Protein 7KH2 (pdb70)

Solvent-accessible surface area: 62747 Å² total

Organism: Francisella novicida (NCBI:txid264)

CATH classification: 3.20.20.10

Secondary structure (DSSP, 8-state):
-BSTTS-STTTT--HHHHHHHHHHH-SSEEEEEHHHHHHHHHHHHHHHHHH-TTEEEEEEGGGS--HHHHHHHHHHTPEEEESSHHHHHHHHTT--SS---EE-SS---HHHHHHHHTTT--EESSHHHHHHHHHHHHHTT--EEEEEEEE-TTSGGG--SSSEE---HHHHHHHHHHSTTEEEEEEE----SSB--THHHH--HHHHHHHHHHHHHS----SEEE----B--SSPBTT-S--SPPPPP-HHHHHHHHHGGGHHHHHHTTT-SEEEE---HHHHGGGEEEEEEEEEEEEE-SSEEEEEES--TTTSGGGGTB---EEE----S--EEEEEE-S-----EEEEEEEE----TT-EEEEES--SSSGGG---SSSPPPEEEEE-TTS-EEEEEPPP--/-BGGGS--GGGG--HHHHHHHHHHH-SSEEEEEHHHHHHHHHHHHHHHHHH-TTEEEEEEGGGS--HHHHHHHHHTTPEEEESSHHHHHHHHHTT--SS--EE-SS---HHHHHHHHHTT--EESSHHHHHHHHHHHHHHT--EEEEEEEEETTSGGG--SSSEEE--HHHHHHHHHSTTEEEEEEE----SSB--THHHH--HHHHHHHHHHHHHH----SEEE----B--SSPBTT-S--SPPPPP-HHHHHHHHHGGGHHHHHHTTT-SEEEE---HHHHSTTEEEEEEEEEEEEE-SSEEEEEES--TTTSGGGGTB---EEE--S---EEEEEEE-S-----EEEEEEEEE---TT-EEEEES--SSSGGG---SSSPPPEEEEE-TTS-EEEEEPPP---/--BGGGS--GGGG--HHHHHHHHHHH-SSEEEEEHHHHHHHHHHHHHHHHHH-TTEEEEEEGGGS--HHHHHHHHHTTPEEEESSHHHHHHHHHTT-SS---EE-SS---HHHHHHHHHTT--EESSHHHHHHHHHHHHHTTS-EEEEEEEE-TTSGGG--SSSEE---HHHHHHHHSTTEEEEEEE----SSB--THHHH--HHHHHHHHHHHHHH----SEEE----B--SSPBTT-S--SPPPPP-HHHHHHHHHGGGHHHHHHTTT-SEEEE---HHHHSTTEEEEEEEEEEEEEETTEEEEEES--TTTSGGGGTB---EEE------EEEEEEE-S-----EEEEEEEEE---TT-EEEEES--SSSGGG---SSS-PPEEEEE-TTS-EEEEEPPP--/--BGGGS--GGGG--HHHHHHHHHHH-SSEEEEEHHHHHHHHHHHHHHHHHH-TTEEEEEEGGGS--HHHHHHHHHTTPEEEESSHHHHHHHHHT--SS---EE-SS---HHHHHHHHHTT--EESSHHHHHHHHHHHHHTT--EEEEEEEEETTSGGG--SSSEEE----HHHHHHHHHHT-TTEEEEEEE----SSB--THHHH--HHHHHHHHHHHHHH----SEEE----B--SSPBTT-S--SPPPPP-HHHHHHHHHGGGHHHHHHTTT-SEEEE---HHHHSTTEEEEEEEEEEEEE-SSEEEEEES--TTTSGGGGTB---EEE------EEEEEEE-S-----EEEEEEEEE---TT-EEEEE---SSSGGG---SSSPPPEEEEE-TTS-EEEEEPPP---

Radius of gyration: 42.02 Å; Cα contacts (8 Å, |Δi|>4): 3702; chains: 4; bounding box: 72×121×114 Å

B-factor: mean 39.19, std 19.82, range [8.41, 140.39]

Nearest PDB structures (foldseek):
  7kh2-assembly2_B  TM=1.002E+00  e=3.894E-89  Francisella tularensis subsp. novicida
  7kh2-assembly2_D  TM=9.989E-01  e=4.362E-83  Francisella tularensis subsp. novicida
  7kh2-assembly1_A  TM=9.958E-01  e=1.190E-82  Francisella tularensis subsp. novicida
  8d88-assembly1_B  TM=8.825E-01  e=9.006E-30  Salmonella enterica subsp. enterica serovar Typhimurium
  2nv9-assembly4_G  TM=8.267E-01  e=3.478E-21  Paramecium bursaria Chlorella virus 1

Structure (mmCIF, N/CA/C/O backbone):
data_7KH2
#
_entry.id   7KH2
#
_cell.length_a   70.839
_cell.length_b   279.061
_cell.length_c   108.625
_cell.angle_alpha   90.000
_cell.angle_beta   90.000
_cell.angle_gamma   90.000
#
_symmetry.space_group_name_H-M   'P 21 21 2'
#
loop_
_entity.id
_entity.type
_entity.pdbx_description
1 polymer 'N-citrylornithine decarboxylase'
2 non-polymer "PYRIDOXAL-5'-PHOSPHATE"
3 non-polymer 'SULFATE ION'
4 non-polymer GLYCEROL
5 water water
#
loop_
_atom_site.group_PDB
_atom_site.id
_atom_site.type_symbol
_atom_site.label_atom_id
_atom_site.label_alt_id
_atom_site.label_comp_id
_atom_site.label_asym_id
_atom_site.label_entity_id
_atom_site.label_seq_id
_atom_site.pdbx_PDB_ins_code
_atom_site.Cartn_x
_atom_site.Cartn_y
_atom_site.Cartn_z
_atom_site.occupancy
_atom_site.B_iso_or_equiv
_atom_site.auth_seq_id
_atom_site.auth_comp_id
_atom_site.auth_asym_id
_atom_site.auth_atom_id
_atom_site.pdbx_PDB_model_num
ATOM 1 N N . SER A 1 21 ? 58.55658 -1.92515 39.99831 1.000 57.47184 2 SER A N 1
ATOM 2 C CA . SER A 1 21 ? 58.81504 -1.27248 41.27725 1.000 59.58664 2 SER A CA 1
ATOM 3 C C . SER A 1 21 ? 59.93373 -0.24269 41.15179 1.000 61.53139 2 SER A C 1
ATOM 4 O O . SER A 1 21 ? 59.75014 0.91862 41.50576 1.000 61.96815 2 SER A O 1
ATOM 11 N N . LYS A 1 22 ? 61.09151 -0.67854 40.65867 1.000 61.03773 3 LYS A N 1
ATOM 12 C CA . LYS A 1 22 ? 62.20715 0.23085 40.44272 1.000 59.37934 3 LYS A CA 1
ATOM 13 C C . LYS A 1 22 ? 62.04327 0.97194 39.12074 1.000 56.07417 3 LYS A C 1
ATOM 14 O O . LYS A 1 22 ? 61.48716 0.44506 38.15275 1.000 53.95088 3 LYS A O 1
ATOM 33 N N . LEU A 1 23 ? 62.54820 2.20832 39.08922 1.000 52.60283 4 LEU A N 1
ATOM 34 C CA . LEU A 1 23 ? 62.29089 3.08755 37.95327 1.000 51.45129 4 LEU A CA 1
ATOM 35 C C . LEU A 1 23 ? 62.82822 2.50573 36.64987 1.000 52.24012 4 LEU A C 1
ATOM 36 O O . LEU A 1 23 ? 62.16512 2.58213 35.60791 1.000 55.67615 4 LEU A O 1
ATOM 52 N N . SER A 1 24 ? 64.02605 1.92029 36.68145 1.000 52.85726 5 SER A N 1
ATOM 53 C CA . SER A 1 24 ? 64.63825 1.45490 35.43964 1.000 58.13652 5 SER A CA 1
ATOM 54 C C . SER A 1 24 ? 63.80343 0.36563 34.78153 1.000 56.81086 5 SER A C 1
ATOM 55 O O . SER A 1 24 ? 63.71701 0.29747 33.54870 1.000 57.77442 5 SER A O 1
ATOM 63 N N . ASP A 1 25 ? 63.20793 -0.51012 35.58492 1.000 59.93727 6 ASP A N 1
ATOM 64 C CA . ASP A 1 25 ? 62.42684 -1.63034 35.08420 1.000 62.42965 6 ASP A CA 1
ATOM 65 C C . ASP A 1 25 ? 60.96647 -1.26775 34.84793 1.000 62.16464 6 ASP A C 1
ATOM 66 O O . ASP A 1 25 ? 60.17166 -2.14457 34.49622 1.000 62.65233 6 ASP A O 1
ATOM 75 N N . SER A 1 26 ? 60.61365 0.00657 34.98371 1.000 52.69358 7 SER A N 1
ATOM 76 C CA . SER A 1 26 ? 59.24264 0.45857 34.84974 1.000 50.81102 7 SER A CA 1
ATOM 77 C C . SER A 1 26 ? 58.88359 0.68963 33.38580 1.000 51.46126 7 SER A C 1
ATOM 78 O O . SER A 1 26 ? 59.74258 0.77662 32.50472 1.000 50.95668 7 SER A O 1
ATOM 86 N N . LYS A 1 27 ? 57.57802 0.80386 33.14351 1.000 60.34892 8 LYS A N 1
ATOM 87 C CA . LYS A 1 27 ? 57.03348 1.21888 31.85832 1.000 61.79183 8 LYS A CA 1
ATOM 88 C C . LYS A 1 27 ? 56.86150 2.73184 31.76998 1.000 57.67021 8 LYS A C 1
ATOM 89 O O . LYS A 1 27 ? 56.20683 3.22003 30.84292 1.000 57.70106 8 LYS A O 1
ATOM 108 N N . SER A 1 28 ? 57.47913 3.47827 32.68157 1.000 53.52577 9 SER A N 1
ATOM 109 C CA . SER A 1 28 ? 57.28573 4.91868 32.75368 1.000 51.96727 9 SER A CA 1
ATOM 110 C C . SER A 1 28 ? 58.17229 5.65019 31.75252 1.000 51.99072 9 SER A C 1
ATOM 111 O O . SER A 1 28 ? 59.30743 5.25166 31.47872 1.000 53.19221 9 SER A O 1
ATOM 119 N N . VAL A 1 29 ? 57.63817 6.74324 31.20421 1.000 48.09097 10 VAL A N 1
ATOM 120 C CA . VAL A 1 29 ? 58.40766 7.52283 30.24545 1.000 49.82488 10 VAL A CA 1
ATOM 121 C C . VAL A 1 29 ? 59.67079 8.08388 30.88138 1.000 51.47121 10 VAL A C 1
ATOM 122 O O . VAL A 1 29 ? 60.57885 8.52043 30.16854 1.000 55.27224 10 VAL A O 1
ATOM 135 N N . PHE A 1 30 ? 59.74532 8.09845 32.21087 1.000 42.70268 11 PHE A N 1
ATOM 136 C CA . PHE A 1 30 ? 60.95434 8.46134 32.93570 1.000 43.29284 11 PHE A CA 1
ATOM 137 C C . PHE A 1 30 ? 61.76208 7.23214 33.34293 1.000 47.41210 11 PHE A C 1
ATOM 138 O O . PHE A 1 30 ? 62.75365 7.35800 34.06900 1.000 47.71452 11 PHE A O 1
ATOM 155 N N . SER A 1 31 ? 61.35949 6.04532 32.88112 1.000 59.34012 12 SER A N 1
ATOM 156 C CA . SER A 1 31 ? 62.13559 4.83269 33.13245 1.000 64.13183 12 SER A CA 1
ATOM 157 C C . SER A 1 31 ? 63.61898 5.05473 32.87882 1.000 66.12955 12 SER A C 1
ATOM 158 O O . SER A 1 31 ? 64.46838 4.59963 33.65648 1.000 65.36343 12 SER A O 1
ATOM 166 N N . LYS A 1 32 ? 63.93538 5.74799 31.78704 1.000 71.12157 13 LYS A N 1
ATOM 167 C CA . LYS A 1 32 ? 65.21196 6.20455 31.25021 1.000 76.93412 13 LYS A CA 1
ATOM 168 C C . LYS A 1 32 ? 65.89509 7.17700 32.07633 1.000 80.62572 13 LYS A C 1
ATOM 169 O O . LYS A 1 32 ? 66.98719 7.60513 31.64001 1.000 83.57376 13 LYS A O 1
ATOM 188 N N . LEU A 1 33 ? 65.44078 7.50342 33.27522 1.000 68.62645 14 LEU A N 1
ATOM 189 C CA . LEU A 1 33 ? 66.01303 8.61479 34.01762 1.000 64.23729 14 LEU A CA 1
ATOM 190 C C . LEU A 1 33 ? 67.00665 8.10592 35.05544 1.000 68.86980 14 LEU A C 1
ATOM 191 O O . LEU A 1 33 ? 66.72046 7.16707 35.80649 1.000 70.77244 14 LEU A O 1
ATOM 207 N N . SER A 1 34 ? 68.17017 8.73814 35.09018 1.000 62.90166 15 SER A N 1
ATOM 208 C CA . SER A 1 34 ? 69.30760 8.28185 35.86833 1.000 64.76062 15 SER A CA 1
ATOM 209 C C . SER A 1 34 ? 69.29120 8.88908 37.27012 1.000 64.66437 15 SER A C 1
ATOM 210 O O . SER A 1 34 ? 68.69823 9.94246 37.52377 1.000 64.62205 15 SER A O 1
ATOM 218 N N . ASN A 1 35 ? 69.97481 8.20693 38.18974 1.000 78.73527 16 ASN A N 1
ATOM 219 C CA . ASN A 1 35 ? 70.15023 8.76089 39.52803 1.000 75.31578 16 ASN A CA 1
ATOM 220 C C . ASN A 1 35 ? 70.91107 10.07553 39.47578 1.000 71.04220 16 ASN A C 1
ATOM 221 O O . ASN A 1 35 ? 70.57766 11.02070 40.19848 1.000 68.43634 16 ASN A O 1
ATOM 232 N N . LYS A 1 36 ? 71.93941 10.15043 38.62843 1.000 67.10405 17 LYS A N 1
ATOM 233 C CA . LYS A 1 36 ? 72.70123 11.38726 38.49998 1.000 67.49737 17 LYS A CA 1
ATOM 234 C C . LYS A 1 36 ? 71.85648 12.49460 37.87127 1.000 65.90178 17 LYS A C 1
ATOM 235 O O . LYS A 1 36 ? 71.92287 13.65256 38.29336 1.000 66.10123 17 LYS A O 1
ATOM 254 N N . GLN A 1 37 ? 71.05470 12.16348 36.85739 1.000 63.37534 18 GLN A N 1
ATOM 255 C CA . GLN A 1 37 ? 70.12603 13.13847 36.29280 1.000 62.57081 18 GLN A CA 1
ATOM 256 C C . GLN A 1 37 ? 69.16192 13.63311 37.35969 1.000 61.10775 18 GLN A C 1
ATOM 257 O O . GLN A 1 37 ? 68.99906 14.84122 37.54746 1.000 58.02330 18 GLN A O 1
ATOM 271 N N . ILE A 1 38 ? 68.53006 12.70573 38.08610 1.000 65.47558 19 ILE A N 1
ATOM 272 C CA . ILE A 1 38 ? 67.56338 13.08772 39.11368 1.000 62.52067 19 ILE A CA 1
ATOM 273 C C . ILE A 1 38 ? 68.23217 13.94520 40.18017 1.000 67.13548 19 ILE A C 1
ATOM 274 O O . ILE A 1 38 ? 67.73874 15.02224 40.53861 1.000 62.66959 19 ILE A O 1
ATOM 290 N N . GLU A 1 39 ? 69.36288 13.47528 40.71133 1.000 60.93884 20 GLU A N 1
ATOM 291 C CA . GLU A 1 39 ? 70.07084 14.25429 41.72027 1.000 63.75659 20 GLU A CA 1
ATOM 292 C C . GLU A 1 39 ? 70.49986 15.61013 41.17110 1.000 62.42438 20 GLU A C 1
ATOM 293 O O . GLU A 1 39 ? 70.56944 16.58986 41.92110 1.000 62.77563 20 GLU A O 1
ATOM 305 N N . THR A 1 40 ? 70.78910 15.69075 39.86931 1.000 64.27723 21 THR A N 1
ATOM 306 C CA . THR A 1 40 ? 71.09844 16.98158 39.25992 1.000 62.35670 21 THR A CA 1
ATOM 307 C C . THR A 1 40 ? 69.86638 17.87869 39.22267 1.000 57.63439 21 THR A C 1
ATOM 308 O O . THR A 1 40 ? 69.94840 19.07165 39.53899 1.000 55.32106 21 THR A O 1
ATOM 319 N N . ILE A 1 41 ? 68.71808 17.32174 38.82661 1.000 50.88351 22 ILE A N 1
ATOM 320 C CA . ILE A 1 41 ? 67.47428 18.08889 38.80964 1.000 49.48520 22 ILE A CA 1
ATOM 321 C C . ILE A 1 41 ? 67.22720 18.71124 40.17597 1.000 47.23408 22 ILE A C 1
ATOM 322 O O . ILE A 1 41 ? 66.95620 19.91139 40.29741 1.000 47.87089 22 ILE A O 1
ATOM 338 N N . ILE A 1 42 ? 67.32436 17.89395 41.22657 1.000 45.02263 23 ILE A N 1
ATOM 339 C CA . ILE A 1 42 ? 66.98970 18.34483 42.57329 1.000 45.47668 23 ILE A CA 1
ATOM 340 C C . ILE A 1 42 ? 68.02043 19.34407 43.07621 1.000 48.69766 23 ILE A C 1
ATOM 341 O O . ILE A 1 42 ? 67.67267 20.36863 43.67277 1.000 46.08028 23 ILE A O 1
ATOM 357 N N . GLN A 1 43 ? 69.30388 19.06068 42.85508 1.000 52.56327 24 GLN A N 1
ATOM 358 C CA . GLN A 1 43 ? 70.34761 19.99873 43.25094 1.000 56.29475 24 GLN A CA 1
ATOM 359 C C . GLN A 1 43 ? 70.15774 21.35605 42.59193 1.000 55.61943 24 GLN A C 1
ATOM 360 O O . GLN A 1 43 ? 70.52763 22.38325 43.17396 1.000 58.38330 24 GLN A O 1
ATOM 374 N N . ARG A 1 44 ? 69.57370 21.38326 41.39423 1.000 61.25018 25 ARG A N 1
ATOM 375 C CA . ARG A 1 44 ? 69.42287 22.61692 40.63520 1.000 59.62530 25 ARG A CA 1
ATOM 376 C C . ARG A 1 44 ? 68.10220 23.32336 40.92066 1.000 57.61136 25 ARG A C 1
ATOM 377 O O . ARG A 1 44 ? 68.05558 24.55946 40.94634 1.000 50.35203 25 ARG A O 1
ATOM 398 N N . TYR A 1 45 ? 67.02401 22.56932 41.14998 1.000 51.53699 26 TYR A N 1
ATOM 399 C CA . TYR A 1 45 ? 65.69950 23.16194 41.28690 1.000 50.43682 26 TYR A CA 1
ATOM 400 C C . TYR A 1 45 ? 64.98389 22.73671 42.56409 1.000 47.30097 26 TYR A C 1
ATOM 401 O O . TYR A 1 45 ? 63.79574 23.04144 42.72397 1.000 49.56737 26 TYR A O 1
ATOM 419 N N . ALA A 1 46 ? 65.67315 22.04139 43.46934 1.000 40.59202 27 ALA A N 1
ATOM 420 C CA . ALA A 1 46 ? 65.14802 21.67419 44.77982 1.000 37.73512 27 ALA A CA 1
ATOM 421 C C . ALA A 1 46 ? 64.10730 20.56194 44.69439 1.000 39.94871 27 ALA A C 1
ATOM 422 O O . ALA A 1 46 ? 63.56789 20.27890 43.61806 1.000 36.56673 27 ALA A O 1
ATOM 429 N N . SER A 1 47 ? 63.83104 19.92271 45.83402 1.000 42.56569 28 SER A N 1
ATOM 430 C CA . SER A 1 47 ? 62.83008 18.88594 45.98602 1.000 43.15180 28 SER A CA 1
ATOM 431 C C . SER A 1 47 ? 61.72507 19.36989 46.91850 1.000 38.59412 28 SER A C 1
ATOM 432 O O . SER A 1 47 ? 62.00919 20.09157 47.88105 1.000 41.03955 28 SER A O 1
ATOM 440 N N . PRO A 1 48 ? 60.45305 19.01737 46.65468 1.000 35.88871 29 PRO A N 1
ATOM 441 C CA . PRO A 1 48 ? 59.97566 18.24100 45.49925 1.000 34.62285 29 PRO A CA 1
ATOM 442 C C . PRO A 1 48 ? 60.03776 19.04431 44.20040 1.000 36.24576 29 PRO A C 1
ATOM 443 O O . PRO A 1 48 ? 60.21894 20.26371 44.23891 1.000 36.44086 29 PRO A O 1
ATOM 454 N N . CYS A 1 49 ? 59.88899 18.36535 43.06560 1.000 30.26808 30 CYS A N 1
ATOM 455 C CA . CYS A 1 49 ? 60.07181 19.00181 41.76641 1.000 32.58066 30 CYS A CA 1
ATOM 456 C C . CYS A 1 49 ? 59.25130 18.26000 40.72455 1.000 33.14512 30 CYS A C 1
ATOM 457 O O . CYS A 1 49 ? 59.39811 17.04311 40.56681 1.000 34.55251 30 CYS A O 1
ATOM 465 N N . PHE A 1 50 ? 58.38491 18.99173 40.02761 1.000 34.22718 31 PHE A N 1
ATOM 466 C CA . PHE A 1 50 ? 57.66798 18.43949 38.88804 1.000 32.99172 31 PHE A CA 1
ATOM 467 C C . PHE A 1 50 ? 58.59169 18.38754 37.67949 1.000 36.54045 31 PHE A C 1
ATOM 468 O O . PHE A 1 50 ? 59.40195 19.29408 37.46424 1.000 36.31133 31 PHE A O 1
ATOM 485 N N . ILE A 1 51 ? 58.46142 17.32956 36.88151 1.000 33.16332 32 ILE A N 1
ATOM 486 C CA . ILE A 1 51 ? 59.19612 17.20230 35.62834 1.000 38.34522 32 ILE A CA 1
ATOM 487 C C . ILE A 1 51 ? 58.22327 16.79055 34.53213 1.000 37.54178 32 ILE A C 1
ATOM 488 O O . ILE A 1 51 ? 57.34944 15.94415 34.75062 1.000 38.48551 32 ILE A O 1
ATOM 504 N N . ILE A 1 52 ? 58.37704 17.39140 33.35463 1.000 35.11934 33 ILE A N 1
ATOM 505 C CA . ILE A 1 52 ? 57.51075 17.14913 32.20608 1.000 34.88291 33 ILE A CA 1
ATOM 506 C C . ILE A 1 52 ? 58.39178 16.69532 31.05020 1.000 38.20646 33 ILE A C 1
ATOM 507 O O . ILE A 1 52 ? 59.34593 17.39167 30.68365 1.000 40.54930 33 ILE A O 1
ATOM 523 N N . ASP A 1 53 ? 58.08065 15.53280 30.47926 1.000 37.67723 34 ASP A N 1
ATOM 524 C CA . ASP A 1 53 ? 58.80882 15.02413 29.31921 1.000 43.59269 34 ASP A CA 1
ATOM 525 C C . ASP A 1 53 ? 58.14215 15.55664 28.05649 1.000 43.74119 34 ASP A C 1
ATOM 526 O O . ASP A 1 53 ? 57.03165 15.14144 27.70913 1.000 41.54612 34 ASP A O 1
ATOM 535 N N . GLU A 1 54 ? 58.82717 16.46392 27.35980 1.000 43.21463 35 GLU A N 1
ATOM 536 C CA . GLU A 1 54 ? 58.24165 17.07357 26.17080 1.000 45.83343 35 GLU A CA 1
ATOM 537 C C . GLU A 1 54 ? 57.96304 16.02993 25.09437 1.000 47.41893 35 GLU A C 1
ATOM 538 O O . GLU A 1 54 ? 56.88198 16.01622 24.49229 1.000 47.44794 35 GLU A O 1
ATOM 550 N N . ASN A 1 55 ? 58.93058 15.14515 24.83748 1.000 48.52885 36 ASN A N 1
ATOM 551 C CA . ASN A 1 55 ? 58.78902 14.17918 23.75164 1.000 49.35005 36 ASN A CA 1
ATOM 552 C C . ASN A 1 55 ? 57.52440 13.34513 23.91869 1.000 48.13355 36 ASN A C 1
ATOM 553 O O . ASN A 1 55 ? 56.66412 13.30740 23.03135 1.000 50.63269 36 ASN A O 1
ATOM 564 N N . ALA A 1 56 ? 57.40355 12.65266 25.05376 1.000 46.54015 37 ALA A N 1
ATOM 565 C CA . ALA A 1 56 ? 56.22115 11.83369 25.29824 1.000 46.91118 37 ALA A CA 1
ATOM 566 C C . ALA A 1 56 ? 54.94790 12.65294 25.14674 1.000 45.15293 37 ALA A C 1
ATOM 567 O O . ALA A 1 56 ? 53.96234 12.18649 24.56187 1.000 43.82162 37 ALA A O 1
ATOM 574 N N . LEU A 1 57 ? 54.96260 13.89126 25.64389 1.000 42.67371 38 LEU A N 1
ATOM 575 C CA . LEU A 1 57 ? 53.75311 14.70632 25.65069 1.000 42.63719 38 LEU A CA 1
ATOM 576 C C . LEU A 1 57 ? 53.30473 15.04402 24.23419 1.000 45.70366 38 LEU A C 1
ATOM 577 O O . LEU A 1 57 ? 52.13672 14.85015 23.87869 1.000 43.76350 38 LEU A O 1
ATOM 593 N N . LEU A 1 58 ? 54.21643 15.55803 23.40754 1.000 41.40721 39 LEU A N 1
ATOM 594 C CA . LEU A 1 58 ? 53.82184 15.95069 22.05946 1.000 48.99394 39 LEU A CA 1
ATOM 595 C C . LEU A 1 58 ? 53.56578 14.74558 21.16193 1.000 49.34720 39 LEU A C 1
ATOM 596 O O . LEU A 1 58 ? 52.76095 14.83851 20.22813 1.000 52.10657 39 LEU A O 1
ATOM 612 N N . GLU A 1 59 ? 54.23963 13.61984 21.41130 1.000 50.06574 40 GLU A N 1
ATOM 613 C CA . GLU A 1 59 ? 53.94865 12.40197 20.65599 1.000 54.35530 40 GLU A CA 1
ATOM 614 C C . GLU A 1 59 ? 52.50884 11.95864 20.88278 1.000 51.18512 40 GLU A C 1
ATOM 615 O O . GLU A 1 59 ? 51.77674 11.66551 19.92863 1.000 51.52218 40 GLU A O 1
ATOM 627 N N . ARG A 1 60 ? 52.07910 11.93267 22.14651 1.000 53.10091 41 ARG A N 1
ATOM 628 C CA . ARG A 1 60 ? 50.68385 11.63917 22.45137 1.000 44.97536 41 ARG A CA 1
ATOM 629 C C . ARG A 1 60 ? 49.75168 12.61451 21.74469 1.000 45.83574 41 ARG A C 1
ATOM 630 O O . ARG A 1 60 ? 48.70190 12.21724 21.22361 1.000 45.16143 41 ARG A O 1
ATOM 651 N N . ALA A 1 61 ? 50.12355 13.89544 21.71106 1.000 40.06522 42 ALA A N 1
ATOM 652 C CA . ALA A 1 61 ? 49.27751 14.89956 21.07693 1.000 42.18815 42 ALA A CA 1
ATOM 653 C C . ALA A 1 61 ? 49.12326 14.62432 19.58710 1.000 42.75617 42 ALA A C 1
ATOM 654 O O . ALA A 1 61 ? 48.01144 14.65795 19.04737 1.000 45.63925 42 ALA A O 1
ATOM 661 N N . ARG A 1 62 ? 50.23323 14.34722 18.90261 1.000 48.44671 43 ARG A N 1
ATOM 662 C CA . ARG A 1 62 ? 50.16173 14.10975 17.46526 1.000 53.61788 43 ARG A CA 1
ATOM 663 C C . ARG A 1 62 ? 49.35770 12.85763 17.15079 1.000 50.83434 43 ARG A C 1
ATOM 664 O O . ARG A 1 62 ? 48.57780 12.83595 16.19129 1.000 51.30903 43 ARG A O 1
ATOM 685 N N . LEU A 1 63 ? 49.54028 11.80032 17.94125 1.000 51.94301 44 LEU A N 1
ATOM 686 C CA . LEU A 1 63 ? 48.81379 10.56365 17.68145 1.000 49.25742 44 LEU A CA 1
ATOM 687 C C . LEU A 1 63 ? 47.31051 10.77015 17.80995 1.000 44.72698 44 LEU A C 1
ATOM 688 O O . LEU A 1 63 ? 46.52901 10.18198 17.05405 1.000 44.77453 44 LEU A O 1
ATOM 704 N N . PHE A 1 64 ? 46.88140 11.60310 18.75976 1.000 45.69119 45 PHE A N 1
ATOM 705 C CA . PHE A 1 64 ? 45.45228 11.84974 18.90949 1.000 45.16410 45 PHE A CA 1
ATOM 706 C C . PHE A 1 64 ? 44.90075 12.58617 17.69705 1.000 46.68403 45 PHE A C 1
ATOM 707 O O . PHE A 1 64 ? 43.87036 12.19568 17.13866 1.000 45.29037 45 PHE A O 1
ATOM 724 N N . GLN A 1 65 ? 45.57203 13.66142 17.27845 1.000 47.06313 46 GLN A N 1
ATOM 725 C CA . GLN A 1 65 ? 45.14531 14.37132 16.07709 1.000 51.93502 46 GLN A CA 1
ATOM 726 C C . GLN A 1 65 ? 45.11088 13.43682 14.87640 1.000 49.81090 46 GLN A C 1
ATOM 727 O O . GLN A 1 65 ? 44.15425 13.44974 14.09265 1.000 52.89813 46 GLN A O 1
ATOM 741 N N . GLN A 1 66 ? 46.14616 12.61304 14.72167 1.000 50.37116 47 GLN A N 1
ATOM 742 C CA . GLN A 1 66 ? 46.17472 11.66022 13.61992 1.000 53.19770 47 GLN A CA 1
ATOM 743 C C . GLN A 1 66 ? 45.01867 10.67324 13.71649 1.000 50.15771 47 GLN A C 1
ATOM 744 O O . GLN A 1 66 ? 44.44107 10.27870 12.69678 1.000 51.68896 47 GLN A O 1
ATOM 758 N N . ALA A 1 67 ? 44.66686 10.26019 14.93502 1.000 47.74682 48 ALA A N 1
ATOM 759 C CA . ALA A 1 67 ? 43.58716 9.29422 15.10349 1.000 43.38536 48 ALA A CA 1
ATOM 760 C C . ALA A 1 67 ? 42.25471 9.88166 14.65885 1.000 42.92416 48 ALA A C 1
ATOM 761 O O . ALA A 1 67 ? 41.51216 9.25619 13.89397 1.000 44.65161 48 ALA A O 1
ATOM 768 N N . ILE A 1 68 ? 41.93808 11.09345 15.11751 1.000 40.66432 49 ILE A N 1
ATOM 769 C CA . ILE A 1 68 ? 40.62121 11.64860 14.83005 1.000 40.59519 49 ILE A CA 1
ATOM 770 C C . ILE A 1 68 ? 40.52968 12.12250 13.38524 1.000 44.55105 49 ILE A C 1
ATOM 771 O O . ILE A 1 68 ? 39.44058 12.13616 12.79923 1.000 44.45399 49 ILE A O 1
ATOM 787 N N . LEU A 1 69 ? 41.65211 12.51487 12.78229 1.000 47.94683 50 LEU A N 1
ATOM 788 C CA . LEU A 1 69 ? 41.60010 13.01276 11.41150 1.000 54.17142 50 LEU A CA 1
ATOM 789 C C . LEU A 1 69 ? 41.40902 11.87661 10.41448 1.000 55.96122 50 LEU A C 1
ATOM 790 O O . LEU A 1 69 ? 40.69965 12.03555 9.41484 1.000 57.12288 50 LEU A O 1
ATOM 806 N N . ASN A 1 70 ? 42.02841 10.72331 10.66496 1.000 64.25174 51 ASN A N 1
ATOM 807 C CA . ASN A 1 70 ? 41.84092 9.58729 9.77185 1.000 67.41248 51 ASN A CA 1
ATOM 808 C C . ASN A 1 70 ? 40.42312 9.03476 9.83516 1.000 63.79102 51 ASN A C 1
ATOM 809 O O . ASN A 1 70 ? 40.01409 8.30396 8.92504 1.000 64.27273 51 ASN A O 1
ATOM 820 N N . GLN A 1 71 ? 39.66812 9.36237 10.88364 1.000 46.57948 52 GLN A N 1
ATOM 821 C CA . GLN A 1 71 ? 38.26644 8.97277 10.95619 1.000 46.30092 52 GLN A CA 1
ATOM 822 C C . GLN A 1 71 ? 37.34037 10.00799 10.32904 1.000 46.85392 52 GLN A C 1
ATOM 823 O O . GLN A 1 71 ? 36.30662 9.63902 9.76028 1.000 44.64065 52 GLN A O 1
ATOM 837 N N . TYR A 1 72 ? 37.68641 11.29225 10.41898 1.000 45.15916 53 TYR A N 1
ATOM 838 C CA . TYR A 1 72 ? 36.84385 12.36245 9.89744 1.000 47.60993 53 TYR A CA 1
ATOM 839 C C . TYR A 1 72 ? 37.73047 13.56164 9.59666 1.000 52.11192 53 TYR A C 1
ATOM 840 O O . TYR A 1 72 ? 38.47447 14.01605 10.47167 1.000 47.61383 53 TYR A O 1
ATOM 858 N N . GLN A 1 73 ? 37.64295 14.07485 8.36605 1.000 50.89519 54 GLN A N 1
ATOM 859 C CA . GLN A 1 73 ? 38.59585 15.08660 7.91783 1.000 55.82372 54 GLN A CA 1
ATOM 860 C C . GLN A 1 73 ? 38.47255 16.37609 8.72061 1.000 52.45357 54 GLN A C 1
ATOM 861 O O . GLN A 1 73 ? 39.48528 17.00953 9.03845 1.000 56.77971 54 GLN A O 1
ATOM 875 N N . ASN A 1 74 ? 37.24935 16.78755 9.04954 1.000 56.46933 55 ASN A N 1
ATOM 876 C CA . ASN A 1 74 ? 37.02041 18.04691 9.76116 1.000 55.98728 55 ASN A CA 1
ATOM 877 C C . ASN A 1 74 ? 37.01777 17.87220 11.27140 1.000 52.44060 55 ASN A C 1
ATOM 878 O O . ASN A 1 74 ? 36.18710 18.46600 11.96437 1.000 47.66812 55 ASN A O 1
ATOM 889 N N . SER A 1 75 ? 37.93081 17.06589 11.80383 1.000 46.30016 56 SER A N 1
ATOM 890 C CA . SER A 1 75 ? 38.06253 16.88208 13.24120 1.000 46.71736 56 SER A CA 1
ATOM 891 C C . SER A 1 75 ? 39.10728 17.83657 13.79824 1.000 45.57995 56 SER A C 1
ATOM 892 O O . SER A 1 75 ? 40.16353 18.03708 13.19652 1.000 48.05753 56 SER A O 1
ATOM 900 N N . ILE A 1 76 ? 38.81021 18.41296 14.95957 1.000 43.08260 57 ILE A N 1
ATOM 901 C CA . ILE A 1 76 ? 39.65925 19.41923 15.58373 1.000 45.63246 57 ILE A CA 1
ATOM 902 C C . ILE A 1 76 ? 39.95941 18.97933 17.00831 1.000 41.62560 57 ILE A C 1
ATOM 903 O O . ILE A 1 76 ? 39.03748 18.71491 17.78879 1.000 38.20841 57 ILE A O 1
ATOM 919 N N . ALA A 1 77 ? 41.24434 18.89682 17.34399 1.000 41.62642 58 ALA A N 1
ATOM 920 C CA . ALA A 1 77 ? 41.67278 18.62250 18.70823 1.000 38.29062 58 ALA A CA 1
ATOM 921 C C . ALA A 1 77 ? 41.72812 19.93697 19.47634 1.000 38.87017 58 ALA A C 1
ATOM 922 O O . ALA A 1 77 ? 42.34477 20.90411 19.01573 1.000 35.05525 58 ALA A O 1
ATOM 929 N N . ALA A 1 78 ? 41.06763 19.97642 20.63073 1.000 35.80676 59 ALA A N 1
ATOM 930 C CA . ALA A 1 78 ? 41.03383 21.15681 21.48186 1.000 35.24457 59 ALA A CA 1
ATOM 931 C C . ALA A 1 78 ? 41.87730 20.90142 22.72067 1.000 34.09663 59 ALA A C 1
ATOM 932 O O . ALA A 1 78 ? 41.85815 19.80035 23.27983 1.000 37.35896 59 ALA A O 1
ATOM 939 N N . TYR A 1 79 ? 42.62127 21.91294 23.14826 1.000 32.74861 60 TYR A N 1
ATOM 940 C CA . TYR A 1 79 ? 43.47933 21.76948 24.31377 1.000 31.07886 60 TYR A CA 1
ATOM 941 C C . TYR A 1 79 ? 42.72219 22.17034 25.57253 1.000 29.58707 60 TYR A C 1
ATOM 942 O O . TYR A 1 79 ? 42.26914 23.31234 25.69018 1.000 29.83569 60 TYR A O 1
ATOM 960 N N . SER A 1 80 ? 42.60876 21.24081 26.51742 1.000 30.21828 61 SER A N 1
ATOM 961 C CA . SER A 1 80 ? 41.89483 21.48519 27.76774 1.000 28.00493 61 SER A CA 1
ATOM 962 C C . SER A 1 80 ? 42.79717 22.27181 28.70876 1.000 28.43271 61 SER A C 1
ATOM 963 O O . SER A 1 80 ? 43.62516 21.70203 29.41848 1.000 28.37876 61 SER A O 1
ATOM 971 N N . VAL A 1 81 ? 42.61847 23.59166 28.73115 1.000 26.64307 62 VAL A N 1
ATOM 972 C CA . VAL A 1 81 ? 43.51221 24.45911 29.49345 1.000 27.69530 62 VAL A CA 1
ATOM 973 C C . VAL A 1 81 ? 43.53592 24.04940 30.96023 1.000 25.46830 62 VAL A C 1
ATOM 974 O O . VAL A 1 81 ? 44.60158 23.95752 31.58000 1.000 25.60307 62 VAL A O 1
ATOM 987 N N . LYS A 1 82 ? 42.36118 23.80035 31.53986 1.000 24.43237 63 LYS A N 1
ATOM 988 C CA . LYS A 1 82 ? 42.29335 23.57020 32.97908 1.000 28.90616 63 LYS A CA 1
ATOM 989 C C . LYS A 1 82 ? 43.11833 22.35858 33.39922 1.000 24.61822 63 LYS A C 1
ATOM 990 O O . LYS A 1 82 ? 43.63005 22.31521 34.52332 1.000 23.07049 63 LYS A O 1
ATOM 1006 N N . THR A 1 83 ? 43.25993 21.36893 32.51668 1.000 24.70710 64 THR A N 1
ATOM 1007 C CA . THR A 1 83 ? 43.98364 20.15252 32.87303 1.000 27.60294 64 THR A CA 1
ATOM 1008 C C . THR A 1 83 ? 45.47068 20.41988 33.06747 1.000 30.22950 64 THR A C 1
ATOM 1009 O O . THR A 1 83 ? 46.11635 19.76815 33.89847 1.000 25.74459 64 THR A O 1
ATOM 1020 N N . GLN A 1 84 ? 46.02025 21.37685 32.31952 1.000 30.04483 65 GLN A N 1
ATOM 1021 C CA . GLN A 1 84 ? 47.45339 21.67538 32.35288 1.000 34.44118 65 GLN A CA 1
ATOM 1022 C C . GLN A 1 84 ? 47.58718 23.08120 31.76011 1.000 30.99184 65 GLN A C 1
ATOM 1023 O O . GLN A 1 84 ? 47.65390 23.23983 30.54141 1.000 32.96185 65 GLN A O 1
ATOM 1037 N N . SER A 1 85 ? 47.60449 24.08722 32.63353 1.000 30.05685 66 SER A N 1
ATOM 1038 C CA . SER A 1 85 ? 47.42492 25.47053 32.21874 1.000 28.44587 66 SER A CA 1
ATOM 1039 C C . SER A 1 85 ? 48.72867 26.24751 32.09226 1.000 32.50054 66 SER A C 1
ATOM 1040 O O . SER A 1 85 ? 48.69068 27.47371 31.94252 1.000 30.91169 66 SER A O 1
ATOM 1048 N N . LEU A 1 86 ? 49.87541 25.57868 32.15303 1.000 34.24782 67 LEU A N 1
ATOM 1049 C CA . LEU A 1 86 ? 51.14220 26.27384 31.96187 1.000 35.61865 67 LEU A CA 1
ATOM 1050 C C . LEU A 1 86 ? 51.21956 26.84748 30.55112 1.000 34.55649 67 LEU A C 1
ATOM 1051 O O . LEU A 1 86 ? 51.04377 26.12825 29.56124 1.000 36.16076 67 LEU A O 1
ATOM 1067 N N . ASN A 1 87 ? 51.48868 28.15404 30.46630 1.000 34.25021 68 ASN A N 1
ATOM 1068 C CA . ASN A 1 87 ? 51.42972 28.84321 29.18147 1.000 37.66795 68 ASN A CA 1
ATOM 1069 C C . ASN A 1 87 ? 52.29537 28.15392 28.13700 1.000 40.13399 68 ASN A C 1
ATOM 1070 O O . ASN A 1 87 ? 51.90775 28.04880 26.96685 1.000 44.75283 68 ASN A O 1
ATOM 1081 N N . THR A 1 88 ? 53.48283 27.69260 28.53502 1.000 35.40267 69 THR A N 1
ATOM 1082 C CA . THR A 1 88 ? 54.37266 27.06221 27.56792 1.000 40.68584 69 THR A CA 1
ATOM 1083 C C . THR A 1 88 ? 53.73882 25.80494 26.98907 1.000 39.39836 69 THR A C 1
ATOM 1084 O O . THR A 1 88 ? 53.81252 25.56752 25.78101 1.000 44.05442 69 THR A O 1
ATOM 1095 N N . ILE A 1 89 ? 53.10210 24.98856 27.83171 1.000 38.08901 70 ILE A N 1
ATOM 1096 C CA . ILE A 1 89 ? 52.46846 23.77105 27.32929 1.000 34.86304 70 ILE A CA 1
ATOM 1097 C C . ILE A 1 89 ? 51.32803 24.12058 26.38333 1.000 37.46207 70 ILE A C 1
ATOM 1098 O O . ILE A 1 89 ? 51.14513 23.47827 25.34222 1.000 38.34788 70 ILE A O 1
ATOM 1114 N N . ILE A 1 90 ? 50.54257 25.14191 26.72866 1.000 37.90862 71 ILE A N 1
ATOM 1115 C CA . ILE A 1 90 ? 49.47083 25.58617 25.84154 1.000 40.95314 71 ILE A CA 1
ATOM 1116 C C . ILE A 1 90 ? 50.03329 25.91564 24.46402 1.000 44.04009 71 ILE A C 1
ATOM 1117 O O . ILE A 1 90 ? 49.52220 25.45369 23.43683 1.000 40.91748 71 ILE A O 1
ATOM 1133 N N . GLN A 1 91 ? 51.10270 26.71606 24.42516 1.000 41.41836 72 GLN A N 1
ATOM 1134 C CA . GLN A 1 91 ? 51.67202 27.13533 23.14724 1.000 46.04772 72 GLN A CA 1
ATOM 1135 C C . GLN A 1 91 ? 52.13357 25.93541 22.32812 1.000 47.32627 72 GLN A C 1
ATOM 1136 O O . GLN A 1 91 ? 51.94982 25.90226 21.10685 1.000 49.86580 72 GLN A O 1
ATOM 1150 N N . LYS A 1 92 ? 52.73034 24.93632 22.98058 1.000 57.40044 73 LYS A N 1
ATOM 1151 C CA . LYS A 1 92 ? 53.15233 23.73325 22.27109 1.000 54.87824 73 LYS A CA 1
ATOM 1152 C C . LYS A 1 92 ? 51.98024 23.10475 21.52809 1.000 54.71121 73 LYS A C 1
ATOM 1153 O O . LYS A 1 92 ? 52.02983 22.89892 20.31103 1.000 53.36714 73 LYS A O 1
ATOM 1172 N N . PHE A 1 93 ? 50.91092 22.78516 22.25996 1.000 41.13370 74 PHE A N 1
ATOM 1173 C CA . PHE A 1 93 ? 49.76312 22.13187 21.64164 1.000 42.29301 74 PHE A CA 1
ATOM 1174 C C . PHE A 1 93 ? 49.15712 23.00256 20.55207 1.000 42.00968 74 PHE A C 1
ATOM 1175 O O . PHE A 1 93 ? 48.68829 22.49074 19.52902 1.000 44.46660 74 PHE A O 1
ATOM 1192 N N . TYR A 1 94 ? 49.16409 24.32215 20.74956 1.000 39.62844 75 TYR A N 1
ATOM 1193 C CA . TYR A 1 94 ? 48.69522 25.22468 19.70474 1.000 45.95300 75 TYR A CA 1
ATOM 1194 C C . TYR A 1 94 ? 49.51882 25.05927 18.43305 1.000 47.62372 75 TYR A C 1
ATOM 1195 O O . TYR A 1 94 ? 48.97848 25.10595 17.32236 1.000 47.87967 75 TYR A O 1
ATOM 1213 N N . GLU A 1 95 ? 50.82952 24.85132 18.57652 1.000 52.79627 76 GLU A N 1
ATOM 1214 C CA . GLU A 1 95 ? 51.68774 24.69678 17.40682 1.000 58.61265 76 GLU A CA 1
ATOM 1215 C C . GLU A 1 95 ? 51.46236 23.35524 16.72285 1.000 57.65761 76 GLU A C 1
ATOM 1216 O O . GLU A 1 95 ? 51.68248 23.23069 15.51418 1.000 59.86148 76 GLU A O 1
ATOM 1228 N N . VAL A 1 96 ? 51.02754 22.34296 17.47282 1.000 54.01994 77 VAL A N 1
ATOM 1229 C CA . VAL A 1 96 ? 50.68145 21.06334 16.86493 1.000 55.19811 77 VAL A CA 1
ATOM 1230 C C . VAL A 1 96 ? 49.34112 21.12650 16.14913 1.000 50.53919 77 VAL A C 1
ATOM 1231 O O . VAL A 1 96 ? 49.03359 20.23890 15.34432 1.000 50.66764 77 VAL A O 1
ATOM 1244 N N . GLY A 1 97 ? 48.53294 22.14489 16.42633 1.000 44.55852 78 GLY A N 1
ATOM 1245 C CA . GLY A 1 97 ? 47.23671 22.30074 15.78756 1.000 44.18885 78 GLY A CA 1
ATOM 1246 C C . GLY A 1 97 ? 46.05637 22.33916 16.73593 1.000 40.83440 78 GLY A C 1
ATOM 1247 O O . GLY A 1 97 ? 44.91528 22.44831 16.26552 1.000 41.91218 78 GLY A O 1
ATOM 1251 N N . PHE A 1 98 ? 46.26594 22.25111 18.04686 1.000 40.93519 79 PHE A N 1
ATOM 1252 C CA . PHE A 1 98 ? 45.16039 22.29088 18.99391 1.000 39.08503 79 PHE A CA 1
ATOM 1253 C C . PHE A 1 98 ? 44.60554 23.70709 19.10043 1.000 41.87612 79 PHE A C 1
ATOM 1254 O O . PHE A 1 98 ? 45.35099 24.68617 19.03430 1.000 43.03268 79 PHE A O 1
ATOM 1271 N N . ILE A 1 99 ? 43.28970 23.81162 19.26893 1.000 35.40420 80 ILE A N 1
ATOM 1272 C CA . ILE A 1 99 ? 42.62087 25.08492 19.54096 1.000 38.98945 80 ILE A CA 1
ATOM 1273 C C . ILE A 1 99 ? 42.41005 25.17754 21.04805 1.000 33.28184 80 ILE A C 1
ATOM 1274 O O . ILE A 1 99 ? 42.05015 24.16946 21.66854 1.000 32.41941 80 ILE A O 1
ATOM 1290 N N . PRO A 1 100 ? 42.60186 26.33817 21.67920 1.000 34.12691 81 PRO A N 1
ATOM 1291 C CA . PRO A 1 100 ? 42.40028 26.41111 23.13496 1.000 32.39406 81 PRO A CA 1
ATOM 1292 C C . PRO A 1 100 ? 40.93749 26.22636 23.51853 1.000 30.79479 81 PRO A C 1
ATOM 1293 O O . PRO A 1 100 ? 40.03099 26.71799 22.84400 1.000 30.53705 81 PRO A O 1
ATOM 1304 N N . GLU A 1 101 ? 40.71797 25.51159 24.62199 1.000 29.58149 82 GLU A N 1
ATOM 1305 C CA . GLU A 1 101 ? 39.39113 25.29346 25.18998 1.000 30.09612 82 GLU A CA 1
ATOM 1306 C C . GLU A 1 101 ? 39.43641 25.73840 26.64240 1.000 27.28652 82 GLU A C 1
ATOM 1307 O O . GLU A 1 101 ? 40.25059 25.23023 27.41995 1.000 27.01396 82 GLU A O 1
ATOM 1319 N N . VAL A 1 102 ? 38.56993 26.68069 27.00520 1.000 30.27132 83 VAL A N 1
ATOM 1320 C CA . VAL A 1 102 ? 38.58648 27.29973 28.32347 1.000 26.39472 83 VAL A CA 1
ATOM 1321 C C . VAL A 1 102 ? 37.22081 27.12755 28.97081 1.000 26.50801 83 VAL A C 1
ATOM 1322 O O . VAL A 1 102 ? 36.20131 26.97971 28.28719 1.000 25.81020 83 VAL A O 1
ATOM 1335 N N . VAL A 1 103 ? 37.20499 27.15112 30.30507 1.000 24.71098 84 VAL A N 1
ATOM 1336 C CA . VAL A 1 103 ? 35.96923 26.93217 31.04744 1.000 22.43684 84 VAL A CA 1
ATOM 1337 C C . VAL A 1 103 ? 35.73923 28.04426 32.06143 1.000 24.19797 84 VAL A C 1
ATOM 1338 O O . VAL A 1 103 ? 34.94641 27.88830 32.99837 1.000 21.27439 84 VAL A O 1
ATOM 1351 N N . SER A 1 104 ? 36.42268 29.17053 31.88680 1.000 22.03594 85 SER A N 1
ATOM 1352 C CA . SER A 1 104 ? 36.21527 30.30573 32.77294 1.000 21.65759 85 SER A CA 1
ATOM 1353 C C . SER A 1 104 ? 36.65476 31.57663 32.06349 1.000 23.91840 85 SER A C 1
ATOM 1354 O O . SER A 1 104 ? 37.40258 31.53685 31.08087 1.000 23.41913 85 SER A O 1
ATOM 1362 N N . SER A 1 105 ? 36.18405 32.71231 32.58795 1.000 22.44885 86 SER A N 1
ATOM 1363 C CA . SER A 1 105 ? 36.60207 34.00060 32.04658 1.000 23.58073 86 SER A CA 1
ATOM 1364 C C . SER A 1 105 ? 38.09393 34.22393 32.25598 1.000 24.50692 86 SER A C 1
ATOM 1365 O O . SER A 1 105 ? 38.76516 34.82122 31.40816 1.000 24.93378 86 SER A O 1
ATOM 1373 N N . ASP A 1 106 ? 38.63157 33.75711 33.38532 1.000 22.88879 87 ASP A N 1
ATOM 1374 C CA . ASP A 1 106 ? 40.06202 33.90982 33.63436 1.000 23.37561 87 ASP A CA 1
ATOM 1375 C C . ASP A 1 106 ? 40.88076 33.12059 32.61910 1.000 24.26567 87 ASP A C 1
ATOM 1376 O O . ASP A 1 106 ? 41.86776 33.63094 32.07843 1.000 25.29692 87 ASP A O 1
ATOM 1385 N N . GLU A 1 107 ? 40.49311 31.86935 32.35643 1.000 23.95282 88 GLU A N 1
ATOM 1386 C CA . GLU A 1 107 ? 41.17870 31.07610 31.33933 1.000 24.84714 88 GLU A CA 1
ATOM 1387 C C . GLU A 1 107 ? 41.07010 31.74001 29.97303 1.000 25.96713 88 GLU A C 1
ATOM 1388 O O . GLU A 1 107 ? 42.06100 31.84395 29.23930 1.000 27.07681 88 GLU A O 1
ATOM 1400 N N . PHE A 1 108 ? 39.86589 32.19509 29.61482 1.000 28.45548 89 PHE A N 1
ATOM 1401 C CA . PHE A 1 108 ? 39.69438 32.95874 28.38341 1.000 30.10675 89 PHE A CA 1
ATOM 1402 C C . PHE A 1 108 ? 40.72542 34.07397 28.29913 1.000 34.10437 89 PHE A C 1
ATOM 1403 O O . PHE A 1 108 ? 41.44427 34.20020 27.30230 1.000 32.71106 89 PHE A O 1
ATOM 1420 N N . GLU A 1 109 ? 40.82498 34.88364 29.35467 1.000 29.49287 90 GLU A N 1
ATOM 1421 C CA . GLU A 1 109 ? 41.77967 35.98545 29.34558 1.000 33.65711 90 GLU A CA 1
ATOM 1422 C C . GLU A 1 109 ? 43.21757 35.48723 29.30828 1.000 28.74077 90 GLU A C 1
ATOM 1423 O O . GLU A 1 109 ? 44.07643 36.13008 28.69574 1.000 29.97253 90 GLU A O 1
ATOM 1435 N N . GLN A 1 110 ? 43.50546 34.36006 29.95999 1.000 28.46254 91 GLN A N 1
ATOM 1436 C CA . GLN A 1 110 ? 44.84615 33.79555 29.86763 1.000 28.99520 91 GLN A CA 1
ATOM 1437 C C . GLN A 1 110 ? 45.22202 33.53364 28.41530 1.000 35.02450 91 GLN A C 1
ATOM 1438 O O . GLN A 1 110 ? 46.36098 33.78630 28.00339 1.000 31.46371 91 GLN A O 1
ATOM 1452 N N . ILE A 1 111 ? 44.27433 33.03202 27.62025 1.000 29.96239 92 ILE A N 1
ATOM 1453 C CA . ILE A 1 111 ? 44.57899 32.71833 26.22924 1.000 31.24285 92 ILE A CA 1
ATOM 1454 C C . ILE A 1 111 ? 44.80565 33.99298 25.42764 1.000 32.47883 92 ILE A C 1
ATOM 1455 O O . ILE A 1 111 ? 45.72349 34.06543 24.60396 1.000 33.83151 92 ILE A O 1
ATOM 1471 N N . GLN A 1 112 ? 43.97041 35.01126 25.63535 1.000 34.71728 93 GLN A N 1
ATOM 1472 C CA . GLN A 1 112 ? 44.14180 36.24578 24.87628 1.000 37.32018 93 GLN A CA 1
ATOM 1473 C C . GLN A 1 112 ? 45.51084 36.86639 25.13795 1.000 39.90073 93 GLN A C 1
ATOM 1474 O O . GLN A 1 112 ? 46.13498 37.42062 24.22577 1.000 44.16621 93 GLN A O 1
ATOM 1488 N N . LYS A 1 113 ? 45.99429 36.78913 26.37941 1.000 38.99662 94 LYS A N 1
ATOM 1489 C CA . LYS A 1 113 ? 47.30418 37.34434 26.70094 1.000 43.55432 94 LYS A CA 1
ATOM 1490 C C . LYS A 1 113 ? 48.42443 36.60440 25.98545 1.000 45.04478 94 LYS A C 1
ATOM 1491 O O . LYS A 1 113 ? 49.54407 37.11871 25.90768 1.000 43.63287 94 LYS A O 1
ATOM 1510 N N . LEU A 1 114 ? 48.15420 35.40370 25.47287 1.000 37.13969 95 LEU A N 1
ATOM 1511 C CA . LEU A 1 114 ? 49.14480 34.71480 24.65678 1.000 39.61006 95 LEU A CA 1
ATOM 1512 C C . LEU A 1 114 ? 49.27582 35.33533 23.27289 1.000 43.73600 95 LEU A C 1
ATOM 1513 O O . LEU A 1 114 ? 50.26382 35.06781 22.57836 1.000 46.34915 95 LEU A O 1
ATOM 1529 N N . GLN A 1 115 ? 48.29588 36.13479 22.85615 1.000 58.37396 96 GLN A N 1
ATOM 1530 C CA . GLN A 1 115 ? 48.28619 36.78561 21.54669 1.000 63.22168 96 GLN A CA 1
ATOM 1531 C C . GLN A 1 115 ? 48.62507 35.79184 20.43548 1.000 62.06056 96 GLN A C 1
ATOM 1532 O O . GLN A 1 115 ? 49.63699 35.90107 19.74024 1.000 62.51748 96 GLN A O 1
ATOM 1546 N N . LEU A 1 116 ? 47.74720 34.80474 20.28741 1.000 52.42539 97 LEU A N 1
ATOM 1547 C CA . LEU A 1 116 ? 47.89480 33.80747 19.24094 1.000 53.94160 97 LEU A CA 1
ATOM 1548 C C . LEU A 1 116 ? 47.45950 34.38593 17.90144 1.000 58.82722 97 LEU A C 1
ATOM 1549 O O . LEU A 1 116 ? 46.52459 35.18969 17.82950 1.000 57.57273 97 LEU A O 1
ATOM 1565 N N . CYS A 1 117 ? 48.15635 33.98281 16.83672 1.000 59.47047 98 CYS A N 1
ATOM 1566 C CA . CYS A 1 117 ? 47.78173 34.43327 15.50091 1.000 65.15505 98 CYS A CA 1
ATOM 1567 C C . CYS A 1 117 ? 46.35451 34.01496 15.17177 1.000 64.37880 98 CYS A C 1
ATOM 1568 O O . CYS A 1 117 ? 45.54509 34.83004 14.71333 1.000 65.49062 98 CYS A O 1
ATOM 1576 N N . ASP A 1 118 ? 46.02627 32.74678 15.41022 1.000 65.54475 99 ASP A N 1
ATOM 1577 C CA . ASP A 1 118 ? 44.66975 32.24587 15.23332 1.000 62.92500 99 ASP A CA 1
ATOM 1578 C C . ASP A 1 118 ? 43.91731 32.40397 16.54943 1.000 61.26964 99 ASP A C 1
ATOM 1579 O O . ASP A 1 118 ? 44.28155 31.78792 17.55789 1.000 59.40072 99 ASP A O 1
ATOM 1588 N N . LYS A 1 119 ? 42.87526 33.23614 16.53638 1.000 68.30994 100 LYS A N 1
ATOM 1589 C CA . LYS A 1 119 ? 42.09021 33.53590 17.72750 1.000 66.54491 100 LYS A CA 1
ATOM 1590 C C . LYS A 1 119 ? 40.99721 32.51212 17.98927 1.000 59.21183 100 LYS A C 1
ATOM 1591 O O . LYS A 1 119 ? 40.24214 32.67610 18.95413 1.000 59.27497 100 LYS A O 1
ATOM 1610 N N . SER A 1 120 ? 40.89730 31.46679 17.17026 1.000 46.01174 101 SER A N 1
ATOM 1611 C CA . SER A 1 120 ? 39.86972 30.45776 17.38173 1.000 42.33896 101 SER A CA 1
ATOM 1612 C C . SER A 1 120 ? 39.98264 29.88813 18.78905 1.000 39.44712 101 SER A C 1
ATOM 1613 O O . SER A 1 120 ? 41.07882 29.58137 19.27201 1.000 39.12162 101 SER A O 1
ATOM 1621 N N . ILE A 1 121 ? 38.83697 29.76737 19.45716 1.000 39.60383 102 ILE A N 1
ATOM 1622 C CA . ILE A 1 121 ? 38.80934 29.33381 20.84653 1.000 38.26748 102 ILE A CA 1
ATOM 1623 C C . ILE A 1 121 ? 37.45568 28.70722 21.13553 1.000 32.57097 102 ILE A C 1
ATOM 1624 O O . ILE A 1 121 ? 36.44861 29.03158 20.50102 1.000 34.06128 102 ILE A O 1
ATOM 1640 N N . ILE A 1 122 ? 37.44979 27.77949 22.08579 1.000 30.19185 103 ILE A N 1
ATOM 1641 C CA . ILE A 1 122 ? 36.23691 27.16190 22.60124 1.000 29.13967 103 ILE A CA 1
ATOM 1642 C C . ILE A 1 122 ? 36.02038 27.69812 24.00703 1.000 27.87170 103 ILE A C 1
ATOM 1643 O O . ILE A 1 122 ? 36.91861 27.61442 24.85588 1.000 27.48090 103 ILE A O 1
ATOM 1659 N N . PHE A 1 123 ? 34.83743 28.25931 24.24429 1.000 27.30231 104 PHE A N 1
ATOM 1660 C CA . PHE A 1 123 ? 34.49212 28.91687 25.50283 1.000 26.20524 104 PHE A CA 1
ATOM 1661 C C . PHE A 1 123 ? 33.35961 28.11909 26.14198 1.000 25.19303 104 PHE A C 1
ATOM 1662 O O . PHE A 1 123 ? 32.19161 28.27303 25.77152 1.000 25.16728 104 PHE A O 1
ATOM 1679 N N . ASN A 1 124 ? 33.71408 27.24915 27.08211 1.000 24.44942 105 ASN A N 1
ATOM 1680 C CA . ASN A 1 124 ? 32.75925 26.45513 27.83698 1.000 23.93349 105 ASN A CA 1
ATOM 1681 C C . ASN A 1 124 ? 32.61000 27.03000 29.24389 1.000 23.19110 105 ASN A C 1
ATOM 1682 O O . ASN A 1 124 ? 33.18615 28.06518 29.58371 1.000 22.46312 105 ASN A O 1
ATOM 1693 N N . GLY A 1 125 ? 31.82931 26.34495 30.07598 1.000 23.52257 106 GLY A N 1
ATOM 1694 C CA . GLY A 1 125 ? 31.77898 26.66284 31.48304 1.000 25.18855 106 GLY A CA 1
ATOM 1695 C C . GLY A 1 125 ? 30.48790 27.31951 31.93172 1.000 26.06246 106 GLY A C 1
ATOM 1696 O O . GLY A 1 125 ? 29.79025 27.97737 31.15238 1.000 27.51673 106 GLY A O 1
ATOM 1700 N N . PRO A 1 126 ? 30.15285 27.16417 33.21832 1.000 27.07955 107 PRO A N 1
ATOM 1701 C CA . PRO A 1 126 ? 28.86625 27.67720 33.71455 1.000 28.09657 107 PRO A CA 1
ATOM 1702 C C . PRO A 1 126 ? 28.86749 29.15563 34.06235 1.000 28.73079 107 PRO A C 1
ATOM 1703 O O . PRO A 1 126 ? 27.79929 29.69374 34.37844 1.000 29.97877 107 PRO A O 1
ATOM 1714 N N . TYR A 1 127 ? 30.01250 29.83351 34.02891 1.000 24.94385 108 TYR A N 1
ATOM 1715 C CA . TYR A 1 127 ? 30.06855 31.25231 34.37198 1.000 25.70180 108 TYR A CA 1
ATOM 1716 C C . TYR A 1 127 ? 30.98671 31.97010 33.39309 1.000 23.56240 108 TYR A C 1
ATOM 1717 O O . TYR A 1 127 ? 32.21100 31.84353 33.47887 1.000 21.16141 108 TYR A O 1
ATOM 1735 N N . LYS A 1 128 ? 30.39454 32.74559 32.48881 1.000 24.15098 109 LYS A N 1
ATOM 1736 C CA . LYS A 1 128 ? 31.11936 33.59842 31.55083 1.000 22.70384 109 LYS A CA 1
ATOM 1737 C C . LYS A 1 128 ? 30.69944 35.03453 31.83522 1.000 24.65838 109 LYS A C 1
ATOM 1738 O O . LYS A 1 128 ? 29.53434 35.39244 31.62941 1.000 22.33761 109 LYS A O 1
ATOM 1757 N N . ASN A 1 129 ? 31.63375 35.84757 32.32950 1.000 27.25922 110 ASN A N 1
ATOM 1758 C CA . ASN A 1 129 ? 31.30138 37.21661 32.69759 1.000 24.19025 110 ASN A CA 1
ATOM 1759 C C . ASN A 1 129 ? 31.14668 38.09318 31.45319 1.000 26.03061 110 ASN A C 1
ATOM 1760 O O . ASN A 1 129 ? 31.53597 37.72721 30.34218 1.000 26.00883 110 ASN A O 1
ATOM 1771 N N . ASP A 1 130 ? 30.55938 39.27567 31.65796 1.000 24.75356 111 ASP A N 1
ATOM 1772 C CA . ASP A 1 130 ? 30.20099 40.12996 30.53005 1.000 24.95232 111 ASP A CA 1
ATOM 1773 C C . ASP A 1 130 ? 31.42686 40.52700 29.72105 1.000 26.03305 111 ASP A C 1
ATOM 1774 O O . ASP A 1 130 ? 31.38665 40.54405 28.48618 1.000 30.17954 111 ASP A O 1
ATOM 1783 N N . ALA A 1 131 ? 32.52046 40.87390 30.40069 1.000 26.57530 112 ALA A N 1
ATOM 1784 C CA . ALA A 1 131 ? 33.71250 41.32349 29.69181 1.000 29.57407 112 ALA A CA 1
ATOM 1785 C C . ALA A 1 131 ? 34.22596 40.24846 28.74284 1.000 27.52855 112 ALA A C 1
ATOM 1786 O O . ALA A 1 131 ? 34.61006 40.54760 27.60621 1.000 28.05321 112 ALA A O 1
ATOM 1793 N N . SER A 1 132 ? 34.23732 38.98869 29.18639 1.000 25.96464 113 SER A N 1
ATOM 1794 C CA . SER A 1 132 ? 34.72341 37.91577 28.32379 1.000 26.39973 113 SER A CA 1
ATOM 1795 C C . SER A 1 132 ? 33.74449 37.63347 27.19071 1.000 26.85945 113 SER A C 1
ATOM 1796 O O . SER A 1 132 ? 34.15785 37.32092 26.06867 1.000 27.82899 113 SER A O 1
ATOM 1804 N N . LEU A 1 133 ? 32.44557 37.75884 27.45519 1.000 29.41693 114 LEU A N 1
ATOM 1805 C CA . LEU A 1 133 ? 31.46088 37.51788 26.40748 1.000 29.04888 114 LEU A CA 1
ATOM 1806 C C . LEU A 1 133 ? 31.52516 38.59848 25.33352 1.000 29.22344 114 LEU A C 1
ATOM 1807 O O . LEU A 1 133 ? 31.49722 38.29673 24.13471 1.000 30.02411 114 LEU A O 1
ATOM 1823 N N . ILE A 1 134 ? 31.58346 39.86924 25.74508 1.000 28.33816 115 ILE A N 1
ATOM 1824 C CA . ILE A 1 134 ? 31.73031 40.95606 24.77867 1.000 31.34192 115 ILE A CA 1
ATOM 1825 C C . ILE A 1 134 ? 32.91126 40.67673 23.85972 1.000 32.57422 115 ILE A C 1
ATOM 1826 O O . ILE A 1 134 ? 32.84657 40.90504 22.64467 1.000 32.01320 115 ILE A O 1
ATOM 1842 N N . LYS A 1 135 ? 34.01013 40.17202 24.43202 1.000 31.93177 116 LYS A N 1
ATOM 1843 C CA . LYS A 1 135 ? 35.20091 39.87221 23.64313 1.000 35.78813 116 LYS A CA 1
ATOM 1844 C C . LYS A 1 135 ? 35.00056 38.62223 22.79784 1.000 37.85089 116 LYS A C 1
ATOM 1845 O O . LYS A 1 135 ? 35.34930 38.60632 21.61146 1.000 34.39113 116 LYS A O 1
ATOM 1864 N N . ALA A 1 136 ? 34.43744 37.56505 23.38648 1.000 30.39460 117 ALA A N 1
ATOM 1865 C CA . ALA A 1 136 ? 34.29285 36.31205 22.65417 1.000 30.54340 117 ALA A CA 1
ATOM 1866 C C . ALA A 1 136 ? 33.29533 36.43382 21.51090 1.000 31.29587 117 ALA A C 1
ATOM 1867 O O . ALA A 1 136 ? 33.46976 35.79672 20.46783 1.000 32.13440 117 ALA A O 1
ATOM 1874 N N . LEU A 1 137 ? 32.24273 37.22972 21.68315 1.000 31.97306 118 LEU A N 1
ATOM 1875 C CA . LEU A 1 137 ? 31.26383 37.38729 20.61511 1.000 33.04613 118 LEU A CA 1
ATOM 1876 C C . LEU A 1 137 ? 31.84845 38.09080 19.40193 1.000 34.95034 118 LEU A C 1
ATOM 1877 O O . LEU A 1 137 ? 31.30414 37.95989 18.29964 1.000 36.03108 118 LEU A O 1
ATOM 1893 N N . GLN A 1 138 ? 32.93734 38.83527 19.57990 1.000 34.00891 119 GLN A N 1
ATOM 1894 C CA . GLN A 1 138 ? 33.55395 39.58673 18.49753 1.000 37.27188 119 GLN A CA 1
ATOM 1895 C C . GLN A 1 138 ? 34.84125 38.95035 17.99989 1.000 40.35188 119 GLN A C 1
ATOM 1896 O O . GLN A 1 138 ? 35.53653 39.55151 17.17536 1.000 41.54368 119 GLN A O 1
ATOM 1910 N N . LEU A 1 139 ? 35.16601 37.74210 18.45349 1.000 46.20452 120 LEU A N 1
ATOM 1911 C CA . LEU A 1 139 ? 36.31112 37.01419 17.92948 1.000 49.46935 120 LEU A CA 1
ATOM 1912 C C . LEU A 1 139 ? 35.92817 35.68190 17.30592 1.000 54.47931 120 LEU A C 1
ATOM 1913 O O . LEU A 1 139 ? 36.80294 34.83079 17.11769 1.000 55.99739 120 LEU A O 1
ATOM 1929 N N . ASN A 1 140 ? 34.64730 35.43205 17.04630 1.000 70.79356 121 ASN A N 1
ATOM 1930 C CA . ASN A 1 140 ? 34.25668 34.21295 16.33798 1.000 75.45502 121 ASN A CA 1
ATOM 1931 C C . ASN A 1 140 ? 34.57846 32.95745 17.14736 1.000 67.22261 121 ASN A C 1
ATOM 1932 O O . ASN A 1 140 ? 34.94207 31.92017 16.58263 1.000 68.44922 121 ASN A O 1
ATOM 1943 N N . ALA A 1 141 ? 34.45224 33.04643 18.47253 1.000 42.05248 122 ALA A N 1
ATOM 1944 C CA . ALA A 1 141 ? 34.67982 31.92087 19.36287 1.000 39.15184 122 ALA A CA 1
ATOM 1945 C C . ALA A 1 141 ? 33.44860 31.02533 19.38803 1.000 38.62509 122 ALA A C 1
ATOM 1946 O O . ALA A 1 141 ? 32.32074 31.47761 19.17370 1.000 39.79299 122 ALA A O 1
ATOM 1970 N N . ILE A 1 143 ? 31.02876 29.33950 21.55620 1.000 31.82153 124 ILE A N 1
ATOM 1971 C CA . ILE A 1 143 ? 30.55911 29.54675 22.91921 1.000 31.67918 124 ILE A CA 1
ATOM 1972 C C . ILE A 1 143 ? 29.46447 28.52901 23.18888 1.000 31.42143 124 ILE A C 1
ATOM 1973 O O . ILE A 1 143 ? 28.39173 28.58584 22.57599 1.000 29.97336 124 ILE A O 1
ATOM 1989 N N . ASN A 1 144 ? 29.72959 27.60078 24.10531 1.000 28.65661 125 ASN A N 1
ATOM 1990 C CA . ASN A 1 144 ? 28.77837 26.55905 24.46471 1.000 25.62780 125 ASN A CA 1
ATOM 1991 C C . ASN A 1 144 ? 28.13299 26.90792 25.79986 1.000 26.14567 125 ASN A C 1
ATOM 1992 O O . ASN A 1 144 ? 28.81401 26.96898 26.82834 1.000 29.50149 125 ASN A O 1
ATOM 2003 N N . CYS A 1 145 ? 26.82530 27.13550 25.77920 1.000 27.73193 126 CYS A N 1
ATOM 2004 C CA . CYS A 1 145 ? 26.06686 27.49571 26.96838 1.000 27.93166 126 CYS A CA 1
ATOM 2005 C C . CYS A 1 145 ? 25.44735 26.24987 27.58681 1.000 30.10051 126 CYS A C 1
ATOM 2006 O O . CYS A 1 145 ? 25.00915 25.34290 26.87151 1.000 31.87304 126 CYS A O 1
ATOM 2014 N N . ASP A 1 146 ? 25.41476 26.20781 28.92171 1.000 31.54621 127 ASP A N 1
ATOM 2015 C CA . ASP A 1 146 ? 24.83914 25.07651 29.63557 1.000 32.70413 127 ASP A CA 1
ATOM 2016 C C . ASP A 1 146 ? 23.61755 25.43536 30.47378 1.000 31.82351 127 ASP A C 1
ATOM 2017 O O . ASP A 1 146 ? 23.06532 24.54895 31.13489 1.000 29.83372 127 ASP A O 1
ATOM 2026 N N . HIS A 1 147 ? 23.17938 26.69411 30.47461 1.000 27.48370 128 HIS A N 1
ATOM 2027 C CA . HIS A 1 147 ? 21.95560 27.07215 31.16866 1.000 27.93248 128 HIS A CA 1
ATOM 2028 C C . HIS A 1 147 ? 21.34662 28.27054 30.45554 1.000 30.82536 128 HIS A C 1
ATOM 2029 O O . HIS A 1 147 ? 22.05298 29.07466 29.83893 1.000 29.82177 128 HIS A O 1
ATOM 2043 N N . PHE A 1 148 ? 20.01925 28.37649 30.54534 1.000 37.76657 129 PHE A N 1
ATOM 2044 C CA . PHE A 1 148 ? 19.29225 29.25219 29.63416 1.000 44.01376 129 PHE A CA 1
ATOM 2045 C C . PHE A 1 148 ? 19.59034 30.72394 29.89549 1.000 44.27826 129 PHE A C 1
ATOM 2046 O O . PHE A 1 148 ? 19.70196 31.51091 28.94473 1.000 39.25757 129 PHE A O 1
ATOM 2063 N N . ASP A 1 149 ? 19.71373 31.12921 31.16873 1.000 39.89070 130 ASP A N 1
ATOM 2064 C CA . ASP A 1 149 ? 19.85107 32.56069 31.42440 1.000 47.29190 130 ASP A CA 1
ATOM 2065 C C . ASP A 1 149 ? 21.16775 33.10799 30.86533 1.000 38.52119 130 ASP A C 1
ATOM 2066 O O . ASP A 1 149 ? 21.27131 34.30860 30.60538 1.000 36.13395 130 ASP A O 1
ATOM 2075 N N . GLU A 1 150 ? 22.18529 32.25924 30.66729 1.000 37.00296 131 GLU A N 1
ATOM 2076 C CA . GLU A 1 150 ? 23.38139 32.70965 29.95465 1.000 31.18438 131 GLU A CA 1
ATOM 2077 C C . GLU A 1 150 ? 23.03151 33.05677 28.51453 1.000 32.50547 131 GLU A C 1
ATOM 2078 O O . GLU A 1 150 ? 23.52722 34.04696 27.97047 1.000 30.70808 131 GLU A O 1
ATOM 2090 N N . ILE A 1 151 ? 22.17156 32.25120 27.88395 1.000 33.09540 132 ILE A N 1
ATOM 2091 C CA . ILE A 1 151 ? 21.73096 32.54811 26.52197 1.000 34.78295 132 ILE A CA 1
ATOM 2092 C C . ILE A 1 151 ? 21.14948 33.95267 26.45641 1.000 36.26955 132 ILE A C 1
ATOM 2093 O O . ILE A 1 151 ? 21.46125 34.73490 25.54948 1.000 35.62601 132 ILE A O 1
ATOM 2109 N N . LEU A 1 152 ? 20.29606 34.29428 27.42521 1.000 33.52684 133 LEU A N 1
ATOM 2110 C CA . LEU A 1 152 ? 19.63411 35.59359 27.39533 1.000 35.04847 133 LEU A CA 1
ATOM 2111 C C . LEU A 1 152 ? 20.62373 36.73038 27.61682 1.000 37.14520 133 LEU A C 1
ATOM 2112 O O . LEU A 1 152 ? 20.48370 37.80606 27.02086 1.000 34.60845 133 LEU A O 1
ATOM 2128 N N . ARG A 1 153 ? 21.62260 36.52141 28.47721 1.000 32.86136 134 ARG A N 1
ATOM 2129 C CA . ARG A 1 153 ? 22.64358 37.54693 28.66413 1.000 33.87153 134 ARG A CA 1
ATOM 2130 C C . ARG A 1 153 ? 23.43208 37.76647 27.37958 1.000 32.15739 134 ARG A C 1
ATOM 2131 O O . ARG A 1 153 ? 23.78626 38.90243 27.04161 1.000 34.47306 134 ARG A O 1
ATOM 2152 N N . ILE A 1 154 ? 23.70784 36.68753 26.64741 1.000 32.00092 135 ILE A N 1
ATOM 2153 C CA . ILE A 1 154 ? 24.37916 36.81126 25.35795 1.000 32.04674 135 ILE A CA 1
ATOM 2154 C C . ILE A 1 154 ? 23.48877 37.55960 24.37600 1.000 33.78471 135 ILE A C 1
ATOM 2155 O O . ILE A 1 154 ? 23.93828 38.46923 23.66747 1.000 32.66830 135 ILE A O 1
ATOM 2171 N N . ALA A 1 155 ? 22.20727 37.18926 24.32284 1.000 34.73418 136 ALA A N 1
ATOM 2172 C CA . ALA A 1 155 ? 21.29012 37.84104 23.39580 1.000 36.47939 136 ALA A CA 1
ATOM 2173 C C . ALA A 1 155 ? 21.24445 39.34438 23.63045 1.000 37.10079 136 ALA A C 1
ATOM 2174 O O . ALA A 1 155 ? 21.28430 40.13001 22.67452 1.000 35.59940 136 ALA A O 1
ATOM 2181 N N . LYS A 1 156 ? 21.16077 39.76582 24.89567 1.000 37.65478 137 LYS A N 1
ATOM 2182 C CA . LYS A 1 156 ? 21.08531 41.19477 25.17590 1.000 38.67100 137 LYS A CA 1
ATOM 2183 C C . LYS A 1 156 ? 22.39716 41.89259 24.83053 1.000 35.93542 137 LYS A C 1
ATOM 2184 O O . LYS A 1 156 ? 22.39474 43.03281 24.35706 1.000 36.76301 137 LYS A O 1
ATOM 2203 N N . ILE A 1 157 ? 23.53248 41.23921 25.07716 1.000 36.99940 138 ILE A N 1
ATOM 2204 C CA . ILE A 1 157 ? 24.80767 41.80614 24.65215 1.000 35.67560 138 ILE A CA 1
ATOM 2205 C C . ILE A 1 157 ? 24.85781 41.88175 23.13273 1.000 36.93251 138 ILE A C 1
ATOM 2206 O O . ILE A 1 157 ? 25.25255 42.90108 22.55697 1.000 35.96476 138 ILE A O 1
ATOM 2222 N N . ALA A 1 158 ? 24.45568 40.80017 22.46107 1.000 33.15541 139 ALA A N 1
ATOM 2223 C CA . ALA A 1 158 ? 24.50566 40.77252 21.00338 1.000 33.53695 139 ALA A CA 1
ATOM 2224 C C . ALA A 1 158 ? 23.66125 41.88559 20.39884 1.000 34.48931 139 ALA A C 1
ATOM 2225 O O . ALA A 1 158 ? 24.03396 42.47154 19.37405 1.000 35.11304 139 ALA A O 1
ATOM 2232 N N . LYS A 1 159 ? 22.51832 42.19387 21.01639 1.000 39.98649 140 LYS A N 1
ATOM 2233 C CA . LYS A 1 159 ? 21.68896 43.27436 20.49598 1.000 49.05293 140 LYS A CA 1
ATOM 2234 C C . LYS A 1 159 ? 22.40480 44.61654 20.62507 1.000 51.83854 140 LYS A C 1
ATOM 2235 O O . LYS A 1 159 ? 22.34782 45.44244 19.70906 1.000 53.44795 140 LYS A O 1
ATOM 2254 N N . LYS A 1 160 ? 23.08753 44.85809 21.75176 1.000 48.80762 141 LYS A N 1
ATOM 2255 C CA . LYS A 1 160 ? 23.83899 46.10412 21.89901 1.000 52.77048 141 LYS A CA 1
ATOM 2256 C C . LYS A 1 160 ? 24.86822 46.24993 20.78716 1.000 54.28319 141 LYS A C 1
ATOM 2257 O O . LYS A 1 160 ? 25.14778 47.36469 20.33292 1.000 55.81481 141 LYS A O 1
ATOM 2276 N N . LEU A 1 161 ? 25.44747 45.14074 20.34006 1.000 52.68033 142 LEU A N 1
ATOM 2277 C CA . LEU A 1 161 ? 26.43231 45.17629 19.26933 1.000 51.71918 142 LEU A CA 1
ATOM 2278 C C . LEU A 1 161 ? 25.81223 45.01168 17.88871 1.000 48.64951 142 LEU A C 1
ATOM 2279 O O . LEU A 1 161 ? 26.54618 45.00461 16.89330 1.000 52.26664 142 LEU A O 1
ATOM 2295 N N . ASN A 1 162 ? 24.49115 44.86454 17.80517 1.000 51.49271 143 ASN A N 1
ATOM 2296 C CA . ASN A 1 162 ? 23.79552 44.70987 16.52870 1.000 55.69332 143 ASN A CA 1
ATOM 2297 C C . ASN A 1 162 ? 24.35312 43.52656 15.74031 1.000 53.48143 143 ASN A C 1
ATOM 2298 O O . ASN A 1 162 ? 24.61643 43.60915 14.53812 1.000 57.20634 143 ASN A O 1
ATOM 2309 N N . ILE A 1 163 ? 24.53724 42.40644 16.43615 1.000 52.88475 144 ILE A N 1
ATOM 2310 C CA . ILE A 1 163 ? 24.98030 41.16803 15.81537 1.000 51.62649 144 ILE A CA 1
ATOM 2311 C C . ILE A 1 163 ? 24.07645 40.03607 16.28900 1.000 49.63802 144 ILE A C 1
ATOM 2312 O O . ILE A 1 163 ? 23.31738 40.17278 17.24994 1.000 46.98621 144 ILE A O 1
ATOM 2328 N N . THR A 1 164 ? 24.18348 38.90151 15.60304 1.000 50.05621 145 THR A N 1
ATOM 2329 C CA . THR A 1 164 ? 23.50206 37.67155 15.98354 1.000 48.61352 145 THR A CA 1
ATOM 2330 C C . THR A 1 164 ? 24.55469 36.68278 16.46280 1.000 46.47498 145 THR A C 1
ATOM 2331 O O . THR A 1 164 ? 25.43611 36.29213 15.69077 1.000 47.81134 145 THR A O 1
ATOM 2342 N N . ALA A 1 165 ? 24.47482 36.30211 17.73643 1.000 40.21014 146 ALA A N 1
ATOM 2343 C CA . ALA A 1 165 ? 25.47287 35.42779 18.33683 1.000 39.52997 146 ALA A CA 1
ATOM 2344 C C . ALA A 1 165 ? 25.19119 33.97662 17.97222 1.000 36.98053 146 ALA A C 1
ATOM 2345 O O . ALA A 1 165 ? 24.06225 33.49694 18.11230 1.000 39.90405 146 ALA A O 1
ATOM 2352 N N . LYS A 1 166 ? 26.21553 33.28805 17.48145 1.000 37.33246 147 LYS A N 1
ATOM 2353 C CA . LYS A 1 166 ? 26.15685 31.84796 17.28152 1.000 41.27737 147 LYS A CA 1
ATOM 2354 C C . LYS A 1 166 ? 26.57090 31.16500 18.57660 1.000 40.87497 147 LYS A C 1
ATOM 2355 O O . LYS A 1 166 ? 27.63474 31.46519 19.12872 1.000 41.80435 147 LYS A O 1
ATOM 2374 N N . ILE A 1 167 ? 25.73039 30.25954 19.06697 1.000 38.26323 148 ILE A N 1
ATOM 2375 C CA . ILE A 1 167 ? 25.99654 29.58324 20.32770 1.000 35.28312 148 ILE A CA 1
ATOM 2376 C C . ILE A 1 167 ? 25.86776 28.07946 20.14739 1.000 34.89101 148 ILE A C 1
ATOM 2377 O O . ILE A 1 167 ? 25.12506 27.59245 19.28949 1.000 34.94755 148 ILE A O 1
ATOM 2393 N N . GLY A 1 168 ? 26.59724 27.34541 20.97634 1.000 33.28249 149 GLY A N 1
ATOM 2394 C CA . GLY A 1 168 ? 26.39726 25.92160 21.13191 1.000 34.97411 149 GLY A CA 1
ATOM 2395 C C . GLY A 1 168 ? 25.62865 25.65270 22.41275 1.000 34.93373 149 GLY A C 1
ATOM 2396 O O . GLY A 1 168 ? 25.65297 26.44992 23.34925 1.000 32.17601 149 GLY A O 1
ATOM 2400 N N . LEU A 1 169 ? 24.92927 24.52530 22.44104 1.000 33.42402 150 LEU A N 1
ATOM 2401 C CA . LEU A 1 169 ? 24.19460 24.08698 23.61784 1.000 31.89049 150 LEU A CA 1
ATOM 2402 C C . LEU A 1 169 ? 24.90263 22.88185 24.21285 1.000 32.14308 150 LEU A C 1
ATOM 2403 O O . LEU A 1 169 ? 25.14272 21.89536 23.50881 1.000 31.07956 150 LEU A O 1
ATOM 2419 N N . ARG A 1 170 ? 25.24761 22.96212 25.49516 1.000 29.65487 151 ARG A N 1
ATOM 2420 C CA . ARG A 1 170 ? 25.77653 21.79563 26.18427 1.000 31.70624 151 ARG A CA 1
ATOM 2421 C C . ARG A 1 170 ? 24.62854 20.85198 26.51785 1.000 30.01951 151 ARG A C 1
ATOM 2422 O O . ARG A 1 170 ? 23.61825 21.27052 27.08787 1.000 30.27281 151 ARG A O 1
ATOM 2443 N N . ILE A 1 171 ? 24.78939 19.58023 26.16509 1.000 30.16835 152 ILE A N 1
ATOM 2444 C CA . ILE A 1 171 ? 23.74798 18.56875 26.30730 1.000 32.79705 152 ILE A CA 1
ATOM 2445 C C . ILE A 1 171 ? 24.15604 17.58967 27.39866 1.000 32.49260 152 ILE A C 1
ATOM 2446 O O . ILE A 1 171 ? 25.31786 17.17316 27.46763 1.000 34.03209 152 ILE A O 1
ATOM 2462 N N . ALA A 1 172 ? 23.20373 17.23093 28.25752 1.000 32.75012 153 ALA A N 1
ATOM 2463 C CA . ALA A 1 172 ? 23.38940 16.16645 29.23827 1.000 35.59070 153 ALA A CA 1
ATOM 2464 C C . ALA A 1 172 ? 22.83355 14.87219 28.65134 1.000 33.64513 153 ALA A C 1
ATOM 2465 O O . ALA A 1 172 ? 21.63764 14.78798 28.35420 1.000 34.74570 153 ALA A O 1
ATOM 2472 N N . ASP A 1 173 ? 23.69822 13.87015 28.47475 1.000 36.69473 154 ASP A N 1
ATOM 2473 C CA . ASP A 1 173 ? 23.30630 12.61092 27.83628 1.000 39.84537 154 ASP A CA 1
ATOM 2474 C C . ASP A 1 173 ? 22.59937 11.71741 28.85769 1.000 41.30691 154 ASP A C 1
ATOM 2475 O O . ASP A 1 173 ? 23.07481 10.64927 29.25212 1.000 43.07412 154 ASP A O 1
ATOM 2484 N N . ASN A 1 174 ? 21.41588 12.16600 29.26828 1.000 40.87934 155 ASN A N 1
ATOM 2485 C CA . ASN A 1 174 ? 20.70405 11.51705 30.36187 1.000 44.68228 155 ASN A CA 1
ATOM 2486 C C . ASN A 1 174 ? 19.98169 10.24495 29.94262 1.000 45.94580 155 ASN A C 1
ATOM 2487 O O . ASN A 1 174 ? 19.39184 9.58150 30.80107 1.000 46.76940 155 ASN A O 1
ATOM 2498 N N . LYS A 1 175 ? 20.01452 9.87764 28.66191 1.000 54.90630 156 LYS A N 1
ATOM 2499 C CA . LYS A 1 175 ? 19.50198 8.57016 28.26885 1.000 58.57005 156 LYS A CA 1
ATOM 2500 C C . LYS A 1 175 ? 20.47480 7.45061 28.63043 1.000 55.40515 156 LYS A C 1
ATOM 2501 O O . LYS A 1 175 ? 20.05428 6.29961 28.79779 1.000 57.98033 156 LYS A O 1
ATOM 2520 N N . THR A 1 176 ? 21.76861 7.76527 28.74412 1.000 42.26802 157 THR A N 1
ATOM 2521 C CA . THR A 1 176 ? 22.77493 6.78457 29.13469 1.000 38.85800 157 THR A CA 1
ATOM 2522 C C . THR A 1 176 ? 22.89802 6.77041 30.65241 1.000 36.92383 157 THR A C 1
ATOM 2523 O O . THR A 1 176 ? 23.17734 7.82166 31.24684 1.000 35.77579 157 THR A O 1
ATOM 2534 N N . PRO A 1 177 ? 22.70194 5.62692 31.31677 1.000 38.73160 158 PRO A N 1
ATOM 2535 C CA . PRO A 1 177 ? 22.70723 5.63794 32.79180 1.000 37.59241 158 PRO A CA 1
ATOM 2536 C C . PRO A 1 177 ? 23.93931 6.29232 33.39650 1.000 37.13923 158 PRO A C 1
ATOM 2537 O O . PRO A 1 177 ? 23.81713 7.10291 34.32304 1.000 35.69467 158 PRO A O 1
ATOM 2548 N N . GLN A 1 178 ? 25.13145 5.96826 3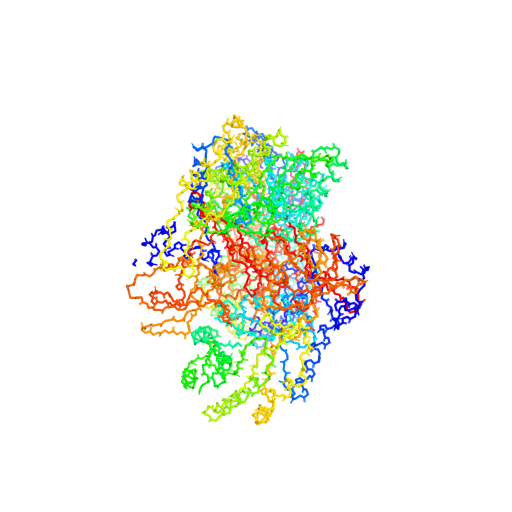2.89243 1.000 36.84183 159 GLN A N 1
ATOM 2549 C CA . GLN A 1 178 ? 26.35039 6.46111 33.52080 1.000 35.91845 159 GLN A CA 1
ATOM 2550 C C . GLN A 1 178 ? 26.61077 7.93141 33.22658 1.000 33.87075 159 GLN A C 1
ATOM 2551 O O . GLN A 1 178 ? 27.40954 8.55522 33.93097 1.000 32.86114 159 GLN A O 1
ATOM 2565 N N . ASN A 1 179 ? 25.96576 8.49852 32.21065 1.000 33.42027 160 ASN A N 1
ATOM 2566 C CA . ASN A 1 179 ? 26.25266 9.86068 31.78125 1.000 32.51266 160 ASN A CA 1
ATOM 2567 C C . ASN A 1 179 ? 25.27232 10.88926 32.33001 1.000 34.23588 160 ASN A C 1
ATOM 2568 O O . ASN A 1 179 ? 25.39615 12.07343 31.99811 1.000 32.70430 160 ASN A O 1
ATOM 2579 N N . TRP A 1 180 ? 24.30759 10.47588 33.15228 1.000 41.03703 161 TRP A N 1
ATOM 2580 C CA . TRP A 1 180 ? 23.33389 11.41476 33.69564 1.000 42.87909 161 TRP A CA 1
ATOM 2581 C C . TRP A 1 180 ? 24.04066 12.59036 34.35965 1.000 40.60249 161 TRP A C 1
ATOM 2582 O O . TRP A 1 180 ? 25.05488 12.41844 35.04111 1.000 38.54304 161 TRP A O 1
ATOM 2603 N N . SER A 1 181 ? 23.50136 13.79312 34.16090 1.000 38.32568 162 SER A N 1
ATOM 2604 C CA . SER A 1 181 ? 24.17847 14.97976 34.66529 1.000 39.73750 162 SER A CA 1
ATOM 2605 C C . SER A 1 181 ? 23.20881 16.14387 34.81325 1.000 40.33381 162 SER A C 1
ATOM 2606 O O . SER A 1 181 ? 22.22544 16.25983 34.07556 1.000 38.93383 162 SER A O 1
ATOM 2614 N N . ARG A 1 182 ? 23.51518 17.01244 35.78010 1.000 41.68444 163 ARG A N 1
ATOM 2615 C CA . ARG A 1 182 ? 22.79222 18.26576 35.94189 1.000 41.78517 163 ARG A CA 1
ATOM 2616 C C . ARG A 1 182 ? 23.30680 19.35850 35.01770 1.000 43.54094 163 ARG A C 1
ATOM 2617 O O . ARG A 1 182 ? 22.62656 20.37456 34.84083 1.000 42.49241 163 ARG A O 1
ATOM 2638 N N . PHE A 1 183 ? 24.49830 19.18500 34.45428 1.000 39.69094 164 PHE A N 1
ATOM 2639 C CA . PHE A 1 183 ? 25.17820 20.24064 33.71368 1.000 39.12024 164 PHE A CA 1
ATOM 2640 C C . PHE A 1 183 ? 24.81921 20.12072 32.23889 1.000 38.94487 164 PHE A C 1
ATOM 2641 O O . PHE A 1 183 ? 25.20350 19.15391 31.57201 1.000 40.97070 164 PHE A O 1
ATOM 2658 N N . GLY A 1 184 ? 24.08419 21.09950 31.73590 1.000 42.27587 165 GLY A N 1
ATOM 2659 C CA . GLY A 1 184 ? 23.61576 21.10298 30.36728 1.000 40.43573 165 GLY A CA 1
ATOM 2660 C C . GLY A 1 184 ? 22.12592 20.82066 30.27894 1.000 38.40446 165 GLY A C 1
ATOM 2661 O O . GLY A 1 184 ? 21.46155 20.46435 31.25262 1.000 39.83033 165 GLY A O 1
ATOM 2665 N N . PHE A 1 185 ? 21.60981 20.99370 29.06851 1.000 32.60973 166 PHE A N 1
ATOM 2666 C CA . PHE A 1 185 ? 20.20425 20.74041 28.80032 1.000 33.73435 166 PHE A CA 1
ATOM 2667 C C . PHE A 1 185 ? 19.97244 19.25057 28.59438 1.000 38.16045 166 PHE A C 1
ATOM 2668 O O . PHE A 1 185 ? 20.74407 18.57105 27.91153 1.000 37.70031 166 PHE A O 1
ATOM 2685 N N . ALA A 1 186 ? 18.90720 18.74407 29.20653 1.000 35.38683 167 ALA A N 1
ATOM 2686 C CA . ALA A 1 186 ? 18.69006 17.30842 29.29353 1.000 40.30750 167 ALA A CA 1
ATOM 2687 C C . ALA A 1 186 ? 18.20655 16.74774 27.96340 1.000 44.00752 167 ALA A C 1
ATOM 2688 O O . ALA A 1 186 ? 17.23646 17.24286 27.38284 1.000 44.47122 167 ALA A O 1
ATOM 2695 N N . LEU A 1 187 ? 18.89338 15.71461 27.48695 1.000 40.95599 168 LEU A N 1
ATOM 2696 C CA . LEU A 1 187 ? 18.48302 14.92948 26.32778 1.000 46.11848 168 LEU A CA 1
ATOM 2697 C C . LEU A 1 187 ? 17.94864 13.61193 26.87350 1.000 54.47384 168 LEU A C 1
ATOM 2698 O O . LEU A 1 187 ? 18.72282 12.73760 27.27456 1.000 52.73872 168 LEU A O 1
ATOM 2714 N N . THR A 1 188 ? 16.62674 13.48163 26.90647 1.000 59.99856 169 THR A N 1
ATOM 2715 C CA . THR A 1 188 ? 15.99445 12.30639 27.50242 1.000 65.57860 169 THR A CA 1
ATOM 2716 C C . THR A 1 188 ? 14.87570 11.72940 26.65573 1.000 66.25589 169 THR A C 1
ATOM 2717 O O . THR A 1 188 ? 14.55970 10.54468 26.77183 1.000 66.40137 169 THR A O 1
ATOM 2728 N N . ASP A 1 195 ? 11.79785 17.18373 25.77600 1.000 109.06820 176 ASP A N 1
ATOM 2729 C CA . ASP A 1 195 ? 11.41434 18.57645 25.89730 1.000 107.86383 176 ASP A CA 1
ATOM 2730 C C . ASP A 1 195 ? 12.61713 19.50868 25.78418 1.000 103.42040 176 ASP A C 1
ATOM 2731 O O . ASP A 1 195 ? 12.51053 20.73014 26.01495 1.000 105.62592 176 ASP A O 1
ATOM 2739 N N . ILE A 1 196 ? 13.80530 18.93883 25.53645 1.000 81.29655 177 ILE A N 1
ATOM 2740 C CA . ILE A 1 196 ? 14.94909 19.74546 25.10966 1.000 79.30507 177 ILE A CA 1
ATOM 2741 C C . ILE A 1 196 ? 14.48889 20.66278 23.99387 1.000 74.34067 177 ILE A C 1
ATOM 2742 O O . ILE A 1 196 ? 14.88561 21.82420 23.92190 1.000 72.15714 177 ILE A O 1
ATOM 2758 N N . PHE A 1 197 ? 13.63478 20.14916 23.10133 1.000 66.90927 178 PHE A N 1
ATOM 2759 C CA . PHE A 1 197 ? 13.16813 20.95226 21.97536 1.000 66.48141 178 PHE A CA 1
ATOM 2760 C C . PHE A 1 197 ? 12.31698 22.12673 22.43550 1.000 66.36548 178 PHE A C 1
ATOM 2761 O O . PHE A 1 197 ? 12.24619 23.14961 21.74566 1.000 67.89552 178 PHE A O 1
ATOM 2778 N N . THR A 1 198 ? 11.67440 22.01166 23.59784 1.000 73.00483 179 THR A N 1
ATOM 2779 C CA . THR A 1 198 ? 11.05640 23.18936 24.19394 1.000 72.25432 179 THR A CA 1
ATOM 2780 C C . THR A 1 198 ? 12.08884 24.28575 24.42486 1.000 71.03522 179 THR A C 1
ATOM 2781 O O . THR A 1 198 ? 11.75361 25.47474 24.36965 1.000 71.63850 179 THR A O 1
ATOM 2792 N N . THR A 1 199 ? 13.34727 23.90929 24.67802 1.000 63.01539 180 THR A N 1
ATOM 2793 C CA . THR A 1 199 ? 14.39490 24.90702 24.86456 1.000 60.90766 180 THR A CA 1
ATOM 2794 C C . THR A 1 199 ? 14.82644 25.52299 23.53998 1.000 60.92438 180 THR A C 1
ATOM 2795 O O . THR A 1 199 ? 15.01047 26.74195 23.45081 1.000 62.74626 180 THR A O 1
ATOM 2806 N N . ILE A 1 200 ? 15.00588 24.70634 22.50328 1.000 59.67520 181 ILE A N 1
ATOM 2807 C CA . ILE A 1 200 ? 15.41302 25.27851 21.22583 1.000 58.84387 181 ILE A CA 1
ATOM 2808 C C . ILE A 1 200 ? 14.24378 26.00031 20.56389 1.000 59.08076 181 ILE A C 1
ATOM 2809 O O . ILE A 1 200 ? 14.45054 26.96955 19.82707 1.000 58.62626 181 ILE A O 1
ATOM 2825 N N . ASP A 1 201 ? 13.00938 25.54037 20.78844 1.000 60.29821 182 ASP A N 1
ATOM 2826 C CA . ASP A 1 201 ? 11.84508 26.31129 20.35870 1.000 61.75605 182 ASP A CA 1
ATOM 2827 C C . ASP A 1 201 ? 11.89844 27.72733 20.91548 1.000 62.82119 182 ASP A C 1
ATOM 2828 O O . ASP A 1 201 ? 11.64281 28.70043 20.19669 1.000 62.00772 182 ASP A O 1
ATOM 2837 N N . LYS A 1 202 ? 12.23084 27.85984 22.20218 1.000 57.90350 183 LYS A N 1
ATOM 2838 C CA . LYS A 1 202 ? 12.36275 29.18350 22.79977 1.000 61.11709 183 LYS A CA 1
ATOM 2839 C C . LYS A 1 202 ? 13.54562 29.94060 22.21449 1.000 62.71994 183 LYS A C 1
ATOM 2840 O O . LYS A 1 202 ? 13.48109 31.16759 22.07492 1.000 63.32641 183 LYS A O 1
ATOM 2859 N N . ILE A 1 203 ? 14.62081 29.23283 21.85743 1.000 66.84109 184 ILE A N 1
ATOM 2860 C CA . ILE A 1 203 ? 15.78003 29.89598 21.26995 1.000 65.73169 184 ILE A CA 1
ATOM 2861 C C . ILE A 1 203 ? 15.45920 30.39242 19.86590 1.000 63.92849 184 ILE A C 1
ATOM 2862 O O . ILE A 1 203 ? 15.99159 31.41923 19.42379 1.000 63.52468 184 ILE A O 1
ATOM 2878 N N . GLN A 1 204 ? 14.58540 29.68708 19.14425 1.000 64.57745 185 GLN A N 1
ATOM 2879 C CA . GLN A 1 204 ? 14.21508 30.12759 17.80394 1.000 62.64680 185 GLN A CA 1
ATOM 2880 C C . GLN A 1 204 ? 13.55928 31.50135 17.83197 1.000 64.05506 185 GLN A C 1
ATOM 2881 O O . GLN A 1 204 ? 13.71667 32.28515 16.88948 1.000 67.57401 185 GLN A O 1
ATOM 2895 N N . GLN A 1 205 ? 12.82796 31.81280 18.90230 1.000 65.32790 186 GLN A N 1
ATOM 2896 C CA . GLN A 1 205 ? 12.12986 33.08728 18.99913 1.000 63.14317 186 GLN A CA 1
ATOM 2897 C C . GLN A 1 205 ? 13.03740 34.22458 19.44427 1.000 61.80857 186 GLN A C 1
ATOM 2898 O O . GLN A 1 205 ? 12.73155 35.38824 19.16553 1.000 62.60601 186 GLN A O 1
ATOM 2912 N N . ILE A 1 206 ? 14.14516 33.92096 20.11531 1.000 56.95147 187 ILE A N 1
ATOM 2913 C CA . ILE A 1 206 ? 14.98896 34.96812 20.67792 1.000 54.40879 187 ILE A CA 1
ATOM 2914 C C . ILE A 1 206 ? 15.76970 35.64064 19.55657 1.000 54.95875 187 ILE A C 1
ATOM 2915 O O . ILE A 1 206 ? 16.52935 34.98894 18.83025 1.000 50.85476 187 ILE A O 1
ATOM 2931 N N . ALA A 1 207 ? 15.59784 36.95287 19.42396 1.000 64.24481 188 ALA A N 1
ATOM 2932 C CA . ALA A 1 207 ? 16.37594 37.71636 18.46240 1.000 63.57289 188 ALA A CA 1
ATOM 2933 C C . ALA A 1 207 ? 17.84608 37.74599 18.86900 1.000 60.06161 188 ALA A C 1
ATOM 2934 O O . ALA A 1 207 ? 18.19097 37.69400 20.05358 1.000 58.46346 188 ALA A O 1
ATOM 2941 N N . ASN A 1 208 ? 18.71616 37.81507 17.86169 1.000 48.83372 189 ASN A N 1
ATOM 2942 C CA . ASN A 1 208 ? 20.16245 37.94705 18.01059 1.000 45.44949 189 ASN A CA 1
ATOM 2943 C C . ASN A 1 208 ? 20.83362 36.66036 18.46695 1.000 44.17676 189 ASN A C 1
ATOM 2944 O O . ASN A 1 208 ? 22.01292 36.68575 18.84911 1.000 41.01717 189 ASN A O 1
ATOM 2955 N N . ILE A 1 209 ? 20.12294 35.53613 18.43508 1.000 41.80652 190 ILE A N 1
ATOM 2956 C CA . ILE A 1 209 ? 20.67212 34.23637 18.79083 1.000 43.83865 190 ILE A CA 1
ATOM 2957 C C . ILE A 1 209 ? 20.41435 33.28699 17.63360 1.000 44.49217 190 ILE A C 1
ATOM 2958 O O . ILE A 1 209 ? 19.32866 33.30223 17.04345 1.000 49.84807 190 ILE A O 1
ATOM 2974 N N . GLN A 1 210 ? 21.40398 32.45383 17.31487 1.000 42.92338 191 GLN A N 1
ATOM 2975 C CA . GLN A 1 210 ? 21.20029 31.35355 16.38058 1.000 45.86929 191 GLN A CA 1
ATOM 2976 C C . GLN A 1 210 ? 21.92645 30.12057 16.89387 1.000 39.19391 191 GLN A C 1
ATOM 2977 O O . GLN A 1 210 ? 23.12801 30.17319 17.16966 1.000 39.67196 191 GLN A O 1
ATOM 2991 N N . LEU A 1 211 ? 21.19131 29.01823 17.01319 1.000 44.70089 192 LEU A N 1
ATOM 2992 C CA . LEU A 1 211 ? 21.79473 27.74369 17.37574 1.000 42.83746 192 LEU A CA 1
ATOM 2993 C C . LEU A 1 211 ? 22.78891 27.31735 16.30673 1.000 42.76193 192 LEU A C 1
ATOM 2994 O O . LEU A 1 211 ? 22.46301 27.29209 15.11622 1.000 43.48887 192 LEU A O 1
ATOM 3010 N N . ALA A 1 212 ? 24.00413 26.97699 16.73328 1.000 35.95977 193 ALA A N 1
ATOM 3011 C CA . ALA A 1 212 ? 25.06008 26.61513 15.79953 1.000 36.70190 193 ALA A CA 1
ATOM 3012 C C . ALA A 1 212 ? 25.82903 25.35634 16.17054 1.000 37.97036 193 ALA A C 1
ATOM 3013 O O . ALA A 1 212 ? 26.50945 24.80466 15.29639 1.000 37.12211 193 ALA A O 1
ATOM 3020 N N . GLY A 1 213 ? 25.75529 24.87918 17.41256 1.000 36.58548 194 GLY A N 1
ATOM 3021 C CA . GLY A 1 213 ? 26.55577 23.72728 17.78725 1.000 36.64418 194 GLY A CA 1
ATOM 3022 C C . GLY A 1 213 ? 25.98567 22.99285 18.98004 1.000 35.05457 194 GLY A C 1
ATOM 3023 O O . GLY A 1 213 ? 25.09228 23.47690 19.67960 1.000 35.15599 194 GLY A O 1
ATOM 3027 N N . LEU A 1 214 ? 26.52462 21.79468 19.19465 1.000 33.93644 195 LEU A N 1
ATOM 3028 C CA . LEU A 1 214 ? 26.21164 20.96949 20.35089 1.000 33.12584 195 LEU A CA 1
ATOM 3029 C C . LEU A 1 214 ? 27.50002 20.61575 21.08323 1.000 32.91036 195 LEU A C 1
ATOM 3030 O O . LEU A 1 214 ? 28.56633 20.48990 20.47240 1.000 33.13473 195 LEU A O 1
ATOM 3046 N N . HIS A 1 215 ? 27.39233 20.46140 22.40130 1.000 35.38579 196 HIS A N 1
ATOM 3047 C CA . HIS A 1 215 ? 28.54146 20.21765 23.26270 1.000 30.62889 196 HIS A CA 1
ATOM 3048 C C . HIS A 1 215 ? 28.15861 19.15489 24.27810 1.000 33.01696 196 HIS A C 1
ATOM 3049 O O . HIS A 1 215 ? 27.10236 19.25324 24.90949 1.000 29.94393 196 HIS A O 1
ATOM 3063 N N . CYS A 1 216 ? 29.00629 18.14065 24.43345 1.000 29.78966 197 CYS A N 1
ATOM 3064 C CA . CYS A 1 216 ? 28.72981 17.05809 25.37097 1.000 34.51164 197 CYS A CA 1
ATOM 3065 C C . CYS A 1 216 ? 30.01311 16.64243 26.07082 1.000 31.82519 197 CYS A C 1
ATOM 3066 O O . CYS A 1 216 ? 30.97810 16.23367 25.41696 1.000 32.75374 197 CYS A O 1
ATOM 3074 N N . HIS A 1 217 ? 30.00807 16.73076 27.40021 1.000 28.10642 198 HIS A N 1
ATOM 3075 C CA . HIS A 1 217 ? 31.12208 16.29918 28.23817 1.000 28.24130 198 HIS A CA 1
ATOM 3076 C C . HIS A 1 217 ? 30.54841 15.42157 29.34167 1.000 29.99631 198 HIS A C 1
ATOM 3077 O O . HIS A 1 217 ? 29.89766 15.92693 30.26109 1.000 26.56594 198 HIS A O 1
ATOM 3091 N N . ILE A 1 218 ? 30.79921 14.11190 29.26484 1.000 30.59402 199 ILE A N 1
ATOM 3092 C CA . ILE A 1 218 ? 29.98727 13.15334 30.00750 1.000 29.36042 199 ILE A CA 1
ATOM 3093 C C . ILE A 1 218 ? 30.59454 12.71772 31.33636 1.000 33.33669 199 ILE A C 1
ATOM 3094 O O . ILE A 1 218 ? 29.89889 12.05639 32.12468 1.000 28.35391 199 ILE A O 1
ATOM 3110 N N . GLY A 1 219 ? 31.85161 13.04080 31.61115 1.000 31.82435 200 GLY A N 1
ATOM 3111 C CA . GLY A 1 219 ? 32.43524 12.64972 32.88344 1.000 34.33638 200 GLY A CA 1
ATOM 3112 C C . GLY A 1 219 ? 33.95048 12.72248 32.82789 1.000 35.57893 200 GLY A C 1
ATOM 3113 O O . GLY A 1 219 ? 34.52007 13.36259 31.94798 1.000 30.79951 200 GLY A O 1
ATOM 3117 N N . THR A 1 220 ? 34.58147 12.05119 33.79302 1.000 28.77560 201 THR A N 1
ATOM 3118 C CA . THR A 1 220 ? 36.03335 12.03759 33.89361 1.000 33.44475 201 THR A CA 1
ATOM 3119 C C . THR A 1 220 ? 36.52288 10.63887 34.24112 1.000 30.69944 201 THR A C 1
ATOM 3120 O O . THR A 1 220 ? 35.80211 9.84073 34.84703 1.000 29.96175 201 THR A O 1
ATOM 3131 N N . ASN A 1 221 ? 37.76894 10.36177 33.85401 1.000 35.20182 202 ASN A N 1
ATOM 3132 C CA . ASN A 1 221 ? 38.40483 9.06109 34.05852 1.000 33.73413 202 ASN A CA 1
ATOM 3133 C C . ASN A 1 221 ? 37.48016 7.92647 33.62481 1.000 34.43171 202 ASN A C 1
ATOM 3134 O O . ASN A 1 221 ? 37.24060 6.96470 34.35822 1.000 29.79860 202 ASN A O 1
ATOM 3145 N N . ILE A 1 222 ? 36.96455 8.04647 32.40697 1.000 31.62308 203 ILE A N 1
ATOM 3146 C CA . ILE A 1 222 ? 36.05311 7.06158 31.84059 1.000 33.16152 203 ILE A CA 1
ATOM 3147 C C . ILE A 1 222 ? 36.88052 5.99336 31.14016 1.000 33.74788 203 ILE A C 1
ATOM 3148 O O . ILE A 1 222 ? 37.59644 6.28474 30.17538 1.000 33.38403 203 ILE A O 1
ATOM 3164 N N . ARG A 1 223 ? 36.78231 4.75524 31.62317 1.000 32.06773 204 ARG A N 1
ATOM 3165 C CA . ARG A 1 223 ? 37.46322 3.62758 31.00386 1.000 34.05579 204 ARG A CA 1
ATOM 3166 C C . ARG A 1 223 ? 36.53048 2.76486 30.16411 1.000 34.99506 204 ARG A C 1
ATOM 3167 O O . ARG A 1 223 ? 37.01260 1.90450 29.42043 1.000 36.87984 204 ARG A O 1
ATOM 3188 N N . ASP A 1 224 ? 35.21773 2.97660 30.26213 1.000 31.57282 205 ASP A N 1
ATOM 3189 C CA . ASP A 1 224 ? 34.22079 2.22018 29.50503 1.000 32.45941 205 ASP A CA 1
ATOM 3190 C C . ASP A 1 224 ? 33.79143 3.08440 28.32373 1.000 36.82739 205 ASP A C 1
ATOM 3191 O O . ASP A 1 224 ? 32.87559 3.90104 28.42620 1.000 32.27953 205 ASP A O 1
ATOM 3200 N N . ILE A 1 225 ? 34.46135 2.89966 27.18347 1.000 39.73857 206 ILE A N 1
ATOM 3201 C CA . ILE A 1 225 ? 34.15476 3.71758 26.01668 1.000 40.74307 206 ILE A CA 1
ATOM 3202 C C . ILE A 1 225 ? 32.76239 3.45239 25.46768 1.000 38.47528 206 ILE A C 1
ATOM 3203 O O . ILE A 1 225 ? 32.30031 4.19802 24.59630 1.000 38.20897 206 ILE A O 1
ATOM 3219 N N . SER A 1 226 ? 32.08742 2.40332 25.94417 1.000 34.68171 207 SER A N 1
ATOM 3220 C CA . SER A 1 226 ? 30.67625 2.22342 25.62938 1.000 35.17520 207 SER A CA 1
ATOM 3221 C C . SER A 1 226 ? 29.88048 3.46920 25.97987 1.000 34.41427 207 SER A C 1
ATOM 3222 O O . SER A 1 226 ? 28.87411 3.77407 25.32881 1.000 34.86310 207 SER A O 1
ATOM 3230 N N . ARG A 1 227 ? 30.33007 4.21257 26.99027 1.000 33.31488 208 ARG A N 1
ATOM 3231 C CA . ARG A 1 227 ? 29.63967 5.43863 27.36165 1.000 33.76507 208 ARG A CA 1
ATOM 3232 C C . ARG A 1 227 ? 29.80280 6.50686 26.28947 1.000 32.86208 208 ARG A C 1
ATOM 3233 O O . ARG A 1 227 ? 28.89479 7.31700 26.07536 1.000 32.62427 208 ARG A O 1
ATOM 3254 N N . PHE A 1 228 ? 30.96145 6.54256 25.62344 1.000 37.36678 209 PHE A N 1
ATOM 3255 C CA . PHE A 1 228 ? 31.15823 7.49716 24.53577 1.000 35.09692 209 PHE A CA 1
ATOM 3256 C C . PHE A 1 228 ? 30.32364 7.11398 23.31983 1.000 35.81530 209 PHE A C 1
ATOM 3257 O O . PHE A 1 228 ? 29.63926 7.95854 22.72967 1.000 34.99412 209 PHE A O 1
ATOM 3274 N N . THR A 1 229 ? 30.37762 5.83990 22.92081 1.000 35.25939 210 THR A N 1
ATOM 3275 C CA . THR A 1 229 ? 29.60289 5.40635 21.76254 1.000 36.45183 210 THR A CA 1
ATOM 3276 C C . THR A 1 229 ? 28.11540 5.64085 21.98534 1.000 36.44696 210 THR A C 1
ATOM 3277 O O . THR A 1 229 ? 27.39642 6.03746 21.06080 1.000 37.12266 210 THR A O 1
ATOM 3288 N N . ALA A 1 230 ? 27.63439 5.39929 23.20682 1.000 35.76440 211 ALA A N 1
ATOM 3289 C CA . ALA A 1 230 ? 26.23304 5.66641 23.51031 1.000 36.81481 211 ALA A CA 1
ATOM 3290 C C . ALA A 1 230 ? 25.90870 7.14608 23.34750 1.000 35.25162 211 ALA A C 1
ATOM 3291 O O . ALA A 1 230 ? 24.88671 7.50521 22.75041 1.000 35.80050 211 ALA A O 1
ATOM 3315 N N . ALA A 1 232 ? 27.58598 9.43223 21.58181 1.000 35.19882 213 ALA A N 1
ATOM 3316 C CA . ALA A 1 232 ? 27.72496 9.83136 20.18448 1.000 36.13562 213 ALA A CA 1
ATOM 3317 C C . ALA A 1 232 ? 26.49497 9.43786 19.37677 1.000 37.22679 213 ALA A C 1
ATOM 3318 O O . ALA A 1 232 ? 26.07523 10.16961 18.47198 1.000 37.81271 213 ALA A O 1
ATOM 3325 N N . LYS A 1 233 ? 25.90401 8.28211 19.68693 1.000 37.58248 214 LYS A N 1
ATOM 3326 C CA . LYS A 1 233 ? 24.68878 7.86956 18.99313 1.000 41.93546 214 LYS A CA 1
ATOM 3327 C C . LYS A 1 233 ? 23.51828 8.77941 19.34455 1.000 38.32101 214 LYS A C 1
ATOM 3328 O O . LYS A 1 233 ? 22.73565 9.16048 18.46652 1.000 41.46483 214 LYS A O 1
ATOM 3347 N N . ASN A 1 234 ? 23.37431 9.13165 20.62361 1.000 37.17603 215 ASN A N 1
ATOM 3348 C CA . ASN A 1 234 ? 22.28867 10.02246 21.01838 1.000 36.84880 215 ASN A CA 1
ATOM 3349 C C . ASN A 1 234 ? 22.48925 11.42252 20.45095 1.000 36.93597 215 ASN A C 1
ATOM 3350 O O . ASN A 1 234 ? 21.52505 12.06315 20.01886 1.000 37.47730 215 ASN A O 1
ATOM 3361 N N . ILE A 1 235 ? 23.72977 11.91573 20.44212 1.000 36.45219 216 ILE A N 1
ATOM 3362 C CA . ILE A 1 235 ? 23.99438 13.22230 19.84744 1.000 37.29509 216 ILE A CA 1
ATOM 3363 C C . ILE A 1 235 ? 23.70830 13.18482 18.35327 1.000 37.78951 216 ILE A C 1
ATOM 3364 O O . ILE A 1 235 ? 23.16800 14.14153 17.78432 1.000 38.14312 216 ILE A O 1
ATOM 3380 N N . ALA A 1 236 ? 24.07075 12.08274 17.69291 1.000 41.34968 217 ALA A N 1
ATOM 3381 C CA . ALA A 1 236 ? 23.77063 11.94113 16.27286 1.000 41.56519 217 ALA A CA 1
ATOM 3382 C C . ALA A 1 236 ? 22.27224 12.04723 16.02389 1.000 45.30191 217 ALA A C 1
ATOM 3383 O O . ALA A 1 236 ? 21.82908 12.75738 15.11332 1.000 46.13537 217 ALA A O 1
ATOM 3390 N N . GLU A 1 237 ? 21.47467 11.34254 16.82941 1.000 42.49358 218 GLU A N 1
ATOM 3391 C CA . GLU A 1 237 ? 20.02448 11.39393 16.67381 1.000 47.51612 218 GLU A CA 1
ATOM 3392 C C . GLU A 1 237 ? 19.50200 12.80825 16.89095 1.000 45.77005 218 GLU A C 1
ATOM 3393 O O . GLU A 1 237 ? 18.67104 13.30125 16.12008 1.000 46.72292 218 GLU A O 1
ATOM 3405 N N . LEU A 1 238 ? 19.97266 13.47644 17.94539 1.000 43.15569 219 LEU A N 1
ATOM 3406 C CA . LEU A 1 238 ? 19.55080 14.85218 18.18479 1.000 41.84394 219 LEU A CA 1
ATOM 3407 C C . LEU A 1 238 ? 19.89730 15.74455 17.00076 1.000 40.87549 219 LEU A C 1
ATOM 3408 O O . LEU A 1 238 ? 19.07611 16.56228 16.56824 1.000 42.71821 219 LEU A O 1
ATOM 3424 N N . ALA A 1 239 ? 21.11235 15.60308 16.46401 1.000 39.24202 220 ALA A N 1
ATOM 3425 C CA . ALA A 1 239 ? 21.50632 16.40503 15.31163 1.000 41.12452 220 ALA A CA 1
ATOM 3426 C C . ALA A 1 239 ? 20.62474 16.11595 14.10447 1.000 41.56241 220 ALA A C 1
ATOM 3427 O O . ALA A 1 239 ? 20.34980 17.01946 13.30602 1.000 42.23577 220 ALA A O 1
ATOM 3434 N N . GLU A 1 240 ? 20.17181 14.86992 13.95066 1.000 43.10570 221 GLU A N 1
ATOM 3435 C CA . GLU A 1 240 ? 19.29811 14.54113 12.82868 1.000 46.46498 221 GLU A CA 1
ATOM 3436 C C . GLU A 1 240 ? 17.92841 15.18674 12.99959 1.000 46.37682 221 GLU A C 1
ATOM 3437 O O . GLU A 1 240 ? 17.37716 15.75969 12.05105 1.000 46.45915 221 GLU A O 1
ATOM 3449 N N . THR A 1 241 ? 17.36129 15.10051 14.20750 1.000 48.76617 222 THR A N 1
ATOM 3450 C CA . THR A 1 241 ? 16.06184 15.71630 14.45653 1.000 48.80927 222 THR A CA 1
ATOM 3451 C C . THR A 1 241 ? 16.11947 17.22447 14.24503 1.000 49.28401 222 THR A C 1
ATOM 3452 O O . THR A 1 241 ? 15.21731 17.80912 13.63251 1.000 50.63239 222 THR A O 1
ATOM 3463 N N . ILE A 1 242 ? 17.16741 17.87508 14.75639 1.000 43.26471 223 ILE A N 1
ATOM 3464 C CA . ILE A 1 242 ? 17.32296 19.31035 14.53861 1.000 45.40338 223 ILE A CA 1
ATOM 3465 C C . ILE A 1 242 ? 17.31327 19.61355 13.04689 1.000 46.41192 223 ILE A C 1
ATOM 3466 O O . ILE A 1 242 ? 16.64372 20.54453 12.58632 1.000 49.40433 223 ILE A O 1
ATOM 3482 N N . LEU A 1 243 ? 18.05182 18.82264 12.26715 1.000 46.44580 224 LEU A N 1
ATOM 3483 C CA . LEU A 1 243 ? 18.11261 19.06004 10.83038 1.000 49.99994 224 LEU A CA 1
ATOM 3484 C C . LEU A 1 243 ? 16.74328 18.92340 10.18196 1.000 54.59604 224 LEU A C 1
ATOM 3485 O O . LEU A 1 243 ? 16.43337 19.65265 9.23519 1.000 52.77405 224 LEU A O 1
ATOM 3501 N N . THR A 1 244 ? 15.90689 18.01059 10.67247 1.000 60.41520 225 THR A N 1
ATOM 3502 C CA . THR A 1 244 ? 14.59929 17.83001 10.05462 1.000 65.30964 225 THR A CA 1
ATOM 3503 C C . THR A 1 244 ? 13.54505 18.78624 10.60590 1.000 71.47481 225 THR A C 1
ATOM 3504 O O . THR A 1 244 ? 12.67715 19.24009 9.85128 1.000 74.68477 225 THR A O 1
ATOM 3515 N N . LYS A 1 245 ? 13.58012 19.09281 11.90813 1.000 63.39406 226 LYS A N 1
ATOM 3516 C CA . LYS A 1 245 ? 12.55928 19.96805 12.47859 1.000 68.45745 226 LYS A CA 1
ATOM 3517 C C . LYS A 1 245 ? 12.80563 21.42879 12.12029 1.000 66.18560 226 LYS A C 1
ATOM 3518 O O . LYS A 1 245 ? 11.86357 22.15318 11.78320 1.000 69.77095 226 LYS A O 1
ATOM 3537 N N . TYR A 1 246 ? 14.05776 21.88021 12.18632 1.000 65.00025 227 TYR A N 1
ATOM 3538 C CA . TYR A 1 246 ? 14.39520 23.27769 11.94560 1.000 63.72024 227 TYR A CA 1
ATOM 3539 C C . TYR A 1 246 ? 15.19725 23.48157 10.66651 1.000 59.62992 227 TYR A C 1
ATOM 3540 O O . TYR A 1 246 ? 15.69286 24.58911 10.42948 1.000 58.29594 227 TYR A O 1
ATOM 3558 N N . LYS A 1 247 ? 15.33177 22.44778 9.83433 1.000 64.68657 228 LYS A N 1
ATOM 3559 C CA . LYS A 1 247 ? 16.12659 22.52979 8.60709 1.000 65.64777 228 LYS A CA 1
ATOM 3560 C C . LYS A 1 247 ? 17.51795 23.09051 8.88996 1.000 63.66343 228 LYS A C 1
ATOM 3561 O O . LYS A 1 247 ? 18.10672 23.77977 8.05030 1.000 63.72799 228 LYS A O 1
ATOM 3580 N N . LEU A 1 248 ? 18.05238 22.79821 10.07753 1.000 66.13695 229 LEU A N 1
ATOM 3581 C CA . LEU A 1 248 ? 19.28094 23.40814 10.57396 1.000 64.25550 229 LEU A CA 1
ATOM 3582 C C . LEU A 1 248 ? 20.40199 22.37998 10.57591 1.000 61.40101 229 LEU A C 1
ATOM 3583 O O . LEU A 1 248 ? 20.27821 21.32222 11.20464 1.000 59.84943 229 LEU A O 1
ATOM 3599 N N . THR A 1 249 ? 21.48312 22.69443 9.86744 1.000 49.71375 230 THR A N 1
ATOM 3600 C CA . THR A 1 249 ? 22.70076 21.90001 9.89705 1.000 48.25552 230 THR A CA 1
ATOM 3601 C C . THR A 1 249 ? 23.66701 22.54512 10.88092 1.000 48.04602 230 THR A C 1
ATOM 3602 O O . THR A 1 249 ? 23.97537 23.73384 10.76032 1.000 47.58913 230 THR A O 1
ATOM 3613 N N . LEU A 1 250 ? 24.13468 21.76829 11.85230 1.000 41.72858 231 LEU A N 1
ATOM 3614 C CA . LEU A 1 250 ? 24.99297 22.31386 12.89183 1.000 41.72594 231 LEU A CA 1
ATOM 3615 C C . LEU A 1 250 ? 26.37958 22.63451 12.34797 1.000 41.06176 231 LEU A C 1
ATOM 3616 O O . LEU A 1 250 ? 26.88300 21.97974 11.43192 1.000 43.07895 231 LEU A O 1
ATOM 3632 N N . GLU A 1 251 ? 26.99585 23.65970 12.93589 1.000 39.99844 232 GLU A N 1
ATOM 3633 C CA . GLU A 1 251 ? 28.33321 24.09375 12.55744 1.000 40.17237 232 GLU A CA 1
ATOM 3634 C C . GLU A 1 251 ? 29.42025 23.34921 13.31812 1.000 41.64172 232 GLU A C 1
ATOM 3635 O O . GLU A 1 251 ? 30.52672 23.18117 12.79225 1.000 42.11591 232 GLU A O 1
ATOM 3647 N N . TRP A 1 252 ? 29.13993 22.89191 14.53776 1.000 37.76699 233 TRP A N 1
ATOM 3648 C CA . TRP A 1 252 ? 30.09477 22.05152 15.24303 1.000 37.05472 233 TRP A CA 1
ATOM 3649 C C . TRP A 1 252 ? 29.37147 21.10550 16.18923 1.000 36.32509 233 TRP A C 1
ATOM 3650 O O . TRP A 1 252 ? 28.25475 21.37372 16.63918 1.000 35.97884 233 TRP A O 1
ATOM 3671 N N . ILE A 1 253 ? 30.02455 19.97674 16.45460 1.000 36.19716 234 ILE A N 1
ATOM 3672 C CA . ILE A 1 253 ? 29.63083 19.02573 17.48675 1.000 35.43525 234 ILE A CA 1
ATOM 3673 C C . ILE A 1 253 ? 30.86084 18.78833 18.35177 1.000 34.54540 234 ILE A C 1
ATOM 3674 O O . ILE A 1 253 ? 31.88439 18.30057 17.85680 1.000 35.03961 234 ILE A O 1
ATOM 3690 N N . ASP A 1 254 ? 30.77374 19.16371 19.62573 1.000 33.30555 235 ASP A N 1
ATOM 3691 C CA . ASP A 1 254 ? 31.87860 19.04748 20.56969 1.000 32.40582 235 ASP A CA 1
ATOM 3692 C C . ASP A 1 254 ? 31.60756 17.85464 21.47841 1.000 31.93059 235 ASP A C 1
ATOM 3693 O O . ASP A 1 254 ? 30.63683 17.86096 22.24276 1.000 31.38352 235 ASP A O 1
ATOM 3702 N N . LEU A 1 255 ? 32.45516 16.83335 21.38870 1.000 32.21183 236 LEU A N 1
ATOM 3703 C CA . LEU A 1 255 ? 32.26386 15.59945 22.13752 1.000 31.94920 236 LEU A CA 1
ATOM 3704 C C . LEU A 1 255 ? 32.99339 15.60218 23.47328 1.000 30.83684 236 LEU A C 1
ATOM 3705 O O . LEU A 1 255 ? 33.06461 14.55837 24.12879 1.000 30.65058 236 LEU A O 1
ATOM 3721 N N . GLY A 1 256 ? 33.53439 16.74340 23.88799 1.000 30.15893 237 GLY A N 1
ATOM 3722 C CA . GLY A 1 256 ? 34.13227 16.84585 25.20149 1.000 29.11127 237 GLY A CA 1
ATOM 3723 C C . GLY A 1 256 ? 35.35746 15.95863 25.36099 1.000 29.23552 237 GLY A C 1
ATOM 3724 O O . GLY A 1 256 ? 35.98174 15.51216 24.39724 1.000 30.09791 237 GLY A O 1
ATOM 3728 N N . GLY A 1 257 ? 35.70204 15.71597 26.62103 1.000 30.89698 238 GLY A N 1
ATOM 3729 C CA . GLY A 1 257 ? 36.80234 14.83285 26.94727 1.000 35.47753 238 GLY A CA 1
ATOM 3730 C C . GLY A 1 257 ? 36.35488 13.69137 27.83439 1.000 31.84540 238 GLY A C 1
ATOM 3731 O O . GLY A 1 257 ? 35.28420 13.11315 27.61380 1.000 29.89914 238 GLY A O 1
ATOM 3735 N N . GLY A 1 258 C 37.16707 13.35147 28.83496 1.000 27.73168 239 GLY A N 1
ATOM 3736 C CA . GLY A 1 258 C 36.76738 12.40925 29.85989 1.000 32.99668 239 GLY A CA 1
ATOM 3737 C C . GLY A 1 258 C 37.44940 11.05944 29.82037 1.000 29.32142 239 GLY A C 1
ATOM 3738 O O . GLY A 1 258 C 37.22928 10.25502 30.73442 1.000 27.78699 239 GLY A O 1
ATOM 3742 N N . LEU A 1 259 ? 38.26487 10.77640 28.80849 1.000 29.86248 240 LEU A N 1
ATOM 3743 C CA . LEU A 1 259 ? 38.89787 9.46852 28.71151 1.000 29.69280 240 LEU A CA 1
ATOM 3744 C C . LEU A 1 259 ? 39.85549 9.24836 29.87746 1.000 30.22474 240 LEU A C 1
ATOM 3745 O O . LEU A 1 259 ? 40.47159 10.18385 30.39489 1.000 28.22263 240 LEU A O 1
ATOM 3761 N N . ALA A 1 260 ? 39.98620 7.98833 30.28025 1.000 29.17956 241 ALA A N 1
ATOM 3762 C CA . ALA A 1 260 ? 40.71937 7.65758 31.48976 1.000 29.51754 241 ALA A CA 1
ATOM 3763 C C . ALA A 1 260 ? 42.22267 7.82357 31.29216 1.000 31.34848 241 ALA A C 1
ATOM 3764 O O . ALA A 1 260 ? 42.74686 7.77243 30.17644 1.000 33.13837 241 ALA A O 1
ATOM 3771 N N . GLY A 1 261 ? 42.91562 8.02008 32.40897 1.000 31.38997 242 GLY A N 1
ATOM 3772 C CA . GLY A 1 261 ? 44.35762 8.05566 32.44467 1.000 33.87878 242 GLY A CA 1
ATOM 3773 C C . GLY A 1 261 ? 44.94244 6.71528 32.84160 1.000 35.23846 242 GLY A C 1
ATOM 3774 O O . GLY A 1 261 ? 44.27696 5.67435 32.80395 1.000 34.50340 242 GLY A O 1
ATOM 3778 N N . ILE A 1 262 ? 46.21142 6.74210 33.24333 1.000 36.69054 243 ILE A N 1
ATOM 3779 C CA . ILE A 1 262 ? 46.91090 5.49780 33.53665 1.000 36.92495 243 ILE A CA 1
ATOM 3780 C C . ILE A 1 262 ? 46.79351 5.06739 34.99555 1.000 38.52975 243 ILE A C 1
ATOM 3781 O O . ILE A 1 262 ? 47.05510 3.89722 35.30732 1.000 35.89533 243 ILE A O 1
ATOM 3797 N N . SER A 1 263 ? 46.42786 5.96564 35.89047 1.000 28.37040 244 SER A N 1
ATOM 3798 C CA . SER A 1 263 ? 46.44338 5.62685 37.30921 1.000 30.53106 244 SER A CA 1
ATOM 3799 C C . SER A 1 263 ? 45.09419 5.05143 37.72402 1.000 30.40467 244 SER A C 1
ATOM 3800 O O . SER A 1 263 ? 44.05286 5.65607 37.43122 1.000 29.22317 244 SER A O 1
ATOM 3808 N N . PRO A 1 264 ? 45.06302 3.90134 38.39180 1.000 28.18649 245 PRO A N 1
ATOM 3809 C CA . PRO A 1 264 ? 43.79772 3.41647 38.95079 1.000 28.32169 245 PRO A CA 1
ATOM 3810 C C . PRO A 1 264 ? 43.33424 4.32033 40.08309 1.000 27.12250 245 PRO A C 1
ATOM 3811 O O . PRO A 1 264 ? 44.12248 5.02764 40.71546 1.000 29.32287 245 PRO A O 1
ATOM 3822 N N . THR A 1 265 ? 42.02499 4.31596 40.31617 1.000 29.02924 246 THR A N 1
ATOM 3823 C CA . THR A 1 265 ? 41.50199 4.95085 41.51668 1.000 31.63647 246 THR A CA 1
ATOM 3824 C C . THR A 1 265 ? 41.88485 4.11977 42.73838 1.000 31.71647 246 THR A C 1
ATOM 3825 O O . THR A 1 265 ? 42.26869 2.95136 42.63206 1.000 29.69470 246 THR A O 1
ATOM 3836 N N . LEU A 1 266 ? 41.79331 4.74025 43.91499 1.000 34.59283 247 LEU A N 1
ATOM 3837 C CA . LEU A 1 266 ? 42.06307 3.99761 45.13991 1.000 35.36519 247 LEU A CA 1
ATOM 3838 C C . LEU A 1 266 ? 40.94791 3.01030 45.46545 1.000 37.51181 247 LEU A C 1
ATOM 3839 O O . LEU A 1 266 ? 41.19384 2.03377 46.18079 1.000 39.07190 247 LEU A O 1
ATOM 3855 N N . SER A 1 267 ? 39.73418 3.23395 44.95366 1.000 42.22478 248 SER A N 1
ATOM 3856 C CA . SER A 1 267 ? 38.67939 2.23057 45.04621 1.000 43.89405 248 SER A CA 1
ATOM 3857 C C . SER A 1 267 ? 38.89915 1.07332 44.07899 1.000 42.65996 248 SER A C 1
ATOM 3858 O O . SER A 1 267 ? 38.25325 0.03069 44.22775 1.000 46.80732 248 SER A O 1
ATOM 3866 N N . ASP A 1 268 ? 39.79737 1.23236 43.10835 1.000 40.43028 249 ASP A N 1
ATOM 3867 C CA . ASP A 1 268 ? 40.10639 0.17288 42.15723 1.000 39.42541 249 ASP A CA 1
ATOM 3868 C C . ASP A 1 268 ? 40.86482 -0.95759 42.83819 1.000 42.41967 249 ASP A C 1
ATOM 3869 O O . ASP A 1 268 ? 41.77962 -0.72692 43.63408 1.000 43.32212 249 ASP A O 1
ATOM 3878 N N . LYS A 1 269 ? 40.47798 -2.19197 42.51498 1.000 51.31913 250 LYS A N 1
ATOM 3879 C CA . LYS A 1 269 ? 41.19342 -3.34933 43.03746 1.000 54.05894 250 LYS A CA 1
ATOM 3880 C C . LYS A 1 269 ? 42.59098 -3.45967 42.44219 1.000 50.60142 250 LYS A C 1
ATOM 3881 O O . LYS A 1 269 ? 43.51383 -3.93567 43.11594 1.000 45.76034 250 LYS A O 1
ATOM 3900 N N . ARG A 1 270 ? 42.76267 -3.03500 41.19102 1.000 42.47254 251 ARG A N 1
ATOM 3901 C CA . ARG A 1 270 ? 44.04491 -3.14631 40.51248 1.000 40.14613 251 ARG A CA 1
ATOM 3902 C C . ARG A 1 270 ? 45.01254 -2.10106 41.05067 1.000 42.46712 251 ARG A C 1
ATOM 3903 O O . ARG A 1 270 ? 44.63341 -0.95545 41.31714 1.000 40.00079 251 ARG A O 1
ATOM 3924 N N . LEU A 1 271 ? 46.26717 -2.50939 41.22577 1.000 41.96651 252 LEU A N 1
ATOM 3925 C CA . LEU A 1 271 ? 47.28940 -1.65248 41.80859 1.000 43.62897 252 LEU A CA 1
ATOM 3926 C C . LEU A 1 271 ? 48.28519 -1.11750 40.79414 1.000 44.40678 252 LEU A C 1
ATOM 3927 O O . LEU A 1 271 ? 48.84240 -0.03998 41.00791 1.000 46.69514 252 LEU A O 1
ATOM 3943 N N . GLN A 1 272 ? 48.51044 -1.83100 39.69915 1.000 45.97908 253 GLN A N 1
ATOM 3944 C CA . GLN A 1 272 ? 49.47623 -1.43008 38.69010 1.000 46.54875 253 GLN A CA 1
ATOM 3945 C C . GLN A 1 272 ? 48.84044 -0.47806 37.68415 1.000 43.90852 253 GLN A C 1
ATOM 3946 O O . GLN A 1 272 ? 47.63743 -0.56363 37.41022 1.000 43.62780 253 GLN A O 1
ATOM 3960 N N . PRO A 1 273 ? 49.62966 0.42598 37.10869 1.000 43.71581 254 PRO A N 1
ATOM 3961 C CA . PRO A 1 273 ? 49.06229 1.38486 36.15495 1.000 40.89470 254 PRO A CA 1
ATOM 3962 C C . PRO A 1 273 ? 48.52483 0.69929 34.90891 1.000 38.38795 254 PRO A C 1
ATOM 3963 O O . PRO A 1 273 ? 49.01999 -0.34406 34.47715 1.000 37.07606 254 PRO A O 1
ATOM 3974 N N . TYR A 1 274 ? 47.48348 1.29927 34.33753 1.000 36.60001 255 TYR A N 1
ATOM 3975 C CA . TYR A 1 274 ? 46.98638 0.87647 33.03793 1.000 37.24209 255 TYR A CA 1
ATOM 3976 C C . TYR A 1 274 ? 47.89247 1.41527 31.93252 1.000 36.03384 255 TYR A C 1
ATOM 3977 O O . TYR A 1 274 ? 48.60028 2.41017 32.10760 1.000 33.43644 255 TYR A O 1
ATOM 3995 N N . ASN A 1 275 ? 47.86848 0.74470 30.78242 1.000 39.44031 256 ASN A N 1
ATOM 3996 C CA . ASN A 1 275 ? 48.48527 1.31991 29.59700 1.000 40.64844 256 ASN A CA 1
ATOM 3997 C C . ASN A 1 275 ? 47.73608 2.59457 29.20888 1.000 40.51841 256 ASN A C 1
ATOM 3998 O O . ASN A 1 275 ? 46.51744 2.67698 29.38464 1.000 39.42023 256 ASN A O 1
ATOM 4009 N N . PRO A 1 276 ? 48.43099 3.60249 28.68069 1.000 40.22137 257 PRO A N 1
ATOM 4010 C CA . PRO A 1 276 ? 47.71731 4.75677 28.11381 1.000 39.08985 257 PRO A CA 1
ATOM 4011 C C . PRO A 1 276 ? 46.61950 4.28226 27.17423 1.000 39.78725 257 PRO A C 1
ATOM 4012 O O . PRO A 1 276 ? 46.84552 3.43052 26.30970 1.000 40.55440 257 PRO A O 1
ATOM 4023 N N . PHE A 1 277 ? 45.41401 4.81881 27.35238 1.000 35.86283 258 PHE A N 1
ATOM 4024 C CA . PHE A 1 277 ? 44.27643 4.27370 26.62143 1.000 37.62365 258 PHE A CA 1
ATOM 4025 C C . PHE A 1 277 ? 44.49715 4.38131 25.11597 1.000 37.46617 258 PHE A C 1
ATOM 4026 O O . PHE A 1 277 ? 45.10041 5.33825 24.62190 1.000 36.13783 258 PHE A O 1
ATOM 4043 N N . ASP A 1 278 ? 44.00263 3.37843 24.39380 1.000 36.73142 259 ASP A N 1
ATOM 4044 C CA . ASP A 1 278 ? 44.17905 3.26653 22.94981 1.000 37.25858 259 ASP A CA 1
ATOM 4045 C C . ASP A 1 278 ? 43.34916 4.33534 22.25009 1.000 39.12304 259 ASP A C 1
ATOM 4046 O O . ASP A 1 278 ? 42.11944 4.23592 22.18143 1.000 37.02750 259 ASP A O 1
ATOM 4055 N N . LEU A 1 279 ? 44.02112 5.35789 21.71669 1.000 37.90406 260 LEU A N 1
ATOM 4056 C CA . LEU A 1 279 ? 43.29669 6.47969 21.13116 1.000 42.43906 260 LEU A CA 1
ATOM 4057 C C . LEU A 1 279 ? 42.64160 6.11351 19.80629 1.000 45.09543 260 LEU A C 1
ATOM 4058 O O . LEU A 1 279 ? 41.55672 6.61977 19.49996 1.000 42.45824 260 LEU A O 1
ATOM 4074 N N . GLU A 1 280 ? 43.28319 5.26441 19.00125 1.000 42.24737 261 GLU A N 1
ATOM 4075 C CA . GLU A 1 280 ? 42.64458 4.78066 17.78106 1.000 51.35005 261 GLU A CA 1
ATOM 4076 C C . GLU A 1 280 ? 41.30041 4.13780 18.09485 1.000 51.72773 261 GLU A C 1
ATOM 4077 O O . GLU A 1 280 ? 40.29211 4.42158 17.43670 1.000 40.22955 261 GLU A O 1
ATOM 4089 N N . LEU A 1 281 ? 41.27007 3.26773 19.10695 1.000 39.41232 262 LEU A N 1
ATOM 4090 C CA . LEU A 1 281 ? 40.01380 2.65880 19.53011 1.000 39.19478 262 LEU A CA 1
ATOM 4091 C C . LEU A 1 281 ? 38.99922 3.72249 19.93150 1.000 38.27191 262 LEU A C 1
ATOM 4092 O O . LEU A 1 281 ? 37.84099 3.68710 19.50064 1.000 38.57375 262 LEU A O 1
ATOM 4108 N N . TYR A 1 282 ? 39.41611 4.67520 20.76888 1.000 37.18634 263 TYR A N 1
ATOM 4109 C CA . TYR A 1 282 ? 38.51509 5.74741 21.18021 1.000 36.30911 263 TYR A CA 1
ATOM 4110 C C . TYR A 1 282 ? 37.99279 6.51394 19.97088 1.000 36.93743 263 TYR A C 1
ATOM 4111 O O . TYR A 1 282 ? 36.77938 6.69096 19.80782 1.000 36.94814 263 TYR A O 1
ATOM 4129 N N . ALA A 1 283 ? 38.89891 6.96350 19.10045 1.000 37.55602 264 ALA A N 1
ATOM 4130 C CA . ALA A 1 283 ? 38.49052 7.77852 17.96128 1.000 38.20373 264 ALA A CA 1
ATOM 4131 C C . ALA A 1 283 ? 37.51706 7.02348 17.06367 1.000 39.24849 264 ALA A C 1
ATOM 4132 O O . ALA A 1 283 ? 36.44322 7.53364 16.72249 1.000 39.31823 264 ALA A O 1
ATOM 4139 N N . ALA A 1 284 ? 37.87535 5.79740 16.67357 1.000 40.12385 265 ALA A N 1
ATOM 4140 C CA . ALA A 1 284 ? 37.04986 5.05666 15.72657 1.000 41.27318 265 ALA A CA 1
ATOM 4141 C C . ALA A 1 284 ? 35.65608 4.80278 16.28436 1.000 40.83545 265 ALA A C 1
ATOM 4142 O O . ALA A 1 284 ? 34.66612 4.86010 15.54707 1.000 41.50526 265 ALA A O 1
ATOM 4149 N N . THR A 1 285 ? 35.55333 4.53360 17.58619 1.000 39.78110 266 THR A N 1
ATOM 4150 C CA . THR A 1 285 ? 34.27151 4.11753 18.14590 1.000 40.71102 266 THR A CA 1
ATOM 4151 C C . THR A 1 285 ? 33.35533 5.30521 18.42525 1.000 38.77900 266 THR A C 1
ATOM 4152 O O . THR A 1 285 ? 32.14133 5.21284 18.21267 1.000 39.09664 266 THR A O 1
ATOM 4163 N N . ILE A 1 286 ? 33.90166 6.42519 18.90243 1.000 37.85309 267 ILE A N 1
ATOM 4164 C CA . ILE A 1 286 ? 33.03638 7.56320 19.19726 1.000 37.17305 267 ILE A CA 1
ATOM 4165 C C . ILE A 1 286 ? 32.61020 8.27277 17.91413 1.000 38.03247 267 ILE A C 1
ATOM 4166 O O . ILE A 1 286 ? 31.53497 8.87916 17.86760 1.000 37.92860 267 ILE A O 1
ATOM 4182 N N . ILE A 1 287 ? 33.42076 8.20330 16.85716 1.000 38.96528 268 ILE A N 1
ATOM 4183 C CA . ILE A 1 287 ? 33.08036 8.89964 15.62051 1.000 39.87680 268 ILE A CA 1
ATOM 4184 C C . ILE A 1 287 ? 32.08405 8.09728 14.79294 1.000 41.03790 268 ILE A C 1
ATOM 4185 O O . ILE A 1 287 ? 31.22584 8.67578 14.11813 1.000 41.55690 268 ILE A O 1
ATOM 4201 N N . ALA A 1 288 ? 32.16427 6.77093 14.83997 1.000 41.50557 269 ALA A N 1
ATOM 4202 C CA . ALA A 1 288 ? 31.35848 5.94315 13.94868 1.000 42.78055 269 ALA A CA 1
ATOM 4203 C C . ALA A 1 288 ? 29.86880 6.24901 14.00555 1.000 42.77659 269 ALA A C 1
ATOM 4204 O O . ALA A 1 288 ? 29.23816 6.29819 12.93549 1.000 43.90567 269 ALA A O 1
ATOM 4211 N N . PRO A 1 289 ? 29.24514 6.44811 15.17110 1.000 41.66801 270 PRO A N 1
ATOM 4212 C CA . PRO A 1 289 ? 27.79756 6.72423 15.18218 1.000 41.79549 270 PRO A CA 1
ATOM 4213 C C . PRO A 1 289 ? 27.42413 8.04966 14.53997 1.000 41.94402 270 PRO A C 1
ATOM 4214 O O . PRO A 1 289 ? 26.23041 8.29621 14.32282 1.000 42.31134 270 PRO A O 1
ATOM 4225 N N . LEU A 1 290 ? 28.39536 8.90154 14.21768 1.000 41.75290 271 LEU A N 1
ATOM 4226 C CA . LEU A 1 290 ? 28.10874 10.24676 13.74123 1.000 44.46719 271 LEU A CA 1
ATOM 4227 C C . LEU A 1 290 ? 28.35816 10.43714 12.25250 1.000 45.72272 271 LEU A C 1
ATOM 4228 O O . LEU A 1 290 ? 28.00128 11.48632 11.71360 1.000 46.49981 271 LEU A O 1
ATOM 4244 N N . LYS A 1 291 ? 28.95788 9.46387 11.57398 1.000 46.30410 272 LYS A N 1
ATOM 4245 C CA . LYS A 1 291 ? 29.36561 9.69695 10.19354 1.000 54.14524 272 LYS A CA 1
ATOM 4246 C C . LYS A 1 291 ? 28.17075 9.76943 9.24567 1.000 51.44320 272 LYS A C 1
ATOM 4247 O O . LYS A 1 291 ? 28.24948 10.44028 8.21065 1.000 54.75299 272 LYS A O 1
ATOM 4266 N N . GLU A 1 292 ? 27.06762 9.08439 9.55957 1.000 56.72463 273 GLU A N 1
ATOM 4267 C CA . GLU A 1 292 ? 25.86560 9.21433 8.74001 1.000 58.35164 273 GLU A CA 1
ATOM 4268 C C . GLU A 1 292 ? 25.41089 10.66719 8.68642 1.000 56.76956 273 GLU A C 1
ATOM 4269 O O . GLU A 1 292 ? 25.11695 11.20074 7.61009 1.000 55.12910 273 GLU A O 1
ATOM 4281 N N . TYR A 1 293 ? 25.35536 11.32975 9.84560 1.000 46.08051 274 TYR A N 1
ATOM 4282 C CA . TYR A 1 293 ? 24.99928 12.74405 9.86334 1.000 45.71353 274 TYR A CA 1
ATOM 4283 C C . TYR A 1 293 ? 26.07626 13.58066 9.18631 1.000 45.99904 274 TYR A C 1
ATOM 4284 O O . TYR A 1 293 ? 25.77611 14.40644 8.32109 1.000 47.17514 274 TYR A O 1
ATOM 4302 N N . LEU A 1 294 ? 27.34191 13.36657 9.55404 1.000 45.40167 275 LEU A N 1
ATOM 4303 C CA . LEU A 1 294 ? 28.41024 14.23678 9.07226 1.000 45.55015 275 LEU A CA 1
ATOM 4304 C C . LEU A 1 294 ? 28.58512 14.15007 7.56054 1.000 48.54019 275 LEU A C 1
ATOM 4305 O O . LEU A 1 294 ? 28.92649 15.15095 6.91997 1.000 47.80002 275 LEU A O 1
ATOM 4321 N N . ASN A 1 295 ? 28.37086 12.97316 6.97148 1.000 54.55627 276 ASN A N 1
ATOM 4322 C CA . ASN A 1 295 ? 28.42601 12.86920 5.51680 1.000 57.54800 276 ASN A CA 1
ATOM 4323 C C . ASN A 1 295 ? 27.19738 13.50570 4.87948 1.000 63.87976 276 ASN A C 1
ATOM 4324 O O . ASN A 1 295 ? 27.30432 14.18159 3.84932 1.000 65.35668 276 ASN A O 1
ATOM 4335 N N . LYS A 1 296 ? 26.02076 13.29545 5.47810 1.000 68.94405 277 LYS A N 1
ATOM 4336 C CA . LYS A 1 296 ? 24.81577 13.98911 5.03457 1.000 72.27105 277 LYS A CA 1
ATOM 4337 C C . LYS A 1 296 ? 25.04102 15.49196 4.94071 1.000 74.39552 277 LYS A C 1
ATOM 4338 O O . LYS A 1 296 ? 24.40271 16.16868 4.12723 1.000 77.28589 277 LYS A O 1
ATOM 4357 N N . THR A 1 297 ? 25.94396 16.02907 5.75731 1.000 67.84744 278 THR A N 1
ATOM 4358 C CA . THR A 1 297 ? 26.28079 17.44535 5.74506 1.000 67.21583 278 THR A CA 1
ATOM 4359 C C . THR A 1 297 ? 27.47082 17.75853 4.84742 1.000 69.27494 278 THR A C 1
ATOM 4360 O O . THR A 1 297 ? 28.01070 18.86633 4.92604 1.000 71.85258 278 THR A O 1
ATOM 4371 N N . ASN A 1 298 ? 27.88455 16.81421 3.99832 1.000 72.20780 279 ASN A N 1
ATOM 4372 C CA . ASN A 1 298 ? 29.08055 16.96382 3.16388 1.000 68.75466 279 ASN A CA 1
ATOM 4373 C C . ASN A 1 298 ? 30.27352 17.38836 4.01087 1.000 62.36732 279 ASN A C 1
ATOM 4374 O O . ASN A 1 298 ? 31.09297 18.22497 3.62017 1.000 60.87399 279 ASN A O 1
ATOM 4385 N N . ASP A 1 299 ? 30.34786 16.81462 5.20542 1.000 64.46351 280 ASP A N 1
ATOM 4386 C CA . ASP A 1 299 ? 31.50246 16.96092 6.08786 1.000 60.60231 280 ASP A CA 1
ATOM 4387 C C . ASP A 1 299 ? 31.83563 18.40861 6.43177 1.000 61.35335 280 ASP A C 1
ATOM 4388 O O . ASP A 1 299 ? 33.00752 18.72435 6.64930 1.000 62.60813 280 ASP A O 1
ATOM 4397 N N . LYS A 1 300 ? 30.86748 19.31262 6.47346 1.000 53.19466 281 LYS A N 1
ATOM 4398 C CA . LYS A 1 300 ? 31.21934 20.66267 6.88226 1.000 52.14820 281 LYS A CA 1
ATOM 4399 C C . LYS A 1 300 ? 31.05831 20.88014 8.39536 1.000 50.02202 281 LYS A C 1
ATOM 4400 O O . LYS A 1 300 ? 31.68802 21.78077 8.95788 1.000 48.61677 281 LYS A O 1
ATOM 4419 N N . THR A 1 301 ? 30.23514 20.07514 9.08584 1.000 50.79984 282 THR A N 1
ATOM 4420 C CA . THR A 1 301 ? 30.17471 20.14127 10.54700 1.000 48.34054 282 THR A CA 1
ATOM 4421 C C . THR A 1 301 ? 31.55452 19.81328 11.09855 1.000 48.00835 282 THR A C 1
ATOM 4422 O O . THR A 1 301 ? 32.14644 18.78513 10.75072 1.000 48.78969 282 THR A O 1
ATOM 4433 N N . LYS A 1 302 ? 32.06614 20.68482 11.95973 1.000 42.53707 283 LYS A N 1
ATOM 4434 C CA . LYS A 1 302 ? 33.32737 20.42053 12.64383 1.000 43.57063 283 LYS A CA 1
ATOM 4435 C C . LYS A 1 302 ? 33.09138 19.52771 13.85307 1.000 41.49607 283 LYS A C 1
ATOM 4436 O O . LYS A 1 302 ? 32.08861 19.67036 14.55499 1.000 39.51645 283 LYS A O 1
ATOM 4455 N N . LEU A 1 303 ? 34.02066 18.60277 14.08998 1.000 43.34372 284 LEU A N 1
ATOM 4456 C CA . LEU A 1 303 ? 33.92255 17.64064 15.18370 1.000 41.86826 284 LEU A CA 1
ATOM 4457 C C . LEU A 1 303 ? 35.09004 17.88009 16.12846 1.000 43.00538 284 LEU A C 1
ATOM 4458 O O . LEU A 1 303 ? 36.24602 17.65304 15.75839 1.000 42.34529 284 LEU A O 1
ATOM 4474 N N . ILE A 1 304 ? 34.79063 18.32179 17.34779 1.000 35.44742 285 ILE A N 1
ATOM 4475 C CA . ILE A 1 304 ? 35.79703 18.82407 18.27373 1.000 34.87250 285 ILE A CA 1
ATOM 4476 C C . ILE A 1 304 ? 35.95259 17.84851 19.42801 1.000 35.87436 285 ILE A C 1
ATOM 4477 O O . ILE A 1 304 ? 34.96958 17.27740 19.91536 1.000 34.27869 285 ILE A O 1
ATOM 4493 N N . PHE A 1 305 ? 37.19443 17.67422 19.86993 1.000 37.33079 286 PHE A N 1
ATOM 4494 C CA . PHE A 1 305 ? 37.54236 16.76974 20.95248 1.000 33.44489 286 PHE A CA 1
ATOM 4495 C C . PHE A 1 305 ? 38.31628 17.55016 22.00311 1.000 34.53419 286 PHE A C 1
ATOM 4496 O O . PHE A 1 305 ? 39.16497 18.38583 21.66988 1.000 33.31967 286 PHE A O 1
ATOM 4513 N N . GLU A 1 306 ? 38.02016 17.27730 23.27084 1.000 30.97730 287 GLU A N 1
ATOM 4514 C CA . GLU A 1 306 ? 38.59623 18.01794 24.38785 1.000 29.95334 287 GLU A CA 1
ATOM 4515 C C . GLU A 1 306 ? 39.20450 17.06659 25.41114 1.000 32.93079 287 GLU A C 1
ATOM 4516 O O . GLU A 1 306 ? 39.00397 17.20994 26.62063 1.000 32.23267 287 GLU A O 1
ATOM 4528 N N . LEU A 1 307 ? 39.96478 16.07762 24.94299 1.000 29.80275 288 LEU A N 1
ATOM 4529 C CA . LEU A 1 307 ? 40.63807 15.17228 25.86424 1.000 29.46307 288 LEU A CA 1
ATOM 4530 C C . LEU A 1 307 ? 41.77019 15.88956 26.58664 1.000 30.51768 288 LEU A C 1
ATOM 4531 O O . LEU A 1 307 ? 42.54966 16.62308 25.97320 1.000 29.28091 288 LEU A O 1
ATOM 4547 N N . GLY A 1 308 ? 41.84667 15.68640 27.90177 1.000 31.67555 289 GLY A N 1
ATOM 4548 C CA . GLY A 1 308 ? 42.91527 16.27070 28.68723 1.000 32.65288 289 GLY A CA 1
ATOM 4549 C C . GLY A 1 308 ? 43.73624 15.23341 29.42601 1.000 31.95716 289 GLY A C 1
ATOM 4550 O O . GLY A 1 308 ? 44.87470 14.94805 29.04061 1.000 34.78737 289 GLY A O 1
ATOM 4554 N N . ARG A 1 309 ? 43.16061 14.65430 30.48460 1.000 28.35876 290 ARG A N 1
ATOM 4555 C CA . ARG A 1 309 ? 43.89566 13.70654 31.31912 1.000 26.88659 290 ARG A CA 1
ATOM 4556 C C . ARG A 1 309 ? 44.62600 12.66469 30.47913 1.000 30.34734 290 ARG A C 1
ATOM 4557 O O . ARG A 1 309 ? 45.83078 12.44440 30.64828 1.000 31.42841 290 ARG A O 1
ATOM 4578 N N . SER A 1 310 ? 43.90906 12.00686 29.56750 1.000 32.13048 291 SER A N 1
ATOM 4579 C CA . SER A 1 310 ? 44.50275 10.89680 28.83051 1.000 34.43209 291 SER A CA 1
ATOM 4580 C C . SER A 1 310 ? 45.65250 11.33779 27.93791 1.000 33.88510 291 SER A C 1
ATOM 4581 O O . SER A 1 310 ? 46.43121 10.49179 27.48382 1.000 32.75674 291 SER A O 1
ATOM 4589 N N . LEU A 1 311 ? 45.77806 12.63261 27.67044 1.000 33.24154 292 LEU A N 1
ATOM 4590 C CA . LEU A 1 311 ? 46.85907 13.10617 26.82090 1.000 33.60618 292 LEU A CA 1
ATOM 4591 C C . LEU A 1 311 ? 48.07783 13.56708 27.60694 1.000 35.76520 292 LEU A C 1
ATOM 4592 O O . LEU A 1 311 ? 49.19996 13.47622 27.09579 1.000 37.09316 292 LEU A O 1
ATOM 4608 N N . VAL A 1 312 ? 47.89245 14.05253 28.83249 1.000 30.10087 293 VAL A N 1
ATOM 4609 C CA . VAL A 1 312 ? 48.94544 14.77326 29.53916 1.000 30.22906 293 VAL A CA 1
ATOM 4610 C C . VAL A 1 312 ? 49.37646 14.10773 30.83663 1.000 31.74932 293 VAL A C 1
ATOM 4611 O O . VAL A 1 312 ? 50.40603 14.51192 31.39992 1.000 33.45996 293 VAL A O 1
ATOM 4624 N N . ASP A 1 313 ? 48.64965 13.10659 31.33980 1.000 28.65998 294 ASP A N 1
ATOM 4625 C CA . ASP A 1 313 ? 48.87024 12.68559 32.72100 1.000 30.00040 294 ASP A CA 1
ATOM 4626 C C . ASP A 1 313 ? 50.21601 11.98342 32.88787 1.000 32.21889 294 ASP A C 1
ATOM 4627 O O . ASP A 1 313 ? 50.97042 12.29176 33.81813 1.000 31.29766 294 ASP A O 1
ATOM 4636 N N . TYR A 1 314 ? 50.55266 11.05455 31.98830 1.000 35.97769 295 TYR A N 1
ATOM 4637 C CA . TYR A 1 314 ? 51.73007 10.21836 32.20472 1.000 34.91953 295 TYR A CA 1
ATOM 4638 C C . TYR A 1 314 ? 53.03118 10.87340 31.75397 1.000 36.51897 295 TYR A C 1
ATOM 4639 O O . TYR A 1 314 ? 54.10213 10.30720 32.00082 1.000 36.82865 295 TYR A O 1
ATOM 4657 N N . SER A 1 315 ? 52.97604 12.03979 31.11614 1.000 34.77080 296 SER A N 1
ATOM 4658 C CA . SER A 1 315 ? 54.17798 12.75851 30.71958 1.000 35.36748 296 SER A CA 1
ATOM 4659 C C . SER A 1 315 ? 54.70725 13.66293 31.82404 1.000 37.29172 296 SER A C 1
ATOM 4660 O O . SER A 1 315 ? 55.60447 14.47444 31.56761 1.000 34.16264 296 SER A O 1
ATOM 4668 N N . VAL A 1 316 ? 54.17300 13.54668 33.03849 1.000 34.19525 297 VAL A N 1
ATOM 4669 C CA . VAL A 1 316 ? 54.54544 14.41969 34.14549 1.000 34.37540 297 VAL A CA 1
ATOM 4670 C C . VAL A 1 316 ? 54.74550 13.56638 35.38848 1.000 34.77418 297 VAL A C 1
ATOM 4671 O O . VAL A 1 316 ? 53.91612 12.70340 35.69337 1.000 36.09993 297 VAL A O 1
ATOM 4684 N N . ALA A 1 317 ? 55.83097 13.81799 36.11598 1.000 30.72028 298 ALA A N 1
ATOM 4685 C CA . ALA A 1 317 ? 56.13224 13.10221 37.34732 1.000 32.69235 298 ALA A CA 1
ATOM 4686 C C . ALA A 1 317 ? 56.53366 14.09639 38.42759 1.000 32.11985 298 ALA A C 1
ATOM 4687 O O . ALA A 1 317 ? 56.82842 15.26299 38.15349 1.000 31.83062 298 ALA A O 1
ATOM 4694 N N . LEU A 1 318 ? 56.53397 13.62084 39.67126 1.000 33.77002 299 LEU A N 1
ATOM 4695 C CA . LEU A 1 318 ? 56.98101 14.40445 40.81502 1.000 37.30168 299 LEU A CA 1
ATOM 4696 C C . LEU A 1 318 ? 58.12447 13.66841 41.49754 1.000 37.52852 299 LEU A C 1
ATOM 4697 O O . LEU A 1 318 ? 57.97116 12.50857 41.89662 1.000 39.48925 299 LEU A O 1
ATOM 4713 N N . LEU A 1 319 ? 59.26586 14.34061 41.61957 1.000 37.96112 300 LEU A N 1
ATOM 4714 C CA . LEU A 1 319 ? 60.39478 13.83582 42.38577 1.000 37.90151 300 LEU A CA 1
ATOM 4715 C C . LEU A 1 319 ? 60.24828 14.29707 43.82875 1.000 38.21019 300 LEU A C 1
ATOM 4716 O O . LEU A 1 319 ? 60.04675 15.48837 44.08596 1.000 35.26022 300 LEU A O 1
ATOM 4732 N N . THR A 1 320 ? 60.32492 13.35048 44.76206 1.000 41.00420 301 THR A N 1
ATOM 4733 C CA . THR A 1 320 ? 60.18838 13.63956 46.18121 1.000 37.25485 301 THR A CA 1
ATOM 4734 C C . THR A 1 320 ? 61.28935 12.91823 46.94591 1.000 40.97031 301 THR A C 1
ATOM 4735 O O . THR A 1 320 ? 61.79139 11.87636 46.51184 1.000 39.71594 301 THR A O 1
ATOM 4746 N N . THR A 1 321 ? 61.66774 13.48956 48.08661 1.000 38.19492 302 THR A N 1
ATOM 4747 C CA . THR A 1 321 ? 62.78723 13.00241 48.87809 1.000 39.10328 302 THR A CA 1
ATOM 4748 C C . THR A 1 321 ? 62.29961 12.57548 50.25483 1.000 38.62523 302 THR A C 1
ATOM 4749 O O . THR A 1 321 ? 61.49370 13.26929 50.88286 1.000 36.94294 302 THR A O 1
ATOM 4760 N N . ILE A 1 322 ? 62.78770 11.42556 50.71765 1.000 39.19894 303 ILE A N 1
ATOM 4761 C CA . ILE A 1 322 ? 62.54378 11.01494 52.09447 1.000 42.12248 303 ILE A CA 1
ATOM 4762 C C . ILE A 1 322 ? 63.30079 11.95088 53.02613 1.000 45.45919 303 ILE A C 1
ATOM 4763 O O . ILE A 1 322 ? 64.50598 12.17891 52.85368 1.000 40.65055 303 ILE A O 1
ATOM 4779 N N . VAL A 1 323 ? 62.60118 12.49845 54.02077 1.000 39.05628 304 VAL A N 1
ATOM 4780 C CA . VAL A 1 323 ? 63.18828 13.47314 54.93165 1.000 39.27963 304 VAL A CA 1
ATOM 4781 C C . VAL A 1 323 ? 63.13747 13.03250 56.38509 1.000 40.80089 304 VAL A C 1
ATOM 4782 O O . VAL A 1 323 ? 63.57615 13.78555 57.26014 1.000 42.72037 304 VAL A O 1
ATOM 4795 N N . GLY A 1 324 ? 62.62031 11.84719 56.67481 1.000 43.29860 305 GLY A N 1
ATOM 4796 C CA . GLY A 1 324 ? 62.55119 11.39406 58.05137 1.000 43.54695 305 GLY A CA 1
ATOM 4797 C C . GLY A 1 324 ? 61.91865 10.02390 58.12876 1.000 45.17734 305 GLY A C 1
ATOM 4798 O O . GLY A 1 324 ? 61.31201 9.53439 57.16919 1.000 45.20423 305 GLY A O 1
ATOM 4802 N N . THR A 1 325 ? 62.06748 9.41128 59.30295 1.000 43.79041 306 THR A N 1
ATOM 4803 C CA . THR A 1 325 ? 61.53276 8.08636 59.57434 1.000 44.82097 306 THR A CA 1
ATOM 4804 C C . THR A 1 325 ? 60.78250 8.09360 60.89666 1.000 44.90028 306 THR A C 1
ATOM 4805 O O . THR A 1 325 ? 61.25267 8.66158 61.88505 1.000 45.92336 306 THR A O 1
ATOM 4816 N N . ARG A 1 326 ? 59.61506 7.45572 60.90789 1.000 48.01501 307 ARG A N 1
ATOM 4817 C CA . ARG A 1 326 ? 58.84038 7.25581 62.12659 1.000 49.84076 307 ARG A CA 1
ATOM 4818 C C . ARG A 1 326 ? 58.92694 5.82982 62.64872 1.000 52.56322 307 ARG A C 1
ATOM 4819 O O . ARG A 1 326 ? 59.07715 5.62510 63.85561 1.000 53.13143 307 ARG A O 1
ATOM 4840 N N . GLU A 1 327 ? 58.82632 4.84398 61.76440 1.000 51.86977 308 GLU A N 1
ATOM 4841 C CA . GLU A 1 327 ? 58.98289 3.44161 62.11546 1.000 55.30400 308 GLU A CA 1
ATOM 4842 C C . GLU A 1 327 ? 59.87882 2.77264 61.08394 1.000 57.65635 308 GLU A C 1
ATOM 4843 O O . GLU A 1 327 ? 59.90254 3.16494 59.91455 1.000 54.22831 308 GLU A O 1
ATOM 4855 N N . GLN A 1 328 ? 60.62802 1.76342 61.53036 1.000 61.16162 309 GLN A N 1
ATOM 4856 C CA . GLN A 1 328 ? 61.53236 1.04220 60.63297 1.000 61.60388 309 GLN A CA 1
ATOM 4857 C C . GLN A 1 328 ? 61.76709 -0.34632 61.24117 1.000 64.94693 309 GLN A C 1
ATOM 4858 O O . GLN A 1 328 ? 62.71572 -0.54744 61.99734 1.000 64.91464 309 GLN A O 1
ATOM 4872 N N . ASN A 1 329 ? 60.86658 -1.27182 60.92986 1.000 77.67719 310 ASN A N 1
ATOM 4873 C CA . ASN A 1 329 ? 61.04096 -2.69959 61.15180 1.000 78.05732 310 ASN A CA 1
ATOM 4874 C C . ASN A 1 329 ? 61.43774 -3.33371 59.82508 1.000 83.63546 310 ASN A C 1
ATOM 4875 O O . ASN A 1 329 ? 61.57861 -2.65255 58.81012 1.000 85.40774 310 ASN A O 1
ATOM 4886 N N . GLU A 1 330 ? 61.61575 -4.64155 59.82064 1.000 95.40535 311 GLU A N 1
ATOM 4887 C CA . GLU A 1 330 ? 61.80229 -5.31661 58.54924 1.000 94.90590 311 GLU A CA 1
ATOM 4888 C C . GLU A 1 330 ? 60.48738 -5.82125 57.95664 1.000 90.23696 311 GLU A C 1
ATOM 4889 O O . GLU A 1 330 ? 60.47849 -6.31338 56.81914 1.000 91.19140 311 GLU A O 1
ATOM 4901 N N . ASP A 1 331 ? 59.37544 -5.69165 58.68506 1.000 73.36836 312 ASP A N 1
ATOM 4902 C CA . ASP A 1 331 ? 58.05354 -5.96443 58.13868 1.000 69.83963 312 ASP A CA 1
ATOM 4903 C C . ASP A 1 331 ? 57.26307 -4.69926 57.82866 1.000 64.87323 312 ASP A C 1
ATOM 4904 O O . ASP A 1 331 ? 56.22384 -4.78891 57.16769 1.000 62.56339 312 ASP A O 1
ATOM 4913 N N . PHE A 1 332 ? 57.72484 -3.53226 58.27482 1.000 55.71630 313 PHE A N 1
ATOM 4914 C CA . PHE A 1 332 ? 56.96633 -2.30108 58.09715 1.000 51.75169 313 PHE A CA 1
ATOM 4915 C C . PHE A 1 332 ? 57.88827 -1.10614 58.30579 1.000 49.83009 313 PHE A C 1
ATOM 4916 O O . PHE A 1 332 ? 58.78963 -1.14917 59.14839 1.000 50.34958 313 PHE A O 1
ATOM 4933 N N . GLN A 1 333 ? 57.65957 -0.04602 57.52923 1.000 53.91897 314 GLN A N 1
ATOM 4934 C CA . GLN A 1 333 ? 58.38194 1.20995 57.68383 1.000 49.00142 314 GLN A CA 1
ATOM 4935 C C . GLN A 1 333 ? 57.42496 2.36566 57.43056 1.000 46.28042 314 GLN A C 1
ATOM 4936 O O . GLN A 1 333 ? 56.54692 2.27877 56.56723 1.000 45.60978 314 GLN A O 1
ATOM 4950 N N . SER A 1 334 ? 57.59490 3.43900 58.19990 1.000 44.28496 315 SER A N 1
ATOM 4951 C CA . SER A 1 334 ? 56.78300 4.64384 58.07981 1.000 43.97531 315 SER A CA 1
ATOM 4952 C C . SER A 1 334 ? 57.72404 5.82008 57.89488 1.000 42.39386 315 SER A C 1
ATOM 4953 O O . SER A 1 334 ? 58.53107 6.11331 58.78172 1.000 44.42660 315 SER A O 1
ATOM 4961 N N . LEU A 1 335 ? 57.62293 6.49067 56.75433 1.000 40.91394 316 LEU A N 1
ATOM 4962 C CA . LEU A 1 335 ? 58.56976 7.53135 56.39404 1.000 40.43573 316 LEU A CA 1
ATOM 4963 C C . LEU A 1 335 ? 57.85857 8.84667 56.11017 1.000 40.18048 316 LEU A C 1
ATOM 4964 O O . LEU A 1 335 ? 56.64857 8.89074 55.86293 1.000 38.14302 316 LEU A O 1
ATOM 4980 N N . ILE A 1 336 ? 58.64386 9.92167 56.14235 1.000 40.51645 317 ILE A N 1
ATOM 4981 C CA . ILE A 1 336 ? 58.16740 11.27425 55.88587 1.000 39.72307 317 ILE A CA 1
ATOM 4982 C C . ILE A 1 336 ? 58.76914 11.74103 54.56818 1.000 41.71523 317 ILE A C 1
ATOM 4983 O O . ILE A 1 336 ? 59.99450 11.71282 54.39122 1.000 38.45410 317 ILE A O 1
ATOM 4999 N N . THR A 1 337 ? 57.90873 12.14774 53.64133 1.000 39.71411 318 THR A N 1
ATOM 5000 C CA . THR A 1 337 ? 58.32272 12.69706 52.35925 1.000 40.23151 318 THR A CA 1
ATOM 5001 C C . THR A 1 337 ? 58.22870 14.21812 52.40087 1.000 40.32636 318 THR A C 1
ATOM 5002 O O . THR A 1 337 ? 57.56105 14.79420 53.26389 1.000 38.10945 318 THR A O 1
ATOM 5013 N N . ASP A 1 338 ? 58.90908 14.87056 51.45727 1.000 36.71047 319 ASP A N 1
ATOM 5014 C CA . ASP A 1 338 ? 58.82694 16.32057 51.33569 1.000 36.60341 319 ASP A CA 1
ATOM 5015 C C . ASP A 1 338 ? 57.73679 16.76621 50.36152 1.000 35.82920 319 ASP A C 1
ATOM 5016 O O . ASP A 1 338 ? 57.68767 17.94609 50.00199 1.000 37.22135 319 ASP A O 1
ATOM 5025 N N . ALA A 1 339 ? 56.85686 15.85542 49.94394 1.000 36.50580 320 ALA A N 1
ATOM 5026 C CA . ALA A 1 339 ? 55.69736 16.18874 49.12737 1.000 33.96473 320 ALA A CA 1
ATOM 5027 C C . ALA A 1 339 ? 54.50269 15.38619 49.62173 1.000 37.45265 320 ALA A C 1
ATOM 5028 O O . ALA A 1 339 ? 54.64666 14.22845 50.02752 1.000 38.17837 320 ALA A O 1
ATOM 5035 N N . GLY A 1 340 ? 53.32646 16.00682 49.59134 1.000 29.77330 321 GLY A N 1
ATOM 5036 C CA . GLY A 1 340 ? 52.12547 15.35739 50.07812 1.000 31.38188 321 GLY A CA 1
ATOM 5037 C C . GLY A 1 340 ? 50.88259 15.72672 49.29677 1.000 30.10727 321 GLY A C 1
ATOM 5038 O O . GLY A 1 340 ? 50.97319 16.15241 48.14237 1.000 28.92876 321 GLY A O 1
ATOM 5042 N N . ILE A 1 341 ? 49.70933 15.58158 49.91886 1.000 29.08444 322 ILE A N 1
ATOM 5043 C CA . ILE A 1 341 ? 48.46232 15.80075 49.19761 1.000 29.22864 322 ILE A CA 1
ATOM 5044 C C . ILE A 1 341 ? 48.30533 17.25167 48.76672 1.000 32.63151 322 ILE A C 1
ATOM 5045 O O . ILE A 1 341 ? 47.47928 17.55448 47.90255 1.000 31.52308 322 ILE A O 1
ATOM 5061 N N . HIS A 1 342 ? 49.05799 18.16801 49.36592 1.000 34.77461 323 HIS A N 1
ATOM 5062 C CA . HIS A 1 342 ? 48.99769 19.55636 48.93838 1.000 38.60249 323 HIS A CA 1
ATOM 5063 C C . HIS A 1 342 ? 49.88638 19.82641 47.73546 1.000 32.68416 323 HIS A C 1
ATOM 5064 O O . HIS A 1 342 ? 49.71127 20.85129 47.07102 1.000 37.56655 323 HIS A O 1
ATOM 5078 N N . THR A 1 343 ? 50.81337 18.92359 47.42756 1.000 30.75673 324 THR A N 1
ATOM 5079 C CA . THR A 1 343 ? 51.62167 19.03747 46.22089 1.000 31.50784 324 THR A CA 1
ATOM 5080 C C . THR A 1 343 ? 51.01495 18.26283 45.05804 1.000 31.72507 324 THR A C 1
ATOM 5081 O O . THR A 1 343 ? 51.06301 18.72710 43.91359 1.000 29.62961 324 THR A O 1
ATOM 5092 N N . ILE A 1 344 ? 50.45446 17.08759 45.32630 1.000 28.50063 325 ILE A N 1
ATOM 5093 C CA . ILE A 1 344 ? 49.73835 16.32505 44.30687 1.000 28.10064 325 ILE A CA 1
ATOM 5094 C C . ILE A 1 344 ? 48.38653 15.92407 44.88546 1.000 28.01760 325 ILE A C 1
ATOM 5095 O O . ILE A 1 344 ? 48.21405 14.78454 45.34643 1.000 28.83772 325 ILE A O 1
ATOM 5111 N N . PRO A 1 345 ? 47.40475 16.82722 44.88211 1.000 25.09372 326 PRO A N 1
ATOM 5112 C CA . PRO A 1 345 ? 46.12144 16.51990 45.53631 1.000 25.09563 326 PRO A CA 1
ATOM 5113 C C . PRO A 1 345 ? 45.36064 15.35300 44.92280 1.000 25.25786 326 PRO A C 1
ATOM 5114 O O . PRO A 1 345 ? 44.50407 14.77584 45.60428 1.000 25.66889 326 PRO A O 1
ATOM 5125 N N . THR A 1 346 ? 45.61825 14.98395 43.66685 1.000 25.07525 327 THR A N 1
ATOM 5126 C CA . THR A 1 346 ? 44.90363 13.83402 43.11825 1.000 26.35486 327 THR A CA 1
ATOM 5127 C C . THR A 1 346 ? 45.34732 12.52070 43.75173 1.000 28.28900 327 THR A C 1
ATOM 5128 O O . THR A 1 346 ? 44.70919 11.48971 43.51429 1.000 30.41046 327 THR A O 1
ATOM 5139 N N . ILE A 1 347 ? 46.41279 12.53697 44.55621 1.000 31.16516 328 ILE A N 1
ATOM 5140 C CA . ILE A 1 347 ? 46.85537 11.33641 45.25153 1.000 37.93449 328 ILE A CA 1
ATOM 5141 C C . ILE A 1 347 ? 45.80088 10.83473 46.22432 1.000 35.74238 328 ILE A C 1
ATOM 5142 O O . ILE A 1 347 ? 45.79678 9.64918 46.57510 1.000 42.12913 328 ILE A O 1
ATOM 5158 N N . SER A 1 348 ? 44.90134 11.70936 46.67837 1.000 39.41516 329 SER A N 1
ATOM 5159 C CA . SER A 1 348 ? 43.83422 11.26450 47.56203 1.000 42.94198 329 SER A CA 1
ATOM 5160 C C . SER A 1 348 ? 42.78149 10.45260 46.82174 1.000 42.25367 329 SER A C 1
ATOM 5161 O O . SER A 1 348 ? 42.00209 9.74244 47.46345 1.000 43.65031 329 SER A O 1
ATOM 5169 N N . THR A 1 349 ? 42.73937 10.54442 45.49386 1.000 39.06643 330 THR A N 1
ATOM 5170 C CA . THR A 1 349 ? 41.76939 9.81934 44.68497 1.000 39.34168 330 THR A CA 1
ATOM 5171 C C . THR A 1 349 ? 42.38651 8.71222 43.84634 1.000 35.00535 330 THR A C 1
ATOM 5172 O O . THR A 1 349 ? 41.71542 7.71569 43.57113 1.000 36.12588 330 THR A O 1
ATOM 5183 N N . TYR A 1 350 ? 43.64349 8.85694 43.44066 1.000 29.20993 331 TYR A N 1
ATOM 5184 C CA . TYR A 1 350 ? 44.26414 7.95157 42.48900 1.000 29.95465 331 TYR A CA 1
ATOM 5185 C C . TYR A 1 350 ? 45.47712 7.26680 43.09395 1.000 35.38241 331 TYR A C 1
ATOM 5186 O O . TYR A 1 350 ? 46.22356 7.86704 43.87425 1.000 35.15363 331 TYR A O 1
ATOM 5204 N N . ARG A 1 351 ? 45.65649 5.99918 42.72007 1.000 32.88861 332 ARG A N 1
ATOM 5205 C CA . ARG A 1 351 ? 46.84215 5.22422 43.07691 1.000 34.93481 332 ARG A CA 1
ATOM 5206 C C . ARG A 1 351 ? 47.91339 5.50586 42.02815 1.000 34.15444 332 ARG A C 1
ATOM 5207 O O . ARG A 1 351 ? 48.16549 4.71527 41.11698 1.000 37.03870 332 ARG A O 1
ATOM 5228 N N . HIS A 1 352 ? 48.53631 6.67379 42.15629 1.000 37.84092 333 HIS A N 1
ATOM 5229 C CA . HIS A 1 352 ? 49.60393 7.05149 41.24290 1.000 33.60860 333 HIS A CA 1
ATOM 5230 C C . HIS A 1 352 ? 50.79388 6.11132 41.41922 1.000 34.39035 333 HIS A C 1
ATOM 5231 O O . HIS A 1 352 ? 51.18190 5.81041 42.55178 1.000 34.86244 333 HIS A O 1
ATOM 5245 N N . PRO A 1 353 ? 51.39866 5.63705 40.32896 1.000 38.24839 334 PRO A N 1
ATOM 5246 C CA . PRO A 1 353 ? 52.57732 4.77134 40.47482 1.000 40.46049 334 PRO A CA 1
ATOM 5247 C C . PRO A 1 353 ? 53.69099 5.48365 41.23011 1.000 42.18019 334 PRO A C 1
ATOM 5248 O O . PRO A 1 353 ? 53.95696 6.66836 41.01314 1.000 37.47119 334 PRO A O 1
ATOM 5259 N N . ILE A 1 354 ? 54.34531 4.74469 42.12217 1.000 37.92188 335 ILE A N 1
ATOM 5260 C CA . ILE A 1 354 ? 55.45231 5.25428 42.92187 1.000 38.94326 335 ILE A CA 1
ATOM 5261 C C . ILE A 1 354 ? 56.64957 4.34773 42.67800 1.000 43.60415 335 ILE A C 1
ATOM 5262 O O . ILE A 1 354 ? 56.59101 3.14376 42.95843 1.000 45.53952 335 ILE A O 1
ATOM 5278 N N . TYR A 1 355 ? 57.72774 4.92207 42.15372 1.000 40.21330 336 TYR A N 1
ATOM 5279 C CA . TYR A 1 355 ? 58.93146 4.18119 41.81604 1.000 42.09742 336 TYR A CA 1
ATOM 5280 C C . TYR A 1 355 ? 60.10439 4.69740 42.63730 1.000 43.16336 336 TYR A C 1
ATOM 5281 O O . TYR A 1 355 ? 60.18468 5.88558 42.96240 1.000 41.20448 336 TYR A O 1
ATOM 5299 N N . HIS A 1 356 ? 61.01203 3.78842 42.96904 1.000 44.82892 337 HIS A N 1
ATOM 5300 C CA . HIS A 1 356 ? 62.23717 4.09851 43.68863 1.000 49.63453 337 HIS A CA 1
ATOM 5301 C C . HIS A 1 356 ? 63.42470 3.94241 42.74993 1.000 50.49424 337 HIS A C 1
ATOM 5302 O O . HIS A 1 356 ? 63.28789 3.47657 41.61599 1.000 48.86839 337 HIS A O 1
ATOM 5316 N N . LEU A 1 357 ? 64.60581 4.32465 43.23473 1.000 51.25398 338 LEU A N 1
ATOM 5317 C CA . LEU A 1 357 ? 65.81452 4.28478 42.42085 1.000 53.32140 338 LEU A CA 1
ATOM 5318 C C . LEU A 1 357 ? 66.85283 3.34422 43.00788 1.000 60.03626 338 LEU A C 1
ATOM 5319 O O . LEU A 1 357 ? 68.04068 3.43787 42.67255 1.000 58.35079 338 LEU A O 1
ATOM 5335 N N . LYS A 1 358 ? 66.42898 2.43438 43.87325 1.000 68.71732 339 LYS A N 1
ATOM 5336 C CA . LYS A 1 358 ? 67.37867 1.54449 44.50287 1.000 74.12378 339 LYS A CA 1
ATOM 5337 C C . LYS A 1 358 ? 67.46908 0.19922 43.78679 1.000 76.63267 339 LYS A C 1
ATOM 5338 O O . LYS A 1 358 ? 66.82553 -0.07715 42.78538 1.000 74.91199 339 LYS A O 1
ATOM 5357 N N . THR A 1 359 ? 68.25767 -0.64864 44.38167 1.000 83.68235 340 THR A N 1
ATOM 5358 C CA . THR A 1 359 ? 68.67203 -1.91066 43.83235 1.000 87.76985 340 THR A CA 1
ATOM 5359 C C . THR A 1 359 ? 68.32582 -2.99452 44.82966 1.000 88.34984 340 THR A C 1
ATOM 5360 O O . THR A 1 359 ? 69.27065 -3.62993 45.32034 1.000 89.90296 340 THR A O 1
ATOM 5371 N N . ASP A 1 360 ? 67.03731 -3.27225 45.07987 1.000 95.01640 341 ASP A N 1
ATOM 5372 C CA . ASP A 1 360 ? 66.81630 -4.34570 46.04053 1.000 95.40533 341 ASP A CA 1
ATOM 5373 C C . ASP A 1 360 ? 65.50355 -5.11855 46.03416 1.000 94.57505 341 ASP A C 1
ATOM 5374 O O . ASP A 1 360 ? 64.39296 -4.57939 45.89970 1.000 93.62686 341 ASP A O 1
ATOM 5383 N N . SER A 1 361 ? 65.70871 -6.42068 46.22471 1.000 89.85382 342 SER A N 1
ATOM 5384 C CA . SER A 1 361 ? 64.65849 -7.41011 46.04057 1.000 90.96238 342 SER A CA 1
ATOM 5385 C C . SER A 1 361 ? 63.63645 -7.37968 47.16906 1.000 92.01473 342 SER A C 1
ATOM 5386 O O . SER A 1 361 ? 62.44514 -7.66977 46.98148 1.000 91.00405 342 SER A O 1
ATOM 5394 N N . TYR A 1 362 ? 64.09206 -7.03933 48.33783 1.000 91.00007 343 TYR A N 1
ATOM 5395 C CA . TYR A 1 362 ? 63.31313 -7.17330 49.54634 1.000 92.04617 343 TYR A CA 1
ATOM 5396 C C . TYR A 1 362 ? 62.38993 -5.96474 49.68016 1.000 88.01915 343 TYR A C 1
ATOM 5397 O O . TYR A 1 362 ? 62.84458 -4.81946 49.73444 1.000 86.43290 343 TYR A O 1
ATOM 5415 N N . HIS A 1 363 ? 61.09747 -6.22205 49.80011 1.000 80.55049 344 HIS A N 1
ATOM 5416 C CA . HIS A 1 363 ? 60.08838 -5.19003 49.99787 1.000 73.45006 344 HIS A CA 1
ATOM 5417 C C . HIS A 1 363 ? 59.39984 -5.36998 51.34771 1.000 71.57005 344 HIS A C 1
ATOM 5418 O O . HIS A 1 363 ? 59.61089 -6.34766 52.07221 1.000 71.39784 344 HIS A O 1
ATOM 5432 N N . LYS A 1 364 ? 58.58611 -4.38029 51.69308 1.000 60.85726 345 LYS A N 1
ATOM 5433 C CA . LYS A 1 364 ? 57.90640 -4.35580 52.98178 1.000 60.84057 345 LYS A CA 1
ATOM 5434 C C . LYS A 1 364 ? 56.79081 -3.32313 52.92530 1.000 57.68336 345 LYS A C 1
ATOM 5435 O O . LYS A 1 364 ? 56.91547 -2.30734 52.23515 1.000 54.72052 345 LYS A O 1
ATOM 5454 N N . LYS A 1 365 ? 55.70461 -3.58851 53.65378 1.000 61.89847 346 LYS A N 1
ATOM 5455 C CA . LYS A 1 365 ? 54.61524 -2.62223 53.73648 1.000 62.70303 346 LYS A CA 1
ATOM 5456 C C . LYS A 1 365 ? 55.16921 -1.26503 54.14487 1.000 57.79514 346 LYS A C 1
ATOM 5457 O O . LYS A 1 365 ? 55.84121 -1.14172 55.17330 1.000 57.06237 346 LYS A O 1
ATOM 5476 N N . THR A 1 366 ? 54.89979 -0.24764 53.33267 1.000 51.49033 347 THR A N 1
ATOM 5477 C CA . THR A 1 366 ? 55.48587 1.07421 53.50847 1.000 47.88163 347 THR A CA 1
ATOM 5478 C C . THR A 1 366 ? 54.38348 2.11750 53.60564 1.000 45.53258 347 THR A C 1
ATOM 5479 O O . THR A 1 366 ? 53.45049 2.12002 52.79562 1.000 42.59544 347 THR A O 1
ATOM 5490 N N . LEU A 1 367 ? 54.49507 2.99572 54.59810 1.000 43.97211 348 LEU A N 1
ATOM 5491 C CA . LEU A 1 367 ? 53.61035 4.14205 54.75821 1.000 45.32573 348 LEU A CA 1
ATOM 5492 C C . LEU A 1 367 ? 54.40291 5.39589 54.41661 1.000 46.29823 348 LEU A C 1
ATOM 5493 O O . LEU A 1 367 ? 55.46031 5.64330 55.00692 1.000 44.70525 348 LEU A O 1
ATOM 5509 N N . LEU A 1 368 ? 53.90267 6.17456 53.46229 1.000 38.22519 349 LEU A N 1
ATOM 5510 C CA . LEU A 1 368 ? 54.55302 7.40515 53.02483 1.000 37.26486 349 LEU A CA 1
ATOM 5511 C C . LEU A 1 368 ? 53.74370 8.58293 53.55390 1.000 36.11532 349 LEU A C 1
ATOM 5512 O O . LEU A 1 368 ? 52.63353 8.84662 53.07985 1.000 35.26467 349 LEU A O 1
ATOM 5528 N N . LEU A 1 369 ? 54.29799 9.28264 54.53729 1.000 45.74455 350 LEU A N 1
ATOM 5529 C CA . LEU A 1 369 ? 53.62759 10.40068 55.18547 1.000 45.10989 350 LEU A CA 1
ATOM 5530 C C . LEU A 1 369 ? 54.09840 11.70611 54.55811 1.000 41.64221 350 LEU A C 1
ATOM 5531 O O . LEU A 1 369 ? 55.30434 11.91338 54.37307 1.000 40.98017 350 LEU A O 1
ATOM 5547 N N . GLY A 1 370 ? 53.15126 12.58762 54.24961 1.000 33.42163 351 GLY A N 1
ATOM 5548 C CA . GLY A 1 370 ? 53.46762 13.89505 53.72447 1.000 33.20389 351 GLY A CA 1
ATOM 5549 C C . GLY A 1 370 ? 54.04589 14.81556 54.78146 1.000 35.78285 351 GLY A C 1
ATOM 5550 O O . GLY A 1 370 ? 53.99037 14.52856 55.98198 1.000 38.45321 351 GLY A O 1
ATOM 5554 N N . PRO A 1 371 ? 54.59946 15.96221 54.35647 1.000 32.47271 352 PRO A N 1
ATOM 5555 C CA . PRO A 1 371 ? 55.26832 16.85801 55.31813 1.000 32.94733 352 PRO A CA 1
ATOM 5556 C C . PRO A 1 371 ? 54.31158 17.72705 56.11989 1.000 39.69795 352 PRO A C 1
ATOM 5557 O O . PRO A 1 371 ? 54.54417 18.90351 56.37890 1.000 36.61107 352 PRO A O 1
ATOM 5568 N N . SER A 1 372 ? 53.24621 17.09721 56.55460 1.000 47.84455 353 SER A N 1
ATOM 5569 C CA . SER A 1 372 ? 52.20124 17.69113 57.34794 1.000 56.28578 353 SER A CA 1
ATOM 5570 C C . SER A 1 372 ? 51.77662 16.60634 58.32347 1.000 64.96314 353 SER A C 1
ATOM 5571 O O . SER A 1 372 ? 51.75350 15.43078 57.99253 1.000 79.16366 353 SER A O 1
ATOM 5579 N N . CYS A 1 373 ? 51.39586 16.98953 59.52171 1.000 58.69336 354 CYS A N 1
ATOM 5580 C CA . CYS A 1 373 ? 50.89128 15.99800 60.47937 1.000 60.51434 354 CYS A CA 1
ATOM 5581 C C . CYS A 1 373 ? 49.36862 15.98808 60.50485 1.000 62.99182 354 CYS A C 1
ATOM 5582 O O . CYS A 1 373 ? 48.73593 15.93876 61.55341 1.000 66.16438 354 CYS A O 1
ATOM 5607 N N . GLN A 1 375 ? 46.00651 13.80707 59.40673 1.000 76.83388 356 GLN A N 1
ATOM 5608 C CA . GLN A 1 375 ? 45.70198 12.39028 59.24905 1.000 73.53420 356 GLN A CA 1
ATOM 5609 C C . GLN A 1 375 ? 45.63330 11.95726 57.79358 1.000 69.34404 356 GLN A C 1
ATOM 5610 O O . GLN A 1 375 ? 46.01615 10.82217 57.46893 1.000 68.51827 356 GLN A O 1
ATOM 5624 N N . HIS A 1 376 ? 45.13203 12.82015 56.90666 1.000 60.49065 357 HIS A N 1
ATOM 5625 C CA . HIS A 1 376 ? 44.85009 12.37312 55.55307 1.000 59.14124 357 HIS A CA 1
ATOM 5626 C C . HIS A 1 376 ? 46.01651 12.60798 54.59618 1.000 53.29903 357 HIS A C 1
ATOM 5627 O O . HIS A 1 376 ? 45.93191 12.22853 53.42407 1.000 53.34236 357 HIS A O 1
ATOM 5641 N N . ASP A 1 377 ? 47.09837 13.24014 55.05540 1.000 50.13873 358 ASP A N 1
ATOM 5642 C CA . ASP A 1 377 ? 48.24531 13.56955 54.19699 1.000 42.93836 358 ASP A CA 1
ATOM 5643 C C . ASP A 1 377 ? 49.20505 12.37845 54.15164 1.000 43.26390 358 ASP A C 1
ATOM 5644 O O . ASP A 1 377 ? 50.20390 12.30407 54.87179 1.000 45.62977 358 ASP A O 1
ATOM 5653 N N . PHE A 1 378 ? 48.91111 11.44812 53.24253 1.000 46.20543 359 PHE A N 1
ATOM 5654 C CA . PHE A 1 378 ? 49.79797 10.32633 52.96122 1.000 49.35197 359 PHE A CA 1
ATOM 5655 C C . PHE A 1 378 ? 49.72370 10.00013 51.47643 1.000 51.82549 359 PHE A C 1
ATOM 5656 O O . PHE A 1 378 ? 48.65058 10.06364 50.86946 1.000 46.19139 359 PHE A O 1
ATOM 5673 N N . LEU A 1 379 ? 50.87566 9.67017 50.89139 1.000 44.26854 360 LEU A N 1
ATOM 5674 C CA . LEU A 1 379 ? 50.92242 9.36147 49.46752 1.000 46.79608 360 LEU A CA 1
ATOM 5675 C C . LEU A 1 379 ? 50.44340 7.94832 49.16951 1.000 51.23987 360 LEU A C 1
ATOM 5676 O O . LEU A 1 379 ? 49.96931 7.67958 48.06054 1.000 52.14601 360 LEU A O 1
ATOM 5692 N N . HIS A 1 380 ? 50.56092 7.04542 50.13754 1.000 65.01698 361 HIS A N 1
ATOM 5693 C CA . HIS A 1 380 ? 50.20963 5.64335 49.96248 1.000 66.72827 361 HIS A CA 1
ATOM 5694 C C . HIS A 1 380 ? 50.39537 4.94611 51.30254 1.000 73.40553 361 HIS A C 1
ATOM 5695 O O . HIS A 1 380 ? 51.41900 5.14746 51.96590 1.000 70.04498 361 HIS A O 1
ATOM 5709 N N . ASP A 1 381 ? 49.41293 4.15051 51.72802 1.000 63.04943 362 ASP A N 1
ATOM 5710 C CA . ASP A 1 381 ? 49.44976 3.55498 53.05452 1.000 66.90811 362 ASP A CA 1
ATOM 5711 C C . ASP A 1 381 ? 49.59867 2.04199 53.05107 1.000 71.06320 362 ASP A C 1
ATOM 5712 O O . ASP A 1 381 ? 49.77240 1.46008 54.12414 1.000 72.41248 362 ASP A O 1
ATOM 5721 N N . ASP A 1 382 ? 49.54179 1.38277 51.89499 1.000 92.47297 363 ASP A N 1
ATOM 5722 C CA . ASP A 1 382 ? 49.86612 -0.05061 51.85991 1.000 92.91584 363 ASP A CA 1
ATOM 5723 C C . ASP A 1 382 ? 50.47582 -0.37494 50.49703 1.000 85.60528 363 ASP A C 1
ATOM 5724 O O . ASP A 1 382 ? 49.85686 -0.95921 49.61624 1.000 85.15940 363 ASP A O 1
ATOM 5733 N N . ILE A 1 383 ? 51.69943 0.10000 50.30861 1.000 56.64221 364 ILE A N 1
ATOM 5734 C CA . ILE A 1 383 ? 52.53173 -0.20301 49.15124 1.000 53.65077 364 ILE A CA 1
ATOM 5735 C C . ILE A 1 383 ? 53.77786 -0.90260 49.66790 1.000 55.00475 364 ILE A C 1
ATOM 5736 O O . ILE A 1 383 ? 54.25059 -0.58657 50.76291 1.000 53.72880 364 ILE A O 1
ATOM 5752 N N . PHE A 1 384 ? 54.31078 -1.84239 48.88914 1.000 58.24194 365 PHE A N 1
ATOM 5753 C CA . PHE A 1 384 ? 55.50545 -2.58794 49.26414 1.000 60.80984 365 PHE A CA 1
ATOM 5754 C C . PHE A 1 384 ? 56.70062 -1.98563 48.53807 1.000 54.92556 365 PHE A C 1
ATOM 5755 O O . PHE A 1 384 ? 56.73667 -1.95958 47.30372 1.000 54.60414 365 PHE A O 1
ATOM 5772 N N . LEU A 1 385 ? 57.66887 -1.50277 49.30061 1.000 52.91939 366 LEU A N 1
ATOM 5773 C CA . LEU A 1 385 ? 58.83407 -0.82408 48.76025 1.000 52.50640 366 LEU A CA 1
ATOM 5774 C C . LEU A 1 385 ? 60.08114 -1.31934 49.47993 1.000 54.61369 366 LEU A C 1
ATOM 5775 O O . LEU A 1 385 ? 60.00073 -1.78787 50.61831 1.000 56.25306 366 LEU A O 1
ATOM 5791 N N . PRO A 1 386 ? 61.24455 -1.23100 48.83572 1.000 54.04387 367 PRO A N 1
ATOM 5792 C CA . PRO A 1 386 ? 62.49290 -1.54175 49.54450 1.000 54.82894 367 PRO A CA 1
ATOM 5793 C C . PRO A 1 386 ? 62.70667 -0.56888 50.69455 1.000 57.10512 367 PRO A C 1
ATOM 5794 O O . PRO A 1 386 ? 62.13244 0.52188 50.73738 1.000 50.61823 367 PRO A O 1
ATOM 5805 N N . LYS A 1 387 ? 63.52458 -0.99224 51.65377 1.000 55.68301 368 LYS A N 1
ATOM 5806 C CA . LYS A 1 387 ? 63.85390 -0.13232 52.78191 1.000 54.66439 368 LYS A CA 1
ATOM 5807 C C . LYS A 1 387 ? 64.47159 1.16520 52.28200 1.000 54.26570 368 LYS A C 1
ATOM 5808 O O . LYS A 1 387 ? 65.43823 1.14872 51.51495 1.000 53.74916 368 LYS A O 1
ATOM 5827 N N . LEU A 1 388 ? 63.90614 2.29301 52.70558 1.000 56.03413 369 LEU A N 1
ATOM 5828 C CA . LEU A 1 388 ? 64.43069 3.59408 52.32515 1.000 54.88122 369 LEU A CA 1
ATOM 5829 C C . LEU A 1 388 ? 64.79440 4.41015 53.55612 1.000 52.04902 369 LEU A C 1
ATOM 5830 O O . LEU A 1 388 ? 64.32855 4.14785 54.66756 1.000 50.44821 369 LEU A O 1
ATOM 5846 N N . GLU A 1 389 ? 65.64180 5.41162 53.33144 1.000 54.45744 370 GLU A N 1
ATOM 5847 C CA . GLU A 1 389 ? 66.26089 6.17119 54.40365 1.000 54.36693 370 GLU A CA 1
ATOM 5848 C C . GLU A 1 389 ? 66.26361 7.64420 54.02427 1.000 50.13996 370 GLU A C 1
ATOM 5849 O O . GLU A 1 389 ? 65.95919 8.01784 52.88667 1.000 47.86066 370 GLU A O 1
ATOM 5861 N N . TYR A 1 390 ? 66.61307 8.48326 54.99827 1.000 50.39684 371 TYR A N 1
ATOM 5862 C CA . TYR A 1 390 ? 66.75439 9.91108 54.75306 1.000 47.86734 371 TYR A CA 1
ATOM 5863 C C . TYR A 1 390 ? 67.64482 10.14940 53.54395 1.000 48.81794 371 TYR A C 1
ATOM 5864 O O . TYR A 1 390 ? 68.71733 9.55398 53.41964 1.000 49.62062 371 TYR A O 1
ATOM 5882 N N . GLY A 1 391 ? 67.18945 11.02067 52.64844 1.000 43.83659 372 GLY A N 1
ATOM 5883 C CA . GLY A 1 391 ? 67.92209 11.34377 51.44996 1.000 44.26054 372 GLY A CA 1
ATOM 5884 C C . GLY A 1 391 ? 67.57545 10.49400 50.24725 1.000 44.37677 372 GLY A C 1
ATOM 5885 O O . GLY A 1 391 ? 67.94160 10.85727 49.12437 1.000 44.48490 372 GLY A O 1
ATOM 5889 N N . ASP A 1 392 ? 66.89424 9.36932 50.44580 1.000 44.49119 373 ASP A N 1
ATOM 5890 C CA . ASP A 1 392 ? 66.44246 8.57281 49.31772 1.000 44.60755 373 ASP A CA 1
ATOM 5891 C C . ASP A 1 392 ? 65.33891 9.30897 48.57085 1.000 45.18429 373 ASP A C 1
ATOM 5892 O O . ASP A 1 392 ? 64.66414 10.18879 49.11375 1.000 43.03349 373 ASP A O 1
ATOM 5901 N N . LYS A 1 393 ? 65.15296 8.93299 47.31022 1.000 47.02163 374 LYS A N 1
ATOM 5902 C CA . LYS A 1 393 ? 64.26488 9.65893 46.41928 1.000 48.75373 374 LYS A CA 1
ATOM 5903 C C . LYS A 1 393 ? 63.25588 8.71535 45.78715 1.000 47.34508 374 LYS A C 1
ATOM 5904 O O . LYS A 1 393 ? 63.54621 7.54145 45.53385 1.000 44.43009 374 LYS A O 1
ATOM 5923 N N . LEU A 1 394 ? 62.06808 9.25454 45.52222 1.000 40.51629 375 LEU A N 1
ATOM 5924 C CA . LEU A 1 394 ? 61.01820 8.54491 44.81414 1.000 37.63304 375 LEU A CA 1
ATOM 5925 C C . LEU A 1 394 ? 60.52540 9.40600 43.66194 1.000 36.84940 375 LEU A C 1
ATOM 5926 O O . LEU A 1 394 ? 60.68106 10.62929 43.65749 1.000 36.56491 375 LEU A O 1
ATOM 5942 N N . LEU A 1 395 ? 59.95014 8.74108 42.66797 1.000 37.26969 376 LEU A N 1
ATOM 5943 C CA . LEU A 1 395 ? 59.30496 9.39956 41.54203 1.000 38.89176 376 LEU A CA 1
ATOM 5944 C C . LEU A 1 395 ? 57.85786 8.93885 41.50882 1.000 40.61265 376 LEU A C 1
ATOM 5945 O O . LEU A 1 395 ? 57.60736 7.73210 41.39626 1.000 39.21955 376 LEU A O 1
ATOM 5961 N N . ILE A 1 396 ? 56.91621 9.88975 41.59552 1.000 35.26921 377 ILE A N 1
ATOM 5962 C CA . ILE A 1 396 ? 55.49281 9.58990 41.46967 1.000 35.69050 377 ILE A CA 1
ATOM 5963 C C . ILE A 1 396 ? 55.04783 9.99699 40.07307 1.000 34.60148 377 ILE A C 1
ATOM 5964 O O . ILE A 1 396 ? 55.16062 11.17006 39.69309 1.000 37.21599 377 ILE A O 1
ATOM 5980 N N . ASP A 1 397 ? 54.57636 9.01477 39.30702 1.000 42.31344 378 ASP A N 1
ATOM 5981 C CA . ASP A 1 397 ? 54.29105 9.17751 37.89220 1.000 41.22859 378 ASP A CA 1
ATOM 5982 C C . ASP A 1 397 ? 52.80821 9.42548 37.65564 1.000 37.68093 378 ASP A C 1
ATOM 5983 O O . ASP A 1 397 ? 51.96476 9.16424 38.51684 1.000 37.98426 378 ASP A O 1
ATOM 5992 N N . GLY A 1 398 ? 52.50259 9.93183 36.46007 1.000 31.56953 379 GLY A N 1
ATOM 5993 C CA . GLY A 1 398 ? 51.12500 10.13877 36.05649 1.000 33.25819 379 GLY A CA 1
ATOM 5994 C C . GLY A 1 398 ? 50.42783 11.28039 36.75493 1.000 29.31378 379 GLY A C 1
ATOM 5995 O O . GLY A 1 398 ? 49.21626 11.21496 36.96730 1.000 30.57173 379 GLY A O 1
ATOM 5999 N N . VAL A 1 399 ? 51.15584 12.34493 37.08789 1.000 31.19374 380 VAL A N 1
ATOM 6000 C CA . VAL A 1 399 ? 50.61417 13.43623 37.88696 1.000 29.28281 380 VAL A CA 1
ATOM 6001 C C . VAL A 1 399 ? 50.27544 14.65775 37.03928 1.000 33.12837 380 VAL A C 1
ATOM 6002 O O . VAL A 1 399 ? 49.94390 15.71426 37.59222 1.000 28.85527 380 VAL A O 1
ATOM 6015 N N . GLY A 1 400 ? 50.32956 14.53736 35.71093 1.000 28.97632 381 GLY A N 1
ATOM 6016 C CA . GLY A 1 400 ? 50.24884 15.70386 34.84975 1.000 29.44395 381 GLY A CA 1
ATOM 6017 C C . GLY A 1 400 ? 48.87742 16.32932 34.73687 1.000 28.34706 381 GLY A C 1
ATOM 6018 O O . GLY A 1 400 ? 48.75694 17.37842 34.09710 1.000 28.64833 381 GLY A O 1
ATOM 6022 N N . ALA A 1 401 ? 47.85167 15.73106 35.33294 1.000 28.42578 382 ALA A N 1
ATOM 6023 C CA . ALA A 1 401 ? 46.49008 16.23572 35.22459 1.000 29.81859 382 ALA A CA 1
ATOM 6024 C C . ALA A 1 401 ? 46.00553 16.68730 36.59365 1.000 25.95207 382 ALA A C 1
ATOM 6025 O O . ALA A 1 401 ? 45.97994 15.89621 37.54393 1.000 27.47472 382 ALA A O 1
ATOM 6032 N N . TYR A 1 402 ? 45.64420 17.96672 36.68995 1.000 26.12204 383 TYR A N 1
ATOM 6033 C CA . TYR A 1 402 ? 44.89904 18.50611 37.82528 1.000 25.56021 383 TYR A CA 1
ATOM 6034 C C . TYR A 1 402 ? 45.69767 18.49852 39.12238 1.000 26.28187 383 TYR A C 1
ATOM 6035 O O . TYR A 1 402 ? 45.13212 18.28762 40.19749 1.000 27.20423 383 TYR A O 1
ATOM 6053 N N . ASN A 1 403 ? 47.00480 18.74746 39.04202 1.000 24.13904 384 ASN A N 1
ATOM 6054 C CA . ASN A 1 403 ? 47.83370 18.89529 40.23161 1.000 26.69220 384 ASN A CA 1
ATOM 6055 C C . ASN A 1 403 ? 48.56292 20.23517 40.24308 1.000 25.35404 384 ASN A C 1
ATOM 6056 O O . ASN A 1 403 ? 48.40412 21.01220 41.19202 1.000 26.41263 384 ASN A O 1
ATOM 6067 N N . ILE A 1 404 ? 49.33308 20.53781 39.19604 1.000 25.49996 385 ILE A N 1
ATOM 6068 C CA . ILE A 1 404 ? 50.27445 21.65817 39.25006 1.000 26.27414 385 ILE A CA 1
ATOM 6069 C C . ILE A 1 404 ? 49.54780 22.96963 39.53012 1.000 27.74373 385 ILE A C 1
ATOM 6070 O O . ILE A 1 404 ? 49.96756 23.76627 40.38126 1.000 25.67546 385 ILE A O 1
ATOM 6086 N N . SER A 1 405 ? 48.44930 23.21916 38.81824 1.000 25.28363 386 SER A N 1
ATOM 6087 C CA . SER A 1 405 ? 47.74290 24.48025 38.99697 1.000 27.63475 386 SER A CA 1
ATOM 6088 C C . SER A 1 405 ? 46.97508 24.54400 40.31004 1.000 26.55063 386 SER A C 1
ATOM 6089 O O . SER A 1 405 ? 46.51820 25.62743 40.68437 1.000 24.30109 386 SER A O 1
ATOM 6097 N N . ARG A 1 406 ? 46.81869 23.42646 41.01189 1.000 23.32932 387 ARG A N 1
ATOM 6098 C CA . ARG A 1 406 ? 46.14294 23.41651 42.30028 1.000 25.82719 387 ARG A CA 1
ATOM 6099 C C . ARG A 1 406 ? 47.10810 23.54187 43.47086 1.000 32.47284 387 ARG A C 1
ATOM 6100 O O . ARG A 1 406 ? 46.65885 23.56231 44.62315 1.000 33.10467 387 ARG A O 1
ATOM 6121 N N . ASN A 1 407 ? 48.41315 23.62171 43.20734 1.000 27.18606 388 ASN A N 1
ATOM 6122 C CA . ASN A 1 407 ? 49.36567 23.93593 44.26304 1.000 28.63339 388 ASN A CA 1
ATOM 6123 C C . ASN A 1 407 ? 49.00735 25.27264 44.89788 1.000 27.00032 388 ASN A C 1
ATOM 6124 O O . ASN A 1 407 ? 48.47275 26.17054 44.24418 1.000 28.08289 388 ASN A O 1
ATOM 6135 N N . ASN A 1 408 ? 49.31120 25.40613 46.18501 1.000 25.44652 389 ASN A N 1
ATOM 6136 C CA . ASN A 1 408 ? 48.93791 26.59519 46.94079 1.000 28.51170 389 ASN A CA 1
ATOM 6137 C C . ASN A 1 408 ? 50.07790 26.94906 47.89127 1.000 32.29804 389 ASN A C 1
ATOM 6138 O O . ASN A 1 408 ? 51.15522 26.34536 47.85680 1.000 32.21023 389 ASN A O 1
ATOM 6149 N N . GLU A 1 409 ? 49.83038 27.93732 48.75299 1.000 30.72081 390 GLU A N 1
ATOM 6150 C CA . GLU A 1 409 ? 50.82838 28.44382 49.68621 1.000 37.71796 390 GLU A CA 1
ATOM 6151 C C . GLU A 1 409 ? 50.54881 28.00386 51.11996 1.000 36.23334 390 GLU A C 1
ATOM 6152 O O . GLU A 1 409 ? 51.03390 28.63171 52.06713 1.000 37.84128 390 GLU A O 1
ATOM 6164 N N . PHE A 1 410 ? 49.79470 26.91925 51.29125 1.000 30.00916 391 PHE A N 1
ATOM 6165 C CA . PHE A 1 410 ? 49.46378 26.38385 52.60826 1.000 27.80989 391 PHE A CA 1
ATOM 6166 C C . PHE A 1 410 ? 50.64929 25.57635 53.13023 1.000 27.43304 391 PHE A C 1
ATOM 6167 O O . PHE A 1 410 ? 50.97595 24.51153 52.59154 1.000 25.11416 391 PHE A O 1
ATOM 6184 N N . ILE A 1 411 ? 51.30017 26.10388 54.17010 1.000 24.92568 392 ILE A N 1
ATOM 6185 C CA . ILE A 1 411 ? 52.43099 25.47452 54.84663 1.000 27.13236 392 ILE A CA 1
ATOM 6186 C C . ILE A 1 411 ? 53.67509 25.52454 53.96852 1.000 27.80370 392 ILE A C 1
ATOM 6187 O O . ILE A 1 411 ? 54.67555 26.15525 54.33077 1.000 31.50634 392 ILE A O 1
ATOM 6203 N N . HIS A 1 412 ? 53.63617 24.84370 52.82583 1.000 27.37683 393 HIS A N 1
ATOM 6204 C CA . HIS A 1 412 ? 54.76797 24.78108 51.91036 1.000 32.72859 393 HIS A CA 1
ATOM 6205 C C . HIS A 1 412 ? 54.45952 25.56782 50.64386 1.000 33.34972 393 HIS A C 1
ATOM 6206 O O . HIS A 1 412 ? 53.35914 25.46690 50.09128 1.000 35.07871 393 HIS A O 1
ATOM 6220 N N . LEU A 1 413 ? 55.43214 26.35748 50.19280 1.000 29.75046 394 LEU A N 1
ATOM 6221 C CA . LEU A 1 413 ? 55.25980 27.10704 48.96008 1.000 33.46330 394 LEU A CA 1
ATOM 6222 C C . LEU A 1 413 ? 55.35968 26.16505 47.75978 1.000 35.52487 394 LEU A C 1
ATOM 6223 O O . LEU A 1 413 ? 55.68275 24.98276 47.88683 1.000 31.11132 394 LEU A O 1
ATOM 6239 N N . LYS A 1 414 ? 55.07448 26.70502 46.58083 1.000 36.32188 395 LYS A N 1
ATOM 6240 C CA . LYS A 1 414 ? 54.91853 25.87408 45.39511 1.000 35.50506 395 LYS A CA 1
ATOM 6241 C C . LYS A 1 414 ? 56.28276 25.46641 44.83350 1.000 34.46081 395 LYS A C 1
ATOM 6242 O O . LYS A 1 414 ? 57.21739 26.27402 44.81298 1.000 35.10024 395 LYS A O 1
ATOM 6261 N N . PRO A 1 415 ? 56.42564 24.22196 44.38026 1.000 33.24530 396 PRO A N 1
ATOM 6262 C CA . PRO A 1 415 ? 57.72446 23.74724 43.89110 1.000 34.57424 396 PRO A CA 1
ATOM 6263 C C . PRO A 1 415 ? 57.94025 24.10256 42.42531 1.000 32.96205 396 PRO A C 1
ATOM 6264 O O . PRO A 1 415 ? 57.03945 24.55768 41.71974 1.000 33.55214 396 PRO A O 1
ATOM 6275 N N . SER A 1 416 ? 59.17290 23.88654 41.97725 1.000 38.79588 397 SER A N 1
ATOM 6276 C CA . SER A 1 416 ? 59.51058 24.14803 40.58747 1.000 38.46890 397 SER A CA 1
ATOM 6277 C C . SER A 1 416 ? 58.81257 23.15879 39.66123 1.000 35.50071 397 SER A C 1
ATOM 6278 O O . SER A 1 416 ? 58.47419 22.03768 40.04898 1.000 35.10041 397 SER A O 1
ATOM 6286 N N . VAL A 1 417 ? 58.59684 23.59183 38.42181 1.000 36.77173 398 VAL A N 1
ATOM 6287 C CA . VAL A 1 417 ? 58.14281 22.72691 37.33679 1.000 35.35162 398 VAL A CA 1
ATOM 6288 C C . VAL A 1 417 ? 59.19115 22.80521 36.23478 1.000 38.62076 398 VAL A C 1
ATOM 6289 O O . VAL A 1 417 ? 59.48501 23.89694 35.73145 1.000 38.90883 398 VAL A O 1
ATOM 6302 N N . ILE A 1 418 ? 59.76222 21.65856 35.86985 1.000 38.00712 399 ILE A N 1
ATOM 6303 C CA . ILE A 1 418 ? 60.87293 21.59239 34.92594 1.000 41.29289 399 ILE A CA 1
ATOM 6304 C C . ILE A 1 418 ? 60.42230 20.84690 33.67781 1.000 40.82683 399 ILE A C 1
ATOM 6305 O O . ILE A 1 418 ? 59.84025 19.76035 33.77255 1.000 41.24018 399 ILE A O 1
ATOM 6321 N N . LEU A 1 419 ? 60.70366 21.42155 32.51290 1.000 48.68568 400 LEU A N 1
ATOM 6322 C CA . LEU A 1 419 ? 60.45442 20.76374 31.23794 1.000 49.40314 400 LEU A CA 1
ATOM 6323 C C . LEU A 1 419 ? 61.72840 20.07238 30.77166 1.000 52.56513 400 LEU A C 1
ATOM 6324 O O . LEU A 1 419 ? 62.79475 20.69457 30.71757 1.000 53.77158 400 LEU A O 1
ATOM 6340 N N . ILE A 1 420 ? 61.61640 18.78738 30.45138 1.000 47.87092 401 ILE A N 1
ATOM 6341 C CA . ILE A 1 420 ? 62.70069 18.04143 29.82375 1.000 50.23154 401 ILE A CA 1
ATOM 6342 C C . ILE A 1 420 ? 62.53200 18.19245 28.31789 1.000 56.07719 401 ILE A C 1
ATOM 6343 O O . ILE A 1 420 ? 61.61623 17.61973 27.72306 1.000 53.61182 401 ILE A O 1
ATOM 6359 N N . ASP A 1 421 ? 63.41791 18.96719 27.70401 1.000 61.59775 402 ASP A N 1
ATOM 6360 C CA . ASP A 1 421 ? 63.26159 19.32002 26.30580 1.000 68.48762 402 ASP A CA 1
ATOM 6361 C C . ASP A 1 421 ? 63.36555 18.09411 25.40721 1.000 68.53686 402 ASP A C 1
ATOM 6362 O O . ASP A 1 421 ? 63.84631 17.02759 25.80555 1.000 67.84770 402 ASP A O 1
ATOM 6371 N N . LYS A 1 422 ? 62.90978 18.28165 24.16336 1.000 85.35020 403 LYS A N 1
ATOM 6372 C CA . LYS A 1 422 ? 63.23445 17.43118 23.02014 1.000 86.70355 403 LYS A CA 1
ATOM 6373 C C . LYS A 1 422 ? 64.68853 16.97174 23.06208 1.000 87.83577 403 LYS A C 1
ATOM 6374 O O . LYS A 1 422 ? 64.99461 15.79687 22.82158 1.000 87.80129 403 LYS A O 1
ATOM 6393 N N . ASN A 1 423 ? 65.58147 17.89672 23.41361 1.000 72.08100 404 ASN A N 1
ATOM 6394 C CA . ASN A 1 423 ? 67.01625 17.66554 23.44796 1.000 73.12488 404 ASN A CA 1
ATOM 6395 C C . ASN A 1 423 ? 67.49365 17.12206 24.77777 1.000 70.11159 404 ASN A C 1
ATOM 6396 O O . ASN A 1 423 ? 68.70506 17.05913 24.99985 1.000 71.28335 404 ASN A O 1
ATOM 6407 N N . GLN A 1 424 ? 66.57698 16.74520 25.66470 1.000 76.93351 405 GLN A N 1
ATOM 6408 C CA . GLN A 1 424 ? 66.92325 16.25277 26.99016 1.000 73.94794 405 GLN A CA 1
ATOM 6409 C C . GLN A 1 424 ? 67.58811 17.32835 27.84107 1.000 74.96220 405 GLN A C 1
ATOM 6410 O O . GLN A 1 424 ? 68.41400 17.02189 28.70233 1.000 76.39791 405 GLN A O 1
ATOM 6424 N N . GLN A 1 425 ? 67.22721 18.58903 27.61989 1.000 64.65468 406 GLN A N 1
ATOM 6425 C CA . GLN A 1 425 ? 67.73683 19.70468 28.40290 1.000 66.44530 406 GLN A CA 1
ATOM 6426 C C . GLN A 1 425 ? 66.61026 20.32505 29.22203 1.000 60.24635 406 GLN A C 1
ATOM 6427 O O . GLN A 1 425 ? 65.43697 20.26855 28.84454 1.000 58.28275 406 GLN A O 1
ATOM 6441 N N . TYR A 1 426 ? 66.98067 20.91665 30.35364 1.000 63.12042 407 TYR A N 1
ATOM 6442 C CA . TYR A 1 426 ? 66.01637 21.36238 31.35038 1.000 58.52086 407 TYR A CA 1
ATOM 6443 C C . TYR A 1 426 ? 65.60059 22.80611 31.10157 1.000 57.19271 407 TYR A C 1
ATOM 6444 O O . TYR A 1 426 ? 66.44286 23.67476 30.85943 1.000 57.94868 407 TYR A O 1
ATOM 6462 N N . GLN A 1 427 ? 64.29818 23.05204 31.18981 1.000 63.13675 408 GLN A N 1
ATOM 6463 C CA . GLN A 1 427 ? 63.68766 24.35090 30.94697 1.000 63.97367 408 GLN A CA 1
ATOM 6464 C C . GLN A 1 427 ? 62.72405 24.62853 32.08988 1.000 60.27079 408 GLN A C 1
ATOM 6465 O O . GLN A 1 427 ? 61.92122 23.76288 32.45122 1.000 57.18431 408 GLN A O 1
ATOM 6479 N N . VAL A 1 428 ? 62.80618 25.82540 32.65873 1.000 46.18588 409 VAL A N 1
ATOM 6480 C CA . VAL A 1 428 ? 62.03978 26.18532 33.84591 1.000 44.63673 409 VAL A CA 1
ATOM 6481 C C . VAL A 1 428 ? 60.70646 26.76760 33.39060 1.000 42.82026 409 VAL A C 1
ATOM 6482 O O . VAL A 1 428 ? 60.65584 27.85453 32.80689 1.000 45.45152 409 VAL A O 1
ATOM 6495 N N . LEU A 1 429 ? 59.62128 26.05222 33.67489 1.000 43.00714 410 LEU A N 1
ATOM 6496 C CA . LEU A 1 429 ? 58.28805 26.55871 33.37825 1.000 43.06567 410 LEU A CA 1
ATOM 6497 C C . LEU A 1 429 ? 57.65040 27.26313 34.56675 1.000 42.12809 410 LEU A C 1
ATOM 6498 O O . LEU A 1 429 ? 56.80206 28.14270 34.37457 1.000 44.77148 410 LEU A O 1
ATOM 6514 N N . ARG A 1 430 ? 58.02929 26.89166 35.78693 1.000 40.06623 411 ARG A N 1
ATOM 6515 C CA . ARG A 1 430 ? 57.58642 27.59238 36.98615 1.000 37.56080 411 ARG A CA 1
ATOM 6516 C C . ARG A 1 430 ? 58.73307 27.59399 37.98257 1.000 41.78720 411 ARG A C 1
ATOM 6517 O O . ARG A 1 430 ? 59.20904 26.52709 38.38503 1.000 38.76476 411 ARG A O 1
ATOM 6538 N N . VAL A 1 431 ? 59.17695 28.78656 38.37937 1.000 41.51141 412 VAL A N 1
ATOM 6539 C CA . VAL A 1 431 ? 60.27742 28.87731 39.32652 1.000 43.92893 412 VAL A CA 1
ATOM 6540 C C . VAL A 1 431 ? 59.80090 28.47251 40.71567 1.000 45.53868 412 VAL A C 1
ATOM 6541 O O . VAL A 1 431 ? 58.64526 28.69951 41.09790 1.000 44.77301 412 VAL A O 1
ATOM 6554 N N . ARG A 1 432 ? 60.70837 27.86846 41.48102 1.000 46.90445 413 ARG A N 1
ATOM 6555 C CA . ARG A 1 432 ? 60.44347 27.59615 42.88409 1.000 50.52320 413 ARG A CA 1
ATOM 6556 C C . ARG A 1 432 ? 60.01886 28.87938 43.58597 1.000 51.41640 413 ARG A C 1
ATOM 6557 O O . ARG A 1 432 ? 60.60127 29.94739 43.37255 1.000 50.03958 413 ARG A O 1
ATOM 6578 N N . GLN A 1 433 ? 58.99563 28.77170 44.42549 1.000 46.36479 414 GLN A N 1
ATOM 6579 C CA . GLN A 1 433 ? 58.44487 29.92658 45.11598 1.000 45.52347 414 GLN A CA 1
ATOM 6580 C C . GLN A 1 433 ? 59.17127 30.14773 46.43403 1.000 50.71797 414 GLN A C 1
ATOM 6581 O O . GLN A 1 433 ? 59.54216 29.19244 47.12055 1.000 47.63854 414 GLN A O 1
ATOM 6595 N N . THR A 1 434 ? 59.37702 31.41637 46.77861 1.000 57.74079 415 THR A N 1
ATOM 6596 C CA . THR A 1 434 ? 59.99706 31.79273 48.04033 1.000 61.96271 415 THR A CA 1
ATOM 6597 C C . THR A 1 434 ? 59.30062 33.03304 48.58118 1.000 57.70661 415 THR A C 1
ATOM 6598 O O . THR A 1 434 ? 58.68654 33.80070 47.83649 1.000 56.91746 415 THR A O 1
ATOM 6609 N N . HIS A 1 435 ? 59.40088 33.21637 49.89262 1.000 55.33328 416 HIS A N 1
ATOM 6610 C CA . HIS A 1 435 ? 58.82120 34.37760 50.55019 1.000 51.72369 416 HIS A CA 1
ATOM 6611 C C . HIS A 1 435 ? 59.67473 35.60997 50.28826 1.000 52.17141 416 HIS A C 1
ATOM 6612 O O . HIS A 1 435 ? 60.89678 35.57301 50.42879 1.000 53.91405 416 HIS A O 1
ATOM 6626 N N . SER B 1 21 ? 33.64108 54.40410 13.54294 1.000 35.95870 2 SER B N 1
ATOM 6627 C CA . SER B 1 21 ? 34.60962 54.64820 14.60844 1.000 32.00888 2 SER B CA 1
ATOM 6628 C C . SER B 1 21 ? 35.89326 53.86161 14.39319 1.000 31.03336 2 SER B C 1
ATOM 6629 O O . SER B 1 21 ? 36.95322 54.28057 14.84272 1.000 26.38542 2 SER B O 1
ATOM 6636 N N . LYS B 1 22 ? 35.78903 52.72616 13.70399 1.000 22.88177 3 LYS B N 1
ATOM 6637 C CA . LYS B 1 22 ? 36.95049 51.90771 13.39029 1.000 24.35025 3 LYS B CA 1
ATOM 6638 C C . LYS B 1 22 ? 37.60192 52.41516 12.10978 1.000 22.84497 3 LYS B C 1
ATOM 6639 O O . LYS B 1 22 ? 36.93411 52.56049 11.08176 1.000 26.64935 3 LYS B O 1
ATOM 6658 N N . LEU B 1 23 ? 38.90958 52.67275 12.17423 1.000 21.43428 4 LEU B N 1
ATOM 6659 C CA . LEU B 1 23 ? 39.60031 53.32063 11.06222 1.000 24.60430 4 LEU B CA 1
ATOM 6660 C C . LEU B 1 23 ? 39.30826 52.62349 9.73862 1.000 24.87049 4 LEU B C 1
ATOM 6661 O O . LEU B 1 23 ? 39.00656 53.27445 8.73302 1.000 23.83857 4 LEU B O 1
ATOM 6677 N N . SER B 1 24 ? 39.39568 51.29157 9.72184 1.000 26.81498 5 SER B N 1
ATOM 6678 C CA . SER B 1 24 ? 39.26569 50.54627 8.47549 1.000 30.10764 5 SER B CA 1
ATOM 6679 C C . SER B 1 24 ? 37.84993 50.57690 7.91962 1.000 33.92334 5 SER B C 1
ATOM 6680 O O . SER B 1 24 ? 37.66470 50.34580 6.71938 1.000 35.53363 5 SER B O 1
ATOM 6688 N N . ASP B 1 25 ? 36.85042 50.83589 8.76082 1.000 32.64869 6 ASP B N 1
ATOM 6689 C CA . ASP B 1 25 ? 35.47341 50.94467 8.30524 1.000 31.76047 6 ASP B CA 1
ATOM 6690 C C . ASP B 1 25 ? 35.09470 52.36581 7.91405 1.000 31.12777 6 ASP B C 1
ATOM 6691 O O . ASP B 1 25 ? 33.98993 52.57637 7.40291 1.000 28.17224 6 ASP B O 1
ATOM 6700 N N . SER B 1 26 ? 35.97606 53.33961 8.13142 1.000 29.43206 7 SER B N 1
ATOM 6701 C CA . SER B 1 26 ? 35.62068 54.73789 7.96123 1.000 25.45813 7 SER B CA 1
ATOM 6702 C C . SER B 1 26 ? 35.86663 55.19741 6.52375 1.000 29.62296 7 SER B C 1
ATOM 6703 O O . SER B 1 26 ? 36.38854 54.46163 5.68079 1.000 28.99549 7 SER B O 1
ATOM 6711 N N . LYS B 1 27 ? 35.47828 56.44035 6.24289 1.000 23.40337 8 LYS B N 1
ATOM 6712 C CA . LYS B 1 27 ? 35.76830 57.08902 4.97278 1.000 29.29032 8 LYS B CA 1
ATOM 6713 C C . LYS B 1 27 ? 37.04931 57.91324 5.01611 1.000 27.80626 8 LYS B C 1
ATOM 6714 O O . LYS B 1 27 ? 37.28681 58.71615 4.10809 1.000 26.71686 8 LYS B O 1
ATOM 6733 N N . SER B 1 28 ? 37.86933 57.74481 6.05126 1.000 22.96729 9 SER B N 1
ATOM 6734 C CA . SER B 1 28 ? 39.13822 58.45405 6.11605 1.000 22.50821 9 SER B CA 1
ATOM 6735 C C . SER B 1 28 ? 40.02792 58.06474 4.94264 1.000 22.08174 9 SER B C 1
ATOM 6736 O O . SER B 1 28 ? 39.99384 56.93312 4.45304 1.000 20.38867 9 SER B O 1
ATOM 6744 N N . VAL B 1 29 ? 40.83604 59.02548 4.49191 1.000 18.95754 10 VAL B N 1
ATOM 6745 C CA . VAL B 1 29 ? 41.88278 58.72540 3.52039 1.000 25.71542 10 VAL B CA 1
ATOM 6746 C C . VAL B 1 29 ? 42.78198 57.61645 4.03574 1.000 23.97820 10 VAL B C 1
ATOM 6747 O O . VAL B 1 29 ? 43.40496 56.88961 3.25207 1.000 22.47100 10 VAL B O 1
ATOM 6760 N N . PHE B 1 30 ? 42.86996 57.46820 5.35252 1.000 18.55824 11 PHE B N 1
ATOM 6761 C CA . PHE B 1 30 ? 43.77832 56.52191 5.97570 1.000 21.49342 11 PHE B CA 1
ATOM 6762 C C . PHE B 1 30 ? 43.09375 55.22979 6.38447 1.000 19.59225 11 PHE B C 1
ATOM 6763 O O . PHE B 1 30 ? 43.70831 54.40349 7.06602 1.000 22.99749 11 PHE B O 1
ATOM 6780 N N . SER B 1 31 ? 41.84459 55.02506 5.96736 1.000 18.56807 12 SER B N 1
ATOM 6781 C CA . SER B 1 31 ? 41.19861 53.74325 6.20466 1.000 23.60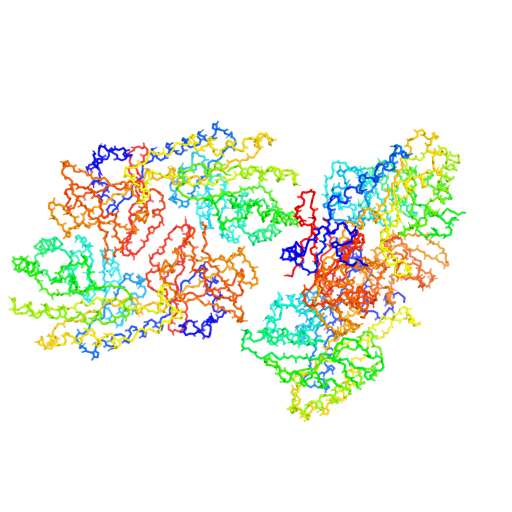454 12 SER B CA 1
ATOM 6782 C C . SER B 1 31 ? 42.00321 52.59687 5.60993 1.000 26.73476 12 SER B C 1
ATOM 6783 O O . SER B 1 31 ? 41.85874 51.45410 6.05545 1.000 26.81275 12 SER B O 1
ATOM 6791 N N . LYS B 1 32 ? 42.86538 52.88552 4.63169 1.000 31.52576 13 LYS B N 1
ATOM 6792 C CA . LYS B 1 32 ? 43.69953 51.86039 4.01706 1.000 40.43933 13 LYS B CA 1
ATOM 6793 C C . LYS B 1 32 ? 44.78366 51.34522 4.95196 1.000 37.31219 13 LYS B C 1
ATOM 6794 O O . LYS B 1 32 ? 45.32000 50.25878 4.71729 1.000 38.27967 13 LYS B O 1
ATOM 6813 N N . LEU B 1 33 ? 45.12484 52.09167 5.99321 1.000 30.28078 14 LEU B N 1
ATOM 6814 C CA . LEU B 1 33 ? 46.26258 51.72849 6.82597 1.000 30.74801 14 LEU B CA 1
ATOM 6815 C C . LEU B 1 33 ? 45.91957 50.53935 7.71275 1.000 30.90980 14 LEU B C 1
ATOM 6816 O O . LEU B 1 33 ? 44.95181 50.58300 8.47792 1.000 35.21547 14 LEU B O 1
ATOM 6832 N N . SER B 1 34 ? 46.71872 49.48322 7.61377 1.000 26.67172 15 SER B N 1
ATOM 6833 C CA . SER B 1 34 ? 46.57241 48.33764 8.49325 1.000 26.97317 15 SER B CA 1
ATOM 6834 C C . SER B 1 34 ? 47.21099 48.62688 9.84828 1.000 25.97677 15 SER B C 1
ATOM 6835 O O . SER B 1 34 ? 47.99367 49.56909 10.01061 1.000 22.71809 15 SER B O 1
ATOM 6843 N N . ASN B 1 35 ? 46.87439 47.78911 10.83122 1.000 29.51209 16 ASN B N 1
ATOM 6844 C CA . ASN B 1 35 ? 47.47046 47.94701 12.15261 1.000 31.78342 16 ASN B CA 1
ATOM 6845 C C . ASN B 1 35 ? 48.97745 47.73013 12.09875 1.000 27.10915 16 ASN B C 1
ATOM 6846 O O . ASN B 1 35 ? 49.73549 48.42154 12.78617 1.000 25.49671 16 ASN B O 1
ATOM 6857 N N . LYS B 1 36 ? 49.43709 46.79094 11.26991 1.000 26.73804 17 LYS B N 1
ATOM 6858 C CA . LYS B 1 36 ? 50.87227 46.53958 11.18812 1.000 30.43433 17 LYS B CA 1
ATOM 6859 C C . LYS B 1 36 ? 51.60691 47.73503 10.59538 1.000 30.10100 17 LYS B C 1
ATOM 6860 O O . LYS B 1 36 ? 52.72083 48.05761 11.02541 1.000 29.88618 17 LYS B O 1
ATOM 6879 N N . GLN B 1 37 ? 51.01208 48.39267 9.59467 1.000 26.55098 18 GLN B N 1
ATOM 6880 C CA . GLN B 1 37 ? 51.64152 49.58165 9.02812 1.000 26.19371 18 GLN B CA 1
ATOM 6881 C C . GLN B 1 37 ? 51.71142 50.70351 10.05793 1.000 21.20373 18 GLN B C 1
ATOM 6882 O O . GLN B 1 37 ? 52.70090 51.43974 10.12298 1.000 22.11760 18 GLN B O 1
ATOM 6896 N N . ILE B 1 38 ? 50.66587 50.85181 10.87252 1.000 21.69883 19 ILE B N 1
ATOM 6897 C CA . ILE B 1 38 ? 50.67322 51.87235 11.91465 1.000 24.51865 19 ILE B CA 1
ATOM 6898 C C . ILE B 1 38 ? 51.76619 51.57457 12.92999 1.000 22.29407 19 ILE B C 1
ATOM 6899 O O . ILE B 1 38 ? 52.51927 52.47083 13.32716 1.000 20.75103 19 ILE B O 1
ATOM 6915 N N . GLU B 1 39 ? 51.88627 50.31141 13.35291 1.000 21.85059 20 GLU B N 1
ATOM 6916 C CA . GLU B 1 39 ? 52.96256 49.94371 14.26753 1.000 21.25700 20 GLU B CA 1
ATOM 6917 C C . GLU B 1 39 ? 54.33049 50.21119 13.64383 1.000 25.89754 20 GLU B C 1
ATOM 6918 O O . GLU B 1 39 ? 55.25596 50.66692 14.32668 1.000 25.82652 20 GLU B O 1
ATOM 6930 N N . THR B 1 40 ? 54.47720 49.94133 12.34514 1.000 21.72678 21 THR B N 1
ATOM 6931 C CA . THR B 1 40 ? 55.73679 50.23916 11.67026 1.000 23.34868 21 THR B CA 1
ATOM 6932 C C . THR B 1 40 ? 56.02776 51.73459 11.69015 1.000 22.42248 21 THR B C 1
ATOM 6933 O O . THR B 1 40 ? 57.15854 52.15399 11.96748 1.000 25.24865 21 THR B O 1
ATOM 6944 N N . ILE B 1 41 ? 55.01598 52.55591 11.40279 1.000 22.36525 22 ILE B N 1
ATOM 6945 C CA . ILE B 1 41 ? 55.21151 54.00313 11.40759 1.000 20.32152 22 ILE B CA 1
ATOM 6946 C C . ILE B 1 41 ? 55.66570 54.46871 12.78432 1.000 22.46465 22 ILE B C 1
ATOM 6947 O O . ILE B 1 41 ? 56.65587 55.19843 12.91861 1.000 18.94319 22 ILE B O 1
ATOM 6963 N N . ILE B 1 42 ? 54.95498 54.04698 13.83231 1.000 20.64609 23 ILE B N 1
ATOM 6964 C CA . ILE B 1 42 ? 55.30651 54.49944 15.17494 1.000 21.52460 23 ILE B CA 1
ATOM 6965 C C . ILE B 1 42 ? 56.65701 53.93561 15.59386 1.000 21.24828 23 ILE B C 1
ATOM 6966 O O . ILE B 1 42 ? 57.44559 54.61181 16.26470 1.000 21.94453 23 ILE B O 1
ATOM 6982 N N . GLN B 1 43 ? 56.94473 52.69057 15.21515 1.000 22.92531 24 GLN B N 1
ATOM 6983 C CA . GLN B 1 43 ? 58.24438 52.11363 15.53416 1.000 26.85856 24 GLN B CA 1
ATOM 6984 C C . GLN B 1 43 ? 59.37042 52.96214 14.95786 1.000 26.03283 24 GLN B C 1
ATOM 6985 O O . GLN B 1 43 ? 60.37318 53.22415 15.63195 1.000 21.65936 24 GLN B O 1
ATOM 6999 N N . ARG B 1 44 ? 59.21396 53.41809 13.71609 1.000 23.71300 25 ARG B N 1
ATOM 7000 C CA . ARG B 1 44 ? 60.31520 54.08426 13.03146 1.000 21.51430 25 ARG B CA 1
ATOM 7001 C C . ARG B 1 44 ? 60.40694 55.56427 13.38043 1.000 21.06363 25 ARG B C 1
ATOM 7002 O O . ARG B 1 44 ? 61.51140 56.10414 13.51879 1.000 23.27237 25 ARG B O 1
ATOM 7023 N N . TYR B 1 45 ? 59.26311 56.23894 13.48533 1.000 20.97588 26 TYR B N 1
ATOM 7024 C CA . TYR B 1 45 ? 59.21654 57.69006 13.56584 1.000 20.71303 26 TYR B CA 1
ATOM 7025 C C . TYR B 1 45 ? 58.66694 58.18578 14.89628 1.000 18.85635 26 TYR B C 1
ATOM 7026 O O . TYR B 1 45 ? 58.55983 59.40299 15.09154 1.000 16.63441 26 TYR B O 1
ATOM 7044 N N . ALA B 1 46 ? 58.33660 57.27623 15.81832 1.000 15.59456 27 ALA B N 1
ATOM 7045 C CA . ALA B 1 46 ? 57.92620 57.60673 17.17874 1.000 14.41943 27 ALA B CA 1
ATOM 7046 C C . ALA B 1 46 ? 56.49115 58.11905 17.22277 1.000 17.50325 27 ALA B C 1
ATOM 7047 O O . ALA B 1 46 ? 55.90473 58.44405 16.18459 1.000 15.43016 27 ALA B O 1
ATOM 7054 N N . SER B 1 47 ? 55.92119 58.18476 18.42591 1.000 15.94073 28 SER B N 1
ATOM 7055 C CA . SER B 1 47 ? 54.56254 58.62267 18.68341 1.000 18.75441 28 SER B CA 1
ATOM 7056 C C . SER B 1 47 ? 54.57484 59.84726 19.59121 1.000 18.32530 28 SER B C 1
ATOM 7057 O O . SER B 1 47 ? 55.44093 59.95082 20.46788 1.000 20.30893 28 SER B O 1
ATOM 7065 N N . PRO B 1 48 ? 53.66869 60.81971 19.37940 1.000 13.25856 29 PRO B N 1
ATOM 7066 C CA . PRO B 1 48 ? 52.68502 60.90149 18.28845 1.000 16.29670 29 PRO B CA 1
ATOM 7067 C C . PRO B 1 48 ? 53.37597 61.16444 16.95353 1.000 17.62956 29 PRO B C 1
ATOM 7068 O O . PRO B 1 48 ? 54.56274 61.49786 16.94786 1.000 15.32977 29 PRO B O 1
ATOM 7079 N N . CYS B 1 49 ? 52.65493 61.00903 15.84504 1.000 11.90878 30 CYS B N 1
ATOM 7080 C CA . CYS B 1 49 ? 53.25383 61.16820 14.52645 1.000 12.26570 30 CYS B CA 1
ATOM 7081 C C . CYS B 1 49 ? 52.21379 61.67991 13.54303 1.000 14.47248 30 CYS B C 1
ATOM 7082 O O . CYS B 1 49 ? 51.13740 61.08850 13.41280 1.000 12.19031 30 CYS B O 1
ATOM 7090 N N . PHE B 1 50 ? 52.53950 62.77470 12.85614 1.000 11.96710 31 PHE B N 1
ATOM 7091 C CA . PHE B 1 50 ? 51.70148 63.26323 11.76958 1.000 11.86778 31 PHE B CA 1
ATOM 7092 C C . PHE B 1 50 ? 51.98412 62.45360 10.51014 1.000 12.33054 31 PHE B C 1
ATOM 7093 O O . PHE B 1 50 ? 53.13906 62.14239 10.20280 1.000 14.55322 31 PHE B O 1
ATOM 7110 N N . ILE B 1 51 ? 50.93087 62.12555 9.76986 1.000 12.30632 32 ILE B N 1
ATOM 7111 C CA . ILE B 1 51 ? 51.06239 61.43595 8.49273 1.000 14.97208 32 ILE B CA 1
ATOM 7112 C C . ILE B 1 51 ? 50.27682 62.20452 7.44042 1.000 14.08599 32 ILE B C 1
ATOM 7113 O O . ILE B 1 51 ? 49.14812 62.63980 7.69226 1.000 14.65706 32 ILE B O 1
ATOM 7129 N N . ILE B 1 52 ? 50.87423 62.36653 6.26127 1.000 16.92609 33 ILE B N 1
ATOM 7130 C CA . ILE B 1 52 ? 50.30009 63.13733 5.16368 1.000 13.47781 33 ILE B CA 1
ATOM 7131 C C . ILE B 1 52 ? 50.18348 62.22080 3.95557 1.000 15.98763 33 ILE B C 1
ATOM 7132 O O . ILE B 1 52 ? 51.16060 61.56811 3.57268 1.000 17.25395 33 ILE B O 1
ATOM 7148 N N . ASP B 1 53 ? 49.00241 62.17675 3.34712 1.000 19.22133 34 ASP B N 1
ATOM 7149 C CA . ASP B 1 53 ? 48.78749 61.32967 2.17869 1.000 20.18906 34 ASP B CA 1
ATOM 7150 C C . ASP B 1 53 ? 48.98097 62.15041 0.90972 1.000 19.77081 34 ASP B C 1
ATOM 7151 O O . ASP B 1 53 ? 48.18856 63.05112 0.61494 1.000 19.26609 34 ASP B O 1
ATOM 7160 N N . GLU B 1 54 ? 50.00433 61.80213 0.13021 1.000 17.72709 35 GLU B N 1
ATOM 7161 C CA . GLU B 1 54 ? 50.30926 62.57171 -1.07023 1.000 19.18523 35 GLU B CA 1
ATOM 7162 C C . GLU B 1 54 ? 49.19036 62.46652 -2.10012 1.000 18.06326 35 GLU B C 1
ATOM 7163 O O . GLU B 1 54 ? 48.79890 63.46639 -2.71083 1.000 21.76980 35 GLU B O 1
ATOM 7175 N N . ASN B 1 55 ? 48.67580 61.25660 -2.32398 1.000 19.96868 36 ASN B N 1
ATOM 7176 C CA . ASN B 1 55 ? 47.69884 61.06068 -3.39146 1.000 23.27748 36 ASN B CA 1
ATOM 7177 C C . ASN B 1 55 ? 46.44238 61.88734 -3.14500 1.000 20.51695 36 ASN B C 1
ATOM 7178 O O . ASN B 1 55 ? 45.97485 62.60786 -4.03503 1.000 19.39763 36 ASN B O 1
ATOM 7189 N N . ALA B 1 56 ? 45.87374 61.78810 -1.94034 1.000 20.20735 37 ALA B N 1
ATOM 7190 C CA . ALA B 1 56 ? 44.66995 62.55476 -1.62856 1.000 19.69202 37 ALA B CA 1
ATOM 7191 C C . ALA B 1 56 ? 44.93888 64.05169 -1.71563 1.000 19.49062 37 ALA B C 1
ATOM 7192 O O . ALA B 1 56 ? 44.11714 64.81126 -2.24409 1.000 16.93440 37 ALA B O 1
ATOM 7199 N N . LEU B 1 57 ? 46.09752 64.49113 -1.21993 1.000 17.16693 38 LEU B N 1
ATOM 7200 C CA . LEU B 1 57 ? 46.40756 65.91630 -1.20337 1.000 20.92828 38 LEU B CA 1
ATOM 7201 C C . LEU B 1 57 ? 46.47829 66.47644 -2.61841 1.000 22.56926 38 LEU B C 1
ATOM 7202 O O . LEU B 1 57 ? 45.88492 67.51707 -2.91797 1.000 20.72469 38 LEU B O 1
ATOM 7218 N N . LEU B 1 58 ? 47.19645 65.79621 -3.50991 1.000 16.54862 39 LEU B N 1
ATOM 7219 C CA . LEU B 1 58 ? 47.37359 66.33077 -4.85431 1.000 19.88239 39 LEU B CA 1
ATOM 7220 C C . LEU B 1 58 ? 46.12625 66.17299 -5.71566 1.000 21.52929 39 LEU B C 1
ATOM 7221 O O . LEU B 1 58 ? 45.88729 67.00404 -6.59789 1.000 20.30195 39 LEU B O 1
ATOM 7237 N N . GLU B 1 59 ? 45.32539 65.12791 -5.49683 1.000 22.50274 40 GLU B N 1
ATOM 7238 C CA . GLU B 1 59 ? 44.07121 65.02295 -6.23714 1.000 30.42368 40 GLU B CA 1
ATOM 7239 C C . GLU B 1 59 ? 43.14068 66.17506 -5.88033 1.000 25.95980 40 GLU B C 1
ATOM 7240 O O . GLU B 1 59 ? 42.49451 66.75780 -6.75841 1.000 20.68677 40 GLU B O 1
ATOM 7252 N N . ARG B 1 60 ? 43.05062 66.50775 -4.58962 1.000 23.79829 41 ARG B N 1
ATOM 7253 C CA . ARG B 1 60 ? 42.27035 67.66849 -4.17289 1.000 21.56666 41 ARG B CA 1
ATOM 7254 C C . ARG B 1 60 ? 42.78600 68.93766 -4.83996 1.000 24.87291 41 ARG B C 1
ATOM 7255 O O . ARG B 1 60 ? 41.99819 69.76721 -5.31308 1.000 16.91474 41 ARG B O 1
ATOM 7276 N N . ALA B 1 61 ? 44.11045 69.10945 -4.88447 1.000 20.23124 42 ALA B N 1
ATOM 7277 C CA . ALA B 1 61 ? 44.67310 70.29123 -5.52855 1.000 20.29217 42 ALA B CA 1
ATOM 7278 C C . ALA B 1 61 ? 44.28954 70.35373 -7.00182 1.000 23.82442 42 ALA B C 1
ATOM 7279 O O . ALA B 1 61 ? 43.92672 71.42020 -7.51120 1.000 21.11641 42 ALA B O 1
ATOM 7286 N N . ARG B 1 62 ? 44.38315 69.22517 -7.70906 1.000 22.18361 43 ARG B N 1
ATOM 7287 C CA . ARG B 1 62 ? 44.05381 69.21090 -9.13167 1.000 26.08229 43 ARG B CA 1
ATOM 7288 C C . ARG B 1 62 ? 42.58498 69.53925 -9.36577 1.000 25.12165 43 ARG B C 1
ATOM 7289 O O . ARG B 1 62 ? 42.25082 70.28294 -10.29178 1.000 25.82113 43 ARG B O 1
ATOM 7310 N N . LEU B 1 63 ? 41.69189 68.99295 -8.54510 1.000 25.99263 44 LEU B N 1
ATOM 7311 C CA . LEU B 1 63 ? 40.27204 69.25953 -8.73355 1.000 24.28348 44 LEU B CA 1
ATOM 7312 C C . LEU B 1 63 ? 39.95772 70.73311 -8.53395 1.000 19.98373 44 LEU B C 1
ATOM 7313 O O . LEU B 1 63 ? 39.10242 71.28758 -9.22915 1.000 19.91343 44 LEU B O 1
ATOM 7329 N N . PHE B 1 64 ? 40.63549 71.38717 -7.59134 1.000 20.40084 45 PHE B N 1
ATOM 7330 C CA . PHE B 1 64 ? 40.38568 72.80765 -7.37984 1.000 20.46784 45 PHE B CA 1
ATOM 7331 C C . PHE B 1 64 ? 40.79685 73.61923 -8.60066 1.000 22.70237 45 PHE B C 1
ATOM 7332 O O . PHE B 1 64 ? 40.02939 74.45897 -9.08568 1.000 20.82639 45 PHE B O 1
ATOM 7349 N N . GLN B 1 65 ? 42.01538 73.39497 -9.10166 1.000 19.27223 46 GLN B N 1
ATOM 7350 C CA . GLN B 1 65 ? 42.44467 74.06521 -10.32444 1.000 26.06926 46 GLN B CA 1
ATOM 7351 C C . GLN B 1 65 ? 41.43819 73.84965 -11.44909 1.000 27.19481 46 GLN B C 1
ATOM 7352 O O . GLN B 1 65 ? 41.08980 74.78660 -12.17555 1.000 25.23211 46 GLN B O 1
ATOM 7366 N N . GLN B 1 66 ? 40.97288 72.61058 -11.61504 1.000 21.75139 47 GLN B N 1
ATOM 7367 C CA . GLN B 1 66 ? 39.97040 72.31298 -12.63339 1.000 26.88772 47 GLN B CA 1
ATOM 7368 C C . GLN B 1 66 ? 38.69886 73.12202 -12.40618 1.000 24.57295 47 GLN B C 1
ATOM 7369 O O . GLN B 1 66 ? 38.12005 73.66614 -13.35379 1.000 25.14049 47 GLN B O 1
ATOM 7383 N N . ALA B 1 67 ? 38.25569 73.22324 -11.15194 1.000 22.01890 48 ALA B N 1
ATOM 7384 C CA . ALA B 1 67 ? 36.97789 73.86803 -10.87093 1.000 23.08180 48 ALA B CA 1
ATOM 7385 C C . ALA B 1 67 ? 37.01513 75.35647 -11.19487 1.000 21.58645 48 ALA B C 1
ATOM 7386 O O . ALA B 1 67 ? 36.04224 75.90166 -11.72839 1.000 21.55680 48 ALA B O 1
ATOM 7393 N N . ILE B 1 68 ? 38.11772 76.03661 -10.87875 1.000 20.34710 49 ILE B N 1
ATOM 7394 C CA . ILE B 1 68 ? 38.16004 77.47878 -11.10867 1.000 20.95039 49 ILE B CA 1
ATOM 7395 C C . ILE B 1 68 ? 38.39423 77.78201 -12.58360 1.000 21.48488 49 ILE B C 1
ATOM 7396 O O . ILE B 1 68 ? 37.82948 78.73547 -13.12947 1.000 22.56780 49 ILE B O 1
ATOM 7412 N N . LEU B 1 69 ? 39.21584 76.97723 -13.25821 1.000 26.41683 50 LEU B N 1
ATOM 7413 C CA . LEU B 1 69 ? 39.45671 77.20698 -14.67909 1.000 28.56559 50 LEU B CA 1
ATOM 7414 C C . LEU B 1 69 ? 38.19265 76.97255 -15.49343 1.000 31.33635 50 LEU B C 1
ATOM 7415 O O . LEU B 1 69 ? 37.91751 77.70510 -16.44887 1.000 31.61299 50 LEU B O 1
ATOM 7431 N N . ASN B 1 70 ? 37.40150 75.96620 -15.12065 1.000 25.74139 51 ASN B N 1
ATOM 7432 C CA . ASN B 1 70 ? 36.15078 75.71802 -15.82784 1.000 32.37081 51 ASN B CA 1
ATOM 7433 C C . ASN B 1 70 ? 35.22539 76.92494 -15.76983 1.000 32.50823 51 ASN B C 1
ATOM 7434 O O . ASN B 1 70 ? 34.41712 77.13039 -16.68099 1.000 31.85462 51 ASN B O 1
ATOM 7445 N N . GLN B 1 71 ? 35.31096 77.72039 -14.70654 1.000 31.27196 52 GLN B N 1
ATOM 7446 C CA . GLN B 1 71 ? 34.46474 78.89931 -14.57619 1.000 30.12497 52 GLN B CA 1
ATOM 7447 C C . GLN B 1 71 ? 35.07935 80.13797 -15.21367 1.000 30.20981 52 GLN B C 1
ATOM 7448 O O . GLN B 1 71 ? 34.34389 80.98240 -15.74189 1.000 26.72430 52 GLN B O 1
ATOM 7462 N N . TYR B 1 72 ? 36.40566 80.26816 -15.17543 1.000 28.12011 53 TYR B N 1
ATOM 7463 C CA . TYR B 1 72 ? 37.07670 81.45923 -15.68712 1.000 32.21875 53 TYR B CA 1
ATOM 7464 C C . TYR B 1 72 ? 38.49327 81.08816 -16.09401 1.000 35.10943 53 TYR B C 1
ATOM 7465 O O . TYR B 1 72 ? 39.27613 80.61630 -15.26380 1.000 32.76859 53 TYR B O 1
ATOM 7483 N N . GLN B 1 73 ? 38.82677 81.33437 -17.36160 1.000 30.91826 54 GLN B N 1
ATOM 7484 C CA . GLN B 1 73 ? 40.07432 80.82352 -17.91845 1.000 36.70113 54 GLN B CA 1
ATOM 7485 C C . GLN B 1 73 ? 41.29973 81.45524 -17.27119 1.000 34.10391 54 GLN B C 1
ATOM 7486 O O . GLN B 1 73 ? 42.35456 80.81529 -17.19643 1.000 36.57577 54 GLN B O 1
ATOM 7500 N N . ASN B 1 74 ? 41.19598 82.70248 -16.81873 1.000 36.59776 55 ASN B N 1
ATOM 7501 C CA . ASN B 1 74 ? 42.31877 83.40390 -16.19777 1.000 39.27569 55 ASN B CA 1
ATOM 7502 C C . ASN B 1 74 ? 42.28236 83.29018 -14.68043 1.000 37.22817 55 ASN B C 1
ATOM 7503 O O . ASN B 1 74 ? 42.57098 84.25641 -13.96755 1.000 33.92057 55 ASN B O 1
ATOM 7514 N N . SER B 1 75 ? 41.92980 82.11463 -14.16705 1.000 30.39569 56 SER B N 1
ATOM 7515 C CA . SER B 1 75 ? 41.92981 81.85908 -12.73518 1.000 29.39024 56 SER B CA 1
ATOM 7516 C C . SER B 1 75 ? 43.27144 81.28208 -12.31064 1.000 29.83324 56 SER B C 1
ATOM 7517 O O . SER B 1 75 ? 43.88797 80.50715 -13.04652 1.000 30.62105 56 SER B O 1
ATOM 7525 N N . ILE B 1 76 ? 43.71173 81.65218 -11.11104 1.000 27.96831 57 ILE B N 1
ATOM 7526 C CA . ILE B 1 76 ? 44.99079 81.21104 -10.56928 1.000 24.07464 57 ILE B CA 1
ATOM 7527 C C . ILE B 1 76 ? 44.77067 80.69924 -9.15380 1.000 23.48427 57 ILE B C 1
ATOM 7528 O O . ILE B 1 76 ? 44.21732 81.41348 -8.31017 1.000 21.88261 57 ILE B O 1
ATOM 7544 N N . ALA B 1 77 ? 45.21000 79.47016 -8.89291 1.000 22.96336 58 ALA B N 1
ATOM 7545 C CA . ALA B 1 77 ? 45.21581 78.91869 -7.54580 1.000 22.06572 58 ALA B CA 1
ATOM 7546 C C . ALA B 1 77 ? 46.51048 79.32378 -6.85190 1.000 21.14751 58 ALA B C 1
ATOM 7547 O O . ALA B 1 77 ? 47.60318 79.09116 -7.38169 1.000 18.19231 58 ALA B O 1
ATOM 7554 N N . ALA B 1 78 ? 46.38613 79.94290 -5.68034 1.000 16.77075 59 ALA B N 1
ATOM 7555 C CA . ALA B 1 78 ? 47.53249 80.32587 -4.86904 1.000 17.60050 59 ALA B CA 1
ATOM 7556 C C . ALA B 1 78 ? 47.61614 79.40839 -3.65964 1.000 17.71888 59 ALA B C 1
ATOM 7557 O O . ALA B 1 78 ? 46.59129 79.03937 -3.07769 1.000 15.28624 59 ALA B O 1
ATOM 7564 N N . TYR B 1 79 ? 48.83597 79.04851 -3.27655 1.000 16.23862 60 TYR B N 1
ATOM 7565 C CA . TYR B 1 79 ? 49.04385 78.16066 -2.14281 1.000 15.12178 60 TYR B CA 1
ATOM 7566 C C . TYR B 1 79 ? 49.18867 78.97890 -0.86654 1.000 14.73135 60 TYR B C 1
ATOM 7567 O O . TYR B 1 79 ? 50.11689 79.78223 -0.74087 1.000 15.09264 60 TYR B O 1
ATOM 7585 N N . SER B 1 80 ? 48.28614 78.75925 0.08338 1.000 14.11502 61 SER B N 1
ATOM 7586 C CA . SER B 1 80 ? 48.30220 79.47514 1.35839 1.000 13.81391 61 SER B CA 1
ATOM 7587 C C . SER B 1 80 ? 49.37754 78.86015 2.24612 1.000 14.14768 61 SER B C 1
ATOM 7588 O O . SER B 1 80 ? 49.14246 77.86059 2.93119 1.000 14.15913 61 SER B O 1
ATOM 7596 N N . VAL B 1 81 ? 50.56343 79.46969 2.24785 1.000 14.39345 62 VAL B N 1
ATOM 7597 C CA . VAL B 1 81 ? 51.69919 78.88016 2.95223 1.000 15.53763 62 VAL B CA 1
ATOM 7598 C C . VAL B 1 81 ? 51.38375 78.68601 4.43088 1.000 15.68744 62 VAL B C 1
ATOM 7599 O O . VAL B 1 81 ? 51.69362 77.63845 5.01257 1.000 14.05237 62 VAL B O 1
ATOM 7612 N N . LYS B 1 82 ? 50.75730 79.68009 5.06358 1.000 14.06190 63 LYS B N 1
ATOM 7613 C CA . LYS B 1 82 ? 50.58529 79.61707 6.51273 1.000 17.59284 63 LYS B CA 1
ATOM 7614 C C . LYS B 1 82 ? 49.75427 78.40848 6.93193 1.000 15.77567 63 LYS B C 1
ATOM 7615 O O . LYS B 1 82 ? 49.91161 77.90299 8.04930 1.000 15.81802 63 LYS B O 1
ATOM 7632 N N . THR B 1 83 ? 48.87142 77.92906 6.05155 1.000 13.97755 64 THR B N 1
ATOM 7633 C CA . THR B 1 83 ? 47.99786 76.81378 6.40407 1.000 12.53403 64 THR B CA 1
ATOM 7634 C C . THR B 1 83 ? 48.77600 75.51604 6.56809 1.000 18.02871 64 THR B C 1
ATOM 7635 O O . THR B 1 83 ? 48.43588 74.69312 7.42799 1.000 14.14555 64 THR B O 1
ATOM 7646 N N . GLN B 1 84 ? 49.81965 75.32507 5.75828 1.000 15.38630 65 GLN B N 1
ATOM 7647 C CA . GLN B 1 84 ? 50.59719 74.08708 5.74701 1.000 18.17546 65 GLN B CA 1
ATOM 7648 C C . GLN B 1 84 ? 51.94706 74.46731 5.13982 1.000 15.00008 65 GLN B C 1
ATOM 7649 O O . GLN B 1 84 ? 52.07888 74.50457 3.91396 1.000 19.62074 65 GLN B O 1
ATOM 7663 N N . SER B 1 85 ? 52.92475 74.77249 5.99516 1.000 15.09557 66 SER B N 1
ATOM 7664 C CA . SER B 1 85 ? 54.13871 75.45205 5.56275 1.000 16.08028 66 SER B CA 1
ATOM 7665 C C . SER B 1 85 ? 55.34891 74.52957 5.46443 1.000 15.43392 66 SER B C 1
ATOM 7666 O O . SER B 1 85 ? 56.48430 75.01380 5.46257 1.000 15.35260 66 SER B O 1
ATOM 7674 N N . LEU B 1 86 ? 55.14044 73.22167 5.37332 1.000 19.40193 67 LEU B N 1
ATOM 7675 C CA . LEU B 1 86 ? 56.25904 72.31185 5.16373 1.000 20.97549 67 LEU B CA 1
ATOM 7676 C C . LEU B 1 86 ? 56.81267 72.49993 3.75675 1.000 20.21517 67 LEU B C 1
ATOM 7677 O O . LEU B 1 86 ? 56.05643 72.52631 2.77691 1.000 17.21103 67 LEU B O 1
ATOM 7693 N N . ASN B 1 87 ? 58.13777 72.64701 3.66305 1.000 15.60489 68 ASN B N 1
ATOM 7694 C CA . ASN B 1 87 ? 58.76594 72.93870 2.37695 1.000 21.48716 68 ASN B CA 1
ATOM 7695 C C . ASN B 1 87 ? 58.38265 71.90891 1.32303 1.000 20.78154 68 ASN B C 1
ATOM 7696 O O . ASN B 1 87 ? 58.12016 72.25540 0.16432 1.000 18.74031 68 ASN B O 1
ATOM 7707 N N . THR B 1 88 ? 58.36421 70.63080 1.70294 1.000 17.72445 69 THR B N 1
ATOM 7708 C CA . THR B 1 88 ? 58.06411 69.57930 0.73715 1.000 20.35453 69 THR B CA 1
ATOM 7709 C C . THR B 1 88 ? 56.66191 69.74390 0.16685 1.000 20.40352 69 THR B C 1
ATOM 7710 O O . THR B 1 88 ? 56.44013 69.52876 -1.03029 1.000 20.04956 69 THR B O 1
ATOM 7721 N N . ILE B 1 89 ? 55.70000 70.13205 1.00467 1.000 19.88992 70 ILE B N 1
ATOM 7722 C CA . ILE B 1 89 ? 54.33309 70.28263 0.51564 1.000 17.07109 70 ILE B CA 1
ATOM 7723 C C . ILE B 1 89 ? 54.21655 71.51090 -0.37902 1.000 20.11127 70 ILE B C 1
ATOM 7724 O O . ILE B 1 89 ? 53.57944 71.46265 -1.44106 1.000 20.36077 70 ILE B O 1
ATOM 7740 N N . ILE B 1 90 ? 54.82565 72.62919 0.02796 1.000 16.90240 71 ILE B N 1
ATOM 7741 C CA . ILE B 1 90 ? 54.82454 73.82004 -0.82066 1.000 16.94389 71 ILE B CA 1
ATOM 7742 C C . ILE B 1 90 ? 55.34797 73.47094 -2.20998 1.000 17.10060 71 ILE B C 1
ATOM 7743 O O . ILE B 1 90 ? 54.78361 73.87796 -3.23244 1.000 19.12362 71 ILE B O 1
ATOM 7759 N N . GLN B 1 91 ? 56.44416 72.71038 -2.26236 1.000 17.44463 72 GLN B N 1
ATOM 7760 C CA . GLN B 1 91 ? 57.02830 72.32865 -3.54468 1.000 18.51424 72 GLN B CA 1
ATOM 7761 C C . GLN B 1 91 ? 56.06016 71.48521 -4.36378 1.000 19.19321 72 GLN B C 1
ATOM 7762 O O . GLN B 1 91 ? 55.95630 71.65751 -5.58169 1.000 22.41597 72 GLN B O 1
ATOM 7776 N N . LYS B 1 92 ? 55.34632 70.56255 -3.71619 1.000 20.84781 73 LYS B N 1
ATOM 7777 C CA . LYS B 1 92 ? 54.42435 69.70152 -4.44991 1.000 26.05443 73 LYS B CA 1
ATOM 7778 C C . LYS B 1 92 ? 53.31475 70.51587 -5.09926 1.000 23.72963 73 LYS B C 1
ATOM 7779 O O . LYS B 1 92 ? 52.94516 70.26869 -6.25214 1.000 23.51406 73 LYS B O 1
ATOM 7798 N N . PHE B 1 93 ? 52.75262 71.47783 -4.36331 1.000 18.95713 74 PHE B N 1
ATOM 7799 C CA . PHE B 1 93 ? 51.70843 72.32561 -4.92849 1.000 17.21897 74 PHE B CA 1
ATOM 7800 C C . PHE B 1 93 ? 52.27736 73.25174 -5.99560 1.000 18.50193 74 PHE B C 1
ATOM 7801 O O . PHE B 1 93 ? 51.63142 73.49934 -7.02023 1.000 21.37350 74 PHE B O 1
ATOM 7818 N N . TYR B 1 94 ? 53.48957 73.76549 -5.77632 1.000 19.24618 75 TYR B N 1
ATOM 7819 C CA . TYR B 1 94 ? 54.15907 74.55097 -6.80607 1.000 22.02295 75 TYR B CA 1
ATOM 7820 C C . TYR B 1 94 ? 54.31711 73.74261 -8.08598 1.000 26.75201 75 TYR B C 1
ATOM 7821 O O . TYR B 1 94 ? 54.10134 74.25729 -9.18850 1.000 21.98038 75 TYR B O 1
ATOM 7839 N N . GLU B 1 95 ? 54.67509 72.46478 -7.95755 1.000 25.14456 76 GLU B N 1
ATOM 7840 C CA . GLU B 1 95 ? 54.92902 71.65193 -9.14053 1.000 31.28713 76 GLU B CA 1
ATOM 7841 C C . GLU B 1 95 ? 53.70507 71.55885 -10.03954 1.000 26.94198 76 GLU B C 1
ATOM 7842 O O . GLU B 1 95 ? 53.84335 71.42862 -11.25937 1.000 27.64196 76 GLU B O 1
ATOM 7854 N N . VAL B 1 96 ? 52.50376 71.60474 -9.46593 1.000 26.47685 77 VAL B N 1
ATOM 7855 C CA . VAL B 1 96 ? 51.28333 71.44354 -10.24417 1.000 31.20333 77 VAL B CA 1
ATOM 7856 C C . VAL B 1 96 ? 50.63543 72.78383 -10.56790 1.000 29.52879 77 VAL B C 1
ATOM 7857 O O . VAL B 1 96 ? 49.49055 72.81671 -11.03192 1.000 30.62135 77 VAL B O 1
ATOM 7870 N N . GLY B 1 97 ? 51.33227 73.89240 -10.32845 1.000 32.81113 78 GLY B N 1
ATOM 7871 C CA . GLY B 1 97 ? 50.89997 75.17952 -10.83426 1.000 32.11532 78 GLY B CA 1
ATOM 7872 C C . GLY B 1 97 ? 50.39544 76.18250 -9.81785 1.000 28.31290 78 GLY B C 1
ATOM 7873 O O . GLY B 1 97 ? 49.93822 77.25610 -10.22252 1.000 25.81215 78 GLY B O 1
ATOM 7877 N N . PHE B 1 98 ? 50.46230 75.88219 -8.52228 1.000 22.40188 79 PHE B N 1
ATOM 7878 C CA . PHE B 1 98 ? 50.02477 76.82654 -7.50317 1.000 23.17942 79 PHE B CA 1
ATOM 7879 C C . PHE B 1 98 ? 51.05593 77.93693 -7.32765 1.000 26.10626 79 PHE B C 1
ATOM 7880 O O . PHE B 1 98 ? 52.26398 77.69752 -7.34501 1.000 24.32612 79 PHE B O 1
ATOM 7897 N N . ILE B 1 99 ? 50.56557 79.15675 -7.15671 1.000 23.40096 80 ILE B N 1
ATOM 7898 C CA . ILE B 1 99 ? 51.39636 80.33543 -6.92575 1.000 24.76646 80 ILE B CA 1
ATOM 7899 C C . ILE B 1 99 ? 51.56191 80.49462 -5.41947 1.000 18.82009 80 ILE B C 1
ATOM 7900 O O . ILE B 1 99 ? 50.55735 80.50213 -4.69217 1.000 21.10081 80 ILE B O 1
ATOM 7916 N N . PRO B 1 100 ? 52.78233 80.64731 -4.89313 1.000 22.22386 81 PRO B N 1
ATOM 7917 C CA . PRO B 1 100 ? 52.93547 80.82286 -3.44086 1.000 23.52382 81 PRO B CA 1
ATOM 7918 C C . PRO B 1 100 ? 52.28042 82.11483 -2.97057 1.000 18.78121 81 PRO B C 1
ATOM 7919 O O . PRO B 1 100 ? 52.39422 83.15967 -3.61298 1.000 20.65608 81 PRO B O 1
ATOM 7930 N N . GLU B 1 101 ? 51.58212 82.02854 -1.84190 1.000 17.84520 82 GLU B N 1
ATOM 7931 C CA . GLU B 1 101 ? 50.93625 83.17671 -1.21353 1.000 20.44201 82 GLU B CA 1
ATOM 7932 C C . GLU B 1 101 ? 51.38583 83.24586 0.23847 1.000 20.61233 82 GLU B C 1
ATOM 7933 O O . GLU B 1 101 ? 51.18161 82.29279 0.99745 1.000 17.32091 82 GLU B O 1
ATOM 7945 N N . VAL B 1 102 ? 51.98446 84.37129 0.62353 1.000 19.67893 83 VAL B N 1
ATOM 7946 C CA . VAL B 1 102 ? 52.58060 84.53974 1.94230 1.000 19.51553 83 VAL B CA 1
ATOM 7947 C C . VAL B 1 102 ? 51.91295 85.70939 2.65188 1.000 19.19949 83 VAL B C 1
ATOM 7948 O O . VAL B 1 102 ? 51.38465 86.62612 2.01502 1.000 21.55677 83 VAL B O 1
ATOM 7961 N N . VAL B 1 103 ? 51.94846 85.68040 3.98363 1.000 17.73956 84 VAL B N 1
ATOM 7962 C CA . VAL B 1 103 ? 51.34656 86.73185 4.79179 1.000 17.95020 84 VAL B CA 1
ATOM 7963 C C . VAL B 1 103 ? 52.35839 87.35693 5.75177 1.000 19.40699 84 VAL B C 1
ATOM 7964 O O . VAL B 1 103 ? 51.97036 88.01596 6.71483 1.000 17.80003 84 VAL B O 1
ATOM 7977 N N . SER B 1 104 ? 53.65203 87.15871 5.50688 1.000 22.09439 85 SER B N 1
ATOM 7978 C CA . SER B 1 104 ? 54.66649 87.73754 6.37526 1.000 18.99998 85 SER B CA 1
ATOM 7979 C C . SER B 1 104 ? 55.99358 87.79189 5.63837 1.000 19.79006 85 SER B C 1
ATOM 7980 O O . SER B 1 104 ? 56.19286 87.11652 4.62515 1.000 19.75244 85 SER B O 1
ATOM 7988 N N . SER B 1 105 ? 56.91159 88.59521 6.17884 1.000 20.60443 86 SER B N 1
ATOM 7989 C CA . SER B 1 105 ? 58.25316 88.65379 5.60956 1.000 21.50216 86 SER B CA 1
ATOM 7990 C C . SER B 1 105 ? 58.97902 87.32435 5.77267 1.000 21.80968 86 SER B C 1
ATOM 7991 O O . SER B 1 105 ? 59.73747 86.91139 4.88747 1.000 21.95988 86 SER B O 1
ATOM 7999 N N . ASP B 1 106 ? 58.75460 86.63190 6.89351 1.000 21.09406 87 ASP B N 1
ATOM 8000 C CA . ASP B 1 106 ? 59.40014 85.33634 7.08585 1.000 21.16714 87 ASP B CA 1
ATOM 8001 C C . ASP B 1 106 ? 58.91426 84.31856 6.06017 1.000 22.78016 87 ASP B C 1
ATOM 8002 O O . ASP B 1 106 ? 59.71890 83.56700 5.49353 1.000 21.77930 87 ASP B O 1
ATOM 8011 N N . GLU B 1 107 ? 57.60089 84.27567 5.80939 1.000 19.82143 88 GLU B N 1
ATOM 8012 C CA . GLU B 1 107 ? 57.08150 83.38324 4.77675 1.000 19.16595 88 GLU B CA 1
ATOM 8013 C C . GLU B 1 107 ? 57.61534 83.78234 3.40600 1.000 19.77382 88 GLU B C 1
ATOM 8014 O O . GLU B 1 107 ? 57.92873 82.92241 2.57511 1.000 20.71346 88 GLU B O 1
ATOM 8026 N N . PHE B 1 108 ? 57.72964 85.08881 3.15517 1.000 21.60357 89 PHE B N 1
ATOM 8027 C CA . PHE B 1 108 ? 58.38713 85.57419 1.94342 1.000 21.97693 89 PHE B CA 1
ATOM 8028 C C . PHE B 1 108 ? 59.77716 84.97260 1.80826 1.000 26.04494 89 PHE B C 1
ATOM 8029 O O . PHE B 1 108 ? 60.12214 84.40032 0.76957 1.000 25.34611 89 PHE B O 1
ATOM 8046 N N . GLU B 1 109 ? 60.57945 85.07243 2.86782 1.000 22.88073 90 GLU B N 1
ATOM 8047 C CA . GLU B 1 109 ? 61.94037 84.55020 2.82387 1.000 27.33512 90 GLU B CA 1
ATOM 8048 C C . GLU B 1 109 ? 61.95708 83.04076 2.61845 1.000 27.38008 90 GLU B C 1
ATOM 8049 O O . GLU B 1 109 ? 62.84297 82.50643 1.94114 1.000 24.30188 90 GLU B O 1
ATOM 8061 N N . GLN B 1 110 ? 61.00112 82.33190 3.21552 1.000 22.05993 91 GLN B N 1
ATOM 8062 C CA . GLN B 1 110 ? 60.94279 80.88710 3.03094 1.000 22.33160 91 GLN B CA 1
ATOM 8063 C C . GLN B 1 110 ? 60.80113 80.53452 1.55616 1.000 21.72988 91 GLN B C 1
ATOM 8064 O O . GLN B 1 110 ? 61.48670 79.63719 1.05268 1.000 22.26178 91 GLN B O 1
ATOM 8078 N N . ILE B 1 111 ? 59.92196 81.24164 0.84614 1.000 21.35216 92 ILE B N 1
ATOM 8079 C CA . ILE B 1 111 ? 59.66955 80.93277 -0.55731 1.000 23.18041 92 ILE B CA 1
ATOM 8080 C C . ILE B 1 111 ? 60.91513 81.19436 -1.39981 1.000 26.04097 92 ILE B C 1
ATOM 8081 O O . ILE B 1 111 ? 61.21374 80.44802 -2.33756 1.000 26.06843 92 ILE B O 1
ATOM 8097 N N . GLN B 1 112 ? 61.64958 82.26489 -1.09725 1.000 26.78341 93 GLN B N 1
ATOM 8098 C CA . GLN B 1 112 ? 62.87159 82.54676 -1.84058 1.000 34.98554 93 GLN B CA 1
ATOM 8099 C C . GLN B 1 112 ? 63.86024 81.45899 -1.58579 1.000 41.06698 93 GLN B C 1
ATOM 8100 O O . GLN B 1 112 ? 64.56825 80.99092 -2.50414 1.000 42.35635 93 GLN B O 1
ATOM 8114 N N . LYS B 1 113 ? 63.94427 81.06378 -0.30714 1.000 35.74898 94 LYS B N 1
ATOM 8115 C CA . LYS B 1 113 ? 64.90484 80.00509 -0.00293 1.000 40.13541 94 LYS B CA 1
ATOM 8116 C C . LYS B 1 113 ? 64.69618 78.83810 -0.99560 1.000 36.88693 94 LYS B C 1
ATOM 8117 O O . LYS B 1 113 ? 65.61571 78.47083 -1.77979 1.000 37.34248 94 LYS B O 1
ATOM 8136 N N . LEU B 1 114 ? 63.41399 78.35842 -1.09287 1.000 29.32304 95 LEU B N 1
ATOM 8137 C CA . LEU B 1 114 ? 63.01265 77.25032 -1.98661 1.000 30.40793 95 LEU B CA 1
ATOM 8138 C C . LEU B 1 114 ? 63.13065 77.57065 -3.48523 1.000 25.23594 95 LEU B C 1
ATOM 8139 O O . LEU B 1 114 ? 62.97069 76.67121 -4.32895 1.000 29.48526 95 LEU B O 1
ATOM 8155 N N . GLN B 1 115 ? 63.41699 78.81991 -3.82889 1.000 27.09171 96 GLN B N 1
ATOM 8156 C CA . GLN B 1 115 ? 63.58624 79.24595 -5.21413 1.000 32.95287 96 GLN B CA 1
ATOM 8157 C C . GLN B 1 115 ? 62.32459 78.97419 -6.02661 1.000 33.85651 96 GLN B C 1
ATOM 8158 O O . GLN B 1 115 ? 62.37953 78.48125 -7.15568 1.000 32.82848 96 GLN B O 1
ATOM 8172 N N . LEU B 1 116 ? 61.17398 79.30803 -5.44105 1.000 40.39284 97 LEU B N 1
ATOM 8173 C CA . LEU B 1 116 ? 59.87873 79.17004 -6.09218 1.000 43.13537 97 LEU B CA 1
ATOM 8174 C C . LEU B 1 116 ? 59.32305 80.51533 -6.54287 1.000 46.28887 97 LEU B C 1
ATOM 8175 O O . LEU B 1 116 ? 58.10171 80.70208 -6.58936 1.000 47.39615 97 LEU B O 1
ATOM 8191 N N . CYS B 1 117 ? 60.20192 81.45889 -6.87973 1.000 60.62692 98 CYS B N 1
ATOM 8192 C CA . CYS B 1 117 ? 59.79669 82.80776 -7.24823 1.000 63.98713 98 CYS B CA 1
ATOM 8193 C C . CYS B 1 117 ? 60.04737 83.10524 -8.72229 1.000 66.12750 98 CYS B C 1
ATOM 8194 O O . CYS B 1 117 ? 60.18636 84.27463 -9.09957 1.000 67.10637 98 CYS B O 1
ATOM 8202 N N . ASP B 1 118 ? 60.09335 82.07065 -9.56828 1.000 47.86968 99 ASP B N 1
ATOM 8203 C CA . ASP B 1 118 ? 60.25501 82.30999 -10.99824 1.000 45.21272 99 ASP B CA 1
ATOM 8204 C C . ASP B 1 118 ? 58.97329 82.85403 -11.61615 1.000 52.04011 99 ASP B C 1
ATOM 8205 O O . ASP B 1 118 ? 59.03537 83.64714 -12.56164 1.000 56.61681 99 ASP B O 1
ATOM 8214 N N . LYS B 1 119 ? 57.81261 82.44170 -11.11316 1.000 57.12417 100 LYS B N 1
ATOM 8215 C CA . LYS B 1 119 ? 56.57712 83.16322 -11.36125 1.000 62.79770 100 LYS B CA 1
ATOM 8216 C C . LYS B 1 119 ? 56.34398 84.13361 -10.20360 1.000 66.51987 100 LYS B C 1
ATOM 8217 O O . LYS B 1 119 ? 57.09961 84.17620 -9.22678 1.000 69.75627 100 LYS B O 1
ATOM 8236 N N . SER B 1 120 ? 55.28980 84.93657 -10.30524 1.000 66.80021 101 SER B N 1
ATOM 8237 C CA . SER B 1 120 ? 55.09088 86.02492 -9.34822 1.000 61.98261 101 SER B CA 1
ATOM 8238 C C . SER B 1 120 ? 54.30006 85.58146 -8.11985 1.000 57.59550 101 SER B C 1
ATOM 8239 O O . SER B 1 120 ? 53.23465 84.99045 -8.23178 1.000 66.19462 101 SER B O 1
ATOM 8247 N N . ILE B 1 121 ? 54.83827 85.87482 -6.96982 1.000 36.32640 102 ILE B N 1
ATOM 8248 C CA . ILE B 1 121 ? 54.30265 85.50083 -5.66946 1.000 35.44510 102 ILE B CA 1
ATOM 8249 C C . ILE B 1 121 ? 53.22558 86.49370 -5.26081 1.000 31.54900 102 ILE B C 1
ATOM 8250 O O . ILE B 1 121 ? 53.16249 87.62269 -5.75263 1.000 31.92272 102 ILE B O 1
ATOM 8266 N N . ILE B 1 122 ? 52.38214 86.07401 -4.32041 1.000 29.27380 103 ILE B N 1
ATOM 8267 C CA . ILE B 1 122 ? 51.38709 86.93559 -3.69601 1.000 23.21675 103 ILE B CA 1
ATOM 8268 C C . ILE B 1 122 ? 51.85128 87.25166 -2.28177 1.000 22.40840 103 ILE B C 1
ATOM 8269 O O . ILE B 1 122 ? 52.12946 86.33759 -1.49167 1.000 19.65118 103 ILE B O 1
ATOM 8285 N N . PHE B 1 123 ? 51.92832 88.54213 -1.96090 1.000 24.27263 104 PHE B N 1
ATOM 8286 C CA . PHE B 1 123 ? 52.45111 89.02813 -0.68381 1.000 22.85859 104 PHE B CA 1
ATOM 8287 C C . PHE B 1 123 ? 51.33532 89.78172 0.03456 1.000 21.88191 104 PHE B C 1
ATOM 8288 O O . PHE B 1 123 ? 51.04011 90.93356 -0.29681 1.000 25.21565 104 PHE B O 1
ATOM 8305 N N . ASN B 1 124 ? 50.72148 89.13174 1.01750 1.000 19.03922 105 ASN B N 1
ATOM 8306 C CA . ASN B 1 124 ? 49.66846 89.70431 1.84607 1.000 20.02154 105 ASN B CA 1
ATOM 8307 C C . ASN B 1 124 ? 50.21373 89.97997 3.24523 1.000 18.82345 105 ASN B C 1
ATOM 8308 O O . ASN B 1 124 ? 51.38980 89.75500 3.53551 1.000 23.34459 105 ASN B O 1
ATOM 8319 N N . GLY B 1 125 ? 49.33954 90.45985 4.12270 1.000 19.38000 106 GLY B N 1
ATOM 8320 C CA . GLY B 1 125 ? 49.65056 90.53792 5.52848 1.000 25.43302 106 GLY B CA 1
ATOM 8321 C C . GLY B 1 125 ? 49.77943 91.95298 6.05621 1.000 27.30937 106 GLY B C 1
ATOM 8322 O O . GLY B 1 125 ? 50.10736 92.89162 5.32132 1.000 26.64067 106 GLY B O 1
ATOM 8326 N N . PRO B 1 126 ? 49.53277 92.12748 7.36072 1.000 24.98116 107 PRO B N 1
ATOM 8327 C CA . PRO B 1 126 ? 49.53345 93.47810 7.94282 1.000 24.14430 107 PRO B CA 1
ATOM 8328 C C . PRO B 1 126 ? 50.91441 94.03496 8.24531 1.000 28.76064 107 PRO B C 1
ATOM 8329 O O . PRO B 1 126 ? 51.01265 95.21160 8.61995 1.000 27.75563 107 PRO B O 1
ATOM 8340 N N . TYR B 1 127 ? 51.97914 93.24689 8.10947 1.000 21.70243 108 TYR B N 1
ATOM 8341 C CA . TYR B 1 127 ? 53.32480 93.73322 8.40047 1.000 25.92450 108 TYR B CA 1
ATOM 8342 C C . TYR B 1 127 ? 54.29961 93.16757 7.38014 1.000 21.85321 108 TYR B C 1
ATOM 8343 O O . TYR B 1 127 ? 54.57882 91.96492 7.38374 1.000 22.35217 108 TYR B O 1
ATOM 8361 N N . LYS B 1 128 ? 54.82647 94.04289 6.52811 1.000 23.55688 109 LYS B N 1
ATOM 8362 C CA . LYS B 1 128 ? 55.86873 93.71133 5.56565 1.000 23.07612 109 LYS B CA 1
ATOM 8363 C C . LYS B 1 128 ? 57.05068 94.63151 5.84084 1.000 28.21039 109 LYS B C 1
ATOM 8364 O O . LYS B 1 128 ? 56.92317 95.85539 5.72383 1.000 26.67623 109 LYS B O 1
ATOM 8383 N N . ASN B 1 129 ? 58.18645 94.05563 6.23208 1.000 28.01685 110 ASN B N 1
ATOM 8384 C CA . ASN B 1 129 ? 59.34448 94.88485 6.53751 1.000 29.50729 110 ASN B CA 1
ATOM 8385 C C . ASN B 1 129 ? 59.98796 95.39784 5.24742 1.000 29.99701 110 ASN B C 1
ATOM 8386 O O . ASN B 1 129 ? 59.67020 94.95845 4.13845 1.000 26.41988 110 ASN B O 1
ATOM 8397 N N . ASP B 1 130 ? 60.90250 96.35718 5.40441 1.000 27.01360 111 ASP B N 1
ATOM 8398 C CA . ASP B 1 130 ? 61.46847 97.03196 4.24013 1.000 28.15837 111 ASP B CA 1
ATOM 8399 C C . ASP B 1 130 ? 62.24050 96.06331 3.35484 1.000 28.15658 111 ASP B C 1
ATOM 8400 O O . ASP B 1 130 ? 62.11654 96.10073 2.12527 1.000 28.98391 111 ASP B O 1
ATOM 8409 N N . ALA B 1 131 ? 63.06728 95.20863 3.96155 1.000 28.46867 112 ALA B N 1
ATOM 8410 C CA . ALA B 1 131 ? 63.86523 94.27117 3.17978 1.000 28.48911 112 ALA B CA 1
ATOM 8411 C C . ALA B 1 131 ? 62.98012 93.38832 2.30731 1.000 27.52931 112 ALA B C 1
ATOM 8412 O O . ALA B 1 131 ? 63.28724 93.15874 1.13171 1.000 28.01716 112 ALA B O 1
ATOM 8419 N N . SER B 1 132 ? 61.86830 92.89288 2.85636 1.000 26.29416 113 SER B N 1
ATOM 8420 C CA . SER B 1 132 ? 60.98997 92.03320 2.06790 1.000 26.38960 113 SER B CA 1
ATOM 8421 C C . SER B 1 132 ? 60.28754 92.82315 0.97322 1.000 25.62140 113 SER B C 1
ATOM 8422 O O . SER B 1 132 ? 60.06607 92.30996 -0.12871 1.000 25.58628 113 SER B O 1
ATOM 8430 N N . LEU B 1 133 ? 59.93244 94.07326 1.25437 1.000 29.64488 114 LEU B N 1
ATOM 8431 C CA . LEU B 1 133 ? 59.29901 94.89001 0.22782 1.000 27.54239 114 LEU B CA 1
ATOM 8432 C C . LEU B 1 133 ? 60.25949 95.17629 -0.91949 1.000 27.58768 114 LEU B C 1
ATOM 8433 O O . LEU B 1 133 ? 59.85302 95.17937 -2.08791 1.000 28.89983 114 LEU B O 1
ATOM 8449 N N . ILE B 1 134 ? 61.53418 95.42103 -0.60888 1.000 31.29937 115 ILE B N 1
ATOM 8450 C CA . ILE B 1 134 ? 62.51653 95.66774 -1.65976 1.000 32.27665 115 ILE B CA 1
ATOM 8451 C C . ILE B 1 134 ? 62.60898 94.46232 -2.58574 1.000 34.65761 115 ILE B C 1
ATOM 8452 O O . ILE B 1 134 ? 62.57344 94.59446 -3.81672 1.000 37.29984 115 ILE B O 1
ATOM 8468 N N . LYS B 1 135 ? 62.72537 93.26422 -2.00628 1.000 33.51143 116 LYS B N 1
ATOM 8469 C CA . LYS B 1 135 ? 62.84676 92.07311 -2.83632 1.000 37.35016 116 LYS B CA 1
ATOM 8470 C C . LYS B 1 135 ? 61.52375 91.73662 -3.51517 1.000 37.10081 116 LYS B C 1
ATOM 8471 O O . LYS B 1 135 ? 61.51925 91.21869 -4.63571 1.000 37.02912 116 LYS B O 1
ATOM 8490 N N . ALA B 1 136 ? 60.39284 92.01465 -2.85907 1.000 33.83389 117 ALA B N 1
ATOM 8491 C CA . ALA B 1 136 ? 59.09796 91.78618 -3.49507 1.000 28.51601 117 ALA B CA 1
ATOM 8492 C C . ALA B 1 136 ? 58.94510 92.65183 -4.73808 1.000 27.79250 117 ALA B C 1
ATOM 8493 O O . ALA B 1 136 ? 58.46367 92.18308 -5.77588 1.000 30.35746 117 ALA B O 1
ATOM 8500 N N . LEU B 1 137 ? 59.35110 93.92160 -4.65289 1.000 32.68697 118 LEU B N 1
ATOM 8501 C CA . LEU B 1 137 ? 59.28207 94.79359 -5.82064 1.000 34.46747 118 LEU B CA 1
ATOM 8502 C C . LEU B 1 137 ? 60.25730 94.33853 -6.89885 1.000 38.08477 118 LEU B C 1
ATOM 8503 O O . LEU B 1 137 ? 59.93516 94.37551 -8.09211 1.000 36.00554 118 LEU B O 1
ATOM 8519 N N . GLN B 1 138 ? 61.45258 93.89677 -6.49689 1.000 41.49445 119 GLN B N 1
ATOM 8520 C CA . GLN B 1 138 ? 62.43168 93.42318 -7.46976 1.000 40.67792 119 GLN B CA 1
ATOM 8521 C C . GLN B 1 138 ? 61.97019 92.14207 -8.15722 1.000 43.49181 119 GLN B C 1
ATOM 8522 O O . GLN B 1 138 ? 62.32535 91.90334 -9.31826 1.000 44.12129 119 GLN B O 1
ATOM 8536 N N . LEU B 1 139 ? 61.17572 91.31766 -7.47765 1.000 39.21840 120 LEU B N 1
ATOM 8537 C CA . LEU B 1 139 ? 60.68866 90.07457 -8.05970 1.000 41.27229 120 LEU B CA 1
ATOM 8538 C C . LEU B 1 139 ? 59.32113 90.21682 -8.71539 1.000 40.39577 120 LEU B C 1
ATOM 8539 O O . LEU B 1 139 ? 58.76104 89.21268 -9.16856 1.000 40.44292 120 LEU B O 1
ATOM 8555 N N . ASN B 1 140 ? 58.76160 91.42565 -8.75866 1.000 40.19820 121 ASN B N 1
ATOM 8556 C CA . ASN B 1 140 ? 57.46101 91.66402 -9.38437 1.000 42.49439 121 ASN B CA 1
ATOM 8557 C C . ASN B 1 140 ? 56.36411 90.85902 -8.69171 1.000 38.86385 121 ASN B C 1
ATOM 8558 O O . ASN B 1 140 ? 55.55355 90.18655 -9.32934 1.000 38.42552 121 ASN B O 1
ATOM 8569 N N . ALA B 1 141 ? 56.34925 90.92816 -7.36831 1.000 34.36229 122 ALA B N 1
ATOM 8570 C CA . ALA B 1 141 ? 55.31704 90.26691 -6.59212 1.000 29.59515 122 ALA B CA 1
ATOM 8571 C C . ALA B 1 141 ? 54.02799 91.08028 -6.61671 1.000 29.14888 122 ALA B C 1
ATOM 8572 O O . ALA B 1 141 ? 54.03767 92.29724 -6.82223 1.000 29.53551 122 ALA B O 1
ATOM 8596 N N . ILE B 1 143 ? 51.60276 92.65842 -4.38775 1.000 27.60800 124 ILE B N 1
ATOM 8597 C CA . ILE B 1 143 ? 51.62152 93.12947 -3.00757 1.000 26.83976 124 ILE B CA 1
ATOM 8598 C C . ILE B 1 143 ? 50.25656 93.72000 -2.68138 1.000 28.24272 124 ILE B C 1
ATOM 8599 O O . ILE B 1 143 ? 49.84435 94.72055 -3.28116 1.000 25.76592 124 ILE B O 1
ATOM 8615 N N . ASN B 1 144 ? 49.55875 93.11310 -1.72293 1.000 23.90814 125 ASN B N 1
ATOM 8616 C CA . ASN B 1 144 ? 48.24240 93.57337 -1.29128 1.000 23.58935 125 ASN B CA 1
ATOM 8617 C C . ASN B 1 144 ? 48.38646 94.24446 0.07002 1.000 25.29337 125 ASN B C 1
ATOM 8618 O O . ASN B 1 144 ? 48.71533 93.58594 1.06324 1.000 22.18410 125 ASN B O 1
ATOM 8629 N N . CYS B 1 145 ? 48.13083 95.54872 0.11539 1.000 29.50120 126 CYS B N 1
ATOM 8630 C CA . CYS B 1 145 ? 48.23858 96.32265 1.34528 1.000 28.07224 126 CYS B CA 1
ATOM 8631 C C . CYS B 1 145 ? 46.87505 96.44491 2.01337 1.000 25.37940 126 CYS B C 1
ATOM 8632 O O . CYS B 1 145 ? 45.85486 96.60067 1.33774 1.000 26.99384 126 CYS B O 1
ATOM 8640 N N . ASP B 1 146 ? 46.86081 96.39404 3.34794 1.000 26.77351 127 ASP B N 1
ATOM 8641 C CA . ASP B 1 146 ? 45.61369 96.51829 4.09648 1.000 28.91010 127 ASP B CA 1
ATOM 8642 C C . ASP B 1 146 ? 45.55090 97.77073 4.96675 1.000 28.63092 127 ASP B C 1
ATOM 8643 O O . ASP B 1 146 ? 44.57425 97.94419 5.70399 1.000 28.40691 127 ASP B O 1
ATOM 8652 N N . HIS B 1 147 ? 46.54565 98.65287 4.89609 1.000 27.55895 128 HIS B N 1
ATOM 8653 C CA . HIS B 1 147 ? 46.48220 99.92609 5.60136 1.000 30.70858 128 HIS B CA 1
ATOM 8654 C C . HIS B 1 147 ? 47.37309 100.92048 4.87329 1.000 31.95650 128 HIS B C 1
ATOM 8655 O O . HIS B 1 147 ? 48.31499 100.54282 4.17071 1.000 29.63063 128 HIS B O 1
ATOM 8669 N N . PHE B 1 148 ? 47.07270 102.20665 5.05773 1.000 33.77190 129 PHE B N 1
ATOM 8670 C CA . PHE B 1 148 ? 47.58794 103.20392 4.12595 1.000 35.76622 129 PHE B CA 1
ATOM 8671 C C . PHE B 1 148 ? 49.07651 103.46966 4.32114 1.000 36.78324 129 PHE B C 1
ATOM 8672 O O . PHE B 1 148 ? 49.81099 103.61476 3.33671 1.000 37.57295 129 PHE B O 1
ATOM 8689 N N . ASP B 1 149 ? 49.54725 103.56664 5.56771 1.000 34.85555 130 ASP B N 1
ATOM 8690 C CA . ASP B 1 149 ? 50.94889 103.93045 5.75348 1.000 38.25464 130 ASP B CA 1
ATOM 8691 C C . ASP B 1 149 ? 51.89621 102.87553 5.18395 1.000 38.50527 130 ASP B C 1
ATOM 8692 O O . ASP B 1 149 ? 53.05437 103.19975 4.89884 1.000 33.49688 130 ASP B O 1
ATOM 8701 N N . GLU B 1 150 ? 51.43074 101.63896 4.96427 1.000 29.76858 131 GLU B N 1
ATOM 8702 C CA . GLU B 1 150 ? 52.24266 100.69136 4.20350 1.000 28.26139 131 GLU B CA 1
ATOM 8703 C C . GLU B 1 150 ? 52.40817 101.16007 2.76138 1.000 28.49136 131 GLU B C 1
ATOM 8704 O O . GLU B 1 150 ? 53.48363 101.01055 2.16856 1.000 27.96338 131 GLU B O 1
ATOM 8716 N N . ILE B 1 151 ? 51.34863 101.72858 2.18012 1.000 28.36588 132 ILE B N 1
ATOM 8717 C CA . ILE B 1 151 ? 51.42503 102.22595 0.80915 1.000 30.59829 132 ILE B CA 1
ATOM 8718 C C . ILE B 1 151 ? 52.47611 103.32369 0.70428 1.000 32.71540 132 ILE B C 1
ATOM 8719 O O . ILE B 1 151 ? 53.28963 103.34187 -0.22810 1.000 32.97039 132 ILE B O 1
ATOM 8735 N N . LEU B 1 152 ? 52.48190 104.25268 1.66263 1.000 34.81870 133 LEU B N 1
ATOM 8736 C CA . LEU B 1 152 ? 53.47639 105.32075 1.64718 1.000 36.41872 133 LEU B CA 1
ATOM 8737 C C . LEU B 1 152 ? 54.88575 104.76412 1.79716 1.000 36.25912 133 LEU B C 1
ATOM 8738 O O . LEU B 1 152 ? 55.82534 105.24776 1.15635 1.000 34.42158 133 LEU B O 1
ATOM 8754 N N . ARG B 1 153 ? 55.05639 103.75497 2.65217 1.000 34.83950 134 ARG B N 1
ATOM 8755 C CA . ARG B 1 153 ? 56.37112 103.14296 2.80870 1.000 33.07756 134 ARG B CA 1
ATOM 8756 C C . ARG B 1 153 ? 56.83098 102.50037 1.50420 1.000 31.49984 134 ARG B C 1
ATOM 8757 O O . ARG B 1 153 ? 58.01636 102.56461 1.15394 1.000 30.91471 134 ARG B O 1
ATOM 8778 N N . ILE B 1 154 ? 55.90367 101.88971 0.76319 1.000 29.63139 135 ILE B N 1
ATOM 8779 C CA . ILE B 1 154 ? 56.26266 101.27880 -0.51226 1.000 30.77272 135 ILE B CA 1
ATOM 8780 C C . ILE B 1 154 ? 56.62323 102.35114 -1.53392 1.000 35.30581 135 ILE B C 1
ATOM 8781 O O . ILE B 1 154 ? 57.59127 102.20592 -2.29345 1.000 34.30790 135 ILE B O 1
ATOM 8797 N N . ALA B 1 155 ? 55.84944 103.43901 -1.57663 1.000 32.70335 136 ALA B N 1
ATOM 8798 C CA . ALA B 1 155 ? 56.14974 104.52250 -2.50547 1.000 34.99709 136 ALA B CA 1
ATOM 8799 C C . ALA B 1 155 ? 57.57295 105.03141 -2.30315 1.000 38.78110 136 ALA B C 1
ATOM 8800 O O . ALA B 1 155 ? 58.32530 105.21229 -3.26979 1.000 36.79547 136 ALA B O 1
ATOM 8807 N N . LYS B 1 156 ? 57.96570 105.25596 -1.04464 1.000 34.85491 137 LYS B N 1
ATOM 8808 C CA . LYS B 1 156 ? 59.31317 105.74930 -0.77947 1.000 38.02531 137 LYS B CA 1
ATOM 8809 C C . LYS B 1 156 ? 60.36028 104.72039 -1.18519 1.000 39.06811 137 LYS B C 1
ATOM 8810 O O . LYS B 1 156 ? 61.39990 105.06989 -1.75380 1.000 37.09531 137 LYS B O 1
ATOM 8829 N N . ILE B 1 157 ? 60.09992 103.44006 -0.91460 1.000 36.50146 138 ILE B N 1
ATOM 8830 C CA . ILE B 1 157 ? 61.04329 102.40062 -1.31119 1.000 34.40577 138 ILE B CA 1
ATOM 8831 C C . ILE B 1 157 ? 61.11880 102.31043 -2.82835 1.000 37.88030 138 ILE B C 1
ATOM 8832 O O . ILE B 1 157 ? 62.20926 102.21716 -3.40367 1.000 35.60107 138 ILE B O 1
ATOM 8848 N N . ALA B 1 158 ? 59.96427 102.33662 -3.50052 1.000 39.40327 139 ALA B N 1
ATOM 8849 C CA . ALA B 1 158 ? 59.95603 102.25500 -4.95738 1.000 41.05837 139 ALA B CA 1
ATOM 8850 C C . ALA B 1 158 ? 60.71111 103.42192 -5.57912 1.000 42.98447 139 ALA B C 1
ATOM 8851 O O . ALA B 1 158 ? 61.51106 103.23335 -6.50341 1.000 43.29342 139 ALA B O 1
ATOM 8858 N N . LYS B 1 159 ? 60.47584 104.63740 -5.08075 1.000 47.51003 140 LYS B N 1
ATOM 8859 C CA . LYS B 1 159 ? 61.12897 105.80415 -5.66477 1.000 52.53111 140 LYS B CA 1
ATOM 8860 C C . LYS B 1 159 ? 62.64808 105.69681 -5.56093 1.000 52.90374 140 LYS B C 1
ATOM 8861 O O . LYS B 1 159 ? 63.36513 106.03196 -6.51087 1.000 55.27525 140 LYS B O 1
ATOM 8880 N N . LYS B 1 160 ? 63.16247 105.24858 -4.40911 1.000 45.19710 141 LYS B N 1
ATOM 8881 C CA . LYS B 1 160 ? 64.60650 105.06830 -4.27535 1.000 49.08285 141 LYS B CA 1
ATOM 8882 C C . LYS B 1 160 ? 65.11150 104.00242 -5.24283 1.000 48.10374 141 LYS B C 1
ATOM 8883 O O . LYS B 1 160 ? 66.20592 104.12448 -5.80044 1.000 52.14818 141 LYS B O 1
ATOM 8902 N N . LEU B 1 161 ? 64.31635 102.96328 -5.48278 1.000 49.73101 142 LEU B N 1
ATOM 8903 C CA . LEU B 1 161 ? 64.68151 101.93570 -6.45220 1.000 49.73701 142 LEU B CA 1
ATOM 8904 C C . LEU B 1 161 ? 64.38611 102.34709 -7.88589 1.000 54.09585 142 LEU B C 1
ATOM 8905 O O . LEU B 1 161 ? 64.68679 101.57561 -8.80306 1.000 47.95377 142 LEU B O 1
ATOM 8921 N N . ASN B 1 162 ? 63.81018 103.52949 -8.10309 1.000 58.87160 143 ASN B N 1
ATOM 8922 C CA . ASN B 1 162 ? 63.53313 104.02694 -9.45060 1.000 65.94440 143 ASN B CA 1
ATOM 8923 C C . ASN B 1 162 ? 62.60538 103.07654 -10.20762 1.000 64.25982 143 ASN B C 1
ATOM 8924 O O . ASN B 1 162 ? 62.84591 102.72209 -11.36364 1.000 67.12411 143 ASN B O 1
ATOM 8935 N N . ILE B 1 163 ? 61.51986 102.67397 -9.54752 1.000 57.21535 144 ILE B N 1
ATOM 8936 C CA . ILE B 1 163 ? 60.50117 101.82330 -10.14562 1.000 58.32072 144 ILE B CA 1
ATOM 8937 C C . ILE B 1 163 ? 59.12729 102.26755 -9.65905 1.000 55.33352 144 ILE B C 1
ATOM 8938 O O . ILE B 1 163 ? 58.98428 103.01810 -8.69463 1.000 57.21750 144 ILE B O 1
ATOM 8954 N N . THR B 1 164 ? 58.11146 101.79947 -10.35854 1.000 55.44695 145 THR B N 1
ATOM 8955 C CA . THR B 1 164 ? 56.71890 102.08111 -10.04174 1.000 54.07131 145 THR B CA 1
ATOM 8956 C C . THR B 1 164 ? 56.09604 100.80815 -9.48956 1.000 48.87684 145 THR B C 1
ATOM 8957 O O . THR B 1 164 ? 56.04355 99.78917 -10.18207 1.000 47.98592 145 THR B O 1
ATOM 8968 N N . ALA B 1 165 ? 55.60049 100.87033 -8.26029 1.000 37.59496 146 ALA B N 1
ATOM 8969 C CA . ALA B 1 165 ? 55.10052 99.69020 -7.56564 1.000 37.56688 146 ALA B CA 1
ATOM 8970 C C . ALA B 1 165 ? 53.62809 99.47450 -7.88787 1.000 42.02679 146 ALA B C 1
ATOM 8971 O O . ALA B 1 165 ? 52.80543 100.38083 -7.69295 1.000 41.52940 146 ALA B O 1
ATOM 8978 N N . LYS B 1 166 ? 53.30226 98.27339 -8.37786 1.000 48.90243 147 LYS B N 1
ATOM 8979 C CA . LYS B 1 166 ? 51.90899 97.85858 -8.49782 1.000 54.17442 147 LYS B CA 1
ATOM 8980 C C . LYS B 1 166 ? 51.45672 97.23471 -7.18742 1.000 51.45937 147 LYS B C 1
ATOM 8981 O O . LYS B 1 166 ? 52.14248 96.36107 -6.64604 1.000 63.85159 147 LYS B O 1
ATOM 9000 N N . ILE B 1 167 ? 50.32856 97.70419 -6.66062 1.000 39.99778 148 ILE B N 1
ATOM 9001 C CA . ILE B 1 167 ? 49.83051 97.21207 -5.38646 1.000 38.50321 148 ILE B CA 1
ATOM 9002 C C . ILE B 1 167 ? 48.36084 96.86212 -5.52626 1.000 36.34161 148 ILE B C 1
ATOM 9003 O O . ILE B 1 167 ? 47.65461 97.40160 -6.38237 1.000 33.81119 148 ILE B O 1
ATOM 9019 N N . GLY B 1 168 ? 47.90108 95.95739 -4.66686 1.000 31.04048 149 GLY B N 1
ATOM 9020 C CA . GLY B 1 168 ? 46.48512 95.71989 -4.50303 1.000 31.23630 149 GLY B CA 1
ATOM 9021 C C . GLY B 1 168 ? 46.03117 96.26673 -3.16748 1.000 32.17993 149 GLY B C 1
ATOM 9022 O O . GLY B 1 168 ? 46.85319 96.51680 -2.27771 1.000 28.33437 149 GLY B O 1
ATOM 9026 N N . LEU B 1 169 ? 44.72972 96.47452 -3.01853 1.000 31.15876 150 LEU B N 1
ATOM 9027 C CA . LEU B 1 169 ? 44.14294 96.91446 -1.76332 1.000 26.25287 150 LEU B CA 1
ATOM 9028 C C . LEU B 1 169 ? 43.31114 95.78095 -1.18586 1.000 25.90014 150 LEU B C 1
ATOM 9029 O O . LEU B 1 169 ? 42.42825 95.24953 -1.86649 1.000 27.15301 150 LEU B O 1
ATOM 9045 N N . ARG B 1 170 ? 43.59789 95.40348 0.05625 1.000 27.00227 151 ARG B N 1
ATOM 9046 C CA . ARG B 1 170 ? 42.72367 94.48318 0.76706 1.000 27.12991 151 ARG B CA 1
ATOM 9047 C C . ARG B 1 170 ? 41.46185 95.22568 1.19031 1.000 25.17162 151 ARG B C 1
ATOM 9048 O O . ARG B 1 170 ? 41.53915 96.31216 1.77138 1.000 24.19092 151 ARG B O 1
ATOM 9069 N N . ILE B 1 171 ? 40.30368 94.63873 0.89663 1.000 26.70059 152 ILE B N 1
ATOM 9070 C CA . ILE B 1 171 ? 39.00518 95.25209 1.14873 1.000 27.15162 152 ILE B CA 1
ATOM 9071 C C . ILE B 1 171 ? 38.31675 94.49100 2.27201 1.000 29.18860 152 ILE B C 1
ATOM 9072 O O . ILE B 1 171 ? 38.35995 93.25578 2.31246 1.000 28.41535 152 ILE B O 1
ATOM 9088 N N . ALA B 1 172 ? 37.68449 95.22597 3.18445 1.000 26.34166 153 ALA B N 1
ATOM 9089 C CA . ALA B 1 172 ? 36.83480 94.64081 4.21585 1.000 27.13661 153 ALA B CA 1
ATOM 9090 C C . ALA B 1 172 ? 35.39013 94.69308 3.73090 1.000 27.82292 153 ALA B C 1
ATOM 9091 O O . ALA B 1 172 ? 34.85076 95.78010 3.49993 1.000 28.97926 153 ALA B O 1
ATOM 9098 N N . ASP B 1 173 ? 34.76767 93.52403 3.56816 1.000 26.17674 154 ASP B N 1
ATOM 9099 C CA . ASP B 1 173 ? 33.40558 93.44179 3.03302 1.000 31.25670 154 ASP B CA 1
ATOM 9100 C C . ASP B 1 173 ? 32.40332 93.79009 4.13559 1.000 29.55318 154 ASP B C 1
ATOM 9101 O O . ASP B 1 173 ? 31.61830 92.96463 4.60637 1.000 28.02264 154 ASP B O 1
ATOM 9110 N N . ASN B 1 174 ? 32.42553 95.06119 4.53064 1.000 32.14857 155 ASN B N 1
ATOM 9111 C CA . ASN B 1 174 ? 31.69198 95.50296 5.71037 1.000 36.16235 155 ASN B CA 1
ATOM 9112 C C . ASN B 1 174 ? 30.23770 95.85506 5.42878 1.000 36.08042 155 ASN B C 1
ATOM 9113 O O . ASN B 1 174 ? 29.52176 96.22466 6.36208 1.000 37.07215 155 ASN B O 1
ATOM 9124 N N . LYS B 1 175 ? 29.77758 95.75384 4.18561 1.000 37.33949 156 LYS B N 1
ATOM 9125 C CA . LYS B 1 175 ? 28.34582 95.81552 3.92150 1.000 39.75979 156 LYS B CA 1
ATOM 9126 C C . LYS B 1 175 ? 27.65309 94.48186 4.17151 1.000 37.16963 156 LYS B C 1
ATOM 9127 O O . LYS B 1 175 ? 26.41765 94.43150 4.16321 1.000 37.17245 156 LYS B O 1
ATOM 9146 N N . THR B 1 176 ? 28.41624 93.41243 4.38372 1.000 38.91537 157 THR B N 1
ATOM 9147 C CA . THR B 1 176 ? 27.87020 92.11182 4.75247 1.000 38.11843 157 THR B CA 1
ATOM 9148 C C . THR B 1 176 ? 28.15222 91.86280 6.22812 1.000 33.86722 157 THR B C 1
ATOM 9149 O O . THR B 1 176 ? 29.32197 91.68029 6.60272 1.000 32.46811 157 THR B O 1
ATOM 9160 N N . PRO B 1 177 ? 27.13877 91.83875 7.10136 1.000 40.01830 158 PRO B N 1
ATOM 9161 C CA . PRO B 1 177 ? 27.43024 91.69936 8.54105 1.000 41.45656 158 PRO B CA 1
ATOM 9162 C C . PRO B 1 177 ? 28.30930 90.50229 8.87477 1.000 42.34412 158 PRO B C 1
ATOM 9163 O O . PRO B 1 177 ? 29.23097 90.62461 9.69161 1.000 38.66894 158 PRO B O 1
ATOM 9174 N N . GLN B 1 178 ? 28.05742 89.34490 8.25795 1.000 33.77926 159 GLN B N 1
ATOM 9175 C CA . GLN B 1 178 ? 28.82710 88.14996 8.58504 1.000 33.03509 159 GLN B CA 1
ATOM 9176 C C . GLN B 1 178 ? 30.29260 88.27789 8.18969 1.000 30.30847 159 GLN B C 1
ATOM 9177 O O . GLN B 1 178 ? 31.13059 87.54126 8.71854 1.000 31.80595 159 GLN B O 1
ATOM 9191 N N . ASN B 1 179 ? 30.61917 89.17995 7.26552 1.000 30.32805 160 ASN B N 1
ATOM 9192 C CA . ASN B 1 179 ? 31.98579 89.35701 6.79420 1.000 28.02663 160 ASN B CA 1
ATOM 9193 C C . ASN B 1 179 ? 32.66347 90.58978 7.37889 1.000 30.51733 160 ASN B C 1
ATOM 9194 O O . ASN B 1 179 ? 33.82653 90.85039 7.04881 1.000 29.80999 160 ASN B O 1
ATOM 9205 N N . TRP B 1 180 ? 31.97070 91.35569 8.22500 1.000 27.14638 161 TRP B N 1
ATOM 9206 C CA . TRP B 1 180 ? 32.52950 92.59658 8.74815 1.000 27.24603 161 TRP B CA 1
ATOM 9207 C C . TRP B 1 180 ? 33.89607 92.35293 9.37756 1.000 29.37308 161 TRP B C 1
ATOM 9208 O O . TRP B 1 180 ? 34.10302 91.36898 10.09225 1.000 27.72185 161 TRP B O 1
ATOM 9229 N N . SER B 1 181 ? 34.83413 93.25901 9.10795 1.000 24.55377 162 SER B N 1
ATOM 9230 C CA . SER B 1 181 ? 36.19921 93.06822 9.57386 1.000 29.58651 162 SER B CA 1
ATOM 9231 C C . SER B 1 181 ? 36.91014 94.40620 9.70131 1.000 29.62612 162 SER B C 1
ATOM 9232 O O . SER B 1 181 ? 36.64601 95.34636 8.94681 1.000 32.29302 162 SER B O 1
ATOM 9240 N N . ARG B 1 182 ? 37.82273 94.47104 10.67093 1.000 25.25243 163 ARG B N 1
ATOM 9241 C CA . ARG B 1 182 ? 38.75198 95.58652 10.78740 1.000 31.48657 163 ARG B CA 1
ATOM 9242 C C . ARG B 1 182 ? 39.91381 95.48592 9.81111 1.000 29.35015 163 ARG B C 1
ATOM 9243 O O . ARG B 1 182 ? 40.67637 96.44839 9.67842 1.000 30.96770 163 ARG B O 1
ATOM 9264 N N . PHE B 1 183 ? 40.07859 94.34407 9.15238 1.000 26.54178 164 PHE B N 1
ATOM 9265 C CA . PHE B 1 183 ? 41.26359 94.06310 8.35284 1.000 30.73508 164 PHE B CA 1
ATOM 9266 C C . PHE B 1 183 ? 40.98533 94.44973 6.90639 1.000 30.49449 164 PHE B C 1
ATOM 9267 O O . PHE B 1 183 ? 40.20860 93.78362 6.21248 1.000 29.67908 164 PHE B O 1
ATOM 9284 N N . GLY B 1 184 ? 41.61493 95.52649 6.46038 1.000 30.31245 165 GLY B N 1
ATOM 9285 C CA . GLY B 1 184 ? 41.42670 96.05680 5.12843 1.000 32.27009 165 GLY B CA 1
ATOM 9286 C C . GLY B 1 184 ? 40.69909 97.39091 5.14675 1.000 33.62388 165 GLY B C 1
ATOM 9287 O O . GLY B 1 184 ? 40.19276 97.85345 6.17046 1.000 32.65508 165 GLY B O 1
ATOM 9291 N N . PHE B 1 185 ? 40.66633 98.01199 3.97205 1.000 32.30019 166 PHE B N 1
ATOM 9292 C CA . PHE B 1 185 ? 39.93594 99.25911 3.79623 1.000 33.49423 166 PHE B CA 1
ATOM 9293 C C . PHE B 1 185 ? 38.44499 98.96132 3.71009 1.000 34.34775 166 PHE B C 1
ATOM 9294 O O . PHE B 1 185 ? 38.02293 98.06603 2.97203 1.000 29.54224 166 PHE B O 1
ATOM 9311 N N . ALA B 1 186 ? 37.65182 99.70896 4.47166 1.000 32.92378 167 ALA B N 1
ATOM 9312 C CA . ALA B 1 186 ? 36.25433 99.36195 4.69287 1.000 36.84165 167 ALA B CA 1
ATOM 9313 C C . ALA B 1 186 ? 35.41726 99.68926 3.46189 1.000 40.46327 167 ALA B C 1
ATOM 9314 O O . ALA B 1 186 ? 35.38452 100.83714 3.00800 1.000 38.84297 167 ALA B O 1
ATOM 9321 N N . LEU B 1 187 ? 34.75494 98.67246 2.91548 1.000 38.67591 168 LEU B N 1
ATOM 9322 C CA . LEU B 1 187 ? 33.73290 98.85121 1.88853 1.000 43.33887 168 LEU B CA 1
ATOM 9323 C C . LEU B 1 187 ? 32.38836 98.92775 2.60219 1.000 51.32117 168 LEU B C 1
ATOM 9324 O O . LEU B 1 187 ? 31.93161 97.94146 3.18833 1.000 51.89375 168 LEU B O 1
ATOM 9340 N N . THR B 1 188 ? 31.76656 100.10039 2.56931 1.000 44.28299 169 THR B N 1
ATOM 9341 C CA . THR B 1 188 ? 30.56049 100.34914 3.34820 1.000 51.87195 169 THR B CA 1
ATOM 9342 C C . THR B 1 188 ? 29.44999 100.95938 2.50108 1.000 52.85251 169 THR B C 1
ATOM 9343 O O . THR B 1 188 ? 28.34497 101.19437 2.99171 1.000 53.00449 169 THR B O 1
ATOM 9354 N N . ILE B 1 196 ? 36.56540 104.31778 0.65437 1.000 61.75002 177 ILE B N 1
ATOM 9355 C CA . ILE B 1 196 ? 37.72261 103.69346 0.02244 1.000 61.03644 177 ILE B CA 1
ATOM 9356 C C . ILE B 1 196 ? 38.21860 104.56722 -1.11882 1.000 64.02569 177 ILE B C 1
ATOM 9357 O O . ILE B 1 196 ? 39.40524 104.57042 -1.44712 1.000 64.22261 177 ILE B O 1
ATOM 9372 N N . PHE B 1 197 ? 37.29048 105.30308 -1.73104 1.000 68.00940 178 PHE B N 1
ATOM 9373 C CA . PHE B 1 197 ? 37.64773 106.13685 -2.87035 1.000 68.04152 178 PHE B CA 1
ATOM 9374 C C . PHE B 1 197 ? 38.49434 107.32888 -2.45586 1.000 68.22206 178 PHE B C 1
ATOM 9375 O O . PHE B 1 197 ? 39.27328 107.84231 -3.27436 1.000 68.85368 178 PHE B O 1
ATOM 9392 N N . THR B 1 198 ? 38.37767 107.77502 -1.20150 1.000 71.84211 179 THR B N 1
ATOM 9393 C CA . THR B 1 198 ? 39.32961 108.76856 -0.71749 1.000 73.54295 179 THR B CA 1
ATOM 9394 C C . THR B 1 198 ? 40.73677 108.17980 -0.66028 1.000 71.32219 179 THR B C 1
ATOM 9395 O O . THR B 1 198 ? 41.71848 108.85791 -0.97975 1.000 74.40476 179 THR B O 1
ATOM 9406 N N . THR B 1 199 ? 40.85394 106.90387 -0.28279 1.000 59.53952 180 THR B N 1
ATOM 9407 C CA . THR B 1 199 ? 42.14498 106.22540 -0.31617 1.000 54.78221 180 THR B CA 1
ATOM 9408 C C . THR B 1 199 ? 42.66657 106.14297 -1.74064 1.000 55.68455 180 THR B C 1
ATOM 9409 O O . THR B 1 199 ? 43.82797 106.46354 -2.00211 1.000 56.80854 180 THR B O 1
ATOM 9420 N N . ILE B 1 200 ? 41.81385 105.72174 -2.68015 1.000 46.91248 181 ILE B N 1
ATOM 9421 C CA . ILE B 1 200 ? 42.24730 105.59472 -4.06933 1.000 46.74383 181 ILE B CA 1
ATOM 9422 C C . ILE B 1 200 ? 42.62644 106.95731 -4.63130 1.000 48.45013 181 ILE B C 1
ATOM 9423 O O . ILE B 1 200 ? 43.63398 107.09612 -5.33668 1.000 45.81376 181 ILE B O 1
ATOM 9439 N N . ASP B 1 201 ? 41.83147 107.98508 -4.32302 1.000 54.98037 182 ASP B N 1
ATOM 9440 C CA . ASP B 1 201 ? 42.15338 109.33574 -4.77388 1.000 61.84385 182 ASP B CA 1
ATOM 9441 C C . ASP B 1 201 ? 43.59298 109.69581 -4.43350 1.000 59.63423 182 ASP B C 1
ATOM 9442 O O . ASP B 1 201 ? 44.33401 110.22215 -5.27421 1.000 61.20641 182 ASP B O 1
ATOM 9451 N N . LYS B 1 202 ? 44.00635 109.41317 -3.19591 1.000 56.59382 183 LYS B N 1
ATOM 9452 C CA . LYS B 1 202 ? 45.37514 109.71511 -2.79860 1.000 57.17915 183 LYS B CA 1
ATOM 9453 C C . LYS B 1 202 ? 46.37116 108.86019 -3.57541 1.000 58.47403 183 LYS B C 1
ATOM 9454 O O . LYS B 1 202 ? 47.41248 109.35662 -4.01834 1.000 59.40115 183 LYS B O 1
ATOM 9473 N N . ILE B 1 203 ? 46.06072 107.57620 -3.76928 1.000 53.52243 184 ILE B N 1
ATOM 9474 C CA . ILE B 1 203 ? 46.97863 106.68493 -4.47477 1.000 51.50848 184 ILE B CA 1
ATOM 9475 C C . ILE B 1 203 ? 47.23848 107.19809 -5.88329 1.000 54.77384 184 ILE B C 1
ATOM 9476 O O . ILE B 1 203 ? 48.37451 107.16958 -6.37021 1.000 56.43748 184 ILE B O 1
ATOM 9492 N N . GLN B 1 204 ? 46.19183 107.66699 -6.56568 1.000 53.67175 185 GLN B N 1
ATOM 9493 C CA . GLN B 1 204 ? 46.37403 108.18763 -7.91473 1.000 55.99797 185 GLN B CA 1
ATOM 9494 C C . GLN B 1 204 ? 47.32506 109.37620 -7.93938 1.000 59.83300 185 GLN B C 1
ATOM 9495 O O . GLN B 1 204 ? 47.94922 109.63599 -8.97341 1.000 62.39309 185 GLN B O 1
ATOM 9509 N N . GLN B 1 205 ? 47.46387 110.09083 -6.82216 1.000 68.17369 186 GLN B N 1
ATOM 9510 C CA . GLN B 1 205 ? 48.35184 111.24425 -6.76920 1.000 70.34523 186 GLN B CA 1
ATOM 9511 C C . GLN B 1 205 ? 49.78823 110.85903 -6.44013 1.000 68.13975 186 GLN B C 1
ATOM 9512 O O . GLN B 1 205 ? 50.69755 111.66529 -6.66045 1.000 67.86443 186 GLN B O 1
ATOM 9526 N N . ILE B 1 206 ? 50.01574 109.65023 -5.93302 1.000 63.67692 187 ILE B N 1
ATOM 9527 C CA . ILE B 1 206 ? 51.34497 109.24358 -5.49315 1.000 62.81861 187 ILE B CA 1
ATOM 9528 C C . ILE B 1 206 ? 52.15794 108.77253 -6.68952 1.000 64.63148 187 ILE B C 1
ATOM 9529 O O . ILE B 1 206 ? 51.65788 108.04524 -7.55621 1.000 64.87604 187 ILE B O 1
ATOM 9545 N N . ALA B 1 207 ? 53.42151 109.18389 -6.73438 1.000 73.16805 188 ALA B N 1
ATOM 9546 C CA . ALA B 1 207 ? 54.36143 108.70876 -7.73732 1.000 78.23184 188 ALA B CA 1
ATOM 9547 C C . ALA B 1 207 ? 54.98248 107.39340 -7.28292 1.000 75.00415 188 ALA B C 1
ATOM 9548 O O . ALA B 1 207 ? 55.15867 107.14598 -6.08624 1.000 75.67236 188 ALA B O 1
ATOM 9555 N N . ASN B 1 208 ? 55.30720 106.54393 -8.25470 1.000 58.98662 189 ASN B N 1
ATOM 9556 C CA . ASN B 1 208 ? 55.87254 105.21823 -8.02824 1.000 57.67144 189 ASN B CA 1
ATOM 9557 C C . ASN B 1 208 ? 54.86784 104.24903 -7.42346 1.000 54.13792 189 ASN B C 1
ATOM 9558 O O . ASN B 1 208 ? 55.25223 103.15297 -6.99827 1.000 54.81742 189 ASN B O 1
ATOM 9569 N N . ILE B 1 209 ? 53.59612 104.62779 -7.35307 1.000 50.57665 190 ILE B N 1
ATOM 9570 C CA . ILE B 1 209 ? 52.52928 103.74361 -6.90774 1.000 45.51217 190 ILE B CA 1
ATOM 9571 C C . ILE B 1 209 ? 51.45450 103.71633 -7.98097 1.000 48.36147 190 ILE B C 1
ATOM 9572 O O . ILE B 1 209 ? 51.06776 104.76581 -8.50762 1.000 48.39760 190 ILE B O 1
ATOM 9588 N N . GLN B 1 210 ? 50.95723 102.51935 -8.29035 1.000 52.67758 191 GLN B N 1
ATOM 9589 C CA . GLN B 1 210 ? 49.84534 102.37095 -9.21911 1.000 51.54554 191 GLN B CA 1
ATOM 9590 C C . GLN B 1 210 ? 48.92750 101.26502 -8.72933 1.000 49.12114 191 GLN B C 1
ATOM 9591 O O . GLN B 1 210 ? 49.38491 100.15876 -8.42689 1.000 42.41602 191 GLN B O 1
ATOM 9605 N N . LEU B 1 211 ? 47.64064 101.58368 -8.63689 1.000 38.66666 192 LEU B N 1
ATOM 9606 C CA . LEU B 1 211 ? 46.64449 100.61126 -8.21742 1.000 40.15270 192 LEU B CA 1
ATOM 9607 C C . LEU B 1 211 ? 46.48270 99.54953 -9.29348 1.000 38.08150 192 LEU B C 1
ATOM 9608 O O . LEU B 1 211 ? 46.24776 99.86996 -10.46347 1.000 36.93293 192 LEU B O 1
ATOM 9624 N N . ALA B 1 212 ? 46.61147 98.28321 -8.90107 1.000 34.65182 193 ALA B N 1
ATOM 9625 C CA . ALA B 1 212 ? 46.53260 97.18401 -9.85252 1.000 32.85845 193 ALA B CA 1
ATOM 9626 C C . ALA B 1 212 ? 45.61811 96.04395 -9.43424 1.000 33.95725 193 ALA B C 1
ATOM 9627 O O . ALA B 1 212 ? 45.27366 95.22241 -10.29392 1.000 30.93809 193 ALA B O 1
ATOM 9634 N N . GLY B 1 213 ? 45.20812 95.95529 -8.17128 1.000 31.20041 194 GLY B N 1
ATOM 9635 C CA . GLY B 1 213 ? 44.39191 94.82197 -7.77694 1.000 29.55121 194 GLY B CA 1
ATOM 9636 C C . GLY B 1 213 ? 43.59929 95.06746 -6.51416 1.000 27.11093 194 GLY B C 1
ATOM 9637 O O . GLY B 1 213 ? 43.79062 96.05577 -5.80266 1.000 27.75825 194 GLY B O 1
ATOM 9641 N N . LEU B 1 214 ? 42.68610 94.13491 -6.25404 1.000 29.18124 195 LEU B N 1
ATOM 9642 C CA . LEU B 1 214 ? 41.91649 94.08606 -5.02160 1.000 25.38147 195 LEU B CA 1
ATOM 9643 C C . LEU B 1 214 ? 42.10925 92.73175 -4.35270 1.000 24.87348 195 LEU B C 1
ATOM 9644 O O . LEU B 1 214 ? 42.35968 91.72279 -5.01725 1.000 25.29367 195 LEU B O 1
ATOM 9660 N N . HIS B 1 215 ? 41.98740 92.71948 -3.02860 1.000 26.38272 196 HIS B N 1
ATOM 9661 C CA . HIS B 1 215 ? 42.13937 91.50900 -2.23122 1.000 24.45085 196 HIS B CA 1
ATOM 9662 C C . HIS B 1 215 ? 41.03666 91.49359 -1.18600 1.000 22.34184 196 HIS B C 1
ATOM 9663 O O . HIS B 1 215 ? 40.77233 92.51952 -0.55349 1.000 24.47513 196 HIS B O 1
ATOM 9677 N N . CYS B 1 216 ? 40.38087 90.34658 -1.02279 1.000 20.30472 197 CYS B N 1
ATOM 9678 C CA . CYS B 1 216 ? 39.33000 90.18864 -0.02453 1.000 22.48025 197 CYS B CA 1
ATOM 9679 C C . CYS B 1 216 ? 39.39231 88.77666 0.53861 1.000 18.85263 197 CYS B C 1
ATOM 9680 O O . CYS B 1 216 ? 39.38928 87.80094 -0.21783 1.000 24.23507 197 CYS B O 1
ATOM 9688 N N . HIS B 1 217 ? 39.46747 88.67835 1.86319 1.000 22.39865 198 HIS B N 1
ATOM 9689 C CA . HIS B 1 217 ? 39.50149 87.40060 2.56993 1.000 21.71822 198 HIS B CA 1
ATOM 9690 C C . HIS B 1 217 ? 38.61347 87.54699 3.79690 1.000 19.00338 198 HIS B C 1
ATOM 9691 O O . HIS B 1 217 ? 38.95058 88.29350 4.71846 1.000 23.32448 198 HIS B O 1
ATOM 9705 N N . ILE B 1 218 ? 37.48926 86.82933 3.82320 1.000 22.69823 199 ILE B N 1
ATOM 9706 C CA . ILE B 1 218 ? 36.37895 87.20638 4.69066 1.000 23.77879 199 ILE B CA 1
ATOM 9707 C C . ILE B 1 218 ? 36.25010 86.33765 5.93725 1.000 25.83202 199 ILE B C 1
ATOM 9708 O O . ILE B 1 218 ? 35.37958 86.61357 6.77061 1.000 28.52945 199 ILE B O 1
ATOM 9724 N N . GLY B 1 219 ? 37.06190 85.30227 6.09395 1.000 23.16165 200 GLY B N 1
ATOM 9725 C CA . GLY B 1 219 ? 36.98787 84.51048 7.30888 1.000 22.85542 200 GLY B CA 1
ATOM 9726 C C . GLY B 1 219 ? 37.53950 83.11399 7.08197 1.000 24.29754 200 GLY B C 1
ATOM 9727 O O . GLY B 1 219 ? 38.24149 82.85967 6.10685 1.000 21.43422 200 GLY B O 1
ATOM 9731 N N . THR B 1 220 ? 37.19582 82.22124 8.00916 1.000 18.21177 201 THR B N 1
ATOM 9732 C CA . THR B 1 220 ? 37.69323 80.85415 7.99126 1.000 21.52809 201 THR B CA 1
ATOM 9733 C C . THR B 1 220 ? 36.57344 79.88719 8.35190 1.000 20.42057 201 THR B C 1
ATOM 9734 O O . THR B 1 220 ? 35.63067 80.23715 9.06669 1.000 18.77293 201 THR B O 1
ATOM 9745 N N . ASN B 1 221 ? 36.68805 78.67089 7.81855 1.000 18.19665 202 ASN B N 1
ATOM 9746 C CA . ASN B 1 221 ? 35.69513 77.60957 7.97127 1.000 18.69332 202 ASN B CA 1
ATOM 9747 C C . ASN B 1 221 ? 34.28713 78.09754 7.64297 1.000 19.91806 202 ASN B C 1
ATOM 9748 O O . ASN B 1 221 ? 33.34533 77.93077 8.42251 1.000 18.94026 202 ASN B O 1
ATOM 9759 N N . ILE B 1 222 ? 34.14021 78.67585 6.45711 1.000 18.66935 203 ILE B N 1
ATOM 9760 C CA . ILE B 1 222 ? 32.85685 79.18270 5.99446 1.000 17.40731 203 ILE B CA 1
ATOM 9761 C C . ILE B 1 222 ? 32.15410 78.05315 5.25299 1.000 20.18262 203 ILE B C 1
ATOM 9762 O O . ILE B 1 222 ? 32.60404 77.62378 4.18624 1.000 16.95181 203 ILE B O 1
ATOM 9778 N N . ARG B 1 223 ? 31.05347 77.56187 5.82378 1.000 16.40265 204 ARG B N 1
ATOM 9779 C CA . ARG B 1 223 ? 30.21007 76.59068 5.14075 1.000 21.13894 204 ARG B CA 1
ATOM 9780 C C . ARG B 1 223 ? 29.01771 77.22743 4.43812 1.000 24.56897 204 ARG B C 1
ATOM 9781 O O . ARG B 1 223 ? 28.47867 76.62361 3.50646 1.000 24.08974 204 ARG B O 1
ATOM 9802 N N . ASP B 1 224 ? 28.59528 78.42223 4.85287 1.000 23.66618 205 ASP B N 1
ATOM 9803 C CA . ASP B 1 224 ? 27.50482 79.14039 4.18915 1.000 23.00845 205 ASP B CA 1
ATOM 9804 C C . ASP B 1 224 ? 28.11831 79.97648 3.07356 1.000 21.13780 205 ASP B C 1
ATOM 9805 O O . ASP B 1 224 ? 28.49197 81.13360 3.26775 1.000 21.10209 205 ASP B O 1
ATOM 9814 N N . ILE B 1 225 ? 28.22984 79.38364 1.88003 1.000 17.56480 206 ILE B N 1
ATOM 9815 C CA . ILE B 1 225 ? 28.92442 80.06112 0.78613 1.000 17.82465 206 ILE B CA 1
ATOM 9816 C C . ILE B 1 225 ? 28.10644 81.18485 0.17599 1.000 18.64365 206 ILE B C 1
ATOM 9817 O O . ILE B 1 225 ? 28.59725 81.87021 -0.73043 1.000 19.24222 206 ILE B O 1
ATOM 9833 N N . SER B 1 226 ? 26.87734 81.40522 0.64742 1.000 19.35754 207 SER B N 1
ATOM 9834 C CA . SER B 1 226 ? 26.18933 82.65076 0.33154 1.000 24.56260 207 SER B CA 1
ATOM 9835 C C . SER B 1 226 ? 27.03454 83.85003 0.72974 1.000 22.16579 207 SER B C 1
ATOM 9836 O O . SER B 1 226 ? 26.97326 84.90241 0.08156 1.000 20.98507 207 SER B O 1
ATOM 9844 N N . ARG B 1 227 ? 27.82817 83.71000 1.79538 1.000 19.68836 208 ARG B N 1
ATOM 9845 C CA . ARG B 1 227 ? 28.72251 84.78912 2.19671 1.000 19.63035 208 ARG B CA 1
ATOM 9846 C C . ARG B 1 227 ? 29.73077 85.10906 1.10351 1.000 20.60853 208 ARG B C 1
ATOM 9847 O O . ARG B 1 227 ? 30.14998 86.26359 0.96303 1.000 19.94158 208 ARG B O 1
ATOM 9868 N N . PHE B 1 228 ? 30.13609 84.10281 0.32508 1.000 20.48444 209 PHE B N 1
ATOM 9869 C CA . PHE B 1 228 ? 31.00677 84.36473 -0.81541 1.000 19.51602 209 PHE B CA 1
ATOM 9870 C C . PHE B 1 228 ? 30.24124 85.05534 -1.93669 1.000 19.86977 209 PHE B C 1
ATOM 9871 O O . PHE B 1 228 ? 30.79815 85.90528 -2.64145 1.000 20.31015 209 PHE B O 1
ATOM 9888 N N . THR B 1 229 ? 28.96003 84.71950 -2.11085 1.000 22.41424 210 THR B N 1
ATOM 9889 C CA . THR B 1 229 ? 28.13963 85.45757 -3.06656 1.000 21.49312 210 THR B CA 1
ATOM 9890 C C . THR B 1 229 ? 28.10595 86.93661 -2.70711 1.000 23.91254 210 THR B C 1
ATOM 9891 O O . THR B 1 229 ? 28.33205 87.80461 -3.55984 1.000 22.89375 210 THR B O 1
ATOM 9902 N N . ALA B 1 230 ? 27.83956 87.23750 -1.43369 1.000 22.62405 211 ALA B N 1
ATOM 9903 C CA . ALA B 1 230 ? 27.74134 88.62581 -0.99814 1.000 27.47384 211 ALA B CA 1
ATOM 9904 C C . ALA B 1 230 ? 29.03774 89.38043 -1.26925 1.000 25.08744 211 ALA B C 1
ATOM 9905 O O . ALA B 1 230 ? 29.03066 90.45702 -1.87682 1.000 28.15941 211 ALA B O 1
ATOM 9929 N N . ALA B 1 232 ? 31.57152 88.63890 -3.25316 1.000 21.85670 213 ALA B N 1
ATOM 9930 C CA . ALA B 1 232 ? 31.86995 88.74054 -4.67715 1.000 22.35661 213 ALA B CA 1
ATOM 9931 C C . ALA B 1 232 ? 31.03256 89.83134 -5.33105 1.000 24.88955 213 ALA B C 1
ATOM 9932 O O . ALA B 1 232 ? 31.52199 90.56551 -6.19721 1.000 24.54898 213 ALA B O 1
ATOM 9939 N N . LYS B 1 233 ? 29.76625 89.95506 -4.92898 1.000 26.09694 214 LYS B N 1
ATOM 9940 C CA . LYS B 1 233 ? 28.91887 91.00343 -5.48583 1.000 26.32948 214 LYS B CA 1
ATOM 9941 C C . LYS B 1 233 ? 29.46427 92.38292 -5.13847 1.000 29.55860 214 LYS B C 1
ATOM 9942 O O . LYS B 1 233 ? 29.52446 93.27454 -5.99226 1.000 29.85560 214 LYS B O 1
ATOM 9961 N N . ASN B 1 234 ? 29.85819 92.57940 -3.88067 1.000 27.89648 215 ASN B N 1
ATOM 9962 C CA . ASN B 1 234 ? 30.33902 93.88759 -3.45522 1.000 28.36326 215 ASN B CA 1
ATOM 9963 C C . ASN B 1 234 ? 31.68453 94.21293 -4.08718 1.000 30.10841 215 ASN B C 1
ATOM 9964 O O . ASN B 1 234 ? 31.95374 95.37300 -4.42066 1.000 30.19493 215 ASN B O 1
ATOM 9975 N N . ILE B 1 235 ? 32.53432 93.20329 -4.27839 1.000 26.95016 216 ILE B N 1
ATOM 9976 C CA . ILE B 1 235 ? 33.81676 93.44675 -4.92584 1.000 26.61755 216 ILE B CA 1
ATOM 9977 C C . ILE B 1 235 ? 33.61438 93.77191 -6.40117 1.000 29.29708 216 ILE B C 1
ATOM 9978 O O . ILE B 1 235 ? 34.31124 94.62652 -6.96192 1.000 28.68302 216 ILE B O 1
ATOM 9994 N N . ALA B 1 236 ? 32.67078 93.09294 -7.05826 1.000 26.32657 217 ALA B N 1
ATOM 9995 C CA . ALA B 1 236 ? 32.37711 93.40690 -8.45349 1.000 27.75150 217 ALA B CA 1
ATOM 9996 C C . ALA B 1 236 ? 31.88407 94.84277 -8.59513 1.000 31.67312 217 ALA B C 1
ATOM 9997 O O . ALA B 1 236 ? 32.33451 95.58452 -9.47704 1.000 33.53625 217 ALA B O 1
ATOM 10004 N N . GLU B 1 237 ? 30.94193 95.24439 -7.73793 1.000 34.07769 218 GLU B N 1
ATOM 10005 C CA . GLU B 1 237 ? 30.47007 96.62572 -7.72109 1.000 37.86347 218 GLU B CA 1
ATOM 10006 C C . GLU B 1 237 ? 31.63543 97.59681 -7.59685 1.000 40.23047 218 GLU B C 1
ATOM 10007 O O . GLU B 1 237 ? 31.70911 98.60291 -8.31405 1.000 35.94013 218 GLU B O 1
ATOM 10019 N N . LEU B 1 238 ? 32.56817 97.29785 -6.69050 1.000 34.72574 219 LEU B N 1
ATOM 10020 C CA . LEU B 1 238 ? 33.70974 98.18034 -6.48970 1.000 31.40065 219 LEU B CA 1
ATOM 10021 C C . LEU B 1 238 ? 34.60020 98.21676 -7.72311 1.000 31.97556 219 LEU B C 1
ATOM 10022 O O . LEU B 1 238 ? 35.05229 99.29014 -8.13716 1.000 33.10373 219 LEU B O 1
ATOM 10038 N N . ALA B 1 239 ? 34.88730 97.05100 -8.30738 1.000 29.92152 220 ALA B N 1
ATOM 10039 C CA . ALA B 1 239 ? 35.71804 97.01253 -9.50579 1.000 30.39632 220 ALA B CA 1
ATOM 10040 C C . ALA B 1 239 ? 35.06749 97.78564 -10.64477 1.000 32.60468 220 ALA B C 1
ATOM 10041 O O . ALA B 1 239 ? 35.75350 98.46754 -11.41700 1.000 32.94413 220 ALA B O 1
ATOM 10048 N N . GLU B 1 240 ? 33.74074 97.69707 -10.76080 1.000 34.58920 221 GLU B N 1
ATOM 10049 C CA . GLU B 1 240 ? 33.04730 98.44096 -11.80534 1.000 40.36984 221 GLU B CA 1
ATOM 10050 C C . GLU B 1 240 ? 33.19597 99.94304 -11.59569 1.000 40.81406 221 GLU B C 1
ATOM 10051 O O . GLU B 1 240 ? 33.43798 100.68797 -12.55169 1.000 39.63213 221 GLU B O 1
ATOM 10063 N N . THR B 1 241 ? 33.06427 100.40793 -10.34967 1.000 44.52761 222 THR B N 1
ATOM 10064 C CA . THR B 1 241 ? 33.18726 101.83941 -10.08550 1.000 45.03496 222 THR B CA 1
ATOM 10065 C C . THR B 1 241 ? 34.61443 102.32482 -10.31414 1.000 44.42946 222 THR B C 1
ATOM 10066 O O . THR B 1 241 ? 34.82512 103.43194 -10.82252 1.000 42.66883 222 THR B O 1
ATOM 10077 N N . ILE B 1 242 ? 35.60858 101.52072 -9.92982 1.000 37.24755 223 ILE B N 1
ATOM 10078 C CA . ILE B 1 242 ? 36.99497 101.87925 -10.21206 1.000 37.73424 223 ILE B CA 1
ATOM 10079 C C . ILE B 1 242 ? 37.19446 102.03725 -11.71149 1.000 41.75258 223 ILE B C 1
ATOM 10080 O O . ILE B 1 242 ? 37.92429 102.92463 -12.16752 1.000 43.41091 223 ILE B O 1
ATOM 10096 N N . LEU B 1 243 ? 36.53438 101.19002 -12.50274 1.000 39.55239 224 LEU B N 1
ATOM 10097 C CA . LEU B 1 243 ? 36.66062 101.28492 -13.95302 1.000 45.27693 224 LEU B CA 1
ATOM 10098 C C . LEU B 1 243 ? 36.05902 102.58099 -14.47412 1.000 46.47239 224 LEU B C 1
ATOM 10099 O O . LEU B 1 243 ? 36.62566 103.22538 -15.36415 1.000 45.06655 224 LEU B O 1
ATOM 10115 N N . THR B 1 244 ? 34.91151 102.98328 -13.93037 1.000 54.72727 225 THR B N 1
ATOM 10116 C CA . THR B 1 244 ? 34.27342 104.19759 -14.41958 1.000 58.16181 225 THR B CA 1
ATOM 10117 C C . THR B 1 244 ? 34.94326 105.45252 -13.86415 1.000 59.61812 225 THR B C 1
ATOM 10118 O O . THR B 1 244 ? 35.16766 106.41527 -14.60710 1.000 59.51965 225 THR B O 1
ATOM 10129 N N . LYS B 1 245 ? 35.26433 105.47030 -12.56275 1.000 53.56218 226 LYS B N 1
ATOM 10130 C CA . LYS B 1 245 ? 35.76311 106.69113 -11.93030 1.000 55.27626 226 LYS B CA 1
ATOM 10131 C C . LYS B 1 245 ? 37.21751 106.98472 -12.28370 1.000 58.10558 226 LYS B C 1
ATOM 10132 O O . LYS B 1 245 ? 37.61192 108.15575 -12.31956 1.000 61.78219 226 LYS B O 1
ATOM 10151 N N . TYR B 1 246 ? 38.02833 105.95229 -12.54693 1.000 51.94500 227 TYR B N 1
ATOM 10152 C CA . TYR B 1 246 ? 39.44313 106.14669 -12.84284 1.000 52.79636 227 TYR B CA 1
ATOM 10153 C C . TYR B 1 246 ? 39.88095 105.52235 -14.16393 1.000 54.52627 227 TYR B C 1
ATOM 10154 O O . TYR B 1 246 ? 41.06904 105.59045 -14.49533 1.000 52.91017 227 TYR B O 1
ATOM 10172 N N . LYS B 1 247 ? 38.96230 104.91758 -14.92221 1.000 51.08858 228 LYS B N 1
ATOM 10173 C CA . LYS B 1 247 ? 39.27201 104.27942 -16.20366 1.000 51.60858 228 LYS B CA 1
ATOM 10174 C C . LYS B 1 247 ? 40.33933 103.21215 -16.01127 1.000 50.25956 228 LYS B C 1
ATOM 10175 O O . LYS B 1 247 ? 41.17091 102.97154 -16.88946 1.000 49.17368 228 LYS B O 1
ATOM 10194 N N . LEU B 1 248 ? 40.32776 102.59209 -14.83458 1.000 49.78665 229 LEU B N 1
ATOM 10195 C CA . LEU B 1 248 ? 41.33834 101.62983 -14.42243 1.000 47.72404 229 LEU B CA 1
ATOM 10196 C C . LEU B 1 248 ? 40.74630 100.23063 -14.48027 1.000 42.22323 229 LEU B C 1
ATOM 10197 O O . LEU B 1 248 ? 39.75350 99.94558 -13.80246 1.000 40.83035 229 LEU B O 1
ATOM 10213 N N . THR B 1 249 ? 41.35031 99.37093 -15.29474 1.000 41.74734 230 THR B N 1
ATOM 10214 C CA . THR B 1 249 ? 41.02291 97.95378 -15.33788 1.000 38.25857 230 THR B CA 1
ATOM 10215 C C . THR B 1 249 ? 41.99692 97.20271 -14.44116 1.000 40.12888 230 THR B C 1
ATOM 10216 O O . THR B 1 249 ? 43.21645 97.34903 -14.58126 1.000 39.50435 230 THR B O 1
ATOM 10227 N N . LEU B 1 250 ? 41.46043 96.40479 -13.52441 1.000 38.16743 231 LEU B N 1
ATOM 10228 C CA . LEU B 1 250 ? 42.29796 95.75549 -12.52731 1.000 36.93299 231 LEU B CA 1
ATOM 10229 C C . LEU B 1 250 ? 43.10902 94.62213 -13.14264 1.000 38.77180 231 LEU B C 1
ATOM 10230 O O . LEU B 1 250 ? 42.62036 93.87442 -13.99599 1.000 37.52345 231 LEU B O 1
ATOM 10246 N N . GLU B 1 251 ? 44.35976 94.49343 -12.69435 1.000 36.99618 232 GLU B N 1
ATOM 10247 C CA A GLU B 1 251 ? 45.20540 93.39978 -13.15579 0.471 40.59026 232 GLU B CA 1
ATOM 10248 C CA B GLU B 1 251 ? 45.20367 93.39940 -13.15782 0.529 40.73700 232 GLU B CA 1
ATOM 10249 C C . GLU B 1 251 ? 44.90404 92.10204 -12.41854 1.000 39.37961 232 GLU B C 1
ATOM 10250 O O . GLU B 1 251 ? 45.05641 91.01913 -12.99389 1.000 33.54416 232 GLU B O 1
ATOM 10273 N N . TRP B 1 252 ? 44.47376 92.18258 -11.15937 1.000 30.50792 233 TRP B N 1
ATOM 10274 C CA . TRP B 1 252 ? 44.08777 90.98094 -10.43368 1.000 27.67042 233 TRP B CA 1
ATOM 10275 C C . TRP B 1 252 ? 42.99014 91.29559 -9.42754 1.000 27.13743 233 TRP B C 1
ATOM 10276 O O . TRP B 1 252 ? 42.90906 92.40503 -8.89355 1.000 28.06580 233 TRP B O 1
ATOM 10297 N N . ILE B 1 253 ? 42.13712 90.29923 -9.19399 1.000 24.36544 234 ILE B N 1
ATOM 10298 C CA . ILE B 1 253 ? 41.18041 90.29062 -8.09376 1.000 23.63186 234 ILE B CA 1
ATOM 10299 C C . ILE B 1 253 ? 41.41954 89.01114 -7.30276 1.000 25.60824 234 ILE B C 1
ATOM 10300 O O . ILE B 1 253 ? 41.24326 87.90610 -7.83366 1.000 21.83830 234 ILE B O 1
ATOM 10316 N N . ASP B 1 254 ? 41.82086 89.16376 -6.04004 1.000 24.48040 235 ASP B N 1
ATOM 10317 C CA . ASP B 1 254 ? 42.19903 88.05999 -5.16284 1.000 21.70361 235 ASP B CA 1
ATOM 10318 C C . ASP B 1 254 ? 41.06709 87.82904 -4.16745 1.000 21.04724 235 ASP B C 1
ATOM 10319 O O . ASP B 1 254 ? 40.79953 88.68142 -3.31366 1.000 24.36386 235 ASP B O 1
ATOM 10328 N N . LEU B 1 255 ? 40.40649 86.67840 -4.27515 1.000 19.65223 236 LEU B N 1
ATOM 10329 C CA . LEU B 1 255 ? 39.22774 86.37704 -3.47479 1.000 20.89830 236 LEU B CA 1
ATOM 10330 C C . LEU B 1 255 ? 39.55779 85.63374 -2.18875 1.000 18.52268 236 LEU B C 1
ATOM 10331 O O . LEU B 1 255 ? 38.64767 85.11046 -1.53912 1.000 17.72143 236 LEU B O 1
ATOM 10347 N N . GLY B 1 256 ? 40.82628 85.58024 -1.80451 1.000 18.61238 237 GLY B N 1
ATOM 10348 C CA . GLY B 1 256 ? 41.17363 84.97651 -0.53790 1.000 16.81033 237 GLY B CA 1
ATOM 10349 C C . GLY B 1 256 ? 40.80434 83.50156 -0.46755 1.000 17.88953 237 GLY B C 1
ATOM 10350 O O . GLY B 1 256 ? 40.68540 82.79852 -1.47493 1.000 19.27589 237 GLY B O 1
ATOM 10354 N N . GLY B 1 257 ? 40.63318 83.03392 0.76520 1.000 23.21603 238 GLY B N 1
ATOM 10355 C CA . GLY B 1 257 ? 40.26474 81.65578 1.03374 1.000 21.48268 238 GLY B CA 1
ATOM 10356 C C . GLY B 1 257 ? 39.02278 81.59413 1.90193 1.000 20.59722 238 GLY B C 1
ATOM 10357 O O . GLY B 1 257 ? 38.05205 82.31934 1.69216 1.000 20.59206 238 GLY B O 1
ATOM 10361 N N . GLY B 1 258 C 39.04954 80.68647 2.87853 1.000 16.75351 239 GLY B N 1
ATOM 10362 C CA . GLY B 1 258 C 38.04751 80.66189 3.92658 1.000 18.88892 239 GLY B CA 1
ATOM 10363 C C . GLY B 1 258 C 37.03346 79.53885 3.85720 1.000 15.49150 239 GLY B C 1
ATOM 10364 O O . GLY B 1 258 C 36.21610 79.42031 4.77824 1.000 18.59692 239 GLY B O 1
ATOM 10368 N N . LEU B 1 259 ? 37.05362 78.70922 2.81717 1.000 17.90372 240 LEU B N 1
ATOM 10369 C CA . LEU B 1 259 ? 36.05363 77.65818 2.68212 1.000 15.19339 240 LEU B CA 1
ATOM 10370 C C . LEU B 1 259 ? 36.22611 76.59668 3.76429 1.000 17.53176 240 LEU B C 1
ATOM 10371 O O . LEU B 1 259 ? 37.33146 76.33520 4.24799 1.000 15.82222 240 LEU B O 1
ATOM 10387 N N . ALA B 1 260 ? 35.11172 75.96515 4.12285 1.000 17.29854 241 ALA B N 1
ATOM 10388 C CA . ALA B 1 260 ? 35.08903 75.06380 5.26375 1.000 14.98757 241 ALA B CA 1
ATOM 10389 C C . ALA B 1 260 ? 35.83484 73.76544 4.98018 1.000 13.78399 241 ALA B C 1
ATOM 10390 O O . ALA B 1 260 ? 35.90032 73.29286 3.84232 1.000 13.11960 241 ALA B O 1
ATOM 10397 N N . GLY B 1 261 ? 36.37643 73.17627 6.04699 1.000 15.56100 242 GLY B N 1
ATOM 10398 C CA . GLY B 1 261 ? 36.97822 71.85994 5.99902 1.000 16.39480 242 GLY B CA 1
ATOM 10399 C C . GLY B 1 261 ? 35.96797 70.78275 6.34573 1.000 17.67352 242 GLY B C 1
ATOM 10400 O O . GLY B 1 261 ? 34.75417 71.00324 6.33336 1.000 18.03286 242 GLY B O 1
ATOM 10404 N N . ILE B 1 262 ? 36.47920 69.59498 6.67246 1.000 16.81245 243 ILE B N 1
ATOM 10405 C CA . ILE B 1 262 ? 35.58670 68.46410 6.89848 1.000 13.04984 243 ILE B CA 1
ATOM 10406 C C . ILE B 1 262 ? 35.11337 68.34601 8.34396 1.000 17.58686 243 ILE B C 1
ATOM 10407 O O . ILE B 1 262 ? 34.11717 67.65625 8.60325 1.000 16.18291 243 ILE B O 1
ATOM 10423 N N . SER B 1 263 ? 35.80147 68.97289 9.28712 1.000 14.57059 244 SER B N 1
ATOM 10424 C CA . SER B 1 263 ? 35.52658 68.72816 10.70137 1.000 14.38525 244 SER B CA 1
ATOM 10425 C C . SER B 1 263 ? 34.41406 69.64945 11.18877 1.000 16.95648 244 SER B C 1
ATOM 10426 O O . SER B 1 263 ? 34.50317 70.87093 11.00163 1.000 19.46430 244 SER B O 1
ATOM 10434 N N . PRO B 1 264 ? 33.36151 69.11906 11.80982 1.000 15.94754 245 PRO B N 1
ATOM 10435 C CA . PRO B 1 264 ? 32.36894 69.99674 12.43693 1.000 15.14143 245 PRO B CA 1
ATOM 10436 C C . PRO B 1 264 ? 32.98424 70.75913 13.59837 1.000 14.27240 245 PRO B C 1
ATOM 10437 O O . PRO B 1 264 ? 33.97187 70.33991 14.20562 1.000 15.08256 245 PRO B O 1
ATOM 10448 N N . THR B 1 265 ? 32.39590 71.91399 13.88827 1.000 15.93559 246 THR B N 1
ATOM 10449 C CA . THR B 1 265 ? 32.76239 72.62398 15.09997 1.000 18.44383 246 THR B CA 1
ATOM 10450 C C . THR B 1 265 ? 32.20088 71.88253 16.31375 1.000 26.17347 246 THR B C 1
ATOM 10451 O O . THR B 1 265 ? 31.32435 71.01782 16.19941 1.000 18.75703 246 THR B O 1
ATOM 10462 N N . LEU B 1 266 ? 32.70944 72.23172 17.49673 1.000 23.16513 247 LEU B N 1
ATOM 10463 C CA . LEU B 1 266 ? 32.18962 71.62879 18.71792 1.000 31.38120 247 LEU B CA 1
ATOM 10464 C C . LEU B 1 266 ? 30.74408 72.03088 18.98499 1.000 30.27163 247 LEU B C 1
ATOM 10465 O O . LEU B 1 266 ? 30.03402 71.30817 19.68972 1.000 35.43319 247 LEU B O 1
ATOM 10481 N N . SER B 1 267 ? 30.28749 73.15523 18.43014 1.000 29.47310 248 SER B N 1
ATOM 10482 C CA . SER B 1 267 ? 28.88996 73.55004 18.56413 1.000 32.37629 248 SER B CA 1
ATOM 10483 C C . SER B 1 267 ? 27.97563 72.79320 17.60804 1.000 33.49375 248 SER B C 1
ATOM 10484 O O . SER B 1 267 ? 26.76442 72.73521 17.84443 1.000 35.11913 248 SER B O 1
ATOM 10492 N N . ASP B 1 268 ? 28.52382 72.22997 16.53398 1.000 31.87920 249 ASP B N 1
ATOM 10493 C CA . ASP B 1 268 ? 27.71887 71.51676 15.55092 1.000 28.61221 249 ASP B CA 1
ATOM 10494 C C . ASP B 1 268 ? 27.11383 70.26507 16.17458 1.000 30.61658 249 ASP B C 1
ATOM 10495 O O . ASP B 1 268 ? 27.82132 69.45686 16.78349 1.000 27.09455 249 ASP B O 1
ATOM 10504 N N . LYS B 1 269 ? 25.79598 70.10735 16.03053 1.000 28.83692 250 LYS B N 1
ATOM 10505 C CA . LYS B 1 269 ? 25.15419 68.87433 16.46851 1.000 32.93179 250 LYS B CA 1
ATOM 10506 C C . LYS B 1 269 ? 25.63852 67.67475 15.66770 1.000 32.82532 250 LYS B C 1
ATOM 10507 O O . LYS B 1 269 ? 25.52365 66.53762 16.13956 1.000 31.78503 250 LYS B O 1
ATOM 10526 N N . ARG B 1 270 ? 26.16650 67.90443 14.46726 1.000 26.56085 251 ARG B N 1
ATOM 10527 C CA . ARG B 1 270 ? 26.66744 66.81491 13.64254 1.000 24.77961 251 ARG B CA 1
ATOM 10528 C C . ARG B 1 270 ? 27.95920 66.26436 14.23121 1.000 24.43552 251 ARG B C 1
ATOM 10529 O O . ARG B 1 270 ? 28.90500 67.01116 14.49781 1.000 25.88864 251 ARG B O 1
ATOM 10550 N N . LEU B 1 271 ? 28.00284 64.95059 14.42234 1.000 22.27708 252 LEU B N 1
ATOM 10551 C CA . LEU B 1 271 ? 29.17295 64.31642 15.01223 1.000 26.08577 252 LEU B CA 1
ATOM 10552 C C . LEU B 1 271 ? 30.16259 63.81652 13.96604 1.000 27.68534 252 LEU B C 1
ATOM 10553 O O . LEU B 1 271 ? 31.37572 63.92906 14.16651 1.000 25.35344 252 LEU B O 1
ATOM 10569 N N . GLN B 1 272 ? 29.67642 63.26491 12.85805 1.000 23.22772 253 GLN B N 1
ATOM 10570 C CA . GLN B 1 272 ? 30.55671 62.70999 11.84449 1.000 23.56037 253 GLN B CA 1
ATOM 10571 C C . GLN B 1 272 ? 31.06455 63.81540 10.92447 1.000 19.36866 253 GLN B C 1
ATOM 10572 O O . GLN B 1 272 ? 30.44105 64.87224 10.80274 1.000 21.08352 253 GLN B O 1
ATOM 10586 N N . PRO B 1 273 ? 32.20351 63.60141 10.27202 1.000 18.76638 254 PRO B N 1
ATOM 10587 C CA . PRO B 1 273 ? 32.75963 64.64561 9.40405 1.000 21.51475 254 PRO B CA 1
ATOM 10588 C C . PRO B 1 273 ? 31.86067 64.93450 8.21252 1.000 19.40141 254 PRO B C 1
ATOM 10589 O O . PRO B 1 273 ? 31.04134 64.11509 7.79275 1.000 17.52736 254 PRO B O 1
ATOM 10600 N N . TYR B 1 274 ? 32.01972 66.14232 7.68095 1.000 17.62109 255 TYR B N 1
ATOM 10601 C CA . TYR B 1 274 ? 31.41952 66.50084 6.40703 1.000 17.16507 255 TYR B CA 1
ATOM 10602 C C . TYR B 1 274 ? 32.27255 65.94808 5.27845 1.000 24.46045 255 TYR B C 1
ATOM 10603 O O . TYR B 1 274 ? 33.49200 65.79997 5.41094 1.000 23.14275 255 TYR B O 1
ATOM 10621 N N . ASN B 1 275 ? 31.64492 65.65841 4.15713 1.000 18.18322 256 ASN B N 1
ATOM 10622 C CA . ASN B 1 275 ? 32.46783 65.36712 3.00962 1.000 25.19841 256 ASN B CA 1
ATOM 10623 C C . ASN B 1 275 ? 33.17013 66.62909 2.54618 1.000 27.63540 256 ASN B C 1
ATOM 10624 O O . ASN B 1 275 ? 32.61941 67.71896 2.69056 1.000 23.15226 256 ASN B O 1
ATOM 10635 N N . PRO B 1 276 ? 34.35517 66.49682 1.97388 1.000 20.88857 257 PRO B N 1
ATOM 10636 C CA . PRO B 1 276 ? 35.06432 67.69957 1.51966 1.000 16.62100 257 PRO B CA 1
ATOM 10637 C C . PRO B 1 276 ? 34.16465 68.54977 0.63995 1.000 16.00659 257 PRO B C 1
ATOM 10638 O O . PRO B 1 276 ? 33.45080 68.04519 -0.22423 1.000 16.19609 257 PRO B O 1
ATOM 10649 N N . PHE B 1 277 ? 34.19559 69.85795 0.86969 1.000 20.13154 258 PHE B N 1
ATOM 10650 C CA . PHE B 1 277 ? 33.25027 70.74024 0.20200 1.000 16.90696 258 PHE B CA 1
ATOM 10651 C C . PHE B 1 277 ? 33.38648 70.63328 -1.31080 1.000 18.06322 258 PHE B C 1
ATOM 10652 O O . PHE B 1 277 ? 34.48649 70.46314 -1.84531 1.000 17.15409 258 PHE B O 1
ATOM 10669 N N . ASP B 1 278 ? 32.25006 70.73507 -1.99675 1.000 15.72705 259 ASP B N 1
ATOM 10670 C CA . ASP B 1 278 ? 32.20622 70.65952 -3.45323 1.000 16.34583 259 ASP B CA 1
ATOM 10671 C C . ASP B 1 278 ? 32.82454 71.92396 -4.03537 1.000 21.60184 259 ASP B C 1
ATOM 10672 O O . ASP B 1 278 ? 32.20388 72.99267 -4.01948 1.000 16.64461 259 ASP B O 1
ATOM 10681 N N . LEU B 1 279 ? 34.04189 71.80133 -4.56575 1.000 16.13543 260 LEU B N 1
ATOM 10682 C CA . LEU B 1 279 ? 34.76375 72.97395 -5.04497 1.000 18.53090 260 LEU B CA 1
ATOM 10683 C C . LEU B 1 279 ? 34.11310 73.58523 -6.27665 1.000 17.19836 260 LEU B C 1
ATOM 10684 O O . LEU B 1 279 ? 34.22602 74.79550 -6.49765 1.000 17.50402 260 LEU B O 1
ATOM 10700 N N . GLU B 1 280 ? 33.44500 72.77315 -7.09409 1.000 17.18107 261 GLU B N 1
ATOM 10701 C CA . GLU B 1 280 ? 32.72839 73.32011 -8.23965 1.000 21.57739 261 GLU B CA 1
ATOM 10702 C C . GLU B 1 280 ? 31.61274 74.25622 -7.79271 1.000 20.63344 261 GLU B C 1
ATOM 10703 O O . GLU B 1 280 ? 31.37865 75.29862 -8.41627 1.000 18.90475 261 GLU B O 1
ATOM 10715 N N . LEU B 1 281 ? 30.90486 73.89538 -6.71939 1.000 19.24679 262 LEU B N 1
ATOM 10716 C CA . LEU B 1 281 ? 29.84537 74.76130 -6.21328 1.000 18.37988 262 LEU B CA 1
ATOM 10717 C C . LEU B 1 281 ? 30.42468 76.03406 -5.61137 1.000 18.41466 262 LEU B C 1
ATOM 10718 O O . LEU B 1 281 ? 29.90443 77.12949 -5.84735 1.000 18.59853 262 LEU B O 1
ATOM 10734 N N . TYR B 1 282 ? 31.51164 75.91391 -4.84695 1.000 21.83655 263 TYR B N 1
ATOM 10735 C CA . TYR B 1 282 ? 32.20022 77.10289 -4.35625 1.000 16.96006 263 TYR B CA 1
ATOM 10736 C C . TYR B 1 282 ? 32.61512 78.00352 -5.51193 1.000 18.60439 263 TYR B C 1
ATOM 10737 O O . TYR B 1 282 ? 32.29198 79.19511 -5.53501 1.000 18.00223 263 TYR B O 1
ATOM 10755 N N . ALA B 1 283 ? 33.31459 77.44005 -6.49823 1.000 17.86853 264 ALA B N 1
ATOM 10756 C CA . ALA B 1 283 ? 33.87350 78.25554 -7.57236 1.000 18.22213 264 ALA B CA 1
ATOM 10757 C C . ALA B 1 283 ? 32.78180 78.94758 -8.38209 1.000 19.18591 264 ALA B C 1
ATOM 10758 O O . ALA B 1 283 ? 32.90066 80.13301 -8.70920 1.000 19.90322 264 ALA B O 1
ATOM 10765 N N . ALA B 1 284 ? 31.72078 78.22184 -8.73915 1.000 19.54750 265 ALA B N 1
ATOM 10766 C CA . ALA B 1 284 ? 30.63899 78.83924 -9.50358 1.000 20.54724 265 ALA B CA 1
ATOM 10767 C C . ALA B 1 284 ? 29.92345 79.90556 -8.68093 1.000 20.71139 265 ALA B C 1
ATOM 10768 O O . ALA B 1 284 ? 29.52139 80.94699 -9.21306 1.000 21.51381 265 ALA B O 1
ATOM 10775 N N . THR B 1 285 ? 29.77598 79.67392 -7.37668 1.000 20.04363 266 THR B N 1
ATOM 10776 C CA . THR B 1 285 ? 29.07845 80.63283 -6.52719 1.000 20.28039 266 THR B CA 1
ATOM 10777 C C . THR B 1 285 ? 29.85411 81.94164 -6.41589 1.000 20.35279 266 THR B C 1
ATOM 10778 O O . THR B 1 285 ? 29.28523 83.02830 -6.57139 1.000 21.13095 266 THR B O 1
ATOM 10789 N N . ILE B 1 286 ? 31.15732 81.86001 -6.14465 1.000 19.64645 267 ILE B N 1
ATOM 10790 C CA . ILE B 1 286 ? 31.91428 83.07649 -5.87439 1.000 19.74441 267 ILE B CA 1
ATOM 10791 C C . ILE B 1 286 ? 32.28441 83.79643 -7.16596 1.000 20.55376 267 ILE B C 1
ATOM 10792 O O . ILE B 1 286 ? 32.43822 85.02248 -7.17227 1.000 21.10748 267 ILE B O 1
ATOM 10808 N N . ILE B 1 287 ? 32.41186 83.07088 -8.27583 1.000 20.74934 268 ILE B N 1
ATOM 10809 C CA . ILE B 1 287 ? 32.82296 83.71134 -9.52003 1.000 21.59141 268 ILE B CA 1
ATOM 10810 C C . ILE B 1 287 ? 31.63658 84.34727 -10.23276 1.000 22.67185 268 ILE B C 1
ATOM 10811 O O . ILE B 1 287 ? 31.80759 85.30963 -10.98951 1.000 23.53712 268 ILE B O 1
ATOM 10827 N N . ALA B 1 288 ? 30.42763 83.84371 -10.00064 1.000 25.67616 269 ALA B N 1
ATOM 10828 C CA . ALA B 1 288 ? 29.28267 84.27786 -10.79779 1.000 25.70011 269 ALA B CA 1
ATOM 10829 C C . ALA B 1 288 ? 29.03993 85.78017 -10.73154 1.000 27.54114 269 ALA B C 1
ATOM 10830 O O . ALA B 1 288 ? 28.82169 86.39410 -11.78954 1.000 25.69374 269 ALA B O 1
ATOM 10837 N N . PRO B 1 289 ? 29.04141 86.42885 -9.56116 1.000 24.52137 270 PRO B N 1
ATOM 10838 C CA . PRO B 1 289 ? 28.79679 87.88398 -9.53967 1.000 26.87585 270 PRO B CA 1
ATOM 10839 C C . PRO B 1 289 ? 29.88567 88.69311 -10.22943 1.000 25.82339 270 PRO B C 1
ATOM 10840 O O . PRO B 1 289 ? 29.67230 89.88213 -10.49707 1.000 26.83213 270 PRO B O 1
ATOM 10851 N N . LEU B 1 290 ? 31.02845 88.08563 -10.55101 1.000 27.24680 271 LEU B N 1
ATOM 10852 C CA . LEU B 1 290 ? 32.16012 88.80458 -11.12039 1.000 27.46125 271 LEU B CA 1
ATOM 10853 C C . LEU B 1 290 ? 32.31493 88.60374 -12.62103 1.000 33.59295 271 LEU B C 1
ATOM 10854 O O . LEU B 1 290 ? 33.09923 89.32606 -13.24481 1.000 30.25175 271 LEU B O 1
ATOM 10870 N N . LYS B 1 291 ? 31.59621 87.65088 -13.21745 1.000 27.70631 272 LYS B N 1
ATOM 10871 C CA . LYS B 1 291 ? 31.81619 87.35441 -14.62903 1.000 33.10602 272 LYS B CA 1
ATOM 10872 C C . LYS B 1 291 ? 31.51608 88.56351 -15.50829 1.000 33.62753 272 LYS B C 1
ATOM 10873 O O . LYS B 1 291 ? 32.20642 88.80116 -16.50559 1.000 31.83877 272 LYS B O 1
ATOM 10892 N N . GLU B 1 292 ? 30.48505 89.33428 -15.16052 1.000 38.90078 273 GLU B N 1
ATOM 10893 C CA . GLU B 1 292 ? 30.13819 90.51475 -15.94486 1.000 41.23100 273 GLU B CA 1
ATOM 10894 C C . GLU B 1 292 ? 31.32425 91.46432 -16.04240 1.000 41.41482 273 GLU B C 1
ATOM 10895 O O . GLU B 1 292 ? 31.66124 91.94529 -17.12961 1.000 34.90377 273 GLU B O 1
ATOM 10907 N N . TYR B 1 293 ? 31.97785 91.74370 -14.91147 1.000 33.47297 274 TYR B N 1
ATOM 10908 C CA . TYR B 1 293 ? 33.15595 92.60256 -14.94837 1.000 32.67695 274 TYR B CA 1
ATOM 10909 C C . TYR B 1 293 ? 34.28233 91.94522 -15.73474 1.000 36.92031 274 TYR B C 1
ATOM 10910 O O . TYR B 1 293 ? 34.85982 92.55832 -16.63849 1.000 39.85799 274 TYR B O 1
ATOM 10928 N N . LEU B 1 294 ? 34.59738 90.68882 -15.41074 1.000 29.12058 275 LEU B N 1
ATOM 10929 C CA . LEU B 1 294 ? 35.76153 90.03118 -15.99802 1.000 33.94441 275 LEU B CA 1
ATOM 10930 C C . LEU B 1 294 ? 35.64556 89.93878 -17.51563 1.000 39.37760 275 LEU B C 1
ATOM 10931 O O . LEU B 1 294 ? 36.60581 90.22373 -18.24064 1.000 36.22954 275 LEU B O 1
ATOM 10947 N N . ASN B 1 295 ? 34.47799 89.53609 -18.01906 1.000 44.09085 276 ASN B N 1
ATOM 10948 C CA . ASN B 1 295 ? 34.30343 89.46496 -19.46616 1.000 48.97782 276 ASN B CA 1
ATOM 10949 C C . ASN B 1 295 ? 34.41312 90.84507 -20.10400 1.000 51.61612 276 ASN B C 1
ATOM 10950 O O . ASN B 1 295 ? 34.92138 90.97531 -21.22357 1.000 51.93987 276 ASN B O 1
ATOM 10961 N N . LYS B 1 296 ? 33.95756 91.88495 -19.40111 1.000 62.38344 277 LYS B N 1
ATOM 10962 C CA . LYS B 1 296 ? 34.11226 93.24926 -19.89294 1.000 60.83345 277 LYS B CA 1
ATOM 10963 C C . LYS B 1 296 ? 35.57958 93.61738 -20.05817 1.000 60.98374 277 LYS B C 1
ATOM 10964 O O . LYS B 1 296 ? 35.91913 94.44013 -20.91442 1.000 61.96933 277 LYS B O 1
ATOM 10983 N N . THR B 1 297 ? 36.46153 93.03181 -19.25063 1.000 44.84947 278 THR B N 1
ATOM 10984 C CA . THR B 1 297 ? 37.89211 93.27113 -19.38391 1.000 44.65012 278 THR B CA 1
ATOM 10985 C C . THR B 1 297 ? 38.54023 92.37792 -20.42780 1.000 48.81726 278 THR B C 1
ATOM 10986 O O . THR B 1 297 ? 39.76909 92.38440 -20.53877 1.000 51.64096 278 THR B O 1
ATOM 10997 N N . ASN B 1 298 ? 37.75669 91.60668 -21.18114 1.000 52.31744 279 ASN B N 1
ATOM 10998 C CA . ASN B 1 298 ? 38.29640 90.63107 -22.12844 1.000 54.83314 279 ASN B CA 1
ATOM 10999 C C . ASN B 1 298 ? 39.10374 89.54697 -21.41883 1.000 51.43519 279 ASN B C 1
ATOM 11000 O O . ASN B 1 298 ? 40.06678 89.00933 -21.97304 1.000 51.07634 279 ASN B O 1
ATOM 11011 N N . ASP B 1 299 ? 38.71577 89.22060 -20.18619 1.000 52.18076 280 ASP B N 1
ATOM 11012 C CA . ASP B 1 299 ? 39.36716 88.16744 -19.41485 1.000 47.00024 280 ASP B CA 1
ATOM 11013 C C . ASP B 1 299 ? 40.84450 88.47999 -19.20819 1.000 48.44678 280 ASP B C 1
ATOM 11014 O O . ASP B 1 299 ? 41.69342 87.58748 -19.17415 1.000 49.83200 280 ASP B O 1
ATOM 11023 N N . LYS B 1 300 ? 41.13989 89.77135 -19.04863 1.000 47.55625 281 LYS B N 1
ATOM 11024 C CA . LYS B 1 300 ? 42.48090 90.26631 -18.75583 1.000 49.44990 281 LYS B CA 1
ATOM 11025 C C . LYS B 1 300 ? 42.79619 90.21982 -17.27311 1.000 45.53881 281 LYS B C 1
ATOM 11026 O O . LYS B 1 300 ? 43.96533 90.05912 -16.89826 1.000 41.30749 281 LYS B O 1
ATOM 11045 N N . THR B 1 301 ? 41.77586 90.35127 -16.43487 1.000 36.50327 282 THR B N 1
ATOM 11046 C CA . THR B 1 301 ? 41.95925 90.38503 -14.99499 1.000 32.69888 282 THR B CA 1
ATOM 11047 C C . THR B 1 301 ? 42.16726 88.97157 -14.47655 1.000 31.95985 282 THR B C 1
ATOM 11048 O O . THR B 1 301 ? 41.32566 88.09561 -14.70290 1.000 31.01652 282 THR B O 1
ATOM 11059 N N . LYS B 1 302 ? 43.28877 88.74095 -13.79954 1.000 31.77918 283 LYS B N 1
ATOM 11060 C CA . LYS B 1 302 ? 43.49617 87.45153 -13.15916 1.000 32.14747 283 LYS B CA 1
ATOM 11061 C C . LYS B 1 302 ? 42.62773 87.33186 -11.91793 1.000 31.49475 283 LYS B C 1
ATOM 11062 O O . LYS B 1 302 ? 42.45757 88.29648 -11.17090 1.000 31.70218 283 LYS B O 1
ATOM 11081 N N . LEU B 1 303 ? 42.06488 86.14188 -11.71770 1.000 27.54024 284 LEU B N 1
ATOM 11082 C CA . LEU B 1 303 ? 41.22911 85.83085 -10.56740 1.000 25.44771 284 LEU B CA 1
ATOM 11083 C C . LEU B 1 303 ? 42.00136 84.84317 -9.70908 1.000 28.64814 284 LEU B C 1
ATOM 11084 O O . LEU B 1 303 ? 42.28766 83.72720 -10.15484 1.000 26.42591 284 LEU B O 1
ATOM 11100 N N . ILE B 1 304 ? 42.35405 85.25326 -8.49554 1.000 24.72848 285 ILE B N 1
ATOM 11101 C CA . ILE B 1 304 ? 43.25564 84.49052 -7.64292 1.000 23.06636 285 ILE B CA 1
ATOM 11102 C C . ILE B 1 304 ? 42.47934 83.95524 -6.45153 1.000 24.07672 285 ILE B C 1
ATOM 11103 O O . ILE B 1 304 ? 41.64375 84.65946 -5.86925 1.000 20.25937 285 ILE B O 1
ATOM 11119 N N . PHE B 1 305 ? 42.76718 82.70581 -6.09148 1.000 20.32230 286 PHE B N 1
ATOM 11120 C CA . PHE B 1 305 ? 42.13077 82.01796 -4.97972 1.000 17.41810 286 PHE B CA 1
ATOM 11121 C C . PHE B 1 305 ? 43.19727 81.53674 -4.00850 1.000 17.88298 286 PHE B C 1
ATOM 11122 O O . PHE B 1 305 ? 44.26608 81.07277 -4.42250 1.000 22.17180 286 PHE B O 1
ATOM 11139 N N . GLU B 1 306 ? 42.90101 81.64264 -2.71697 1.000 18.70990 287 GLU B N 1
ATOM 11140 C CA . GLU B 1 306 ? 43.85882 81.31976 -1.66633 1.000 19.08429 287 GLU B CA 1
ATOM 11141 C C . GLU B 1 306 ? 43.26741 80.32107 -0.67967 1.000 15.81399 287 GLU B C 1
ATOM 11142 O O . GLU B 1 306 ? 43.46282 80.43056 0.53322 1.000 16.65450 287 GLU B O 1
ATOM 11154 N N . LEU B 1 307 ? 42.54661 79.31885 -1.18043 1.000 17.50889 288 LEU B N 1
ATOM 11155 C CA . LEU B 1 307 ? 41.98395 78.30549 -0.29817 1.000 15.45527 288 LEU B CA 1
ATOM 11156 C C . LEU B 1 307 ? 43.09882 77.52135 0.38022 1.000 18.22823 288 LEU B C 1
ATOM 11157 O O . LEU B 1 307 ? 44.02434 77.03449 -0.27764 1.000 19.96552 288 LEU B O 1
ATOM 11173 N N . GLY B 1 308 ? 43.00415 77.39610 1.70052 1.000 17.65111 289 GLY B N 1
ATOM 11174 C CA . GLY B 1 308 ? 43.95162 76.59300 2.44764 1.000 14.32096 289 GLY B CA 1
ATOM 11175 C C . GLY B 1 308 ? 43.30633 75.37900 3.08482 1.000 12.63028 289 GLY B C 1
ATOM 11176 O O . GLY B 1 308 ? 43.45962 74.25382 2.59634 1.000 14.52905 289 GLY B O 1
ATOM 11180 N N . ARG B 1 309 ? 42.56998 75.60596 4.17617 1.000 11.80969 290 ARG B N 1
ATOM 11181 C CA . ARG B 1 309 ? 42.00711 74.50337 4.94981 1.000 11.42277 290 ARG B CA 1
ATOM 11182 C C . ARG B 1 309 ? 41.27147 73.50102 4.06911 1.000 16.51357 290 ARG B C 1
ATOM 11183 O O . ARG B 1 309 ? 41.47927 72.28753 4.18337 1.000 13.69237 290 ARG B O 1
ATOM 11204 N N . SER B 1 310 ? 40.38371 73.98531 3.19735 1.000 12.86063 291 SER B N 1
ATOM 11205 C CA A SER B 1 310 ? 39.54135 73.06890 2.43545 0.492 14.62105 291 SER B CA 1
ATOM 11206 C CA B SER B 1 310 ? 39.54058 73.07453 2.43167 0.508 14.58270 291 SER B CA 1
ATOM 11207 C C . SER B 1 310 ? 40.34463 72.19913 1.47970 1.000 16.67867 291 SER B C 1
ATOM 11208 O O . SER B 1 310 ? 39.82827 71.17980 1.00919 1.000 14.89841 291 SER B O 1
ATOM 11223 N N . LEU B 1 311 ? 41.58424 72.57124 1.17873 1.000 12.37198 292 LEU B N 1
ATOM 11224 C CA . LEU B 1 311 ? 42.40583 71.76777 0.28628 1.000 15.90797 292 LEU B CA 1
ATOM 11225 C C . LEU B 1 311 ? 43.28506 70.76583 1.02074 1.000 13.08737 292 LEU B C 1
ATOM 11226 O O . LEU B 1 311 ? 43.57854 69.69587 0.47127 1.000 15.48904 292 LEU B O 1
ATOM 11242 N N . VAL B 1 312 ? 43.71176 71.07274 2.24436 1.000 15.35164 293 VAL B N 1
ATOM 11243 C CA . VAL B 1 312 ? 44.78174 70.31795 2.88074 1.000 14.23267 293 VAL B CA 1
ATOM 11244 C C . VAL B 1 312 ? 44.37184 69.62389 4.17058 1.000 14.47143 293 VAL B C 1
ATOM 11245 O O . VAL B 1 312 ? 45.18779 68.87273 4.72416 1.000 15.33046 293 VAL B O 1
ATOM 11258 N N . ASP B 1 313 ? 43.15643 69.82805 4.68385 1.000 14.86442 294 ASP B N 1
ATOM 11259 C CA . ASP B 1 313 ? 42.88659 69.40129 6.05767 1.000 12.96502 294 ASP B CA 1
ATOM 11260 C C . ASP B 1 313 ? 42.78005 67.88018 6.17005 1.000 14.60000 294 ASP B C 1
ATOM 11261 O O . ASP B 1 313 ? 43.39466 67.27464 7.05946 1.000 11.97748 294 ASP B O 1
ATOM 11270 N N . TYR B 1 314 ? 42.03716 67.23544 5.26769 1.000 11.00637 295 TYR B N 1
ATOM 11271 C CA . TYR B 1 314 ? 41.72645 65.81769 5.43034 1.000 13.18510 295 TYR B CA 1
ATOM 11272 C C . TYR B 1 314 ? 42.81540 64.89234 4.89892 1.000 15.28754 295 TYR B C 1
ATOM 11273 O O . TYR B 1 314 ? 42.70586 63.67291 5.06551 1.000 12.57300 295 TYR B O 1
ATOM 11291 N N . SER B 1 315 ? 43.86445 65.43097 4.28569 1.000 12.48673 296 SER B N 1
ATOM 11292 C CA . SER B 1 315 ? 44.99674 64.61983 3.85979 1.000 17.81673 296 SER B CA 1
ATOM 11293 C C . SER B 1 315 ? 46.02470 64.41810 4.96544 1.000 16.77559 296 SER B C 1
ATOM 11294 O O . SER B 1 315 ? 47.07197 63.80967 4.71274 1.000 13.59344 296 SER B O 1
ATOM 11302 N N . VAL B 1 316 ? 45.76278 64.90899 6.17497 1.000 13.42091 297 VAL B N 1
ATOM 11303 C CA . VAL B 1 316 ? 46.73150 64.85793 7.26306 1.000 12.55249 297 VAL B CA 1
ATOM 11304 C C . VAL B 1 316 ? 46.04925 64.32160 8.51336 1.000 12.89708 297 VAL B C 1
ATOM 11305 O O . VAL B 1 316 ? 44.96716 64.78885 8.88332 1.000 13.06372 297 VAL B O 1
ATOM 11318 N N . ALA B 1 317 ? 46.69425 63.36526 9.17829 1.000 11.92911 298 ALA B N 1
ATOM 11319 C CA . ALA B 1 317 ? 46.18870 62.79441 10.41536 1.000 11.51702 298 ALA B CA 1
ATOM 11320 C C . ALA B 1 317 ? 47.31613 62.73386 11.43942 1.000 13.86026 298 ALA B C 1
ATOM 11321 O O . ALA B 1 317 ? 48.50541 62.82680 11.10705 1.000 14.40847 298 ALA B O 1
ATOM 11328 N N . LEU B 1 318 ? 46.92124 62.59222 12.70302 1.000 13.49688 299 LEU B N 1
ATOM 11329 C CA . LEU B 1 318 ? 47.85088 62.42546 13.81270 1.000 14.06251 299 LEU B CA 1
ATOM 11330 C C . LEU B 1 318 ? 47.64276 61.04602 14.41792 1.000 14.41070 299 LEU B C 1
ATOM 11331 O O . LEU B 1 318 ? 46.53035 60.70951 14.83779 1.000 12.05094 299 LEU B O 1
ATOM 11347 N N . LEU B 1 319 ? 48.70724 60.25466 14.45923 1.000 12.74584 300 LEU B N 1
ATOM 11348 C CA . LEU B 1 319 ? 48.71198 59.00198 15.19997 1.000 14.65630 300 LEU B CA 1
ATOM 11349 C C . LEU B 1 319 ? 49.17284 59.27909 16.62597 1.000 15.00109 300 LEU B C 1
ATOM 11350 O O . LEU B 1 319 ? 50.17816 59.96360 16.83618 1.000 15.36945 300 LEU B O 1
ATOM 11366 N N . THR B 1 320 ? 48.43133 58.76037 17.59925 1.000 13.38827 301 THR B N 1
ATOM 11367 C CA . THR B 1 320 ? 48.75038 58.95554 19.00365 1.000 11.55977 301 THR B CA 1
ATOM 11368 C C . THR B 1 320 ? 48.57016 57.63078 19.73109 1.000 17.73555 301 THR B C 1
ATOM 11369 O O . THR B 1 320 ? 47.79264 56.77113 19.30524 1.000 18.55954 301 THR B O 1
ATOM 11380 N N . THR B 1 321 ? 49.31283 57.46248 20.82174 1.000 13.13364 302 THR B N 1
ATOM 11381 C CA . THR B 1 321 ? 49.30169 56.23228 21.60062 1.000 13.80691 302 THR B CA 1
ATOM 11382 C C . THR B 1 321 ? 48.72614 56.49013 22.98713 1.000 17.89243 302 THR B C 1
ATOM 11383 O O . THR B 1 321 ? 49.00220 57.52683 23.60135 1.000 16.49547 302 THR B O 1
ATOM 11394 N N . ILE B 1 322 ? 47.92075 55.54203 23.46755 1.000 12.88966 303 ILE B N 1
ATOM 11395 C CA . ILE B 1 322 ? 47.49125 55.53939 24.86209 1.000 16.00028 303 ILE B CA 1
ATOM 11396 C C . ILE B 1 322 ? 48.68521 55.15106 25.72126 1.000 15.10481 303 ILE B C 1
ATOM 11397 O O . ILE B 1 322 ? 49.24128 54.05642 25.56818 1.000 16.18345 303 ILE B O 1
ATOM 11413 N N . VAL B 1 323 ? 49.08221 56.03686 26.63590 1.000 13.24319 304 VAL B N 1
ATOM 11414 C CA . VAL B 1 323 ? 50.25302 55.79447 27.46871 1.000 13.52525 304 VAL B CA 1
ATOM 11415 C C . VAL B 1 323 ? 49.91923 55.67336 28.94677 1.000 17.80591 304 VAL B C 1
ATOM 11416 O O . VAL B 1 323 ? 50.83656 55.53908 29.76345 1.000 15.66450 304 VAL B O 1
ATOM 11429 N N . GLY B 1 324 ? 48.64723 55.71498 29.32262 1.000 16.47827 305 GLY B N 1
ATOM 11430 C CA . GLY B 1 324 ? 48.28394 55.53710 30.71643 1.000 18.85702 305 GLY B CA 1
ATOM 11431 C C . GLY B 1 324 ? 46.78010 55.55056 30.87322 1.000 16.31469 305 GLY B C 1
ATOM 11432 O O . GLY B 1 324 ? 46.04436 55.99778 29.98828 1.000 16.29973 305 GLY B O 1
ATOM 11436 N N . THR B 1 325 ? 46.33986 55.04694 32.02278 1.000 15.83651 306 THR B N 1
ATOM 11437 C CA . THR B 1 325 ? 44.92789 54.96974 32.36696 1.000 18.00958 306 THR B CA 1
ATOM 11438 C C . THR B 1 325 ? 44.72917 55.59728 33.73757 1.000 21.50047 306 THR B C 1
ATOM 11439 O O . THR B 1 325 ? 45.44340 55.26040 34.68743 1.000 20.10995 306 THR B O 1
ATOM 11450 N N . ARG B 1 326 ? 43.76653 56.51221 33.83619 1.000 17.73122 307 ARG B N 1
ATOM 11451 C CA . ARG B 1 326 ? 43.35025 57.06355 35.12010 1.000 21.16282 307 ARG B CA 1
ATOM 11452 C C . ARG B 1 326 ? 42.09939 56.39239 35.66564 1.000 23.08103 307 ARG B C 1
ATOM 11453 O O . ARG B 1 326 ? 41.98966 56.19072 36.87869 1.000 21.65895 307 ARG B O 1
ATOM 11474 N N . GLU B 1 327 ? 41.15327 56.04479 34.79549 1.000 20.36166 308 GLU B N 1
ATOM 11475 C CA . GLU B 1 327 ? 39.93202 55.35735 35.19142 1.000 25.28125 308 GLU B CA 1
ATOM 11476 C C . GLU B 1 327 ? 39.54915 54.36338 34.10525 1.000 28.08287 308 GLU B C 1
ATOM 11477 O O . GLU B 1 327 ? 39.69871 54.65148 32.91439 1.000 19.73007 308 GLU B O 1
ATOM 11489 N N . GLN B 1 328 ? 39.04580 53.19838 34.51779 1.000 27.35678 309 GLN B N 1
ATOM 11490 C CA . GLN B 1 328 ? 38.61844 52.16953 33.56894 1.000 33.23754 309 GLN B CA 1
ATOM 11491 C C . GLN B 1 328 ? 37.45679 51.42189 34.21669 1.000 39.10801 309 GLN B C 1
ATOM 11492 O O . GLN B 1 328 ? 37.67414 50.56295 35.07399 1.000 34.76104 309 GLN B O 1
ATOM 11506 N N . ASN B 1 329 ? 36.23590 51.76348 33.81446 1.000 29.61761 310 ASN B N 1
ATOM 11507 C CA . ASN B 1 329 ? 35.02573 51.15630 34.34776 1.000 35.36117 310 ASN B CA 1
ATOM 11508 C C . ASN B 1 329 ? 34.18357 50.62156 33.19797 1.000 42.61428 310 ASN B C 1
ATOM 11509 O O . ASN B 1 329 ? 34.51177 50.80164 32.02104 1.000 38.41813 310 ASN B O 1
ATOM 11520 N N . GLU B 1 330 ? 33.06554 49.98344 33.55186 1.000 46.77299 311 GLU B N 1
ATOM 11521 C CA . GLU B 1 330 ? 32.16568 49.45010 32.53555 1.000 48.45015 311 GLU B CA 1
ATOM 11522 C C . GLU B 1 330 ? 31.60523 50.56522 31.65869 1.000 48.08317 311 GLU B C 1
ATOM 11523 O O . GLU B 1 330 ? 31.46504 50.40176 30.44085 1.000 48.54517 311 GLU B O 1
ATOM 11535 N N . ASP B 1 331 ? 31.29958 51.71497 32.25515 1.000 45.89725 312 ASP B N 1
ATOM 11536 C CA . ASP B 1 331 ? 30.58447 52.78006 31.57074 1.000 42.76714 312 ASP B CA 1
ATOM 11537 C C . ASP B 1 331 ? 31.44525 54.00297 31.28820 1.000 32.84308 312 ASP B C 1
ATOM 11538 O O . ASP B 1 331 ? 30.93948 54.97445 30.71928 1.000 29.45489 312 ASP B O 1
ATOM 11547 N N . PHE B 1 332 ? 32.72851 53.98358 31.64199 1.000 34.33868 313 PHE B N 1
ATOM 11548 C CA . PHE B 1 332 ? 33.56307 55.16707 31.48129 1.000 29.35088 313 PHE B CA 1
ATOM 11549 C C . PHE B 1 332 ? 35.02845 54.76921 31.56461 1.000 27.95210 313 PHE B C 1
ATOM 11550 O O . PHE B 1 332 ? 35.39759 53.90247 32.36445 1.000 21.37761 313 PHE B O 1
ATOM 11567 N N . GLN B 1 333 ? 35.85625 55.40889 30.73751 1.000 19.65655 314 GLN B N 1
ATOM 11568 C CA . GLN B 1 333 ? 37.30027 55.26543 30.83400 1.000 19.21416 314 GLN B CA 1
ATOM 11569 C C . GLN B 1 333 ? 37.93927 56.63163 30.63341 1.000 22.24724 314 GLN B C 1
ATOM 11570 O O . GLN B 1 333 ? 37.49699 57.42023 29.78965 1.000 18.14957 314 GLN B O 1
ATOM 11584 N N . SER B 1 334 ? 38.96918 56.90570 31.43133 1.000 17.35286 315 SER B N 1
ATOM 11585 C CA . SER B 1 334 ? 39.74779 58.13669 31.36075 1.000 18.98160 315 SER B CA 1
ATOM 11586 C C . SER B 1 334 ? 41.18458 57.75277 31.04415 1.000 15.93206 315 SER B C 1
ATOM 11587 O O . SER B 1 334 ? 41.83979 57.07258 31.84452 1.000 16.72681 315 SER B O 1
ATOM 11595 N N . LEU B 1 335 ? 41.66630 58.17990 29.88108 1.000 16.25055 316 LEU B N 1
ATOM 11596 C CA . LEU B 1 335 ? 42.92412 57.70233 29.33824 1.000 17.15776 316 LEU B CA 1
ATOM 11597 C C . LEU B 1 335 ? 43.89722 58.85031 29.11964 1.000 19.33485 316 LEU B C 1
ATOM 11598 O O . LEU B 1 335 ? 43.49864 59.99449 28.88957 1.000 18.92561 316 LEU B O 1
ATOM 11614 N N . ILE B 1 336 ? 45.18373 58.52323 29.17947 1.000 13.67062 317 ILE B N 1
ATOM 11615 C CA . ILE B 1 336 ? 46.25576 59.46418 28.87670 1.000 15.44459 317 ILE B CA 1
ATOM 11616 C C . ILE B 1 336 ? 46.81179 59.11440 27.50476 1.000 16.74707 317 ILE B C 1
ATOM 11617 O O . ILE B 1 336 ? 47.18034 57.95967 27.25229 1.000 15.18552 317 ILE B O 1
ATOM 11633 N N . THR B 1 337 ? 46.86994 60.10479 26.62080 1.000 13.70704 318 THR B N 1
ATOM 11634 C CA . THR B 1 337 ? 47.46096 59.96067 25.29883 1.000 16.21343 318 THR B CA 1
ATOM 11635 C C . THR B 1 337 ? 48.78494 60.71435 25.25707 1.000 16.43700 318 THR B C 1
ATOM 11636 O O . THR B 1 337 ? 49.02715 61.61918 26.05825 1.000 17.25373 318 THR B O 1
ATOM 11647 N N . ASP B 1 338 ? 49.64613 60.35633 24.30566 1.000 16.07441 319 ASP B N 1
ATOM 11648 C CA . ASP B 1 338 ? 50.90968 61.07118 24.14809 1.000 15.15832 319 ASP B CA 1
ATOM 11649 C C . ASP B 1 338 ? 50.78750 62.28975 23.23597 1.000 15.22197 319 ASP B C 1
ATOM 11650 O O . ASP B 1 338 ? 51.79935 62.92325 22.93062 1.000 18.02719 319 ASP B O 1
ATOM 11659 N N . ALA B 1 339 ? 49.57362 62.63542 22.81301 1.000 18.84515 320 ALA B N 1
ATOM 11660 C CA . ALA B 1 339 ? 49.29536 63.87121 22.09495 1.000 17.94463 320 ALA B CA 1
ATOM 11661 C C . ALA B 1 339 ? 48.26005 64.69176 22.85639 1.000 18.36073 320 ALA B C 1
ATOM 11662 O O . ALA B 1 339 ? 47.35757 64.14765 23.49821 1.000 20.33872 320 ALA B O 1
ATOM 11669 N N . GLY B 1 340 ? 48.39818 66.01210 22.77789 1.000 17.37908 321 GLY B N 1
ATOM 11670 C CA . GLY B 1 340 ? 47.47697 66.90184 23.45442 1.000 22.14293 321 GLY B CA 1
ATOM 11671 C C . GLY B 1 340 ? 47.20000 68.17253 22.68295 1.000 19.14278 321 GLY B C 1
ATOM 11672 O O . GLY B 1 340 ? 47.45031 68.24428 21.47944 1.000 18.19479 321 GLY B O 1
ATOM 11676 N N . ILE B 1 341 ? 46.69545 69.19837 23.37062 1.000 17.72649 322 ILE B N 1
ATOM 11677 C CA . ILE B 1 341 ? 46.29226 70.41686 22.68003 1.000 20.18427 322 ILE B CA 1
ATOM 11678 C C . ILE B 1 341 ? 47.48737 71.19995 22.15263 1.000 19.74759 322 ILE B C 1
ATOM 11679 O O . ILE B 1 341 ? 47.31341 72.10395 21.32924 1.000 21.96643 322 ILE B O 1
ATOM 11695 N N . HIS B 1 342 ? 48.69321 70.92165 22.64164 1.000 14.94264 323 HIS B N 1
ATOM 11696 C CA . HIS B 1 342 ? 49.87458 71.55540 22.07367 1.000 19.01281 323 HIS B CA 1
ATOM 11697 C C . HIS B 1 342 ? 50.35314 70.85625 20.80967 1.000 19.32594 323 HIS B C 1
ATOM 11698 O O . HIS B 1 342 ? 51.17217 71.42276 20.07681 1.000 18.66859 323 HIS B O 1
ATOM 11712 N N . THR B 1 343 ? 49.84779 69.65547 20.53200 1.000 13.90429 324 THR B N 1
ATOM 11713 C CA . THR B 1 343 ? 50.15330 68.94272 19.30061 1.000 12.75641 324 THR B CA 1
ATOM 11714 C C . THR B 1 343 ? 49.15423 69.25973 18.19466 1.000 12.89161 324 THR B C 1
ATOM 11715 O O . THR B 1 343 ? 49.55064 69.48198 17.04654 1.000 14.71176 324 THR B O 1
ATOM 11726 N N . ILE B 1 344 ? 47.86482 69.27928 18.51436 1.000 10.50750 325 ILE B N 1
ATOM 11727 C CA . ILE B 1 344 ? 46.83784 69.65438 17.54631 1.000 9.55869 325 ILE B CA 1
ATOM 11728 C C . ILE B 1 344 ? 45.94594 70.71196 18.18324 1.000 13.39160 325 ILE B C 1
ATOM 11729 O O . ILE B 1 344 ? 44.81906 70.40865 18.60689 1.000 13.48825 325 ILE B O 1
ATOM 11745 N N . PRO B 1 345 ? 46.40387 71.96047 18.27082 1.000 10.18466 326 PRO B N 1
ATOM 11746 C CA . PRO B 1 345 ? 45.63240 72.97576 19.01011 1.000 11.48073 326 PRO B CA 1
ATOM 11747 C C . PRO B 1 345 ? 44.21906 73.19973 18.49352 1.000 14.56396 326 PRO B C 1
ATOM 11748 O O . PRO B 1 345 ? 43.36681 73.66143 19.26379 1.000 17.79606 326 PRO B O 1
ATOM 11759 N N . THR B 1 346 ? 43.92886 72.90995 17.22620 1.000 11.19071 327 THR B N 1
ATOM 11760 C CA . THR B 1 346 ? 42.57544 73.15199 16.73563 1.000 11.58248 327 THR B CA 1
ATOM 11761 C C . THR B 1 346 ? 41.56989 72.13246 17.25691 1.000 12.76455 327 THR B C 1
ATOM 11762 O O . THR B 1 346 ? 40.37074 72.28303 16.99694 1.000 16.15698 327 THR B O 1
ATOM 11773 N N . ILE B 1 347 ? 42.02506 71.10827 17.98430 1.000 17.17027 328 ILE B N 1
ATOM 11774 C CA . ILE B 1 347 ? 41.11398 70.13861 18.57839 1.000 17.09184 328 ILE B CA 1
ATOM 11775 C C . ILE B 1 347 ? 40.22037 70.78283 19.62630 1.000 21.81092 328 ILE B C 1
ATOM 11776 O O . ILE B 1 347 ? 39.19509 70.20714 20.00773 1.000 24.16282 328 ILE B O 1
ATOM 11792 N N . SER B 1 348 ? 40.59206 71.96184 20.12083 1.000 21.46944 329 SER B N 1
ATOM 11793 C CA . SER B 1 348 ? 39.74224 72.68922 21.05156 1.000 22.37815 329 SER B CA 1
ATOM 11794 C C . SER B 1 348 ? 38.64351 73.46528 20.34313 1.000 23.74252 329 SER B C 1
ATOM 11795 O O . SER B 1 348 ? 37.76033 74.00633 21.01290 1.000 22.57658 329 SER B O 1
ATOM 11803 N N . THR B 1 349 ? 38.68263 73.53678 19.01359 1.000 21.78284 330 THR B N 1
ATOM 11804 C CA . THR B 1 349 ? 37.65191 74.20140 18.23120 1.000 17.35650 330 THR B CA 1
ATOM 11805 C C . THR B 1 349 ? 36.84556 73.24565 17.37131 1.000 20.99225 330 THR B C 1
ATOM 11806 O O . THR B 1 349 ? 35.66017 73.49194 17.14010 1.000 21.66776 330 THR B O 1
ATOM 11817 N N . TYR B 1 350 ? 37.45309 72.16081 16.89909 1.000 15.34206 331 TYR B N 1
ATOM 11818 C CA . TYR B 1 350 ? 36.82023 71.27361 15.93725 1.000 15.50776 331 TYR B CA 1
ATOM 11819 C C . TYR B 1 350 ? 36.73846 69.85154 16.46433 1.000 22.43911 331 TYR B C 1
ATOM 11820 O O . TYR B 1 350 ? 37.63085 69.38345 17.17846 1.000 20.42455 331 TYR B O 1
ATOM 11838 N N . ARG B 1 351 ? 35.65752 69.17121 16.08258 1.000 16.76830 332 ARG B N 1
ATOM 11839 C CA . ARG B 1 351 ? 35.48278 67.74045 16.31710 1.000 19.31623 332 ARG B CA 1
ATOM 11840 C C . ARG B 1 351 ? 36.21313 66.97877 15.21011 1.000 15.03755 332 ARG B C 1
ATOM 11841 O O . ARG B 1 351 ? 35.61627 66.39034 14.30687 1.000 17.65073 332 ARG B O 1
ATOM 11862 N N . HIS B 1 352 ? 37.54035 67.03614 15.27121 1.000 18.32065 333 HIS B N 1
ATOM 11863 C CA . HIS B 1 352 ? 38.35458 66.24543 14.35720 1.000 15.60178 333 HIS B CA 1
ATOM 11864 C C . HIS B 1 352 ? 38.04648 64.76528 14.58078 1.000 15.90746 333 HIS B C 1
ATOM 11865 O O . HIS B 1 352 ? 38.06811 64.30515 15.72917 1.000 18.08603 333 HIS B O 1
ATOM 11879 N N . PRO B 1 353 ? 37.75591 63.99135 13.53324 1.000 17.77238 334 PRO B N 1
ATOM 11880 C CA . PRO B 1 353 ? 37.36844 62.58886 13.75545 1.000 14.76454 334 PRO B CA 1
ATOM 11881 C C . PRO B 1 353 ? 38.47440 61.80463 14.45208 1.000 18.46773 334 PRO B C 1
ATOM 11882 O O . PRO B 1 353 ? 39.66177 61.96464 14.15603 1.000 18.36232 334 PRO B O 1
ATOM 11893 N N . ILE B 1 354 ? 38.07124 60.94722 15.38707 1.000 13.24099 335 ILE B N 1
ATOM 11894 C CA . ILE B 1 354 ? 38.99167 60.11150 16.15054 1.000 13.75402 335 ILE B CA 1
ATOM 11895 C C . ILE B 1 354 ? 38.63625 58.65633 15.88636 1.000 19.96780 335 ILE B C 1
ATOM 11896 O O . ILE B 1 354 ? 37.51502 58.22414 16.18362 1.000 17.75682 335 ILE B O 1
ATOM 11912 N N . TYR B 1 355 ? 39.59102 57.90015 15.34885 1.000 14.19221 336 TYR B N 1
ATOM 11913 C CA . TYR B 1 355 ? 39.37252 56.51536 14.95826 1.000 15.41762 336 TYR B CA 1
ATOM 11914 C C . TYR B 1 355 ? 40.27962 55.59839 15.76575 1.000 17.88917 336 TYR B C 1
ATOM 11915 O O . TYR B 1 355 ? 41.42731 55.94419 16.06177 1.000 20.57574 336 TYR B O 1
ATOM 11933 N N . HIS B 1 356 ? 39.76516 54.42351 16.10491 1.000 18.87963 337 HIS B N 1
ATOM 11934 C CA . HIS B 1 356 ? 40.52288 53.37722 16.77593 1.000 20.49684 337 HIS B CA 1
ATOM 11935 C C . HIS B 1 356 ? 40.77976 52.23041 15.80518 1.000 18.78722 337 HIS B C 1
ATOM 11936 O O . HIS B 1 356 ? 40.24880 52.18944 14.69140 1.000 23.16828 337 HIS B O 1
ATOM 11950 N N . LEU B 1 357 ? 41.60197 51.28436 16.25113 1.000 20.83349 338 LEU B N 1
ATOM 11951 C CA . LEU B 1 357 ? 41.98709 50.13790 15.44279 1.000 24.08093 338 LEU B CA 1
ATOM 11952 C C . LEU B 1 357 ? 41.43600 48.82750 15.98591 1.000 27.87902 338 LEU B C 1
ATOM 11953 O O . LEU B 1 357 ? 41.86660 47.75587 15.54954 1.000 27.81872 338 LEU B O 1
ATOM 11969 N N . LYS B 1 358 ? 40.48225 48.88647 16.90370 1.000 20.95974 339 LYS B N 1
ATOM 11970 C CA . LYS B 1 358 ? 40.00540 47.70948 17.60746 1.000 24.26529 339 LYS B CA 1
ATOM 11971 C C . LYS B 1 358 ? 38.85097 47.05768 16.86266 1.000 27.53367 339 LYS B C 1
ATOM 11972 O O . LYS B 1 358 ? 38.06124 47.72542 16.19213 1.000 22.93899 339 LYS B O 1
ATOM 11991 N N . THR B 1 359 ? 38.75956 45.73422 16.99249 1.000 30.36538 340 THR B N 1
ATOM 11992 C CA . THR B 1 359 ? 37.57639 44.99018 16.56365 1.000 33.66775 340 THR B CA 1
ATOM 11993 C C . THR B 1 359 ? 36.68459 44.83577 17.79191 1.000 30.86776 340 THR B C 1
ATOM 11994 O O . THR B 1 359 ? 36.58146 43.77077 18.40526 1.000 32.08064 340 THR B O 1
ATOM 12005 N N . ASP B 1 360 ? 36.05320 45.94637 18.17001 1.000 30.03239 341 ASP B N 1
ATOM 12006 C CA . ASP B 1 360 ? 35.24125 45.99188 19.38378 1.000 30.31654 341 ASP B CA 1
ATOM 12007 C C . ASP B 1 360 ? 34.19817 47.08801 19.21599 1.000 29.72316 341 ASP B C 1
ATOM 12008 O O . ASP B 1 360 ? 34.54302 48.27352 19.19723 1.000 29.52963 341 ASP B O 1
ATOM 12017 N N . SER B 1 361 ? 32.93359 46.69042 19.09966 1.000 28.81347 342 SER B N 1
ATOM 12018 C CA . SER B 1 361 ? 31.82848 47.61651 18.90515 1.000 30.30663 342 SER B CA 1
ATOM 12019 C C . SER B 1 361 ? 31.11418 47.96219 20.20557 1.000 30.78244 342 SER B C 1
ATOM 12020 O O . SER B 1 361 ? 30.06042 48.60622 20.16707 1.000 26.72244 342 SER B O 1
ATOM 12028 N N . TYR B 1 362 ? 31.65189 47.54342 21.34965 1.000 25.31098 343 TYR B N 1
ATOM 12029 C CA . TYR B 1 362 ? 31.09784 47.90631 22.65342 1.000 27.03995 343 TYR B CA 1
ATOM 12030 C C . TYR B 1 362 ? 31.79735 49.18158 23.10347 1.000 22.65242 343 TYR B C 1
ATOM 12031 O O . TYR B 1 362 ? 32.94581 49.15107 23.55336 1.000 24.23953 343 TYR B O 1
ATOM 12049 N N . HIS B 1 363 ? 31.10459 50.30731 22.97430 1.000 28.13100 344 HIS B N 1
ATOM 12050 C CA . HIS B 1 363 ? 31.68633 51.61854 23.21512 1.000 28.11073 344 HIS B CA 1
ATOM 12051 C C . HIS B 1 363 ? 31.23529 52.17746 24.55693 1.000 25.24514 344 HIS B C 1
ATOM 12052 O O . HIS B 1 363 ? 30.16386 51.84130 25.06319 1.000 23.94568 344 HIS B O 1
ATOM 12066 N N . LYS B 1 364 ? 32.06647 53.04700 25.12563 1.000 20.91400 345 LYS B N 1
ATOM 12067 C CA . LYS B 1 364 ? 31.76842 53.68329 26.39954 1.000 23.84563 345 LYS B CA 1
ATOM 12068 C C . LYS B 1 364 ? 32.24102 55.12948 26.35230 1.000 22.68850 345 LYS B C 1
ATOM 12069 O O . LYS B 1 364 ? 33.13809 55.48472 25.58006 1.000 19.01729 345 LYS B O 1
ATOM 12088 N N . LYS B 1 365 ? 31.63646 55.96169 27.20202 1.000 20.41062 346 LYS B N 1
ATOM 12089 C CA . LYS B 1 365 ? 32.08659 57.34112 27.33687 1.000 25.15945 346 LYS B CA 1
ATOM 12090 C C . LYS B 1 365 ? 33.56770 57.37015 27.69241 1.000 18.61256 346 LYS B C 1
ATOM 12091 O O . LYS B 1 365 ? 34.01744 56.65506 28.59102 1.000 22.40185 346 LYS B O 1
ATOM 12110 N N . THR B 1 366 ? 34.32736 58.20097 26.98600 1.000 17.76213 347 THR B N 1
ATOM 12111 C CA . THR B 1 366 ? 35.78069 58.18843 27.07367 1.000 18.08073 347 THR B CA 1
ATOM 12112 C C . THR B 1 366 ? 36.31343 59.60924 27.18478 1.000 19.83296 347 THR B C 1
ATOM 12113 O O . THR B 1 366 ? 35.93851 60.48620 26.39821 1.000 20.14305 347 THR B O 1
ATOM 12124 N N . LEU B 1 367 ? 37.18319 59.82491 28.16875 1.000 16.83999 348 LEU B N 1
ATOM 12125 C CA . 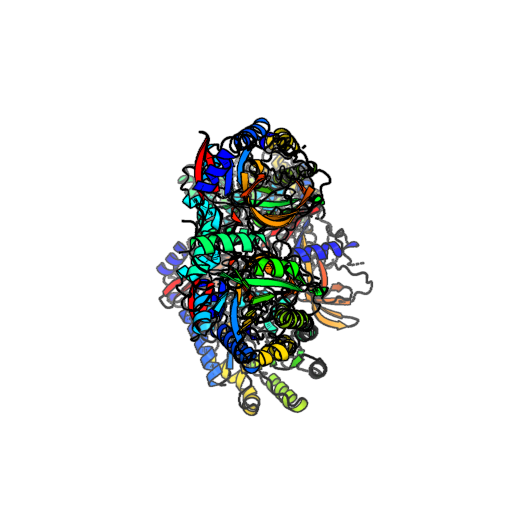LEU B 1 367 ? 37.92166 61.07009 28.33091 1.000 15.62548 348 LEU B CA 1
ATOM 12126 C C . LEU B 1 367 ? 39.35483 60.82394 27.8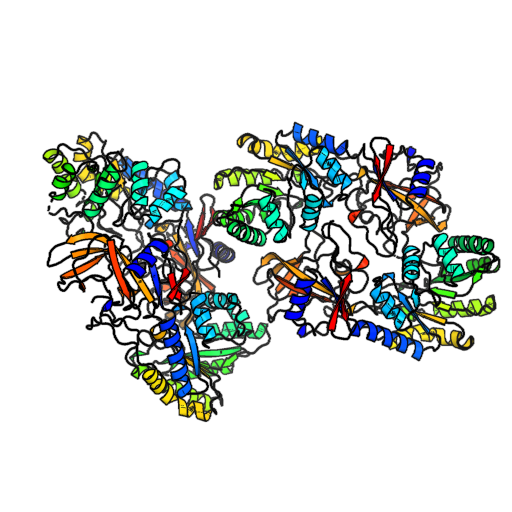8340 1.000 16.02870 348 LEU B C 1
ATOM 12127 O O . LEU B 1 367 ? 40.02267 59.92310 28.40134 1.000 15.31028 348 LEU B O 1
ATOM 12143 N N . LEU B 1 368 ? 39.81485 61.60542 26.91598 1.000 15.67349 349 LEU B N 1
ATOM 12144 C CA . LEU B 1 368 ? 41.16237 61.48058 26.37089 1.000 13.97447 349 LEU B CA 1
ATOM 12145 C C . LEU B 1 368 ? 41.97711 62.68744 26.82084 1.000 18.67989 349 LEU B C 1
ATOM 12146 O O . LEU B 1 368 ? 41.84795 63.77770 26.25225 1.000 15.93157 349 LEU B O 1
ATOM 12162 N N . LEU B 1 369 ? 42.83096 62.48691 27.82424 1.000 14.15459 350 LEU B N 1
ATOM 12163 C CA . LEU B 1 369 ? 43.64008 63.57045 28.36159 1.000 13.93414 350 LEU B CA 1
ATOM 12164 C C . LEU B 1 369 ? 45.01530 63.58825 27.70930 1.000 15.90416 350 LEU B C 1
ATOM 12165 O O . LEU B 1 369 ? 45.60826 62.53724 27.45372 1.000 21.71162 350 LEU B O 1
ATOM 12181 N N . GLY B 1 370 ? 45.50728 64.79127 27.42393 1.000 17.01284 351 GLY B N 1
ATOM 12182 C CA . GLY B 1 370 ? 46.83046 64.96253 26.87469 1.000 14.26041 351 GLY B CA 1
ATOM 12183 C C . GLY B 1 370 ? 47.90003 64.66714 27.90425 1.000 15.74157 351 GLY B C 1
ATOM 12184 O O . GLY B 1 370 ? 47.61435 64.49533 29.09548 1.000 16.42581 351 GLY B O 1
ATOM 12188 N N . PRO B 1 371 ? 49.17472 64.61613 27.47119 1.000 13.14243 352 PRO B N 1
ATOM 12189 C CA . PRO B 1 371 ? 50.28281 64.24510 28.35305 1.000 16.76414 352 PRO B CA 1
ATOM 12190 C C . PRO B 1 371 ? 50.79468 65.39403 29.23263 1.000 25.72655 352 PRO B C 1
ATOM 12191 O O . PRO B 1 371 ? 52.00215 65.61487 29.36693 1.000 16.15770 352 PRO B O 1
ATOM 12202 N N . SER B 1 372 ? 49.86549 66.13624 29.82759 1.000 35.60772 353 SER B N 1
ATOM 12203 C CA . SER B 1 372 ? 50.18501 67.10169 30.87057 1.000 40.97242 353 SER B CA 1
ATOM 12204 C C . SER B 1 372 ? 49.03041 67.09588 31.86088 1.000 43.15553 353 SER B C 1
ATOM 12205 O O . SER B 1 372 ? 47.94960 66.56804 31.58112 1.000 42.80971 353 SER B O 1
ATOM 12213 N N . CYS B 1 373 ? 49.26965 67.67027 33.03570 1.000 31.78325 354 CYS B N 1
ATOM 12214 C CA . CYS B 1 373 ? 48.24194 67.80370 34.06410 1.000 37.50742 354 CYS B CA 1
ATOM 12215 C C . CYS B 1 373 ? 47.63503 69.19975 34.06296 1.000 40.95467 354 CYS B C 1
ATOM 12216 O O . CYS B 1 373 ? 47.32235 69.76153 35.11455 1.000 46.65427 354 CYS B O 1
ATOM 12241 N N . GLN B 1 375 ? 44.44639 71.58041 33.01976 1.000 57.27865 356 GLN B N 1
ATOM 12242 C CA . GLN B 1 375 ? 43.02602 71.25381 32.99589 1.000 56.52380 356 GLN B CA 1
ATOM 12243 C C . GLN B 1 375 ? 42.44125 71.31381 31.58943 1.000 53.70358 356 GLN B C 1
ATOM 12244 O O . GLN B 1 375 ? 41.45236 70.63543 31.29913 1.000 53.35870 356 GLN B O 1
ATOM 12258 N N . HIS B 1 376 ? 43.02265 72.11959 30.70844 1.000 38.25527 357 HIS B N 1
ATOM 12259 C CA . HIS B 1 376 ? 42.50456 72.29920 29.35648 1.000 38.19457 357 HIS B CA 1
ATOM 12260 C C . HIS B 1 376 ? 43.11061 71.32646 28.35112 1.000 31.03201 357 HIS B C 1
ATOM 12261 O O . HIS B 1 376 ? 42.68474 71.31495 27.19422 1.000 28.54442 357 HIS B O 1
ATOM 12275 N N . ASP B 1 377 ? 44.06635 70.49248 28.76313 1.000 26.78589 358 ASP B N 1
ATOM 12276 C CA . ASP B 1 377 ? 44.79926 69.63575 27.83233 1.000 21.31626 358 ASP B CA 1
ATOM 12277 C C . ASP B 1 377 ? 44.08150 68.29587 27.69811 1.000 20.97991 358 ASP B C 1
ATOM 12278 O O . ASP B 1 377 ? 44.40474 67.30552 28.35859 1.000 17.67259 358 ASP B O 1
ATOM 12287 N N . PHE B 1 378 ? 43.08972 68.27069 26.80992 1.000 19.56594 359 PHE B N 1
ATOM 12288 C CA . PHE B 1 378 ? 42.40037 67.03590 26.47169 1.000 21.79434 359 PHE B CA 1
ATOM 12289 C C . PHE B 1 378 ? 41.99024 67.08703 25.00975 1.000 19.94394 359 PHE B C 1
ATOM 12290 O O . PHE B 1 378 ? 41.75354 68.15840 24.45205 1.000 21.56901 359 PHE B O 1
ATOM 12307 N N . LEU B 1 379 ? 41.92126 65.91243 24.39213 1.000 20.87853 360 LEU B N 1
ATOM 12308 C CA . LEU B 1 379 ? 41.49973 65.82233 23.00054 1.000 20.04556 360 LEU B CA 1
ATOM 12309 C C . LEU B 1 379 ? 39.98823 65.73075 22.86691 1.000 21.76766 360 LEU B C 1
ATOM 12310 O O . LEU B 1 379 ? 39.42804 66.16094 21.85238 1.000 27.27025 360 LEU B O 1
ATOM 12326 N N . HIS B 1 380 ? 39.32669 65.16707 23.86902 1.000 21.40858 361 HIS B N 1
ATOM 12327 C CA . HIS B 1 380 ? 37.89190 64.93994 23.84488 1.000 22.25176 361 HIS B CA 1
ATOM 12328 C C . HIS B 1 380 ? 37.48452 64.47902 25.23077 1.000 20.69907 361 HIS B C 1
ATOM 12329 O O . HIS B 1 380 ? 38.16473 63.64061 25.82780 1.000 20.97144 361 HIS B O 1
ATOM 12343 N N . ASP B 1 381 ? 36.38826 65.02933 25.74404 1.000 23.18263 362 ASP B N 1
ATOM 12344 C CA . ASP B 1 381 ? 35.90043 64.63731 27.05735 1.000 20.83446 362 ASP B CA 1
ATOM 12345 C C . ASP B 1 381 ? 34.56487 63.90972 27.00535 1.000 24.44819 362 ASP B C 1
ATOM 12346 O O . ASP B 1 381 ? 34.01894 63.57758 28.06138 1.000 25.47345 362 ASP B O 1
ATOM 12355 N N . ASP B 1 382 ? 34.03310 63.62790 25.82020 1.000 27.81486 363 ASP B N 1
ATOM 12356 C CA . ASP B 1 382 ? 32.74331 62.95377 25.71993 1.000 31.46794 363 ASP B CA 1
ATOM 12357 C C . ASP B 1 382 ? 32.62572 62.21387 24.38852 1.000 30.40075 363 ASP B C 1
ATOM 12358 O O . ASP B 1 382 ? 31.65817 62.36964 23.64401 1.000 29.13111 363 ASP B O 1
ATOM 12367 N N . ILE B 1 383 ? 33.60566 61.37372 24.08365 1.000 22.56404 364 ILE B N 1
ATOM 12368 C CA . ILE B 1 383 ? 33.57737 60.54246 22.88773 1.000 22.58196 364 ILE B CA 1
ATOM 12369 C C . ILE B 1 383 ? 33.34774 59.09747 23.30476 1.000 23.66079 364 ILE B C 1
ATOM 12370 O O . ILE B 1 383 ? 33.77498 58.66128 24.37974 1.000 23.25363 364 ILE B O 1
ATOM 12386 N N . PHE B 1 384 ? 32.66596 58.35066 22.44418 1.000 23.02984 365 PHE B N 1
ATOM 12387 C CA . PHE B 1 384 ? 32.37557 56.94718 22.69922 1.000 20.36172 365 PHE B CA 1
ATOM 12388 C C . PHE B 1 384 ? 33.34579 56.07925 21.91165 1.000 19.24431 365 PHE B C 1
ATOM 12389 O O . PHE B 1 384 ? 33.41058 56.15992 20.68159 1.000 20.86302 365 PHE B O 1
ATOM 12406 N N . LEU B 1 385 ? 34.10336 55.26542 22.62939 1.000 18.44635 366 LEU B N 1
ATOM 12407 C CA . LEU B 1 385 ? 35.14799 54.42903 22.06797 1.000 17.74169 366 LEU B CA 1
ATOM 12408 C C . LEU B 1 385 ? 35.13225 53.08764 22.78221 1.000 17.77873 366 LEU B C 1
ATOM 12409 O O . LEU B 1 385 ? 34.66558 52.99211 23.92185 1.000 18.46083 366 LEU B O 1
ATOM 12425 N N . PRO B 1 386 ? 35.63793 52.03696 22.14309 1.000 17.94070 367 PRO B N 1
ATOM 12426 C CA . PRO B 1 386 ? 35.80987 50.76081 22.84836 1.000 18.84568 367 PRO B CA 1
ATOM 12427 C C . PRO B 1 386 ? 36.86385 50.89529 23.93859 1.000 20.03202 367 PRO B C 1
ATOM 12428 O O . PRO B 1 386 ? 37.60768 51.87828 24.01641 1.000 17.49235 367 PRO B O 1
ATOM 12439 N N . LYS B 1 387 ? 36.91257 49.88625 24.80443 1.000 24.62612 368 LYS B N 1
ATOM 12440 C CA . LYS B 1 387 ? 37.92945 49.86143 25.84725 1.000 26.08339 368 LYS B CA 1
ATOM 12441 C C . LYS B 1 387 ? 39.31893 49.91542 25.22601 1.000 22.73680 368 LYS B C 1
ATOM 12442 O O . LYS B 1 387 ? 39.62252 49.17058 24.29285 1.000 23.48554 368 LYS B O 1
ATOM 12461 N N . LEU B 1 388 ? 40.16259 50.80148 25.74531 1.000 23.20445 369 LEU B N 1
ATOM 12462 C CA . LEU B 1 388 ? 41.52189 50.96810 25.25943 1.000 20.61085 369 LEU B CA 1
ATOM 12463 C C . LEU B 1 388 ? 42.49393 50.84565 26.42244 1.000 25.34878 369 LEU B C 1
ATOM 12464 O O . LEU B 1 388 ? 42.15007 51.11765 27.57561 1.000 25.00911 369 LEU B O 1
ATOM 12480 N N . GLU B 1 389 ? 43.71623 50.42991 26.10574 1.000 24.62397 370 GLU B N 1
ATOM 12481 C CA . GLU B 1 389 ? 44.73461 50.19036 27.11516 1.000 29.31601 370 GLU B CA 1
ATOM 12482 C C . GLU B 1 389 ? 46.06261 50.76365 26.64838 1.000 21.58319 370 GLU B C 1
ATOM 12483 O O . GLU B 1 389 ? 46.22431 51.15825 25.49127 1.000 23.26682 370 GLU B O 1
ATOM 12495 N N . TYR B 1 390 ? 47.01596 50.80535 27.57683 1.000 25.92323 371 TYR B N 1
ATOM 12496 C CA . TYR B 1 390 ? 48.39272 51.15972 27.26626 1.000 22.56063 371 TYR B CA 1
ATOM 12497 C C . TYR B 1 390 ? 48.83417 50.49165 25.97002 1.000 20.93605 371 TYR B C 1
ATOM 12498 O O . TYR B 1 390 ? 48.69714 49.27888 25.80404 1.000 21.80168 371 TYR B O 1
ATOM 12516 N N . GLY B 1 391 ? 49.34155 51.29619 25.04039 1.000 16.53323 372 GLY B N 1
ATOM 12517 C CA . GLY B 1 391 ? 49.84294 50.80212 23.78172 1.000 16.84001 372 GLY B CA 1
ATOM 12518 C C . GLY B 1 391 ? 48.84564 50.80998 22.64028 1.000 20.81864 372 GLY B C 1
ATOM 12519 O O . GLY B 1 391 ? 49.25591 50.68787 21.47876 1.000 21.49286 372 GLY B O 1
ATOM 12523 N N . ASP B 1 392 ? 47.55214 50.92678 22.92791 1.000 15.13369 373 ASP B N 1
ATOM 12524 C CA . ASP B 1 392 ? 46.57475 51.08455 21.86072 1.000 19.55223 373 ASP B CA 1
ATOM 12525 C C . ASP B 1 392 ? 46.81521 52.40115 21.13245 1.000 16.54486 373 ASP B C 1
ATOM 12526 O O . ASP B 1 392 ? 47.35462 53.35622 21.69252 1.000 16.57800 373 ASP B O 1
ATOM 12535 N N . LYS B 1 393 ? 46.40916 52.44823 19.87017 1.000 17.36955 374 LYS B N 1
ATOM 12536 C CA . LYS B 1 393 ? 46.64526 53.60565 19.02117 1.000 17.49264 374 LYS B CA 1
ATOM 12537 C C . LYS B 1 393 ? 45.32824 54.24401 18.60069 1.000 21.99830 374 LYS B C 1
ATOM 12538 O O . LYS B 1 393 ? 44.31057 53.56279 18.42746 1.000 20.03059 374 LYS B O 1
ATOM 12557 N N . LEU B 1 394 ? 45.35939 55.56258 18.42581 1.000 18.65469 375 LEU B N 1
ATOM 12558 C CA . LEU B 1 394 ? 44.24575 56.30068 17.85014 1.000 18.16912 375 LEU B CA 1
ATOM 12559 C C . LEU B 1 394 ? 44.74840 57.11260 16.66447 1.000 20.51279 375 LEU B C 1
ATOM 12560 O O . LEU B 1 394 ? 45.91969 57.50526 16.61756 1.000 13.67704 375 LEU B O 1
ATOM 12576 N N . LEU B 1 395 ? 43.86267 57.34880 15.69759 1.000 12.16548 376 LEU B N 1
ATOM 12577 C CA . LEU B 1 395 ? 44.15934 58.19991 14.55180 1.000 15.18191 376 LEU B CA 1
ATOM 12578 C C . LEU B 1 395 ? 43.18547 59.36861 14.57252 1.000 17.21775 376 LEU B C 1
ATOM 12579 O O . LEU B 1 395 ? 41.96748 59.16119 14.57625 1.000 18.31342 376 LEU B O 1
ATOM 12595 N N . ILE B 1 396 ? 43.71891 60.58712 14.59544 1.000 12.24460 377 ILE B N 1
ATOM 12596 C CA . ILE B 1 396 ? 42.92300 61.81034 14.61929 1.000 11.98646 377 ILE B CA 1
ATOM 12597 C C . ILE B 1 396 ? 43.04732 62.43818 13.24238 1.000 14.05464 377 ILE B C 1
ATOM 12598 O O . ILE B 1 396 ? 44.14017 62.85882 12.83929 1.000 13.17512 377 ILE B O 1
ATOM 12614 N N . ASP B 1 397 ? 41.93442 62.49210 12.52044 1.000 13.68656 378 ASP B N 1
ATOM 12615 C CA . ASP B 1 397 ? 41.91735 62.86436 11.11590 1.000 14.92020 378 ASP B CA 1
ATOM 12616 C C . ASP B 1 397 ? 41.56159 64.33659 10.94757 1.000 15.92587 378 ASP B C 1
ATOM 12617 O O . ASP B 1 397 ? 41.01942 64.98074 11.85023 1.000 15.27163 378 ASP B O 1
ATOM 12626 N N . GLY B 1 398 ? 41.89070 64.86151 9.76888 1.000 14.25307 379 GLY B N 1
ATOM 12627 C CA . GLY B 1 398 ? 41.48947 66.20085 9.38961 1.000 12.23859 379 GLY B CA 1
ATOM 12628 C C . GLY B 1 398 ? 42.24086 67.30932 10.08732 1.000 11.81977 379 GLY B C 1
ATOM 12629 O O . GLY B 1 398 ? 41.67297 68.38508 10.30583 1.000 13.44139 379 GLY B O 1
ATOM 12633 N N . VAL B 1 399 ? 43.50822 67.09117 10.42756 1.000 9.77077 380 VAL B N 1
ATOM 12634 C CA . VAL B 1 399 ? 44.27007 68.05687 11.20464 1.000 10.35982 380 VAL B CA 1
ATOM 12635 C C . VAL B 1 399 ? 45.32672 68.75908 10.35070 1.000 13.65260 380 VAL B C 1
ATOM 12636 O O . VAL B 1 399 ? 46.26104 69.34736 10.88830 1.000 15.58063 380 VAL B O 1
ATOM 12649 N N . GLY B 1 400 ? 45.17716 68.73094 9.02575 1.000 12.88176 381 GLY B N 1
ATOM 12650 C CA . GLY B 1 400 ? 46.20558 69.24829 8.13934 1.000 13.64994 381 GLY B CA 1
ATOM 12651 C C . GLY B 1 400 ? 46.33042 70.75436 8.11470 1.000 12.81452 381 GLY B C 1
ATOM 12652 O O . GLY B 1 400 ? 47.26037 71.26353 7.48316 1.000 13.90246 381 GLY B O 1
ATOM 12656 N N . ALA B 1 401 ? 45.43497 71.47873 8.77780 1.000 14.17712 382 ALA B N 1
ATOM 12657 C CA . ALA B 1 401 ? 45.41353 72.93536 8.71654 1.000 11.56872 382 ALA B CA 1
ATOM 12658 C C . ALA B 1 401 ? 45.61548 73.52062 10.10698 1.000 12.34490 382 ALA B C 1
ATOM 12659 O O . ALA B 1 401 ? 44.84918 73.22292 11.02979 1.000 14.75427 382 ALA B O 1
ATOM 12666 N N . TYR B 1 402 ? 46.65304 74.34924 10.24704 1.000 12.95225 383 TYR B N 1
ATOM 12667 C CA . TYR B 1 402 ? 46.86058 75.19576 11.41524 1.000 10.44537 383 TYR B CA 1
ATOM 12668 C C . TYR B 1 402 ? 47.20022 74.39861 12.66666 1.000 14.64246 383 TYR B C 1
ATOM 12669 O O . TYR B 1 402 ? 46.87114 74.80995 13.78425 1.000 14.96981 383 TYR B O 1
ATOM 12687 N N . ASN B 1 403 ? 47.89395 73.27736 12.50063 1.000 10.76655 384 ASN B N 1
ATOM 12688 C CA . ASN B 1 403 ? 48.36685 72.50864 13.64146 1.000 11.21382 384 ASN B CA 1
ATOM 12689 C C . ASN B 1 403 ? 49.87349 72.29941 13.62045 1.000 12.71482 384 ASN B C 1
ATOM 12690 O O . ASN B 1 403 ? 50.55069 72.64519 14.59263 1.000 10.79679 384 ASN B O 1
ATOM 12701 N N . ILE B 1 404 ? 50.42582 71.76698 12.52745 1.000 12.08944 385 ILE B N 1
ATOM 12702 C CA . ILE B 1 404 ? 51.81104 71.29472 12.54042 1.000 11.91992 385 ILE B CA 1
ATOM 12703 C C . ILE B 1 404 ? 52.77309 72.43939 12.84032 1.000 13.94226 385 ILE B C 1
ATOM 12704 O O . ILE B 1 404 ? 53.67832 72.30956 13.67655 1.000 12.27868 385 ILE B O 1
ATOM 12720 N N . SER B 1 405 ? 52.61540 73.57149 12.15183 1.000 13.47177 386 SER B N 1
ATOM 12721 C CA . SER B 1 405 ? 53.56424 74.66097 12.35686 1.000 11.05165 386 SER B CA 1
ATOM 12722 C C . SER B 1 405 ? 53.35392 75.38910 13.67944 1.000 13.58707 386 SER B C 1
ATOM 12723 O O . SER B 1 405 ? 54.20773 76.19480 14.06797 1.000 13.70788 386 SER B O 1
ATOM 12731 N N . ARG B 1 406 ? 52.26365 75.11798 14.38831 1.000 14.78079 387 ARG B N 1
ATOM 12732 C CA . ARG B 1 406 ? 52.05592 75.67336 15.71955 1.000 14.81258 387 ARG B CA 1
ATOM 12733 C C . ARG B 1 406 ? 52.58127 74.76497 16.82506 1.000 20.87303 387 ARG B C 1
ATOM 12734 O O . ARG B 1 406 ? 52.48582 75.13149 18.00306 1.000 19.21330 387 ARG B O 1
ATOM 12755 N N . ASN B 1 407 ? 53.13144 73.59916 16.47626 1.000 15.85255 388 ASN B N 1
ATOM 12756 C CA . ASN B 1 407 ? 53.87440 72.80971 17.44935 1.000 13.44745 388 ASN B CA 1
ATOM 12757 C C . ASN B 1 407 ? 55.00917 73.64867 18.02540 1.000 19.29207 388 ASN B C 1
ATOM 12758 O O . ASN B 1 407 ? 55.55398 74.53121 17.35841 1.000 19.29362 388 ASN B O 1
ATOM 12769 N N . ASN B 1 408 ? 55.36537 73.37171 19.27759 1.000 13.28436 389 ASN B N 1
ATOM 12770 C CA . ASN B 1 408 ? 56.34792 74.18043 19.98837 1.000 12.71888 389 ASN B CA 1
ATOM 12771 C C . ASN B 1 408 ? 57.22048 73.26298 20.83699 1.000 17.84495 389 ASN B C 1
ATOM 12772 O O . ASN B 1 408 ? 57.16551 72.03538 20.72377 1.000 20.58730 389 ASN B O 1
ATOM 12783 N N . GLU B 1 409 ? 58.02969 73.87226 21.70445 1.000 14.04369 390 GLU B N 1
ATOM 12784 C CA . GLU B 1 409 ? 58.98586 73.15286 22.53704 1.000 21.05693 390 GLU B CA 1
ATOM 12785 C C . GLU B 1 409 ? 58.58919 73.16212 24.01012 1.000 14.91032 390 GLU B C 1
ATOM 12786 O O . GLU B 1 409 ? 59.44613 73.01011 24.88419 1.000 21.80870 390 GLU B O 1
ATOM 12798 N N . PHE B 1 410 ? 57.29949 73.31134 24.29498 1.000 13.93085 391 PHE B N 1
ATOM 12799 C CA . PHE B 1 410 ? 56.76997 73.36805 25.65547 1.000 16.83017 391 PHE B CA 1
ATOM 12800 C C . PHE B 1 410 ? 56.52512 71.94406 26.14709 1.000 14.41088 391 PHE B C 1
ATOM 12801 O O . PHE B 1 410 ? 55.62183 71.25098 25.66008 1.000 12.38610 391 PHE B O 1
ATOM 12818 N N . ILE B 1 411 ? 57.36083 71.51049 27.09454 1.000 13.05113 392 ILE B N 1
ATOM 12819 C CA . ILE B 1 411 ? 57.27946 70.20692 27.74932 1.000 13.23265 392 ILE B CA 1
ATOM 12820 C C . ILE B 1 411 ? 57.71487 69.09164 26.80509 1.000 13.58650 392 ILE B C 1
ATOM 12821 O O . ILE B 1 411 ? 58.67516 68.36728 27.08960 1.000 14.02039 392 ILE B O 1
ATOM 12837 N N . HIS B 1 412 ? 56.98867 68.91023 25.70583 1.000 13.16647 393 HIS B N 1
ATOM 12838 C CA . HIS B 1 412 ? 57.29491 67.88004 24.72384 1.000 14.56766 393 HIS B CA 1
ATOM 12839 C C . HIS B 1 412 ? 57.76786 68.52356 23.42838 1.000 17.16090 393 HIS B C 1
ATOM 12840 O O . HIS B 1 412 ? 57.19105 69.51701 22.97076 1.000 18.14411 393 HIS B O 1
ATOM 12854 N N . LEU B 1 413 ? 58.79908 67.93953 22.82641 1.000 16.33425 394 LEU B N 1
ATOM 12855 C CA . LEU B 1 413 ? 59.32177 68.45897 21.57562 1.000 17.75446 394 LEU B CA 1
ATOM 12856 C C . LEU B 1 413 ? 58.44777 68.01037 20.40477 1.000 15.41341 394 LEU B C 1
ATOM 12857 O O . LEU B 1 413 ? 57.61461 67.10627 20.51876 1.000 13.94586 394 LEU B O 1
ATOM 12873 N N . LYS B 1 414 ? 58.65941 68.65789 19.26175 1.000 13.98672 395 LYS B N 1
ATOM 12874 C CA . LYS B 1 414 ? 57.76801 68.49074 18.12397 1.000 15.24637 395 LYS B CA 1
ATOM 12875 C C . LYS B 1 414 ? 57.87344 67.07326 17.56204 1.000 14.18511 395 LYS B C 1
ATOM 12876 O O . LYS B 1 414 ? 58.96942 66.50439 17.50542 1.000 15.04422 395 LYS B O 1
ATOM 12895 N N . PRO B 1 415 ? 56.76182 66.47947 17.13791 1.000 16.27382 396 PRO B N 1
ATOM 12896 C CA . PRO B 1 415 ? 56.80392 65.11427 16.60671 1.000 17.23410 396 PRO B CA 1
ATOM 12897 C C . PRO B 1 415 ? 57.17320 65.08453 15.12926 1.000 14.87477 396 PRO B C 1
ATOM 12898 O O . PRO B 1 415 ? 57.19141 66.10139 14.42910 1.000 15.14599 396 PRO B O 1
ATOM 12909 N N . SER B 1 416 ? 57.46272 63.87079 14.66612 1.000 14.19376 397 SER B N 1
ATOM 12910 C CA . SER B 1 416 ? 57.73067 63.64354 13.25700 1.000 14.02652 397 SER B CA 1
ATOM 12911 C C . SER B 1 416 ? 56.50672 63.98452 12.41448 1.000 15.32685 397 SER B C 1
ATOM 12912 O O . SER B 1 416 ? 55.36185 63.88414 12.86426 1.000 13.17308 397 SER B O 1
ATOM 12920 N N . VAL B 1 417 ? 56.76715 64.40781 11.18194 1.000 16.41293 398 VAL B N 1
ATOM 12921 C CA . VAL B 1 417 ? 55.77603 64.45068 10.11516 1.000 15.45938 398 VAL B CA 1
ATOM 12922 C C . VAL B 1 417 ? 56.30950 63.58036 8.98804 1.000 17.58818 398 VAL B C 1
ATOM 12923 O O . VAL B 1 417 ? 57.44288 63.77908 8.53520 1.000 20.52849 398 VAL B O 1
ATOM 12936 N N . ILE B 1 418 ? 55.51913 62.60662 8.54991 1.000 15.48014 399 ILE B N 1
ATOM 12937 C CA . ILE B 1 418 ? 55.97044 61.71247 7.49150 1.000 16.79316 399 ILE B CA 1
ATOM 12938 C C . ILE B 1 418 ? 54.98071 61.75942 6.33736 1.000 17.70001 399 ILE B C 1
ATOM 12939 O O . ILE B 1 418 ? 53.77758 61.95938 6.52777 1.000 18.49694 399 ILE B O 1
ATOM 12955 N N . LEU B 1 419 ? 55.49670 61.55695 5.13379 1.000 16.81852 400 LEU B N 1
ATOM 12956 C CA . LEU B 1 419 ? 54.69036 61.49557 3.92353 1.000 17.33627 400 LEU B CA 1
ATOM 12957 C C . LEU B 1 419 ? 54.43686 60.04045 3.55278 1.000 18.81029 400 LEU B C 1
ATOM 12958 O O . LEU B 1 419 ? 55.35712 59.21554 3.58003 1.000 19.38224 400 LEU B O 1
ATOM 12974 N N . ILE B 1 420 ? 53.18650 59.72883 3.23622 1.000 17.87058 401 ILE B N 1
ATOM 12975 C CA . ILE B 1 420 ? 52.81787 58.48997 2.56098 1.000 18.60849 401 ILE B CA 1
ATOM 12976 C C . ILE B 1 420 ? 52.72656 58.85916 1.08442 1.000 19.46746 401 ILE B C 1
ATOM 12977 O O . ILE B 1 420 ? 51.76050 59.49546 0.65307 1.000 19.58076 401 ILE B O 1
ATOM 12993 N N . ASP B 1 421 ? 53.75181 58.50712 0.30808 1.000 20.48592 402 ASP B N 1
ATOM 12994 C CA . ASP B 1 421 ? 53.84332 59.01604 -1.05164 1.000 24.48776 402 ASP B CA 1
ATOM 12995 C C . ASP B 1 421 ? 52.91800 58.23508 -1.98504 1.000 29.75547 402 ASP B C 1
ATOM 12996 O O . ASP B 1 421 ? 52.23422 57.28644 -1.58746 1.000 29.87646 402 ASP B O 1
ATOM 13005 N N . LYS B 1 422 ? 52.88750 58.66104 -3.25138 1.000 36.91715 403 LYS B N 1
ATOM 13006 C CA . LYS B 1 422 ? 51.94879 58.09624 -4.21455 1.000 41.53400 403 LYS B CA 1
ATOM 13007 C C . LYS B 1 422 ? 52.10508 56.59098 -4.36703 1.000 42.09438 403 LYS B C 1
ATOM 13008 O O . LYS B 1 422 ? 51.17072 55.92871 -4.82992 1.000 43.14731 403 LYS B O 1
ATOM 13027 N N . ASN B 1 423 ? 53.25427 56.03598 -3.98864 1.000 34.02617 404 ASN B N 1
ATOM 13028 C CA . ASN B 1 423 ? 53.48461 54.59958 -4.04040 1.000 31.63542 404 ASN B CA 1
ATOM 13029 C C . ASN B 1 423 ? 53.35873 53.93697 -2.67488 1.000 33.90182 404 ASN B C 1
ATOM 13030 O O . ASN B 1 423 ? 53.76270 52.78029 -2.51969 1.000 31.81137 404 ASN B O 1
ATOM 13041 N N . GLN B 1 424 ? 52.82619 54.64738 -1.68151 1.000 29.67526 405 GLN B N 1
ATOM 13042 C CA . GLN B 1 424 ? 52.58632 54.12469 -0.33916 1.000 30.51229 405 GLN B CA 1
ATOM 13043 C C . GLN B 1 424 ? 53.86796 53.87803 0.44874 1.000 30.51488 405 GLN B C 1
ATOM 13044 O O . GLN B 1 424 ? 53.85534 53.12246 1.42563 1.000 32.84789 405 GLN B O 1
ATOM 13058 N N . GLN B 1 425 ? 54.97480 54.50358 0.06118 1.000 26.27507 406 GLN B N 1
ATOM 13059 C CA . GLN B 1 425 ? 56.21404 54.43146 0.82340 1.000 30.54221 406 GLN B CA 1
ATOM 13060 C C . GLN B 1 425 ? 56.37460 55.68983 1.66625 1.000 24.55815 406 GLN B C 1
ATOM 13061 O O . GLN B 1 425 ? 55.85408 56.75270 1.32655 1.000 23.91124 406 GLN B O 1
ATOM 13075 N N . TYR B 1 426 ? 57.10903 55.56182 2.76574 1.000 30.15531 407 TYR B N 1
ATOM 13076 C CA . TYR B 1 426 ? 57.24123 56.62809 3.74536 1.000 23.27216 407 TYR B CA 1
ATOM 13077 C C . TYR B 1 426 ? 58.54182 57.39713 3.55545 1.000 22.51292 407 TYR B C 1
ATOM 13078 O O . TYR B 1 426 ? 59.56713 56.82866 3.16852 1.000 21.07136 407 TYR B O 1
ATOM 13096 N N . GLN B 1 427 ? 58.48836 58.69604 3.84252 1.000 19.42541 408 GLN B N 1
ATOM 13097 C CA . GLN B 1 427 ? 59.68004 59.51959 3.98572 1.000 20.78006 408 GLN B CA 1
ATOM 13098 C C . GLN B 1 427 ? 59.36730 60.61975 4.98864 1.000 18.72707 408 GLN B C 1
ATOM 13099 O O . GLN B 1 427 ? 58.20562 60.97737 5.20098 1.000 17.92960 408 GLN B O 1
ATOM 13113 N N . VAL B 1 428 ? 60.41405 61.15289 5.60573 1.000 18.91073 409 VAL B N 1
ATOM 13114 C CA . VAL B 1 428 ? 60.26200 62.12242 6.68333 1.000 18.08658 409 VAL B CA 1
ATOM 13115 C C . VAL B 1 428 ? 60.18139 63.52451 6.09694 1.000 18.17434 409 VAL B C 1
ATOM 13116 O O . VAL B 1 428 ? 61.02505 63.92028 5.28289 1.000 19.16927 409 VAL B O 1
ATOM 13129 N N . LEU B 1 429 ? 59.16630 64.27992 6.52068 1.000 17.30608 410 LEU B N 1
ATOM 13130 C CA . LEU B 1 429 ? 59.02245 65.67880 6.14106 1.000 17.46263 410 LEU B CA 1
ATOM 13131 C C . LEU B 1 429 ? 59.42294 66.63892 7.25285 1.000 17.12616 410 LEU B C 1
ATOM 13132 O O . LEU B 1 429 ? 59.73188 67.79823 6.96548 1.000 17.64114 410 LEU B O 1
ATOM 13148 N N . ARG B 1 430 ? 59.39403 66.19365 8.50753 1.000 16.41765 411 ARG B N 1
ATOM 13149 C CA . ARG B 1 430 ? 59.93376 66.95003 9.63042 1.000 16.25254 411 ARG B CA 1
ATOM 13150 C C . ARG B 1 430 ? 60.47915 65.95504 10.64116 1.000 18.50659 411 ARG B C 1
ATOM 13151 O O . ARG B 1 430 ? 59.76602 65.03334 11.04416 1.000 15.57765 411 ARG B O 1
ATOM 13172 N N . VAL B 1 431 ? 61.73514 66.13595 11.04788 1.000 18.06119 412 VAL B N 1
ATOM 13173 C CA . VAL B 1 431 ? 62.34631 65.18746 11.97143 1.000 25.14749 412 VAL B CA 1
ATOM 13174 C C . VAL B 1 431 ? 61.76644 65.38303 13.36723 1.000 24.93068 412 VAL B C 1
ATOM 13175 O O . VAL B 1 431 ? 61.39402 66.49673 13.76121 1.000 23.67271 412 VAL B O 1
ATOM 13188 N N . ARG B 1 432 ? 61.68575 64.29064 14.12806 1.000 19.43920 413 ARG B N 1
ATOM 13189 C CA . ARG B 1 432 ? 61.33920 64.40768 15.53832 1.000 28.65215 413 ARG B CA 1
ATOM 13190 C C . ARG B 1 432 ? 62.42214 65.21143 16.24432 1.000 26.59440 413 ARG B C 1
ATOM 13191 O O . ARG B 1 432 ? 63.59045 64.81693 16.24898 1.000 23.92305 413 ARG B O 1
ATOM 13212 N N . GLN B 1 433 ? 62.03964 66.34295 16.82480 1.000 29.01666 414 GLN B N 1
ATOM 13213 C CA . GLN B 1 433 ? 62.99551 67.19022 17.52263 1.000 29.23117 414 GLN B CA 1
ATOM 13214 C C . GLN B 1 433 ? 63.49547 66.49821 18.78200 1.000 29.51066 414 GLN B C 1
ATOM 13215 O O . GLN B 1 433 ? 62.72953 65.84831 19.49746 1.000 22.53095 414 GLN B O 1
ATOM 13229 N N . THR B 1 434 ? 64.79044 66.63395 19.05031 1.000 31.09669 415 THR B N 1
ATOM 13230 C CA . THR B 1 434 ? 65.38430 66.10311 20.26573 1.000 33.40289 415 THR B CA 1
ATOM 13231 C C . THR B 1 434 ? 66.26986 67.16887 20.89843 1.000 33.99154 415 THR B C 1
ATOM 13232 O O . THR B 1 434 ? 66.66862 68.14400 20.25588 1.000 29.50725 415 THR B O 1
ATOM 13243 N N . HIS B 1 435 ? 66.56009 66.97777 22.18110 1.000 27.56549 416 HIS B N 1
ATOM 13244 C CA . HIS B 1 435 ? 67.52744 67.81432 22.87964 1.000 30.03731 416 HIS B CA 1
ATOM 13245 C C . HIS B 1 435 ? 68.93780 67.32808 22.56873 1.000 34.33681 416 HIS B C 1
ATOM 13246 O O . HIS B 1 435 ? 69.25020 66.14839 22.75506 1.000 37.61829 416 HIS B O 1
ATOM 13260 N N . GLN B 1 436 ? 69.79199 68.23369 22.10607 1.000 36.61232 417 GLN B N 1
ATOM 13261 C CA . GLN B 1 436 ? 71.15391 67.85854 21.72984 1.000 47.33751 417 GLN B CA 1
ATOM 13262 C C . GLN B 1 436 ? 72.17583 68.58112 22.60622 1.000 47.49340 417 GLN B C 1
ATOM 13263 O O . GLN B 1 436 ? 71.81229 69.30735 23.53197 1.000 48.14069 417 GLN B O 1
ATOM 13277 N N . PRO C 1 19 ? 14.91192 31.80430 61.02806 1.000 74.61176 0 PRO C N 1
ATOM 13278 C CA . PRO C 1 19 ? 14.53379 33.21755 60.88678 1.000 73.49891 0 PRO C CA 1
ATOM 13279 C C . PRO C 1 19 ? 15.73591 34.16273 60.90552 1.000 70.71082 0 PRO C C 1
ATOM 13280 O O . PRO C 1 19 ? 15.55640 35.37732 60.79941 1.000 70.66143 0 PRO C O 1
ATOM 13308 N N . SER C 1 21 ? 18.25048 33.84865 58.77261 1.000 49.33217 2 SER C N 1
ATOM 13309 C CA . SER C 1 21 ? 18.76506 33.70866 57.40745 1.000 40.20625 2 SER C CA 1
ATOM 13310 C C . SER C 1 21 ? 19.31635 35.01041 56.85520 1.000 33.18505 2 SER C C 1
ATOM 13311 O O . SER C 1 21 ? 20.26949 34.97695 56.06335 1.000 28.56547 2 SER C O 1
ATOM 13319 N N . LYS C 1 22 ? 18.74268 36.13543 57.25287 1.000 26.20064 3 LYS C N 1
ATOM 13320 C CA . LYS C 1 22 ? 19.09216 37.43047 56.70201 1.000 24.26348 3 LYS C CA 1
ATOM 13321 C C . LYS C 1 22 ? 20.26239 38.00007 57.47619 1.000 21.30757 3 LYS C C 1
ATOM 13322 O O . LYS C 1 22 ? 20.25084 37.99727 58.70713 1.000 21.01006 3 LYS C O 1
ATOM 13341 N N . LEU C 1 23 ? 21.28227 38.46299 56.75433 1.000 19.75271 4 LEU C N 1
ATOM 13342 C CA . LEU C 1 23 ? 22.51393 38.89400 57.39836 1.000 18.66151 4 LEU C CA 1
ATOM 13343 C C . LEU C 1 23 ? 22.23105 39.88229 58.51707 1.000 20.25543 4 LEU C C 1
ATOM 13344 O O . LEU C 1 23 ? 22.76468 39.75112 59.62303 1.000 19.61522 4 LEU C O 1
ATOM 13360 N N . SER C 1 24 ? 21.39018 40.88263 58.24794 1.000 19.31977 5 SER C N 1
ATOM 13361 C CA . SER C 1 24 ? 21.14099 41.91780 59.24491 1.000 20.81006 5 SER C CA 1
ATOM 13362 C C . SER C 1 24 ? 20.48368 41.34900 60.49559 1.000 26.75043 5 SER C C 1
ATOM 13363 O O . SER C 1 24 ? 20.61217 41.92805 61.58294 1.000 24.42389 5 SER C O 1
ATOM 13371 N N . ASP C 1 25 ? 19.78356 40.22327 60.36750 1.000 23.77526 6 ASP C N 1
ATOM 13372 C CA . ASP C 1 25 ? 19.11953 39.59693 61.50103 1.000 26.75212 6 ASP C CA 1
ATOM 13373 C C . ASP C 1 25 ? 19.96634 38.51634 62.16371 1.000 28.84186 6 ASP C C 1
ATOM 13374 O O . ASP C 1 25 ? 19.46456 37.81283 63.04748 1.000 26.62829 6 ASP C O 1
ATOM 13383 N N . SER C 1 26 ? 21.21609 38.34758 61.74786 1.000 21.17970 7 SER C N 1
ATOM 13384 C CA . SER C 1 26 ? 22.04531 37.25277 62.22674 1.000 22.37742 7 SER C CA 1
ATOM 13385 C C . SER C 1 26 ? 22.92386 37.69663 63.39363 1.000 21.55699 7 SER C C 1
ATOM 13386 O O . SER C 1 26 ? 22.95434 38.86599 63.78303 1.000 20.92333 7 SER C O 1
ATOM 13394 N N . LYS C 1 27 ? 23.64074 36.72727 63.95960 1.000 21.79376 8 LYS C N 1
ATOM 13395 C CA . LYS C 1 27 ? 24.65153 36.98175 64.97664 1.000 23.32609 8 LYS C CA 1
ATOM 13396 C C . LYS C 1 27 ? 26.03974 37.15465 64.37495 1.000 20.45982 8 LYS C C 1
ATOM 13397 O O . LYS C 1 27 ? 27.01971 37.24913 65.11782 1.000 23.83983 8 LYS C O 1
ATOM 13416 N N . SER C 1 28 ? 26.13925 37.18797 63.04925 1.000 20.71875 9 SER C N 1
ATOM 13417 C CA . SER C 1 28 ? 27.42883 37.32548 62.39025 1.000 21.01417 9 SER C CA 1
ATOM 13418 C C . SER C 1 28 ? 28.10810 38.62861 62.78868 1.000 19.31893 9 SER C C 1
ATOM 13419 O O . SER C 1 28 ? 27.45707 39.65779 62.99302 1.000 18.24361 9 SER C O 1
ATOM 13427 N N . VAL C 1 29 ? 29.43811 38.57445 62.88832 1.000 17.84259 10 VAL C N 1
ATOM 13428 C CA . VAL C 1 29 ? 30.23925 39.78666 63.01120 1.000 17.54841 10 VAL C CA 1
ATOM 13429 C C . VAL C 1 29 ? 29.89065 40.76900 61.90380 1.000 19.61121 10 VAL C C 1
ATOM 13430 O O . VAL C 1 29 ? 30.03184 41.98464 62.07090 1.000 17.34292 10 VAL C O 1
ATOM 13443 N N . PHE C 1 30 ? 29.43738 40.26708 60.75656 1.000 15.18050 11 PHE C N 1
ATOM 13444 C CA . PHE C 1 30 ? 29.19360 41.09138 59.58486 1.000 14.48080 11 PHE C CA 1
ATOM 13445 C C . PHE C 1 30 ? 27.72262 41.45697 59.42108 1.000 19.24172 11 PHE C C 1
ATOM 13446 O O . PHE C 1 30 ? 27.32189 41.92260 58.34874 1.000 17.53078 11 PHE C O 1
ATOM 13463 N N . SER C 1 31 ? 26.91421 41.28115 60.47097 1.000 15.41681 12 SER C N 1
ATOM 13464 C CA . SER C 1 31 ? 25.51797 41.69789 60.40607 1.000 21.82201 12 SER C CA 1
ATOM 13465 C C . SER C 1 31 ? 25.38715 43.19416 60.15582 1.000 18.47920 12 SER C C 1
ATOM 13466 O O . SER C 1 31 ? 24.34439 43.64595 59.67580 1.000 20.88054 12 SER C O 1
ATOM 13474 N N . LYS C 1 32 ? 26.42892 43.96577 60.47203 1.000 21.19042 13 LYS C N 1
ATOM 13475 C CA . LYS C 1 32 ? 26.42666 45.40752 60.25608 1.000 25.49392 13 LYS C CA 1
ATOM 13476 C C . LYS C 1 32 ? 26.48327 45.77406 58.78157 1.000 25.46943 13 LYS C C 1
ATOM 13477 O O . LYS C 1 32 ? 26.18190 46.91728 58.42697 1.000 27.92972 13 LYS C O 1
ATOM 13496 N N . LEU C 1 33 ? 26.86895 44.84175 57.91925 1.000 23.67126 14 LEU C N 1
ATOM 13497 C CA . LEU C 1 33 ? 27.12534 45.15924 56.52098 1.000 28.23218 14 LEU C CA 1
ATOM 13498 C C . LEU C 1 33 ? 25.81586 45.29648 55.75446 1.000 28.01922 14 LEU C C 1
ATOM 13499 O O . LEU C 1 33 ? 25.02930 44.34668 55.67949 1.000 27.54487 14 LEU C O 1
ATOM 13515 N N . SER C 1 34 ? 25.59971 46.46940 55.16755 1.000 23.29172 15 SER C N 1
ATOM 13516 C CA . SER C 1 34 ? 24.42757 46.71351 54.34729 1.000 24.33134 15 SER C CA 1
ATOM 13517 C C . SER C 1 34 ? 24.65018 46.20360 52.92585 1.000 25.57829 15 SER C C 1
ATOM 13518 O O . SER C 1 34 ? 25.77621 45.93687 52.50061 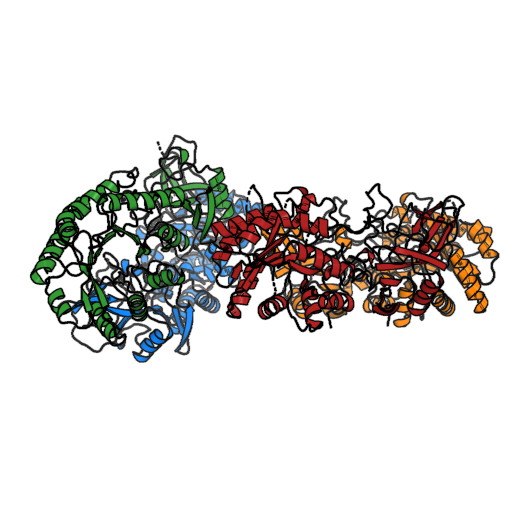1.000 25.84987 15 SER C O 1
ATOM 13526 N N . ASN C 1 35 ? 23.54819 46.07956 52.18234 1.000 24.84144 16 ASN C N 1
ATOM 13527 C CA . ASN C 1 35 ? 23.64804 45.74166 50.76534 1.000 30.02615 16 ASN C CA 1
ATOM 13528 C C . ASN C 1 35 ? 24.53471 46.73868 50.03136 1.000 31.53073 16 ASN C C 1
ATOM 13529 O O . ASN C 1 35 ? 25.33980 46.35557 49.17694 1.000 28.26070 16 ASN C O 1
ATOM 13540 N N . LYS C 1 36 ? 24.39583 48.02700 50.35561 1.000 32.00234 17 LYS C N 1
ATOM 13541 C CA . LYS C 1 36 ? 25.17954 49.06546 49.69117 1.000 34.85717 17 LYS C CA 1
ATOM 13542 C C . LYS C 1 36 ? 26.66847 48.88552 49.95223 1.000 30.49731 17 LYS C C 1
ATOM 13543 O O . LYS C 1 36 ? 27.48729 49.02290 49.03678 1.000 31.20233 17 LYS C O 1
ATOM 13562 N N . GLN C 1 37 ? 27.04130 48.58018 51.19567 1.000 29.22016 18 GLN C N 1
ATOM 13563 C CA . GLN C 1 37 ? 28.45114 48.36798 51.50597 1.000 27.40651 18 GLN C CA 1
ATOM 13564 C C . GLN C 1 37 ? 28.99407 47.14702 50.77226 1.000 26.60280 18 GLN C C 1
ATOM 13565 O O . GLN C 1 37 ? 30.11780 47.17097 50.25553 1.000 23.77296 18 GLN C O 1
ATOM 13579 N N . ILE C 1 38 ? 28.21046 46.06736 50.71731 1.000 21.55864 19 ILE C N 1
ATOM 13580 C CA . ILE C 1 38 ? 28.64762 44.87554 49.99604 1.000 26.05280 19 ILE C CA 1
ATOM 13581 C C . ILE C 1 38 ? 28.83921 45.19364 48.51776 1.000 27.26869 19 ILE C C 1
ATOM 13582 O O . ILE C 1 38 ? 29.83506 44.79096 47.90535 1.000 26.11813 19 ILE C O 1
ATOM 13598 N N . GLU C 1 39 ? 27.89695 45.92775 47.92099 1.000 27.02173 20 GLU C N 1
ATOM 13599 C CA . GLU C 1 39 ? 28.05715 46.32492 46.52515 1.000 29.07889 20 GLU C CA 1
ATOM 13600 C C . GLU C 1 39 ? 29.32984 47.13968 46.33215 1.000 33.71720 20 GLU C C 1
ATOM 13601 O O . GLU C 1 39 ? 30.00884 47.01191 45.30631 1.000 28.19636 20 GLU C O 1
ATOM 13613 N N . THR C 1 40 ? 29.66837 47.98632 47.30838 1.000 32.49518 21 THR C N 1
ATOM 13614 C CA . THR C 1 40 ? 30.87098 48.80295 47.19007 1.000 28.86463 21 THR C CA 1
ATOM 13615 C C . THR C 1 40 ? 32.12949 47.94569 47.26973 1.000 28.78008 21 THR C C 1
ATOM 13616 O O . THR C 1 40 ? 33.06509 48.13316 46.48334 1.000 27.71306 21 THR C O 1
ATOM 13627 N N . ILE C 1 41 ? 32.17638 47.00438 48.21560 1.000 24.42432 22 ILE C N 1
ATOM 13628 C CA . ILE C 1 41 ? 33.32833 46.11121 48.31311 1.000 23.33196 22 ILE C CA 1
ATOM 13629 C C . ILE C 1 41 ? 33.53845 45.37875 46.99366 1.000 22.54153 22 ILE C C 1
ATOM 13630 O O . ILE C 1 41 ? 34.66130 45.28939 46.48267 1.000 25.32414 22 ILE C O 1
ATOM 13646 N N . ILE C 1 42 ? 32.45710 44.84010 46.42474 1.000 22.99984 23 ILE C N 1
ATOM 13647 C CA . ILE C 1 42 ? 32.56980 44.06972 45.19076 1.000 26.32941 23 ILE C CA 1
ATOM 13648 C C . ILE C 1 42 ? 32.96398 44.97231 44.02930 1.000 28.31945 23 ILE C C 1
ATOM 13649 O O . ILE C 1 42 ? 33.76630 44.58803 43.17193 1.000 25.13363 23 ILE C O 1
ATOM 13665 N N . GLN C 1 43 ? 32.40283 46.18074 43.97544 1.000 25.88614 24 GLN C N 1
ATOM 13666 C CA . GLN C 1 43 ? 32.80501 47.13723 42.94980 1.000 33.72903 24 GLN C CA 1
ATOM 13667 C C . GLN C 1 43 ? 34.30288 47.39647 43.00509 1.000 32.76689 24 GLN C C 1
ATOM 13668 O O . GLN C 1 43 ? 34.97629 47.42862 41.96947 1.000 32.89382 24 GLN C O 1
ATOM 13682 N N . ARG C 1 44 ? 34.84222 47.58277 44.20710 1.000 33.61329 25 ARG C N 1
ATOM 13683 C CA . ARG C 1 44 ? 36.25415 47.91603 44.33598 1.000 31.76765 25 ARG C CA 1
ATOM 13684 C C . ARG C 1 44 ? 37.13877 46.69385 44.12269 1.000 30.57720 25 ARG C C 1
ATOM 13685 O O . ARG C 1 44 ? 38.17588 46.78056 43.45672 1.000 30.04365 25 ARG C O 1
ATOM 13706 N N . TYR C 1 45 ? 36.74955 45.54798 44.68378 1.000 27.34531 26 TYR C N 1
ATOM 13707 C CA . TYR C 1 45 ? 37.64135 44.40426 44.81394 1.000 24.00723 26 TYR C CA 1
ATOM 13708 C C . TYR C 1 45 ? 37.13215 43.14476 44.12697 1.000 22.97318 26 TYR C C 1
ATOM 13709 O O . TYR C 1 45 ? 37.81002 42.11384 44.18735 1.000 21.28638 26 TYR C O 1
ATOM 13727 N N . ALA C 1 46 ? 35.96180 43.19601 43.48964 1.000 21.97150 27 ALA C N 1
ATOM 13728 C CA . ALA C 1 46 ? 35.42131 42.09382 42.70160 1.000 23.23422 27 ALA C CA 1
ATOM 13729 C C . ALA C 1 46 ? 34.85677 40.98356 43.57996 1.000 20.12672 27 ALA C C 1
ATOM 13730 O O . ALA C 1 46 ? 35.12433 40.93012 44.78444 1.000 19.59956 27 ALA C O 1
ATOM 13737 N N . SER C 1 47 ? 34.06955 40.08632 42.96855 1.000 21.01230 28 SER C N 1
ATOM 13738 C CA . SER C 1 47 ? 33.41992 38.95043 43.59250 1.000 22.21316 28 SER C CA 1
ATOM 13739 C C . SER C 1 47 ? 33.99254 37.65264 43.04056 1.000 20.39140 28 SER C C 1
ATOM 13740 O O . SER C 1 47 ? 34.31909 37.58644 41.85048 1.000 22.00259 28 SER C O 1
ATOM 13748 N N . PRO C 1 48 ? 34.16762 36.61119 43.87854 1.000 21.56023 29 PRO C N 1
ATOM 13749 C CA . PRO C 1 48 ? 33.98053 36.56272 45.33967 1.000 17.30327 29 PRO C CA 1
ATOM 13750 C C . PRO C 1 48 ? 35.06807 37.35485 46.06080 1.000 20.09392 29 PRO C C 1
ATOM 13751 O O . PRO C 1 48 ? 36.10670 37.63839 45.46293 1.000 17.17979 29 PRO C O 1
ATOM 13762 N N . CYS C 1 49 ? 34.82530 37.70690 47.32339 1.000 13.14248 30 CYS C N 1
ATOM 13763 C CA . CYS C 1 49 ? 35.76331 38.50701 48.10024 1.000 17.78742 30 CYS C CA 1
ATOM 13764 C C . CYS C 1 49 ? 35.77121 38.03938 49.54688 1.000 14.65755 30 CYS C C 1
ATOM 13765 O O . CYS C 1 49 ? 34.71046 37.92647 50.17072 1.000 16.34895 30 CYS C O 1
ATOM 13773 N N . PHE C 1 50 ? 36.96567 37.75884 50.07096 1.000 11.54263 31 PHE C N 1
ATOM 13774 C CA . PHE C 1 50 ? 37.12473 37.50480 51.49755 1.000 13.21129 31 PHE C CA 1
ATOM 13775 C C . PHE C 1 50 ? 37.13883 38.82960 52.24662 1.000 18.03914 31 PHE C C 1
ATOM 13776 O O . PHE C 1 50 ? 37.75068 39.80262 51.79351 1.000 16.10389 31 PHE C O 1
ATOM 13793 N N . ILE C 1 51 ? 36.48437 38.86342 53.40573 1.000 13.64017 32 ILE C N 1
ATOM 13794 C CA . ILE C 1 51 ? 36.49540 40.04311 54.26254 1.000 13.39509 32 ILE C CA 1
ATOM 13795 C C . ILE C 1 51 ? 36.82447 39.62273 55.68780 1.000 12.66706 32 ILE C C 1
ATOM 13796 O O . ILE C 1 51 ? 36.29508 38.62557 56.18973 1.000 15.53799 32 ILE C O 1
ATOM 13812 N N . ILE C 1 52 ? 37.69829 40.39109 56.33580 1.000 14.91128 33 ILE C N 1
ATOM 13813 C CA . ILE C 1 52 ? 38.18842 40.11848 57.68275 1.000 12.46312 33 ILE C CA 1
ATOM 13814 C C . ILE C 1 52 ? 37.88727 41.33822 58.54451 1.000 13.24270 33 ILE C C 1
ATOM 13815 O O . ILE C 1 52 ? 38.21410 42.46566 58.16026 1.000 17.57171 33 ILE C O 1
ATOM 13831 N N . ASP C 1 53 ? 37.28518 41.12124 59.70938 1.000 14.07498 34 ASP C N 1
ATOM 13832 C CA . ASP C 1 53 ? 36.97077 42.21033 60.62982 1.000 13.04664 34 ASP C CA 1
ATOM 13833 C C . ASP C 1 53 ? 38.06093 42.30217 61.69246 1.000 15.11462 34 ASP C C 1
ATOM 13834 O O . ASP C 1 53 ? 38.19864 41.40570 62.53072 1.000 17.42254 34 ASP C O 1
ATOM 13843 N N . GLU C 1 54 ? 38.81605 43.40252 61.67631 1.000 13.39674 35 GLU C N 1
ATOM 13844 C CA . GLU C 1 54 ? 39.95369 43.52168 62.58506 1.000 14.59335 35 GLU C CA 1
ATOM 13845 C C . GLU C 1 54 ? 39.50095 43.57006 64.04129 1.000 11.39735 35 GLU C C 1
ATOM 13846 O O . GLU C 1 54 ? 40.10021 42.92846 64.91145 1.000 14.16438 35 GLU C O 1
ATOM 13858 N N . ASN C 1 55 ? 38.45483 44.34403 64.33177 1.000 14.09137 36 ASN C N 1
ATOM 13859 C CA . ASN C 1 55 ? 38.02710 44.50733 65.72045 1.000 15.01943 36 ASN C CA 1
ATOM 13860 C C . ASN C 1 55 ? 37.66265 43.16482 66.34409 1.000 14.17171 36 ASN C C 1
ATOM 13861 O O . ASN C 1 55 ? 38.16657 42.80422 67.41617 1.000 16.12725 36 ASN C O 1
ATOM 13872 N N . ALA C 1 56 ? 36.77754 42.41126 65.68647 1.000 14.54831 37 ALA C N 1
ATOM 13873 C CA . ALA C 1 56 ? 36.37447 41.11598 66.22493 1.000 13.04530 37 ALA C CA 1
ATOM 13874 C C . ALA C 1 56 ? 37.57170 40.18477 66.37142 1.000 13.68974 37 ALA C C 1
ATOM 13875 O O . ALA C 1 56 ? 37.69722 39.46953 67.37154 1.000 11.64480 37 ALA C O 1
ATOM 13882 N N . LEU C 1 57 ? 38.46915 40.19152 65.38782 1.000 12.35001 38 LEU C N 1
ATOM 13883 C CA . LEU C 1 57 ? 39.60403 39.27426 65.39570 1.000 12.29273 38 LEU C CA 1
ATOM 13884 C C . LEU C 1 57 ? 40.53784 39.56567 66.56286 1.000 17.32719 38 LEU C C 1
ATOM 13885 O O . LEU C 1 57 ? 40.97701 38.65053 67.26476 1.000 14.38563 38 LEU C O 1
ATOM 13901 N N . LEU C 1 58 ? 40.85661 40.83990 66.78637 1.000 13.16660 39 LEU C N 1
ATOM 13902 C CA . LEU C 1 58 ? 41.81974 41.17909 67.82672 1.000 15.57780 39 LEU C CA 1
ATOM 13903 C C . LEU C 1 58 ? 41.18628 41.19438 69.20793 1.000 19.37234 39 LEU C C 1
ATOM 13904 O O . LEU C 1 58 ? 41.88889 41.00708 70.20736 1.000 16.46397 39 LEU C O 1
ATOM 13920 N N . GLU C 1 59 ? 39.87667 41.41714 69.28975 1.000 15.34087 40 GLU C N 1
ATOM 13921 C CA . GLU C 1 59 ? 39.17930 41.19331 70.54940 1.000 17.85726 40 GLU C CA 1
ATOM 13922 C C . GLU C 1 59 ? 39.33670 39.74491 70.99413 1.000 17.04295 40 GLU C C 1
ATOM 13923 O O . GLU C 1 59 ? 39.69511 39.46671 72.14431 1.000 15.63068 40 GLU C O 1
ATOM 13935 N N . ARG C 1 60 ? 39.07256 38.80495 70.08366 1.000 14.92112 41 ARG C N 1
ATOM 13936 C CA . ARG C 1 60 ? 39.23487 37.39047 70.40033 1.000 16.05983 41 ARG C CA 1
ATOM 13937 C C . ARG C 1 60 ? 40.66757 37.08242 70.81973 1.000 20.54080 41 ARG C C 1
ATOM 13938 O O . ARG C 1 60 ? 40.89614 36.31853 71.76565 1.000 18.94453 41 ARG C O 1
ATOM 13959 N N . ALA C 1 61 ? 41.64798 37.65769 70.11895 1.000 14.79234 42 ALA C N 1
ATOM 13960 C CA . ALA C 1 61 ? 43.04640 37.41939 70.46313 1.000 16.35243 42 ALA C CA 1
ATOM 13961 C C . ALA C 1 61 ? 43.35148 37.88427 71.88315 1.000 20.36611 42 ALA C C 1
ATOM 13962 O O . ALA C 1 61 ? 43.97121 37.15756 72.66942 1.000 18.44342 42 ALA C O 1
ATOM 13969 N N . ARG C 1 62 ? 42.92871 39.10327 72.22960 1.000 20.88121 43 ARG C N 1
ATOM 13970 C CA . ARG C 1 62 ? 43.24263 39.64041 73.54886 1.000 21.09874 43 ARG C CA 1
ATOM 13971 C C . ARG C 1 62 ? 42.51226 38.87444 74.64679 1.000 21.21132 43 ARG C C 1
ATOM 13972 O O . ARG C 1 62 ? 43.07729 38.62176 75.71710 1.000 20.55969 43 ARG C O 1
ATOM 13993 N N . LEU C 1 63 ? 41.25575 38.49503 74.40477 1.000 18.90424 44 LEU C N 1
ATOM 13994 C CA . LEU C 1 63 ? 40.52235 37.74293 75.41650 1.000 21.02420 44 LEU C CA 1
ATOM 13995 C C . LEU C 1 63 ? 41.13803 36.36879 75.65430 1.000 20.69284 44 LEU C C 1
ATOM 13996 O O . LEU C 1 63 ? 41.08901 35.85907 76.77938 1.000 19.21191 44 LEU C O 1
ATOM 14012 N N . PHE C 1 64 ? 41.72241 35.75138 74.62506 1.000 17.49832 45 PHE C N 1
ATOM 14013 C CA . PHE C 1 64 ? 42.39339 34.47495 74.85039 1.000 19.21290 45 PHE C CA 1
ATOM 14014 C C . PHE C 1 64 ? 43.60124 34.64693 75.76157 1.000 22.25755 45 PHE C C 1
ATOM 14015 O O . PHE C 1 64 ? 43.83340 33.82454 76.65521 1.000 24.34265 45 PHE C O 1
ATOM 14032 N N . GLN C 1 65 ? 44.39347 35.69836 75.53826 1.000 25.27511 46 GLN C N 1
ATOM 14033 C CA . GLN C 1 65 ? 45.53817 35.95421 76.40545 1.000 28.08804 46 GLN C CA 1
ATOM 14034 C C . GLN C 1 65 ? 45.09242 36.16803 77.84668 1.000 25.78364 46 GLN C C 1
ATOM 14035 O O . GLN C 1 65 ? 45.71496 35.65437 78.78211 1.000 27.46315 46 GLN C O 1
ATOM 14049 N N . GLN C 1 66 ? 44.01241 36.92302 78.04697 1.000 24.46789 47 GLN C N 1
ATOM 14050 C CA . GLN C 1 66 ? 43.50057 37.12598 79.39857 1.000 26.96871 47 GLN C CA 1
ATOM 14051 C C . GLN C 1 66 ? 43.07964 35.80537 80.02744 1.000 28.24527 47 GLN C C 1
ATOM 14052 O O . GLN C 1 66 ? 43.33143 35.56530 81.21520 1.000 28.81820 47 GLN C O 1
ATOM 14066 N N . ALA C 1 67 ? 42.43808 34.93529 79.24496 1.000 26.35108 48 ALA C N 1
ATOM 14067 C CA . ALA C 1 67 ? 41.95277 33.67151 79.78673 1.000 30.14971 48 ALA C CA 1
ATOM 14068 C C . ALA C 1 67 ? 43.09981 32.83363 80.34128 1.000 28.33713 48 ALA C C 1
ATOM 14069 O O . ALA C 1 67 ? 43.04639 32.36285 81.48338 1.000 30.19637 48 ALA C O 1
ATOM 14076 N N . ILE C 1 68 ? 44.15854 32.64808 79.55378 1.000 24.46259 49 ILE C N 1
ATOM 14077 C CA . ILE C 1 68 ? 45.23510 31.76910 79.99709 1.000 27.88285 49 ILE C CA 1
ATOM 14078 C C . ILE C 1 68 ? 46.04748 32.42953 81.10338 1.000 30.47977 49 ILE C C 1
ATOM 14079 O O . ILE C 1 68 ? 46.42994 31.77712 82.08010 1.000 33.06943 49 ILE C O 1
ATOM 14095 N N . LEU C 1 69 ? 46.32406 33.72809 80.97818 1.000 32.85469 50 LEU C N 1
ATOM 14096 C CA . LEU C 1 69 ? 47.12712 34.39593 81.99733 1.000 37.81963 50 LEU C CA 1
ATOM 14097 C C . LEU C 1 69 ? 46.41228 34.42379 83.34200 1.000 43.87862 50 LEU C C 1
ATOM 14098 O O . LEU C 1 69 ? 47.06772 34.40223 84.38992 1.000 43.54422 50 LEU C O 1
ATOM 14114 N N . ASN C 1 70 ? 45.07737 34.46555 83.33425 1.000 38.84689 51 ASN C N 1
ATOM 14115 C CA . ASN C 1 70 ? 44.33009 34.42292 84.58569 1.000 45.86763 51 ASN C CA 1
ATOM 14116 C C . ASN C 1 70 ? 44.46129 33.06733 85.26916 1.000 44.05188 51 ASN C C 1
ATOM 14117 O O . ASN C 1 70 ? 44.33794 32.97837 86.49531 1.000 42.75034 51 ASN C O 1
ATOM 14128 N N . GLN C 1 71 ? 44.72233 32.01014 84.50257 1.000 44.56240 52 GLN C N 1
ATOM 14129 C CA . GLN C 1 71 ? 44.84806 30.66924 85.05937 1.000 44.37987 52 GLN C CA 1
ATOM 14130 C C . GLN C 1 71 ? 46.28304 30.31397 85.42299 1.000 45.28659 52 GLN C C 1
ATOM 14131 O O . GLN C 1 71 ? 46.50498 29.56873 86.38307 1.000 45.67485 52 GLN C O 1
ATOM 14145 N N . TYR C 1 72 ? 47.25950 30.83247 84.68398 1.000 38.21864 53 TYR C N 1
ATOM 14146 C CA . TYR C 1 72 ? 48.66902 30.54883 84.93882 1.000 39.29297 53 TYR C CA 1
ATOM 14147 C C . TYR C 1 72 ? 49.48338 31.71265 84.40034 1.000 43.32243 53 TYR C C 1
ATOM 14148 O O . TYR C 1 72 ? 49.43329 31.99750 83.20080 1.000 39.87596 53 TYR C O 1
ATOM 14166 N N . GLN C 1 73 ? 50.24701 32.36945 85.27530 1.000 41.74760 54 GLN C N 1
ATOM 14167 C CA . GLN C 1 73 ? 50.83923 33.64726 84.90160 1.000 44.45759 54 GLN C CA 1
ATOM 14168 C C . GLN C 1 73 ? 51.98725 33.51460 83.90513 1.000 44.47772 54 GLN C C 1
ATOM 14169 O O . GLN C 1 73 ? 52.30320 34.49790 83.22949 1.000 46.29497 54 GLN C O 1
ATOM 14183 N N . ASN C 1 74 ? 52.62310 32.35306 83.78841 1.000 44.66093 55 ASN C N 1
ATOM 14184 C CA . ASN C 1 74 ? 53.67225 32.17208 82.77990 1.000 45.60368 55 ASN C CA 1
ATOM 14185 C C . ASN C 1 74 ? 53.12687 31.49206 81.53202 1.000 42.08634 55 ASN C C 1
ATOM 14186 O O . ASN C 1 74 ? 53.73335 30.57126 80.98676 1.000 41.30036 55 ASN C O 1
ATOM 14197 N N . SER C 1 75 ? 51.96516 31.94781 81.07353 1.000 45.09464 56 SER C N 1
ATOM 14198 C CA . SER C 1 75 ? 51.35249 31.42680 79.86249 1.000 42.11902 56 SER C CA 1
ATOM 14199 C C . SER C 1 75 ? 51.73547 32.28242 78.66393 1.000 41.98631 56 SER C C 1
ATOM 14200 O O . SER C 1 75 ? 51.87801 33.50304 78.76387 1.000 42.73557 56 SER C O 1
ATOM 14208 N N . ILE C 1 76 ? 51.89309 31.62380 77.52054 1.000 37.59938 57 ILE C N 1
ATOM 14209 C CA . ILE C 1 76 ? 52.24590 32.28018 76.26987 1.000 39.22864 57 ILE C CA 1
ATOM 14210 C C . ILE C 1 76 ? 51.25722 31.83702 75.20217 1.000 33.81141 57 ILE C C 1
ATOM 14211 O O . ILE C 1 76 ? 51.06246 30.63467 74.99243 1.000 34.37900 57 ILE C O 1
ATOM 14227 N N . ALA C 1 77 ? 50.63552 32.80305 74.53262 1.000 33.91792 58 ALA C N 1
ATOM 14228 C CA . ALA C 1 77 ? 49.83235 32.53135 73.34889 1.000 33.11437 58 ALA C CA 1
ATOM 14229 C C . ALA C 1 77 ? 50.74026 32.57992 72.12689 1.000 27.21148 58 ALA C C 1
ATOM 14230 O O . ALA C 1 77 ? 51.47653 33.55256 71.93494 1.000 26.98561 58 ALA C O 1
ATOM 14237 N N . ALA C 1 78 ? 50.70969 31.52092 71.32455 1.000 26.32545 59 ALA C N 1
ATOM 14238 C CA . ALA C 1 78 ? 51.47423 31.44281 70.08898 1.000 27.66943 59 ALA C CA 1
ATOM 14239 C C . ALA C 1 78 ? 50.51973 31.55944 68.91232 1.000 24.84425 59 ALA C C 1
ATOM 14240 O O . ALA C 1 78 ? 49.38822 31.06655 68.97025 1.000 24.72313 59 ALA C O 1
ATOM 14247 N N . TYR C 1 79 ? 50.96980 32.21690 67.85030 1.000 24.72620 60 TYR C N 1
ATOM 14248 C CA . TYR C 1 79 ? 50.13885 32.39533 66.67058 1.000 23.49468 60 TYR C CA 1
ATOM 14249 C C . TYR C 1 79 ? 50.37207 31.24467 65.70106 1.000 25.60913 60 TYR C C 1
ATOM 14250 O O . TYR C 1 79 ? 51.50328 31.02439 65.25281 1.000 24.58908 60 TYR C O 1
ATOM 14268 N N . SER C 1 80 ? 49.30259 30.52566 65.36545 1.000 22.88157 61 SER C N 1
ATOM 14269 C CA . SER C 1 80 ? 49.38363 29.40452 64.42838 1.000 22.98114 61 SER C CA 1
ATOM 14270 C C . SER C 1 80 ? 49.36458 29.96091 63.01044 1.000 24.10448 61 SER C C 1
ATOM 14271 O O . SER C 1 80 ? 48.30228 30.25096 62.45355 1.000 20.23299 61 SER C O 1
ATOM 14279 N N . VAL C 1 81 ? 50.55092 30.09192 62.41682 1.000 23.33366 62 VAL C N 1
ATOM 14280 C CA . VAL C 1 81 ? 50.67352 30.74492 61.11694 1.000 22.91098 62 VAL C CA 1
ATOM 14281 C C . VAL C 1 81 ? 49.88134 29.99384 60.05430 1.000 23.35474 62 VAL C C 1
ATOM 14282 O O . VAL C 1 81 ? 49.23403 30.60434 59.19515 1.000 21.34649 62 VAL C O 1
ATOM 14295 N N . LYS C 1 82 ? 49.92136 28.66209 60.08706 1.000 21.81476 63 LYS C N 1
ATOM 14296 C CA . LYS C 1 82 ? 49.29837 27.89538 59.01502 1.000 22.38244 63 LYS C CA 1
ATOM 14297 C C . LYS C 1 82 ? 47.80175 28.16844 58.92018 1.000 19.44073 63 LYS C C 1
ATOM 14298 O O . LYS C 1 82 ? 47.22580 28.09988 57.82978 1.000 21.17777 63 LYS C O 1
ATOM 14316 N N . THR C 1 83 ? 47.15683 28.47526 60.04524 1.000 18.93520 64 THR C N 1
ATOM 14317 C CA . THR C 1 83 ? 45.71013 28.66394 60.04864 1.000 17.41832 64 THR C CA 1
ATOM 14318 C C . THR C 1 83 ? 45.31150 29.92188 59.28975 1.000 22.56416 64 THR C C 1
ATOM 14319 O O . THR C 1 83 ? 44.26512 29.95329 58.62811 1.000 16.45795 64 THR C O 1
ATOM 14330 N N . GLN C 1 84 ? 46.12953 30.97046 59.39219 1.000 22.65255 65 GLN C N 1
ATOM 14331 C CA . GLN C 1 84 ? 45.82252 32.26388 58.78974 1.000 17.40115 65 GLN C CA 1
ATOM 14332 C C . GLN C 1 84 ? 47.17514 32.95341 58.62057 1.000 21.30075 65 GLN C C 1
ATOM 14333 O O . GLN C 1 84 ? 47.68794 33.54128 59.57576 1.000 18.66449 65 GLN C O 1
ATOM 14347 N N . SER C 1 85 ? 47.74662 32.85601 57.41979 1.000 20.34582 66 SER C N 1
ATOM 14348 C CA . SER C 1 85 ? 49.15122 33.17350 57.20164 1.000 19.26510 66 SER C CA 1
ATOM 14349 C C . SER C 1 85 ? 49.37380 34.49900 56.48907 1.000 19.22429 66 SER C C 1
ATOM 14350 O O . SER C 1 85 ? 50.48775 34.75559 56.01921 1.000 20.44616 66 SER C O 1
ATOM 14358 N N . LEU C 1 86 ? 48.35218 35.34107 56.38956 1.000 22.14437 67 LEU C N 1
ATOM 14359 C CA . LEU C 1 86 ? 48.54051 36.66055 55.80513 1.000 22.34125 67 LEU C CA 1
ATOM 14360 C C . LEU C 1 86 ? 49.48009 37.48492 56.67744 1.000 24.33204 67 LEU C C 1
ATOM 14361 O O . LEU C 1 86 ? 49.30618 37.55981 57.89788 1.000 22.56802 67 LEU C O 1
ATOM 14377 N N . ASN C 1 87 ? 50.48028 38.10613 56.04529 1.000 23.37996 68 ASN C N 1
ATOM 14378 C CA . ASN C 1 87 ? 51.50378 38.82454 56.80186 1.000 24.10257 68 ASN C CA 1
ATOM 14379 C C . ASN C 1 87 ? 50.89413 39.87152 57.72688 1.000 21.04453 68 ASN C C 1
ATOM 14380 O O . ASN C 1 87 ? 51.32536 40.02426 58.87587 1.000 22.96446 68 ASN C O 1
ATOM 14391 N N . THR C 1 88 ? 49.90154 40.61717 57.23821 1.000 21.71046 69 THR C N 1
ATOM 14392 C CA . THR C 1 88 ? 49.33063 41.69203 58.04319 1.000 23.08284 69 THR C CA 1
ATOM 14393 C C . THR C 1 88 ? 48.67143 41.14412 59.30230 1.000 24.28189 69 THR C C 1
ATOM 14394 O O . THR C 1 88 ? 48.74817 41.76235 60.37249 1.000 20.72350 69 THR C O 1
ATOM 14405 N N . ILE C 1 89 ? 48.01304 39.98699 59.19369 1.000 19.85305 70 ILE C N 1
ATOM 14406 C CA . ILE C 1 89 ? 47.36849 39.39232 60.36056 1.000 22.67731 70 ILE C CA 1
ATOM 14407 C C . ILE C 1 89 ? 48.41326 38.90350 61.35546 1.000 18.74867 70 ILE C C 1
ATOM 14408 O O . ILE C 1 89 ? 48.27457 39.10005 62.56964 1.000 18.86527 70 ILE C O 1
ATOM 14424 N N . ILE C 1 90 ? 49.46567 38.24706 60.86295 1.000 20.70733 71 ILE C N 1
ATOM 14425 C CA . ILE C 1 90 ? 50.54230 37.80203 61.74525 1.000 22.90404 71 ILE C CA 1
ATOM 14426 C C . ILE C 1 90 ? 51.10098 38.98599 62.52144 1.000 22.11232 71 ILE C C 1
ATOM 14427 O O . ILE C 1 90 ? 51.30247 38.92082 63.74044 1.000 22.47518 71 ILE C O 1
ATOM 14443 N N . GLN C 1 91 ? 51.36720 40.08705 61.81614 1.000 25.20750 72 GLN C N 1
ATOM 14444 C CA . GLN C 1 91 ? 51.90641 41.27360 62.47060 1.000 31.71357 72 GLN C CA 1
ATOM 14445 C C . GLN C 1 91 ? 51.00053 41.73281 63.60580 1.000 25.64626 72 GLN C C 1
ATOM 14446 O O . GLN C 1 91 ? 51.47677 42.07488 64.69280 1.000 25.47663 72 GLN C O 1
ATOM 14460 N N . LYS C 1 92 ? 49.68886 41.73301 63.37718 1.000 25.75604 73 LYS C N 1
ATOM 14461 C CA . LYS C 1 92 ? 48.76744 42.29108 64.36252 1.000 27.36138 73 LYS C CA 1
ATOM 14462 C C . LYS C 1 92 ? 48.66430 41.41026 65.60115 1.000 23.63950 73 LYS C C 1
ATOM 14463 O O . LYS C 1 92 ? 48.54828 41.91951 66.72165 1.000 22.68941 73 LYS C O 1
ATOM 14482 N N . PHE C 1 93 ? 48.69966 40.09054 65.42699 1.000 19.88244 74 PHE C N 1
ATOM 14483 C CA . PHE C 1 93 ? 48.73821 39.20836 66.58902 1.000 22.64278 74 PHE C CA 1
ATOM 14484 C C . PHE C 1 93 ? 50.06117 39.34645 67.33319 1.000 28.39704 74 PHE C C 1
ATOM 14485 O O . PHE C 1 93 ? 50.08949 39.34306 68.57021 1.000 25.74841 74 PHE C O 1
ATOM 14502 N N . TYR C 1 94 ? 51.16721 39.46886 66.59540 1.000 25.42144 75 TYR C N 1
ATOM 14503 C CA . TYR C 1 94 ? 52.45640 39.72871 67.22727 1.000 29.94861 75 TYR C CA 1
ATOM 14504 C C . TYR C 1 94 ? 52.40942 41.01029 68.04783 1.000 28.92020 75 TYR C C 1
ATOM 14505 O O . TYR C 1 94 ? 53.00273 41.08815 69.12798 1.000 31.28441 75 TYR C O 1
ATOM 14523 N N . GLU C 1 95 ? 51.68985 42.02180 67.55758 1.000 32.72519 76 GLU C N 1
ATOM 14524 C CA . GLU C 1 95 ? 51.65173 43.30851 68.24416 1.000 34.26992 76 GLU C CA 1
ATOM 14525 C C . GLU C 1 95 ? 50.97679 43.20194 69.60375 1.000 33.26273 76 GLU C C 1
ATOM 14526 O O . GLU C 1 95 ? 51.28476 43.98189 70.50746 1.000 31.68375 76 GLU C O 1
ATOM 14538 N N . VAL C 1 96 ? 50.05795 42.24679 69.77963 1.000 31.93530 77 VAL C N 1
ATOM 14539 C CA . VAL C 1 96 ? 49.38993 42.09833 71.06692 1.000 28.62301 77 VAL C CA 1
ATOM 14540 C C . VAL C 1 96 ? 50.05665 41.05471 71.95024 1.000 26.83628 77 VAL C C 1
ATOM 14541 O O . VAL C 1 96 ? 49.55825 40.77893 73.05037 1.000 29.44052 77 VAL C O 1
ATOM 14554 N N . GLY C 1 97 ? 51.15972 40.46025 71.50556 1.000 31.15085 78 GLY C N 1
ATOM 14555 C CA . GLY C 1 97 ? 51.96562 39.60794 72.35118 1.000 30.45257 78 GLY C CA 1
ATOM 14556 C C . GLY C 1 97 ? 52.03918 38.14717 71.96113 1.000 32.52827 78 GLY C C 1
ATOM 14557 O O . GLY C 1 97 ? 52.60852 37.35690 72.72163 1.000 32.51609 78 GLY C O 1
ATOM 14561 N N . PHE C 1 98 ? 51.48184 37.75530 70.81853 1.000 25.58530 79 PHE C N 1
ATOM 14562 C CA . PHE C 1 98 ? 51.56743 36.37033 70.37075 1.000 27.30011 79 PHE C CA 1
ATOM 14563 C C . PHE C 1 98 ? 52.96069 36.09239 69.81250 1.000 27.87885 79 PHE C C 1
ATOM 14564 O O . PHE C 1 98 ? 53.55802 36.95921 69.16907 1.000 28.05265 79 PHE C O 1
ATOM 14581 N N . ILE C 1 99 ? 53.45264 34.87995 70.05412 1.000 29.60213 80 ILE C N 1
ATOM 14582 C CA . ILE C 1 99 ? 54.74080 34.42986 69.49169 1.000 32.63689 80 ILE C CA 1
ATOM 14583 C C . ILE C 1 99 ? 54.45794 33.56499 68.29637 1.000 28.79377 80 ILE C C 1
ATOM 14584 O O . ILE C 1 99 ? 53.68536 32.60371 68.36647 1.000 29.18306 80 ILE C O 1
ATOM 14600 N N . PRO C 1 100 ? 55.05337 33.87088 67.11618 1.000 29.43146 81 PRO C N 1
ATOM 14601 C CA . PRO C 1 100 ? 54.76265 33.06895 65.92186 1.000 28.69752 81 PRO C CA 1
ATOM 14602 C C . PRO C 1 100 ? 55.11842 31.59914 66.12059 1.000 32.96132 81 PRO C C 1
ATOM 14603 O O . PRO C 1 100 ? 56.14854 31.25920 66.70683 1.000 31.22253 81 PRO C O 1
ATOM 14614 N N . GLU C 1 101 ? 54.24781 30.72216 65.61870 1.000 28.07034 82 GLU C N 1
ATOM 14615 C CA . GLU C 1 101 ? 54.45153 29.27724 65.64915 1.000 30.77639 82 GLU C CA 1
ATOM 14616 C C . GLU C 1 101 ? 54.33260 28.76583 64.22218 1.000 30.30198 82 GLU C C 1
ATOM 14617 O O . GLU C 1 101 ? 53.31234 28.99781 63.56436 1.000 26.66137 82 GLU C O 1
ATOM 14629 N N . VAL C 1 102 ? 55.37171 28.07896 63.74495 1.000 29.54338 83 VAL C N 1
ATOM 14630 C CA . VAL C 1 102 ? 55.45524 27.64041 62.35718 1.000 29.30139 83 VAL C CA 1
ATOM 14631 C C . VAL C 1 102 ? 55.61787 26.12677 62.31898 1.000 32.06927 83 VAL C C 1
ATOM 14632 O O . VAL C 1 102 ? 56.16588 25.51693 63.24419 1.000 31.28041 83 VAL C O 1
ATOM 14645 N N . VAL C 1 103 ? 55.15708 25.52257 61.22306 1.000 30.80284 84 VAL C N 1
ATOM 14646 C CA . VAL C 1 103 ? 55.20838 24.07658 61.05171 1.000 32.42859 84 VAL C CA 1
ATOM 14647 C C . VAL C 1 103 ? 55.97533 23.68422 59.78823 1.000 32.81344 84 VAL C C 1
ATOM 14648 O O . VAL C 1 103 ? 55.84490 22.56071 59.30813 1.000 31.32957 84 VAL C O 1
ATOM 14661 N N . SER C 1 104 ? 56.78189 24.59232 59.24633 1.000 32.31626 85 SER C N 1
ATOM 14662 C CA . SER C 1 104 ? 57.55153 24.30142 58.04457 1.000 35.78484 85 SER C CA 1
ATOM 14663 C C . SER C 1 104 ? 58.71024 25.28321 57.95740 1.000 36.62544 85 SER C C 1
ATOM 14664 O O . SER C 1 104 ? 58.74576 26.29818 58.65596 1.000 34.15469 85 SER C O 1
ATOM 14672 N N . SER C 1 105 ? 59.65897 24.97054 57.07286 1.000 34.16525 86 SER C N 1
ATOM 14673 C CA . SER C 1 105 ? 60.78332 25.87286 56.84818 1.000 35.33337 86 SER C CA 1
ATOM 14674 C C . SER C 1 105 ? 60.33487 27.13455 56.12240 1.000 34.21116 86 SER C C 1
ATOM 14675 O O . SER C 1 105 ? 60.82441 28.23118 56.41329 1.000 34.64533 86 SER C O 1
ATOM 14683 N N . ASP C 1 106 ? 59.40785 26.99960 55.17009 1.000 32.84891 87 ASP C N 1
ATOM 14684 C CA . ASP C 1 106 ? 58.88041 28.17249 54.47993 1.000 34.55539 87 ASP C CA 1
ATOM 14685 C C . ASP C 1 106 ? 58.20377 29.11933 55.46199 1.000 30.75935 87 ASP C C 1
ATOM 14686 O O . ASP C 1 106 ? 58.44741 30.33014 55.44516 1.000 30.82154 87 ASP C O 1
ATOM 14695 N N . GLU C 1 107 ? 57.34158 28.58208 56.32633 1.000 33.19403 88 GLU C N 1
ATOM 14696 C CA . GLU C 1 107 ? 56.70731 29.41477 57.34255 1.000 30.24675 88 GLU C CA 1
ATOM 14697 C C . GLU C 1 107 ? 57.75346 30.04372 58.25259 1.000 30.67157 88 GLU C C 1
ATOM 14698 O O . GLU C 1 107 ? 57.66219 31.22808 58.59165 1.000 30.14619 88 GLU C O 1
ATOM 14710 N N . PHE C 1 108 ? 58.76872 29.27050 58.64182 1.000 34.71405 89 PHE C N 1
ATOM 14711 C CA . PHE C 1 108 ? 59.86922 29.82884 59.41850 1.000 41.80372 89 PHE C CA 1
ATOM 14712 C C . PHE C 1 108 ? 60.48870 31.02186 58.70532 1.000 43.32140 89 PHE C C 1
ATOM 14713 O O . PHE C 1 108 ? 60.70692 32.07913 59.31179 1.000 41.56374 89 PHE C O 1
ATOM 14730 N N . GLU C 1 109 ? 60.77997 30.86969 57.41008 1.000 40.16590 90 GLU C N 1
ATOM 14731 C CA . GLU C 1 109 ? 61.39296 31.97483 56.68581 1.000 45.10654 90 GLU C CA 1
ATOM 14732 C C . GLU C 1 109 ? 60.40335 33.11667 56.46232 1.000 43.60746 90 GLU C C 1
ATOM 14733 O O . GLU C 1 109 ? 60.81360 34.27855 56.38589 1.000 40.82730 90 GLU C O 1
ATOM 14745 N N . GLN C 1 110 ? 59.10565 32.82115 56.33332 1.000 37.25544 91 GLN C N 1
ATOM 14746 C CA . GLN C 1 110 ? 58.11824 33.89520 56.24681 1.000 34.24698 91 GLN C CA 1
ATOM 14747 C C . GLN C 1 110 ? 58.23891 34.82042 57.44793 1.000 31.35726 91 GLN C C 1
ATOM 14748 O O . GLN C 1 110 ? 58.25166 36.04790 57.30377 1.000 30.16967 91 GLN C O 1
ATOM 14762 N N . ILE C 1 111 ? 58.35187 34.24265 58.64559 1.000 30.76519 92 ILE C N 1
ATOM 14763 C CA . ILE C 1 111 ? 58.43573 35.05646 59.85313 1.000 30.90495 92 ILE C CA 1
ATOM 14764 C C . ILE C 1 111 ? 59.72937 35.86210 59.87220 1.000 36.05669 92 ILE C C 1
ATOM 14765 O O . ILE C 1 111 ? 59.74393 37.02425 60.29075 1.000 32.69254 92 ILE C O 1
ATOM 14781 N N . GLN C 1 112 ? 60.83688 35.26391 59.43293 1.000 36.10784 93 GLN C N 1
ATOM 14782 C CA . GLN C 1 112 ? 62.09485 36.00342 59.40114 1.000 41.90012 93 GLN C CA 1
ATOM 14783 C C . GLN C 1 112 ? 61.98515 37.23676 58.51573 1.000 41.48215 93 GLN C C 1
ATOM 14784 O O . GLN C 1 112 ? 62.45150 38.32003 58.88825 1.000 41.59338 93 GLN C O 1
ATOM 14798 N N . LYS C 1 113 ? 61.36883 37.09124 57.34016 1.000 41.85926 94 LYS C N 1
ATOM 14799 C CA . LYS C 1 113 ? 61.23260 38.22198 56.42978 1.000 44.62796 94 LYS C CA 1
ATOM 14800 C C . LYS C 1 113 ? 60.41718 39.34871 57.05120 1.000 45.84358 94 LYS C C 1
ATOM 14801 O O . LYS C 1 113 ? 60.58587 40.51588 56.67802 1.000 45.91235 94 LYS C O 1
ATOM 14820 N N . LEU C 1 114 ? 59.53667 39.02935 58.00097 1.000 39.89169 95 LEU C N 1
ATOM 14821 C CA . LEU C 1 114 ? 58.80160 40.07648 58.69779 1.000 42.88951 95 LEU C CA 1
ATOM 14822 C C . LEU C 1 114 ? 59.70580 40.94378 59.56499 1.000 45.64789 95 LEU C C 1
ATOM 14823 O O . LEU C 1 114 ? 59.24856 41.97848 60.06403 1.000 42.79237 95 LEU C O 1
ATOM 14839 N N . GLN C 1 115 ? 60.95962 40.53936 59.76595 1.000 48.60727 96 GLN C N 1
ATOM 14840 C CA . GLN C 1 115 ? 61.95220 41.33943 60.48215 1.000 54.71486 96 GLN C CA 1
ATOM 14841 C C . GLN C 1 115 ? 61.39702 41.84797 61.81006 1.000 54.47460 96 GLN C C 1
ATOM 14842 O O . GLN C 1 115 ? 61.50652 43.02743 62.15241 1.000 53.23130 96 GLN C O 1
ATOM 14856 N N . LEU C 1 116 ? 60.79797 40.93432 62.56666 1.000 53.75641 97 LEU C N 1
ATOM 14857 C CA . LEU C 1 116 ? 60.20584 41.29459 63.84546 1.000 52.66734 97 LEU C CA 1
ATOM 14858 C C . LEU C 1 116 ? 61.29339 41.57521 64.87451 1.000 57.99849 97 LEU C C 1
ATOM 14859 O O . LEU C 1 116 ? 62.32888 40.90418 64.90976 1.000 58.86992 97 LEU C O 1
ATOM 14875 N N . CYS C 1 117 ? 61.05167 42.58128 65.71735 1.000 60.58023 98 CYS C N 1
ATOM 14876 C CA . CYS C 1 117 ? 62.02743 42.94468 66.74120 1.000 66.10914 98 CYS C CA 1
ATOM 14877 C C . CYS C 1 117 ? 62.33065 41.76278 67.65263 1.000 65.97465 98 CYS C C 1
ATOM 14878 O O . CYS C 1 117 ? 63.49722 41.41165 67.86989 1.000 67.49336 98 CYS C O 1
ATOM 14886 N N . ASP C 1 118 ? 61.28799 41.14287 68.20021 1.000 62.11513 99 ASP C N 1
ATOM 14887 C CA . ASP C 1 118 ? 61.42325 39.96407 69.04911 1.000 60.34321 99 ASP C CA 1
ATOM 14888 C C . ASP C 1 118 ? 61.42214 38.73282 68.15036 1.000 61.49126 99 ASP C C 1
ATOM 14889 O O . ASP C 1 118 ? 60.38194 38.36211 67.59674 1.000 59.07831 99 ASP C O 1
ATOM 14898 N N . LYS C 1 119 ? 62.58735 38.10239 67.99875 1.000 60.75636 100 LYS C N 1
ATOM 14899 C CA . LYS C 1 119 ? 62.73406 36.94547 67.12604 1.000 59.94075 100 LYS C CA 1
ATOM 14900 C C . LYS C 1 119 ? 62.34776 35.63130 67.80855 1.000 56.73294 100 LYS C C 1
ATOM 14901 O O . LYS C 1 119 ? 62.68381 34.55685 67.29064 1.000 56.32666 100 LYS C O 1
ATOM 14920 N N . SER C 1 120 ? 61.65985 35.68760 68.94949 1.000 52.02948 101 SER C N 1
ATOM 14921 C CA . SER C 1 120 ? 61.12164 34.47555 69.55423 1.000 50.46029 101 SER C CA 1
ATOM 14922 C C . SER C 1 120 ? 60.20992 33.76300 68.56371 1.000 47.81064 101 SER C C 1
ATOM 14923 O O . SER C 1 120 ? 59.41527 34.39524 67.86345 1.000 43.25010 101 SER C O 1
ATOM 14931 N N . ILE C 1 121 ? 60.32126 32.43654 68.50402 1.000 44.18871 102 ILE C N 1
ATOM 14932 C CA . ILE C 1 121 ? 59.55659 31.66146 67.53523 1.000 40.91675 102 ILE C CA 1
ATOM 14933 C C . ILE C 1 121 ? 59.51394 30.21138 67.98888 1.000 40.15916 102 ILE C C 1
ATOM 14934 O O . ILE C 1 121 ? 60.47188 29.69887 68.57533 1.000 37.92897 102 ILE C O 1
ATOM 14950 N N . ILE C 1 122 ? 58.39087 29.55080 67.71287 1.000 34.68567 103 ILE C N 1
ATOM 14951 C CA . ILE C 1 122 ? 58.19846 28.12898 67.98135 1.000 37.14483 103 ILE C CA 1
ATOM 14952 C C . ILE C 1 122 ? 58.22243 27.39944 66.64457 1.000 36.20824 103 ILE C C 1
ATOM 14953 O O . ILE C 1 122 ? 57.44601 27.72871 65.73801 1.000 35.05962 103 ILE C O 1
ATOM 14969 N N . PHE C 1 123 ? 59.10676 26.40924 66.52400 1.000 36.14466 104 PHE C N 1
ATOM 14970 C CA . PHE C 1 123 ? 59.32140 25.66771 65.28371 1.000 36.15073 104 PHE C CA 1
ATOM 14971 C C . PHE C 1 123 ? 58.82546 24.24037 65.49369 1.000 36.55534 104 PHE C C 1
ATOM 14972 O O . PHE C 1 123 ? 59.48183 23.43594 66.16212 1.000 37.70915 104 PHE C O 1
ATOM 14989 N N . ASN C 1 124 ? 57.66058 23.93619 64.93167 1.000 34.53036 105 ASN C N 1
ATOM 14990 C CA . ASN C 1 124 ? 57.10465 22.59402 64.91132 1.000 35.53707 105 ASN C CA 1
ATOM 14991 C C . ASN C 1 124 ? 57.22246 22.02270 63.50010 1.000 34.25494 105 ASN C C 1
ATOM 14992 O O . ASN C 1 124 ? 57.81537 22.63721 62.60670 1.000 34.36107 105 ASN C O 1
ATOM 15003 N N . GLY C 1 125 ? 56.64729 20.83993 63.29701 1.000 36.17789 106 GLY C N 1
ATOM 15004 C CA . GLY C 1 125 ? 56.52796 20.27515 61.97387 1.000 39.72083 106 GLY C CA 1
ATOM 15005 C C . GLY C 1 125 ? 57.38290 19.04241 61.76638 1.000 39.79049 106 GLY C C 1
ATOM 15006 O O . GLY C 1 125 ? 58.43479 18.87427 62.39082 1.000 40.73003 106 GLY C O 1
ATOM 15010 N N . PRO C 1 126 ? 56.94851 18.15338 60.86608 1.000 39.75033 107 PRO C N 1
ATOM 15011 C CA . PRO C 1 126 ? 57.69201 16.90431 60.64836 1.000 43.29615 107 PRO C CA 1
ATOM 15012 C C . PRO C 1 126 ? 58.88081 17.04673 59.71156 1.000 45.92201 107 PRO C C 1
ATOM 15013 O O . PRO C 1 126 ? 59.64664 16.08419 59.56606 1.000 44.94474 107 PRO C O 1
ATOM 15024 N N . TYR C 1 127 ? 59.06455 18.20512 59.07942 1.000 46.96415 108 TYR C N 1
ATOM 15025 C CA . TYR C 1 127 ? 60.12208 18.39926 58.09017 1.000 51.10616 108 TYR C CA 1
ATOM 15026 C C . TYR C 1 127 ? 60.71683 19.78322 58.30234 1.000 47.15335 108 TYR C C 1
ATOM 15027 O O . TYR C 1 127 ? 60.08584 20.79269 57.97241 1.000 45.18044 108 TYR C O 1
ATOM 15045 N N . LYS C 1 128 ? 61.92024 19.82414 58.86634 1.000 39.83891 109 LYS C N 1
ATOM 15046 C CA . LYS C 1 128 ? 62.67572 21.05490 59.07287 1.000 40.36091 109 LYS C CA 1
ATOM 15047 C C . LYS C 1 128 ? 63.99630 20.89951 58.32704 1.000 43.45789 109 LYS C C 1
ATOM 15048 O O . LYS C 1 128 ? 64.84369 20.09325 58.72554 1.000 43.77018 109 LYS C O 1
ATOM 15067 N N . ASN C 1 129 ? 64.16556 21.63844 57.23162 1.000 50.45049 110 ASN C N 1
ATOM 15068 C CA . ASN C 1 129 ? 65.38335 21.49083 56.44740 1.000 50.53946 110 ASN C CA 1
ATOM 15069 C C . ASN C 1 129 ? 66.58006 22.05489 57.21228 1.000 51.19982 110 ASN C C 1
ATOM 15070 O O . ASN C 1 129 ? 66.43905 22.75841 58.21632 1.000 49.52677 110 ASN C O 1
ATOM 15081 N N . ASP C 1 130 ? 67.77603 21.76125 56.69631 1.000 47.02694 111 ASP C N 1
ATOM 15082 C CA . ASP C 1 130 ? 69.00468 22.12111 57.39962 1.000 49.97572 111 ASP C CA 1
ATOM 15083 C C . ASP C 1 130 ? 69.11554 23.62837 57.59322 1.000 48.48316 111 ASP C C 1
ATOM 15084 O O . ASP C 1 130 ? 69.37654 24.10478 58.70388 1.000 49.04210 111 ASP C O 1
ATOM 15093 N N . ALA C 1 131 ? 68.92892 24.39545 56.51666 1.000 49.90778 112 ALA C N 1
ATOM 15094 C CA . ALA C 1 131 ? 69.04745 25.84691 56.60666 1.000 50.45349 112 ALA C CA 1
ATOM 15095 C C . ALA C 1 131 ? 68.13840 26.39898 57.69722 1.000 49.53575 112 ALA C C 1
ATOM 15096 O O . ALA C 1 131 ? 68.55788 27.21777 58.52065 1.000 48.02978 112 ALA C O 1
ATOM 15103 N N . SER C 1 132 ? 66.88347 25.94934 57.72286 1.000 47.11126 113 SER C N 1
ATOM 15104 C CA . SER C 1 132 ? 65.95522 26.40799 58.74954 1.000 49.05755 113 SER C CA 1
ATOM 15105 C C . SER C 1 132 ? 66.47709 26.10741 60.14629 1.000 49.72292 113 SER C C 1
ATOM 15106 O O . SER C 1 132 ? 66.38605 26.95999 61.04311 1.000 49.04901 113 SER C O 1
ATOM 15114 N N . LEU C 1 133 ? 67.01251 24.89894 60.35538 1.000 46.45327 114 LEU C N 1
ATOM 15115 C CA . LEU C 1 133 ? 67.43680 24.53909 61.69973 1.000 48.46864 114 LEU C CA 1
ATOM 15116 C C . LEU C 1 133 ? 68.67875 25.32627 62.12802 1.000 53.19868 114 LEU C C 1
ATOM 15117 O O . LEU C 1 133 ? 68.84911 25.61350 63.31445 1.000 50.11217 114 LEU C O 1
ATOM 15133 N N . ILE C 1 134 ? 69.55368 25.69986 61.18786 1.000 55.70871 115 ILE C N 1
ATOM 15134 C CA . ILE C 1 134 ? 70.68845 26.55492 61.53688 1.000 57.62547 115 ILE C CA 1
ATOM 15135 C C . ILE C 1 134 ? 70.17640 27.86998 62.10099 1.000 55.46205 115 ILE C C 1
ATOM 15136 O O . ILE C 1 134 ? 70.46628 28.22175 63.24457 1.000 57.63958 115 ILE C O 1
ATOM 15152 N N . LYS C 1 135 ? 69.40135 28.61381 61.30285 1.000 54.52412 116 LYS C N 1
ATOM 15153 C CA . LYS C 1 135 ? 68.88888 29.90389 61.76132 1.000 56.89841 116 LYS C CA 1
ATOM 15154 C C . LYS C 1 135 ? 68.11558 29.76033 63.06540 1.000 53.28653 116 LYS C C 1
ATOM 15155 O O . LYS C 1 135 ? 68.25024 30.58933 63.97296 1.000 55.41217 116 LYS C O 1
ATOM 15174 N N . ALA C 1 136 ? 67.29957 28.71060 63.17663 1.000 54.27201 117 ALA C N 1
ATOM 15175 C CA . ALA C 1 136 ? 66.51240 28.50946 64.38876 1.000 51.26943 117 ALA C CA 1
ATOM 15176 C C . ALA C 1 136 ? 67.41604 28.39847 65.61005 1.000 52.75371 117 ALA C C 1
ATOM 15177 O O . ALA C 1 136 ? 67.16301 29.02461 66.64650 1.000 49.29102 117 ALA C O 1
ATOM 15184 N N . LEU C 1 137 ? 68.48554 27.60775 65.50260 1.000 53.59881 118 LEU C N 1
ATOM 15185 C CA . LEU C 1 137 ? 69.40824 27.46192 66.62329 1.000 56.35312 118 LEU C CA 1
ATOM 15186 C C . LEU C 1 137 ? 70.08253 28.78532 66.95578 1.000 59.39694 118 LEU C C 1
ATOM 15187 O O . LEU C 1 137 ? 70.28175 29.11367 68.13187 1.000 60.19340 118 LEU C O 1
ATOM 15203 N N . GLN C 1 138 ? 70.43374 29.56404 65.93137 1.000 56.35471 119 GLN C N 1
ATOM 15204 C CA . GLN C 1 138 ? 71.09676 30.83866 66.17713 1.000 59.52049 119 GLN C CA 1
ATOM 15205 C C . GLN C 1 138 ? 70.18774 31.80880 66.92457 1.000 58.00391 119 GLN C C 1
ATOM 15206 O O . GLN C 1 138 ? 70.67349 32.63267 67.70920 1.000 58.64272 119 GLN C O 1
ATOM 15220 N N . LEU C 1 139 ? 68.87625 31.73161 66.69708 1.000 61.89788 120 LEU C N 1
ATOM 15221 C CA . LEU C 1 139 ? 67.90900 32.59130 67.36893 1.000 58.36181 120 LEU C CA 1
ATOM 15222 C C . LEU C 1 139 ? 67.34515 31.95664 68.63970 1.000 58.26847 120 LEU C C 1
ATOM 15223 O O . LEU C 1 139 ? 66.45174 32.53369 69.25813 1.000 57.73258 120 LEU C O 1
ATOM 15239 N N . ASN C 1 140 ? 67.86198 30.79221 69.04562 1.000 57.67976 121 ASN C N 1
ATOM 15240 C CA . ASN C 1 140 ? 67.40440 30.06449 70.23272 1.000 58.73592 121 ASN C CA 1
ATOM 15241 C C . ASN C 1 140 ? 65.88863 29.88141 70.22159 1.000 56.16836 121 ASN C C 1
ATOM 15242 O O . ASN C 1 140 ? 65.20885 30.08305 71.23293 1.000 53.06359 121 ASN C O 1
ATOM 15253 N N . ALA C 1 141 ? 65.35467 29.53270 69.05001 1.000 51.07802 122 ALA C N 1
ATOM 15254 C CA . ALA C 1 141 ? 63.94879 29.17804 68.92874 1.000 48.70192 122 ALA C CA 1
ATOM 15255 C C . ALA C 1 141 ? 63.63682 27.96797 69.79596 1.000 47.44689 122 ALA C C 1
ATOM 15256 O O . ALA C 1 141 ? 64.54159 27.25894 70.25025 1.000 47.66784 122 ALA C O 1
ATOM 15280 N N . ILE C 1 143 ? 62.29257 24.42866 69.46959 1.000 47.31646 124 ILE C N 1
ATOM 15281 C CA . ILE C 1 143 ? 62.14421 23.43711 68.41989 1.000 46.80704 124 ILE C CA 1
ATOM 15282 C C . ILE C 1 143 ? 61.57462 22.17621 69.04643 1.000 45.37983 124 ILE C C 1
ATOM 15283 O O . ILE C 1 143 ? 62.18550 21.60759 69.95548 1.000 47.66119 124 ILE C O 1
ATOM 15299 N N . ASN C 1 144 ? 60.41272 21.73568 68.56170 1.000 41.03578 125 ASN C N 1
ATOM 15300 C CA . ASN C 1 144 ? 59.74875 20.52929 69.04201 1.000 42.35890 125 ASN C CA 1
ATOM 15301 C C . ASN C 1 144 ? 59.84615 19.46929 67.95278 1.000 42.77542 125 ASN C C 1
ATOM 15302 O O . ASN C 1 144 ? 59.36212 19.67755 66.83361 1.000 39.80399 125 ASN C O 1
ATOM 15313 N N . CYS C 1 145 ? 60.48227 18.34761 68.27853 1.000 42.86253 126 CYS C N 1
ATOM 15314 C CA . CYS C 1 145 ? 60.72162 17.26781 67.33262 1.000 43.31074 126 CYS C CA 1
ATOM 15315 C C . CYS C 1 145 ? 59.70793 16.14865 67.53645 1.000 42.81343 126 CYS C C 1
ATOM 15316 O O . CYS C 1 145 ? 59.37218 15.79813 68.67224 1.000 43.33269 126 CYS C O 1
ATOM 15324 N N . ASP C 1 146 ? 59.23580 15.57494 66.43024 1.000 41.97378 127 ASP C N 1
ATOM 15325 C CA . ASP C 1 146 ? 58.26343 14.49119 66.48315 1.000 46.46662 127 ASP C CA 1
ATOM 15326 C C . ASP C 1 146 ? 58.80255 13.16442 65.95730 1.000 47.10433 127 ASP C C 1
ATOM 15327 O O . ASP C 1 146 ? 58.07834 12.16437 65.99831 1.000 44.97151 127 ASP C O 1
ATOM 15336 N N . HIS C 1 147 ? 60.03780 13.12201 65.45671 1.000 46.67142 128 HIS C N 1
ATOM 15337 C CA . HIS C 1 147 ? 60.65739 11.86633 65.04456 1.000 49.83480 128 HIS C CA 1
ATOM 15338 C C . HIS C 1 147 ? 62.14585 11.93974 65.36827 1.000 56.51970 128 HIS C C 1
ATOM 15339 O O . HIS C 1 147 ? 62.69558 13.01257 65.62532 1.000 51.13470 128 HIS C O 1
ATOM 15353 N N . PHE C 1 148 ? 62.79456 10.77509 65.35710 1.000 54.88787 129 PHE C N 1
ATOM 15354 C CA . PHE C 1 148 ? 64.11405 10.63572 65.97100 1.000 62.03091 129 PHE C CA 1
ATOM 15355 C C . PHE C 1 148 ? 65.21618 11.18727 65.07067 1.000 61.03077 129 PHE C C 1
ATOM 15356 O O . PHE C 1 148 ? 66.07246 11.95140 65.50590 1.000 53.34313 129 PHE C O 1
ATOM 15373 N N . ASP C 1 149 ? 65.19718 10.80242 63.80090 1.000 68.33799 130 ASP C N 1
ATOM 15374 C CA . ASP C 1 149 ? 66.16538 11.26316 62.80419 1.000 69.80445 130 ASP C CA 1
ATOM 15375 C C . ASP C 1 149 ? 66.37760 12.76899 62.85189 1.000 64.97634 130 ASP C C 1
ATOM 15376 O O . ASP C 1 149 ? 67.45620 13.24429 62.47022 1.000 63.13828 130 ASP C O 1
ATOM 15385 N N . GLU C 1 150 ? 65.37117 13.53286 63.28229 1.000 53.65103 131 GLU C N 1
ATOM 15386 C CA . GLU C 1 150 ? 65.53155 14.98298 63.35543 1.000 49.39543 131 GLU C CA 1
ATOM 15387 C C . GLU C 1 150 ? 66.40460 15.39157 64.54009 1.000 50.97376 131 GLU C C 1
ATOM 15388 O O . GLU C 1 150 ? 67.22559 16.31800 64.44218 1.000 51.57517 131 GLU C O 1
ATOM 15400 N N . ILE C 1 151 ? 66.24447 14.70085 65.66443 1.000 51.77052 132 ILE C N 1
ATOM 15401 C CA . ILE C 1 151 ? 67.08261 14.95980 66.82529 1.000 53.48640 132 ILE C CA 1
ATOM 15402 C C . ILE C 1 151 ? 68.54360 14.77375 66.45796 1.000 55.60191 132 ILE C C 1
ATOM 15403 O O . ILE C 1 151 ? 69.40827 15.55605 66.86978 1.000 56.67460 132 ILE C O 1
ATOM 15419 N N . LEU C 1 152 ? 68.83819 13.74481 65.66288 1.000 56.28208 133 LEU C N 1
ATOM 15420 C CA . LEU C 1 152 ? 70.21873 13.49077 65.27262 1.000 58.58053 133 LEU C CA 1
ATOM 15421 C C . LEU C 1 152 ? 70.74760 14.58817 64.35615 1.000 59.76139 133 LEU C C 1
ATOM 15422 O O . LEU C 1 152 ? 71.88892 15.03961 64.51162 1.000 59.63312 133 LEU C O 1
ATOM 15438 N N . ARG C 1 153 ? 69.93905 15.02210 63.38623 1.000 59.45450 134 ARG C N 1
ATOM 15439 C CA . ARG C 1 153 ? 70.37263 16.09167 62.49466 1.000 61.33728 134 ARG C CA 1
ATOM 15440 C C . ARG C 1 153 ? 70.64151 17.38030 63.25822 1.000 63.89254 134 ARG C C 1
ATOM 15441 O O . ARG C 1 153 ? 71.54155 18.14399 62.89035 1.000 65.41799 134 ARG C O 1
ATOM 15462 N N . ILE C 1 154 ? 69.87684 17.64134 64.31884 1.000 60.08796 135 ILE C N 1
ATOM 15463 C CA . ILE C 1 154 ? 70.10303 18.84821 65.10457 1.000 59.42928 135 ILE C CA 1
ATOM 15464 C C . ILE C 1 154 ? 71.39927 18.72739 65.89236 1.000 60.40138 135 ILE C C 1
ATOM 15465 O O . ILE C 1 154 ? 72.13083 19.70882 66.06592 1.000 60.97959 135 ILE C O 1
ATOM 15481 N N . ALA C 1 155 ? 71.70725 17.52470 66.37961 1.000 58.90396 136 ALA C N 1
ATOM 15482 C CA . ALA C 1 155 ? 72.95160 17.32312 67.11429 1.000 61.87066 136 ALA C CA 1
ATOM 15483 C C . ALA C 1 155 ? 74.16384 17.60990 66.23636 1.000 62.85807 136 ALA C C 1
ATOM 15484 O O . ALA C 1 155 ? 75.07488 18.34560 66.64218 1.000 64.25798 136 ALA C O 1
ATOM 15491 N N . LYS C 1 156 ? 74.20396 17.01624 65.03461 1.000 65.51953 137 LYS C N 1
ATOM 15492 C CA . LYS C 1 156 ? 75.32222 17.28256 64.13358 1.000 70.16639 137 LYS C CA 1
ATOM 15493 C C . LYS C 1 156 ? 75.44464 18.77766 63.83492 1.000 72.49120 137 LYS C C 1
ATOM 15494 O O . LYS C 1 156 ? 76.54969 19.32085 63.77630 1.000 75.54723 137 LYS C O 1
ATOM 15513 N N . ILE C 1 157 ? 74.31865 19.47010 63.64479 1.000 65.09349 138 ILE C N 1
ATOM 15514 C CA . ILE C 1 157 ? 74.36009 20.92371 63.49549 1.000 64.60935 138 ILE C CA 1
ATOM 15515 C C . ILE C 1 157 ? 74.85494 21.54971 64.78897 1.000 66.59974 138 ILE C C 1
ATOM 15516 O O . ILE C 1 157 ? 75.61304 22.52002 64.77489 1.000 66.85719 138 ILE C O 1
ATOM 15532 N N . ALA C 1 158 ? 74.44471 20.99378 65.93493 1.000 70.21372 139 ALA C N 1
ATOM 15533 C CA . ALA C 1 158 ? 74.82926 21.55269 67.22895 1.000 69.98020 139 ALA C CA 1
ATOM 15534 C C . ALA C 1 158 ? 76.28637 21.27265 67.58356 1.000 72.73134 139 ALA C C 1
ATOM 15535 O O . ALA C 1 158 ? 76.73162 21.71188 68.65131 1.000 73.57243 139 ALA C O 1
ATOM 15542 N N . LYS C 1 159 ? 77.03597 20.55589 66.74156 1.000 76.84953 140 LYS C N 1
ATOM 15543 C CA . LYS C 1 159 ? 78.47856 20.44830 66.91961 1.000 83.08966 140 LYS C CA 1
ATOM 15544 C C . LYS C 1 159 ? 79.22201 21.34497 65.93396 1.000 86.85850 140 LYS C C 1
ATOM 15545 O O . LYS C 1 159 ? 80.05395 22.15891 66.35436 1.000 88.62638 140 LYS C O 1
ATOM 15564 N N . LYS C 1 160 ? 78.94652 21.21078 64.62703 1.000 90.08499 141 LYS C N 1
ATOM 15565 C CA . LYS C 1 160 ? 79.43161 22.17960 63.64536 1.000 92.17357 141 LYS C CA 1
ATOM 15566 C C . LYS C 1 160 ? 79.26018 23.59642 64.16866 1.000 92.23404 141 LYS C C 1
ATOM 15567 O O . LYS C 1 160 ? 80.20146 24.39584 64.18080 1.000 92.86087 141 LYS C O 1
ATOM 15586 N N . LEU C 1 161 ? 78.04773 23.91264 64.61181 1.000 117.00181 142 LEU C N 1
ATOM 15587 C CA . LEU C 1 161 ? 77.76546 25.15430 65.32710 1.000 113.26220 142 LEU C CA 1
ATOM 15588 C C . LEU C 1 161 ? 78.09584 24.90459 66.79491 1.000 111.91520 142 LEU C C 1
ATOM 15589 O O . LEU C 1 161 ? 77.29196 24.32877 67.53640 1.000 112.91094 142 LEU C O 1
ATOM 15605 N N . ASN C 1 162 ? 79.27960 25.33603 67.22651 1.000 85.18960 143 ASN C N 1
ATOM 15606 C CA . ASN C 1 162 ? 79.72952 24.94280 68.55444 1.000 86.16054 143 ASN C CA 1
ATOM 15607 C C . ASN C 1 162 ? 78.81995 25.52084 69.63545 1.000 87.18219 143 ASN C C 1
ATOM 15608 O O . ASN C 1 162 ? 79.08687 26.59156 70.19278 1.000 88.40850 143 ASN C O 1
ATOM 15619 N N . ILE C 1 163 ? 77.73536 24.81000 69.92009 1.000 99.88355 144 ILE C N 1
ATOM 15620 C CA . ILE C 1 163 ? 76.74940 25.23416 70.90929 1.000 95.81790 144 ILE C CA 1
ATOM 15621 C C . ILE C 1 163 ? 75.89227 24.01789 71.21285 1.000 92.42583 144 ILE C C 1
ATOM 15622 O O . ILE C 1 163 ? 75.78531 23.09949 70.39696 1.000 91.73930 144 ILE C O 1
ATOM 15638 N N . THR C 1 164 ? 75.29574 23.99697 72.40580 1.000 85.41107 145 THR C N 1
ATOM 15639 C CA . THR C 1 164 ? 74.31283 22.98411 72.75875 1.000 81.58659 145 THR C CA 1
ATOM 15640 C C . THR C 1 164 ? 72.92770 23.47051 72.34778 1.000 77.87987 145 THR C C 1
ATOM 15641 O O . THR C 1 164 ? 72.62410 24.66396 72.43301 1.000 76.92529 145 THR C O 1
ATOM 15652 N N . ALA C 1 165 ? 72.09149 22.54393 71.89005 1.000 79.14581 146 ALA C N 1
ATOM 15653 C CA . ALA C 1 165 ? 70.76880 22.87068 71.37108 1.000 74.95461 146 ALA C CA 1
ATOM 15654 C C . ALA C 1 165 ? 69.69597 22.31874 72.29899 1.000 75.37835 146 ALA C C 1
ATOM 15655 O O . ALA C 1 165 ? 69.65733 21.11314 72.56456 1.000 76.70052 146 ALA C O 1
ATOM 15662 N N . LYS C 1 166 ? 68.83226 23.20146 72.78879 1.000 77.43772 147 LYS C N 1
ATOM 15663 C CA . LYS C 1 166 ? 67.64162 22.77290 73.50402 1.000 75.25949 147 LYS C CA 1
ATOM 15664 C C . LYS C 1 166 ? 66.57481 22.33675 72.51212 1.000 70.55202 147 LYS C C 1
ATOM 15665 O O . LYS C 1 166 ? 66.44881 22.90730 71.42625 1.000 70.96121 147 LYS C O 1
ATOM 15684 N N . ILE C 1 167 ? 65.80109 21.31967 72.88816 1.000 59.90753 148 ILE C N 1
ATOM 15685 C CA . ILE C 1 167 ? 64.73147 20.81909 72.03884 1.000 56.21798 148 ILE C CA 1
ATOM 15686 C C . ILE C 1 167 ? 63.55280 20.40601 72.90654 1.000 53.27171 148 ILE C C 1
ATOM 15687 O O . ILE C 1 167 ? 63.68613 20.15691 74.10733 1.000 52.67333 148 ILE C O 1
ATOM 15703 N N . GLY C 1 168 ? 62.38869 20.33373 72.26970 1.000 46.82632 149 GLY C N 1
ATOM 15704 C CA . GLY C 1 168 ? 61.22137 19.73243 72.87415 1.000 45.96767 149 GLY C CA 1
ATOM 15705 C C . GLY C 1 168 ? 60.81797 18.49769 72.09811 1.000 45.63271 149 GLY C C 1
ATOM 15706 O O . GLY C 1 168 ? 61.22299 18.32700 70.94454 1.000 45.51694 149 GLY C O 1
ATOM 15710 N N . LEU C 1 169 ? 60.03280 17.62360 72.71349 1.000 49.11498 150 LEU C N 1
ATOM 15711 C CA . LEU C 1 169 ? 59.57019 16.40212 72.07324 1.000 47.49491 150 LEU C CA 1
ATOM 15712 C C . LEU C 1 169 ? 58.06093 16.46677 71.90515 1.000 47.74717 150 LEU C C 1
ATOM 15713 O O . LEU C 1 169 ? 57.33462 16.70777 72.87674 1.000 48.42148 150 LEU C O 1
ATOM 15729 N N . ARG C 1 170 ? 57.59151 16.26240 70.67751 1.000 42.15806 151 ARG C N 1
ATOM 15730 C CA . ARG C 1 170 ? 56.16248 16.11686 70.45565 1.000 41.43619 151 ARG C CA 1
ATOM 15731 C C . ARG C 1 170 ? 55.71708 14.74849 70.94949 1.000 41.40576 151 ARG C C 1
ATOM 15732 O O . ARG C 1 170 ? 56.28000 13.72513 70.55298 1.000 43.38252 151 ARG C O 1
ATOM 15753 N N . ILE C 1 171 ? 54.71095 14.73607 71.81939 1.000 40.95059 152 ILE C N 1
ATOM 15754 C CA . ILE C 1 171 ? 54.18966 13.51782 72.42734 1.000 41.92290 152 ILE C CA 1
ATOM 15755 C C . ILE C 1 171 ? 52.83546 13.20762 71.80707 1.000 43.02980 152 ILE C C 1
ATOM 15756 O O . ILE C 1 171 ? 52.04489 14.11874 71.53822 1.000 43.17082 152 ILE C O 1
ATOM 15772 N N . ALA C 1 172 ? 52.56907 11.92371 71.57998 1.000 41.65522 153 ALA C N 1
ATOM 15773 C CA . ALA C 1 172 ? 51.26390 11.45698 71.12882 1.000 39.89710 153 ALA C CA 1
ATOM 15774 C C . ALA C 1 172 ? 50.52257 10.87239 72.32626 1.000 45.37645 153 ALA C C 1
ATOM 15775 O O . ALA C 1 172 ? 51.02497 9.95258 72.98346 1.000 42.65000 153 ALA C O 1
ATOM 15782 N N . ASP C 1 173 ? 49.33340 11.40607 72.61036 1.000 39.39196 154 ASP C N 1
ATOM 15783 C CA . ASP C 1 173 ? 48.54566 10.98203 73.76933 1.000 41.74001 154 ASP C CA 1
ATOM 15784 C C . ASP C 1 173 ? 47.81745 9.66662 73.47857 1.000 43.60745 154 ASP C C 1
ATOM 15785 O O . ASP C 1 173 ? 46.59001 9.57658 73.48885 1.000 44.43654 154 ASP C O 1
ATOM 15794 N N . ASN C 1 174 ? 48.60946 8.62553 73.23072 1.000 45.76318 155 ASN C N 1
ATOM 15795 C CA . ASN C 1 174 ? 48.06389 7.34610 72.79713 1.000 47.72916 155 ASN C CA 1
ATOM 15796 C C . ASN C 1 174 ? 47.46262 6.53219 73.93541 1.000 50.52941 155 ASN C C 1
ATOM 15797 O O . ASN C 1 174 ? 46.91652 5.45470 73.67736 1.000 51.42386 155 ASN C O 1
ATOM 15808 N N . LYS C 1 175 ? 47.54255 7.00885 75.17838 1.000 56.20893 156 LYS C N 1
ATOM 15809 C CA . LYS C 1 175 ? 46.75139 6.41656 76.24858 1.000 56.14909 156 LYS C CA 1
ATOM 15810 C C . LYS C 1 175 ? 45.29078 6.84226 76.17817 1.000 55.44024 156 LYS C C 1
ATOM 15811 O O . LYS C 1 175 ? 44.43632 6.19521 76.79343 1.000 53.92154 156 LYS C O 1
ATOM 15830 N N . THR C 1 176 ? 44.99138 7.91551 75.44277 1.000 58.52286 157 THR C N 1
ATOM 15831 C CA . THR C 1 176 ? 43.62385 8.36513 75.23811 1.000 54.59521 157 THR C CA 1
ATOM 15832 C C . THR C 1 176 ? 43.15974 7.90649 73.86643 1.000 53.59067 157 THR C C 1
ATOM 15833 O O . THR C 1 176 ? 43.70678 8.37330 72.85438 1.000 53.83588 157 THR C O 1
ATOM 15844 N N . PRO C 1 177 ? 42.16460 7.01850 73.76910 1.000 47.71357 158 PRO C N 1
ATOM 15845 C CA . PRO C 1 177 ? 41.76339 6.53042 72.43629 1.000 47.05229 158 PRO C CA 1
ATOM 15846 C C . PRO C 1 177 ? 41.46666 7.63545 71.43448 1.000 44.79833 158 PRO C C 1
ATOM 15847 O O . PRO C 1 177 ? 41.95117 7.58467 70.29797 1.000 42.19610 158 PRO C O 1
ATOM 15858 N N . GLN C 1 178 ? 40.67805 8.63697 71.81898 1.000 50.60044 159 GLN C N 1
ATOM 15859 C CA . GLN C 1 178 ? 40.30516 9.67758 70.86915 1.000 48.34599 159 GLN C CA 1
ATOM 15860 C C . GLN C 1 178 ? 41.48105 10.54762 70.43622 1.000 46.34448 159 GLN C C 1
ATOM 15861 O O . GLN C 1 178 ? 41.34111 11.29838 69.46430 1.000 45.48408 159 GLN C O 1
ATOM 15875 N N . ASN C 1 179 ? 42.62107 10.47718 71.12429 1.000 42.58733 160 ASN C N 1
ATOM 15876 C CA . ASN C 1 179 ? 43.78962 11.27924 70.78376 1.000 40.94263 160 ASN C CA 1
ATOM 15877 C C . ASN C 1 179 ? 44.90726 10.46369 70.14985 1.000 42.52104 160 ASN C C 1
ATOM 15878 O O . ASN C 1 179 ? 45.97560 11.02074 69.86800 1.000 40.97885 160 ASN C O 1
ATOM 15889 N N . TRP C 1 180 ? 44.69939 9.16484 69.92675 1.000 45.15077 161 TRP C N 1
ATOM 15890 C CA . TRP C 1 180 ? 45.75741 8.32808 69.37444 1.000 42.39377 161 TRP C CA 1
ATOM 15891 C C . TRP C 1 180 ? 46.23825 8.89492 68.04361 1.000 44.21524 161 TRP C C 1
ATOM 15892 O O . TRP C 1 180 ? 45.43469 9.30779 67.20078 1.000 42.90295 161 TRP C O 1
ATOM 15913 N N . SER C 1 181 ? 47.55900 8.90418 67.84609 1.000 39.16317 162 SER C N 1
ATOM 15914 C CA . SER C 1 181 ? 48.12508 9.46497 66.62631 1.000 40.61100 162 SER C CA 1
ATOM 15915 C C . SER C 1 181 ? 49.50394 8.88326 66.36084 1.000 45.19394 162 SER C C 1
ATOM 15916 O O . SER C 1 181 ? 50.25027 8.58040 67.29626 1.000 48.99904 162 SER C O 1
ATOM 15924 N N . ARG C 1 182 ? 49.81727 8.70000 65.07790 1.000 49.58831 163 ARG C N 1
ATOM 15925 C CA . ARG C 1 182 ? 51.16088 8.31907 64.66815 1.000 53.62928 163 ARG C CA 1
ATOM 15926 C C . ARG C 1 182 ? 52.15320 9.47663 64.73246 1.000 54.46237 163 ARG C C 1
ATOM 15927 O O . ARG C 1 182 ? 53.35227 9.26110 64.51410 1.000 57.11031 163 ARG C O 1
ATOM 15948 N N . PHE C 1 183 ? 51.68812 10.69202 65.01631 1.000 53.88894 164 PHE C N 1
ATOM 15949 C CA . PHE C 1 183 ? 52.52569 11.88623 64.98559 1.000 50.09917 164 PHE C CA 1
ATOM 15950 C C . PHE C 1 183 ? 53.00005 12.19036 66.40096 1.000 49.15085 164 PHE C C 1
ATOM 15951 O O . PHE C 1 183 ? 52.20428 12.57681 67.26319 1.000 47.95661 164 PHE C O 1
ATOM 15968 N N . GLY C 1 184 ? 54.29142 12.02040 66.63153 1.000 49.14849 165 GLY C N 1
ATOM 15969 C CA . GLY C 1 184 ? 54.89061 12.23508 67.92948 1.000 49.49013 165 GLY C CA 1
ATOM 15970 C C . GLY C 1 184 ? 55.28568 10.92365 68.59254 1.000 48.44417 165 GLY C C 1
ATOM 15971 O O . GLY C 1 184 ? 54.78828 9.84166 68.26291 1.000 45.97434 165 GLY C O 1
ATOM 15975 N N . PHE C 1 185 ? 56.21119 11.03539 69.54236 1.000 44.19792 166 PHE C N 1
ATOM 15976 C CA . PHE C 1 185 ? 56.63904 9.87864 70.31603 1.000 46.32631 166 PHE C CA 1
ATOM 15977 C C . PHE C 1 185 ? 55.49878 9.40418 71.20801 1.000 46.37434 166 PHE C C 1
ATOM 15978 O O . PHE C 1 185 ? 54.92742 10.18347 71.97816 1.000 45.87125 166 PHE C O 1
ATOM 15995 N N . ALA C 1 186 ? 55.16206 8.12380 71.09337 1.000 48.74482 167 ALA C N 1
ATOM 15996 C CA . ALA C 1 186 ? 53.96536 7.60697 71.73938 1.000 51.49739 167 ALA C CA 1
ATOM 15997 C C . ALA C 1 186 ? 54.12738 7.57309 73.25459 1.000 57.13053 167 ALA C C 1
ATOM 15998 O O . ALA C 1 186 ? 55.17468 7.18349 73.77898 1.000 55.68318 167 ALA C O 1
ATOM 16005 N N . LEU C 1 187 ? 53.07745 7.99162 73.95625 1.000 60.43685 168 LEU C N 1
ATOM 16006 C CA . LEU C 1 187 ? 52.98403 7.88005 75.40834 1.000 65.75514 168 LEU C CA 1
ATOM 16007 C C . LEU C 1 187 ? 51.91901 6.82223 75.68361 1.000 70.65005 168 LEU C C 1
ATOM 16008 O O . LEU C 1 187 ? 50.73029 7.12895 75.76903 1.000 75.84453 168 LEU C O 1
ATOM 16024 N N . THR C 1 188 ? 52.35717 5.57218 75.80333 1.000 74.42813 169 THR C N 1
ATOM 16025 C CA . THR C 1 188 ? 51.45464 4.43252 75.94704 1.000 77.91309 169 THR C CA 1
ATOM 16026 C C . THR C 1 188 ? 51.69424 3.71475 77.27002 1.000 82.31687 169 THR C C 1
ATOM 16027 O O . THR C 1 188 ? 50.75852 3.21517 77.89539 1.000 83.65974 169 THR C O 1
ATOM 16038 N N . PHE C 1 197 ? 59.55814 6.71423 76.35726 1.000 79.36745 178 PHE C N 1
ATOM 16039 C CA . PHE C 1 197 ? 60.52954 6.81342 77.43875 1.000 82.73956 178 PHE C CA 1
ATOM 16040 C C . PHE C 1 197 ? 61.90580 6.35207 76.98562 1.000 85.72626 178 PHE C C 1
ATOM 16041 O O . PHE C 1 197 ? 62.91583 7.01136 77.25011 1.000 85.97650 178 PHE C O 1
ATOM 16057 N N . THR C 1 198 ? 61.94051 5.19748 76.31556 1.000 91.25981 179 THR C N 1
ATOM 16058 C CA . THR C 1 198 ? 63.18819 4.71074 75.74115 1.000 88.15275 179 THR C CA 1
ATOM 16059 C C . THR C 1 198 ? 63.83554 5.77307 74.86979 1.000 84.65889 179 THR C C 1
ATOM 16060 O O . THR C 1 198 ? 65.05741 5.76539 74.67478 1.000 86.63285 179 THR C O 1
ATOM 16071 N N . THR C 1 199 ? 63.02994 6.69461 74.34048 1.000 70.15728 180 THR C N 1
ATOM 16072 C CA . THR C 1 199 ? 63.56906 7.75528 73.50446 1.000 67.19769 180 THR C CA 1
ATOM 16073 C C . THR C 1 199 ? 64.34888 8.77219 74.32203 1.000 65.89718 180 THR C C 1
ATOM 16074 O O . THR C 1 199 ? 65.33694 9.32277 73.83045 1.000 64.62075 180 THR C O 1
ATOM 16085 N N . ILE C 1 200 ? 63.93357 9.03390 75.56154 1.000 65.58096 181 ILE C N 1
ATOM 16086 C CA . ILE C 1 200 ? 64.62042 10.05318 76.34725 1.000 64.57315 181 ILE C CA 1
ATOM 16087 C C . ILE C 1 200 ? 65.92083 9.51601 76.93252 1.000 65.90084 181 ILE C C 1
ATOM 16088 O O . ILE C 1 200 ? 66.87088 10.27993 77.14089 1.000 65.87120 181 ILE C O 1
ATOM 16104 N N . ASP C 1 201 ? 65.98945 8.21753 77.23124 1.000 74.75884 182 ASP C N 1
ATOM 16105 C CA . ASP C 1 201 ? 67.26483 7.63822 77.64022 1.000 77.35241 182 ASP C CA 1
ATOM 16106 C C . ASP C 1 201 ? 68.33895 7.89220 76.59038 1.000 76.81634 182 ASP C C 1
ATOM 16107 O O . ASP C 1 201 ? 69.46569 8.28081 76.92489 1.000 77.93304 182 ASP C O 1
ATOM 16116 N N . LYS C 1 202 ? 68.00418 7.69345 75.31234 1.000 68.22390 183 LYS C N 1
ATOM 16117 C CA . LYS C 1 202 ? 68.97951 7.93753 74.25623 1.000 69.14942 183 LYS C CA 1
ATOM 16118 C C . LYS C 1 202 ? 69.37375 9.40984 74.21144 1.000 71.16901 183 LYS C C 1
ATOM 16119 O O . LYS C 1 202 ? 70.55558 9.74044 74.09585 1.000 70.62127 183 LYS C O 1
ATOM 16138 N N . ILE C 1 203 ? 68.40185 10.31015 74.35272 1.000 76.55040 184 ILE C N 1
ATOM 16139 C CA . ILE C 1 203 ? 68.65751 11.73603 74.16871 1.000 75.15370 184 ILE C CA 1
ATOM 16140 C C . ILE C 1 203 ? 69.76709 12.21345 75.09349 1.000 77.51921 184 ILE C C 1
ATOM 16141 O O . ILE C 1 203 ? 70.62293 13.01837 74.69532 1.000 78.61065 184 ILE C O 1
ATOM 16157 N N . GLN C 1 204 ? 69.74885 11.75986 76.34642 1.000 88.54160 185 GLN C N 1
ATOM 16158 C CA . GLN C 1 204 ? 70.67467 12.34246 77.30882 1.000 92.07556 185 GLN C CA 1
ATOM 16159 C C . GLN C 1 204 ? 72.10529 11.83444 77.11722 1.000 93.77517 185 GLN C C 1
ATOM 16160 O O . GLN C 1 204 ? 73.06875 12.55008 77.43412 1.000 96.18438 185 GLN C O 1
ATOM 16174 N N . GLN C 1 205 ? 72.27871 10.61975 76.59967 1.000 87.79463 186 GLN C N 1
ATOM 16175 C CA . GLN C 1 205 ? 73.61288 10.21642 76.17441 1.000 90.94680 186 GLN C CA 1
ATOM 16176 C C . GLN C 1 205 ? 74.03752 10.94112 74.90419 1.000 88.10626 186 GLN C C 1
ATOM 16177 O O . GLN C 1 205 ? 75.23814 11.07783 74.65710 1.000 87.70583 186 GLN C O 1
ATOM 16191 N N . ILE C 1 206 ? 73.08349 11.41591 74.09877 1.000 76.73519 187 ILE C N 1
ATOM 16192 C CA . ILE C 1 206 ? 73.42658 12.24420 72.94996 1.000 75.41102 187 ILE C CA 1
ATOM 16193 C C . ILE C 1 206 ? 74.06462 13.53262 73.44562 1.000 78.81433 187 ILE C C 1
ATOM 16194 O O . ILE C 1 206 ? 73.52891 14.21074 74.33287 1.000 77.08553 187 ILE C O 1
ATOM 16210 N N . ALA C 1 207 ? 75.21107 13.87900 72.87102 1.000 100.68828 188 ALA C N 1
ATOM 16211 C CA . ALA C 1 207 ? 75.86810 15.13645 73.18484 1.000 104.47433 188 ALA C CA 1
ATOM 16212 C C . ALA C 1 207 ? 75.30648 16.26682 72.32001 1.000 106.28365 188 ALA C C 1
ATOM 16213 O O . ALA C 1 207 ? 74.74883 16.04767 71.24312 1.000 113.37675 188 ALA C O 1
ATOM 16220 N N . ASN C 1 208 ? 75.45401 17.49191 72.82485 1.000 79.02173 189 ASN C N 1
ATOM 16221 C CA . ASN C 1 208 ? 75.03074 18.73174 72.18157 1.000 78.05240 189 ASN C CA 1
ATOM 16222 C C . ASN C 1 208 ? 73.51634 18.87710 72.09337 1.000 75.48157 189 ASN C C 1
ATOM 16223 O O . ASN C 1 208 ? 73.03141 19.79482 71.42349 1.000 75.33292 189 ASN C O 1
ATOM 16234 N N . ILE C 1 209 ? 72.74988 17.98128 72.71263 1.000 78.29764 190 ILE C N 1
ATOM 16235 C CA . ILE C 1 209 ? 71.29228 18.05985 72.71219 1.000 75.87432 190 ILE C CA 1
ATOM 16236 C C . ILE C 1 209 ? 70.81340 17.96115 74.15395 1.000 76.37315 190 ILE C C 1
ATOM 16237 O O . ILE C 1 209 ? 71.23049 17.05216 74.87930 1.000 76.34797 190 ILE C O 1
ATOM 16253 N N . GLN C 1 210 ? 69.93029 18.88426 74.56095 1.000 81.80856 191 GLN C N 1
ATOM 16254 C CA . GLN C 1 210 ? 69.39800 18.91799 75.92030 1.000 79.96875 191 GLN C CA 1
ATOM 16255 C C . GLN C 1 210 ? 67.88362 19.05832 75.85802 1.000 75.95394 191 GLN C C 1
ATOM 16256 O O . GLN C 1 210 ? 67.37252 20.02534 75.28129 1.000 73.18805 191 GLN C O 1
ATOM 16270 N N . LEU C 1 211 ? 67.17785 18.07631 76.42090 1.000 65.46601 192 LEU C N 1
ATOM 16271 C CA . LEU C 1 211 ? 65.72518 18.13917 76.44079 1.000 62.68917 192 LEU C CA 1
ATOM 16272 C C . LEU C 1 211 ? 65.24724 19.31510 77.28327 1.000 59.72599 192 LEU C C 1
ATOM 16273 O O . LEU C 1 211 ? 65.67329 19.48486 78.42692 1.000 60.76784 192 LEU C O 1
ATOM 16289 N N . ALA C 1 212 ? 64.34594 20.11846 76.71734 1.000 54.38434 193 ALA C N 1
ATOM 16290 C CA . ALA C 1 212 ? 63.90169 21.34664 77.35197 1.000 52.24042 193 ALA C CA 1
ATOM 16291 C C . ALA C 1 212 ? 62.39307 21.50114 77.41197 1.000 50.02121 193 ALA C C 1
ATOM 16292 O O . ALA C 1 212 ? 61.91938 22.34919 78.17503 1.000 49.50116 193 ALA C O 1
ATOM 16299 N N . GLY C 1 213 ? 61.62048 20.72566 76.65562 1.000 54.01323 194 GLY C N 1
ATOM 16300 C CA . GLY C 1 213 ? 60.18411 20.91828 76.68052 1.000 52.19388 194 GLY C CA 1
ATOM 16301 C C . GLY C 1 213 ? 59.42618 19.74849 76.09305 1.000 49.26478 194 GLY C C 1
ATOM 16302 O O . GLY C 1 213 ? 60.00415 18.78149 75.59143 1.000 51.11115 194 GLY C O 1
ATOM 16306 N N . LEU C 1 214 ? 58.10324 19.85982 76.16892 1.000 44.27014 195 LEU C N 1
ATOM 16307 C CA . LEU C 1 214 ? 57.18335 18.89017 75.60023 1.000 43.40472 195 LEU C CA 1
ATOM 16308 C C . LEU C 1 214 ? 56.15723 19.62266 74.74766 1.000 40.96583 195 LEU C C 1
ATOM 16309 O O . LEU C 1 214 ? 55.82961 20.78588 74.99893 1.000 39.94573 195 LEU C O 1
ATOM 16325 N N . HIS C 1 215 ? 55.65359 18.92395 73.73677 1.000 40.11377 196 HIS C N 1
ATOM 16326 C CA . HIS C 1 215 ? 54.68192 19.46452 72.79992 1.000 37.97858 196 HIS C CA 1
ATOM 16327 C C . HIS C 1 215 ? 53.64299 18.38545 72.54641 1.000 42.57466 196 HIS C C 1
ATOM 16328 O O . HIS C 1 215 ? 53.99747 17.21202 72.39675 1.000 38.57273 196 HIS C O 1
ATOM 16342 N N . CYS C 1 216 ? 52.36386 18.76723 72.51677 1.000 38.07766 197 CYS C N 1
ATOM 16343 C CA . CYS C 1 216 ? 51.31967 17.79311 72.21250 1.000 38.94105 197 CYS C CA 1
ATOM 16344 C C . CYS C 1 216 ? 50.11986 18.48756 71.59244 1.000 36.42027 197 CYS C C 1
ATOM 16345 O O . CYS C 1 216 ? 49.56806 19.42608 72.17408 1.000 33.65216 197 CYS C O 1
ATOM 16353 N N . HIS C 1 217 ? 49.74204 18.01750 70.40885 1.000 36.37243 198 HIS C N 1
ATOM 16354 C CA . HIS C 1 217 ? 48.65567 18.58668 69.62320 1.000 36.81710 198 HIS C CA 1
ATOM 16355 C C . HIS C 1 217 ? 47.77086 17.42368 69.21135 1.000 36.09524 198 HIS C C 1
ATOM 16356 O O . HIS C 1 217 ? 48.20471 16.57054 68.43228 1.000 33.34377 198 HIS C O 1
ATOM 16370 N N . ILE C 1 218 ? 46.53968 17.37838 69.73055 1.000 30.21922 199 ILE C N 1
ATOM 16371 C CA . ILE C 1 218 ? 45.77128 16.13673 69.72028 1.000 33.08159 199 ILE C CA 1
ATOM 16372 C C . ILE C 1 218 ? 44.70360 16.07161 68.63549 1.000 31.41665 199 ILE C C 1
ATOM 16373 O O . ILE C 1 218 ? 44.05399 15.02311 68.49479 1.000 34.64975 199 ILE C O 1
ATOM 16389 N N . GLY C 1 219 ? 44.49163 17.13568 67.87383 1.000 31.45757 200 GLY C N 1
ATOM 16390 C CA . GLY C 1 219 ? 43.51954 17.07804 66.79604 1.000 27.55177 200 GLY C CA 1
ATOM 16391 C C . GLY C 1 219 ? 43.05759 18.47126 66.40961 1.000 24.91509 200 GLY C C 1
ATOM 16392 O O . GLY C 1 219 ? 43.72809 19.46157 66.69044 1.000 27.10673 200 GLY C O 1
ATOM 16396 N N . THR C 1 220 ? 41.89524 18.51477 65.76182 1.000 27.78294 201 THR C N 1
ATOM 16397 C CA . THR C 1 220 ? 41.32412 19.76837 65.30000 1.000 31.09733 201 THR C CA 1
ATOM 16398 C C . THR C 1 220 ? 39.80956 19.72482 65.44451 1.000 27.45613 201 THR C C 1
ATOM 16399 O O . THR C 1 220 ? 39.19389 18.65525 65.41946 1.000 29.46868 201 THR C O 1
ATOM 16410 N N . ASN C 1 221 ? 39.22949 20.91261 65.62610 1.000 21.64881 202 ASN C N 1
ATOM 16411 C CA . ASN C 1 221 ? 37.79740 21.10323 65.85447 1.000 24.89013 202 ASN C CA 1
ATOM 16412 C C . ASN C 1 221 ? 37.28843 20.22557 66.99597 1.000 25.99829 202 ASN C C 1
ATOM 16413 O O . ASN C 1 221 ? 36.28680 19.51678 66.87401 1.000 27.82115 202 ASN C O 1
ATOM 16424 N N . ILE C 1 222 ? 37.96927 20.30714 68.13255 1.000 23.42893 203 ILE C N 1
ATOM 16425 C CA . ILE C 1 222 ? 37.63191 19.50178 69.29874 1.000 24.39867 203 ILE C CA 1
ATOM 16426 C C . ILE C 1 222 ? 36.64003 20.28519 70.15009 1.000 25.32729 203 ILE C C 1
ATOM 16427 O O . ILE C 1 222 ? 36.97704 21.33378 70.70695 1.000 25.74428 203 ILE C O 1
ATOM 16443 N N . ARG C 1 223 ? 35.41252 19.76994 70.25577 1.000 25.02048 204 ARG C N 1
ATOM 16444 C CA . ARG C 1 223 ? 34.40479 20.34350 71.14014 1.000 23.50558 204 ARG C CA 1
ATOM 16445 C C . ARG C 1 223 ? 34.26091 19.57617 72.44781 1.000 28.62025 204 ARG C C 1
ATOM 16446 O O . ARG C 1 223 ? 33.80082 20.15142 73.43987 1.000 29.56741 204 ARG C O 1
ATOM 16467 N N . ASP C 1 224 ? 34.63610 18.29843 72.46802 1.000 30.23880 205 ASP C N 1
ATOM 16468 C CA . ASP C 1 224 ? 34.62406 17.48536 73.68225 1.000 30.89907 205 ASP C CA 1
ATOM 16469 C C . ASP C 1 224 ? 35.93374 17.75993 74.40870 1.000 29.78197 205 ASP C C 1
ATOM 16470 O O . ASP C 1 224 ? 36.92378 17.05238 74.24255 1.000 29.28701 205 ASP C O 1
ATOM 16479 N N . ILE C 1 225 ? 35.94746 18.81690 75.22461 1.000 28.04908 206 ILE C N 1
ATOM 16480 C CA . ILE C 1 225 ? 37.17170 19.20376 75.92347 1.000 31.83695 206 ILE C CA 1
ATOM 16481 C C . ILE C 1 225 ? 37.56597 18.22242 77.01827 1.000 35.33200 206 ILE C C 1
ATOM 16482 O O . ILE C 1 225 ? 38.60036 18.42169 77.67053 1.000 35.81055 206 ILE C O 1
ATOM 16498 N N . SER C 1 226 ? 36.77840 17.16236 77.24033 1.000 41.98256 207 SER C N 1
ATOM 16499 C CA . SER C 1 226 ? 37.26081 16.01521 78.00708 1.000 50.21601 207 SER C CA 1
ATOM 16500 C C . SER C 1 226 ? 38.58478 15.51620 77.45216 1.000 45.12780 207 SER C C 1
ATOM 16501 O O . SER C 1 226 ? 39.46349 15.07902 78.20653 1.000 45.27152 207 SER C O 1
ATOM 16509 N N . ARG C 1 227 ? 38.74784 15.58772 76.13044 1.000 36.69320 208 ARG C N 1
ATOM 16510 C CA . ARG C 1 227 ? 39.98352 15.11552 75.52432 1.000 36.28767 208 ARG C CA 1
ATOM 16511 C C . ARG C 1 227 ? 41.16974 15.97801 75.93124 1.000 34.99643 208 ARG C C 1
ATOM 16512 O O . ARG C 1 227 ? 42.29333 15.47169 76.04989 1.000 34.18559 208 ARG C O 1
ATOM 16533 N N . PHE C 1 228 ? 40.94811 17.27904 76.13484 1.000 34.03726 209 PHE C N 1
ATOM 16534 C CA . PHE C 1 228 ? 42.02400 18.13830 76.61613 1.000 33.19997 209 PHE C CA 1
ATOM 16535 C C . PHE C 1 228 ? 42.37198 17.80863 78.06281 1.000 36.99929 209 PHE C C 1
ATOM 16536 O O . PHE C 1 228 ? 43.55325 17.77219 78.43140 1.000 38.38047 209 PHE C O 1
ATOM 16553 N N . THR C 1 229 ? 41.35774 17.55364 78.89600 1.000 36.86902 210 THR C N 1
ATOM 16554 C CA . THR C 1 229 ? 41.62176 17.10878 80.26097 1.000 38.64671 210 THR C CA 1
ATOM 16555 C C . THR C 1 229 ? 42.48002 15.85200 80.25861 1.000 41.54010 210 THR C C 1
ATOM 16556 O O . THR C 1 229 ? 43.49685 15.77339 80.95768 1.000 42.84809 210 THR C O 1
ATOM 16567 N N . ALA C 1 230 ? 42.07528 14.85150 79.47334 1.000 40.52280 211 ALA C N 1
ATOM 16568 C CA . ALA C 1 230 ? 42.81508 13.59528 79.42850 1.000 40.73485 211 ALA C CA 1
ATOM 16569 C C . ALA C 1 230 ? 44.26786 13.82971 79.03337 1.000 43.27528 211 ALA C C 1
ATOM 16570 O O . ALA C 1 230 ? 45.19056 13.32482 79.68359 1.000 43.67402 211 ALA C O 1
ATOM 16594 N N . ALA C 1 232 ? 46.08082 16.59669 79.15224 1.000 37.47410 213 ALA C N 1
ATOM 16595 C CA . ALA C 1 232 ? 46.81378 17.36785 80.15087 1.000 37.97095 213 ALA C CA 1
ATOM 16596 C C . ALA C 1 232 ? 47.20239 16.49807 81.33943 1.000 41.12781 213 ALA C C 1
ATOM 16597 O O . ALA C 1 232 ? 48.28386 16.66536 81.91446 1.000 43.21155 213 ALA C O 1
ATOM 16604 N N . LYS C 1 233 ? 46.33312 15.56163 81.72200 1.000 44.88715 214 LYS C N 1
ATOM 16605 C CA . LYS C 1 233 ? 46.65043 14.67686 82.83720 1.000 47.83533 214 LYS C CA 1
ATOM 16606 C C . LYS C 1 233 ? 47.83599 13.77837 82.50573 1.000 50.35675 214 LYS C C 1
ATOM 16607 O O . LYS C 1 233 ? 48.72948 13.58575 83.33857 1.000 50.80031 214 LYS C O 1
ATOM 16626 N N . ASN C 1 234 ? 47.85773 13.21463 81.29588 1.000 54.13370 215 ASN C N 1
ATOM 16627 C CA . ASN C 1 234 ? 48.95265 12.33090 80.91137 1.000 52.17812 215 ASN C CA 1
ATOM 16628 C C . ASN C 1 234 ? 50.24072 13.11304 80.69452 1.000 48.40719 215 ASN C C 1
ATOM 16629 O O . ASN C 1 234 ? 51.33080 12.62448 81.01200 1.000 47.38781 215 ASN C O 1
ATOM 16640 N N . ILE C 1 235 ? 50.13992 14.33065 80.16075 1.000 42.43982 216 ILE C N 1
ATOM 16641 C CA . ILE C 1 235 ? 51.33310 15.15410 80.00097 1.000 42.25729 216 ILE C CA 1
ATOM 16642 C C . ILE C 1 235 ? 51.88749 15.54802 81.36318 1.000 43.49897 216 ILE C C 1
ATOM 16643 O O . ILE C 1 235 ? 53.10684 15.63593 81.54996 1.000 44.53121 216 ILE C O 1
ATOM 16659 N N . ALA C 1 236 ? 51.00418 15.79213 82.33543 1.000 43.54323 217 ALA C N 1
ATOM 16660 C CA . ALA C 1 236 ? 51.46000 16.11873 83.68242 1.000 47.89851 217 ALA C CA 1
ATOM 16661 C C . ALA C 1 236 ? 52.13058 14.91874 84.33900 1.000 50.13602 217 ALA C C 1
ATOM 16662 O O . ALA C 1 236 ? 53.18749 15.05693 84.96413 1.000 52.15846 217 ALA C O 1
ATOM 16669 N N . GLU C 1 237 ? 51.53054 13.73296 84.21129 1.000 58.77246 218 GLU C N 1
ATOM 16670 C CA . GLU C 1 237 ? 52.16862 12.52575 84.72651 1.000 62.37721 218 GLU C CA 1
ATOM 16671 C C . GLU C 1 237 ? 53.53813 12.32237 84.09366 1.000 61.06584 218 GLU C C 1
ATOM 16672 O O . GLU C 1 237 ? 54.48406 11.89306 84.76373 1.000 63.44905 218 GLU C O 1
ATOM 16684 N N . LEU C 1 238 ? 53.66347 12.62576 82.80043 1.000 49.30354 219 LEU C N 1
ATOM 16685 C CA . LEU C 1 238 ? 54.95045 12.47810 82.12982 1.000 49.88413 219 LEU C CA 1
ATOM 16686 C C . LEU C 1 238 ? 55.96931 13.47487 82.66565 1.000 50.40669 219 LEU C C 1
ATOM 16687 O O . LEU C 1 238 ? 57.12765 13.11645 82.90794 1.000 51.91167 219 LEU C O 1
ATOM 16703 N N . ALA C 1 239 ? 55.56173 14.73285 82.84842 1.000 48.75611 220 ALA C N 1
ATOM 16704 C CA . ALA C 1 239 ? 56.47869 15.72880 83.39038 1.000 49.18709 220 ALA C CA 1
ATOM 16705 C C . ALA C 1 239 ? 56.88809 15.38942 84.81720 1.000 51.37014 220 ALA C C 1
ATOM 16706 O O . ALA C 1 239 ? 57.99099 15.74745 85.24557 1.000 52.58893 220 ALA C O 1
ATOM 16713 N N . GLU C 1 240 ? 56.02047 14.70408 85.56518 1.000 62.23717 221 GLU C N 1
ATOM 16714 C CA . GLU C 1 240 ? 56.38226 14.28294 86.91415 1.000 65.36339 221 GLU C CA 1
ATOM 16715 C C . GLU C 1 240 ? 57.38054 13.13331 86.87148 1.000 66.62572 221 GLU C C 1
ATOM 16716 O O . GLU C 1 240 ? 58.37230 13.13044 87.60864 1.000 67.87059 221 GLU C O 1
ATOM 16728 N N . THR C 1 241 ? 57.13534 12.14275 86.01220 1.000 56.15354 222 THR C N 1
ATOM 16729 C CA . THR C 1 241 ? 58.07922 11.03777 85.89121 1.000 58.13176 222 THR C CA 1
ATOM 16730 C C . THR C 1 241 ? 59.41952 11.52215 85.35192 1.000 58.36910 222 THR C C 1
ATOM 16731 O O . THR C 1 241 ? 60.47852 11.10462 85.83403 1.000 60.45606 222 THR C O 1
ATOM 16742 N N . ILE C 1 242 ? 59.39685 12.40042 84.34631 1.000 59.43370 223 ILE C N 1
ATOM 16743 C CA . ILE C 1 242 ? 60.64100 13.00006 83.87486 1.000 60.60260 223 ILE C CA 1
ATOM 16744 C C . ILE C 1 242 ? 61.33295 13.73817 85.01144 1.000 64.82526 223 ILE C C 1
ATOM 16745 O O . ILE C 1 242 ? 62.56821 13.80463 85.06165 1.000 64.20464 223 ILE C O 1
ATOM 16761 N N . LEU C 1 243 ? 60.55393 14.30216 85.93975 1.000 64.04166 224 LEU C N 1
ATOM 16762 C CA . LEU C 1 243 ? 61.13526 15.02071 87.07000 1.000 68.52330 224 LEU C CA 1
ATOM 16763 C C . LEU C 1 243 ? 61.99229 14.10375 87.92845 1.000 70.98765 224 LEU C C 1
ATOM 16764 O O . LEU C 1 243 ? 63.09848 14.47873 88.34190 1.000 72.92349 224 LEU C O 1
ATOM 16780 N N . THR C 1 244 ? 61.50240 12.89670 88.20477 1.000 77.66726 225 THR C N 1
ATOM 16781 C CA . THR C 1 244 ? 62.23129 12.00806 89.09630 1.000 82.97391 225 THR C CA 1
ATOM 16782 C C . THR C 1 244 ? 63.24529 11.14813 88.34583 1.000 88.30436 225 THR C C 1
ATOM 16783 O O . THR C 1 244 ? 64.43413 11.15863 88.68130 1.000 89.22990 225 THR C O 1
ATOM 16794 N N . LYS C 1 245 ? 62.80974 10.40761 87.32304 1.000 89.19024 226 LYS C N 1
ATOM 16795 C CA . LYS C 1 245 ? 63.73673 9.52370 86.62316 1.000 94.82179 226 LYS C CA 1
ATOM 16796 C C . LYS C 1 245 ? 64.87313 10.27937 85.95008 1.000 94.55441 226 LYS C C 1
ATOM 16797 O O . LYS C 1 245 ? 65.81859 9.63912 85.48108 1.000 99.50493 226 LYS C O 1
ATOM 16816 N N . TYR C 1 246 ? 64.80971 11.61651 85.87519 1.000 81.26680 227 TYR C N 1
ATOM 16817 C CA . TYR C 1 246 ? 65.88747 12.36216 85.23965 1.000 79.90696 227 TYR C CA 1
ATOM 16818 C C . TYR C 1 246 ? 66.30294 13.64433 85.93816 1.000 79.42798 227 TYR C C 1
ATOM 16819 O O . TYR C 1 246 ? 67.19845 14.32304 85.42709 1.000 65.24714 227 TYR C O 1
ATOM 16837 N N . LYS C 1 247 ? 65.67607 14.03082 87.04504 1.000 78.47829 228 LYS C N 1
ATOM 16838 C CA . LYS C 1 247 ? 66.13420 15.19720 87.78479 1.000 76.56216 228 LYS C CA 1
ATOM 16839 C C . LYS C 1 247 ? 65.99609 16.47292 86.96380 1.000 72.32968 228 LYS C C 1
ATOM 16840 O O . LYS C 1 247 ? 66.76549 17.41850 87.14821 1.000 71.94488 228 LYS C O 1
ATOM 16859 N N . LEU C 1 248 ? 65.01786 16.51771 86.06061 1.000 78.34973 229 LEU C N 1
ATOM 16860 C CA . LEU C 1 248 ? 64.90538 17.57437 85.06604 1.000 76.17289 229 LEU C CA 1
ATOM 16861 C C . LEU C 1 248 ? 63.55967 18.27063 85.18786 1.000 71.94287 229 LEU C C 1
ATOM 16862 O O . LEU C 1 248 ? 62.51643 17.61395 85.28850 1.000 68.87434 229 LEU C O 1
ATOM 16878 N N . THR C 1 249 ? 63.59690 19.59831 85.18160 1.000 63.19229 230 THR C N 1
ATOM 16879 C CA . THR C 1 249 ? 62.40505 20.42976 85.15702 1.000 61.74232 230 THR C CA 1
ATOM 16880 C C . THR C 1 249 ? 62.25030 21.01995 83.76343 1.000 57.36710 230 THR C C 1
ATOM 16881 O O . THR C 1 249 ? 63.17039 21.66876 83.25490 1.000 56.03406 230 THR C O 1
ATOM 16892 N N . LEU C 1 250 ? 61.08170 20.81743 83.16277 1.000 50.84205 231 LEU C N 1
ATOM 16893 C CA . LEU C 1 250 ? 60.86826 21.24567 81.78850 1.000 47.99634 231 LEU C CA 1
ATOM 16894 C C . LEU C 1 250 ? 60.85628 22.76531 81.68239 1.000 49.49473 231 LEU C C 1
ATOM 16895 O O . LEU C 1 250 ? 60.33061 23.46702 82.55310 1.000 51.29250 231 LEU C O 1
ATOM 16911 N N . GLU C 1 251 ? 61.43894 23.26973 80.59254 1.000 53.21708 232 GLU C N 1
ATOM 16912 C CA . GLU C 1 251 ? 61.44091 24.70435 80.33633 1.000 54.86728 232 GLU C CA 1
ATOM 16913 C C . GLU C 1 251 ? 60.12108 25.16836 79.73210 1.000 50.97457 232 GLU C C 1
ATOM 16914 O O . GLU C 1 251 ? 59.68791 26.29728 79.99382 1.000 42.13980 232 GLU C O 1
ATOM 16926 N N . TRP C 1 252 ? 59.46320 24.32286 78.93919 1.000 46.17339 233 TRP C N 1
ATOM 16927 C CA . TRP C 1 252 ? 58.15888 24.67104 78.39762 1.000 45.38588 233 TRP C CA 1
ATOM 16928 C C . TRP C 1 252 ? 57.31570 23.41857 78.21543 1.000 43.18863 233 TRP C C 1
ATOM 16929 O O . TRP C 1 252 ? 57.83950 22.32273 78.00098 1.000 41.84273 233 TRP C O 1
ATOM 16950 N N . ILE C 1 253 ? 56.00022 23.59870 78.31941 1.000 38.23604 234 ILE C N 1
ATOM 16951 C CA . ILE C 1 253 ? 55.01371 22.58689 77.95710 1.000 37.33880 234 ILE C CA 1
ATOM 16952 C C . ILE C 1 253 ? 54.04035 23.24350 76.98808 1.000 35.28465 234 ILE C C 1
ATOM 16953 O O . ILE C 1 253 ? 53.34425 24.19716 77.35652 1.000 34.25444 234 ILE C O 1
ATOM 16969 N N . ASP C 1 254 ? 54.01681 22.75463 75.74967 1.000 38.52972 235 ASP C N 1
ATOM 16970 C CA . ASP C 1 254 ? 53.19900 23.30053 74.67293 1.000 35.88866 235 ASP C CA 1
ATOM 16971 C C . ASP C 1 254 ? 52.02389 22.35951 74.45430 1.000 34.94564 235 ASP C C 1
ATOM 16972 O O . ASP C 1 254 ? 52.22136 21.20059 74.08082 1.000 33.40963 235 ASP C O 1
ATOM 16981 N N . LEU C 1 255 ? 50.80973 22.84546 74.69429 1.000 32.66917 236 LEU C N 1
ATOM 16982 C CA . LEU C 1 255 ? 49.61621 22.01532 74.59075 1.000 33.85412 236 LEU C CA 1
ATOM 16983 C C . LEU C 1 255 ? 48.90339 22.17690 73.25614 1.000 30.01054 236 LEU C C 1
ATOM 16984 O O . LEU C 1 255 ? 47.75015 21.74653 73.11813 1.000 29.26815 236 LEU C O 1
ATOM 17000 N N . GLY C 1 256 ? 49.56032 22.79526 72.27918 1.000 29.63550 237 GLY C N 1
ATOM 17001 C CA . GLY C 1 256 ? 49.04508 22.82822 70.92680 1.000 29.89468 237 GLY C CA 1
ATOM 17002 C C . GLY C 1 256 ? 47.73849 23.58920 70.82396 1.000 27.75842 237 GLY C C 1
ATOM 17003 O O . GLY C 1 256 ? 47.43070 24.48340 71.61762 1.000 25.40921 237 GLY C O 1
ATOM 17007 N N . GLY C 1 257 ? 46.95804 23.23466 69.80890 1.000 26.36826 238 GLY C N 1
ATOM 17008 C CA . GLY C 1 257 ? 45.66867 23.86152 69.59469 1.000 28.25796 238 GLY C CA 1
ATOM 17009 C C . GLY C 1 257 ? 44.54295 22.85254 69.54938 1.000 27.43518 238 GLY C C 1
ATOM 17010 O O . GLY C 1 257 ? 44.49914 21.93190 70.37162 1.000 28.16871 238 GLY C O 1
ATOM 17014 N N . GLY C 1 258 C 43.61540 23.02221 68.61141 1.000 22.73236 239 GLY C N 1
ATOM 17015 C CA . GLY C 1 258 C 42.60758 22.01807 68.33599 1.000 24.59827 239 GLY C CA 1
ATOM 17016 C C . GLY C 1 258 C 41.19844 22.36609 68.76899 1.000 23.30984 239 GLY C C 1
ATOM 17017 O O . GLY C 1 258 C 40.27017 21.61605 68.43602 1.000 23.65808 239 GLY C O 1
ATOM 17021 N N . LEU C 1 259 ? 40.99590 23.46680 69.48590 1.000 23.76675 240 LEU C N 1
ATOM 17022 C CA . LEU C 1 259 ? 39.66959 23.78321 69.99201 1.000 21.78430 240 LEU C CA 1
ATOM 17023 C C . LEU C 1 259 ? 38.71264 24.09221 68.84506 1.000 29.00533 240 LEU C C 1
ATOM 17024 O O . LEU C 1 259 ? 39.09289 24.65816 67.81511 1.000 24.96728 240 LEU C O 1
ATOM 17040 N N . ALA C 1 260 ? 37.45229 23.72189 69.04366 1.000 26.14011 241 ALA C N 1
ATOM 17041 C CA . ALA C 1 260 ? 36.46163 23.79763 67.98137 1.000 25.64937 241 ALA C CA 1
ATOM 17042 C C . ALA C 1 260 ? 36.15182 25.23809 67.59398 1.000 19.23762 241 ALA C C 1
ATOM 17043 O O . ALA C 1 260 ? 36.24163 26.15972 68.40854 1.000 20.09669 241 ALA C O 1
ATOM 17050 N N . GLY C 1 261 ? 35.77326 25.41855 66.32837 1.000 22.23111 242 GLY C N 1
ATOM 17051 C CA . GLY C 1 261 ? 35.29504 26.69033 65.82963 1.000 21.43646 242 GLY C CA 1
ATOM 17052 C C . GLY C 1 261 ? 33.78452 26.78583 65.92694 1.000 23.63909 242 GLY C C 1
ATOM 17053 O O . GLY C 1 261 ? 33.12901 26.02849 66.64939 1.000 23.06213 242 GLY C O 1
ATOM 17057 N N . ILE C 1 262 ? 33.21941 27.73509 65.17644 1.000 18.43048 243 ILE C N 1
ATOM 17058 C CA . ILE C 1 262 ? 31.78222 27.96546 65.28586 1.000 20.68075 243 ILE C CA 1
ATOM 17059 C C . ILE C 1 262 ? 30.95238 27.13356 64.31146 1.000 20.09653 243 ILE C C 1
ATOM 17060 O O . ILE C 1 262 ? 29.73287 27.01520 64.49998 1.000 19.04733 243 ILE C O 1
ATOM 17076 N N . SER C 1 263 ? 31.55988 26.58498 63.27188 1.000 18.22883 244 SER C N 1
ATOM 17077 C CA . SER C 1 263 ? 30.79043 25.91688 62.22636 1.000 18.15696 244 SER C CA 1
ATOM 17078 C C . SER C 1 263 ? 30.54560 24.46130 62.60002 1.000 20.79741 244 SER C C 1
ATOM 17079 O O . SER C 1 263 ? 31.50563 23.73230 62.88591 1.000 20.09540 244 SER C O 1
ATOM 17087 N N . PRO C 1 264 ? 29.29567 24.00040 62.61023 1.000 22.29945 245 PRO C N 1
ATOM 17088 C CA . PRO C 1 264 ? 29.05404 22.56424 62.78263 1.000 21.52236 245 PRO C CA 1
ATOM 17089 C C . PRO C 1 264 ? 29.58380 21.78746 61.58781 1.000 21.77034 245 PRO C C 1
ATOM 17090 O O . PRO C 1 264 ? 29.64948 22.29823 60.46746 1.000 21.90203 245 PRO C O 1
ATOM 17101 N N . THR C 1 265 ? 29.98752 20.54484 61.83904 1.000 24.57744 246 THR C N 1
ATOM 17102 C CA . THR C 1 265 ? 30.31117 19.65256 60.73718 1.000 23.28114 246 THR C CA 1
ATOM 17103 C C . THR C 1 265 ? 29.03808 19.28320 59.98052 1.000 28.57792 246 THR C C 1
ATOM 17104 O O . THR C 1 265 ? 27.91995 19.42881 60.48178 1.000 28.91026 246 THR C O 1
ATOM 17115 N N . LEU C 1 266 ? 29.21706 18.78156 58.75859 1.000 29.12812 247 LEU C N 1
ATOM 17116 C CA . LEU C 1 266 ? 28.05525 18.45096 57.93948 1.000 36.92672 247 LEU C CA 1
ATOM 17117 C C . LEU C 1 266 ? 27.25015 17.29851 58.53010 1.000 37.69301 247 LEU C C 1
ATOM 17118 O O . LEU C 1 266 ? 26.03939 17.20957 58.29458 1.000 39.60756 247 LEU C O 1
ATOM 17134 N N . SER C 1 267 ? 27.88711 16.41648 59.30161 1.000 37.02209 248 SER C N 1
ATOM 17135 C CA . SER C 1 267 ? 27.14432 15.34866 59.96062 1.000 43.74343 248 SER C CA 1
ATOM 17136 C C . SER C 1 267 ? 26.38261 15.84392 61.18459 1.000 44.22469 248 SER C C 1
ATOM 17137 O O . SER C 1 267 ? 25.42199 15.19090 61.60591 1.000 42.53726 248 SER C O 1
ATOM 17145 N N . ASP C 1 268 ? 26.78017 16.98349 61.74956 1.000 39.93070 249 ASP C N 1
ATOM 17146 C CA . ASP C 1 268 ? 26.13072 17.50422 62.94383 1.000 38.42390 249 ASP C CA 1
ATOM 17147 C C . ASP C 1 268 ? 24.65302 17.76360 62.68038 1.000 45.09785 249 ASP C C 1
ATOM 17148 O O . ASP C 1 268 ? 24.26784 18.26289 61.62210 1.000 45.23671 249 ASP C O 1
ATOM 17157 N N . LYS C 1 269 ? 23.82082 17.41236 63.65849 1.000 65.44510 250 LYS C N 1
ATOM 17158 C CA . LYS C 1 269 ? 22.39160 17.68610 63.56374 1.000 67.03633 250 LYS C CA 1
ATOM 17159 C C . LYS C 1 269 ? 22.09896 19.17194 63.72495 1.000 64.30490 250 LYS C C 1
ATOM 17160 O O . LYS C 1 269 ? 21.08621 19.66518 63.21599 1.000 60.42715 250 LYS C O 1
ATOM 17179 N N . ARG C 1 270 ? 22.96231 19.88924 64.43719 1.000 46.10118 251 ARG C N 1
ATOM 17180 C CA . ARG C 1 270 ? 22.77732 21.31715 64.64420 1.000 48.25687 251 ARG C CA 1
ATOM 17181 C C . ARG C 1 270 ? 22.99888 22.06966 63.34073 1.000 45.82243 251 ARG C C 1
ATOM 17182 O O . ARG C 1 270 ? 24.01370 21.87994 62.66207 1.000 47.69286 251 ARG C O 1
ATOM 17203 N N . LEU C 1 271 ? 22.03717 22.91905 62.98808 1.000 42.77588 252 LEU C N 1
ATOM 17204 C CA . LEU C 1 271 ? 22.13642 23.72542 61.77924 1.000 42.97533 252 LEU C CA 1
ATOM 17205 C C . LEU C 1 271 ? 22.77268 25.08278 62.04518 1.000 43.86888 252 LEU C C 1
ATOM 17206 O O . LEU C 1 271 ? 23.60632 25.54147 61.25800 1.000 40.19445 252 LEU C O 1
ATOM 17222 N N . GLN C 1 272 ? 22.38747 25.72890 63.13532 1.000 41.51166 253 GLN C N 1
ATOM 17223 C CA . GLN C 1 272 ? 22.88093 27.04332 63.50216 1.000 38.78070 253 GLN C CA 1
ATOM 17224 C C . GLN C 1 272 ? 24.32519 26.95956 63.99937 1.000 34.06903 253 GLN C C 1
ATOM 17225 O O . GLN C 1 272 ? 24.73878 25.94098 64.56037 1.000 36.43593 253 GLN C O 1
ATOM 17239 N N . PRO C 1 273 ? 25.11953 28.01089 63.79175 1.000 27.46753 254 PRO C N 1
ATOM 17240 C CA . PRO C 1 273 ? 26.49694 27.98993 64.29890 1.000 23.74655 254 PRO C CA 1
ATOM 17241 C C . PRO C 1 273 ? 26.52178 27.93795 65.81983 1.000 22.87302 254 PRO C C 1
ATOM 17242 O O . PRO C 1 273 ? 25.60379 28.40387 66.49828 1.000 24.08875 254 PRO C O 1
ATOM 17253 N N . TYR C 1 274 ? 27.57587 27.33106 66.35500 1.000 19.31483 255 TYR C N 1
ATOM 17254 C CA . TYR C 1 274 ? 27.83367 27.42212 67.78363 1.000 19.65166 255 TYR C CA 1
ATOM 17255 C C . TYR C 1 274 ? 28.32534 28.82479 68.14133 1.000 20.99311 255 TYR C C 1
ATOM 17256 O O . TYR C 1 274 ? 28.87558 29.54994 67.30745 1.000 20.69049 255 TYR C O 1
ATOM 17274 N N . ASN C 1 275 ? 28.11370 29.21047 69.39839 1.000 24.48009 256 ASN C N 1
ATOM 17275 C CA . ASN C 1 275 ? 28.78240 30.39303 69.91905 1.000 22.96356 256 ASN C CA 1
ATOM 17276 C C . ASN C 1 275 ? 30.29139 30.14486 69.94717 1.000 20.82704 256 ASN C C 1
ATOM 17277 O O . ASN C 1 275 ? 30.73206 29.00598 70.13993 1.000 18.56202 256 ASN C O 1
ATOM 17288 N N . PRO C 1 276 ? 31.10707 31.17682 69.72350 1.000 17.41339 257 PRO C N 1
ATOM 17289 C CA . PRO C 1 276 ? 32.55852 30.99778 69.86813 1.000 19.86312 257 PRO C CA 1
ATOM 17290 C C . PRO C 1 276 ? 32.87386 30.35638 71.21088 1.000 21.27450 257 PRO C C 1
ATOM 17291 O O . PRO C 1 276 ? 32.34363 30.75723 72.24727 1.000 21.11550 257 PRO C O 1
ATOM 17302 N N . PHE C 1 277 ? 33.72762 29.33666 71.19114 1.000 20.60837 258 PHE C N 1
ATOM 17303 C CA . PHE C 1 277 ? 33.93914 28.54925 72.39753 1.000 22.61300 258 PHE C CA 1
ATOM 17304 C C . PHE C 1 277 ? 34.43962 29.42777 73.53737 1.000 25.85931 258 PHE C C 1
ATOM 17305 O O . PHE C 1 277 ? 35.26506 30.32590 73.34131 1.000 21.63187 258 PHE C O 1
ATOM 17322 N N . ASP C 1 278 ? 33.91165 29.16776 74.73510 1.000 25.88962 259 ASP C N 1
ATOM 17323 C CA . ASP C 1 278 ? 34.32096 29.86752 75.94620 1.000 20.33464 259 ASP C CA 1
ATOM 17324 C C . ASP C 1 278 ? 35.78777 29.59037 76.24326 1.000 23.15705 259 ASP C C 1
ATOM 17325 O O . ASP C 1 278 ? 36.14052 28.49269 76.68590 1.000 22.00178 259 ASP C O 1
ATOM 17334 N N . LEU C 1 279 ? 36.65036 30.58204 76.01277 1.000 20.39058 260 LEU C N 1
ATOM 17335 C CA . LEU C 1 279 ? 38.08107 30.37004 76.19585 1.000 22.39625 260 LEU C CA 1
ATOM 17336 C C . LEU C 1 279 ? 38.47460 30.26766 77.66437 1.000 27.15529 260 LEU C C 1
ATOM 17337 O O . LEU C 1 279 ? 39.49665 29.64782 77.97073 1.000 28.91158 260 LEU C O 1
ATOM 17353 N N . GLU C 1 280 ? 37.70311 30.86325 78.57963 1.000 24.71541 261 GLU C N 1
ATOM 17354 C CA . GLU C 1 280 ? 37.98399 30.66997 80.00089 1.000 31.74867 261 GLU C CA 1
ATOM 17355 C C . GLU C 1 280 ? 37.72332 29.23081 80.41071 1.000 30.96364 261 GLU C C 1
ATOM 17356 O O . GLU C 1 280 ? 38.47723 28.65854 81.20432 1.000 33.15139 261 GLU C O 1
ATOM 17368 N N . LEU C 1 281 ? 36.64915 28.63548 79.88723 1.000 27.87093 262 LEU C N 1
ATOM 17369 C CA . LEU C 1 281 ? 36.36851 27.23344 80.16914 1.000 28.30307 262 LEU C CA 1
ATOM 17370 C C . LEU C 1 281 ? 37.46503 26.33931 79.60989 1.000 31.19756 262 LEU C C 1
ATOM 17371 O O . LEU C 1 281 ? 37.90717 25.39663 80.27403 1.000 30.49086 262 LEU C O 1
ATOM 17387 N N . TYR C 1 282 ? 37.91025 26.61164 78.38231 1.000 27.40201 263 TYR C N 1
ATOM 17388 C CA . TYR C 1 282 ? 39.00537 25.83576 77.81067 1.000 30.67463 263 TYR C CA 1
ATOM 17389 C C . TYR C 1 282 ? 40.25676 25.95886 78.66843 1.000 28.40225 263 TYR C C 1
ATOM 17390 O O . TYR C 1 282 ? 40.87936 24.95397 79.02895 1.000 31.17977 263 TYR C O 1
ATOM 17408 N N . ALA C 1 283 ? 40.63806 27.19154 79.01235 1.000 28.22343 264 ALA C N 1
ATOM 17409 C CA . ALA C 1 283 ? 41.87639 27.39441 79.75723 1.000 28.15898 264 ALA C CA 1
ATOM 17410 C C . ALA C 1 283 ? 41.82114 26.71525 81.12051 1.000 33.32973 264 ALA C C 1
ATOM 17411 O O . ALA C 1 283 ? 42.79887 26.09191 81.55175 1.000 33.31522 264 ALA C O 1
ATOM 17418 N N . ALA C 1 284 ? 40.68851 26.82630 81.81910 1.000 34.79449 265 ALA C N 1
ATOM 17419 C CA . ALA C 1 284 ? 40.58101 26.20434 83.13531 1.000 38.45377 265 ALA C CA 1
ATOM 17420 C C . ALA C 1 284 ? 40.60842 24.68475 83.03082 1.000 40.55369 265 ALA C C 1
ATOM 17421 O O . ALA C 1 284 ? 41.22053 24.00888 83.86652 1.000 43.02142 265 ALA C O 1
ATOM 17428 N N . THR C 1 285 ? 39.95729 24.12980 82.00658 1.000 41.89598 266 THR C N 1
ATOM 17429 C CA . THR C 1 285 ? 39.87310 22.67894 81.88339 1.000 41.12585 266 THR C CA 1
ATOM 17430 C C . THR C 1 285 ? 41.23665 22.07102 81.57432 1.000 41.32111 266 THR C C 1
ATOM 17431 O O . THR C 1 285 ? 41.65066 21.09352 82.20734 1.000 42.56322 266 THR C O 1
ATOM 17442 N N . ILE C 1 286 ? 41.94960 22.63325 80.59996 1.000 32.34398 267 ILE C N 1
ATOM 17443 C CA . ILE C 1 286 ? 43.19716 22.01731 80.16483 1.000 34.41111 267 ILE C CA 1
ATOM 17444 C C . ILE C 1 286 ? 44.32993 22.30027 81.14341 1.000 36.57944 267 ILE C C 1
ATOM 17445 O O . ILE C 1 286 ? 45.26598 21.50108 81.25935 1.000 37.13888 267 ILE C O 1
ATOM 17461 N N . ILE C 1 287 ? 44.27026 23.41848 81.86432 1.000 35.53151 268 ILE C N 1
ATOM 17462 C CA . ILE C 1 287 ? 45.37290 23.77270 82.74928 1.000 37.83005 268 ILE C CA 1
ATOM 17463 C C . ILE C 1 287 ? 45.25060 23.05898 84.09089 1.000 41.73803 268 ILE C C 1
ATOM 17464 O O . ILE C 1 287 ? 46.26392 22.76505 84.73483 1.000 43.85611 268 ILE C O 1
ATOM 17480 N N . ALA C 1 288 ? 44.03016 22.75820 84.52939 1.000 37.82976 269 ALA C N 1
ATOM 17481 C CA . ALA C 1 288 ? 43.82593 22.21226 85.86948 1.000 37.63951 269 ALA C CA 1
ATOM 17482 C C . ALA C 1 288 ? 44.68932 20.99483 86.16963 1.000 40.21751 269 ALA C C 1
ATOM 17483 O O . ALA C 1 288 ? 45.28629 20.94531 87.25678 1.000 41.00730 269 ALA C O 1
ATOM 17490 N N . PRO C 1 289 ? 44.79631 19.99134 85.29168 1.000 47.95347 270 PRO C N 1
ATOM 17491 C CA . PRO C 1 289 ? 45.62145 18.81530 85.62540 1.000 47.56013 270 PRO C CA 1
ATOM 17492 C C . PRO C 1 289 ? 47.10867 19.11965 85.70653 1.000 47.83612 270 PRO C C 1
ATOM 17493 O O . PRO C 1 289 ? 47.87183 18.26811 86.17942 1.000 51.75338 270 PRO C O 1
ATOM 17504 N N . LEU C 1 290 ? 47.54395 20.30198 85.27438 1.000 47.62538 271 LEU C N 1
ATOM 17505 C CA . LEU C 1 290 ? 48.95925 20.63861 85.22645 1.000 48.04980 271 LEU C CA 1
ATOM 17506 C C . LEU C 1 290 ? 49.39338 21.58475 86.33659 1.000 50.19742 271 LEU C C 1
ATOM 17507 O O . LEU C 1 290 ? 50.59598 21.82803 86.48305 1.000 49.11497 271 LEU C O 1
ATOM 17523 N N . LYS C 1 291 ? 48.45454 22.12087 87.11812 1.000 49.33664 272 LYS C N 1
ATOM 17524 C CA . LYS C 1 291 ? 48.81704 23.11523 88.12208 1.000 54.10571 272 LYS C CA 1
ATOM 17525 C C . LYS C 1 291 ? 49.73017 22.51995 89.18776 1.000 56.69078 272 LYS C C 1
ATOM 17526 O O . LYS C 1 291 ? 50.63779 23.19600 89.68645 1.000 53.12912 272 LYS C O 1
ATOM 17545 N N . GLU C 1 292 ? 49.50797 21.25583 89.54926 1.000 55.16271 273 GLU C N 1
ATOM 17546 C CA . GLU C 1 292 ? 50.35438 20.61423 90.54949 1.000 58.07451 273 GLU C CA 1
ATOM 17547 C C . GLU C 1 292 ? 51.81866 20.65641 90.13171 1.000 54.51051 273 GLU C C 1
ATOM 17548 O O . GLU C 1 292 ? 52.67899 21.12858 90.88474 1.000 54.27783 273 GLU C O 1
ATOM 17560 N N . TYR C 1 293 ? 52.12334 20.16138 88.92955 1.000 52.56427 274 TYR C N 1
ATOM 17561 C CA . TYR C 1 293 ? 53.50595 20.17334 88.46364 1.000 50.52895 274 TYR C CA 1
ATOM 17562 C C . TYR C 1 293 ? 54.03162 21.59846 88.36288 1.000 50.43766 274 TYR C C 1
ATOM 17563 O O . TYR C 1 293 ? 55.12055 21.90841 88.85989 1.000 51.23825 274 TYR C O 1
ATOM 17581 N N . LEU C 1 294 ? 53.26240 22.48368 87.72314 1.000 51.07595 275 LEU C N 1
ATOM 17582 C CA . LEU C 1 294 ? 53.73680 23.84137 87.48418 1.000 50.91466 275 LEU C CA 1
ATOM 17583 C C . LEU C 1 294 ? 54.03561 24.57077 88.78796 1.000 57.75987 275 LEU C C 1
ATOM 17584 O O . LEU C 1 294 ? 54.92443 25.43088 88.82701 1.000 58.24979 275 LEU C O 1
ATOM 17600 N N . ASN C 1 295 ? 53.31943 24.24223 89.86718 1.000 72.94435 276 ASN C N 1
ATOM 17601 C CA . ASN C 1 295 ? 53.57716 24.91764 91.13468 1.000 79.02025 276 ASN C CA 1
ATOM 17602 C C . ASN C 1 295 ? 54.88792 24.45155 91.76218 1.000 81.26505 276 ASN C C 1
ATOM 17603 O O . ASN C 1 295 ? 55.60563 25.25880 92.37129 1.000 82.76257 276 ASN C O 1
ATOM 17614 N N . LYS C 1 296 ? 55.21131 23.15665 91.64268 1.000 71.61203 277 LYS C N 1
ATOM 17615 C CA . LYS C 1 296 ? 56.49814 22.68897 92.14478 1.000 71.73244 277 LYS C CA 1
ATOM 17616 C C . LYS C 1 296 ? 57.63697 23.42343 91.43957 1.000 71.96682 277 LYS C C 1
ATOM 17617 O O . LYS C 1 296 ? 58.61411 23.83023 92.06700 1.000 73.42982 277 LYS C O 1
ATOM 17636 N N . THR C 1 297 ? 57.50435 23.64662 90.11976 1.000 64.53424 278 THR C N 1
ATOM 17637 C CA . THR C 1 297 ? 58.52379 24.34773 89.35701 1.000 65.85289 278 THR C CA 1
ATOM 17638 C C . THR C 1 297 ? 58.58634 25.85735 89.69492 1.000 69.06964 278 THR C C 1
ATOM 17639 O O . THR C 1 297 ? 59.31945 26.60752 89.00918 1.000 71.91003 278 THR C O 1
ATOM 17650 N N . ASN C 1 298 ? 57.86514 26.29452 90.72736 1.000 74.07179 279 ASN C N 1
ATOM 17651 C CA . ASN C 1 298 ? 57.73222 27.71153 91.06449 1.000 74.27947 279 ASN C CA 1
ATOM 17652 C C . ASN C 1 298 ? 57.34627 28.53865 89.84744 1.000 67.85352 279 ASN C C 1
ATOM 17653 O O . ASN C 1 298 ? 57.85329 29.64688 89.63600 1.000 67.61541 279 ASN C O 1
ATOM 17664 N N . ASP C 1 299 ? 56.44898 27.99396 89.03022 1.000 70.02687 280 ASP C N 1
ATOM 17665 C CA . ASP C 1 299 ? 55.86622 28.74954 87.92364 1.000 63.52796 280 ASP C CA 1
ATOM 17666 C C . ASP C 1 299 ? 56.91994 29.21084 86.91942 1.000 61.53041 280 ASP C C 1
ATOM 17667 O O . ASP C 1 299 ? 56.76313 30.24974 86.27363 1.000 61.89980 280 ASP C O 1
ATOM 17676 N N . LYS C 1 300 ? 57.98395 28.43281 86.74871 1.000 57.91183 281 LYS C N 1
ATOM 17677 C CA . LYS C 1 300 ? 59.00206 28.77049 85.76621 1.000 60.91453 281 LYS C CA 1
ATOM 17678 C C . LYS C 1 300 ? 58.82973 28.02809 84.45161 1.000 58.77412 281 LYS C C 1
ATOM 17679 O O . LYS C 1 300 ? 59.36280 28.48212 83.43251 1.000 59.27529 281 LYS C O 1
ATOM 17698 N N . THR C 1 301 ? 58.10845 26.90968 84.45146 1.000 54.12213 282 THR C N 1
ATOM 17699 C CA . THR C 1 301 ? 57.77046 26.23142 83.21030 1.000 51.92533 282 THR C CA 1
ATOM 17700 C C . THR C 1 301 ? 56.78235 27.08617 82.42682 1.000 50.70843 282 THR C C 1
ATOM 17701 O O . THR C 1 301 ? 55.70460 27.42003 82.93042 1.000 45.92993 282 THR C O 1
ATOM 17712 N N . LYS C 1 302 ? 57.14642 27.44308 81.20055 1.000 44.98026 283 LYS C N 1
ATOM 17713 C CA . LYS C 1 302 ? 56.23160 28.17756 80.33967 1.000 46.56714 283 LYS C CA 1
ATOM 17714 C C . LYS C 1 302 ? 55.12563 27.25541 79.84109 1.000 45.52496 283 LYS C C 1
ATOM 17715 O O . LYS C 1 302 ? 55.37587 26.10262 79.47916 1.000 43.01660 283 LYS C O 1
ATOM 17734 N N . LEU C 1 303 ? 53.89502 27.76430 79.83711 1.000 41.84200 284 LEU C N 1
ATOM 17735 C CA . LEU C 1 303 ? 52.73966 27.05226 79.30418 1.000 41.12275 284 LEU C CA 1
ATOM 17736 C C . LEU C 1 303 ? 52.34789 27.71629 77.99006 1.000 39.07481 284 LEU C C 1
ATOM 17737 O O . LEU C 1 303 ? 51.97331 28.89309 77.97590 1.000 38.60312 284 LEU C O 1
ATOM 17753 N N . ILE C 1 304 ? 52.45197 26.97307 76.89049 1.000 40.36963 285 ILE C N 1
ATOM 17754 C CA . ILE C 1 304 ? 52.27867 27.51383 75.54595 1.000 38.60176 285 ILE C CA 1
ATOM 17755 C C . ILE C 1 304 ? 50.99694 26.96442 74.93601 1.000 35.11002 285 ILE C C 1
ATOM 17756 O O . ILE C 1 304 ? 50.68494 25.77538 75.07433 1.000 34.42498 285 ILE C O 1
ATOM 17772 N N . PHE C 1 305 ? 50.25804 27.83641 74.25406 1.000 31.15324 286 PHE C N 1
ATOM 17773 C CA . PHE C 1 305 ? 49.01397 27.47128 73.59468 1.000 32.11974 286 PHE C CA 1
ATOM 17774 C C . PHE C 1 305 ? 49.07524 27.90019 72.13829 1.000 26.89736 286 PHE C C 1
ATOM 17775 O O . PHE C 1 305 ? 49.57877 28.98198 71.82075 1.000 30.39365 286 PHE C O 1
ATOM 17792 N N . GLU C 1 306 ? 48.55962 27.04707 71.25823 1.000 24.38051 287 GLU C N 1
ATOM 17793 C CA . GLU C 1 306 ? 48.64429 27.24615 69.81668 1.000 23.52506 287 GLU C CA 1
ATOM 17794 C C . GLU C 1 306 ? 47.26479 27.19037 69.17909 1.000 22.24054 287 GLU C C 1
ATOM 17795 O O . GLU C 1 306 ? 47.07010 26.58212 68.12409 1.000 23.56573 287 GLU C O 1
ATOM 17807 N N . LEU C 1 307 ? 46.28473 27.83333 69.80290 1.000 26.67699 288 LEU C N 1
ATOM 17808 C CA . LEU C 1 307 ? 44.94233 27.86478 69.24111 1.000 24.90499 288 LEU C CA 1
ATOM 17809 C C . LEU C 1 307 ? 44.93008 28.66777 67.94845 1.000 23.54531 288 LEU C C 1
ATOM 17810 O O . LEU C 1 307 ? 45.41275 29.80413 67.90385 1.000 23.35953 288 LEU C O 1
ATOM 17826 N N . GLY C 1 308 ? 44.37121 28.07622 66.89829 1.000 19.71086 289 GLY C N 1
ATOM 17827 C CA . GLY C 1 308 ? 44.20055 28.78025 65.64535 1.000 19.79093 289 GLY C CA 1
ATOM 17828 C C . GLY C 1 308 ? 42.74419 28.96286 65.27763 1.000 16.82621 289 GLY C C 1
ATOM 17829 O O . GLY C 1 308 ? 42.19244 30.05514 65.43029 1.000 16.01492 289 GLY C O 1
ATOM 17833 N N . ARG C 1 309 ? 42.11128 27.88610 64.80686 1.000 16.98890 290 ARG C N 1
ATOM 17834 C CA . ARG C 1 309 ? 40.75060 27.97414 64.28547 1.000 17.76781 290 ARG C CA 1
ATOM 17835 C C . ARG C 1 309 ? 39.83151 28.73716 65.22808 1.000 15.65905 290 ARG C C 1
ATOM 17836 O O . ARG C 1 309 ? 39.09386 29.63467 64.80657 1.000 16.52287 290 ARG C O 1
ATOM 17857 N N . SER C 1 310 ? 39.85197 28.38343 66.51063 1.000 17.25728 291 SER C N 1
ATOM 17858 C CA A SER C 1 310 ? 38.90223 28.96683 67.44944 0.387 16.12832 291 SER C CA 1
ATOM 17859 C CA B SER C 1 310 ? 38.90573 28.96483 67.45396 0.613 16.13276 291 SER C CA 1
ATOM 17860 C C . SER C 1 310 ? 39.13489 30.45208 67.66220 1.000 16.68030 291 SER C C 1
ATOM 17861 O O . SER C 1 310 ? 38.26448 31.12999 68.21858 1.000 17.29129 291 SER C O 1
ATOM 17876 N N . LEU C 1 311 ? 40.27203 30.97316 67.23021 1.000 16.64828 292 LEU C N 1
ATOM 17877 C CA . LEU C 1 311 ? 40.52921 32.39354 67.38288 1.000 19.90182 292 LEU C CA 1
ATOM 17878 C C . LEU C 1 311 ? 40.20385 33.18428 66.12853 1.000 16.50810 292 LEU C C 1
ATOM 17879 O O . LEU C 1 311 ? 39.83849 34.35903 66.22858 1.000 16.27093 292 LEU C O 1
ATOM 17895 N N . VAL C 1 312 ? 40.30556 32.57173 64.95330 1.000 17.05244 293 VAL C N 1
ATOM 17896 C CA . VAL C 1 312 ? 40.31268 33.32284 63.70417 1.000 15.53527 293 VAL C CA 1
ATOM 17897 C C . VAL C 1 312 ? 39.15973 32.98177 62.77273 1.000 19.23244 293 VAL C C 1
ATOM 17898 O O . VAL C 1 312 ? 39.02606 33.64307 61.72984 1.000 16.48660 293 VAL C O 1
ATOM 17911 N N . ASP C 1 313 ? 38.31473 31.99160 63.08180 1.000 12.94862 294 ASP C N 1
ATOM 17912 C CA . ASP C 1 313 ? 37.40558 31.50337 62.04615 1.000 13.99227 294 ASP C CA 1
ATOM 17913 C C . ASP C 1 313 ? 36.25086 32.47441 61.80725 1.000 18.18890 294 ASP C C 1
ATOM 17914 O O . ASP C 1 313 ? 35.95185 32.81936 60.65483 1.000 12.73561 294 ASP C O 1
ATOM 17923 N N . TYR C 1 314 ? 35.61350 32.96026 62.87562 1.000 12.59149 295 TYR C N 1
ATOM 17924 C CA . TYR C 1 314 ? 34.37415 33.71076 62.70632 1.000 12.48802 295 TYR C CA 1
ATOM 17925 C C . TYR C 1 314 ? 34.58581 35.18388 62.37590 1.000 11.69444 295 TYR C C 1
ATOM 17926 O O . TYR C 1 314 ? 33.59836 35.89694 62.15377 1.000 12.04995 295 TYR C O 1
ATOM 17944 N N . SER C 1 315 ? 35.82323 35.65652 62.32401 1.000 11.82190 296 SER C N 1
ATOM 17945 C CA . SER C 1 315 ? 36.10351 37.02409 61.91690 1.000 14.27976 296 SER C CA 1
ATOM 17946 C C . SER C 1 315 ? 36.28797 37.16647 60.41170 1.000 12.32273 296 SER C C 1
ATOM 17947 O O . SER C 1 315 ? 36.59079 38.26785 59.94153 1.000 14.57875 296 SER C O 1
ATOM 17955 N N . VAL C 1 316 ? 36.11278 36.08983 59.64913 1.000 15.03811 297 VAL C N 1
ATOM 17956 C CA . VAL C 1 316 ? 36.34204 36.09338 58.20945 1.000 13.67204 297 VAL C CA 1
ATOM 17957 C C . VAL C 1 316 ? 35.11161 35.53647 57.50735 1.000 14.43316 297 VAL C C 1
ATOM 17958 O O . VAL C 1 316 ? 34.56383 34.50724 57.92122 1.000 15.64460 297 VAL C O 1
ATOM 17971 N N . ALA C 1 317 ? 34.68000 36.21810 56.44748 1.000 10.45066 298 ALA C N 1
ATOM 17972 C CA . ALA C 1 317 ? 33.55082 35.78953 55.63598 1.000 14.51185 298 ALA C CA 1
ATOM 17973 C C . ALA C 1 317 ? 33.93361 35.87029 54.16467 1.000 13.65911 298 ALA C C 1
ATOM 17974 O O . ALA C 1 317 ? 34.88826 36.55164 53.78308 1.000 15.49776 298 ALA C O 1
ATOM 17981 N N . LEU C 1 318 ? 33.17920 35.15521 53.33773 1.000 13.34389 299 LEU C N 1
ATOM 17982 C CA . LEU C 1 318 ? 33.33300 35.20291 51.89022 1.000 13.96338 299 LEU C CA 1
ATOM 17983 C C . LEU C 1 318 ? 32.06277 35.77727 51.28151 1.000 18.32304 299 LEU C C 1
ATOM 17984 O O . LEU C 1 318 ? 30.96642 35.24926 51.50414 1.000 15.97059 299 LEU C O 1
ATOM 18000 N N . LEU C 1 319 ? 32.21304 36.85097 50.51399 1.000 16.58467 300 LEU C N 1
ATOM 18001 C CA . LEU C 1 319 ? 31.12179 37.39253 49.71900 1.000 15.50462 300 LEU C CA 1
ATOM 18002 C C . LEU C 1 319 ? 31.11338 36.70796 48.35723 1.000 17.23950 300 LEU C C 1
ATOM 18003 O O . LEU C 1 319 ? 32.15839 36.60156 47.70803 1.000 14.63352 300 LEU C O 1
ATOM 18019 N N . THR C 1 320 ? 29.94057 36.23994 47.93182 1.000 16.88138 301 THR C N 1
ATOM 18020 C CA . THR C 1 320 ? 29.80277 35.54971 46.65937 1.000 19.82394 301 THR C CA 1
ATOM 18021 C C . THR C 1 320 ? 28.54384 36.05100 45.96606 1.000 21.31459 301 THR C C 1
ATOM 18022 O O . THR C 1 320 ? 27.59359 36.50017 46.61474 1.000 19.38676 301 THR C O 1
ATOM 18033 N N . THR C 1 321 ? 28.55595 35.99324 44.63685 1.000 18.14017 302 THR C N 1
ATOM 18034 C CA . THR C 1 321 ? 27.45215 36.47301 43.81811 1.000 18.44602 302 THR C CA 1
ATOM 18035 C C . THR C 1 321 ? 26.81671 35.30706 43.07392 1.000 22.01788 302 THR C C 1
ATOM 18036 O O . THR C 1 321 ? 27.51670 34.40350 42.59956 1.000 20.99346 302 THR C O 1
ATOM 18047 N N . ILE C 1 322 ? 25.48598 35.32375 42.99630 1.000 21.94985 303 ILE C N 1
ATOM 18048 C CA . ILE C 1 322 ? 24.76628 34.41536 42.11215 1.000 18.84656 303 ILE C CA 1
ATOM 18049 C C . ILE C 1 322 ? 25.00676 34.86227 40.67505 1.000 23.48099 303 ILE C C 1
ATOM 18050 O O . ILE C 1 322 ? 24.71087 36.00713 40.31143 1.000 22.53725 303 ILE C O 1
ATOM 18066 N N . VAL C 1 323 ? 25.53770 33.96373 39.84497 1.000 19.99261 304 VAL C N 1
ATOM 18067 C CA . VAL C 1 323 ? 25.90122 34.31509 38.47890 1.000 20.71597 304 VAL C CA 1
ATOM 18068 C C . VAL C 1 323 ? 25.16928 33.46830 37.44559 1.000 23.43163 304 VAL C C 1
ATOM 18069 O O . VAL C 1 323 ? 25.48083 33.54702 36.25213 1.000 22.53686 304 VAL C O 1
ATOM 18082 N N . GLY C 1 324 ? 24.19512 32.67420 37.86749 1.000 24.09868 305 GLY C N 1
ATOM 18083 C CA . GLY C 1 324 ? 23.45228 31.85726 36.92662 1.000 23.99034 305 GLY C CA 1
ATOM 18084 C C . GLY C 1 324 ? 22.42343 31.01764 37.65034 1.000 25.81097 305 GLY C C 1
ATOM 18085 O O . GLY C 1 324 ? 22.50306 30.80377 38.86397 1.000 23.29140 305 GLY C O 1
ATOM 18089 N N . THR C 1 325 ? 21.45534 30.53890 36.87374 1.000 27.89767 306 THR C N 1
ATOM 18090 C CA . THR C 1 325 ? 20.35049 29.74308 37.38864 1.000 30.38060 306 THR C CA 1
ATOM 18091 C C . THR C 1 325 ? 20.18332 28.50032 36.52955 1.000 30.59738 306 THR C C 1
ATOM 18092 O O . THR C 1 325 ? 20.15026 28.59281 35.29924 1.000 31.20163 306 THR C O 1
ATOM 18103 N N . ARG C 1 326 ? 20.07594 27.34215 37.17801 1.000 27.73724 307 ARG C N 1
ATOM 18104 C CA . ARG C 1 326 ? 19.75803 26.10011 36.48486 1.000 33.82429 307 ARG C CA 1
ATOM 18105 C C . ARG C 1 326 ? 18.30507 25.68389 36.64488 1.000 36.72593 307 ARG C C 1
ATOM 18106 O O . ARG C 1 326 ? 17.72927 25.11773 35.71077 1.000 40.69785 307 ARG C O 1
ATOM 18127 N N . GLU C 1 327 ? 17.70622 25.94408 37.80387 1.000 37.81189 308 GLU C N 1
ATOM 18128 C CA . GLU C 1 327 ? 16.30996 25.61935 38.05084 1.000 45.37913 308 GLU C CA 1
ATOM 18129 C C . GLU C 1 327 ? 15.71768 26.69687 38.94654 1.000 43.83805 308 GLU C C 1
ATOM 18130 O O . GLU C 1 327 ? 16.39785 27.23723 39.82245 1.000 42.28194 308 GLU C O 1
ATOM 18142 N N . GLN C 1 328 ? 14.44155 27.01148 38.71563 1.000 40.59815 309 GLN C N 1
ATOM 18143 C CA . GLN C 1 328 ? 13.76852 28.04451 39.50224 1.000 41.49559 309 GLN C CA 1
ATOM 18144 C C . GLN C 1 328 ? 12.26530 27.76922 39.46691 1.000 44.95983 309 GLN C C 1
ATOM 18145 O O . GLN C 1 328 ? 11.59277 28.14067 38.50324 1.000 47.02874 309 GLN C O 1
ATOM 18159 N N . ASN C 1 329 ? 11.75402 27.13267 40.51626 1.000 53.06446 310 ASN C N 1
ATOM 18160 C CA . ASN C 1 329 ? 10.32318 26.91876 40.66505 1.000 56.59782 310 ASN C CA 1
ATOM 18161 C C . ASN C 1 329 ? 9.92396 27.20266 42.10737 1.000 59.39869 310 ASN C C 1
ATOM 18162 O O . ASN C 1 329 ? 10.76343 27.46049 42.97387 1.000 52.13451 310 ASN C O 1
ATOM 18173 N N . GLU C 1 330 ? 8.61411 27.12841 42.35426 1.000 54.66849 311 GLU C N 1
ATOM 18174 C CA . GLU C 1 330 ? 8.05275 27.51867 43.64429 1.000 59.49467 311 GLU C CA 1
ATOM 18175 C C . GLU C 1 330 ? 8.77053 26.85397 44.80704 1.000 60.26802 311 GLU C C 1
ATOM 18176 O O . GLU C 1 330 ? 8.98078 27.47546 45.85566 1.000 62.38883 311 GLU C O 1
ATOM 18188 N N . ASP C 1 331 ? 9.15036 25.59199 44.64373 1.000 60.04774 312 ASP C N 1
ATOM 18189 C CA . ASP C 1 331 ? 9.61809 24.78640 45.75774 1.000 57.70333 312 ASP C CA 1
ATOM 18190 C C . ASP C 1 331 ? 11.09442 24.42336 45.67823 1.000 53.88797 312 ASP C C 1
ATOM 18191 O O . ASP C 1 331 ? 11.57024 23.65614 46.52270 1.000 55.63802 312 ASP C O 1
ATOM 18200 N N . PHE C 1 332 ? 11.83615 24.94810 44.70742 1.000 51.89492 313 PHE C N 1
ATOM 18201 C CA . PHE C 1 332 ? 13.23365 24.56549 44.56761 1.000 47.08958 313 PHE C CA 1
ATOM 18202 C C . PHE C 1 332 ? 13.91696 25.51302 43.59685 1.000 43.39634 313 PHE C C 1
ATOM 18203 O O . PHE C 1 332 ? 13.30294 25.99324 42.63992 1.000 44.33647 313 PHE C O 1
ATOM 18220 N N . GLN C 1 333 ? 15.19253 25.78124 43.86551 1.000 38.69489 314 GLN C N 1
ATOM 18221 C CA . GLN C 1 333 ? 16.03258 26.55447 42.96551 1.000 35.03319 314 GLN C CA 1
ATOM 18222 C C . GLN C 1 333 ? 17.44338 25.98775 42.99470 1.000 33.61710 314 GLN C C 1
ATOM 18223 O O . GLN C 1 333 ? 17.95953 25.63323 44.05874 1.000 31.77431 314 GLN C O 1
ATOM 18237 N N . SER C 1 334 ? 18.04762 25.89124 41.81297 1.000 33.83901 315 SER C N 1
ATOM 18238 C CA . SER C 1 334 ? 19.42927 25.46216 41.63846 1.000 32.57378 315 SER C CA 1
ATOM 18239 C C . SER C 1 334 ? 20.19637 26.63240 41.04186 1.000 31.55633 315 SER C C 1
ATOM 18240 O O . SER C 1 334 ? 19.90323 27.06040 39.91897 1.000 26.81472 315 SER C O 1
ATOM 18248 N N . LEU C 1 335 ? 21.16002 27.15740 41.79310 1.000 24.15041 316 LEU C N 1
ATOM 18249 C CA . LEU C 1 335 ? 21.84567 28.38322 41.42235 1.000 23.63141 316 LEU C CA 1
ATOM 18250 C C . LEU C 1 335 ? 23.33791 28.14184 41.24785 1.000 24.55210 316 LEU C C 1
ATOM 18251 O O . LEU C 1 335 ? 23.91379 27.22778 41.84555 1.000 25.98082 316 LEU C O 1
ATOM 18267 N N . ILE C 1 336 ? 23.95597 28.98540 40.42418 1.000 23.67558 317 ILE C N 1
ATOM 18268 C CA . ILE C 1 336 ? 25.39785 28.99669 40.21398 1.000 18.14192 317 ILE C CA 1
ATOM 18269 C C . ILE C 1 336 ? 25.96550 30.21034 40.93676 1.000 20.30583 317 ILE C C 1
ATOM 18270 O O . ILE C 1 336 ? 25.51648 31.34097 40.71295 1.000 20.82906 317 ILE C O 1
ATOM 18286 N N . THR C 1 337 ? 26.93912 29.97801 41.80656 1.000 18.80521 318 THR C N 1
ATOM 18287 C CA . THR C 1 337 ? 27.66300 31.04767 42.47781 1.000 22.14091 318 THR C CA 1
ATOM 18288 C C . THR C 1 337 ? 29.03774 31.22259 41.83734 1.000 20.32686 318 THR C C 1
ATOM 18289 O O . THR C 1 337 ? 29.52784 30.34871 41.11765 1.000 22.57328 318 THR C O 1
ATOM 18300 N N . ASP C 1 338 ? 29.66162 32.37133 42.09860 1.000 21.31638 319 ASP C N 1
ATOM 18301 C CA . ASP C 1 338 ? 31.01166 32.61195 41.60085 1.000 19.29623 319 ASP C CA 1
ATOM 18302 C C . ASP C 1 338 ? 32.08745 32.14698 42.58060 1.000 22.56647 319 ASP C C 1
ATOM 18303 O O . ASP C 1 338 ? 33.27160 32.41435 42.35428 1.000 21.38621 319 ASP C O 1
ATOM 18312 N N . ALA C 1 339 ? 31.70165 31.44491 43.64730 1.000 24.57507 320 ALA C N 1
ATOM 18313 C CA . ALA C 1 339 ? 32.63252 30.82546 44.58002 1.000 27.00047 320 ALA C CA 1
ATOM 18314 C C . ALA C 1 339 ? 32.24441 29.37232 44.80119 1.000 26.12302 320 ALA C C 1
ATOM 18315 O O . ALA C 1 339 ? 31.05658 29.04510 44.88274 1.000 31.80375 320 ALA C O 1
ATOM 18322 N N . GLY C 1 340 ? 33.25029 28.50389 44.88851 1.000 21.96900 321 GLY C N 1
ATOM 18323 C CA . GLY C 1 340 ? 33.00650 27.09252 45.12022 1.000 24.98915 321 GLY C CA 1
ATOM 18324 C C . GLY C 1 340 ? 34.01657 26.45748 46.05327 1.000 24.33873 321 GLY C C 1
ATOM 18325 O O . GLY C 1 340 ? 34.63811 27.14159 46.87181 1.000 21.02237 321 GLY C O 1
ATOM 18329 N N . ILE C 1 341 ? 34.19839 25.14060 45.92941 1.000 24.93253 322 ILE C N 1
ATOM 18330 C CA . ILE C 1 341 ? 35.03970 24.41514 46.87216 1.000 25.29691 322 ILE C CA 1
ATOM 18331 C C . ILE C 1 341 ? 36.51467 24.73197 46.68531 1.000 26.13243 322 ILE C C 1
ATOM 18332 O O . ILE C 1 341 ? 37.33107 24.39291 47.54679 1.000 28.49616 322 ILE C O 1
ATOM 18348 N N . HIS C 1 342 ? 36.88965 25.33573 45.56638 1.000 22.43407 323 HIS C N 1
ATOM 18349 C CA . HIS C 1 342 ? 38.26635 25.76968 45.38720 1.000 29.81934 323 HIS C CA 1
ATOM 18350 C C . HIS C 1 342 ? 38.52725 27.13269 46.01239 1.000 26.89545 323 HIS C C 1
ATOM 18351 O O . HIS C 1 342 ? 39.69284 27.50690 46.18361 1.000 33.29633 323 HIS C O 1
ATOM 18365 N N . THR C 1 343 ? 37.47832 27.85834 46.39841 1.000 24.19143 324 THR C N 1
ATOM 18366 C CA . THR C 1 343 ? 37.64101 29.10579 47.13512 1.000 25.38041 324 THR C CA 1
ATOM 18367 C C . THR C 1 343 ? 37.53051 28.90367 48.64314 1.000 20.93342 324 THR C C 1
ATOM 18368 O O . THR C 1 343 ? 38.30446 29.49016 49.40465 1.000 20.13845 324 THR C O 1
ATOM 18379 N N . ILE C 1 344 ? 36.57121 28.10396 49.09509 1.000 17.70519 325 ILE C N 1
ATOM 18380 C CA . ILE C 1 344 ? 36.46485 27.75565 50.51089 1.000 17.22218 325 ILE C CA 1
ATOM 18381 C C . ILE C 1 344 ? 36.43131 26.23575 50.61298 1.000 19.41787 325 ILE C C 1
ATOM 18382 O O . ILE C 1 344 ? 35.35617 25.64601 50.79653 1.000 17.62415 325 ILE C O 1
ATOM 18398 N N . PRO C 1 345 ? 37.57823 25.56495 50.48865 1.000 16.77322 326 PRO C N 1
ATOM 18399 C CA . PRO C 1 345 ? 37.57417 24.09058 50.50085 1.000 16.82989 326 PRO C CA 1
ATOM 18400 C C . PRO C 1 345 ? 36.97398 23.46978 51.75169 1.000 17.08480 326 PRO C C 1
ATOM 18401 O O . PRO C 1 345 ? 36.51515 22.32271 51.68541 1.000 18.25765 326 PRO C O 1
ATOM 18412 N N . THR C 1 346 ? 36.96777 24.16078 52.89201 1.000 17.80402 327 THR C N 1
ATOM 18413 C CA . THR C 1 346 ? 36.41870 23.54510 54.09686 1.000 17.29184 327 THR C CA 1
ATOM 18414 C C . THR C 1 346 ? 34.89643 23.45906 54.07652 1.000 19.96805 327 THR C C 1
ATOM 18415 O O . THR C 1 346 ? 34.31707 22.82673 54.96607 1.000 21.12825 327 THR C O 1
ATOM 18426 N N . ILE C 1 347 ? 34.23841 24.07160 53.08880 1.000 20.51218 328 ILE C N 1
ATOM 18427 C CA . ILE C 1 347 ? 32.79428 23.92997 52.94415 1.000 23.51167 328 ILE C CA 1
ATOM 18428 C C . ILE C 1 347 ? 32.40279 22.47987 52.69613 1.000 27.22527 328 ILE C C 1
ATOM 18429 O O . ILE C 1 347 ? 31.25102 22.09916 52.93427 1.000 26.59457 328 ILE C O 1
ATOM 18445 N N . SER C 1 348 ? 33.33655 21.65343 52.22274 1.000 26.68801 329 SER C N 1
ATOM 18446 C CA A SER C 1 348 ? 33.06175 20.23406 52.05753 0.383 27.07827 329 SER C CA 1
ATOM 18447 C CA B SER C 1 348 ? 33.07114 20.23028 52.05713 0.617 27.00151 329 SER C CA 1
ATOM 18448 C C . SER C 1 348 ? 33.03934 19.48597 53.38287 1.000 27.83869 329 SER C C 1
ATOM 18449 O O . SER C 1 348 ? 32.60853 18.33072 53.41315 1.000 27.16567 329 SER C O 1
ATOM 18464 N N . THR C 1 349 ? 33.48358 20.11464 54.46852 1.000 25.72482 330 THR C N 1
ATOM 18465 C CA . THR C 1 349 ? 33.51376 19.49229 55.78376 1.000 27.23707 330 THR C CA 1
ATOM 18466 C C . THR C 1 349 ? 32.58293 20.15610 56.78456 1.000 26.98619 330 THR C C 1
ATOM 18467 O O . THR C 1 349 ? 32.01466 19.46416 57.63062 1.000 24.18118 330 THR C O 1
ATOM 18478 N N . TYR C 1 350 ? 32.39927 21.47127 56.69862 1.000 20.29130 331 TYR C N 1
ATOM 18479 C CA . TYR C 1 350 ? 31.65644 22.22265 57.69580 1.000 23.73547 331 TYR C CA 1
ATOM 18480 C C . TYR C 1 350 ? 30.44592 22.89926 57.07223 1.000 26.51932 331 TYR C C 1
ATOM 18481 O O . TYR C 1 350 ? 30.45681 23.27932 55.89645 1.000 21.34602 331 TYR C O 1
ATOM 18499 N N . ARG C 1 351 ? 29.39566 23.03493 57.88041 1.000 19.09478 332 ARG C N 1
ATOM 18500 C CA . ARG C 1 351 ? 28.22146 23.82062 57.50866 1.000 20.00112 332 ARG C CA 1
ATOM 18501 C C . ARG C 1 351 ? 28.46657 25.27914 57.89614 1.000 23.02143 332 ARG C C 1
ATOM 18502 O O . ARG C 1 351 ? 27.94144 25.79595 58.88401 1.000 22.53919 332 ARG C O 1
ATOM 18523 N N . HIS C 1 352 ? 29.31302 25.93512 57.10631 1.000 23.47428 333 HIS C N 1
ATOM 18524 C CA . HIS C 1 352 ? 29.56022 27.35270 57.31997 1.000 23.58820 333 HIS C CA 1
ATOM 18525 C C . HIS C 1 352 ? 28.25231 28.11669 57.12976 1.000 21.64733 333 HIS C C 1
ATOM 18526 O O . HIS C 1 352 ? 27.53472 27.86553 56.15419 1.000 22.01395 333 HIS C O 1
ATOM 18540 N N . PRO C 1 353 ? 27.89558 29.02409 58.03978 1.000 16.43060 334 PRO C N 1
ATOM 18541 C CA . PRO C 1 353 ? 26.62977 29.75596 57.87877 1.000 20.68349 334 PRO C CA 1
ATOM 18542 C C . PRO C 1 353 ? 26.60202 30.52192 56.56404 1.000 18.56169 334 PRO C C 1
ATOM 18543 O O . PRO C 1 353 ? 27.59346 31.12765 56.15582 1.000 18.09163 334 PRO C O 1
ATOM 18554 N N . ILE C 1 354 ? 25.45551 30.47401 55.89030 1.000 20.16897 335 ILE C N 1
ATOM 18555 C CA . ILE C 1 354 ? 25.23700 31.19375 54.64000 1.000 18.33653 335 ILE C CA 1
ATOM 18556 C C . ILE C 1 354 ? 24.09356 32.17061 54.86312 1.000 20.44285 335 ILE C C 1
ATOM 18557 O O . ILE C 1 354 ? 22.99056 31.76613 55.25058 1.000 20.61498 335 ILE C O 1
ATOM 18573 N N . TYR C 1 355 ? 24.35660 33.45152 54.62324 1.000 15.24491 336 TYR C N 1
ATOM 18574 C CA . TYR C 1 355 ? 23.37914 34.50789 54.83565 1.000 16.77965 336 TYR C CA 1
ATOM 18575 C C . TYR C 1 355 ? 23.06690 35.21229 53.52215 1.000 18.96388 336 TYR C C 1
ATOM 18576 O O . TYR C 1 355 ? 23.92878 35.34980 52.64933 1.000 18.26487 336 TYR C O 1
ATOM 18594 N N . HIS C 1 356 ? 21.82135 35.65630 53.39517 1.000 22.22364 337 HIS C N 1
ATOM 18595 C CA . HIS C 1 356 ? 21.34392 36.39580 52.23792 1.000 22.90567 337 HIS C CA 1
ATOM 18596 C C . HIS C 1 356 ? 21.00584 37.82239 52.64652 1.000 23.28508 337 HIS C C 1
ATOM 18597 O O . HIS C 1 356 ? 21.03779 38.18113 53.82701 1.000 22.69447 337 HIS C O 1
ATOM 18611 N N . LEU C 1 357 ? 20.65371 38.63664 51.65241 1.000 25.93305 338 LEU C N 1
ATOM 18612 C CA . LEU C 1 357 ? 20.37631 40.04958 51.87816 1.000 27.50665 338 LEU C CA 1
ATOM 18613 C C . LEU C 1 357 ? 18.95303 40.42735 51.48753 1.000 33.87810 338 LEU C C 1
ATOM 18614 O O . LEU C 1 357 ? 18.65545 41.61564 51.32297 1.000 31.03606 338 LEU C O 1
ATOM 18630 N N . LYS C 1 358 ? 18.06198 39.45254 51.35172 1.000 32.44720 339 LYS C N 1
ATOM 18631 C CA . LYS C 1 358 ? 16.74326 39.72281 50.80272 1.000 36.05216 339 LYS C CA 1
ATOM 18632 C C . LYS C 1 358 ? 15.72559 39.98136 51.90756 1.000 40.20176 339 LYS C C 1
ATOM 18633 O O . LYS C 1 358 ? 15.81798 39.44315 53.01455 1.000 37.68581 339 LYS C O 1
ATOM 18652 N N . THR C 1 359 ? 14.75895 40.84082 51.59150 1.000 48.88134 340 THR C N 1
ATOM 18653 C CA . THR C 1 359 ? 13.57433 41.06530 52.41859 1.000 50.06466 340 THR C CA 1
ATOM 18654 C C . THR C 1 359 ? 12.49183 40.13399 51.88653 1.000 53.37847 340 THR C C 1
ATOM 18655 O O . THR C 1 359 ? 11.69355 40.50768 51.02180 1.000 56.75645 340 THR C O 1
ATOM 18666 N N . ASP C 1 360 ? 12.46550 38.89842 52.38910 1.000 53.69461 341 ASP C N 1
ATOM 18667 C CA . ASP C 1 360 ? 11.58698 37.88414 51.81476 1.000 54.28034 341 ASP C CA 1
ATOM 18668 C C . ASP C 1 360 ? 11.41706 36.74141 52.80314 1.000 54.71395 341 ASP C C 1
ATOM 18669 O O . ASP C 1 360 ? 12.40301 36.15401 53.25678 1.000 57.81515 341 ASP C O 1
ATOM 18678 N N . SER C 1 361 ? 10.16327 36.41939 53.11250 1.000 52.55875 342 SER C N 1
ATOM 18679 C CA . SER C 1 361 ? 9.84709 35.43169 54.13359 1.000 54.87745 342 SER C CA 1
ATOM 18680 C C . SER C 1 361 ? 9.81559 34.00985 53.60072 1.000 57.27552 342 SER C C 1
ATOM 18681 O O . SER C 1 361 ? 10.07926 33.07043 54.36262 1.000 57.78617 342 SER C O 1
ATOM 18689 N N . TYR C 1 362 ? 9.49948 33.82052 52.32124 1.000 56.93805 343 TYR C N 1
ATOM 18690 C CA . TYR C 1 362 ? 9.30261 32.48323 51.78133 1.000 56.56402 343 TYR C CA 1
ATOM 18691 C C . TYR C 1 362 ? 10.63400 31.90616 51.31642 1.000 51.12105 343 TYR C C 1
ATOM 18692 O O . TYR C 1 362 ? 11.24300 32.41443 50.36949 1.000 48.97158 343 TYR C O 1
ATOM 18710 N N . HIS C 1 363 ? 11.06871 30.83780 51.97774 1.000 56.26918 344 HIS C N 1
ATOM 18711 C CA . HIS C 1 363 ? 12.30266 30.13782 51.66274 1.000 52.72284 344 HIS C CA 1
ATOM 18712 C C . HIS C 1 363 ? 11.98242 28.83091 50.95004 1.000 53.41278 344 HIS C C 1
ATOM 18713 O O . HIS C 1 363 ? 10.92914 28.22860 51.17281 1.000 57.00456 344 HIS C O 1
ATOM 18727 N N . LYS C 1 364 ? 12.89839 28.39639 50.08695 1.000 42.86456 345 LYS C N 1
ATOM 18728 C CA . LYS C 1 364 ? 12.73999 27.14215 49.36732 1.000 43.98141 345 LYS C CA 1
ATOM 18729 C C . LYS C 1 364 ? 14.05631 26.38218 49.38678 1.000 44.89149 345 LYS C C 1
ATOM 18730 O O . LYS C 1 364 ? 15.13150 26.97598 49.50712 1.000 42.74340 345 LYS C O 1
ATOM 18749 N N . LYS C 1 365 ? 13.95919 25.05737 49.28664 1.000 43.23995 346 LYS C N 1
ATOM 18750 C CA . LYS C 1 365 ? 15.15152 24.23270 49.15627 1.000 44.67674 346 LYS C CA 1
ATOM 18751 C C . LYS C 1 365 ? 16.02532 24.78145 48.03673 1.000 38.04222 346 LYS C C 1
ATOM 18752 O O . LYS C 1 365 ? 15.54463 25.05569 46.93491 1.000 35.33451 346 LYS C O 1
ATOM 18771 N N . THR C 1 366 ? 17.31036 24.95321 48.32704 1.000 36.32435 347 THR C N 1
ATOM 18772 C CA . THR C 1 366 ? 18.23194 25.62716 47.42313 1.000 34.70426 347 THR C CA 1
ATOM 18773 C C . THR C 1 366 ? 19.50511 24.81110 47.26390 1.000 30.37961 347 THR C C 1
ATOM 18774 O O . THR C 1 366 ? 20.09706 24.37158 48.25501 1.000 30.39314 347 THR C O 1
ATOM 18785 N N . LEU C 1 367 ? 19.92368 24.62555 46.01585 1.000 28.80758 348 LEU C N 1
ATOM 18786 C CA . LEU C 1 367 ? 21.18582 23.98340 45.67390 1.000 26.59110 348 LEU C CA 1
ATOM 18787 C C . LEU C 1 367 ? 22.13396 25.06238 45.17458 1.000 24.88386 348 LEU C C 1
ATOM 18788 O O . LEU C 1 367 ? 21.84256 25.73586 44.17992 1.000 24.56340 348 LEU C O 1
ATOM 18804 N N . LEU C 1 368 ? 23.25184 25.23484 45.86827 1.000 24.77965 349 LEU C N 1
ATOM 18805 C CA . LEU C 1 368 ? 24.24543 26.24212 45.51991 1.000 22.76106 349 LEU C CA 1
ATOM 18806 C C . LEU C 1 368 ? 25.43415 25.55189 44.86575 1.000 26.34869 349 LEU C C 1
ATOM 18807 O O . LEU C 1 368 ? 26.22352 24.88337 45.53849 1.000 29.57194 349 LEU C O 1
ATOM 18823 N N . LEU C 1 369 ? 25.56286 25.72707 43.55785 1.000 23.26594 350 LEU C N 1
ATOM 18824 C CA . LEU C 1 369 ? 26.63217 25.12104 42.78264 1.000 25.10552 350 LEU C CA 1
ATOM 18825 C C . LEU C 1 369 ? 27.75956 26.12304 42.56588 1.000 27.69877 350 LEU C C 1
ATOM 18826 O O . LEU C 1 369 ? 27.51819 27.32121 42.39111 1.000 28.55299 350 LEU C O 1
ATOM 18842 N N . GLY C 1 370 ? 28.99044 25.62397 42.57911 1.000 27.38911 351 GLY C N 1
ATOM 18843 C CA . GLY C 1 370 ? 30.14332 26.44334 42.28703 1.000 23.14232 351 GLY C CA 1
ATOM 18844 C C . GLY C 1 370 ? 30.31129 26.67041 40.80134 1.000 24.10566 351 GLY C C 1
ATOM 18845 O O . GLY C 1 370 ? 29.63731 26.05842 39.95413 1.000 22.95188 351 GLY C O 1
ATOM 18849 N N . PRO C 1 371 ? 31.25339 27.56605 40.45169 1.000 22.01036 352 PRO C N 1
ATOM 18850 C CA . PRO C 1 371 ? 31.44624 27.92086 39.03556 1.000 22.85638 352 PRO C CA 1
ATOM 18851 C C . PRO C 1 371 ? 32.28637 26.90506 38.27801 1.000 30.42773 352 PRO C C 1
ATOM 18852 O O . PRO C 1 371 ? 33.17982 27.25316 37.49975 1.000 27.70063 352 PRO C O 1
ATOM 18863 N N . SER C 1 372 ? 32.00445 25.63419 38.51650 1.000 54.06969 353 SER C N 1
ATOM 18864 C CA . SER C 1 372 ? 32.66331 24.52506 37.84802 1.000 56.48343 353 SER C CA 1
ATOM 18865 C C . SER C 1 372 ? 31.58411 23.48684 37.60611 1.000 61.02172 353 SER C C 1
ATOM 18866 O O . SER C 1 372 ? 30.71459 23.30458 38.46450 1.000 62.09815 353 SER C O 1
ATOM 18874 N N . CYS C 1 373 ? 31.61464 22.81289 36.45615 1.000 51.03166 354 CYS C N 1
ATOM 18875 C CA . CYS C 1 373 ? 30.68829 21.69451 36.24475 1.000 57.44687 354 CYS C CA 1
ATOM 18876 C C . CYS C 1 373 ? 31.28094 20.38667 36.76987 1.000 67.06514 354 CYS C C 1
ATOM 18877 O O . CYS C 1 373 ? 31.21285 19.34361 36.12201 1.000 73.64935 354 CYS C O 1
ATOM 18902 N N . GLN C 1 375 ? 31.22235 17.56014 39.74656 1.000 68.56090 356 GLN C N 1
ATOM 18903 C CA . GLN C 1 375 ? 30.05284 17.10072 40.47966 1.000 65.30297 356 GLN C CA 1
ATOM 18904 C C . GLN C 1 375 ? 30.16988 17.35249 41.98713 1.000 61.47738 356 GLN C C 1
ATOM 18905 O O . GLN C 1 375 ? 29.15878 17.37506 42.69454 1.000 61.09811 356 GLN C O 1
ATOM 18919 N N . HIS C 1 376 ? 31.38275 17.54293 42.50449 1.000 53.86468 357 HIS C N 1
ATOM 18920 C CA . HIS C 1 376 ? 31.58251 17.78739 43.93256 1.000 52.27978 357 HIS C CA 1
ATOM 18921 C C . HIS C 1 376 ? 31.68245 19.27029 44.27214 1.000 44.94464 357 HIS C C 1
ATOM 18922 O O . HIS C 1 376 ? 31.81665 19.60605 45.44837 1.000 41.62915 357 HIS C O 1
ATOM 18936 N N . ASP C 1 377 ? 31.57567 20.16834 43.28814 1.000 39.51450 358 ASP C N 1
ATOM 18937 C CA . ASP C 1 377 ? 31.73431 21.60564 43.53584 1.000 32.95423 358 ASP C CA 1
ATOM 18938 C C . ASP C 1 377 ? 30.37108 22.22381 43.83568 1.000 30.85617 358 ASP C C 1
ATOM 18939 O O . ASP C 1 377 ? 29.70213 22.79077 42.96990 1.000 32.39695 358 ASP C O 1
ATOM 18948 N N . PHE C 1 378 ? 29.96058 22.11670 45.09867 1.000 33.64630 359 PHE C N 1
ATOM 18949 C CA . PHE C 1 378 ? 28.75404 22.77562 45.57720 1.000 34.48831 359 PHE C CA 1
ATOM 18950 C C . PHE C 1 378 ? 29.00094 23.30180 46.98294 1.000 35.76746 359 PHE C C 1
ATOM 18951 O O . PHE C 1 378 ? 29.73978 22.70507 47.77015 1.000 34.90824 359 PHE C O 1
ATOM 18968 N N . LEU C 1 379 ? 28.39157 24.45018 47.27642 1.000 37.16773 360 LEU C N 1
ATOM 18969 C CA . LEU C 1 379 ? 28.50937 25.04089 48.60206 1.000 36.08032 360 LEU C CA 1
ATOM 18970 C C . LEU C 1 379 ? 27.54006 24.41092 49.59069 1.000 42.78114 360 LEU C C 1
ATOM 18971 O O . LEU C 1 379 ? 27.83125 24.35993 50.78984 1.000 39.94992 360 LEU C O 1
ATOM 18987 N N . HIS C 1 380 ? 26.39321 23.93799 49.11416 1.000 37.92883 361 HIS C N 1
ATOM 18988 C CA . HIS C 1 380 ? 25.39781 23.30276 49.96314 1.000 44.57608 361 HIS C CA 1
ATOM 18989 C C . HIS C 1 380 ? 24.28797 22.77068 49.07006 1.000 48.04705 361 HIS C C 1
ATOM 18990 O O . HIS C 1 380 ? 23.89615 23.42980 48.10484 1.000 44.48183 361 HIS C O 1
ATOM 19004 N N . ASP C 1 381 ? 23.79408 21.57682 49.39477 1.000 59.92798 362 ASP C N 1
ATOM 19005 C CA . ASP C 1 381 ? 22.75213 20.92958 48.61459 1.000 59.71269 362 ASP C CA 1
ATOM 19006 C C . ASP C 1 381 ? 21.39985 20.89270 49.31293 1.000 58.51943 362 ASP C C 1
ATOM 19007 O O . ASP C 1 381 ? 20.42342 20.46683 48.69221 1.000 58.13959 362 ASP C O 1
ATOM 19016 N N . ASP C 1 382 ? 21.30607 21.33666 50.57576 1.000 64.19446 363 ASP C N 1
ATOM 19017 C CA . ASP C 1 382 ? 20.03880 21.29786 51.30787 1.000 67.66768 363 ASP C CA 1
ATOM 19018 C C . ASP C 1 382 ? 20.01609 22.46917 52.29417 1.000 61.73171 363 ASP C C 1
ATOM 19019 O O . ASP C 1 382 ? 20.18192 22.31129 53.50406 1.000 61.88649 363 ASP C O 1
ATOM 19028 N N . ILE C 1 383 ? 19.80277 23.66490 51.75424 1.000 45.43552 364 ILE C N 1
ATOM 19029 C CA . ILE C 1 383 ? 19.65445 24.87925 52.54354 1.000 40.53094 364 ILE C CA 1
ATOM 19030 C C . ILE C 1 383 ? 18.40499 25.60096 52.06173 1.000 40.63895 364 ILE C C 1
ATOM 19031 O O . ILE C 1 383 ? 18.05222 25.54644 50.87968 1.000 41.34177 364 ILE C O 1
ATOM 19047 N N . PHE C 1 384 ? 17.73090 26.27925 52.98304 1.000 38.56347 365 PHE C N 1
ATOM 19048 C CA . PHE C 1 384 ? 16.49747 26.98812 52.67157 1.000 42.03722 365 PHE C CA 1
ATOM 19049 C C . PHE C 1 384 ? 16.77773 28.48222 52.60144 1.000 39.33327 365 PHE C C 1
ATOM 19050 O O . PHE C 1 384 ? 17.16082 29.09914 53.60185 1.000 39.51737 365 PHE C O 1
ATOM 19067 N N . LEU C 1 385 ? 16.58788 29.05040 51.41968 1.000 32.41495 366 LEU C N 1
ATOM 19068 C CA . LEU C 1 385 ? 16.85323 30.45070 51.14280 1.000 33.70003 366 LEU C CA 1
ATOM 19069 C C . LEU C 1 385 ? 15.69160 31.01527 50.34242 1.000 35.44009 366 LEU C C 1
ATOM 19070 O O . LEU C 1 385 ? 14.95544 30.26535 49.69097 1.000 32.92274 366 LEU C O 1
ATOM 19086 N N . PRO C 1 386 ? 15.49433 32.33021 50.37917 1.000 34.15851 367 PRO C N 1
ATOM 19087 C CA . PRO C 1 386 ? 14.49590 32.95217 49.50124 1.000 34.16018 367 PRO C CA 1
ATOM 19088 C C . PRO C 1 386 ? 14.94510 32.87658 48.05019 1.000 35.06684 367 PRO C C 1
ATOM 19089 O O . PRO C 1 386 ? 16.09529 32.55958 47.73834 1.000 30.22557 367 PRO C O 1
ATOM 19100 N N . LYS C 1 387 ? 14.00929 33.16647 47.14936 1.000 35.37563 368 LYS C N 1
ATOM 19101 C CA . LYS C 1 387 ? 14.32830 33.13686 45.72801 1.000 37.35506 368 LYS C CA 1
ATOM 19102 C C . LYS C 1 387 ? 15.44264 34.12714 45.41687 1.000 35.94225 368 LYS C C 1
ATOM 19103 O O . LYS C 1 387 ? 15.36511 35.30407 45.77920 1.000 36.05733 368 LYS C O 1
ATOM 19122 N N . LEU C 1 388 ? 16.48130 33.64166 44.74338 1.000 31.93674 369 LEU C N 1
ATOM 19123 C CA . LEU C 1 388 ? 17.63267 34.44696 44.37401 1.000 30.36237 369 LEU C CA 1
ATOM 19124 C C . LEU C 1 388 ? 17.75988 34.47686 42.85840 1.000 30.52058 369 LEU C C 1
ATOM 19125 O O . LEU C 1 388 ? 17.31461 33.56030 42.16242 1.000 35.54236 369 LEU C O 1
ATOM 19141 N N . GLU C 1 389 ? 18.36723 35.54421 42.35139 1.000 33.09286 370 GLU C N 1
ATOM 19142 C CA . GLU C 1 389 ? 18.54120 35.72674 40.92023 1.000 37.63450 370 GLU C CA 1
ATOM 19143 C C . GLU C 1 389 ? 19.95918 36.20438 40.64746 1.000 33.83066 370 GLU C C 1
ATOM 19144 O O . GLU C 1 389 ? 20.70286 36.56950 41.56199 1.000 32.85691 370 GLU C O 1
ATOM 19156 N N . TYR C 1 390 ? 20.32819 36.19622 39.36873 1.000 30.64677 371 TYR C N 1
ATOM 19157 C CA . TYR C 1 390 ? 21.58601 36.77514 38.91801 1.000 31.03710 371 TYR C CA 1
ATOM 19158 C C . TYR C 1 390 ? 21.81682 38.12432 39.57715 1.000 25.47578 371 TYR C C 1
ATOM 19159 O O . TYR C 1 390 ? 20.97313 39.01769 39.49615 1.000 27.84484 371 TYR C O 1
ATOM 19177 N N . GLY C 1 391 ? 22.95207 38.26504 40.24848 1.000 27.57846 372 GLY C N 1
ATOM 19178 C CA . GLY C 1 391 ? 23.33815 39.50213 40.87880 1.000 25.67231 372 GLY C CA 1
ATOM 19179 C C . GLY C 1 391 ? 23.10019 39.55457 42.37506 1.000 26.83108 372 GLY C C 1
ATOM 19180 O O . GLY C 1 391 ? 23.67801 40.42026 43.04486 1.000 24.98338 372 GLY C O 1
ATOM 19184 N N . ASP C 1 392 ? 22.25932 38.67398 42.91613 1.000 25.55906 373 ASP C N 1
ATOM 19185 C CA . ASP C 1 392 ? 22.09311 38.60799 44.35963 1.000 26.05476 373 ASP C CA 1
ATOM 19186 C C . ASP C 1 392 ? 23.39335 38.14705 45.00437 1.000 24.54332 373 ASP C C 1
ATOM 19187 O O . ASP C 1 392 ? 24.20026 37.43874 44.39475 1.000 21.04652 373 ASP C O 1
ATOM 19196 N N . LYS C 1 393 ? 23.60257 38.57063 46.24256 1.000 23.96549 374 LYS C N 1
ATOM 19197 C CA . LYS C 1 393 ? 24.81699 38.25518 46.97331 1.000 23.64914 374 LYS C CA 1
ATOM 19198 C C . LYS C 1 393 ? 24.50457 37.37331 48.17268 1.000 23.67345 374 LYS C C 1
ATOM 19199 O O . LYS C 1 393 ? 23.41706 37.43999 48.75258 1.000 24.46899 374 LYS C O 1
ATOM 19218 N N . LEU C 1 394 ? 25.47837 36.54552 48.53434 1.000 15.63575 375 LEU C N 1
ATOM 19219 C CA . LEU C 1 394 ? 25.44481 35.76524 49.75845 1.000 19.00932 375 LEU C CA 1
ATOM 19220 C C . LEU C 1 394 ? 26.70990 36.04727 50.55215 1.000 20.61233 375 LEU C C 1
ATOM 19221 O O . LEU C 1 394 ? 27.74794 36.39955 49.98464 1.000 17.99465 375 LEU C O 1
ATOM 19237 N N . LEU C 1 395 ? 26.60660 35.91299 51.87174 1.000 14.92363 376 LEU C N 1
ATOM 19238 C CA . LEU C 1 395 ? 27.75297 35.98212 52.76535 1.000 16.89409 376 LEU C CA 1
ATOM 19239 C C . LEU C 1 395 ? 27.92693 34.61971 53.41754 1.000 19.75924 376 LEU C C 1
ATOM 19240 O O . LEU C 1 395 ? 26.98568 34.09588 54.02114 1.000 19.88126 376 LEU C O 1
ATOM 19256 N N . ILE C 1 396 ? 29.11507 34.04292 53.27184 1.000 19.65900 377 ILE C N 1
ATOM 19257 C CA . ILE C 1 396 ? 29.46286 32.75486 53.86133 1.000 17.43822 377 ILE C CA 1
ATOM 19258 C C . ILE C 1 396 ? 30.40408 33.03861 55.02384 1.000 15.02066 377 ILE C C 1
ATOM 19259 O O . ILE C 1 396 ? 31.53105 33.50800 54.82363 1.000 17.26269 377 ILE C O 1
ATOM 19275 N N . ASP C 1 397 ? 29.94446 32.75421 56.23776 1.000 11.58132 378 ASP C N 1
ATOM 19276 C CA . ASP C 1 397 ? 30.62413 33.16457 57.45673 1.000 12.39978 378 ASP C CA 1
ATOM 19277 C C . ASP C 1 397 ? 31.46839 32.03009 58.03013 1.000 15.20489 378 ASP C C 1
ATOM 19278 O O . ASP C 1 397 ? 31.27405 30.85197 57.72179 1.000 17.79491 378 ASP C O 1
ATOM 19287 N N . GLY C 1 398 ? 32.43182 32.41386 58.86376 1.000 16.92401 379 GLY C N 1
ATOM 19288 C CA . GLY C 1 398 ? 33.22440 31.45342 59.60650 1.000 15.85359 379 GLY C CA 1
ATOM 19289 C C . GLY C 1 398 ? 34.25409 30.71150 58.78928 1.000 14.14833 379 GLY C C 1
ATOM 19290 O O . GLY C 1 398 ? 34.57527 29.56269 59.10915 1.000 15.92389 379 GLY C O 1
ATOM 19294 N N . VAL C 1 399 ? 34.79065 31.33850 57.74895 1.000 13.09268 380 VAL C N 1
ATOM 19295 C CA . VAL C 1 399 ? 35.70401 30.67903 56.83173 1.000 12.50289 380 VAL C CA 1
ATOM 19296 C C . VAL C 1 399 ? 37.14398 31.13409 57.05887 1.000 14.94490 380 VAL C C 1
ATOM 19297 O O . VAL C 1 399 ? 37.98601 30.98935 56.17432 1.000 17.49222 380 VAL C O 1
ATOM 19310 N N . GLY C 1 400 ? 37.44502 31.67026 58.23939 1.000 13.51702 381 GLY C N 1
ATOM 19311 C CA . GLY C 1 400 ? 38.75275 32.24908 58.49258 1.000 18.64194 381 GLY C CA 1
ATOM 19312 C C . GLY C 1 400 ? 39.88094 31.26552 58.68132 1.000 15.97681 381 GLY C C 1
ATOM 19313 O O . GLY C 1 400 ? 41.03625 31.69024 58.72982 1.000 18.94104 381 GLY C O 1
ATOM 19317 N N . ALA C 1 401 ? 39.58874 29.97252 58.78138 1.000 16.33037 382 ALA C N 1
ATOM 19318 C CA . ALA C 1 401 ? 40.60098 28.96527 59.06314 1.000 20.19251 382 ALA C CA 1
ATOM 19319 C C . ALA C 1 401 ? 40.71227 27.99646 57.89472 1.000 20.16322 382 ALA C C 1
ATOM 19320 O O . ALA C 1 401 ? 39.72874 27.34677 57.51904 1.000 23.17640 382 ALA C O 1
ATOM 19327 N N . TYR C 1 402 ? 41.91210 27.92059 57.31687 1.000 21.02418 383 TYR C N 1
ATOM 19328 C CA . TYR C 1 402 ? 42.29880 26.85984 56.39292 1.000 16.33736 383 TYR C CA 1
ATOM 19329 C C . TYR C 1 402 ? 41.60158 26.96362 55.04436 1.000 15.61154 383 TYR C C 1
ATOM 19330 O O . TYR C 1 402 ? 41.34984 25.95217 54.39014 1.000 21.29927 383 TYR C O 1
ATOM 19348 N N . ASN C 1 403 ? 41.30545 28.17943 54.60081 1.000 13.47734 384 ASN C N 1
ATOM 19349 C CA . ASN C 1 403 ? 40.76917 28.39616 53.26271 1.000 13.27284 384 ASN C CA 1
ATOM 19350 C C . ASN C 1 403 ? 41.64981 29.32879 52.44498 1.000 13.28761 384 ASN C C 1
ATOM 19351 O O . ASN C 1 403 ? 42.13131 28.93686 51.37734 1.000 16.01409 384 ASN C O 1
ATOM 19362 N N . ILE C 1 404 ? 41.89355 30.54715 52.93412 1.000 14.57321 385 ILE C N 1
ATOM 19363 C CA . ILE C 1 404 ? 42.48800 31.59781 52.10881 1.000 15.82139 385 ILE C CA 1
ATOM 19364 C C . ILE C 1 404 ? 43.80595 31.13238 51.49999 1.000 17.20161 385 ILE C C 1
ATOM 19365 O O . ILE C 1 404 ? 44.05037 31.29989 50.29961 1.000 15.41862 385 ILE C O 1
ATOM 19381 N N . SER C 1 405 ? 44.68377 30.55834 52.31732 1.000 14.94974 386 SER C N 1
ATOM 19382 C CA . SER C 1 405 ? 46.00731 30.19462 51.82516 1.000 17.00494 386 SER C CA 1
ATOM 19383 C C . SER C 1 405 ? 45.99700 28.92130 50.98870 1.000 22.40701 386 SER C C 1
ATOM 19384 O O . SER C 1 405 ? 47.02512 28.58119 50.39411 1.000 18.65344 386 SER C O 1
ATOM 19392 N N . ARG C 1 406 ? 44.87029 28.21687 50.92893 1.000 22.93246 387 ARG C N 1
ATOM 19393 C CA . ARG C 1 406 ? 44.71789 27.05769 50.06300 1.000 23.33133 387 ARG C CA 1
ATOM 19394 C C . ARG C 1 406 ? 44.11263 27.41210 48.71158 1.000 24.23344 387 ARG C C 1
ATOM 19395 O O . ARG C 1 406 ? 44.01102 26.53398 47.84622 1.000 24.52950 387 ARG C O 1
ATOM 19416 N N . ASN C 1 407 ? 43.70683 28.66820 48.51820 1.000 19.63447 388 ASN C N 1
ATOM 19417 C CA . ASN C 1 407 ? 43.31427 29.13813 47.19772 1.000 21.03860 388 ASN C CA 1
ATOM 19418 C C . ASN C 1 407 ? 44.41496 28.82986 46.19432 1.000 25.92344 388 ASN C C 1
ATOM 19419 O O . ASN C 1 407 ? 45.59808 28.77368 46.54109 1.000 24.43241 388 ASN C O 1
ATOM 19430 N N . ASN C 1 408 ? 44.02479 28.64162 44.93767 1.000 25.35006 389 ASN C N 1
ATOM 19431 C CA . ASN C 1 408 ? 44.97471 28.29581 43.88845 1.000 28.66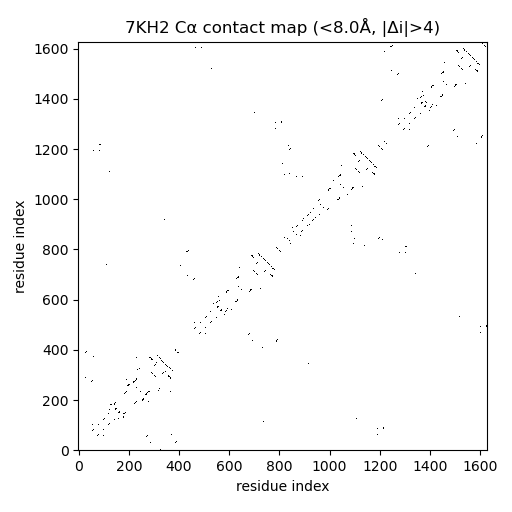880 389 ASN C CA 1
ATOM 19432 C C . ASN C 1 408 ? 44.52831 28.96114 42.59082 1.000 28.47546 389 ASN C C 1
ATOM 19433 O O . ASN C 1 408 ? 43.58209 29.75322 42.57254 1.000 27.54973 389 ASN C O 1
ATOM 19444 N N . GLU C 1 409 ? 45.20732 28.62039 41.49369 1.000 24.03676 390 GLU C N 1
ATOM 19445 C CA . GLU C 1 409 ? 44.95592 29.21550 40.18577 1.000 29.17799 390 GLU C CA 1
ATOM 19446 C C . GLU C 1 409 ? 44.24950 28.24727 39.24256 1.000 26.59191 390 GLU C C 1
ATOM 19447 O O . GLU C 1 409 ? 44.32004 28.40641 38.02024 1.000 26.65249 390 GLU C O 1
ATOM 19459 N N . PHE C 1 410 ? 43.54597 27.26156 39.79437 1.000 23.14297 391 PHE C N 1
ATOM 19460 C CA . PHE C 1 410 ? 42.85885 26.24406 39.00673 1.000 24.74904 391 PHE C CA 1
ATOM 19461 C C . PHE C 1 410 ? 41.52447 26.80529 38.52743 1.000 21.83414 391 PHE C C 1
ATOM 19462 O O . PHE C 1 410 ? 40.60320 27.00821 39.32655 1.000 21.05344 391 PHE C O 1
ATOM 19479 N N . ILE C 1 411 ? 41.43611 27.06432 37.21973 1.000 21.53283 392 ILE C N 1
ATOM 19480 C CA . ILE C 1 411 ? 40.24268 27.57133 36.54712 1.000 21.63971 392 ILE C CA 1
ATOM 19481 C C . ILE C 1 411 ? 40.05380 29.05239 36.84628 1.000 21.37204 392 ILE C C 1
ATOM 19482 O O . ILE C 1 411 ? 40.03454 29.88068 35.93171 1.000 21.99137 392 ILE C O 1
ATOM 19498 N N . HIS C 1 412 ? 39.88603 29.39467 38.11768 1.000 20.85710 393 HIS C N 1
ATOM 19499 C CA . HIS C 1 412 ? 39.69991 30.77465 38.54357 1.000 24.87171 393 HIS C CA 1
ATOM 19500 C C . HIS C 1 412 ? 40.89287 31.22366 39.37556 1.000 24.21796 393 HIS C C 1
ATOM 19501 O O . HIS C 1 412 ? 41.40431 30.46103 40.20257 1.000 24.39791 393 HIS C O 1
ATOM 19515 N N . LEU C 1 413 ? 41.34426 32.45593 39.14600 1.000 24.49934 394 LEU C N 1
ATOM 19516 C CA . LEU C 1 413 ? 42.45165 32.99239 39.92116 1.000 22.17206 394 LEU C CA 1
ATOM 19517 C C . LEU C 1 413 ? 41.97258 33.37872 41.32067 1.000 27.38472 394 LEU C C 1
ATOM 19518 O O . LEU C 1 413 ? 40.77988 33.33075 41.63533 1.000 20.80393 394 LEU C O 1
ATOM 19534 N N . LYS C 1 414 ? 42.92116 33.77096 42.16408 1.000 23.06219 395 LYS C N 1
ATOM 19535 C CA . LYS C 1 414 ? 42.65110 33.92176 43.58878 1.000 23.42699 395 LYS C CA 1
ATOM 19536 C C . LYS C 1 414 ? 41.92731 35.24185 43.85700 1.000 23.22088 395 LYS C C 1
ATOM 19537 O O . LYS C 1 414 ? 42.31415 36.27533 43.30513 1.000 19.76965 395 LYS C O 1
ATOM 19556 N N . PRO C 1 415 ? 40.87982 35.24100 44.68078 1.000 20.26163 396 PRO C N 1
ATOM 19557 C CA . PRO C 1 415 ? 40.11261 36.47210 44.91350 1.000 22.35857 396 PRO C CA 1
ATOM 19558 C C . PRO C 1 415 ? 40.78406 37.38364 45.93226 1.000 18.63273 396 PRO C C 1
ATOM 19559 O O . PRO C 1 415 ? 41.72115 37.00907 46.63932 1.000 19.24396 396 PRO C O 1
ATOM 19570 N N . SER C 1 416 ? 40.26313 38.60588 46.00158 1.000 20.90330 397 SER C N 1
ATOM 19571 C CA . SER C 1 416 ? 40.77489 39.58898 46.94303 1.000 19.35133 397 SER C CA 1
ATOM 19572 C C . SER C 1 416 ? 40.52299 39.13527 48.37753 1.000 21.12260 397 SER C C 1
ATOM 19573 O O . SER C 1 416 ? 39.61287 38.34804 48.65892 1.000 17.85967 397 SER C O 1
ATOM 19581 N N . VAL C 1 417 ? 41.35074 39.64031 49.28810 1.000 17.49335 398 VAL C N 1
ATOM 19582 C CA . VAL C 1 417 ? 41.12676 39.54042 50.72462 1.000 18.67678 398 VAL C CA 1
ATOM 19583 C C . VAL C 1 417 ? 41.19427 40.95530 51.27685 1.000 19.64561 398 VAL C C 1
ATOM 19584 O O . VAL C 1 417 ? 42.19329 41.65643 51.07889 1.000 17.71011 398 VAL C O 1
ATOM 19597 N N . ILE C 1 418 ? 40.12935 41.37996 51.94697 1.000 16.80774 399 ILE C N 1
ATOM 19598 C CA . ILE C 1 418 ? 39.98030 42.75301 52.41505 1.000 19.91978 399 ILE C CA 1
ATOM 19599 C C . ILE C 1 418 ? 39.87689 42.73519 53.93067 1.000 19.78255 399 ILE C C 1
ATOM 19600 O O . ILE C 1 418 ? 39.13462 41.92390 54.49633 1.000 18.23912 399 ILE C O 1
ATOM 19616 N N . LEU C 1 419 ? 40.61059 43.62904 54.58410 1.000 16.23179 400 LEU C N 1
ATOM 19617 C CA . LEU C 1 419 ? 40.46420 43.85724 56.01367 1.000 17.82546 400 LEU C CA 1
ATOM 19618 C C . LEU C 1 419 ? 39.55216 45.05681 56.22732 1.000 18.50815 400 LEU C C 1
ATOM 19619 O O . LEU C 1 419 ? 39.76732 46.11720 55.63226 1.000 17.31294 400 LEU C O 1
ATOM 19635 N N . ILE C 1 420 ? 38.51656 44.87484 57.04179 1.000 15.42617 401 ILE C N 1
ATOM 19636 C CA . ILE C 1 420 ? 37.76850 45.99036 57.61000 1.000 16.63317 401 ILE C CA 1
ATOM 19637 C C . ILE C 1 420 ? 38.54182 46.39630 58.86105 1.000 15.66253 401 ILE C C 1
ATOM 19638 O O . ILE C 1 420 ? 38.42243 45.75835 59.90645 1.000 15.26844 401 ILE C O 1
ATOM 19654 N N . ASP C 1 421 ? 39.35948 47.44279 58.75339 1.000 16.72245 402 ASP C N 1
ATOM 19655 C CA . ASP C 1 421 ? 40.30107 47.74285 59.82363 1.000 19.62566 402 ASP C CA 1
ATOM 19656 C C . ASP C 1 421 ? 39.57743 48.36573 61.02071 1.000 21.69155 402 ASP C C 1
ATOM 19657 O O . ASP C 1 421 ? 38.36385 48.60500 61.00427 1.000 21.64133 402 ASP C O 1
ATOM 19666 N N . LYS C 1 422 ? 40.33464 48.59954 62.09650 1.000 19.17275 403 LYS C N 1
ATOM 19667 C CA . LYS C 1 422 ? 39.74105 49.04994 63.34993 1.000 24.69706 403 LYS C CA 1
ATOM 19668 C C . LYS C 1 422 ? 39.10382 50.42672 63.24277 1.000 24.39729 403 LYS C C 1
ATOM 19669 O O . LYS C 1 422 ? 38.40016 50.83527 64.17124 1.000 26.05601 403 LYS C O 1
ATOM 19688 N N . ASN C 1 423 ? 39.33298 51.14432 62.14730 1.000 22.51984 404 ASN C N 1
ATOM 19689 C CA . ASN C 1 423 ? 38.67031 52.41042 61.87778 1.000 22.88842 404 ASN C CA 1
ATOM 19690 C C . ASN C 1 423 ? 37.56002 52.26278 60.84543 1.000 22.09282 404 ASN C C 1
ATOM 19691 O O . ASN C 1 423 ? 37.07471 53.26775 60.31828 1.000 21.67188 404 ASN C O 1
ATOM 19702 N N . GLN C 1 424 ? 37.15028 51.02696 60.55385 1.000 19.63766 405 GLN C N 1
ATOM 19703 C CA . GLN C 1 424 ? 36.08851 50.72647 59.59297 1.000 22.96859 405 GLN C CA 1
ATOM 19704 C C . GLN C 1 424 ? 36.45441 51.17381 58.18235 1.000 28.46986 405 GLN C C 1
ATOM 19705 O O . GLN C 1 424 ? 35.57837 51.49391 57.37513 1.000 28.55084 405 GLN C O 1
ATOM 19719 N N . GLN C 1 425 ? 37.74738 51.19171 57.87576 1.000 25.62040 406 GLN C N 1
ATOM 19720 C CA . GLN C 1 425 ? 38.23836 51.46692 56.53411 1.000 28.25984 406 GLN C CA 1
ATOM 19721 C C . GLN C 1 425 ? 38.74187 50.17290 55.90910 1.000 28.05561 406 GLN C C 1
ATOM 19722 O O . GLN C 1 425 ? 39.32164 49.32744 56.59431 1.000 25.27218 406 GLN C O 1
ATOM 19736 N N . TYR C 1 426 ? 38.50455 50.01371 54.61234 1.000 24.25288 407 TYR C N 1
ATOM 19737 C CA . TYR C 1 426 ? 38.94077 48.81871 53.90346 1.000 24.13799 407 TYR C CA 1
ATOM 19738 C C . TYR C 1 426 ? 40.43593 48.88682 53.62212 1.000 28.33629 407 TYR C C 1
ATOM 19739 O O . TYR C 1 426 ? 40.96232 49.92934 53.21831 1.000 23.75942 407 TYR C O 1
ATOM 19757 N N . GLN C 1 427 ? 41.11779 47.76488 53.83665 1.000 18.43892 408 GLN C N 1
ATOM 19758 C CA . GLN C 1 427 ? 42.54542 47.63804 53.56911 1.000 19.08508 408 GLN C CA 1
ATOM 19759 C C . GLN C 1 427 ? 42.76208 46.31892 52.84618 1.000 20.61437 408 GLN C C 1
ATOM 19760 O O . GLN C 1 427 ? 42.40095 45.25836 53.36654 1.000 17.88990 408 GLN C O 1
ATOM 19774 N N . VAL C 1 428 ? 43.33333 46.38235 51.64868 1.000 23.19139 409 VAL C N 1
ATOM 19775 C CA . VAL C 1 428 ? 43.53353 45.18705 50.83733 1.000 27.47111 409 VAL C CA 1
ATOM 19776 C C . VAL C 1 428 ? 44.74571 44.43432 51.36975 1.000 25.69263 409 VAL C C 1
ATOM 19777 O O . VAL C 1 428 ? 45.84512 44.99157 51.46272 1.000 22.26547 409 VAL C O 1
ATOM 19790 N N . LEU C 1 429 ? 44.54831 43.16293 51.71519 1.000 18.97154 410 LEU C N 1
ATOM 19791 C CA . LEU C 1 429 ? 45.64282 42.30961 52.15778 1.000 21.18620 410 LEU C CA 1
ATOM 19792 C C . LEU C 1 429 ? 46.16000 41.38462 51.06462 1.000 23.26117 410 LEU C C 1
ATOM 19793 O O . LEU C 1 429 ? 47.35968 41.08506 51.04064 1.000 26.22639 410 LEU C O 1
ATOM 19809 N N . ARG C 1 430 ? 45.28799 40.92110 50.16999 1.000 22.09727 411 ARG C N 1
ATOM 19810 C CA . ARG C 1 430 ? 45.69061 40.19180 48.97397 1.000 22.68719 411 ARG C CA 1
ATOM 19811 C C . ARG C 1 430 ? 44.90741 40.76165 47.80246 1.000 20.03373 411 ARG C C 1
ATOM 19812 O O . ARG C 1 430 ? 43.67562 40.70627 47.78854 1.000 20.82798 411 ARG C O 1
ATOM 19833 N N . VAL C 1 431 ? 45.62004 41.33035 46.83566 1.000 22.56294 412 VAL C N 1
ATOM 19834 C CA . VAL C 1 431 ? 44.97949 41.91616 45.66440 1.000 26.26890 412 VAL C CA 1
ATOM 19835 C C . VAL C 1 431 ? 44.46829 40.80475 44.76024 1.000 31.86686 412 VAL C C 1
ATOM 19836 O O . VAL C 1 431 ? 45.11533 39.75373 44.62116 1.000 31.48345 412 VAL C O 1
ATOM 19849 N N . ARG C 1 432 ? 43.31525 41.03490 44.11925 1.000 28.46947 413 ARG C N 1
ATOM 19850 C CA . ARG C 1 432 ? 42.78077 40.00782 43.23445 1.000 30.38945 413 ARG C CA 1
ATOM 19851 C C . ARG C 1 432 ? 43.74426 39.75831 42.08191 1.000 33.64038 413 ARG C C 1
ATOM 19852 O O . ARG C 1 432 ? 44.29225 40.69554 41.49543 1.000 30.50647 413 ARG C O 1
ATOM 19873 N N . GLN C 1 433 ? 43.96187 38.47850 41.78813 1.000 34.25720 414 GLN C N 1
ATOM 19874 C CA . GLN C 1 433 ? 44.90734 38.06387 40.76568 1.000 38.88737 414 GLN C CA 1
ATOM 19875 C C . GLN C 1 433 ? 44.32327 38.22363 39.36737 1.000 37.05139 414 GLN C C 1
ATOM 19876 O O . GLN C 1 433 ? 43.13118 37.99767 39.14887 1.000 33.61147 414 GLN C O 1
ATOM 19890 N N . THR C 1 434 ? 45.17550 38.60635 38.41584 1.000 37.60648 415 THR C N 1
ATOM 19891 C CA . THR C 1 434 ? 44.78565 38.71896 37.02050 1.000 38.17774 415 THR C CA 1
ATOM 19892 C C . THR C 1 434 ? 45.93186 38.22388 36.15213 1.000 40.92913 415 THR C C 1
ATOM 19893 O O . THR C 1 434 ? 47.09916 38.23778 36.55290 1.000 41.27993 415 THR C O 1
ATOM 19904 N N . HIS C 1 435 ? 45.57957 37.78213 34.95202 1.000 41.91291 416 HIS C N 1
ATOM 19905 C CA . HIS C 1 435 ? 46.56389 37.28305 33.99905 1.000 47.11687 416 HIS C CA 1
ATOM 19906 C C . HIS C 1 435 ? 47.27342 38.43556 33.29617 1.000 41.92855 416 HIS C C 1
ATOM 19907 O O . HIS C 1 435 ? 46.64101 39.40620 32.88284 1.000 46.64484 416 HIS C O 1
ATOM 19921 N N . PRO D 1 19 ? 49.17558 106.67544 35.01594 1.000 81.63740 0 PRO D N 1
ATOM 19922 C CA . PRO D 1 19 ? 50.13542 107.63227 35.58618 1.000 79.65037 0 PRO D CA 1
ATOM 19923 C C . PRO D 1 19 ? 51.57043 107.10902 35.58190 1.000 79.52556 0 PRO D C 1
ATOM 19924 O O . PRO D 1 19 ? 52.51247 107.89844 35.67193 1.000 74.01660 0 PRO D O 1
ATOM 19952 N N . SER D 1 21 ? 52.50847 104.90138 33.06497 1.000 40.15848 2 SER D N 1
ATOM 19953 C CA . SER D 1 21 ? 52.54832 104.27913 31.74545 1.000 30.45841 2 SER D CA 1
ATOM 19954 C C . SER D 1 21 ? 53.94241 104.34215 31.14976 1.000 24.64290 2 SER D C 1
ATOM 19955 O O . SER D 1 21 ? 54.34957 103.44073 30.40911 1.000 21.34799 2 SER D O 1
ATOM 19963 N N . LYS D 1 22 ? 54.67817 105.40451 31.45246 1.000 26.57364 3 LYS D N 1
ATOM 19964 C CA . LYS D 1 22 ? 56.00454 105.60772 30.89342 1.000 29.08765 3 LYS D CA 1
ATOM 19965 C C . LYS D 1 22 ? 56.99925 104.68233 31.57692 1.000 24.01865 3 LYS D C 1
ATOM 19966 O O . LYS D 1 22 ? 57.04841 104.61384 32.80931 1.000 21.35190 3 LYS D O 1
ATOM 19985 N N . LEU D 1 23 ? 57.81043 103.99006 30.77190 1.000 20.82600 4 LEU D N 1
ATOM 19986 C CA . LEU D 1 23 ? 58.69570 102.96161 31.30990 1.000 24.11733 4 LEU D CA 1
ATOM 19987 C C . LEU D 1 23 ? 59.56544 103.51226 32.43188 1.000 22.34085 4 LEU D C 1
ATOM 19988 O O . LEU D 1 23 ? 59.72469 102.87795 33.48085 1.000 17.53242 4 LEU D O 1
ATOM 20004 N N . SER D 1 24 ? 60.14010 104.69853 32.22591 1.000 18.83480 5 SER D N 1
ATOM 20005 C CA . SER D 1 24 ? 61.06717 105.25349 33.20463 1.000 22.41245 5 SER D CA 1
ATOM 20006 C C . SER D 1 24 ? 60.38433 105.62769 34.51207 1.000 23.10960 5 SER D C 1
ATOM 20007 O O . SER D 1 24 ? 61.06285 105.74358 35.53706 1.000 23.31376 5 SER D O 1
ATOM 20015 N N . ASP D 1 25 ? 59.07111 105.83049 34.50070 1.000 23.45271 6 ASP D N 1
ATOM 20016 C CA . ASP D 1 25 ? 58.32857 106.18586 35.70151 1.000 24.39297 6 ASP D CA 1
ATOM 20017 C C . ASP D 1 25 ? 57.72486 104.97466 36.39475 1.000 24.34081 6 ASP D C 1
ATOM 20018 O O . ASP D 1 25 ? 57.07317 105.13068 37.43129 1.000 28.00456 6 ASP D O 1
ATOM 20027 N N . SER D 1 26 ? 57.93260 103.77880 35.85693 1.000 18.17576 7 SER D N 1
ATOM 20028 C CA . SER D 1 26 ? 57.24120 102.59232 36.32731 1.000 21.96140 7 SER D CA 1
ATOM 20029 C C . SER D 1 26 ? 58.04060 101.88140 37.41860 1.000 22.83183 7 SER D C 1
ATOM 20030 O O . SER D 1 26 ? 59.16775 102.25626 37.75573 1.000 17.63082 7 SER D O 1
ATOM 20038 N N . LYS D 1 27 ? 57.43480 100.83518 37.98148 1.000 21.73023 8 LYS D N 1
ATOM 20039 C CA . LYS D 1 27 ? 58.09337 99.95135 38.93298 1.000 28.46391 8 LYS D CA 1
ATOM 20040 C C . LYS D 1 27 ? 58.79033 98.78299 38.24939 1.000 23.15858 8 LYS D C 1
ATOM 20041 O O . LYS D 1 27 ? 59.27564 97.87973 38.93547 1.000 23.53348 8 LYS D O 1
ATOM 20060 N N . SER D 1 28 ? 58.84425 98.78124 36.91904 1.000 23.39684 9 SER D N 1
ATOM 20061 C CA . SER D 1 28 ? 59.38166 97.64236 36.19080 1.000 17.51320 9 SER D CA 1
ATOM 20062 C C . SER D 1 28 ? 60.86478 97.46163 36.49184 1.000 21.11812 9 SER D C 1
ATOM 20063 O O . SER D 1 28 ? 61.60647 98.43084 36.68878 1.000 17.22367 9 SER D O 1
ATOM 20071 N N . VAL D 1 29 ? 61.29204 96.19778 36.53182 1.000 15.19862 10 VAL D N 1
ATOM 20072 C CA . VAL D 1 29 ? 62.71517 95.87054 36.54633 1.000 17.47069 10 VAL D CA 1
ATOM 20073 C C . VAL D 1 29 ? 63.44129 96.61832 35.44025 1.000 20.24132 10 VAL D C 1
ATOM 20074 O O . VAL D 1 29 ? 64.61294 96.99107 35.58801 1.000 17.73796 10 VAL D O 1
ATOM 20087 N N . PHE D 1 30 ? 62.75763 96.86823 34.32624 1.000 14.15834 11 PHE D N 1
ATOM 20088 C CA . PHE D 1 30 ? 63.36403 97.46924 33.15064 1.000 17.67933 11 PHE D CA 1
ATOM 20089 C C . PHE D 1 30 ? 63.13825 98.97183 33.06405 1.000 17.20204 11 PHE D C 1
ATOM 20090 O O . PHE D 1 30 ? 63.37098 99.56180 32.00467 1.000 16.43894 11 PHE D O 1
ATOM 20107 N N . SER D 1 31 ? 62.71578 99.61153 34.15567 1.000 17.32934 12 SER D N 1
ATOM 20108 C CA . SER D 1 31 ? 62.56957 101.06233 34.14169 1.000 24.30484 12 SER D CA 1
ATOM 20109 C C . SER D 1 31 ? 63.89314 101.75913 33.85368 1.000 20.68672 12 SER D C 1
ATOM 20110 O O . SER D 1 31 ? 63.89450 102.91433 33.41938 1.000 27.51043 12 SER D O 1
ATOM 20118 N N . LYS D 1 32 ? 65.01542 101.06986 34.07041 1.000 20.15705 13 LYS D N 1
ATOM 20119 C CA . LYS D 1 32 ? 66.33466 101.63054 33.80363 1.000 30.91602 13 LYS D CA 1
ATOM 20120 C C . LYS D 1 32 ? 66.61301 101.77178 32.31594 1.000 30.74131 13 LYS D C 1
ATOM 20121 O O . LYS D 1 32 ? 67.55734 102.47336 31.93867 1.000 26.38873 13 LYS D O 1
ATOM 20140 N N . LEU D 1 33 ? 65.81508 101.12825 31.47065 1.000 23.63060 14 LEU D N 1
ATOM 20141 C CA . LEU D 1 33 ? 66.14238 100.99130 30.05854 1.000 23.88106 14 LEU D CA 1
ATOM 20142 C C . LEU D 1 33 ? 65.73101 102.24257 29.29559 1.000 29.81032 14 LEU D C 1
ATOM 20143 O O . LEU D 1 33 ? 64.54805 102.60081 29.26251 1.000 29.95689 14 LEU D O 1
ATOM 20159 N N . SER D 1 34 ? 66.70380 102.88665 28.65986 1.000 29.05663 15 SER D N 1
ATOM 20160 C CA . SER D 1 34 ? 66.44303 104.08786 27.88756 1.000 31.34288 15 SER D CA 1
ATOM 20161 C C . SER D 1 34 ? 65.97593 103.73784 26.48029 1.000 30.94427 15 SER D C 1
ATOM 20162 O O . SER D 1 34 ? 66.12911 102.60916 26.00522 1.000 27.60829 15 SER D O 1
ATOM 20170 N N . ASN D 1 35 ? 65.39979 104.73793 25.80881 1.000 33.27169 16 ASN D N 1
ATOM 20171 C CA . ASN D 1 35 ? 65.06244 104.57567 24.39991 1.000 34.98076 16 ASN D CA 1
ATOM 20172 C C . ASN D 1 35 ? 66.29117 104.17889 23.59611 1.000 30.71252 16 ASN D C 1
ATOM 20173 O O . ASN D 1 35 ? 66.21931 103.31153 22.72062 1.000 31.14178 16 ASN D O 1
ATOM 20184 N N . LYS D 1 36 ? 67.43464 104.79812 23.89084 1.000 32.43839 17 LYS D N 1
ATOM 20185 C CA . LYS D 1 36 ? 68.65486 104.49428 23.15189 1.000 32.24545 17 LYS D CA 1
ATOM 20186 C C . LYS D 1 36 ? 69.05888 103.03618 23.32656 1.000 28.48079 17 LYS D C 1
ATOM 20187 O O . LYS D 1 36 ? 69.45230 102.37407 22.36105 1.000 29.90509 17 LYS D O 1
ATOM 20206 N N . GLN D 1 37 ? 68.97498 102.51768 24.55091 1.000 25.23280 18 GLN D N 1
ATOM 20207 C CA . GLN D 1 37 ? 69.35725 101.13003 24.78611 1.000 24.71507 18 GLN D CA 1
ATOM 20208 C C . GLN D 1 37 ? 68.41682 100.17448 24.06682 1.000 23.00080 18 GLN D C 1
ATOM 20209 O O . GLN D 1 37 ? 68.85940 99.17189 23.49467 1.000 20.62591 18 GLN D O 1
ATOM 20223 N N . ILE D 1 38 ? 67.11794 100.47581 24.07562 1.000 24.26833 19 ILE D N 1
ATOM 20224 C CA . ILE D 1 38 ? 66.15243 99.62726 23.38554 1.000 25.55503 19 ILE D CA 1
ATOM 20225 C C . ILE D 1 38 ? 66.43195 99.61644 21.88778 1.000 25.52273 19 ILE D C 1
ATOM 20226 O O . ILE D 1 38 ? 66.37308 98.56550 21.23765 1.000 21.44400 19 ILE D O 1
ATOM 20242 N N . GLU D 1 39 ? 66.76023 100.77727 21.31786 1.000 27.54629 20 GLU D N 1
ATOM 20243 C CA . GLU D 1 39 ? 67.10190 100.81954 19.90028 1.000 29.50605 20 GLU D CA 1
ATOM 20244 C C . GLU D 1 39 ? 68.33810 99.97666 19.60904 1.000 29.58062 20 GLU D C 1
ATOM 20245 O O . GLU D 1 39 ? 68.41421 99.31023 18.57095 1.000 24.89536 20 GLU D O 1
ATOM 20257 N N . THR D 1 40 ? 69.32426 99.99778 20.50863 1.000 28.00418 21 THR D N 1
ATOM 20258 C CA . THR D 1 40 ? 70.52094 99.19114 20.29329 1.000 23.24936 21 THR D CA 1
ATOM 20259 C C . THR D 1 40 ? 70.20083 97.70335 20.36243 1.000 20.66206 21 THR D C 1
ATOM 20260 O O . THR D 1 40 ? 70.70290 96.91665 19.55072 1.000 25.20305 21 THR D O 1
ATOM 20271 N N . ILE D 1 41 ? 69.38208 97.29639 21.33434 1.000 18.07446 22 ILE D N 1
ATOM 20272 C CA . ILE D 1 41 ? 68.99637 95.89142 21.43638 1.000 18.71366 22 ILE D CA 1
ATOM 20273 C C . ILE D 1 41 ? 68.32486 95.43833 20.14624 1.000 22.39642 22 ILE D C 1
ATOM 20274 O O . ILE D 1 41 ? 68.62585 94.36530 19.60756 1.000 23.89970 22 ILE D O 1
ATOM 20290 N N . ILE D 1 42 ? 67.40584 96.25815 19.62920 1.000 19.96739 23 ILE D N 1
ATOM 20291 C CA . ILE D 1 42 ? 66.65408 95.87832 18.43778 1.000 26.56788 23 ILE D CA 1
ATOM 20292 C C . ILE D 1 42 ? 67.55645 95.89788 17.21166 1.000 29.71335 23 ILE D C 1
ATOM 20293 O O . ILE D 1 42 ? 67.43904 95.04586 16.32225 1.000 25.37632 23 ILE D O 1
ATOM 20309 N N . GLN D 1 43 ? 68.48281 96.85543 17.14758 1.000 23.40804 24 GLN D N 1
ATOM 20310 C CA . GLN D 1 43 ? 69.40042 96.89980 16.01514 1.000 24.37519 24 GLN D CA 1
ATOM 20311 C C . GLN D 1 43 ? 70.21938 95.61715 15.93371 1.000 23.86247 24 GLN D C 1
ATOM 20312 O O . GLN D 1 43 ? 70.45392 95.08914 14.84278 1.000 24.23490 24 GLN D O 1
ATOM 20326 N N . ARG D 1 44 ? 70.64713 95.08876 17.07998 1.000 25.35961 25 ARG D N 1
ATOM 20327 C CA . ARG D 1 44 ? 71.50532 93.90894 17.08026 1.000 25.19993 25 ARG D CA 1
ATOM 20328 C C . ARG D 1 44 ? 70.70517 92.61676 16.99926 1.000 22.57177 25 ARG D C 1
ATOM 20329 O O . ARG D 1 44 ? 71.14528 91.65355 16.36411 1.000 24.40371 25 ARG D O 1
ATOM 20350 N N . TYR D 1 45 ? 69.54261 92.56801 17.64247 1.000 24.26194 26 TYR D N 1
ATOM 20351 C CA . TYR D 1 45 ? 68.82219 91.31714 17.81443 1.000 19.23586 26 TYR D CA 1
ATOM 20352 C C . TYR D 1 45 ? 67.41791 91.33247 17.23519 1.000 18.44351 26 TYR D C 1
ATOM 20353 O O . TYR D 1 45 ? 66.70108 90.33492 17.37394 1.000 19.42474 26 TYR D O 1
ATOM 20371 N N . ALA D 1 46 ? 67.00931 92.42792 16.59535 1.000 17.64064 27 ALA D N 1
ATOM 20372 C CA . ALA D 1 46 ? 65.72494 92.52988 15.91276 1.000 20.58555 27 ALA D CA 1
ATOM 20373 C C . ALA D 1 46 ? 64.56406 92.66953 16.89112 1.000 23.34068 27 ALA D C 1
ATOM 20374 O O . ALA D 1 46 ? 64.71372 92.40679 18.08903 1.000 20.64386 27 ALA D O 1
ATOM 20381 N N . SER D 1 47 ? 63.40800 93.09094 16.37202 1.000 19.53137 28 SER D N 1
ATOM 20382 C CA . SER D 1 47 ? 62.15365 93.24712 17.06517 1.000 21.38221 28 SER D CA 1
ATOM 20383 C C . SER D 1 47 ? 61.12825 92.27303 16.50010 1.000 16.41177 28 SER D C 1
ATOM 20384 O O . SER D 1 47 ? 61.15956 91.98515 15.30184 1.000 17.48992 28 SER D O 1
ATOM 20392 N N . PRO D 1 48 ? 60.24731 91.70036 17.33843 1.000 17.69387 29 PRO D N 1
ATOM 20393 C CA . PRO D 1 48 ? 60.22395 91.82435 18.80459 1.000 16.18565 29 PRO D CA 1
ATOM 20394 C C . PRO D 1 48 ? 61.39227 91.07146 19.43756 1.000 16.58134 29 PRO D C 1
ATOM 20395 O O . PRO D 1 48 ? 62.05451 90.29132 18.75010 1.000 16.17856 29 PRO D O 1
ATOM 20406 N N . CYS D 1 49 ? 61.64003 91.30528 20.72313 1.000 14.27479 30 CYS D N 1
ATOM 20407 C CA . CYS D 1 49 ? 62.79999 90.73726 21.39525 1.000 18.17521 30 CYS D CA 1
ATOM 20408 C C . CYS D 1 49 ? 62.47240 90.52265 22.86498 1.000 14.52636 30 CYS D C 1
ATOM 20409 O O . CYS D 1 49 ? 62.02941 91.45462 23.54367 1.000 14.08101 30 CYS D O 1
ATOM 20417 N N . PHE D 1 50 ? 62.67033 89.29307 23.34162 1.000 12.11486 31 PHE D N 1
ATOM 20418 C CA . PHE D 1 50 ? 62.58755 89.00946 24.76596 1.000 11.42149 31 PHE D CA 1
ATOM 20419 C C . PHE D 1 50 ? 63.87449 89.45929 25.44553 1.000 11.63636 31 PHE D C 1
ATOM 20420 O O . PHE D 1 50 ? 64.97138 89.27471 24.91272 1.000 12.67174 31 PHE D O 1
ATOM 20437 N N . ILE D 1 51 ? 63.74239 90.05088 26.62736 1.000 15.22034 32 ILE D N 1
ATOM 20438 C CA . ILE D 1 51 ? 64.89750 90.44783 27.42509 1.000 12.70942 32 ILE D CA 1
ATOM 20439 C C . ILE D 1 51 ? 64.72382 89.93023 28.84673 1.000 11.62805 32 ILE D C 1
ATOM 20440 O O . ILE D 1 51 ? 63.62796 89.99624 29.41285 1.000 12.76607 32 ILE D O 1
ATOM 20456 N N . ILE D 1 52 ? 65.81049 89.41910 29.42223 1.000 14.95199 33 ILE D N 1
ATOM 20457 C CA . ILE D 1 52 ? 65.81152 88.82259 30.75289 1.000 12.03121 33 ILE D CA 1
ATOM 20458 C C . ILE D 1 52 ? 66.87530 89.52434 31.58549 1.000 14.99754 33 ILE D C 1
ATOM 20459 O O . ILE D 1 52 ? 68.03459 89.62344 31.16416 1.000 12.12861 33 ILE D O 1
ATOM 20475 N N . ASP D 1 53 ? 66.48812 90.00193 32.76588 1.000 15.46788 34 ASP D N 1
ATOM 20476 C CA . ASP D 1 53 ? 67.42305 90.67509 33.65949 1.000 14.37079 34 ASP D CA 1
ATOM 20477 C C . ASP D 1 53 ? 67.99095 89.65567 34.63718 1.000 11.49866 34 ASP D C 1
ATOM 20478 O O . ASP D 1 53 ? 67.27481 89.15737 35.51317 1.000 11.03670 34 ASP D O 1
ATOM 20487 N N . GLU D 1 54 ? 69.28649 89.36939 34.51367 1.000 12.44462 35 GLU D N 1
ATOM 20488 C CA . GLU D 1 54 ? 69.88003 88.33650 35.35520 1.000 12.32172 35 GLU D CA 1
ATOM 20489 C C . GLU D 1 54 ? 69.82319 88.71499 36.83072 1.000 12.00639 35 GLU D C 1
ATOM 20490 O O . GLU D 1 54 ? 69.52979 87.87125 37.68316 1.000 11.69431 35 GLU D O 1
ATOM 20502 N N . ASN D 1 55 ? 70.11214 89.97576 37.15330 1.000 12.79112 36 ASN D N 1
ATOM 20503 C CA . ASN D 1 55 ? 70.19146 90.38288 38.55331 1.000 13.09214 36 ASN D CA 1
ATOM 20504 C C . ASN D 1 55 ? 68.85317 90.19739 39.25668 1.000 17.49198 36 ASN D C 1
ATOM 20505 O O . ASN D 1 55 ? 68.78212 89.60055 40.33932 1.000 13.33747 36 ASN D O 1
ATOM 20516 N N . ALA D 1 56 ? 67.77782 90.71907 38.66267 1.000 12.08378 37 ALA D N 1
ATOM 20517 C CA . ALA D 1 56 ? 66.46375 90.57434 39.27914 1.000 14.47885 37 ALA D CA 1
ATOM 20518 C C . ALA D 1 56 ? 66.07281 89.10501 39.39643 1.000 15.41549 37 ALA D C 1
ATOM 20519 O O . ALA D 1 56 ? 65.53103 88.67240 40.42318 1.000 12.46360 37 ALA D O 1
ATOM 20526 N N . LEU D 1 57 ? 66.35467 88.31837 38.35582 1.000 13.54130 38 LEU D N 1
ATOM 20527 C CA . LEU D 1 57 ? 65.94325 86.91893 38.34854 1.000 11.01190 38 LEU D CA 1
ATOM 20528 C C . LEU D 1 57 ? 66.61051 86.13545 39.47332 1.000 17.98753 38 LEU D C 1
ATOM 20529 O O . LEU D 1 57 ? 65.95025 85.39118 40.20702 1.000 15.96001 38 LEU D O 1
ATOM 20545 N N . LEU D 1 58 ? 67.92531 86.28345 39.62309 1.000 11.75830 39 LEU D N 1
ATOM 20546 C CA A LEU D 1 58 ? 68.64764 85.50663 40.62263 0.467 15.61179 39 LEU D CA 1
ATOM 20547 C CA B LEU D 1 58 ? 68.65500 85.51228 40.62088 0.533 15.68382 39 LEU D CA 1
ATOM 20548 C C . LEU D 1 58 ? 68.49270 86.06352 42.03083 1.000 15.31550 39 LEU D C 1
ATOM 20549 O O . LEU D 1 58 ? 68.64282 85.30823 42.99467 1.000 17.56298 39 LEU D O 1
ATOM 20580 N N . GLU D 1 59 ? 68.19974 87.35598 42.17933 1.000 17.59657 40 GLU D N 1
ATOM 20581 C CA . GLU D 1 59 ? 67.81203 87.85847 43.49386 1.000 16.40071 40 GLU D CA 1
ATOM 20582 C C . GLU D 1 59 ? 66.58005 87.11709 43.99084 1.000 11.40120 40 GLU D C 1
ATOM 20583 O O . GLU D 1 59 ? 66.54446 86.62041 45.12157 1.000 11.63217 40 GLU D O 1
ATOM 20595 N N . ARG D 1 60 ? 65.55819 87.03437 43.13888 1.000 13.23645 41 ARG D N 1
ATOM 20596 C CA . ARG D 1 60 ? 64.32857 86.33690 43.48946 1.000 13.30810 41 ARG D CA 1
ATOM 20597 C C . ARG D 1 60 ? 64.59910 84.87744 43.82505 1.000 14.24902 41 ARG D C 1
ATOM 20598 O O . ARG D 1 60 ? 64.01256 84.32869 44.76532 1.000 12.49967 41 ARG D O 1
ATOM 20619 N N . ALA D 1 61 ? 65.47338 84.22736 43.05541 1.000 11.19364 42 ALA D N 1
ATOM 20620 C CA . ALA D 1 61 ? 65.77663 82.82222 43.30161 1.000 12.38986 42 ALA D CA 1
ATOM 20621 C C . ALA D 1 61 ? 66.40529 82.62651 44.67672 1.000 12.12785 42 ALA D C 1
ATOM 20622 O O . ALA D 1 61 ? 66.02278 81.72248 45.42653 1.000 13.58658 42 ALA D O 1
ATOM 20629 N N . ARG D 1 62 ? 67.38682 83.45924 45.01861 1.000 12.39213 43 ARG D N 1
ATOM 20630 C CA . ARG D 1 62 ? 68.08689 83.30265 46.28967 1.000 14.99224 43 ARG D CA 1
ATOM 20631 C C . ARG D 1 62 ? 67.18583 83.64922 47.46671 1.000 17.00616 43 ARG D C 1
ATOM 20632 O O . ARG D 1 62 ? 67.24571 82.99703 48.51563 1.000 15.80082 43 ARG D O 1
ATOM 20653 N N . LEU D 1 63 ? 66.34594 84.67339 47.31341 1.000 13.42460 44 LEU D N 1
ATOM 20654 C CA . LEU D 1 63 ? 65.44831 85.04563 48.39743 1.000 13.92676 44 LEU D CA 1
ATOM 20655 C C . LEU D 1 63 ? 64.40348 83.96850 48.65117 1.000 14.70345 44 LEU D C 1
ATOM 20656 O O . LEU D 1 63 ? 63.95115 83.80257 49.79058 1.000 14.45543 44 LEU D O 1
ATOM 20672 N N . PHE D 1 64 ? 64.00175 83.22920 47.61548 1.000 15.35803 45 PHE D N 1
ATOM 20673 C CA . PHE D 1 64 ? 63.08848 82.11786 47.85032 1.000 13.84862 45 PHE D CA 1
ATOM 20674 C C . PHE D 1 64 ? 63.75378 81.04052 48.69498 1.000 15.60834 45 PHE D C 1
ATOM 20675 O O . PHE D 1 64 ? 63.14429 80.50710 49.62734 1.000 14.71321 45 PHE D O 1
ATOM 20692 N N . GLN D 1 65 ? 65.00852 80.71542 48.38850 1.000 17.22479 46 GLN D N 1
ATOM 20693 C CA . GLN D 1 65 ? 65.72868 79.72176 49.17602 1.000 20.66208 46 GLN D CA 1
ATOM 20694 C C . GLN D 1 65 ? 65.83549 80.14677 50.63192 1.000 19.88611 46 GLN D C 1
ATOM 20695 O O . GLN D 1 65 ? 65.67073 79.32531 51.54091 1.000 18.15317 46 GLN D O 1
ATOM 20709 N N . GLN D 1 66 ? 66.11306 81.42831 50.87274 1.000 20.06563 47 GLN D N 1
ATOM 20710 C CA . GLN D 1 66 ? 66.20835 81.91251 52.24398 1.000 22.23181 47 GLN D CA 1
ATOM 20711 C C . GLN D 1 66 ? 64.86984 81.78824 52.95907 1.000 23.27802 47 GLN D C 1
ATOM 20712 O O . GLN D 1 66 ? 64.81964 81.44205 54.14633 1.000 21.75356 47 GLN D O 1
ATOM 20726 N N . ALA D 1 67 ? 63.77156 82.06642 52.25044 1.000 17.39238 48 ALA D N 1
ATOM 20727 C CA . ALA D 1 67 ? 62.45920 82.03212 52.88491 1.000 23.55002 48 ALA D CA 1
ATOM 20728 C C . ALA D 1 67 ? 62.09840 80.62311 53.33771 1.000 20.31031 48 ALA D C 1
ATOM 20729 O O . ALA D 1 67 ? 61.57492 80.43438 54.44203 1.000 20.37521 48 ALA D O 1
ATOM 20736 N N . ILE D 1 68 ? 62.36030 79.61745 52.50158 1.000 17.23846 49 ILE D N 1
ATOM 20737 C CA . ILE D 1 68 ? 62.00777 78.25948 52.90200 1.000 18.30736 49 ILE D CA 1
ATOM 20738 C C . ILE D 1 68 ? 63.00232 77.72447 53.92498 1.000 20.88974 49 ILE D C 1
ATOM 20739 O O . ILE D 1 68 ? 62.61523 77.05227 54.88561 1.000 19.90509 49 ILE D O 1
ATOM 20755 N N . LEU D 1 69 ? 64.29225 78.01410 53.75190 1.000 20.79235 50 LEU D N 1
ATOM 20756 C CA . LEU D 1 69 ? 65.27827 77.50408 54.69787 1.000 23.21095 50 LEU D CA 1
ATOM 20757 C C . LEU D 1 69 ? 65.06601 78.07147 56.09413 1.000 24.08416 50 LEU D C 1
ATOM 20758 O O . LEU D 1 69 ? 65.28710 77.36874 57.08536 1.000 21.82240 50 LEU D O 1
ATOM 20774 N N . ASN D 1 70 ? 64.64167 79.33263 56.19835 1.000 25.72286 51 ASN D N 1
ATOM 20775 C CA . ASN D 1 70 ? 64.39842 79.92513 57.50962 1.000 28.33613 51 ASN D CA 1
ATOM 20776 C C . ASN D 1 70 ? 63.18943 79.31522 58.20476 1.000 28.17437 51 ASN D C 1
ATOM 20777 O O . ASN D 1 70 ? 63.07954 79.41099 59.43087 1.000 28.43908 51 ASN D O 1
ATOM 20788 N N . GLN D 1 71 ? 62.27837 78.70178 57.45463 1.000 23.20166 52 GLN D N 1
ATOM 20789 C CA . GLN D 1 71 ? 61.13517 78.02311 58.05148 1.000 24.29585 52 GLN D CA 1
ATOM 20790 C C . GLN D 1 71 ? 61.43811 76.56682 58.37326 1.000 26.12291 52 GLN D C 1
ATOM 20791 O O . GLN D 1 71 ? 61.02269 76.06559 59.42274 1.000 24.10524 52 GLN D O 1
ATOM 20805 N N . TYR D 1 72 ? 62.15786 75.87918 57.49074 1.000 22.63903 53 TYR D N 1
ATOM 20806 C CA . TYR D 1 72 ? 62.45544 74.46430 57.68218 1.000 21.74258 53 TYR D CA 1
ATOM 20807 C C . TYR D 1 72 ? 63.80769 74.15730 57.05974 1.000 26.67185 53 TYR D C 1
ATOM 20808 O O . TYR D 1 72 ? 63.99354 74.33156 55.85237 1.000 26.31590 53 TYR D O 1
ATOM 20826 N N . GLN D 1 73 ? 64.73500 73.66683 57.88380 1.000 22.93963 54 GLN D N 1
ATOM 20827 C CA . GLN D 1 73 ? 66.12509 73.52524 57.46107 1.000 25.94733 54 GLN D CA 1
ATOM 20828 C C . GLN D 1 73 ? 66.29372 72.50028 56.34865 1.000 24.69842 54 GLN D C 1
ATOM 20829 O O . GLN D 1 73 ? 67.21571 72.62267 55.53553 1.000 24.99461 54 GLN D O 1
ATOM 20843 N N . ASN D 1 74 ? 65.44245 71.48040 56.30298 1.000 30.94364 55 ASN D N 1
ATOM 20844 C CA . ASN D 1 74 ? 65.52216 70.46180 55.25793 1.000 30.80182 55 ASN D CA 1
ATOM 20845 C C . ASN D 1 74 ? 64.61718 70.78444 54.08045 1.000 27.61260 55 ASN D C 1
ATOM 20846 O O . ASN D 1 74 ? 63.93393 69.90318 53.54731 1.000 25.95352 55 ASN D O 1
ATOM 20857 N N . SER D 1 75 ? 64.59468 72.04669 53.66199 1.000 25.20508 56 SER D N 1
ATOM 20858 C CA . SER D 1 75 ? 63.81957 72.48924 52.51493 1.000 23.49582 56 SER D CA 1
ATOM 20859 C C . SER D 1 75 ? 64.69219 72.50688 51.26753 1.000 24.84925 56 SER D C 1
ATOM 20860 O O . SER D 1 75 ? 65.89202 72.78566 51.32714 1.000 24.78581 56 SER D O 1
ATOM 20868 N N . ILE D 1 76 ? 64.06871 72.21476 50.13089 1.000 24.41644 57 ILE D N 1
ATOM 20869 C CA . ILE D 1 76 ? 64.75049 72.13458 48.84644 1.000 23.21216 57 ILE D CA 1
ATOM 20870 C C . ILE D 1 76 ? 63.93714 72.91700 47.82812 1.000 20.82128 57 ILE D C 1
ATOM 20871 O O . ILE D 1 76 ? 62.73222 72.68076 47.67686 1.000 15.75245 57 ILE D O 1
ATOM 20887 N N . ALA D 1 77 ? 64.58893 73.85453 47.14491 1.000 15.19495 58 ALA D N 1
ATOM 20888 C CA . ALA D 1 77 ? 63.97595 74.56248 46.03196 1.000 15.43517 58 ALA D CA 1
ATOM 20889 C C . ALA D 1 77 ? 64.22749 73.77405 44.75359 1.000 18.89957 58 ALA D C 1
ATOM 20890 O O . ALA D 1 77 ? 65.37061 73.40735 44.46206 1.000 15.55579 58 ALA D O 1
ATOM 20897 N N . ALA D 1 78 ? 63.16039 73.49336 44.00928 1.000 12.58992 59 ALA D N 1
ATOM 20898 C CA . ALA D 1 78 ? 63.25777 72.80504 42.73103 1.000 15.75364 59 ALA D CA 1
ATOM 20899 C C . ALA D 1 78 ? 62.98042 73.78334 41.60183 1.000 11.99898 59 ALA D C 1
ATOM 20900 O O . ALA D 1 78 ? 62.10600 74.64450 41.71680 1.000 14.19250 59 ALA D O 1
ATOM 20907 N N . TYR D 1 79 ? 63.72866 73.65329 40.51341 1.000 11.96994 60 TYR D N 1
ATOM 20908 C CA . TYR D 1 79 ? 63.54318 74.52707 39.36655 1.000 11.28375 60 TYR D CA 1
ATOM 20909 C C . TYR D 1 79 ? 62.51923 73.91944 38.41702 1.000 10.06555 60 TYR D C 1
ATOM 20910 O O . TYR D 1 79 ? 62.73392 72.82435 37.88409 1.000 13.59644 60 TYR D O 1
ATOM 20928 N N . SER D 1 80 ? 61.41476 74.63324 38.20168 1.000 10.50303 61 SER D N 1
ATOM 20929 C CA . SER D 1 80 ? 60.33793 74.17130 37.32353 1.000 8.48150 61 SER D CA 1
ATOM 20930 C C . SER D 1 80 ? 60.73842 74.43065 35.87317 1.000 14.10849 61 SER D C 1
ATOM 20931 O O . SER D 1 80 ? 60.53608 75.52029 35.32604 1.000 10.87297 61 SER D O 1
ATOM 20939 N N . VAL D 1 81 ? 61.28763 73.39357 35.23669 1.000 10.38321 62 VAL D N 1
ATOM 20940 C CA . VAL D 1 81 ? 61.85537 73.55038 33.90265 1.000 9.38592 62 VAL D CA 1
ATOM 20941 C C . VAL D 1 81 ? 60.80787 74.05453 32.92056 1.000 10.67397 62 VAL D C 1
ATOM 20942 O O . VAL D 1 81 ? 61.08149 74.93898 32.09905 1.000 10.04680 62 VAL D O 1
ATOM 20955 N N . LYS D 1 82 ? 59.59657 73.50049 32.97745 1.000 11.29257 63 LYS D N 1
ATOM 20956 C CA . LYS D 1 82 ? 58.60843 73.83049 31.95811 1.000 17.39028 63 LYS D CA 1
ATOM 20957 C C . LYS D 1 82 ? 58.27762 75.32114 31.95522 1.000 15.03559 63 LYS D C 1
ATOM 20958 O O . LYS D 1 82 ? 57.92596 75.87736 30.90627 1.000 13.15448 63 LYS D O 1
ATOM 20976 N N . THR D 1 83 ? 58.40962 75.98897 33.10521 1.000 10.79731 64 THR D N 1
ATOM 20977 C CA . THR D 1 83 ? 58.03510 77.39815 33.19720 1.000 9.94586 64 THR D CA 1
ATOM 20978 C C . THR D 1 83 ? 58.97417 78.28397 32.39177 1.000 13.07906 64 THR D C 1
ATOM 20979 O O . THR D 1 83 ? 58.55081 79.30077 31.82793 1.000 11.11456 64 THR D O 1
ATOM 20990 N N . GLN D 1 84 ? 60.25430 77.92049 32.34765 1.000 13.22479 65 GLN D N 1
ATOM 20991 C CA . GLN D 1 84 ? 61.27241 78.72681 31.68170 1.000 12.36569 65 GLN D CA 1
ATOM 20992 C C . GLN D 1 84 ? 62.42536 77.76283 31.41045 1.000 15.70649 65 GLN D C 1
ATOM 20993 O O . GLN D 1 84 ? 63.23298 77.50630 32.30678 1.000 14.71959 65 GLN D O 1
ATOM 21007 N N . SER D 1 85 ? 62.47864 77.21986 30.19297 1.000 13.47347 66 SER D N 1
ATOM 21008 C CA . SER D 1 85 ? 63.29964 76.05076 29.91096 1.000 13.53555 66 SER D CA 1
ATOM 21009 C C . SER D 1 85 ? 64.56998 76.37646 29.12946 1.000 14.11734 66 SER D C 1
ATOM 21010 O O . SER D 1 85 ? 65.19913 75.46352 28.58233 1.000 13.75426 66 SER D O 1
ATOM 21018 N N . LEU D 1 86 ? 64.97311 77.64334 29.07157 1.000 10.77776 67 LEU D N 1
ATOM 21019 C CA . LEU D 1 86 ? 66.23480 77.97158 28.42187 1.000 13.32206 67 LEU D CA 1
ATOM 21020 C C . LEU D 1 86 ? 67.39039 77.37102 29.21335 1.000 15.11028 67 LEU D C 1
ATOM 21021 O O . LEU D 1 86 ? 67.45084 77.50327 30.44179 1.000 14.63805 67 LEU D O 1
ATOM 21037 N N . ASN D 1 87 ? 68.30638 76.70057 28.50417 1.000 15.03787 68 ASN D N 1
ATOM 21038 C CA . ASN D 1 87 ? 69.38341 75.97263 29.17556 1.000 17.12927 68 ASN D CA 1
ATOM 21039 C C . ASN D 1 87 ? 70.16960 76.87426 30.12053 1.000 17.69874 68 ASN D C 1
ATOM 21040 O O . ASN D 1 87 ? 70.51374 76.47269 31.24078 1.000 18.12540 68 ASN D O 1
ATOM 21051 N N . THR D 1 88 ? 70.47528 78.09647 29.67983 1.000 15.64535 69 THR D N 1
ATOM 21052 C CA . THR D 1 88 ? 71.29406 78.98764 30.49464 1.000 18.60375 69 THR D CA 1
ATOM 21053 C C . THR D 1 88 ? 70.58099 79.35149 31.79175 1.000 14.28166 69 THR D C 1
ATOM 21054 O O . THR D 1 88 ? 71.21139 79.45783 32.84931 1.000 17.30278 69 THR D O 1
ATOM 21065 N N . ILE D 1 89 ? 69.26309 79.54054 31.73646 1.000 14.79812 70 ILE D N 1
ATOM 21066 C CA . ILE D 1 89 ? 68.53024 79.88236 32.95229 1.000 15.86062 70 ILE D CA 1
ATOM 21067 C C . ILE D 1 89 ? 68.48022 78.68396 33.89499 1.000 11.59631 70 ILE D C 1
ATOM 21068 O O . ILE D 1 89 ? 68.68896 78.82156 35.10664 1.000 13.94219 70 ILE D O 1
ATOM 21084 N N . ILE D 1 90 ? 68.20681 77.49115 33.35999 1.000 11.54074 71 ILE D N 1
ATOM 21085 C CA . ILE D 1 90 ? 68.25364 76.28438 34.18365 1.000 14.78172 71 ILE D CA 1
ATOM 21086 C C . ILE D 1 90 ? 69.59149 76.20473 34.90235 1.000 15.43426 71 ILE D C 1
ATOM 21087 O O . ILE D 1 90 ? 69.66335 75.93558 36.10772 1.000 13.99955 71 ILE D O 1
ATOM 21103 N N . GLN D 1 91 ? 70.67586 76.43319 34.16028 1.000 13.64016 72 GLN D N 1
ATOM 21104 C CA . GLN D 1 91 ? 72.00721 76.31059 34.74190 1.000 19.37714 72 GLN D CA 1
ATOM 21105 C C . GLN D 1 91 ? 72.21011 77.31157 35.87360 1.000 16.79984 72 GLN D C 1
ATOM 21106 O O . GLN D 1 91 ? 72.78173 76.97364 36.91470 1.000 17.41583 72 GLN D O 1
ATOM 21120 N N . LYS D 1 92 ? 71.75655 78.55287 35.69046 1.000 16.40993 73 LYS D N 1
ATOM 21121 C CA . LYS D 1 92 ? 71.98789 79.57214 36.70980 1.000 15.78140 73 LYS D CA 1
ATOM 21122 C C . LYS D 1 92 ? 71.21638 79.26924 37.98743 1.000 17.23936 73 LYS D C 1
ATOM 21123 O O . LYS D 1 92 ? 71.71753 79.51350 39.09088 1.000 18.56276 73 LYS D O 1
ATOM 21142 N N . PHE D 1 93 ? 70.00040 78.73437 37.86600 1.000 12.65262 74 PHE D N 1
ATOM 21143 C CA . PHE D 1 93 ? 69.27577 78.32062 39.06355 1.000 16.45007 74 PHE D CA 1
ATOM 21144 C C . PHE D 1 93 ? 69.94643 77.11162 39.71042 1.000 16.79755 74 PHE D C 1
ATOM 21145 O O . PHE D 1 93 ? 70.04168 77.03016 40.94192 1.000 16.95849 74 PHE D O 1
ATOM 21162 N N . TYR D 1 94 ? 70.42545 76.16739 38.89457 1.000 14.95352 75 TYR D N 1
ATOM 21163 C CA . TYR D 1 94 ? 71.19710 75.04534 39.42253 1.000 16.87465 75 TYR D CA 1
ATOM 21164 C C . TYR D 1 94 ? 72.39872 75.53559 40.22057 1.000 17.13004 75 TYR D C 1
ATOM 21165 O O . TYR D 1 94 ? 72.70263 75.00392 41.29592 1.000 17.52571 75 TYR D O 1
ATOM 21183 N N . GLU D 1 95 ? 73.08549 76.56485 39.71595 1.000 20.03905 76 GLU D N 1
ATOM 21184 C CA . GLU D 1 95 ? 74.29595 77.04796 40.36773 1.000 23.46673 76 GLU D CA 1
ATOM 21185 C C . GLU D 1 95 ? 74.02614 77.63741 41.74428 1.000 22.24023 76 GLU D C 1
ATOM 21186 O O . GLU D 1 95 ? 74.94148 77.69237 42.56541 1.000 21.12566 76 GLU D O 1
ATOM 21198 N N . VAL D 1 96 ? 72.80722 78.10911 42.01522 1.000 23.80095 77 VAL D N 1
ATOM 21199 C CA . VAL D 1 96 ? 72.48042 78.64051 43.33299 1.000 26.40769 77 VAL D CA 1
ATOM 21200 C C . VAL D 1 96 ? 71.82064 77.60206 44.22243 1.000 24.93627 77 VAL D C 1
ATOM 21201 O O . VAL D 1 96 ? 71.43569 77.92271 45.35183 1.000 27.91615 77 VAL D O 1
ATOM 21214 N N . GLY D 1 97 ? 71.66684 76.36735 43.74423 1.000 19.83464 78 GLY D N 1
ATOM 21215 C CA . GLY D 1 97 ? 71.23812 75.25827 44.57687 1.000 18.62110 78 GLY D CA 1
ATOM 21216 C C . GLY D 1 97 ? 69.88263 74.67188 44.24542 1.000 16.58881 78 GLY D C 1
ATOM 21217 O O . GLY D 1 97 ? 69.41600 73.79834 44.98580 1.000 19.75297 78 GLY D O 1
ATOM 21221 N N . PHE D 1 98 ? 69.23073 75.11120 43.17069 1.000 12.20847 79 PHE D N 1
ATOM 21222 C CA . PHE D 1 98 ? 67.95480 74.53057 42.77761 1.000 11.97879 79 PHE D CA 1
ATOM 21223 C C . PHE D 1 98 ? 68.17584 73.15830 42.15381 1.000 17.95160 79 PHE D C 1
ATOM 21224 O O . PHE D 1 98 ? 69.13431 72.94743 41.40635 1.000 16.83966 79 PHE D O 1
ATOM 21241 N N . ILE D 1 99 ? 67.27635 72.22815 42.45369 1.000 15.37219 80 ILE D N 1
ATOM 21242 C CA . ILE D 1 99 ? 67.30141 70.90219 41.83845 1.000 15.99234 80 ILE D CA 1
ATOM 21243 C C . ILE D 1 99 ? 66.36269 70.90553 40.63622 1.000 13.70113 80 ILE D C 1
ATOM 21244 O O . ILE D 1 99 ? 65.19981 71.31326 40.77093 1.000 11.10241 80 ILE D O 1
ATOM 21260 N N . PRO D 1 100 ? 66.79818 70.45603 39.45815 1.000 12.77033 81 PRO D N 1
ATOM 21261 C CA . PRO D 1 100 ? 65.89164 70.45527 38.30049 1.000 11.93502 81 PRO D CA 1
ATOM 21262 C C . PRO D 1 100 ? 64.67186 69.56806 38.53701 1.000 10.68331 81 PRO D C 1
ATOM 21263 O O . PRO D 1 100 ? 64.77413 68.45960 39.06994 1.000 15.35091 81 PRO D O 1
ATOM 21274 N N . GLU D 1 101 ? 63.50658 70.07628 38.13149 1.000 11.59870 82 GLU D N 1
ATOM 21275 C CA . GLU D 1 101 ? 62.23960 69.35936 38.22047 1.000 12.96188 82 GLU D CA 1
ATOM 21276 C C . GLU D 1 101 ? 61.60826 69.32447 36.83798 1.000 12.71156 82 GLU D C 1
ATOM 21277 O O . GLU D 1 101 ? 61.41164 70.37508 36.21924 1.000 11.43723 82 GLU D O 1
ATOM 21289 N N . VAL D 1 102 ? 61.29105 68.12231 36.35854 1.000 11.12634 83 VAL D N 1
ATOM 21290 C CA . VAL D 1 102 ? 60.83180 67.92464 34.99013 1.000 9.75764 83 VAL D CA 1
ATOM 21291 C C . VAL D 1 102 ? 59.50286 67.18142 34.99980 1.000 15.15629 83 VAL D C 1
ATOM 21292 O O . VAL D 1 102 ? 59.21188 66.39663 35.91088 1.000 14.83337 83 VAL D O 1
ATOM 21305 N N . VAL D 1 103 ? 58.69839 67.42090 33.96197 1.000 10.82724 84 VAL D N 1
ATOM 21306 C CA . VAL D 1 103 ? 57.37638 66.82069 33.84680 1.000 10.44868 84 VAL D CA 1
ATOM 21307 C C . VAL D 1 103 ? 57.24087 66.00256 32.56324 1.000 15.50392 84 VAL D C 1
ATOM 21308 O O . VAL D 1 103 ? 56.12966 65.71949 32.12455 1.000 11.99152 84 VAL D O 1
ATOM 21321 N N . SER D 1 104 ? 58.35765 65.61703 31.95066 1.000 14.70366 85 SER D N 1
ATOM 21322 C CA . SER D 1 104 ? 58.30267 64.81895 30.73456 1.000 16.23737 85 SER D CA 1
ATOM 21323 C C . SER D 1 104 ? 59.65720 64.17025 30.50564 1.000 14.96297 85 SER D C 1
ATOM 21324 O O . SER D 1 104 ? 60.67118 64.58080 31.07788 1.000 12.29451 85 SER D O 1
ATOM 21332 N N . SER D 1 105 ? 59.65736 63.15518 29.63930 1.000 13.07201 86 SER D N 1
ATOM 21333 C CA . SER D 1 105 ? 60.90347 62.49354 29.27193 1.000 16.97621 86 SER D CA 1
ATOM 21334 C C . SER D 1 105 ? 61.79366 63.41302 28.44461 1.000 20.40052 86 SER D C 1
ATOM 21335 O O . SER D 1 105 ? 63.02320 63.34721 28.55644 1.000 15.15056 86 SER D O 1
ATOM 21343 N N . ASP D 1 106 ? 61.19883 64.27552 27.61173 1.000 11.90038 87 ASP D N 1
ATOM 21344 C CA . ASP D 1 106 ? 61.99212 65.25883 26.88004 1.000 14.63474 87 ASP D CA 1
ATOM 21345 C C . ASP D 1 106 ? 62.71488 66.19607 27.84242 1.000 17.83901 87 ASP D C 1
ATOM 21346 O O . ASP D 1 106 ? 63.91973 66.44046 27.70150 1.000 11.48369 87 ASP D O 1
ATOM 21355 N N . GLU D 1 107 ? 61.99121 66.73103 28.83492 1.000 11.72836 88 GLU D N 1
ATOM 21356 C CA . GLU D 1 107 ? 62.63253 67.59641 29.82142 1.000 12.30490 88 GLU D CA 1
ATOM 21357 C C . GLU D 1 107 ? 63.68289 66.83072 30.61436 1.000 13.10004 88 GLU D C 1
ATOM 21358 O O . GLU D 1 107 ? 64.76081 67.36254 30.90970 1.000 12.94120 88 GLU D O 1
ATOM 21370 N N . PHE D 1 108 ? 63.38646 65.57876 30.96914 1.000 10.85621 89 PHE D N 1
ATOM 21371 C CA . PHE D 1 108 ? 64.38472 64.74226 31.62718 1.000 12.55738 89 PHE D CA 1
ATOM 21372 C C . PHE D 1 108 ? 65.65157 64.65384 30.78626 1.000 19.31871 89 PHE D C 1
ATOM 21373 O O . PHE D 1 108 ? 66.76349 64.82020 31.29759 1.000 12.58095 89 PHE D O 1
ATOM 21390 N N . GLU D 1 109 ? 65.49905 64.39958 29.48395 1.000 16.60489 90 GLU D N 1
ATOM 21391 C CA . GLU D 1 109 ? 66.66314 64.31461 28.60725 1.000 19.00465 90 GLU D CA 1
ATOM 21392 C C . GLU D 1 109 ? 67.38856 65.65267 28.52140 1.000 19.79069 90 GLU D C 1
ATOM 21393 O O . GLU D 1 109 ? 68.62525 65.69506 28.49918 1.000 17.01115 90 GLU D O 1
ATOM 21405 N N . GLN D 1 110 ? 66.64023 66.75881 28.46088 1.000 14.80435 91 GLN D N 1
ATOM 21406 C CA . GLN D 1 110 ? 67.28401 68.06753 28.40431 1.000 18.56509 91 GLN D CA 1
ATOM 21407 C C . GLN D 1 110 ? 68.24054 68.25749 29.57287 1.000 14.15951 91 GLN D C 1
ATOM 21408 O O . GLN D 1 110 ? 69.36396 68.74697 29.39888 1.000 15.81903 91 GLN D O 1
ATOM 21422 N N . ILE D 1 111 ? 67.81072 67.87699 30.77465 1.000 11.81751 92 ILE D N 1
ATOM 21423 C CA . ILE D 1 111 ? 68.66271 68.04109 31.94577 1.000 16.06411 92 ILE D CA 1
ATOM 21424 C C . ILE D 1 111 ? 69.89108 67.14526 31.84354 1.000 17.16735 92 ILE D C 1
ATOM 21425 O O . ILE D 1 111 ? 71.00920 67.56502 32.16604 1.000 17.81571 92 ILE D O 1
ATOM 21441 N N . GLN D 1 112 ? 69.71079 65.89681 31.40679 1.000 15.81896 93 GLN D N 1
ATOM 21442 C CA . GLN D 1 112 ? 70.86199 65.01052 31.26776 1.000 20.02683 93 GLN D CA 1
ATOM 21443 C C . GLN D 1 112 ? 71.89208 65.59963 30.31334 1.000 21.92969 93 GLN D C 1
ATOM 21444 O O . GLN D 1 112 ? 73.10093 65.46924 30.53633 1.000 22.83842 93 GLN D O 1
ATOM 21458 N N . LYS D 1 113 ? 71.43308 66.26544 29.25108 1.000 23.64293 94 LYS D N 1
ATOM 21459 C CA . LYS D 1 113 ? 72.35365 66.85077 28.28277 1.000 23.61660 94 LYS D CA 1
ATOM 21460 C C . LYS D 1 113 ? 73.15796 68.00201 28.86993 1.000 24.88846 94 LYS D C 1
ATOM 21461 O O . LYS D 1 113 ? 74.20340 68.35319 28.31705 1.000 20.70114 94 LYS D O 1
ATOM 21480 N N . LEU D 1 114 ? 72.68984 68.61280 29.95833 1.000 22.81590 95 LEU D N 1
ATOM 21481 C CA . LEU D 1 114 ? 73.48407 69.64207 30.61400 1.000 22.59341 95 LEU D CA 1
ATOM 21482 C C . LEU D 1 114 ? 74.70724 69.06845 31.31737 1.000 30.47140 95 LEU D C 1
ATOM 21483 O O . LEU D 1 114 ? 75.61273 69.83477 31.67474 1.000 29.10380 95 LEU D O 1
ATOM 21499 N N . GLN D 1 115 ? 74.75412 67.75401 31.51738 1.000 25.09029 96 GLN D N 1
ATOM 21500 C CA . GLN D 1 115 ? 75.85114 67.08346 32.21389 1.000 32.10164 96 GLN D CA 1
ATOM 21501 C C . GLN D 1 115 ? 76.23520 67.84008 33.48063 1.000 32.21912 96 GLN D C 1
ATOM 21502 O O . GLN D 1 115 ? 77.36543 68.29306 33.66222 1.000 29.20698 96 GLN D O 1
ATOM 21516 N N . LEU D 1 116 ? 75.24961 67.97374 34.35792 1.000 28.01645 97 LEU D N 1
ATOM 21517 C CA . LEU D 1 116 ? 75.46609 68.59770 35.64882 1.000 28.47302 97 LEU D CA 1
ATOM 21518 C C . LEU D 1 116 ? 76.20476 67.64125 36.57602 1.000 34.03712 97 LEU D C 1
ATOM 21519 O O . LEU D 1 116 ? 75.96437 66.43071 36.56914 1.000 34.47658 97 LEU D O 1
ATOM 21535 N N . CYS D 1 117 ? 77.11440 68.19451 37.37997 1.000 32.52157 98 CYS D N 1
ATOM 21536 C CA . CYS D 1 117 ? 77.88162 67.35793 38.29483 1.000 34.99476 98 CYS D CA 1
ATOM 21537 C C . CYS D 1 117 ? 76.96779 66.64593 39.28331 1.000 37.41736 98 CYS D C 1
ATOM 21538 O O . CYS D 1 117 ? 77.15005 65.45368 39.55365 1.000 35.08445 98 CYS D O 1
ATOM 21546 N N . ASP D 1 118 ? 75.99377 67.36195 39.84557 1.000 34.30395 99 ASP D N 1
ATOM 21547 C CA . ASP D 1 118 ? 74.98557 66.76612 40.71882 1.000 35.32581 99 ASP D CA 1
ATOM 21548 C C . ASP D 1 118 ? 73.81873 66.31134 39.85178 1.000 30.93364 99 ASP D C 1
ATOM 21549 O O . ASP D 1 118 ? 73.14338 67.13516 39.23105 1.000 27.92341 99 ASP D O 1
ATOM 21558 N N . LYS D 1 119 ? 73.58253 65.00408 39.80688 1.000 29.77581 100 LYS D N 1
ATOM 21559 C CA . LYS D 1 119 ? 72.54517 64.42909 38.96338 1.000 30.86274 100 LYS D CA 1
ATOM 21560 C C . LYS D 1 119 ? 71.19258 64.34723 39.66277 1.000 28.74022 100 LYS D C 1
ATOM 21561 O O . LYS D 1 119 ? 70.28661 63.68131 39.15187 1.000 25.91628 100 LYS D O 1
ATOM 21580 N N . SER D 1 120 ? 71.03422 65.00094 40.81275 1.000 30.61860 101 SER D N 1
ATOM 21581 C CA . SER D 1 120 ? 69.73938 65.02237 41.48010 1.000 27.22285 101 SER D CA 1
ATOM 21582 C C . SER D 1 120 ? 68.67995 65.58907 40.54574 1.000 23.11326 101 SER D C 1
ATOM 21583 O O . SER D 1 120 ? 68.90607 66.58957 39.86056 1.000 19.61104 101 SER D O 1
ATOM 21591 N N . ILE D 1 121 ? 67.51068 64.95017 40.52060 1.000 21.20821 102 ILE D N 1
ATOM 21592 C CA . ILE D 1 121 ? 66.43633 65.38902 39.64009 1.000 15.39500 102 ILE D CA 1
ATOM 21593 C C . ILE D 1 121 ? 65.10576 64.91226 40.20349 1.000 18.36683 102 ILE D C 1
ATOM 21594 O O . ILE D 1 121 ? 65.01943 63.85023 40.82727 1.000 20.28066 102 ILE D O 1
ATOM 21610 N N . ILE D 1 122 ? 64.06791 65.71928 39.99588 1.000 14.72037 103 ILE D N 1
ATOM 21611 C CA . ILE D 1 122 ? 62.69268 65.38840 40.34812 1.000 12.95160 103 ILE D CA 1
ATOM 21612 C C . ILE D 1 122 ? 61.95132 65.11667 39.04722 1.000 15.89446 103 ILE D C 1
ATOM 21613 O O . ILE D 1 122 ? 61.96559 65.95348 38.13251 1.000 15.50250 103 ILE D O 1
ATOM 21629 N N . PHE D 1 123 ? 61.32052 63.94523 38.95750 1.000 14.97251 104 PHE D N 1
ATOM 21630 C CA . PHE D 1 123 ? 60.68178 63.46563 37.73215 1.000 16.34038 104 PHE D CA 1
ATOM 21631 C C . PHE D 1 123 ? 59.18545 63.34104 38.00229 1.000 17.19870 104 PHE D C 1
ATOM 21632 O O . PHE D 1 123 ? 58.73528 62.36498 38.61301 1.000 18.55487 104 PHE D O 1
ATOM 21649 N N . ASN D 1 124 ? 58.42346 64.33810 37.55641 1.000 12.26126 105 ASN D N 1
ATOM 21650 C CA . ASN D 1 124 ? 56.97237 64.35105 37.66589 1.000 12.88277 105 ASN D CA 1
ATOM 21651 C C . ASN D 1 124 ? 56.35505 64.10727 36.29085 1.000 14.37908 105 ASN D C 1
ATOM 21652 O O . ASN D 1 124 ? 57.05009 63.86177 35.30389 1.000 15.22386 105 ASN D O 1
ATOM 21663 N N . GLY D 1 125 ? 55.03090 64.20074 36.22783 1.000 17.00684 106 GLY D N 1
ATOM 21664 C CA . GLY D 1 125 ? 54.33408 64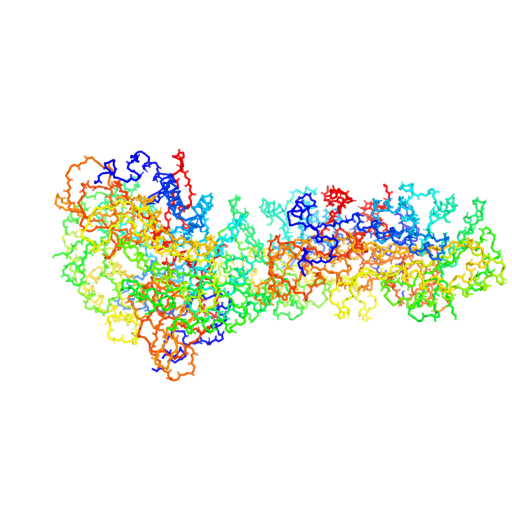.22155 34.96407 1.000 21.77958 106 GLY D CA 1
ATOM 21665 C C . GLY D 1 125 ? 53.59294 62.93497 34.66086 1.000 20.19480 106 GLY D C 1
ATOM 21666 O O . GLY D 1 125 ? 53.92034 61.86227 35.17940 1.000 21.80723 106 GLY D O 1
ATOM 21670 N N . PRO D 1 126 ? 52.57828 63.01894 33.79572 1.000 18.32763 107 PRO D N 1
ATOM 21671 C CA . PRO D 1 126 ? 51.69481 61.86682 33.56695 1.000 19.50902 107 PRO D CA 1
ATOM 21672 C C . PRO D 1 126 ? 52.21593 60.85283 32.55825 1.000 19.60927 107 PRO D C 1
ATOM 21673 O O . PRO D 1 126 ? 51.57837 59.80718 32.37999 1.000 19.32301 107 PRO D O 1
ATOM 21684 N N . TYR D 1 127 ? 53.34475 61.10668 31.89482 1.000 13.36630 108 TYR D N 1
ATOM 21685 C CA . TYR D 1 127 ? 53.88140 60.16803 30.91151 1.000 16.42252 108 TYR D CA 1
ATOM 21686 C C . TYR D 1 127 ? 55.39889 60.14768 31.01545 1.000 19.35651 108 TYR D C 1
ATOM 21687 O O . TYR D 1 127 ? 56.06168 61.13148 30.67411 1.000 17.39881 108 TYR D O 1
ATOM 21705 N N . LYS D 1 128 ? 55.94430 59.01787 31.45103 1.000 19.13319 109 LYS D N 1
ATOM 21706 C CA . LYS D 1 128 ? 57.38483 58.79259 31.53649 1.000 19.87301 109 LYS D CA 1
ATOM 21707 C C . LYS D 1 128 ? 57.70783 57.54442 30.72326 1.000 19.81647 109 LYS D C 1
ATOM 21708 O O . LYS D 1 128 ? 57.25558 56.44718 31.06903 1.000 19.55837 109 LYS D O 1
ATOM 21727 N N . ASN D 1 129 ? 58.46605 57.70477 29.63745 1.000 20.10251 110 ASN D N 1
ATOM 21728 C CA . ASN D 1 129 ? 58.75789 56.55282 28.79569 1.000 19.79814 110 ASN D CA 1
ATOM 21729 C C . ASN D 1 129 ? 59.79065 55.64897 29.46892 1.000 24.20258 110 ASN D C 1
ATOM 21730 O O . ASN D 1 129 ? 60.42805 56.01168 30.46383 1.000 19.93495 110 ASN D O 1
ATOM 21741 N N . ASP D 1 130 ? 59.93704 54.44192 28.91532 1.000 24.15379 111 ASP D N 1
ATOM 21742 C CA . ASP D 1 130 ? 60.73601 53.41175 29.57500 1.000 28.42130 111 ASP D CA 1
ATOM 21743 C C . ASP D 1 130 ? 62.19275 53.83365 29.70582 1.000 22.29554 111 ASP D C 1
ATOM 21744 O O . ASP D 1 130 ? 62.81753 53.63732 30.75352 1.000 24.66860 111 ASP D O 1
ATOM 21753 N N . ALA D 1 131 ? 62.75830 54.39628 28.64030 1.000 23.13056 112 ALA D N 1
ATOM 21754 C CA . ALA D 1 131 ? 64.16468 54.77930 28.67425 1.000 29.15443 112 ALA D CA 1
ATOM 21755 C C . ALA D 1 131 ? 64.43498 55.77689 29.79188 1.000 24.02938 112 ALA D C 1
ATOM 21756 O O . ALA D 1 131 ? 65.41706 55.64381 30.52871 1.000 25.31931 112 ALA D O 1
ATOM 21763 N N . SER D 1 132 ? 63.56842 56.77893 29.94425 1.000 25.87492 113 SER D N 1
ATOM 21764 C CA . SER D 1 132 ? 63.78283 57.77010 30.99261 1.000 25.11848 113 SER D CA 1
ATOM 21765 C C . SER D 1 132 ? 63.59839 57.16491 32.37998 1.000 22.15371 113 SER D C 1
ATOM 21766 O O . SER D 1 132 ? 64.28574 57.56722 33.32474 1.000 21.38613 113 SER D O 1
ATOM 21774 N N . LEU D 1 133 ? 62.68353 56.20284 32.52923 1.000 20.74952 114 LEU D N 1
ATOM 21775 C CA . LEU D 1 133 ? 62.49105 55.57210 33.83281 1.000 20.21776 114 LEU D CA 1
ATOM 21776 C C . LEU D 1 133 ? 63.70991 54.74659 34.22337 1.000 22.34956 114 LEU D C 1
ATOM 21777 O O . LEU D 1 133 ? 64.17784 54.81027 35.36684 1.000 20.58792 114 LEU D O 1
ATOM 21793 N N . ILE D 1 134 ? 64.24206 53.96827 33.27995 1.000 25.02436 115 ILE D N 1
ATOM 21794 C CA . ILE D 1 134 ? 65.45278 53.19619 33.54816 1.000 28.09667 115 ILE D CA 1
ATOM 21795 C C . ILE D 1 134 ? 66.56689 54.12068 34.01997 1.000 30.89006 115 ILE D C 1
ATOM 21796 O O . ILE D 1 134 ? 67.20691 53.88330 35.05312 1.000 26.47947 115 ILE D O 1
ATOM 21812 N N . LYS D 1 135 ? 66.81706 55.19147 33.26266 1.000 24.68314 116 LYS D N 1
ATOM 21813 C CA . LYS D 1 135 ? 67.87498 56.12358 33.63416 1.000 26.76104 116 LYS D CA 1
ATOM 21814 C C . LYS D 1 135 ? 67.56533 56.80637 34.96191 1.000 27.05901 116 LYS D C 1
ATOM 21815 O O . LYS D 1 135 ? 68.45592 56.98106 35.80221 1.000 21.90845 116 LYS D O 1
ATOM 21834 N N . ALA D 1 136 ? 66.30629 57.19767 35.17299 1.000 25.37715 117 ALA D N 1
ATOM 21835 C CA . ALA D 1 136 ? 65.94786 57.86947 36.41828 1.000 25.12245 117 ALA D CA 1
ATOM 21836 C C . ALA D 1 136 ? 66.20240 56.96885 37.62091 1.000 24.83239 117 ALA D C 1
ATOM 21837 O O . ALA D 1 136 ? 66.69919 57.42597 38.65674 1.000 22.72897 117 ALA D O 1
ATOM 21844 N N . LEU D 1 137 ? 65.87031 55.68244 37.50479 1.000 24.25853 118 LEU D N 1
ATOM 21845 C CA . LEU D 1 137 ? 66.15300 54.75657 38.59527 1.000 27.69921 118 LEU D CA 1
ATOM 21846 C C . LEU D 1 137 ? 67.65318 54.61266 38.81417 1.000 30.09548 118 LEU D C 1
ATOM 21847 O O . LEU D 1 137 ? 68.11233 54.50161 39.95685 1.000 29.04012 118 LEU D O 1
ATOM 21863 N N . GLN D 1 138 ? 68.43238 54.60998 37.72953 1.000 30.05457 119 GLN D N 1
ATOM 21864 C CA . GLN D 1 138 ? 69.87978 54.48028 37.85907 1.000 34.75507 119 GLN D CA 1
ATOM 21865 C C . GLN D 1 138 ? 70.48837 55.67823 38.57577 1.000 36.47313 119 GLN D C 1
ATOM 21866 O O . GLN D 1 138 ? 71.49770 55.53789 39.27485 1.000 34.04428 119 GLN D O 1
ATOM 21880 N N . LEU D 1 139 ? 69.88951 56.85548 38.42751 1.000 30.66971 120 LEU D N 1
ATOM 21881 C CA . LEU D 1 139 ? 70.40216 58.07368 39.03768 1.000 33.00751 120 LEU D CA 1
ATOM 21882 C C . LEU D 1 139 ? 69.77185 58.37220 40.39399 1.000 32.18433 120 LEU D C 1
ATOM 21883 O O . LEU D 1 139 ? 70.04421 59.43201 40.96750 1.000 26.10580 120 LEU D O 1
ATOM 21899 N N . ASN D 1 140 ? 68.93994 57.47028 40.91614 1.000 28.75582 121 ASN D N 1
ATOM 21900 C CA . ASN D 1 140 ? 68.27017 57.67615 42.20016 1.000 32.45058 121 ASN D CA 1
ATOM 21901 C C . ASN D 1 140 ? 67.44634 58.96195 42.18703 1.000 30.62676 121 ASN D C 1
ATOM 21902 O O . ASN D 1 140 ? 67.40072 59.70537 43.16820 1.000 27.17087 121 ASN D O 1
ATOM 21913 N N . ALA D 1 141 ? 66.79745 59.22750 41.05752 1.000 22.39809 122 ALA D N 1
ATOM 21914 C CA . ALA D 1 141 ? 65.90925 60.37185 40.94567 1.000 20.53531 122 ALA D CA 1
ATOM 21915 C C . ALA D 1 141 ? 64.71953 60.21474 41.88928 1.000 23.66471 122 ALA D C 1
ATOM 21916 O O . ALA D 1 141 ? 64.36749 59.11270 42.31261 1.000 18.15444 122 ALA D O 1
ATOM 21940 N N . ILE D 1 143 ? 60.97114 60.17631 41.77147 1.000 16.75159 124 ILE D N 1
ATOM 21941 C CA . ILE D 1 143 ? 59.95746 59.93461 40.74941 1.000 17.90312 124 ILE D CA 1
ATOM 21942 C C . ILE D 1 143 ? 58.59498 59.98282 41.42302 1.000 19.54938 124 ILE D C 1
ATOM 21943 O O . ILE D 1 143 ? 58.31022 59.17517 42.31696 1.000 19.04511 124 ILE D O 1
ATOM 21959 N N . ASN D 1 144 ? 57.75246 60.91869 40.99407 1.000 15.25744 125 ASN D N 1
ATOM 21960 C CA . ASN D 1 144 ? 56.40547 61.06734 41.52962 1.000 18.82336 125 ASN D CA 1
ATOM 21961 C C . ASN D 1 144 ? 55.40419 60.57940 40.48995 1.000 18.52667 125 ASN D C 1
ATOM 21962 O O . ASN D 1 144 ? 55.32164 61.14178 39.39195 1.000 15.41419 125 ASN D O 1
ATOM 21973 N N . CYS D 1 145 ? 54.64758 59.53986 40.83902 1.000 16.46367 126 CYS D N 1
ATOM 21974 C CA . CYS D 1 145 ? 53.68619 58.92119 39.93553 1.000 17.06972 126 CYS D CA 1
ATOM 21975 C C . CYS D 1 145 ? 52.27791 59.41370 40.24823 1.000 14.79411 126 CYS D C 1
ATOM 21976 O O . CYS D 1 145 ? 51.91926 59.58860 41.41655 1.000 14.89630 126 CYS D O 1
ATOM 21984 N N . ASP D 1 146 ? 51.47001 59.61749 39.20339 1.000 14.53434 127 ASP D N 1
ATOM 21985 C CA . ASP D 1 146 ? 50.10051 60.09152 39.37924 1.000 16.51321 127 ASP D CA 1
ATOM 21986 C C . ASP D 1 146 ? 49.04967 59.10304 38.87839 1.000 18.76589 127 ASP D C 1
ATOM 21987 O O . ASP D 1 146 ? 47.85813 59.43826 38.86821 1.000 20.34583 127 ASP D O 1
ATOM 21996 N N . HIS D 1 147 ? 49.44244 57.89560 38.48005 1.000 15.47491 128 HIS D N 1
ATOM 21997 C CA . HIS D 1 147 ? 48.46007 56.88363 38.11386 1.000 16.76690 128 HIS D CA 1
ATOM 21998 C C . HIS D 1 147 ? 49.10719 55.51135 38.23876 1.000 20.30333 128 HIS D C 1
ATOM 21999 O O . HIS D 1 147 ? 50.32199 55.36282 38.08662 1.000 16.83269 128 HIS D O 1
ATOM 22013 N N . PHE D 1 148 ? 48.27763 54.50772 38.51977 1.000 22.73514 129 PHE D N 1
ATOM 22014 C CA . PHE D 1 148 ? 48.80685 53.23168 38.99023 1.000 27.72781 129 PHE D CA 1
ATOM 22015 C C . PHE D 1 148 ? 49.52579 52.47271 37.88577 1.000 29.10777 129 PHE D C 1
ATOM 22016 O O . PHE D 1 148 ? 50.51282 51.77782 38.14652 1.000 27.01126 129 PHE D O 1
ATOM 22033 N N . ASP D 1 149 ? 49.01960 52.56643 36.65930 1.000 25.20502 130 ASP D N 1
ATOM 22034 C CA . ASP D 1 149 ? 49.69788 52.03014 35.48503 1.000 29.67974 130 ASP D CA 1
ATOM 22035 C C . ASP D 1 149 ? 51.20729 52.25272 35.52558 1.000 27.79139 130 ASP D C 1
ATOM 22036 O O . ASP D 1 149 ? 51.99553 51.33214 35.29088 1.000 20.33175 130 ASP D O 1
ATOM 22045 N N . GLU D 1 150 ? 51.62678 53.48066 35.81921 1.000 23.46591 131 GLU D N 1
ATOM 22046 C CA . GLU D 1 150 ? 53.04952 53.80277 35.81884 1.000 24.32032 131 GLU D CA 1
ATOM 22047 C C . GLU D 1 150 ? 53.78360 53.05221 36.92310 1.000 19.26003 131 GLU D C 1
ATOM 22048 O O . GLU D 1 150 ? 54.92841 52.62659 36.74105 1.000 19.47502 131 GLU D O 1
ATOM 22060 N N . ILE D 1 151 ? 53.14026 52.88031 38.07762 1.000 16.88317 132 ILE D N 1
ATOM 22061 C CA . ILE D 1 151 ? 53.77556 52.17646 39.18710 1.000 18.70422 132 ILE D CA 1
ATOM 22062 C C . ILE D 1 151 ? 54.07506 50.73908 38.78963 1.000 21.40277 132 ILE D C 1
ATOM 22063 O O . ILE D 1 151 ? 55.15227 50.21306 39.07420 1.000 21.98934 132 ILE D O 1
ATOM 22079 N N . LEU D 1 152 ? 53.14126 50.08982 38.10072 1.000 24.26018 133 LEU D N 1
ATOM 22080 C CA . LEU D 1 152 ? 53.37995 48.72288 37.65117 1.000 27.64304 133 LEU D CA 1
ATOM 22081 C C . LEU D 1 152 ? 54.51292 48.66912 36.63344 1.000 25.63090 133 LEU D C 1
ATOM 22082 O O . LEU D 1 152 ? 55.33851 47.75173 36.66367 1.000 24.90259 133 LEU D O 1
ATOM 22098 N N . ARG D 1 153 ? 54.55762 49.63380 35.71049 1.000 23.04769 134 ARG D N 1
ATOM 22099 C CA . ARG D 1 153 ? 55.64059 49.66892 34.73340 1.000 25.65763 134 ARG D CA 1
ATOM 22100 C C . ARG D 1 153 ? 56.98583 49.85082 35.42774 1.000 27.27853 134 ARG D C 1
ATOM 22101 O O . ARG D 1 153 ? 57.97216 49.20028 35.06597 1.000 25.17817 134 ARG D O 1
ATOM 22122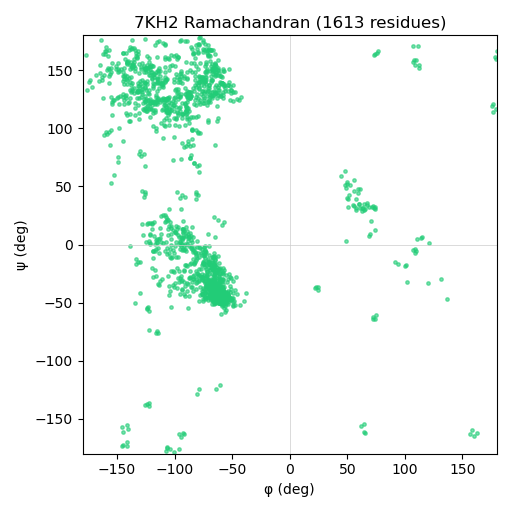 N N . ILE D 1 154 ? 57.04017 50.71393 36.44610 1.000 25.48556 135 ILE D N 1
ATOM 22123 C CA . ILE D 1 154 ? 58.28874 50.93389 37.17168 1.000 23.79465 135 ILE D CA 1
ATOM 22124 C C . ILE D 1 154 ? 58.71122 49.66382 37.89961 1.000 25.49126 135 ILE D C 1
ATOM 22125 O O . ILE D 1 154 ? 59.89618 49.31773 37.94196 1.000 26.92500 135 ILE D O 1
ATOM 22141 N N . ALA D 1 155 ? 57.75307 48.95981 38.50054 1.000 27.01634 136 ALA D N 1
ATOM 22142 C CA . ALA D 1 155 ? 58.07940 47.72938 39.21204 1.000 27.97890 136 ALA D CA 1
ATOM 22143 C C . ALA D 1 155 ? 58.70373 46.70797 38.27210 1.000 33.89019 136 ALA D C 1
ATOM 22144 O O . ALA D 1 155 ? 59.69660 46.05788 38.62132 1.000 31.26911 136 ALA D O 1
ATOM 22151 N N . LYS D 1 156 ? 58.13764 46.55495 37.07048 1.000 30.08759 137 LYS D N 1
ATOM 22152 C CA . LYS D 1 156 ? 58.69800 45.61483 36.10421 1.000 35.60300 137 LYS D CA 1
ATOM 22153 C C . LYS D 1 156 ? 60.11110 46.01858 35.70790 1.000 35.41383 137 LYS D C 1
ATOM 22154 O O . LYS D 1 156 ? 61.00118 45.16823 35.59517 1.000 36.60080 137 LYS D O 1
ATOM 22173 N N . ILE D 1 157 ? 60.33824 47.31567 35.49689 1.000 33.52587 138 ILE D N 1
ATOM 22174 C CA . ILE D 1 157 ? 61.67961 47.78530 35.16960 1.000 30.91572 138 ILE D CA 1
ATOM 22175 C C . ILE D 1 157 ? 62.62137 47.56080 36.34530 1.000 35.59281 138 ILE D C 1
ATOM 22176 O O . ILE D 1 157 ? 63.75369 47.09640 36.17052 1.000 35.06182 138 ILE D O 1
ATOM 22192 N N . ALA D 1 158 ? 62.16861 47.87334 37.56143 1.000 32.45466 139 ALA D N 1
ATOM 22193 C CA . ALA D 1 158 ? 63.02010 47.70077 38.73450 1.000 35.29724 139 ALA D CA 1
ATOM 22194 C C . ALA D 1 158 ? 63.36719 46.23397 38.96185 1.000 38.43329 139 ALA D C 1
ATOM 22195 O O . ALA D 1 158 ? 64.48317 45.91277 39.39048 1.000 42.34387 139 ALA D O 1
ATOM 22202 N N . LYS D 1 159 ? 62.42464 45.32773 38.68484 1.000 41.99639 140 LYS D N 1
ATOM 22203 C CA . LYS D 1 159 ? 62.70641 43.90444 38.85029 1.000 48.84163 140 LYS D CA 1
ATOM 22204 C C . LYS D 1 159 ? 63.77264 43.44209 37.86261 1.000 51.04168 140 LYS D C 1
ATOM 22205 O O . LYS D 1 159 ? 64.68125 42.68820 38.23061 1.000 52.59490 140 LYS D O 1
ATOM 22224 N N . LYS D 1 160 ? 63.69466 43.90217 36.60855 1.000 52.89344 141 LYS D N 1
ATOM 22225 C CA . LYS D 1 160 ? 64.70105 43.52446 35.61996 1.000 54.36076 141 LYS D CA 1
ATOM 22226 C C . LYS D 1 160 ? 66.08277 44.03623 36.00544 1.000 50.89592 141 LYS D C 1
ATOM 22227 O O . LYS D 1 160 ? 67.08864 43.38090 35.71270 1.000 53.55884 141 LYS D O 1
ATOM 22246 N N . LEU D 1 161 ? 66.16023 45.19663 36.65195 1.000 44.16212 142 LEU D N 1
ATOM 22247 C CA . LEU D 1 161 ? 67.43133 45.73066 37.12042 1.000 39.76951 142 LEU D CA 1
ATOM 22248 C C . LEU D 1 161 ? 67.80427 45.22286 38.50664 1.000 42.82782 142 LEU D C 1
ATOM 22249 O O . LEU D 1 161 ? 68.86092 45.59644 39.02752 1.000 47.44124 142 LEU D O 1
ATOM 22265 N N . ASN D 1 162 ? 66.95102 44.40866 39.12207 1.000 47.20495 143 ASN D N 1
ATOM 22266 C CA . ASN D 1 162 ? 67.19510 43.83933 40.44554 1.000 50.22137 143 ASN D CA 1
ATOM 22267 C C . ASN D 1 162 ? 67.45812 44.93554 41.47743 1.000 48.13642 143 ASN D C 1
ATOM 22268 O O . ASN D 1 162 ? 68.47294 44.94664 42.17582 1.000 45.14892 143 ASN D O 1
ATOM 22279 N N . ILE D 1 163 ? 66.50974 45.86600 41.56732 1.000 35.94568 144 ILE D N 1
ATOM 22280 C CA . ILE D 1 163 ? 66.56510 46.95699 42.52905 1.000 38.57910 144 ILE D CA 1
ATOM 22281 C C . ILE D 1 163 ? 65.16368 47.17938 43.08340 1.000 36.98778 144 ILE D C 1
ATOM 22282 O O . ILE D 1 163 ? 64.17455 46.65683 42.56670 1.000 36.76999 144 ILE D O 1
ATOM 22298 N N . THR D 1 164 ? 65.09011 47.96536 44.15294 1.000 37.04484 145 THR D N 1
ATOM 22299 C CA . THR D 1 164 ? 63.82433 48.41245 44.72065 1.000 37.56906 145 THR D CA 1
ATOM 22300 C C . THR D 1 164 ? 63.65732 49.89138 44.40239 1.000 35.33965 145 THR D C 1
ATOM 22301 O O . THR D 1 164 ? 64.44687 50.71984 44.86541 1.000 35.08827 145 THR D O 1
ATOM 22312 N N . ALA D 1 165 ? 62.64043 50.21674 43.60997 1.000 30.33544 146 ALA D N 1
ATOM 22313 C CA . ALA D 1 165 ? 62.39372 51.59693 43.22151 1.000 25.73117 146 ALA D CA 1
ATOM 22314 C C . ALA D 1 165 ? 61.67806 52.33891 44.34262 1.000 28.78166 146 ALA D C 1
ATOM 22315 O O . ALA D 1 165 ? 60.64617 51.89125 44.84903 1.000 26.78719 146 ALA D O 1
ATOM 22322 N N . LYS D 1 166 ? 62.24921 53.45881 44.74546 1.000 32.71028 147 LYS D N 1
ATOM 22323 C CA . LYS D 1 166 ? 61.58401 54.39508 45.63144 1.000 34.96068 147 LYS D CA 1
ATOM 22324 C C . LYS D 1 166 ? 60.73660 55.32307 44.77338 1.000 34.07187 147 LYS D C 1
ATOM 22325 O O . LYS D 1 166 ? 61.21893 55.87655 43.78171 1.000 38.01075 147 LYS D O 1
ATOM 22344 N N . ILE D 1 167 ? 59.47893 55.50208 45.14802 1.000 21.15258 148 ILE D N 1
ATOM 22345 C CA . ILE D 1 167 ? 58.57884 56.33869 44.37066 1.000 24.09681 148 ILE D CA 1
ATOM 22346 C C . ILE D 1 167 ? 57.78032 57.25378 45.28624 1.000 24.28392 148 ILE D C 1
ATOM 22347 O O . ILE D 1 167 ? 57.54179 56.95650 46.46375 1.000 22.08632 148 ILE D O 1
ATOM 22363 N N . GLY D 1 168 ? 57.36499 58.37840 44.72044 1.000 16.05073 149 GLY D N 1
ATOM 22364 C CA . GLY D 1 168 ? 56.40622 59.24105 45.36732 1.000 17.10175 149 GLY D CA 1
ATOM 22365 C C . GLY D 1 168 ? 55.05697 59.11170 44.69581 1.000 15.28500 149 GLY D C 1
ATOM 22366 O O . GLY D 1 168 ? 54.96435 58.63650 43.55950 1.000 17.25356 149 GLY D O 1
ATOM 22370 N N . LEU D 1 169 ? 54.00224 59.52061 45.38815 1.000 17.42557 150 LEU D N 1
ATOM 22371 C CA . LEU D 1 169 ? 52.65095 59.49908 44.85216 1.000 15.31664 150 LEU D CA 1
ATOM 22372 C C . LEU D 1 169 ? 52.13891 60.92485 44.75533 1.000 14.84138 150 LEU D C 1
ATOM 22373 O O . LEU D 1 169 ? 52.20438 61.67693 45.73260 1.000 16.76336 150 LEU D O 1
ATOM 22389 N N . ARG D 1 170 ? 51.64240 61.30120 43.58344 1.000 13.90657 151 ARG D N 1
ATOM 22390 C CA . ARG D 1 170 ? 50.98838 62.59208 43.45310 1.000 16.02798 151 ARG D CA 1
ATOM 22391 C C . ARG D 1 170 ? 49.57362 62.50365 44.01042 1.000 16.39454 151 ARG D C 1
ATOM 22392 O O . ARG D 1 170 ? 48.83222 61.56638 43.70219 1.000 20.36474 151 ARG D O 1
ATOM 22413 N N . ILE D 1 171 ? 49.20138 63.48934 44.82140 1.000 17.13694 152 ILE D N 1
ATOM 22414 C CA . ILE D 1 171 ? 47.94735 63.49189 45.56649 1.000 18.43677 152 ILE D CA 1
ATOM 22415 C C . ILE D 1 171 ? 47.06085 64.60583 45.02714 1.000 16.93243 152 ILE D C 1
ATOM 22416 O O . ILE D 1 171 ? 47.52884 65.73113 44.82056 1.000 16.27661 152 ILE D O 1
ATOM 22432 N N . ALA D 1 172 ? 45.78630 64.29558 44.80059 1.000 18.30405 153 ALA D N 1
ATOM 22433 C CA . ALA D 1 172 ? 44.78058 65.30567 44.49004 1.000 18.74057 153 ALA D CA 1
ATOM 22434 C C . ALA D 1 172 ? 44.10555 65.72753 45.79215 1.000 19.70698 153 ALA D C 1
ATOM 22435 O O . ALA D 1 172 ? 43.53596 64.88688 46.50103 1.000 18.92599 153 ALA D O 1
ATOM 22442 N N . ASP D 1 173 ? 44.17544 67.02344 46.11030 1.000 17.35446 154 ASP D N 1
ATOM 22443 C CA . ASP D 1 173 ? 43.65307 67.54928 47.37469 1.000 18.91371 154 ASP D CA 1
ATOM 22444 C C . ASP D 1 173 ? 42.15007 67.79624 47.23880 1.000 23.10253 154 ASP D C 1
ATOM 22445 O O . ASP D 1 173 ? 41.66142 68.92803 47.21822 1.000 22.09722 154 ASP D O 1
ATOM 22454 N N . ASN D 1 174 ? 41.40553 66.69825 47.15706 1.000 19.67111 155 ASN D N 1
ATOM 22455 C CA . ASN D 1 174 ? 40.00325 66.75835 46.77128 1.000 23.49869 155 ASN D CA 1
ATOM 22456 C C . ASN D 1 174 ? 39.05573 66.93962 47.94960 1.000 26.41010 155 ASN D C 1
ATOM 22457 O O . ASN D 1 174 ? 37.84122 67.00813 47.74059 1.000 29.52749 155 ASN D O 1
ATOM 22468 N N . LYS D 1 175 ? 39.57034 67.03407 49.17591 1.000 26.45450 156 LYS D N 1
ATOM 22469 C CA . LYS D 1 175 ? 38.75024 67.54162 50.26858 1.000 30.76438 156 LYS D CA 1
ATOM 22470 C C . LYS D 1 175 ? 38.55126 69.04846 50.17184 1.000 28.10509 156 LYS D C 1
ATOM 22471 O O . LYS D 1 175 ? 37.63482 69.58367 50.80239 1.000 30.76798 156 LYS D O 1
ATOM 22490 N N . THR D 1 176 ? 39.40196 69.73907 49.41514 1.000 29.79420 157 THR D N 1
ATOM 22491 C CA . THR D 1 176 ? 39.33443 71.18508 49.26819 1.000 28.20474 157 THR D CA 1
ATOM 22492 C C . THR D 1 176 ? 38.66636 71.51145 47.94215 1.000 28.00362 157 THR D C 1
ATOM 22493 O O . THR D 1 176 ? 39.28181 71.29559 46.88550 1.000 25.46348 157 THR D O 1
ATOM 22504 N N . PRO D 1 177 ? 37.43004 72.02534 47.93188 1.000 24.43121 158 PRO D N 1
ATOM 22505 C CA . PRO D 1 177 ? 36.75865 72.27660 46.64351 1.000 24.46892 158 PRO D CA 1
ATOM 22506 C C . PRO D 1 177 ? 37.61528 73.04887 45.65439 1.000 24.03661 158 PRO D C 1
ATOM 22507 O O . PRO D 1 177 ? 37.64177 72.71112 44.46415 1.000 24.49190 158 PRO D O 1
ATOM 22518 N N . GLN D 1 178 ? 38.33931 74.06768 46.12198 1.000 25.79747 159 GLN D N 1
ATOM 22519 C CA . GLN D 1 178 ? 39.13276 74.89238 45.22060 1.000 30.18503 159 GLN D CA 1
ATOM 22520 C C . GLN D 1 178 ? 40.31162 74.13795 44.62059 1.000 24.52077 159 GLN D C 1
ATOM 22521 O O . GLN D 1 178 ? 40.85150 74.57252 43.59912 1.000 23.64068 159 GLN D O 1
ATOM 22535 N N . ASN D 1 179 ? 40.73343 73.03254 45.23136 1.000 21.63553 160 ASN D N 1
ATOM 22536 C CA . ASN D 1 179 ? 41.87825 72.27034 44.75171 1.000 22.99299 160 ASN D CA 1
ATOM 22537 C C . ASN D 1 179 ? 41.48249 70.95962 44.08190 1.000 23.39722 160 ASN D C 1
ATOM 22538 O O . ASN D 1 179 ? 42.36148 70.25321 43.57725 1.000 18.12528 160 ASN D O 1
ATOM 22549 N N . TRP D 1 180 ? 40.19026 70.62090 44.05122 1.000 20.58548 161 TRP D N 1
ATOM 22550 C CA . TRP D 1 180 ? 39.75464 69.36042 43.45949 1.000 22.75808 161 TRP D CA 1
ATOM 22551 C C . TRP D 1 180 ? 40.36293 69.17024 42.07424 1.000 21.41845 161 TRP D C 1
ATOM 22552 O O . TRP D 1 180 ? 40.40626 70.09909 41.26205 1.000 20.43560 161 TRP D O 1
ATOM 22573 N N . SER D 1 181 ? 40.81556 67.94870 41.79765 1.000 20.56302 162 SER D N 1
ATOM 22574 C CA . SER D 1 181 ? 41.51148 67.68323 40.54693 1.000 24.06715 162 SER D CA 1
ATOM 22575 C C . SER D 1 181 ? 41.43503 66.20758 40.18760 1.000 23.70232 162 SER D C 1
ATOM 22576 O O . SER D 1 181 ? 41.35855 65.33699 41.05929 1.000 21.87621 162 SER D O 1
ATOM 22584 N N . ARG D 1 182 ? 41.46461 65.94644 38.87923 1.000 20.96638 163 ARG D N 1
ATOM 22585 C CA . ARG D 1 182 ? 41.58422 64.59272 38.35959 1.000 27.24914 163 ARG D CA 1
ATOM 22586 C C . ARG D 1 182 ? 43.01943 64.08580 38.36482 1.000 23.01707 163 ARG D C 1
ATOM 22587 O O . ARG D 1 182 ? 43.23797 62.89565 38.12190 1.000 20.49544 163 ARG D O 1
ATOM 22608 N N . PHE D 1 183 ? 43.99612 64.95739 38.59673 1.000 22.77373 164 PHE D N 1
ATOM 22609 C CA . PHE D 1 183 ? 45.40847 64.61802 38.45858 1.000 23.88916 164 PHE D CA 1
ATOM 22610 C C . PHE D 1 183 ? 45.97925 64.29253 39.83281 1.000 22.70664 164 PHE D C 1
ATOM 22611 O O . PHE D 1 183 ? 46.09064 65.17197 40.69295 1.000 22.03482 164 PHE D O 1
ATOM 22628 N N . GLY D 1 184 ? 46.36214 63.03992 40.02081 1.000 24.32931 165 GLY D N 1
ATOM 22629 C CA . GLY D 1 184 ? 46.81119 62.53781 41.29747 1.000 24.45777 165 GLY D CA 1
ATOM 22630 C C . GLY D 1 184 ? 45.80136 61.57582 41.90622 1.000 23.21270 165 GLY D C 1
ATOM 22631 O O . GLY D 1 184 ? 44.61706 61.55964 41.55804 1.000 28.06920 165 GLY D O 1
ATOM 22635 N N . PHE D 1 185 ? 46.29307 60.75147 42.82015 1.000 17.07978 166 PHE D N 1
ATOM 22636 C CA . PHE D 1 185 ? 45.41794 59.85373 43.56049 1.000 20.95558 166 PHE D CA 1
ATOM 22637 C C . PHE D 1 185 ? 44.59477 60.66190 44.55545 1.000 23.48703 166 PHE D C 1
ATOM 22638 O O . PHE D 1 185 ? 45.13041 61.49777 45.28992 1.000 19.13580 166 PHE D O 1
ATOM 22655 N N . ALA D 1 186 ? 43.28882 60.42281 44.56599 1.000 19.31805 167 ALA D N 1
ATOM 22656 C CA . ALA D 1 186 ? 42.36938 61.29571 45.28201 1.000 25.06253 167 ALA D CA 1
ATOM 22657 C C . ALA D 1 186 ? 42.54924 61.14666 46.78893 1.000 26.97731 167 ALA D C 1
ATOM 22658 O O . ALA D 1 186 ? 42.46779 60.03666 47.32564 1.000 25.41498 167 ALA D O 1
ATOM 22665 N N . LEU D 1 187 ? 42.81786 62.26384 47.46498 1.000 23.13079 168 LEU D N 1
ATOM 22666 C CA . LEU D 1 187 ? 42.72561 62.35776 48.91824 1.000 28.13549 168 LEU D CA 1
ATOM 22667 C C . LEU D 1 187 ? 41.37714 62.99877 49.22841 1.000 38.07354 168 LEU D C 1
ATOM 22668 O O . LEU D 1 187 ? 41.17969 64.18864 48.97108 1.000 34.43693 168 LEU D O 1
ATOM 22684 N N . THR D 1 188 ? 40.44865 62.20846 49.76557 1.000 28.58375 169 THR D N 1
ATOM 22685 C CA . THR D 1 188 ? 39.04923 62.59735 49.87154 1.000 38.05295 169 THR D CA 1
ATOM 22686 C C . THR D 1 188 ? 38.47707 62.05527 51.17130 1.000 45.83449 169 THR D C 1
ATOM 22687 O O . THR D 1 188 ? 38.85539 60.96750 51.61481 1.000 46.84795 169 THR D O 1
ATOM 22698 N N . ASP D 1 189 ? 37.57720 62.82042 51.78809 1.000 70.81261 170 ASP D N 1
ATOM 22699 C CA . ASP D 1 189 ? 36.88935 62.34947 52.98385 1.000 70.78289 170 ASP D CA 1
ATOM 22700 C C . ASP D 1 189 ? 35.72085 61.42789 52.65708 1.000 70.37552 170 ASP D C 1
ATOM 22701 O O . ASP D 1 189 ? 35.02362 60.99006 53.57749 1.000 74.09423 170 ASP D O 1
ATOM 22710 N N . GLN D 1 190 ? 35.50046 61.11342 51.38339 1.000 69.76708 171 GLN D N 1
ATOM 22711 C CA . GLN D 1 190 ? 34.41731 60.22070 50.98559 1.000 69.82081 171 GLN D CA 1
ATOM 22712 C C . GLN D 1 190 ? 34.95532 58.82964 50.65829 1.000 67.89038 171 GLN D C 1
ATOM 22713 O O . GLN D 1 190 ? 35.51262 58.60103 49.58393 1.000 63.02447 171 GLN D O 1
ATOM 22727 N N . SER D 1 194 ? 39.32890 56.49595 50.83613 1.000 57.86214 175 SER D N 1
ATOM 22728 C CA . SER D 1 194 ? 40.16150 57.34224 49.98525 1.000 55.34910 175 SER D CA 1
ATOM 22729 C C . SER D 1 194 ? 41.03670 56.49738 49.05855 1.000 52.80385 175 SER D C 1
ATOM 22730 O O . SER D 1 194 ? 41.69964 55.55686 49.49441 1.000 52.01071 175 SER D O 1
ATOM 22737 N N . ASP D 1 195 ? 41.03580 56.86501 47.77372 1.000 60.57981 176 ASP D N 1
ATOM 22738 C CA . ASP D 1 195 ? 41.70194 56.07799 46.74090 1.000 56.45319 176 ASP D CA 1
ATOM 22739 C C . ASP D 1 195 ? 43.21754 56.07481 46.89097 1.000 50.23272 176 ASP D C 1
ATOM 22740 O O . ASP D 1 195 ? 43.88327 55.22229 46.29555 1.000 47.81518 176 ASP D O 1
ATOM 22749 N N . ILE D 1 196 ? 43.78229 56.98290 47.68542 1.000 30.15176 177 ILE D N 1
ATOM 22750 C CA . ILE D 1 196 ? 45.22145 56.93955 47.91713 1.000 27.92778 177 ILE D CA 1
ATOM 22751 C C . ILE D 1 196 ? 45.58558 55.71082 48.74290 1.000 27.96762 177 ILE D C 1
ATOM 22752 O O . ILE D 1 196 ? 46.61108 55.06630 48.50589 1.000 24.36469 177 ILE D O 1
ATOM 22768 N N . PHE D 1 197 ? 44.75245 55.35682 49.71701 1.000 33.68788 178 PHE D N 1
ATOM 22769 C CA . PHE D 1 197 ? 45.09562 54.24562 50.59805 1.000 35.96990 178 PHE D CA 1
ATOM 22770 C C . PHE D 1 197 ? 44.97499 52.91015 49.88579 1.000 32.74058 178 PHE D C 1
ATOM 22771 O O . PHE D 1 197 ? 45.77285 51.99915 50.13166 1.000 32.21216 178 PHE D O 1
ATOM 22788 N N . THR D 1 198 ? 43.99117 52.77185 49.00003 1.000 27.16198 179 THR D N 1
ATOM 22789 C CA . THR D 1 198 ? 43.95394 51.59125 48.15001 1.000 30.80128 179 THR D CA 1
ATOM 22790 C C . THR D 1 198 ? 45.23951 51.47993 47.33870 1.000 29.96412 179 THR D C 1
ATOM 22791 O O . THR D 1 198 ? 45.80415 50.39260 47.20551 1.000 27.01114 179 THR D O 1
ATOM 22802 N N . THR D 1 199 ? 45.72940 52.60127 46.80704 1.000 24.51041 180 THR D N 1
ATOM 22803 C CA . THR D 1 199 ? 46.96368 52.58335 46.02736 1.000 27.39567 180 THR D CA 1
ATOM 22804 C C . THR D 1 199 ? 48.14812 52.16186 46.88838 1.000 22.99597 180 THR D C 1
ATOM 22805 O O . THR D 1 199 ? 48.96907 51.33720 46.47448 1.000 23.29782 180 THR D O 1
ATOM 22816 N N . ILE D 1 200 ? 48.25325 52.72198 48.09473 1.000 22.81739 181 ILE D N 1
ATOM 22817 C CA . ILE D 1 200 ? 49.35839 52.37111 48.98052 1.000 22.82159 181 ILE D CA 1
ATOM 22818 C C . ILE D 1 200 ? 49.26845 50.90431 49.37921 1.000 24.23960 181 ILE D C 1
ATOM 22819 O O . ILE D 1 200 ? 50.27596 50.18917 49.39860 1.000 24.65705 181 ILE D O 1
ATOM 22835 N N . ASP D 1 201 ? 48.06316 50.43306 49.71453 1.000 26.08267 182 ASP D N 1
ATOM 22836 C CA . ASP D 1 201 ? 47.90977 49.03355 50.10791 1.000 26.78495 182 ASP D CA 1
ATOM 22837 C C . ASP D 1 201 ? 48.38413 48.09916 49.00238 1.000 30.95853 182 ASP D C 1
ATOM 22838 O O . ASP D 1 201 ? 49.04861 47.09078 49.27338 1.000 28.69142 182 ASP D O 1
ATOM 22847 N N . LYS D 1 202 ? 48.06190 48.42132 47.74686 1.000 26.00338 183 LYS D N 1
ATOM 22848 C CA . LYS D 1 202 ? 48.54414 47.60412 46.63937 1.000 28.88051 183 LYS D CA 1
ATOM 22849 C C . LYS D 1 202 ? 50.05471 47.72405 46.47673 1.000 25.73550 183 LYS D C 1
ATOM 22850 O O . LYS D 1 202 ? 50.71703 46.74957 46.10187 1.000 26.46198 183 LYS D O 1
ATOM 22869 N N . ILE D 1 203 ? 50.61417 48.90470 46.74830 1.000 29.93785 184 ILE D N 1
ATOM 22870 C CA . ILE D 1 203 ? 52.06090 49.08012 46.66454 1.000 26.02409 184 ILE D CA 1
ATOM 22871 C C . ILE D 1 203 ? 52.75971 48.18137 47.67295 1.000 30.22196 184 ILE D C 1
ATOM 22872 O O . ILE D 1 203 ? 53.81007 47.59326 47.38495 1.000 29.55961 184 ILE D O 1
ATOM 22888 N N . GLN D 1 204 ? 52.19477 48.06604 48.87427 1.000 31.09704 185 GLN D N 1
ATOM 22889 C CA . GLN D 1 204 ? 52.83658 47.26617 49.90908 1.000 35.77215 185 GLN D CA 1
ATOM 22890 C C . GLN D 1 204 ? 52.93952 45.79706 49.52575 1.000 36.42530 185 GLN D C 1
ATOM 22891 O O . GLN D 1 204 ? 53.74892 45.07190 50.11503 1.000 41.09092 185 GLN D O 1
ATOM 22905 N N . GLN D 1 205 ? 52.14529 45.34098 48.56159 1.000 37.05397 186 GLN D N 1
ATOM 22906 C CA . GLN D 1 205 ? 52.21812 43.96285 48.09638 1.000 42.44417 186 GLN D CA 1
ATOM 22907 C C . GLN D 1 205 ? 53.10597 43.79083 46.86767 1.000 41.42579 186 GLN D C 1
ATOM 22908 O O . GLN D 1 205 ? 53.30410 42.65501 46.42491 1.000 39.79868 186 GLN D O 1
ATOM 22922 N N . ILE D 1 206 ? 53.63966 44.87497 46.30708 1.000 39.82561 187 ILE D N 1
ATOM 22923 C CA . ILE D 1 206 ? 54.49974 44.81856 45.12841 1.000 41.21382 187 ILE D CA 1
ATOM 22924 C C . ILE D 1 206 ? 55.94923 44.85110 45.59430 1.000 43.65659 187 ILE D C 1
ATOM 22925 O O . ILE D 1 206 ? 56.33602 45.71384 46.39466 1.000 35.85564 187 ILE D O 1
ATOM 22941 N N . ALA D 1 207 ? 56.75902 43.93058 45.06652 1.000 42.27637 188 ALA D N 1
ATOM 22942 C CA . ALA D 1 207 ? 58.03589 43.60196 45.69112 1.000 44.35123 188 ALA D CA 1
ATOM 22943 C C . ALA D 1 207 ? 59.09598 44.67091 45.45412 1.000 43.29090 188 ALA D C 1
ATOM 22944 O O . ALA D 1 207 ? 59.78065 45.09242 46.39423 1.000 46.21728 188 ALA D O 1
ATOM 22951 N N . ASN D 1 208 ? 59.26803 45.10379 44.20495 1.000 33.76632 189 ASN D N 1
ATOM 22952 C CA . ASN D 1 208 ? 60.36829 45.98904 43.84621 1.000 38.02954 189 ASN D CA 1
ATOM 22953 C C . ASN D 1 208 ? 59.97847 47.45736 43.87908 1.000 38.17846 189 ASN D C 1
ATOM 22954 O O . ASN D 1 208 ? 60.54008 48.26253 43.12235 1.000 35.59513 189 ASN D O 1
ATOM 22965 N N . ILE D 1 209 ? 59.04612 47.83037 44.74939 1.000 33.97465 190 ILE D N 1
ATOM 22966 C CA . ILE D 1 209 ? 58.58606 49.20620 44.86948 1.000 35.74193 190 ILE D CA 1
ATOM 22967 C C . ILE D 1 209 ? 58.44790 49.53839 46.34744 1.000 39.78406 190 ILE D C 1
ATOM 22968 O O . ILE D 1 209 ? 58.04485 48.69174 47.15203 1.000 37.19816 190 ILE D O 1
ATOM 22984 N N . GLN D 1 210 ? 58.76542 50.78261 46.69855 1.000 37.36096 191 GLN D N 1
ATOM 22985 C CA . GLN D 1 210 ? 58.68762 51.25796 48.07341 1.000 36.02763 191 GLN D CA 1
ATOM 22986 C C . GLN D 1 210 ? 58.19043 52.69454 48.07081 1.000 26.98446 191 GLN D C 1
ATOM 22987 O O . GLN D 1 210 ? 58.76371 53.55137 47.39147 1.000 23.70449 191 GLN D O 1
ATOM 23001 N N . LEU D 1 211 ? 57.12373 52.95027 48.82217 1.000 24.64561 192 LEU D N 1
ATOM 23002 C CA . LEU D 1 211 ? 56.61980 54.30754 48.96767 1.000 22.97876 192 LEU D CA 1
ATOM 23003 C C . LEU D 1 211 ? 57.62338 55.14888 49.74520 1.000 20.72585 192 LEU D C 1
ATOM 23004 O O . LEU D 1 211 ? 58.05315 54.76879 50.83778 1.000 21.68363 192 LEU D O 1
ATOM 23020 N N . ALA D 1 212 ? 57.99706 56.29827 49.18610 1.000 20.84536 193 ALA D N 1
ATOM 23021 C CA . ALA D 1 212 ? 58.97369 57.16494 49.82770 1.000 20.71122 193 ALA D CA 1
ATOM 23022 C C . ALA D 1 212 ? 58.58798 58.63610 49.86478 1.000 22.21027 193 ALA D C 1
ATOM 23023 O O . ALA D 1 212 ? 59.23129 59.39341 50.60081 1.000 18.86760 193 ALA D O 1
ATOM 23030 N N . GLY D 1 213 ? 57.56962 59.06858 49.12122 1.000 20.60866 194 GLY D N 1
ATOM 23031 C CA . GLY D 1 213 ? 57.25311 60.48441 49.12069 1.000 21.44175 194 GLY D CA 1
ATOM 23032 C C . GLY D 1 213 ? 55.85079 60.77644 48.64303 1.000 19.27398 194 GLY D C 1
ATOM 23033 O O . GLY D 1 213 ? 55.16186 59.92436 48.07731 1.000 19.25914 194 GLY D O 1
ATOM 23037 N N . LEU D 1 214 ? 55.43835 62.01642 48.88974 1.000 18.47151 195 LEU D N 1
ATOM 23038 C CA . LEU D 1 214 ? 54.19202 62.55968 48.37865 1.000 18.58462 195 LEU D CA 1
ATOM 23039 C C . LEU D 1 214 ? 54.47529 63.79685 47.53740 1.000 18.93797 195 LEU D C 1
ATOM 23040 O O . LEU D 1 214 ? 55.47535 64.49216 47.74170 1.000 14.21742 195 LEU D O 1
ATOM 23056 N N . HIS D 1 215 ? 53.57428 64.06108 46.59282 1.000 17.11375 196 HIS D N 1
ATOM 23057 C CA . HIS D 1 215 ? 53.66461 65.19873 45.68687 1.000 18.78500 196 HIS D CA 1
ATOM 23058 C C . HIS D 1 215 ? 52.26846 65.77631 45.55247 1.000 14.69452 196 HIS D C 1
ATOM 23059 O O . HIS D 1 215 ? 51.30974 65.02390 45.36538 1.000 16.86194 196 HIS D O 1
ATOM 23073 N N . CYS D 1 216 ? 52.14526 67.09323 45.67374 1.000 12.95989 197 CYS D N 1
ATOM 23074 C CA . CYS D 1 216 ? 50.85488 67.74714 45.52323 1.000 15.51111 197 CYS D CA 1
ATOM 23075 C C . CYS D 1 216 ? 51.07138 69.08384 44.83769 1.000 16.32884 197 CYS D C 1
ATOM 23076 O O . CYS D 1 216 ? 51.86925 69.90138 45.30848 1.000 12.21482 197 CYS D O 1
ATOM 23084 N N . HIS D 1 217 ? 50.37535 69.29263 43.72198 1.000 15.96871 198 HIS D N 1
ATOM 23085 C CA . HIS D 1 217 ? 50.45707 70.54245 42.97143 1.000 15.32600 198 HIS D CA 1
ATOM 23086 C C . HIS D 1 217 ? 49.03681 70.96066 42.62778 1.000 11.93405 198 HIS D C 1
ATOM 23087 O O . HIS D 1 217 ? 48.38765 70.31070 41.80220 1.000 15.47001 198 HIS D O 1
ATOM 23101 N N . ILE D 1 218 ? 48.56020 72.05203 43.23569 1.000 13.78145 199 ILE D N 1
ATOM 23102 C CA . ILE D 1 218 ? 47.12198 72.29153 43.31950 1.000 15.46837 199 ILE D CA 1
ATOM 23103 C C . ILE D 1 218 ? 46.59148 73.29114 42.29922 1.000 17.29280 199 ILE D C 1
ATOM 23104 O O . ILE D 1 218 ? 45.36566 73.45514 42.20177 1.000 21.02849 199 ILE D O 1
ATOM 23120 N N . GLY D 1 219 ? 47.44863 73.96355 41.54713 1.000 14.91872 200 GLY D N 1
ATOM 23121 C CA . GLY D 1 219 ? 46.95218 74.87564 40.53542 1.000 15.27564 200 GLY D CA 1
ATOM 23122 C C . GLY D 1 219 ? 48.02210 75.87332 40.14200 1.000 15.11776 200 GLY D C 1
ATOM 23123 O O . GLY D 1 219 ? 49.19941 75.69017 40.43746 1.000 18.31695 200 GLY D O 1
ATOM 23127 N N . THR D 1 220 ? 47.57917 76.93118 39.47004 1.000 17.13911 201 THR D N 1
ATOM 23128 C CA . THR D 1 220 ? 48.49013 77.96841 39.01321 1.000 17.05935 201 THR D CA 1
ATOM 23129 C C . THR D 1 220 ? 47.88894 79.34437 39.26156 1.000 17.78144 201 THR D C 1
ATOM 23130 O O . THR D 1 220 ? 46.66774 79.50413 39.34938 1.000 15.93902 201 THR D O 1
ATOM 23141 N N . ASN D 1 221 ? 48.78012 80.32880 39.38999 1.000 12.84857 202 ASN D N 1
ATOM 23142 C CA . ASN D 1 221 ? 48.43716 81.71438 39.69672 1.000 17.51614 202 ASN D CA 1
ATOM 23143 C C . ASN D 1 221 ? 47.50123 81.81466 40.89548 1.000 14.05796 202 ASN D C 1
ATOM 23144 O O . ASN D 1 221 ? 46.45776 82.46714 40.85122 1.000 17.33294 202 ASN D O 1
ATOM 23155 N N . ILE D 1 222 ? 47.90062 81.17998 41.98902 1.000 15.34352 203 ILE D N 1
ATOM 23156 C CA . ILE D 1 222 ? 47.09753 81.14317 43.20395 1.000 18.61661 203 ILE D CA 1
ATOM 23157 C C . ILE D 1 222 ? 47.49701 82.33648 44.06335 1.000 14.55295 203 ILE D C 1
ATOM 23158 O O . ILE D 1 222 ? 48.63398 82.41844 44.53380 1.000 12.93066 203 ILE D O 1
ATOM 23174 N N . ARG D 1 223 ? 46.56292 83.27065 44.25862 1.000 14.70635 204 ARG D N 1
ATOM 23175 C CA . ARG D 1 223 ? 46.77371 84.38779 45.16715 1.000 19.13444 204 ARG D CA 1
ATOM 23176 C C . ARG D 1 223 ? 46.08681 84.19438 46.51308 1.000 23.90883 204 ARG D C 1
ATOM 23177 O O . ARG D 1 223 ? 46.50344 84.81748 47.49609 1.000 22.88588 204 ARG D O 1
ATOM 23198 N N . ASP D 1 224 ? 45.05362 83.35174 46.58012 1.000 20.73117 205 ASP D N 1
ATOM 23199 C CA . ASP D 1 224 ? 44.37533 83.01718 47.83349 1.000 23.03684 205 ASP D CA 1
ATOM 23200 C C . ASP D 1 224 ? 45.16002 81.89016 48.48907 1.000 18.89991 205 ASP D C 1
ATOM 23201 O O . ASP D 1 224 ? 44.90688 80.70739 48.25772 1.000 20.26150 205 ASP D O 1
ATOM 23210 N N . ILE D 1 225 ? 46.12707 82.25446 49.32436 1.000 16.84298 206 ILE D N 1
ATOM 23211 C CA . ILE D 1 225 ? 47.06104 81.26654 49.84858 1.000 20.85519 206 ILE D CA 1
ATOM 23212 C C . ILE D 1 225 ? 46.41037 80.43345 50.94517 1.000 22.14825 206 ILE D C 1
ATOM 23213 O O . ILE D 1 225 ? 47.02190 79.49332 51.46420 1.000 20.82162 206 ILE D O 1
ATOM 23229 N N . SER D 1 226 ? 45.16947 80.75781 51.30908 1.000 21.18524 207 SER D N 1
ATOM 23230 C CA . SER D 1 226 ? 44.42824 79.84990 52.17417 1.000 19.19548 207 SER D CA 1
ATOM 23231 C C . SER D 1 226 ? 44.23713 78.49429 51.50535 1.000 22.02943 207 SER D C 1
ATOM 23232 O O . SER D 1 226 ? 44.01147 77.49545 52.19780 1.000 21.06121 207 SER D O 1
ATOM 23240 N N . ARG D 1 227 ? 44.34069 78.43838 50.17279 1.000 20.26445 208 ARG D N 1
ATOM 23241 C CA . ARG D 1 227 ? 44.29623 77.15871 49.47750 1.000 22.17996 208 ARG D CA 1
ATOM 23242 C C . ARG D 1 227 ? 45.54103 76.32682 49.75412 1.000 19.64663 208 ARG D C 1
ATOM 23243 O O . ARG D 1 227 ? 45.47127 75.09244 49.74717 1.000 18.14718 208 ARG D O 1
ATOM 23264 N N . PHE D 1 228 ? 46.68966 76.97838 49.96308 1.000 16.87593 209 PHE D N 1
ATOM 23265 C CA . PHE D 1 228 ? 47.89829 76.24536 50.32528 1.000 17.93992 209 PHE D CA 1
ATOM 23266 C C . PHE D 1 228 ? 47.80788 75.72609 51.75548 1.000 20.48032 209 PHE D C 1
ATOM 23267 O O . PHE D 1 228 ? 48.22969 74.59990 52.04262 1.000 20.65975 209 PHE D O 1
ATOM 23284 N N . THR D 1 229 ? 47.26038 76.53469 52.66750 1.000 23.54471 210 THR D N 1
ATOM 23285 C CA . THR D 1 229 ? 47.06770 76.08055 54.04066 1.000 21.63014 210 THR D CA 1
ATOM 23286 C C . THR D 1 229 ? 46.21745 74.81821 54.07225 1.000 21.95623 210 THR D C 1
ATOM 23287 O O . THR D 1 229 ? 46.52879 73.85786 54.78734 1.000 22.11697 210 THR D O 1
ATOM 23298 N N . ALA D 1 230 ? 45.12874 74.80833 53.29608 1.000 18.59275 211 ALA D N 1
ATOM 23299 C CA . ALA D 1 230 ? 44.21794 73.66869 53.30868 1.000 22.96606 211 ALA D CA 1
ATOM 23300 C C . ALA D 1 230 ? 44.89481 72.42037 52.75813 1.000 20.15228 211 ALA D C 1
ATOM 23301 O O . ALA D 1 230 ? 44.73638 71.32686 53.31092 1.000 18.94364 211 ALA D O 1
ATOM 23325 N N . ALA D 1 232 ? 48.18507 71.82053 52.67095 1.000 17.46905 213 ALA D N 1
ATOM 23326 C CA . ALA D 1 232 ? 49.23898 71.40338 53.59049 1.000 17.69534 213 ALA D CA 1
ATOM 23327 C C . ALA D 1 232 ? 48.65647 70.68033 54.80005 1.000 20.01108 213 ALA D C 1
ATOM 23328 O O . ALA D 1 232 ? 49.24314 69.71131 55.29660 1.000 18.44930 213 ALA D O 1
ATOM 23335 N N . LYS D 1 233 ? 47.49527 71.12877 55.28640 1.000 22.03667 214 LYS D N 1
ATOM 23336 C CA . LYS D 1 233 ? 46.87669 70.45449 56.42468 1.000 21.75792 214 LYS D CA 1
ATOM 23337 C C . LYS D 1 233 ? 46.40705 69.05679 56.04323 1.000 21.09718 214 LYS D C 1
ATOM 23338 O O . LYS D 1 233 ? 46.58083 68.10558 56.81186 1.000 23.07563 214 LYS D O 1
ATOM 23357 N N . ASN D 1 234 ? 45.80714 68.91174 54.86216 1.000 21.03299 215 ASN D N 1
ATOM 23358 C CA . ASN D 1 234 ? 45.36449 67.59407 54.41908 1.000 23.04667 215 ASN D CA 1
ATOM 23359 C C . ASN D 1 234 ? 46.55007 66.68268 54.13104 1.000 22.39567 215 ASN D C 1
ATOM 23360 O O . ASN D 1 234 ? 46.51211 65.48720 54.44550 1.000 22.15352 215 ASN D O 1
ATOM 23371 N N . ILE D 1 235 ? 47.61577 67.22563 53.54092 1.000 18.82522 216 ILE D N 1
ATOM 23372 C CA . ILE D 1 235 ? 48.79574 66.40670 53.28074 1.000 20.13097 216 ILE D CA 1
ATOM 23373 C C . ILE D 1 235 ? 49.44680 65.98198 54.59061 1.000 23.53745 216 ILE D C 1
ATOM 23374 O O . ILE D 1 235 ? 49.90174 64.83943 54.73114 1.000 20.93786 216 ILE D O 1
ATOM 23390 N N . ALA D 1 236 ? 49.50689 66.89055 55.56809 1.000 19.49976 217 ALA D N 1
ATOM 23391 C CA . ALA D 1 236 ? 50.05717 66.53033 56.87095 1.000 22.38101 217 ALA D CA 1
ATOM 23392 C C . ALA D 1 236 ? 49.23353 65.42767 57.52534 1.000 27.68599 217 ALA D C 1
ATOM 23393 O O . ALA D 1 236 ? 49.78799 64.48005 58.09445 1.000 25.64171 217 ALA D O 1
ATOM 23400 N N . GLU D 1 237 ? 47.90388 65.53519 57.45616 1.000 24.02553 218 GLU D N 1
ATOM 23401 C CA . GLU D 1 237 ? 47.04857 64.49123 58.01214 1.000 30.89115 218 GLU D CA 1
ATOM 23402 C C . GLU D 1 237 ? 47.28427 63.16116 57.30768 1.000 26.84714 218 GLU D C 1
ATOM 23403 O O . GLU D 1 237 ? 47.27837 62.10144 57.94433 1.000 25.62056 218 GLU D O 1
ATOM 23415 N N . LEU D 1 238 ? 47.49548 63.19522 55.99195 1.000 26.10881 219 LEU D N 1
ATOM 23416 C CA . LEU D 1 238 ? 47.81170 61.96799 55.26876 1.000 24.82200 219 LEU D CA 1
ATOM 23417 C C . LEU D 1 238 ? 49.16123 61.40633 55.70068 1.000 23.68854 219 LEU D C 1
ATOM 23418 O O . LEU D 1 238 ? 49.29553 60.19620 55.91561 1.000 23.29220 219 LEU D O 1
ATOM 23434 N N . ALA D 1 239 ? 50.17542 62.26612 55.82235 1.000 21.91244 220 ALA D N 1
ATOM 23435 C CA . ALA D 1 239 ? 51.48437 61.80409 56.27225 1.000 24.52303 220 ALA D CA 1
ATOM 23436 C C . ALA D 1 239 ? 51.39943 61.17581 57.65765 1.000 26.19688 220 ALA D C 1
ATOM 23437 O O . ALA D 1 239 ? 52.04419 60.15358 57.92590 1.000 27.88345 220 ALA D O 1
ATOM 23444 N N . GLU D 1 240 ? 50.60840 61.77442 58.55252 1.000 26.55779 221 GLU D N 1
ATOM 23445 C CA . GLU D 1 240 ? 50.43775 61.20915 59.88708 1.000 30.13946 221 GLU D CA 1
ATOM 23446 C C . GLU D 1 240 ? 49.81709 59.81896 59.81142 1.000 30.57663 221 GLU D C 1
ATOM 23447 O O . GLU D 1 240 ? 50.26821 58.88481 60.48401 1.000 32.94248 221 GLU D O 1
ATOM 23459 N N . THR D 1 241 ? 48.77702 59.66249 58.98908 1.000 25.36320 222 THR D N 1
ATOM 23460 C CA . THR D 1 241 ? 48.12103 58.36436 58.86711 1.000 29.43237 222 THR D CA 1
ATOM 23461 C C . THR D 1 241 ? 49.06856 57.32373 58.28320 1.000 25.93998 222 THR D C 1
ATOM 23462 O O . THR D 1 241 ? 49.08941 56.16981 58.72730 1.000 27.07315 222 THR D O 1
ATOM 23473 N N . ILE D 1 242 ? 49.86170 57.71394 57.28556 1.000 26.25042 223 ILE D N 1
ATOM 23474 C CA . ILE D 1 242 ? 50.83793 56.79197 56.71330 1.000 28.85052 223 ILE D CA 1
ATOM 23475 C C . ILE D 1 242 ? 51.82130 56.33632 57.78264 1.000 27.74307 223 ILE D C 1
ATOM 23476 O O . ILE D 1 242 ? 52.22790 55.16861 57.81800 1.000 29.53150 223 ILE D O 1
ATOM 23492 N N . LEU D 1 243 ? 52.21377 57.24637 58.67408 1.000 27.29547 224 LEU D N 1
ATOM 23493 C CA . LEU D 1 243 ? 53.11116 56.87156 59.76145 1.000 31.16999 224 LEU D CA 1
ATOM 23494 C C . LEU D 1 243 ? 52.42388 55.93137 60.74240 1.000 31.06016 224 LEU D C 1
ATOM 23495 O O . LEU D 1 243 ? 53.01895 54.94352 61.18733 1.000 30.51140 224 LEU D O 1
ATOM 23511 N N . THR D 1 244 ? 51.17091 56.22388 61.09099 1.000 33.54723 225 THR D N 1
ATOM 23512 C CA . THR D 1 244 ? 50.44271 55.37294 62.02393 1.000 34.36193 225 THR D CA 1
ATOM 23513 C C . THR D 1 244 ? 50.14552 54.01232 61.40591 1.000 39.16791 225 THR D C 1
ATOM 23514 O O . THR D 1 244 ? 50.44544 52.96909 61.99710 1.000 36.05456 225 THR D O 1
ATOM 23525 N N . LYS D 1 245 ? 49.56562 54.00443 60.20622 1.000 39.28326 226 LYS D N 1
ATOM 23526 C CA . LYS D 1 245 ? 49.04753 52.76211 59.64212 1.000 43.84352 226 LYS D CA 1
ATOM 23527 C C . LYS D 1 245 ? 50.16410 51.86855 59.12236 1.000 40.88679 226 LYS D C 1
ATOM 23528 O O . LYS D 1 245 ? 50.10991 50.64432 59.28969 1.000 39.10115 226 LYS D O 1
ATOM 23547 N N . TYR D 1 246 ? 51.17568 52.45409 58.48344 1.000 37.53703 227 TYR D N 1
ATOM 23548 C CA . TYR D 1 246 ? 52.20916 51.68403 57.80649 1.000 38.73897 227 TYR D CA 1
ATOM 23549 C C . TYR D 1 246 ? 53.57800 51.78999 58.46275 1.000 38.74363 227 TYR D C 1
ATOM 23550 O O . TYR D 1 246 ? 54.54137 51.21424 57.94490 1.000 34.76881 227 TYR D O 1
ATOM 23568 N N . LYS D 1 247 ? 53.69538 52.50391 59.58080 1.000 38.95932 228 LYS D N 1
ATOM 23569 C CA . LYS D 1 247 ? 54.97319 52.67210 60.27026 1.000 41.67611 228 LYS D CA 1
ATOM 23570 C C . LYS D 1 247 ? 56.03977 53.23998 59.33831 1.000 41.41450 228 LYS D C 1
ATOM 23571 O O . LYS D 1 247 ? 57.22175 52.90742 59.45679 1.000 39.95774 228 LYS D O 1
ATOM 23590 N N . LEU D 1 248 ? 55.63708 54.10775 58.41240 1.000 36.90670 229 LEU D N 1
ATOM 23591 C CA . LEU D 1 248 ? 56.51886 54.61191 57.36988 1.000 36.37033 229 LEU D CA 1
ATOM 23592 C C . LEU D 1 248 ? 56.70085 56.11259 57.52673 1.000 34.23093 229 LEU D C 1
ATOM 23593 O O . LEU D 1 248 ? 55.71964 56.85997 57.60414 1.000 31.10914 229 LEU D O 1
ATOM 23609 N N . THR D 1 249 ? 57.95796 56.53871 57.58506 1.000 36.45044 230 THR D N 1
ATOM 23610 C CA . THR D 1 249 ? 58.32632 57.94629 57.57471 1.000 34.94012 230 THR D CA 1
ATOM 23611 C C . THR D 1 249 ? 58.71082 58.33647 56.15550 1.000 28.32421 230 THR D C 1
ATOM 23612 O O . THR D 1 249 ? 59.51623 57.65231 55.51741 1.000 31.46216 230 THR D O 1
ATOM 23623 N N . LEU D 1 250 ? 58.14116 59.43267 55.66797 1.000 25.59898 231 LEU D N 1
ATOM 23624 C CA . LEU D 1 250 ? 58.34325 59.81451 54.27830 1.000 26.62091 231 LEU D CA 1
ATOM 23625 C C . LEU D 1 250 ? 59.71759 60.43760 54.08275 1.000 23.98849 231 LEU D C 1
ATOM 23626 O O . LEU D 1 250 ? 60.19168 61.21499 54.91583 1.000 24.82178 231 LEU D O 1
ATOM 23642 N N . GLU D 1 251 ? 60.35421 60.09867 52.96145 1.000 26.34399 232 GLU D N 1
ATOM 23643 C CA . GLU D 1 251 ? 61.61973 60.72881 52.60827 1.000 27.42739 232 GLU D CA 1
ATOM 23644 C C . GLU D 1 251 ? 61.40717 62.11397 52.01618 1.000 24.07657 232 GLU D C 1
ATOM 23645 O O . GLU D 1 251 ? 62.24927 62.99966 52.20894 1.000 19.69364 232 GLU D O 1
ATOM 23657 N N . TRP D 1 252 ? 60.29314 62.33971 51.31909 1.000 18.14190 233 TRP D N 1
ATOM 23658 C CA . TRP D 1 252 ? 60.02984 63.68433 50.82815 1.000 17.08509 233 TRP D CA 1
ATOM 23659 C C . TRP D 1 252 ? 58.54004 63.98507 50.77354 1.000 18.97627 233 TRP D C 1
ATOM 23660 O O . TRP D 1 252 ? 57.70549 63.09377 50.57952 1.000 19.06699 233 TRP D O 1
ATOM 23681 N N . ILE D 1 253 ? 58.23272 65.26765 50.96718 1.000 15.46277 234 ILE D N 1
ATOM 23682 C CA . ILE D 1 253 ? 56.92257 65.85103 50.71230 1.000 14.94125 234 ILE D CA 1
ATOM 23683 C C . ILE D 1 253 ? 57.15098 67.01829 49.75942 1.000 20.96264 234 ILE D C 1
ATOM 23684 O O . ILE D 1 253 ? 57.82861 67.99168 50.11658 1.000 19.19864 234 ILE D O 1
ATOM 23700 N N . ASP D 1 254 ? 56.61547 66.90629 48.54487 1.000 18.69412 235 ASP D N 1
ATOM 23701 C CA . ASP D 1 254 ? 56.81570 67.88157 47.47978 1.000 12.87877 235 ASP D CA 1
ATOM 23702 C C . ASP D 1 254 ? 55.52647 68.67865 47.33238 1.000 13.19669 235 ASP D C 1
ATOM 23703 O O . ASP D 1 254 ? 54.48838 68.12419 46.95034 1.000 13.90373 235 ASP D O 1
ATOM 23712 N N . LEU D 1 255 ? 55.59217 69.97099 47.64044 1.000 18.20148 236 LEU D N 1
ATOM 23713 C CA . LEU D 1 255 ? 54.40866 70.81504 47.72340 1.000 13.23171 236 LEU D CA 1
ATOM 23714 C C . LEU D 1 255 ? 54.09588 71.53016 46.41705 1.000 17.61597 236 LEU D C 1
ATOM 23715 O O . LEU D 1 255 ? 53.24512 72.42893 46.40492 1.000 15.39385 236 LEU D O 1
ATOM 23731 N N . GLY D 1 256 ? 54.75572 71.15499 45.32466 1.000 13.05611 237 GLY D N 1
ATOM 23732 C CA . GLY D 1 256 ? 54.41121 71.73187 44.04381 1.000 12.90295 237 GLY D CA 1
ATOM 23733 C C . GLY D 1 256 ? 54.70948 73.22122 43.99335 1.000 12.23103 237 GLY D C 1
ATOM 23734 O O . GLY D 1 256 ? 55.47114 73.77291 44.78887 1.000 13.73788 237 GLY D O 1
ATOM 23738 N N . GLY D 1 257 ? 54.08416 73.87341 43.02276 1.000 15.60791 238 GLY D N 1
ATOM 23739 C CA . GLY D 1 257 ? 54.21408 75.30936 42.87980 1.000 14.49645 238 GLY D CA 1
ATOM 23740 C C . GLY D 1 257 ? 52.86377 75.99113 42.93530 1.000 17.42471 238 GLY D C 1
ATOM 23741 O O . GLY D 1 257 ? 52.03546 75.65615 43.79183 1.000 14.27423 238 GLY D O 1
ATOM 23745 N N . GLY D 1 258 C 52.63346 76.95892 42.04516 1.000 11.38086 239 GLY D N 1
ATOM 23746 C CA . GLY D 1 258 C 51.30988 77.51830 41.84936 1.000 15.31700 239 GLY D CA 1
ATOM 23747 C C . GLY D 1 258 C 51.10192 78.92857 42.35644 1.000 12.24561 239 GLY D C 1
ATOM 23748 O O . GLY D 1 258 C 50.01854 79.48327 42.14507 1.000 12.52573 239 GLY D O 1
ATOM 23752 N N . LEU D 1 259 ? 52.08799 79.53092 43.00961 1.000 11.44503 240 LEU D N 1
ATOM 23753 C CA . LEU D 1 259 ? 51.90091 80.85510 43.58483 1.000 13.48119 240 LEU D CA 1
ATOM 23754 C C . LEU D 1 259 ? 51.76179 81.90772 42.49145 1.000 16.23781 240 LEU D C 1
ATOM 23755 O O . LEU D 1 259 ? 52.40774 81.83194 41.43973 1.000 12.93480 240 LEU D O 1
ATOM 23771 N N . ALA D 1 260 ? 50.92734 82.90985 42.76828 1.000 18.11570 241 ALA D N 1
ATOM 23772 C CA . ALA D 1 260 ? 50.58087 83.92003 41.78127 1.000 19.86839 241 ALA D CA 1
ATOM 23773 C C . ALA D 1 260 ? 51.80316 84.71563 41.33547 1.000 16.15338 241 ALA D C 1
ATOM 23774 O O . ALA D 1 260 ? 52.77330 84.89497 42.08121 1.000 12.19540 241 ALA D O 1
ATOM 23781 N N . GLY D 1 261 ? 51.73339 85.20816 40.09914 1.000 14.88873 242 GLY D N 1
ATOM 23782 C CA . GLY D 1 261 ? 52.69445 86.16046 39.58761 1.000 18.67165 242 GLY D CA 1
ATOM 23783 C C . GLY D 1 261 ? 52.20756 87.58609 39.75775 1.000 14.61117 242 GLY D C 1
ATOM 23784 O O . GLY D 1 261 ? 51.26231 87.87333 40.49445 1.000 15.71914 242 GLY D O 1
ATOM 23788 N N . ILE D 1 262 ? 52.87158 88.49988 39.04914 1.000 11.01471 243 ILE D N 1
ATOM 23789 C CA . ILE D 1 262 ? 52.55601 89.90627 39.24640 1.000 14.55196 243 ILE D CA 1
ATOM 23790 C C . ILE D 1 262 ? 51.39750 90.38362 38.38073 1.000 16.78871 243 ILE D C 1
ATOM 23791 O O . ILE D 1 262 ? 50.84058 91.45863 38.64855 1.000 13.64068 243 ILE D O 1
ATOM 23807 N N . SER D 1 263 ? 51.04373 89.65033 37.35010 1.000 10.98614 244 SER D N 1
ATOM 23808 C CA . SER D 1 263 ? 50.08774 90.17454 36.37559 1.000 15.66140 244 SER D CA 1
ATOM 23809 C C . SER D 1 263 ? 48.66197 89.83621 36.79612 1.000 16.07243 244 SER D C 1
ATOM 23810 O O . SER D 1 263 ? 48.35833 88.66057 37.04966 1.000 15.64675 244 SER D O 1
ATOM 23818 N N . PRO D 1 264 ? 47.77026 90.82282 36.87975 1.000 15.86662 245 PRO D N 1
ATOM 23819 C CA . PRO D 1 264 ? 46.35682 90.51052 37.11379 1.000 17.48565 245 PRO D CA 1
ATOM 23820 C C . PRO D 1 264 ? 45.77355 89.75165 35.93164 1.000 16.09792 245 PRO D C 1
ATOM 23821 O O . PRO D 1 264 ? 46.23029 89.88521 34.79275 1.000 16.30364 245 PRO D O 1
ATOM 23832 N N . THR D 1 265 ? 44.76806 88.92664 36.21339 1.000 18.29821 246 THR D N 1
ATOM 23833 C CA . THR D 1 265 ? 43.99132 88.34491 35.12921 1.000 22.16663 246 THR D CA 1
ATOM 23834 C C . THR D 1 265 ? 43.14894 89.43072 34.46601 1.000 19.74350 246 THR D C 1
ATOM 23835 O O . THR D 1 265 ? 42.92767 90.50643 35.02504 1.000 18.93217 246 THR D O 1
ATOM 23846 N N . LEU D 1 266 ? 42.66768 89.13897 33.25727 1.000 21.12667 247 LEU D N 1
ATOM 23847 C CA . LEU D 1 266 ? 41.82314 90.10939 32.56761 1.000 30.28513 247 LEU D CA 1
ATOM 23848 C C . LEU D 1 266 ? 40.50745 90.32506 33.30688 1.000 31.27526 247 LEU D C 1
ATOM 23849 O O . LEU D 1 266 ? 39.89623 91.39192 33.18408 1.000 33.15551 247 LEU D O 1
ATOM 23865 N N . SER D 1 267 ? 40.06895 89.33821 34.09388 1.000 28.70206 248 SER D N 1
ATOM 23866 C CA . SER D 1 267 ? 38.85889 89.49789 34.89468 1.000 35.44533 248 SER D CA 1
ATOM 23867 C C . SER D 1 267 ? 39.08324 90.39635 36.10485 1.000 36.92040 248 SER D C 1
ATOM 23868 O O . SER D 1 267 ? 38.10993 90.86655 36.69937 1.000 39.43667 248 SER D O 1
ATOM 23876 N N . ASP D 1 268 ? 40.33661 90.64179 36.47701 1.000 32.10990 249 ASP D N 1
ATOM 23877 C CA . ASP D 1 268 ? 40.64312 91.40867 37.67691 1.000 32.14834 249 ASP D CA 1
ATOM 23878 C C . ASP D 1 268 ? 40.28770 92.87657 37.47799 1.000 34.11918 249 ASP D C 1
ATOM 23879 O O . ASP D 1 268 ? 40.63874 93.48033 36.45988 1.000 34.17443 249 ASP D O 1
ATOM 23888 N N . LYS D 1 269 ? 39.58160 93.45119 38.45515 1.000 47.92288 250 LYS D N 1
ATOM 23889 C CA . LYS D 1 269 ? 39.29545 94.88094 38.41145 1.000 51.34423 250 LYS D CA 1
ATOM 23890 C C . LYS D 1 269 ? 40.57446 95.69611 38.52944 1.000 50.15169 250 LYS D C 1
ATOM 23891 O O . LYS D 1 269 ? 40.65076 96.81726 38.01463 1.000 46.52727 250 LYS D O 1
ATOM 23910 N N . ARG D 1 270 ? 41.58758 95.14659 39.19131 1.000 39.27129 251 ARG D N 1
ATOM 23911 C CA . ARG D 1 270 ? 42.85630 95.84257 39.34273 1.000 38.67507 251 ARG D CA 1
ATOM 23912 C C . ARG D 1 270 ? 43.58995 95.90775 38.00903 1.000 41.39421 251 ARG D C 1
ATOM 23913 O O . ARG D 1 270 ? 43.67970 94.91058 37.28562 1.000 41.26012 251 ARG D O 1
ATOM 23934 N N . LEU D 1 271 ? 44.12522 97.08422 37.68768 1.000 30.54960 252 LEU D N 1
ATOM 23935 C CA . LEU D 1 271 ? 44.82063 97.29245 36.42415 1.000 33.74530 252 LEU D CA 1
ATOM 23936 C C . LEU D 1 271 ? 46.33592 97.24404 36.56191 1.000 38.68705 252 LEU D C 1
ATOM 23937 O O . LEU D 1 271 ? 47.01150 96.72293 35.66959 1.000 38.52294 252 LEU D O 1
ATOM 23953 N N . GLN D 1 272 ? 46.89046 97.76387 37.66920 1.000 33.29602 253 GLN D N 1
ATOM 23954 C CA . GLN D 1 272 ? 48.33386 97.78599 37.85160 1.000 33.60920 253 GLN D CA 1
ATOM 23955 C C . GLN D 1 272 ? 48.83253 96.42955 38.34611 1.000 25.69323 253 GLN D C 1
ATOM 23956 O O . GLN D 1 272 ? 48.09360 95.68735 38.99945 1.000 25.09422 253 GLN D O 1
ATOM 23970 N N . PRO D 1 273 ? 50.08770 96.08888 38.05798 1.000 25.20081 254 PRO D N 1
ATOM 23971 C CA . PRO D 1 273 ? 50.62055 94.80598 38.53014 1.000 21.66680 254 PRO D CA 1
ATOM 23972 C C . PRO D 1 273 ? 50.62902 94.73219 40.04964 1.000 18.76838 254 PRO D C 1
ATOM 23973 O O . PRO D 1 273 ? 50.74952 95.74070 40.74522 1.000 19.14945 254 PRO D O 1
ATOM 23984 N N . TYR D 1 274 ? 50.47791 93.51635 40.56125 1.000 15.54813 255 TYR D N 1
ATOM 23985 C CA . TYR D 1 274 ? 50.70450 93.25837 41.97517 1.000 17.38012 255 TYR D CA 1
ATOM 23986 C C . TYR D 1 274 ? 52.19895 93.28488 42.27161 1.000 13.02303 255 TYR D C 1
ATOM 23987 O O . TYR D 1 274 ? 53.02684 93.03114 41.39659 1.000 15.07161 255 TYR D O 1
ATOM 24005 N N . ASN D 1 275 ? 52.54850 93.59928 43.51611 1.000 16.19368 256 ASN D N 1
ATOM 24006 C CA . ASN D 1 275 ? 53.92624 93.40017 43.94328 1.000 17.39319 256 ASN D CA 1
ATOM 24007 C C . ASN D 1 275 ? 54.26289 91.91028 43.86602 1.000 20.94117 256 ASN D C 1
ATOM 24008 O O . ASN D 1 275 ? 53.39069 91.06391 44.08881 1.000 14.25885 256 ASN D O 1
ATOM 24019 N N . PRO D 1 276 ? 55.50392 91.55841 43.52701 1.000 12.76122 257 PRO D N 1
ATOM 24020 C CA . PRO D 1 276 ? 55.91446 90.14987 43.61408 1.000 15.27957 257 PRO D CA 1
ATOM 24021 C C . PRO D 1 276 ? 55.50522 89.56361 44.95700 1.000 18.53795 257 PRO D C 1
ATOM 24022 O O . PRO D 1 276 ? 55.73061 90.16535 46.01151 1.000 16.87921 257 PRO D O 1
ATOM 24033 N N . PHE D 1 277 ? 54.87331 88.39262 44.92121 1.000 14.26648 258 PHE D N 1
ATOM 24034 C CA . PHE D 1 277 ? 54.30935 87.84835 46.14649 1.000 15.79795 258 PHE D CA 1
ATOM 24035 C C . PHE D 1 277 ? 55.38485 87.64985 47.20717 1.000 17.11788 258 PHE D C 1
ATOM 24036 O O . PHE D 1 277 ? 56.49666 87.20015 46.91460 1.000 12.50747 258 PHE D O 1
ATOM 24053 N N . ASP D 1 278 ? 55.03886 87.99749 48.44860 1.000 14.93178 259 ASP D N 1
ATOM 24054 C CA . ASP D 1 278 ? 55.91880 87.82011 49.59810 1.000 14.76169 259 ASP D CA 1
ATOM 24055 C C . ASP D 1 278 ? 56.22530 86.34299 49.81179 1.000 18.01676 259 ASP D C 1
ATOM 24056 O O . ASP D 1 278 ? 55.35413 85.57719 50.23804 1.000 18.24587 259 ASP D O 1
ATOM 24065 N N . LEU D 1 279 ? 57.46767 85.93698 49.53318 1.000 15.11674 260 LEU D N 1
ATOM 24066 C CA . LEU D 1 279 ? 57.81571 84.52172 49.61005 1.000 14.83271 260 LEU D CA 1
ATOM 24067 C C . LEU D 1 279 ? 57.93203 84.05134 51.05246 1.000 14.39130 260 LEU D C 1
ATOM 24068 O O . LEU D 1 279 ? 57.73031 82.86462 51.33461 1.000 18.79309 260 LEU D O 1
ATOM 24084 N N . GLU D 1 280 ? 58.24549 84.95873 51.97829 1.000 17.92064 261 GLU D N 1
ATOM 24085 C CA . GLU D 1 280 ? 58.24364 84.58993 53.38997 1.000 19.65641 261 GLU D CA 1
ATOM 24086 C C . GLU D 1 280 ? 56.83546 84.26620 53.86234 1.000 21.23344 261 GLU D C 1
ATOM 24087 O O . GLU D 1 280 ? 56.62592 83.30922 54.61978 1.000 18.75746 261 GLU D O 1
ATOM 24099 N N . LEU D 1 281 ? 55.85512 85.06369 53.43270 1.000 15.43541 262 LEU D N 1
ATOM 24100 C CA . LEU D 1 281 ? 54.47352 84.78418 53.79693 1.000 17.75153 262 LEU D CA 1
ATOM 24101 C C . LEU D 1 281 ? 54.02419 83.44565 53.22529 1.000 19.16633 262 LEU D C 1
ATOM 24102 O O . LEU D 1 281 ? 53.38728 82.64679 53.91967 1.000 20.52247 262 LEU D O 1
ATOM 24118 N N . TYR D 1 282 ? 54.34536 83.18224 51.95712 1.000 17.87903 263 TYR D N 1
ATOM 24119 C CA . TYR D 1 282 ? 53.97628 81.90469 51.35542 1.000 18.29293 263 TYR D CA 1
ATOM 24120 C C . TYR D 1 282 ? 54.60038 80.74301 52.12113 1.000 15.47058 263 TYR D C 1
ATOM 24121 O O . TYR D 1 282 ? 53.91518 79.77621 52.47169 1.000 18.85842 263 TYR D O 1
ATOM 24139 N N . ALA D 1 283 ? 55.90389 80.82791 52.40392 1.000 17.16486 264 ALA D N 1
ATOM 24140 C CA . ALA D 1 283 ? 56.59225 79.72467 53.06846 1.000 15.75509 264 ALA D CA 1
ATOM 24141 C C . ALA D 1 283 ? 56.02077 79.47606 54.46023 1.000 15.47398 264 ALA D C 1
ATOM 24142 O O . ALA D 1 283 ? 55.77364 78.32831 54.84613 1.000 17.20107 264 ALA D O 1
ATOM 24149 N N . ALA D 1 284 ? 55.80488 80.54315 55.23227 1.000 17.67718 265 ALA D N 1
ATOM 24150 C CA . ALA D 1 284 ? 55.26514 80.37465 56.57780 1.000 19.76107 265 ALA D CA 1
ATOM 24151 C C . ALA D 1 284 ? 53.85678 79.79657 56.53243 1.000 23.16564 265 ALA D C 1
ATOM 24152 O O . ALA D 1 284 ? 53.49746 78.94940 57.35893 1.000 21.45383 265 ALA D O 1
ATOM 24159 N N . THR D 1 285 ? 53.04851 80.23523 55.56475 1.000 19.98042 266 THR D N 1
ATOM 24160 C CA . THR D 1 285 ? 51.67522 79.75224 55.46903 1.000 25.52351 266 THR D CA 1
ATOM 24161 C C . THR D 1 285 ? 51.64146 78.26012 55.14982 1.000 24.39306 266 THR D C 1
ATOM 24162 O O . THR D 1 285 ? 50.96394 77.47990 55.83112 1.000 26.29247 266 THR D O 1
ATOM 24173 N N . ILE D 1 286 ? 52.38528 77.83983 54.12662 1.000 16.84667 267 ILE D N 1
ATOM 24174 C CA . ILE D 1 286 ? 52.25087 76.46979 53.64737 1.000 16.88223 267 ILE D CA 1
ATOM 24175 C C . ILE D 1 286 ? 53.00920 75.48705 54.53291 1.000 19.88571 267 ILE D C 1
ATOM 24176 O O . ILE D 1 286 ? 52.65461 74.30219 54.59355 1.000 20.23378 267 ILE D O 1
ATOM 24192 N N . ILE D 1 287 ? 54.04021 75.94169 55.23862 1.000 17.45265 268 ILE D N 1
ATOM 24193 C CA . ILE D 1 287 ? 54.81812 75.02053 56.05572 1.000 20.01133 268 ILE D CA 1
ATOM 24194 C C . ILE D 1 287 ? 54.19526 74.81674 57.43469 1.000 23.03009 268 ILE D C 1
ATOM 24195 O O . ILE D 1 287 ? 54.30472 73.72671 58.00637 1.000 22.31517 268 ILE D O 1
ATOM 24211 N N . ALA D 1 288 ? 53.53406 75.83437 57.98011 1.000 22.38332 269 ALA D N 1
ATOM 24212 C CA . ALA D 1 288 ? 53.01926 75.74225 59.34513 1.000 20.78036 269 ALA D CA 1
ATOM 24213 C C . ALA D 1 288 ? 52.22779 74.46970 59.61438 1.000 24.12993 269 ALA D C 1
ATOM 24214 O O . ALA D 1 288 ? 52.45707 73.83866 60.66013 1.000 23.63035 269 ALA D O 1
ATOM 24221 N N . PRO D 1 289 ? 51.29688 74.04151 58.75544 1.000 21.75040 270 PRO D N 1
ATOM 24222 C CA . PRO D 1 289 ? 50.51963 72.82766 59.06904 1.000 24.41191 270 PRO D CA 1
ATOM 24223 C C . PRO D 1 289 ? 51.35135 71.55482 59.08613 1.000 26.35206 270 PRO D C 1
ATOM 24224 O O . PRO D 1 289 ? 50.88695 70.54013 59.62188 1.000 26.22393 270 PRO D O 1
ATOM 24235 N N . LEU D 1 290 ? 52.56189 71.57427 58.53178 1.000 23.66159 271 LEU D N 1
ATOM 24236 C CA . LEU D 1 290 ? 53.39470 70.38371 58.44570 1.000 23.16727 271 LEU D CA 1
ATOM 24237 C C . LEU D 1 290 ? 54.45343 70.30776 59.53567 1.000 24.44506 271 LEU D C 1
ATOM 24238 O O . LEU D 1 290 ? 55.07851 69.25419 59.69446 1.000 21.83878 271 LEU D O 1
ATOM 24254 N N . LYS D 1 291 ? 54.66069 71.38485 60.29369 1.000 24.08371 272 LYS D N 1
ATOM 24255 C CA . LYS D 1 291 ? 55.75246 71.40594 61.26144 1.000 30.39372 272 LYS D CA 1
ATOM 24256 C C . LYS D 1 291 ? 55.59993 70.30109 62.29879 1.000 30.69007 272 LYS D C 1
ATOM 24257 O O . LYS D 1 291 ? 56.59026 69.68338 62.70635 1.000 29.14586 272 LYS D O 1
ATOM 24276 N N . GLU D 1 292 ? 54.36909 70.04133 62.74318 1.000 32.23278 273 GLU D N 1
ATOM 24277 C CA . GLU D 1 292 ? 54.14611 68.99926 63.74158 1.000 33.48330 273 GLU D CA 1
ATOM 24278 C C . GLU D 1 292 ? 54.65616 67.65017 63.24726 1.000 31.12416 273 GLU D C 1
ATOM 24279 O O . GLU D 1 292 ? 55.37346 66.94427 63.96390 1.000 30.09045 273 GLU D O 1
ATOM 24291 N N . TYR D 1 293 ? 54.29467 67.27117 62.01999 1.000 27.66757 274 TYR D N 1
ATOM 24292 C CA . TYR D 1 293 ? 54.76346 65.99587 61.48544 1.000 28.33548 274 TYR D CA 1
ATOM 24293 C C . TYR D 1 293 ? 56.27075 66.01265 61.26357 1.000 26.41408 274 TYR D C 1
ATOM 24294 O O . TYR D 1 293 ? 56.96815 65.05916 61.62691 1.000 28.10771 274 TYR D O 1
ATOM 24312 N N . LEU D 1 294 ? 56.78940 67.08242 60.65930 1.000 27.07171 275 LEU D N 1
ATOM 24313 C CA . LEU D 1 294 ? 58.22180 67.15858 60.39207 1.000 30.31790 275 LEU D CA 1
ATOM 24314 C C . LEU D 1 294 ? 59.02631 67.10141 61.68634 1.000 32.80857 275 LEU D C 1
ATOM 24315 O O . LEU D 1 294 ? 60.04443 66.40837 61.76022 1.000 37.52568 275 LEU D O 1
ATOM 24331 N N . ASN D 1 295 ? 58.58919 67.82725 62.71801 1.000 35.28633 276 ASN D N 1
ATOM 24332 C CA . ASN D 1 295 ? 59.23050 67.72595 64.02834 1.000 41.07980 276 ASN D CA 1
ATOM 24333 C C . ASN D 1 295 ? 59.16547 66.29998 64.55181 1.000 43.69384 276 ASN D C 1
ATOM 24334 O O . ASN D 1 295 ? 60.16934 65.74580 65.01548 1.000 42.17899 276 ASN D O 1
ATOM 24345 N N . LYS D 1 296 ? 57.97729 65.69640 64.48397 1.000 47.11574 277 LYS D N 1
ATOM 24346 C CA . LYS D 1 296 ? 57.77863 64.34498 64.99736 1.000 49.70665 277 LYS D CA 1
ATOM 24347 C C . LYS D 1 296 ? 58.73633 63.35419 64.34662 1.000 47.84070 277 LYS D C 1
ATOM 24348 O O . LYS D 1 296 ? 59.22390 62.42760 65.00371 1.000 49.40907 277 LYS D O 1
ATOM 24367 N N . THR D 1 297 ? 59.02009 63.52945 63.05822 1.000 41.60609 278 THR D N 1
ATOM 24368 C CA . THR D 1 297 ? 59.93110 62.65200 62.33816 1.000 42.05425 278 THR D CA 1
ATOM 24369 C C . THR D 1 297 ? 61.36626 63.16603 62.34432 1.000 40.98299 278 THR D C 1
ATOM 24370 O O . THR D 1 297 ? 62.16133 62.77021 61.48472 1.000 40.71123 278 THR D O 1
ATOM 24381 N N . ASN D 1 298 ? 61.70762 64.04580 63.28487 1.000 45.46334 279 ASN D N 1
ATOM 24382 C CA . ASN D 1 298 ? 63.08784 64.47486 63.50674 1.000 48.03951 279 ASN D CA 1
ATOM 24383 C C . ASN D 1 298 ? 63.66156 65.22289 62.30775 1.000 45.29884 279 ASN D C 1
ATOM 24384 O O . ASN D 1 298 ? 64.86509 65.15967 62.03637 1.000 42.75490 279 ASN D O 1
ATOM 24395 N N . ASP D 1 299 ? 62.80568 65.93791 61.58457 1.000 42.89018 280 ASP D N 1
ATOM 24396 C CA . ASP D 1 299 ? 63.24184 66.78605 60.47906 1.000 42.16193 280 ASP D CA 1
ATOM 24397 C C . ASP D 1 299 ? 64.04225 65.99679 59.44613 1.000 41.73131 280 ASP D C 1
ATOM 24398 O O . ASP D 1 299 ? 64.96437 66.52454 58.81955 1.000 40.52962 280 ASP D O 1
ATOM 24407 N N . LYS D 1 300 ? 63.69462 64.72379 59.26004 1.000 35.51859 281 LYS D N 1
ATOM 24408 C CA . LYS D 1 300 ? 64.35056 63.89542 58.25860 1.000 34.44324 281 LYS D CA 1
ATOM 24409 C C . LYS D 1 300 ? 63.63996 63.93625 56.91383 1.000 32.65876 281 LYS D C 1
ATOM 24410 O O . LYS D 1 300 ? 64.26484 63.63874 55.88957 1.000 30.09681 281 LYS D O 1
ATOM 24429 N N . THR D 1 301 ? 62.35742 64.29586 56.89496 1.000 26.00149 282 THR D N 1
ATOM 24430 C CA . THR D 1 301 ? 61.62621 64.41579 55.64148 1.000 20.78051 282 THR D CA 1
ATOM 24431 C C . THR D 1 301 ? 62.07036 65.66964 54.90170 1.000 26.51605 282 THR D C 1
ATOM 24432 O O . THR D 1 301 ? 62.14403 66.75224 55.49487 1.000 23.88587 282 THR D O 1
ATOM 24443 N N . LYS D 1 302 ? 62.37017 65.53053 53.60590 1.000 20.96214 283 LYS D N 1
ATOM 24444 C CA . LYS D 1 302 ? 62.70633 66.69317 52.79059 1.000 23.75598 283 LYS D CA 1
ATOM 24445 C C . LYS D 1 302 ? 61.43992 67.37339 52.28916 1.000 22.47657 283 LYS D C 1
ATOM 24446 O O . LYS D 1 302 ? 60.52047 66.70388 51.80467 1.000 18.85304 283 LYS D O 1
ATOM 24465 N N . LEU D 1 303 ? 61.38285 68.69623 52.44483 1.000 20.21358 284 LEU D N 1
ATOM 24466 C CA . LEU D 1 303 ? 60.27953 69.50086 51.94478 1.000 19.88468 284 LEU D CA 1
ATOM 24467 C C . LEU D 1 303 ? 60.71515 70.14771 50.63816 1.000 23.79057 284 LEU D C 1
ATOM 24468 O O . LEU D 1 303 ? 61.71656 70.86615 50.61520 1.000 21.47779 284 LEU D O 1
ATOM 24484 N N . ILE D 1 304 ? 59.97586 69.89955 49.55604 1.000 18.81202 285 ILE D N 1
ATOM 24485 C CA . ILE D 1 304 ? 60.37707 70.34927 48.23034 1.000 14.36759 285 ILE D CA 1
ATOM 24486 C C . ILE D 1 304 ? 59.32684 71.30479 47.69248 1.000 15.87927 285 ILE D C 1
ATOM 24487 O O . ILE D 1 304 ? 58.12117 71.09511 47.87138 1.000 12.53239 285 ILE D O 1
ATOM 24503 N N . PHE D 1 305 ? 59.80363 72.36519 47.05012 1.000 13.45534 286 PHE D N 1
ATOM 24504 C CA . PHE D 1 305 ? 58.97977 73.42652 46.49769 1.000 15.59099 286 PHE D CA 1
ATOM 24505 C C . PHE D 1 305 ? 59.29689 73.57424 45.01746 1.000 15.69103 286 PHE D C 1
ATOM 24506 O O . PHE D 1 305 ? 60.46726 73.52089 44.61376 1.000 14.41131 286 PHE D O 1
ATOM 24523 N N . GLU D 1 306 ? 58.25370 73.75881 44.21190 1.000 11.04165 287 GLU D N 1
ATOM 24524 C CA . GLU D 1 306 ? 58.39192 73.82196 42.76276 1.000 9.77040 287 GLU D CA 1
ATOM 24525 C C . GLU D 1 306 ? 57.76842 75.09425 42.20959 1.000 13.83461 287 GLU D C 1
ATOM 24526 O O . GLU D 1 306 ? 57.05971 75.07515 41.19846 1.000 14.12378 287 GLU D O 1
ATOM 24538 N N . LEU D 1 307 ? 58.03440 76.22830 42.84414 1.000 16.26741 288 LEU D N 1
ATOM 24539 C CA . LEU D 1 307 ? 57.51265 77.48726 42.33465 1.000 13.55850 288 LEU D CA 1
ATOM 24540 C C . LEU D 1 307 ? 58.17221 77.84445 41.01156 1.000 12.58156 288 LEU D C 1
ATOM 24541 O O . LEU D 1 307 ? 59.40015 77.82276 40.89134 1.000 11.83009 288 LEU D O 1
ATOM 24557 N N . GLY D 1 308 ? 57.35112 78.19113 40.02460 1.000 14.48329 289 GLY D N 1
ATOM 24558 C CA . GLY D 1 308 ? 57.85823 78.65306 38.74962 1.000 13.68547 289 GLY D CA 1
ATOM 24559 C C . GLY D 1 308 ? 57.49037 80.09321 38.46145 1.000 14.62097 289 GLY D C 1
ATOM 24560 O O . GLY D 1 308 ? 58.33469 80.99103 38.55686 1.000 11.75358 289 GLY D O 1
ATOM 24564 N N . ARG D 1 309 ? 56.21755 80.32037 38.12471 1.000 9.11091 290 ARG D N 1
ATOM 24565 C CA . ARG D 1 309 ? 55.77895 81.64098 37.68321 1.000 8.41084 290 ARG D CA 1
ATOM 24566 C C . ARG D 1 309 ? 56.21325 82.73563 38.64945 1.000 10.73526 290 ARG D C 1
ATOM 24567 O O . ARG D 1 309 ? 56.74592 83.77312 38.23595 1.000 10.82745 290 ARG D O 1
ATOM 24588 N N . SER D 1 310 ? 55.98188 82.52852 39.94662 1.000 10.05741 291 SER D N 1
ATOM 24589 C CA A SER D 1 310 ? 56.24981 83.57639 40.92343 0.631 11.28432 291 SER D CA 1
ATOM 24590 C CA B SER D 1 310 ? 56.24880 83.58685 40.91276 0.369 11.25851 291 SER D CA 1
ATOM 24591 C C . SER D 1 310 ? 57.73105 83.90782 41.03610 1.000 10.67670 291 SER D C 1
ATOM 24592 O O . SER D 1 310 ? 58.07784 84.95427 41.59463 1.000 13.15882 291 SER D O 1
ATOM 24607 N N . LEU D 1 311 ? 58.60793 83.04942 40.53049 1.000 8.96878 292 LEU D N 1
ATOM 24608 C CA . LEU D 1 311 ? 60.03575 83.32317 40.59292 1.000 12.41218 292 LEU D CA 1
ATOM 24609 C C . LEU D 1 311 ? 60.56890 83.99208 39.33432 1.000 13.44034 292 LEU D C 1
ATOM 24610 O O . LEU D 1 311 ? 61.50528 84.79436 39.42375 1.000 12.58164 292 LEU D O 1
ATOM 24626 N N . VAL D 1 312 ? 59.98818 83.70392 38.17191 1.000 9.57004 293 VAL D N 1
ATOM 24627 C CA . VAL D 1 312 ? 60.61612 84.04139 36.89964 1.000 10.82908 293 VAL D CA 1
ATOM 24628 C C . VAL D 1 312 ? 59.81529 85.02636 36.06139 1.000 13.29104 293 VAL D C 1
ATOM 24629 O O . VAL D 1 312 ? 60.32063 85.46175 35.01349 1.000 13.71682 293 VAL D O 1
ATOM 24642 N N . ASP D 1 313 ? 58.59607 85.40402 36.45991 1.000 12.56533 294 ASP D N 1
ATOM 24643 C CA . ASP D 1 313 ? 57.73023 86.10777 35.51682 1.000 9.40672 294 ASP D CA 1
ATOM 24644 C C . ASP D 1 313 ? 58.18993 87.54691 35.28759 1.000 12.82429 294 ASP D C 1
ATOM 24645 O O . ASP D 1 313 ? 58.29258 87.99307 34.13808 1.000 10.71261 294 ASP D O 1
ATOM 24654 N N . TYR D 1 314 ? 58.49703 88.28316 36.35459 1.000 10.12792 295 TYR D N 1
ATOM 24655 C CA . TYR D 1 314 ? 58.71726 89.72131 36.23414 1.000 11.37926 295 TYR D CA 1
ATOM 24656 C C . TYR D 1 314 ? 60.14618 90.09274 35.84530 1.000 13.42410 295 TYR D C 1
ATOM 24657 O O . TYR D 1 314 ? 60.42583 91.27887 35.64131 1.000 11.93754 295 TYR D O 1
ATOM 24675 N N . SER D 1 315 ? 61.05113 89.12800 35.71514 1.000 12.97448 296 SER D N 1
ATOM 24676 C CA . SER D 1 315 ? 62.40094 89.39879 35.24137 1.000 11.45332 296 SER D CA 1
ATOM 24677 C C . SER D 1 315 ? 62.50712 89.32614 33.72225 1.000 12.78987 296 SER D C 1
ATOM 24678 O O . SER D 1 315 ? 63.61520 89.42693 33.18339 1.000 11.61570 296 SER D O 1
ATOM 24686 N N . VAL D 1 316 ? 61.38541 89.15684 33.02266 1.000 12.02844 297 VAL D N 1
ATOM 24687 C CA . VAL D 1 316 ? 61.38408 88.96509 31.57901 1.000 11.13592 297 VAL D CA 1
ATOM 24688 C C . VAL D 1 316 ? 60.37205 89.91582 30.95995 1.000 15.12600 297 VAL D C 1
ATOM 24689 O O . VAL D 1 316 ? 59.23188 90.01110 31.42831 1.000 14.45981 297 VAL D O 1
ATOM 24702 N N . ALA D 1 317 ? 60.78853 90.61339 29.90770 1.000 12.83091 298 ALA D N 1
ATOM 24703 C CA . ALA D 1 317 ? 59.91684 91.51134 29.17270 1.000 12.20913 298 ALA D CA 1
ATOM 24704 C C . ALA D 1 317 ? 60.04832 91.23110 27.68304 1.000 14.88565 298 ALA D C 1
ATOM 24705 O O . ALA D 1 317 ? 60.99256 90.57759 27.22953 1.000 11.95723 298 ALA D O 1
ATOM 24712 N N . LEU D 1 318 ? 59.07563 91.73081 26.92571 1.000 11.69528 299 LEU D N 1
ATOM 24713 C CA . LEU D 1 318 ? 59.09318 91.67281 25.47027 1.000 15.30058 299 LEU D CA 1
ATOM 24714 C C . LEU D 1 318 ? 59.10444 93.09129 24.92349 1.000 13.21309 299 LEU D C 1
ATOM 24715 O O . LEU D 1 318 ? 58.20567 93.88331 25.22623 1.000 15.45011 299 LEU D O 1
ATOM 24731 N N . LEU D 1 319 ? 60.12060 93.40529 24.12676 1.000 15.07849 300 LEU D N 1
ATOM 24732 C CA . LEU D 1 319 ? 60.15494 94.63840 23.35428 1.000 17.16918 300 LEU D CA 1
ATOM 24733 C C . LEU D 1 319 ? 59.43563 94.40757 22.03124 1.000 19.40617 300 LEU D C 1
ATOM 24734 O O . LEU D 1 319 ? 59.70349 93.41909 21.34062 1.000 17.95304 300 LEU D O 1
ATOM 24750 N N . THR D 1 320 ? 58.52241 95.31175 21.68538 1.000 17.89136 301 THR D N 1
ATOM 24751 C CA . THR D 1 320 ? 57.78494 95.22467 20.43513 1.000 15.66329 301 THR D CA 1
ATOM 24752 C C . THR D 1 320 ? 57.72319 96.61131 19.81042 1.000 16.80217 301 THR D C 1
ATOM 24753 O O . THR D 1 320 ? 57.82363 97.62890 20.50091 1.000 16.89456 301 THR D O 1
ATOM 24764 N N . THR D 1 321 ? 57.58594 96.64027 18.48971 1.000 15.38226 302 THR D N 1
ATOM 24765 C CA . THR D 1 321 ? 57.58612 97.87565 17.71714 1.000 15.93351 302 THR D CA 1
ATOM 24766 C C . THR D 1 321 ? 56.23361 98.08195 17.05314 1.000 17.63133 302 THR D C 1
ATOM 24767 O O . THR D 1 321 ? 55.63209 97.13188 16.54618 1.000 20.45768 302 THR D O 1
ATOM 24778 N N . ILE D 1 322 ? 55.75588 99.32494 17.06738 1.000 19.44216 303 ILE D N 1
ATOM 24779 C CA . ILE D 1 322 ? 54.59811 99.69317 16.26122 1.000 19.56961 303 ILE D CA 1
ATOM 24780 C C . ILE D 1 322 ? 55.02855 99.69924 14.80014 1.000 24.17944 303 ILE D C 1
ATOM 24781 O O . ILE D 1 322 ? 55.96679 100.41233 14.42150 1.000 20.79386 303 ILE D O 1
ATOM 24797 N N . VAL D 1 323 ? 54.34431 98.91232 13.96722 1.000 17.42970 304 VAL D N 1
ATOM 24798 C CA . VAL D 1 323 ? 54.73279 98.77676 12.56980 1.000 18.19950 304 VAL D CA 1
ATOM 24799 C C . VAL D 1 323 ? 53.61824 99.17923 11.61339 1.000 19.27905 304 VAL D C 1
ATOM 24800 O O . VAL D 1 323 ? 53.74637 98.98149 10.40414 1.000 20.07424 304 VAL D O 1
ATOM 24813 N N . GLY D 1 324 ? 52.53554 99.74808 12.11832 1.000 20.10106 305 GLY D N 1
ATOM 24814 C CA . GLY D 1 324 ? 51.47288 100.19494 11.24204 1.000 22.49259 305 GLY D CA 1
ATOM 24815 C C . GLY D 1 324 ? 50.33363 100.78698 12.04002 1.000 22.65476 305 GLY D C 1
ATOM 24816 O O . GLY D 1 324 ? 50.18142 100.53202 13.23981 1.000 22.29473 305 GLY D O 1
ATOM 24820 N N . THR D 1 325 ? 49.53035 101.58271 11.34266 1.000 22.97127 306 THR D N 1
ATOM 24821 C CA . THR D 1 325 ? 48.35403 102.22122 11.91323 1.000 26.59428 306 THR D CA 1
ATOM 24822 C C . THR D 1 325 ? 47.14119 101.88415 11.05994 1.000 26.27724 306 THR D C 1
ATOM 24823 O O . THR D 1 325 ? 47.21017 101.93240 9.82815 1.000 25.53814 306 THR D O 1
ATOM 24834 N N . ARG D 1 326 ? 46.04167 101.52609 11.71714 1.000 26.15036 307 ARG D N 1
ATOM 24835 C CA . ARG D 1 326 ? 44.75577 101.33259 11.06027 1.000 28.64048 307 ARG D CA 1
ATOM 24836 C C . ARG D 1 326 ? 43.80251 102.49112 11.30632 1.000 32.62107 307 ARG D C 1
ATOM 24837 O O . ARG D 1 326 ? 43.07888 102.89902 10.39416 1.000 31.30123 307 ARG D O 1
ATOM 24858 N N . GLU D 1 327 ? 43.78991 103.02614 12.52354 1.000 33.43448 308 GLU D N 1
ATOM 24859 C CA . GLU D 1 327 ? 42.96387 104.17012 12.87715 1.000 37.15704 308 GLU D CA 1
ATOM 24860 C C . GLU D 1 327 ? 43.75511 105.07518 13.80770 1.000 35.94002 308 GLU D C 1
ATOM 24861 O O . GLU D 1 327 ? 44.43677 104.59318 14.71600 1.000 30.89510 308 GLU D O 1
ATOM 24873 N N . GLN D 1 328 ? 43.66080 106.38734 13.57901 1.000 35.43993 309 GLN D N 1
ATOM 24874 C CA . GLN D 1 328 ? 44.38876 107.36315 14.39278 1.000 37.72569 309 GLN D CA 1
ATOM 24875 C C . GLN D 1 328 ? 43.49211 108.59711 14.51719 1.000 43.01851 309 GLN D C 1
ATOM 24876 O O . GLN D 1 328 ? 43.54556 109.50779 13.68979 1.000 39.80658 309 GLN D O 1
ATOM 24890 N N . ASN D 1 329 ? 42.65120 108.59068 15.54479 1.000 46.66520 310 ASN D N 1
ATOM 24891 C CA . ASN D 1 329 ? 41.77545 109.69755 15.90062 1.000 53.02222 310 ASN D CA 1
ATOM 24892 C C . ASN D 1 329 ? 42.28719 110.35835 17.17617 1.000 55.32450 310 ASN D C 1
ATOM 24893 O O . ASN D 1 329 ? 43.19533 109.85496 17.84271 1.000 51.85376 310 ASN D O 1
ATOM 24904 N N . GLU D 1 330 ? 41.68535 111.49181 17.53932 1.000 54.98503 311 GLU D N 1
ATOM 24905 C CA . GLU D 1 330 ? 42.10475 112.12587 18.78225 1.000 60.01485 311 GLU D CA 1
ATOM 24906 C C . GLU D 1 330 ? 41.57893 111.40135 20.01668 1.000 59.85890 311 GLU D C 1
ATOM 24907 O O . GLU D 1 330 ? 42.08236 111.65156 21.11734 1.000 62.25465 311 GLU D O 1
ATOM 24919 N N . ASP D 1 331 ? 40.59081 110.51476 19.86794 1.000 54.56601 312 ASP D N 1
ATOM 24920 C CA . ASP D 1 331 ? 40.04500 109.75960 20.98779 1.000 51.49351 312 ASP D CA 1
ATOM 24921 C C . ASP D 1 331 ? 40.28823 108.26013 20.88276 1.000 44.71038 312 ASP D C 1
ATOM 24922 O O . ASP D 1 331 ? 39.84398 107.51614 21.76279 1.000 43.22536 312 ASP D O 1
ATOM 24931 N N . PHE D 1 332 ? 40.96491 107.79035 19.83675 1.000 46.21781 313 PHE D N 1
ATOM 24932 C CA . PHE D 1 332 ? 41.12479 106.35558 19.64425 1.000 40.71349 313 PHE D CA 1
ATOM 24933 C C . PHE D 1 332 ? 42.20585 106.10620 18.60262 1.000 36.79570 313 PHE D C 1
ATOM 24934 O O . PHE D 1 332 ? 42.28902 106.82663 17.60400 1.000 34.41444 313 PHE D O 1
ATOM 24951 N N . GLN D 1 333 ? 43.02722 105.08484 18.83924 1.000 27.77493 314 GLN D N 1
ATOM 24952 C CA . GLN D 1 333 ? 44.03341 104.66982 17.87296 1.000 28.57232 314 GLN D CA 1
ATOM 24953 C C . GLN D 1 333 ? 44.05576 103.15102 17.78948 1.000 26.63515 314 GLN D C 1
ATOM 24954 O O . GLN D 1 333 ? 43.94739 102.46059 18.80709 1.000 24.12393 314 GLN D O 1
ATOM 24968 N N . SER D 1 334 ? 44.18313 102.64180 16.56680 1.000 25.72595 315 SER D N 1
ATOM 24969 C CA . SER D 1 334 ? 44.28770 101.21344 16.29688 1.000 26.45830 315 SER D CA 1
ATOM 24970 C C . SER D 1 334 ? 45.61134 100.95623 15.59298 1.000 26.54370 315 SER D C 1
ATOM 24971 O O . SER D 1 334 ? 45.82593 101.43218 14.47226 1.000 28.37433 315 SER D O 1
ATOM 24979 N N . LEU D 1 335 ? 46.48689 100.19952 16.24292 1.000 21.75776 316 LEU D N 1
ATOM 24980 C CA . LEU D 1 335 ? 47.86375 100.04776 15.80738 1.000 24.10909 316 LEU D CA 1
ATOM 24981 C C . LEU D 1 335 ? 48.18719 98.58083 15.56120 1.000 25.36209 316 LEU D C 1
ATOM 24982 O O . LEU D 1 335 ? 47.54134 97.67561 16.09918 1.000 21.75326 316 LEU D O 1
ATOM 24998 N N . ILE D 1 336 ? 49.20520 98.36250 14.73296 1.000 19.97356 317 ILE D N 1
ATOM 24999 C CA . ILE D 1 336 ? 49.72442 97.03674 14.42692 1.000 19.84514 317 ILE D CA 1
ATOM 25000 C C . ILE D 1 336 ? 51.09330 96.91996 15.07933 1.000 20.96140 317 ILE D C 1
ATOM 25001 O O . ILE D 1 336 ? 51.96027 97.77769 14.86962 1.000 20.47775 317 ILE D O 1
ATOM 25017 N N . THR D 1 337 ? 51.28466 95.87730 15.87783 1.000 16.70824 318 THR D N 1
ATOM 25018 C CA . THR D 1 337 ? 52.57468 95.59310 16.48989 1.000 21.55625 318 THR D CA 1
ATOM 25019 C C . THR D 1 337 ? 53.22949 94.41804 15.77404 1.000 20.64363 318 THR D C 1
ATOM 25020 O O . THR D 1 337 ? 52.56252 93.62558 15.10438 1.000 26.26926 318 THR D O 1
ATOM 25031 N N . ASP D 1 338 ? 54.54902 94.30153 15.92755 1.000 19.66524 319 ASP D N 1
ATOM 25032 C CA . ASP D 1 338 ? 55.26137 93.14960 15.38660 1.000 20.39375 319 ASP D CA 1
ATOM 25033 C C . ASP D 1 338 ? 55.25704 91.96058 16.34719 1.000 18.78371 319 ASP D C 1
ATOM 25034 O O . ASP D 1 338 ? 55.91649 90.95474 16.07301 1.000 24.01459 319 ASP D O 1
ATOM 25043 N N . ALA D 1 339 ? 54.50817 92.04473 17.44813 1.000 17.45709 320 ALA D N 1
ATOM 25044 C CA . ALA D 1 339 ? 54.30627 90.92846 18.36330 1.000 19.63967 320 ALA D CA 1
ATOM 25045 C C . ALA D 1 339 ? 52.81892 90.71842 18.60469 1.000 17.19382 320 ALA D C 1
ATOM 25046 O O . ALA D 1 339 ? 52.05568 91.68242 18.71383 1.000 23.37552 320 ALA D O 1
ATOM 25053 N N . GLY D 1 340 ? 52.41341 89.45345 18.69141 1.000 18.82840 321 GLY D N 1
ATOM 25054 C CA . GLY D 1 340 ? 51.02104 89.11942 18.92781 1.000 20.09276 321 GLY D CA 1
ATOM 25055 C C . GLY D 1 340 ? 50.84355 87.94630 19.87161 1.000 21.41109 321 GLY D C 1
ATOM 25056 O O . GLY D 1 340 ? 51.75762 87.61109 20.63422 1.000 19.38063 321 GLY D O 1
ATOM 25060 N N . ILE D 1 341 ? 49.67765 87.29472 19.81815 1.000 15.88248 322 ILE D N 1
ATOM 25061 C CA . ILE D 1 341 ? 49.39712 86.23316 20.77705 1.000 19.19406 322 ILE D CA 1
ATOM 25062 C C . ILE D 1 341 ? 50.26676 85.00438 20.54637 1.000 19.29299 322 ILE D C 1
ATOM 25063 O O . ILE D 1 341 ? 50.35855 84.14329 21.42539 1.000 21.83108 322 ILE D O 1
ATOM 25079 N N . HIS D 1 342 ? 50.89020 84.87482 19.38134 1.000 17.61362 323 HIS D N 1
ATOM 25080 C CA . HIS D 1 342 ? 51.81002 83.76543 19.17305 1.000 20.82127 323 HIS D CA 1
ATOM 25081 C C . HIS D 1 342 ? 53.18724 84.04471 19.74764 1.000 17.50612 323 HIS D C 1
ATOM 25082 O O . HIS D 1 342 ? 53.96870 83.10719 19.92903 1.000 20.23860 323 HIS D O 1
ATOM 25096 N N . THR D 1 343 ? 53.48808 85.29935 20.06736 1.000 15.90735 324 THR D N 1
ATOM 25097 C CA . THR D 1 343 ? 54.73552 85.63342 20.73863 1.000 19.03099 324 THR D CA 1
ATOM 25098 C C . THR D 1 343 ? 54.60571 85.53587 22.25428 1.000 17.48557 324 THR D C 1
ATOM 25099 O O . THR D 1 343 ? 55.49900 84.99705 22.91934 1.000 15.56169 324 THR D O 1
ATOM 25110 N N . ILE D 1 344 ? 53.51520 86.05111 22.81330 1.000 12.37401 325 ILE D N 1
ATOM 25111 C CA . ILE D 1 344 ? 53.26871 85.96884 24.24997 1.000 11.69331 325 ILE D CA 1
ATOM 25112 C C . ILE D 1 344 ? 51.84941 85.45369 24.44647 1.000 15.72494 325 ILE D C 1
ATOM 25113 O O . ILE D 1 344 ? 50.93411 86.23813 24.73888 1.000 16.65579 325 ILE D O 1
ATOM 25129 N N . PRO D 1 345 ? 51.62252 84.14973 24.28314 1.000 12.02285 326 PRO D N 1
ATOM 25130 C CA . PRO D 1 345 ? 50.24841 83.62416 24.35686 1.000 14.21105 326 PRO D CA 1
ATOM 25131 C C . PRO D 1 345 ? 49.52848 83.90021 25.67004 1.000 13.30148 326 PRO D C 1
ATOM 25132 O O . PRO D 1 345 ? 48.29107 83.89659 25.68385 1.000 15.27816 326 PRO D O 1
ATOM 25143 N N . THR D 1 346 ? 50.23733 84.12557 26.77820 1.000 12.49868 327 THR D N 1
ATOM 25144 C CA . THR D 1 346 ? 49.52463 84.36111 28.03078 1.000 12.71858 327 THR D CA 1
ATOM 25145 C C . THR D 1 346 ? 48.86813 85.73377 28.08402 1.000 15.26991 327 THR D C 1
ATOM 25146 O O . THR D 1 346 ? 48.14194 86.01433 29.04413 1.000 15.43356 327 THR D O 1
ATOM 25157 N N . ILE D 1 347 ? 49.11533 86.59286 27.09169 1.000 16.20716 328 ILE D N 1
ATOM 25158 C CA . ILE D 1 347 ? 48.47452 87.90058 27.06239 1.000 16.63383 328 ILE D CA 1
ATOM 25159 C C . ILE D 1 347 ? 46.97005 87.78072 26.86111 1.000 23.79225 328 ILE D C 1
ATOM 25160 O O . ILE D 1 347 ? 46.22959 88.73006 27.14887 1.000 20.78595 328 ILE D O 1
ATOM 25176 N N . SER D 1 348 ? 46.49123 86.64166 26.36286 1.000 19.93582 329 SER D N 1
ATOM 25177 C CA A SER D 1 348 ? 45.05898 86.39440 26.27932 0.353 22.72705 329 SER D CA 1
ATOM 25178 C CA B SER D 1 348 ? 45.05673 86.41053 26.28142 0.647 23.11780 329 SER D CA 1
ATOM 25179 C C . SER D 1 348 ? 44.44236 86.08014 27.63410 1.000 24.74366 329 SER D C 1
ATOM 25180 O O . SER D 1 348 ? 43.21606 86.04431 27.74353 1.000 26.40128 329 SER D O 1
ATOM 25195 N N . THR D 1 349 ? 45.25927 85.84616 28.65644 1.000 19.52486 330 THR D N 1
ATOM 25196 C CA . THR D 1 349 ? 44.79281 85.51836 29.99681 1.000 24.75494 330 THR D CA 1
ATOM 25197 C C . THR D 1 349 ? 45.10928 86.59688 31.01801 1.000 21.05488 330 THR D C 1
ATOM 25198 O O . THR D 1 349 ? 44.31413 86.82722 31.93248 1.000 20.54967 330 THR D O 1
ATOM 25209 N N . TYR D 1 350 ? 46.24623 87.27200 30.88120 1.000 15.96104 331 TYR D N 1
ATOM 25210 C CA . TYR D 1 350 ? 46.72845 88.19399 31.89523 1.000 17.20591 331 TYR D CA 1
ATOM 25211 C C . TYR D 1 350 ? 46.88264 89.59655 31.33139 1.000 21.00300 331 TYR D C 1
ATOM 25212 O O . TYR D 1 350 ? 47.18474 89.78293 30.14815 1.000 18.38896 331 TYR D O 1
ATOM 25230 N N . ARG D 1 351 ? 46.67533 90.58102 32.20479 1.000 16.77873 332 ARG D N 1
ATOM 25231 C CA . ARG D 1 351 ? 46.95903 91.97848 31.88800 1.000 20.10511 332 ARG D CA 1
ATOM 25232 C C . ARG D 1 351 ? 48.42731 92.26532 32.20397 1.000 19.58816 332 ARG D C 1
ATOM 25233 O O . ARG D 1 351 ? 48.78192 92.89655 33.20158 1.000 19.37240 332 ARG D O 1
ATOM 25254 N N . HIS D 1 352 ? 49.29207 91.75949 31.33356 1.000 21.28642 333 HIS D N 1
ATOM 25255 C CA . HIS D 1 352 ? 50.71124 92.04860 31.45529 1.000 17.23026 333 HIS D CA 1
ATOM 25256 C C . HIS D 1 352 ? 50.92328 93.55145 31.29134 1.000 18.27066 333 HIS D C 1
ATOM 25257 O O . HIS D 1 352 ? 50.37139 94.14802 30.35526 1.000 14.86156 333 HIS D O 1
ATOM 25271 N N . PRO D 1 353 ? 51.69597 94.19892 32.16552 1.000 16.94702 334 PRO D N 1
ATOM 25272 C CA . PRO D 1 353 ? 51.88340 95.65070 32.03086 1.000 19.73965 334 PRO D CA 1
ATOM 25273 C C . PRO D 1 353 ? 52.50053 96.00380 30.68417 1.000 17.49155 334 PRO D C 1
ATOM 25274 O O . PRO D 1 353 ? 53.39132 95.31592 30.18629 1.000 17.45217 334 PRO D O 1
ATOM 25285 N N . ILE D 1 354 ? 51.99982 97.08034 30.08767 1.000 17.51909 335 ILE D N 1
ATOM 25286 C CA . ILE D 1 354 ? 52.47619 97.57902 28.80342 1.000 18.30497 335 ILE D CA 1
ATOM 25287 C C . ILE D 1 354 ? 52.95255 99.00964 29.00861 1.000 19.80239 335 ILE D C 1
ATOM 25288 O O . ILE D 1 354 ? 52.15904 99.88969 29.36877 1.000 18.32532 335 ILE D O 1
ATOM 25304 N N . TYR D 1 355 ? 54.24083 99.24126 28.77378 1.000 15.52767 336 TYR D N 1
ATOM 25305 C CA . TYR D 1 355 ? 54.84492 100.55112 28.95179 1.000 15.40152 336 TYR D CA 1
ATOM 25306 C C . TYR D 1 355 ? 55.31354 101.11230 27.61553 1.000 15.53838 336 TYR D C 1
ATOM 25307 O O . TYR D 1 355 ? 55.69611 100.37260 26.70630 1.000 17.02638 336 TYR D O 1
ATOM 25325 N N . HIS D 1 356 ? 55.27706 102.43393 27.51477 1.000 19.49905 337 HIS D N 1
ATOM 25326 C CA . HIS D 1 356 ? 55.73688 103.17814 26.35694 1.000 18.62959 337 HIS D CA 1
ATOM 25327 C C . HIS D 1 356 ? 56.92405 104.03708 26.76256 1.000 23.72210 337 HIS D C 1
ATOM 25328 O O . HIS D 1 356 ? 57.27606 104.12731 27.94039 1.000 21.42202 337 HIS D O 1
ATOM 25342 N N . LEU D 1 357 ? 57.52854 104.69618 25.77362 1.000 22.07073 338 LEU D N 1
ATOM 25343 C CA . LEU D 1 357 ? 58.73846 105.47851 25.99700 1.000 29.87231 338 LEU D CA 1
ATOM 25344 C C . LEU D 1 357 ? 58.54776 106.95122 25.65501 1.000 34.64727 338 LEU D C 1
ATOM 25345 O O . LEU D 1 357 ? 59.53007 107.67460 25.47383 1.000 33.13362 338 LEU D O 1
ATOM 25361 N N . LYS D 1 358 ? 57.30784 107.41538 25.58478 1.000 27.82109 339 LYS D N 1
ATOM 25362 C CA . LYS D 1 358 ? 57.01201 108.75954 25.11683 1.000 32.26628 339 LYS D CA 1
ATOM 25363 C C . LYS D 1 358 ? 56.89884 109.72577 26.28766 1.000 36.65595 339 LYS D C 1
ATOM 25364 O O . LYS D 1 358 ? 56.51039 109.35106 27.39675 1.000 36.90846 339 LYS D O 1
ATOM 25383 N N . THR D 1 359 ? 57.25421 110.98093 26.02740 1.000 45.94901 340 THR D N 1
ATOM 25384 C CA . THR D 1 359 ? 57.07377 112.06148 26.99526 1.000 48.44911 340 THR D CA 1
ATOM 25385 C C . THR D 1 359 ? 55.83014 112.86299 26.61144 1.000 53.04149 340 THR D C 1
ATOM 25386 O O . THR D 1 359 ? 55.89680 113.98702 26.11338 1.000 66.23353 340 THR D O 1
ATOM 25397 N N . ASP D 1 360 ? 54.67436 112.24514 26.84764 1.000 56.91815 341 ASP D N 1
ATOM 25398 C CA . ASP D 1 360 ? 53.40089 112.78878 26.39351 1.000 54.66187 341 ASP D CA 1
ATOM 25399 C C . ASP D 1 360 ? 52.33656 112.46913 27.42950 1.000 55.09871 341 ASP D C 1
ATOM 25400 O O . ASP D 1 360 ? 52.19116 111.31252 27.83880 1.000 55.83576 341 ASP D O 1
ATOM 25409 N N . SER D 1 361 ? 51.59280 113.49742 27.83868 1.000 53.97329 342 SER D N 1
ATOM 25410 C CA . SER D 1 361 ? 50.61833 113.36288 28.91131 1.000 53.60180 342 SER D CA 1
ATOM 25411 C C . SER D 1 361 ? 49.25473 112.89182 28.43265 1.000 53.16154 342 SER D C 1
ATOM 25412 O O . SER D 1 361 ? 48.49527 112.33285 29.23056 1.000 54.01089 342 SER D O 1
ATOM 25420 N N . TYR D 1 362 ? 48.92854 113.08833 27.15995 1.000 53.81367 343 TYR D N 1
ATOM 25421 C CA . TYR D 1 362 ? 47.58371 112.82716 26.66490 1.000 54.45600 343 TYR D CA 1
ATOM 25422 C C . TYR D 1 362 ? 47.46240 111.38307 26.19321 1.000 51.07809 343 TYR D C 1
ATOM 25423 O O . TYR D 1 362 ? 48.12914 110.97739 25.23410 1.000 50.10310 343 TYR D O 1
ATOM 25441 N N . HIS D 1 363 ? 46.58349 110.62555 26.84405 1.000 45.84157 344 HIS D N 1
ATOM 25442 C CA . HIS D 1 363 ? 46.35333 109.22445 26.53041 1.000 41.88353 344 HIS D CA 1
ATOM 25443 C C . HIS D 1 363 ? 44.99571 109.04225 25.86256 1.000 42.44336 344 HIS D C 1
ATOM 25444 O O . HIS D 1 363 ? 44.06279 109.81706 26.09035 1.000 43.20861 344 HIS D O 1
ATOM 25458 N N . LYS D 1 364 ? 44.88787 107.99643 25.04504 1.000 38.63788 345 LYS D N 1
ATOM 25459 C CA . LYS D 1 364 ? 43.64775 107.67889 24.35381 1.000 36.87850 345 LYS D CA 1
ATOM 25460 C C . LYS D 1 364 ? 43.44541 106.17008 24.33986 1.000 36.43490 345 LYS D C 1
ATOM 25461 O O . LYS D 1 364 ? 44.39096 105.39139 24.47619 1.000 34.35829 345 LYS D O 1
ATOM 25480 N N . LYS D 1 365 ? 42.18940 105.76575 24.17650 1.000 35.90394 346 LYS D N 1
ATOM 25481 C CA . LYS D 1 365 ? 41.87311 104.35480 24.00082 1.000 34.99886 346 LYS D CA 1
ATOM 25482 C C . LYS D 1 365 ? 42.69697 103.78998 22.85250 1.000 32.67822 346 LYS D C 1
ATOM 25483 O O . LYS D 1 365 ? 42.76227 104.37903 21.77055 1.000 33.48698 346 LYS D O 1
ATOM 25502 N N . THR D 1 366 ? 43.32378 102.64224 23.07930 1.000 33.70124 347 THR D N 1
ATOM 25503 C CA . THR D 1 366 ? 44.22820 102.06344 22.09672 1.000 32.01151 347 THR D CA 1
ATOM 25504 C C . THR D 1 366 ? 43.93092 100.58505 21.89284 1.000 31.87684 347 THR D C 1
ATOM 25505 O O . THR D 1 366 ? 43.82010 99.82177 22.85985 1.000 27.37492 347 THR D O 1
ATOM 25516 N N . LEU D 1 367 ? 43.81572 100.19496 20.62690 1.000 28.97096 348 LEU D N 1
ATOM 25517 C CA . LEU D 1 367 ? 43.74081 98.80055 20.21703 1.000 25.48550 348 LEU D CA 1
ATOM 25518 C C . LEU D 1 367 ? 45.10361 98.40969 19.66530 1.000 24.61700 348 LEU D C 1
ATOM 25519 O O . LEU D 1 367 ? 45.59954 99.04198 18.72447 1.000 20.85865 348 LEU D O 1
ATOM 25535 N N . LEU D 1 368 ? 45.71082 97.39041 20.25555 1.000 23.81281 349 LEU D N 1
ATOM 25536 C CA . LEU D 1 368 ? 47.01098 96.88934 19.82157 1.000 21.36838 349 LEU D CA 1
ATOM 25537 C C . LEU D 1 368 ? 46.80045 95.53922 19.14742 1.000 23.04341 349 LEU D C 1
ATOM 25538 O O . LEU D 1 368 ? 46.64026 94.51597 19.81931 1.000 26.22789 349 LEU D O 1
ATOM 25554 N N . LEU D 1 369 ? 46.81810 95.54227 17.81998 1.000 19.35302 350 LEU D N 1
ATOM 25555 C CA . LEU D 1 369 ? 46.63621 94.33105 17.03798 1.000 20.09390 350 LEU D CA 1
ATOM 25556 C C . LEU D 1 369 ? 47.98564 93.69614 16.73037 1.000 24.01075 350 LEU D C 1
ATOM 25557 O O . LEU D 1 369 ? 48.97608 94.39302 16.49098 1.000 27.37504 350 LEU D O 1
ATOM 25573 N N . GLY D 1 370 ? 48.01546 92.36948 16.73612 1.000 24.27890 351 GLY D N 1
ATOM 25574 C CA . GLY D 1 370 ? 49.21247 91.63401 16.39675 1.000 20.68385 351 GLY D CA 1
ATOM 25575 C C . GLY D 1 370 ? 49.42545 91.56322 14.89981 1.000 24.51884 351 GLY D C 1
ATOM 25576 O O . GLY D 1 370 ? 48.57013 91.95721 14.08559 1.000 21.88903 351 GLY D O 1
ATOM 25580 N N . PRO D 1 371 ? 50.59345 91.02679 14.50287 1.000 18.46595 352 PRO D N 1
ATOM 25581 C CA . PRO D 1 371 ? 50.96593 91.03598 13.07724 1.000 20.40413 352 PRO D CA 1
ATOM 25582 C C . PRO D 1 371 ? 50.32364 89.92035 12.26917 1.000 25.49941 352 PRO D C 1
ATOM 25583 O O . PRO D 1 371 ? 50.95156 89.31924 11.39260 1.000 23.75795 352 PRO D O 1
ATOM 25594 N N . SER D 1 372 ? 49.06474 89.63558 12.56744 1.000 36.09438 353 SER D N 1
ATOM 25595 C CA . SER D 1 372 ? 48.23448 88.77511 11.74338 1.000 45.91811 353 SER D CA 1
ATOM 25596 C C . SER D 1 372 ? 46.86181 89.42218 11.67574 1.000 44.39607 353 SER D C 1
ATOM 25597 O O . SER D 1 372 ? 46.56400 90.36144 12.41609 1.000 47.00267 353 SER D O 1
ATOM 25605 N N . CYS D 1 373 ? 46.02507 88.92878 10.77287 1.000 45.99823 354 CYS D N 1
ATOM 25606 C CA . CYS D 1 373 ? 44.64283 89.37894 10.65771 1.000 51.15538 354 CYS D CA 1
ATOM 25607 C C . CYS D 1 373 ? 43.68076 88.29218 11.13230 1.000 58.35156 354 CYS D C 1
ATOM 25608 O O . CYS D 1 373 ? 42.62521 88.05855 10.53779 1.000 64.81220 354 CYS D O 1
ATOM 25633 N N . GLN D 1 375 ? 41.19387 87.31805 14.21833 1.000 58.70657 356 GLN D N 1
ATOM 25634 C CA . GLN D 1 375 ? 40.36992 88.20907 15.02075 1.000 57.75665 356 GLN D CA 1
ATOM 25635 C C . GLN D 1 375 ? 40.77061 88.22366 16.49429 1.000 52.87605 356 GLN D C 1
ATOM 25636 O O . GLN D 1 375 ? 40.47835 89.20269 17.18904 1.000 51.74991 356 GLN D O 1
ATOM 25650 N N . HIS D 1 376 ? 41.44844 87.18556 16.98566 1.000 45.38377 357 HIS D N 1
ATOM 25651 C CA . HIS D 1 376 ? 41.81693 87.09352 18.39417 1.000 44.68566 357 HIS D CA 1
ATOM 25652 C C . HIS D 1 376 ? 43.26008 87.50396 18.66408 1.000 39.19520 357 HIS D C 1
ATOM 25653 O O . HIS D 1 376 ? 43.68288 87.50138 19.82397 1.000 35.90271 357 HIS D O 1
ATOM 25667 N N . ASP D 1 377 ? 44.02261 87.87173 17.63584 1.000 34.05758 358 ASP D N 1
ATOM 25668 C CA . ASP D 1 377 ? 45.42884 88.22902 17.82060 1.000 27.91082 358 ASP D CA 1
ATOM 25669 C C . ASP D 1 377 ? 45.51707 89.71444 18.14487 1.000 28.03229 358 ASP D C 1
ATOM 25670 O O . ASP D 1 377 ? 45.69811 90.55620 17.26646 1.000 24.99313 358 ASP D O 1
ATOM 25679 N N . PHE D 1 378 ? 45.38878 90.04182 19.42766 1.000 33.08436 359 PHE D N 1
ATOM 25680 C CA . PHE D 1 378 ? 45.62968 91.39693 19.89908 1.000 30.32923 359 PHE D CA 1
ATOM 25681 C C . PHE D 1 378 ? 46.24821 91.32406 21.28771 1.000 31.06390 359 PHE D C 1
ATOM 25682 O O . PHE D 1 378 ? 46.00247 90.38447 22.04785 1.000 29.09716 359 PHE D O 1
ATOM 25699 N N . LEU D 1 379 ? 47.08791 92.31146 21.59210 1.000 25.97195 360 LEU D N 1
ATOM 25700 C CA . LEU D 1 379 ? 47.71699 92.38257 22.90376 1.000 25.74084 360 LEU D CA 1
ATOM 25701 C C . LEU D 1 379 ? 46.81481 93.05141 23.93007 1.000 28.61131 360 LEU D C 1
ATOM 25702 O O . LEU D 1 379 ? 46.93808 92.78285 25.12938 1.000 27.93225 360 LEU D O 1
ATOM 25718 N N . HIS D 1 380 ? 45.91889 93.92417 23.48028 1.000 26.52605 361 HIS D N 1
ATOM 25719 C CA . HIS D 1 380 ? 45.03285 94.67808 24.35279 1.000 27.81820 361 HIS D CA 1
ATOM 25720 C C . HIS D 1 380 ? 44.06038 95.44057 23.47043 1.000 33.03627 361 HIS D C 1
ATOM 25721 O O . HIS D 1 380 ? 44.44254 95.92761 22.40319 1.000 29.20512 361 HIS D O 1
ATOM 25735 N N . ASP D 1 381 ? 42.80680 95.52824 23.90578 1.000 36.60841 362 ASP D N 1
ATOM 25736 C CA . ASP D 1 381 ? 41.79108 96.21927 23.12907 1.000 39.64775 362 ASP D CA 1
ATOM 25737 C C . ASP D 1 381 ? 41.21881 97.44791 23.82193 1.000 42.25284 362 ASP D C 1
ATOM 25738 O O . ASP D 1 381 ? 40.40322 98.14902 23.21240 1.000 41.47594 362 ASP D O 1
ATOM 25747 N N . ASP D 1 382 ? 41.60838 97.74374 25.05923 1.000 46.45826 363 ASP D N 1
ATOM 25748 C CA . ASP D 1 382 ? 41.08698 98.93149 25.73963 1.000 48.55708 363 ASP D CA 1
ATOM 25749 C C . ASP D 1 382 ? 42.10455 99.43047 26.76485 1.000 45.73540 363 ASP D C 1
ATOM 25750 O O . ASP D 1 382 ? 41.86315 99.46908 27.96356 1.000 45.12100 363 ASP D O 1
ATOM 25759 N N . ILE D 1 383 ? 43.29950 99.77515 26.29422 1.000 34.98606 364 ILE D N 1
ATOM 25760 C CA . ILE D 1 383 ? 44.36171 100.32995 27.12554 1.000 34.32578 364 ILE D CA 1
ATOM 25761 C C . ILE D 1 383 ? 44.58325 101.77253 26.69521 1.000 35.93909 364 ILE D C 1
ATOM 25762 O O . ILE D 1 383 ? 44.45660 102.09470 25.51040 1.000 36.04575 364 ILE D O 1
ATOM 25778 N N . PHE D 1 384 ? 44.90772 102.63765 27.65219 1.000 35.72623 365 PHE D N 1
ATOM 25779 C CA . PHE D 1 384 ? 45.10270 104.05816 27.39398 1.000 38.84413 365 PHE D CA 1
ATOM 25780 C C . PHE D 1 384 ? 46.59035 104.34932 27.27181 1.000 34.05384 365 PHE D C 1
ATOM 25781 O O . PHE D 1 384 ? 47.35171 104.14061 28.22131 1.000 37.70245 365 PHE D O 1
ATOM 25798 N N . LEU D 1 385 ? 46.99507 104.82234 26.10281 1.000 33.46069 366 LEU D N 1
ATOM 25799 C CA . LEU D 1 385 ? 48.38126 105.11660 25.79231 1.000 30.64801 366 LEU D CA 1
ATOM 25800 C C . LEU D 1 385 ? 48.44465 106.42948 25.02938 1.000 27.80523 366 LEU D C 1
ATOM 25801 O O . LEU D 1 385 ? 47.45282 106.84794 24.41914 1.000 30.18873 366 LEU D O 1
ATOM 25817 N N . PRO D 1 386 ? 49.59126 107.10363 25.04876 1.000 27.44377 367 PRO D N 1
ATOM 25818 C CA . PRO D 1 386 ? 49.76576 108.29160 24.20185 1.000 29.47426 367 PRO D CA 1
ATOM 25819 C C . PRO D 1 386 ? 49.80425 107.90418 22.73013 1.000 31.06682 367 PRO D C 1
ATOM 25820 O O . PRO D 1 386 ? 49.92031 106.73329 22.36337 1.000 28.79869 367 PRO D O 1
ATOM 25831 N N . LYS D 1 387 ? 49.69190 108.91871 21.87636 1.000 31.27612 368 LYS D N 1
ATOM 25832 C CA . LYS D 1 387 ? 49.72847 108.68830 20.43943 1.000 31.91189 368 LYS D CA 1
ATOM 25833 C C . LYS D 1 387 ? 51.02545 107.99348 20.05087 1.000 29.49744 368 LYS D C 1
ATOM 25834 O O . LYS D 1 387 ? 52.11602 108.43468 20.42137 1.000 28.22088 368 LYS D O 1
ATOM 25853 N N . LEU D 1 388 ? 50.90281 106.90009 19.30542 1.000 26.36968 369 LEU D N 1
ATOM 25854 C CA . LEU D 1 388 ? 52.04672 106.12509 18.85260 1.000 28.81466 369 LEU D CA 1
ATOM 25855 C C . LEU D 1 388 ? 52.06294 106.04941 17.33188 1.000 28.67119 369 LEU D C 1
ATOM 25856 O O . LEU D 1 388 ? 51.01707 106.09269 16.67720 1.000 26.65426 369 LEU D O 1
ATOM 25872 N N . GLU D 1 389 ? 53.26755 105.92771 16.77817 1.000 28.92798 370 GLU D N 1
ATOM 25873 C CA . GLU D 1 389 ? 53.46785 105.93136 15.33814 1.000 35.80532 370 GLU D CA 1
ATOM 25874 C C . GLU D 1 389 ? 54.41524 104.80504 14.94913 1.000 28.94568 370 GLU D C 1
ATOM 25875 O O . GLU D 1 389 ? 55.08593 104.20580 15.79243 1.000 30.39092 370 GLU D O 1
ATOM 25887 N N . TYR D 1 390 ? 54.47124 104.53361 13.64567 1.000 31.32552 371 TYR D N 1
ATOM 25888 C CA . TYR D 1 390 ? 55.44393 103.59484 13.10115 1.000 26.28974 371 TYR D CA 1
ATOM 25889 C C . TYR D 1 390 ? 56.82328 103.87278 13.68475 1.000 24.92427 371 TYR D C 1
ATOM 25890 O O . TYR D 1 390 ? 57.32601 104.99657 13.61849 1.000 23.33704 371 TYR D O 1
ATOM 25908 N N . GLY D 1 391 ? 57.42380 102.84592 14.27669 1.000 23.26272 372 GLY D N 1
ATOM 25909 C CA . GLY D 1 391 ? 58.74123 102.93943 14.85762 1.000 22.01529 372 GLY D CA 1
ATOM 25910 C C . GLY D 1 391 ? 58.75717 103.10828 16.36583 1.000 25.84813 372 GLY D C 1
ATOM 25911 O O . GLY D 1 391 ? 59.80219 102.87727 16.98916 1.000 20.63682 372 GLY D O 1
ATOM 25915 N N . ASP D 1 392 ? 57.64317 103.51962 16.96762 1.000 21.94420 373 ASP D N 1
ATOM 25916 C CA . ASP D 1 392 ? 57.57747 103.61050 18.41885 1.000 24.06034 373 ASP D CA 1
ATOM 25917 C C . ASP D 1 392 ? 57.65800 102.21817 19.03382 1.000 25.29325 373 ASP D C 1
ATOM 25918 O O . ASP D 1 392 ? 57.22472 101.22676 18.44076 1.000 19.39693 373 ASP D O 1
ATOM 25927 N N . LYS D 1 393 ? 58.21348 102.14941 20.23888 1.000 24.81626 374 LYS D N 1
ATOM 25928 C CA . LYS D 1 393 ? 58.42472 100.88480 20.92563 1.000 22.74876 374 LYS D CA 1
ATOM 25929 C C . LYS D 1 393 ? 57.54414 100.78154 22.16363 1.000 22.30265 374 LYS D C 1
ATOM 25930 O O . LYS D 1 393 ? 57.21151 101.78657 22.79868 1.000 23.78454 374 LYS D O 1
ATOM 25949 N N . LEU D 1 394 ? 57.16509 99.54846 22.49314 1.000 17.50610 375 LEU D N 1
ATOM 25950 C CA . LEU D 1 394 ? 56.48644 99.23727 23.74039 1.000 18.50934 375 LEU D CA 1
ATOM 25951 C C . LEU D 1 394 ? 57.25499 98.13472 24.45136 1.000 19.39840 375 LEU D C 1
ATOM 25952 O O . LEU D 1 394 ? 57.91937 97.31251 23.81297 1.000 18.10895 375 LEU D O 1
ATOM 25968 N N . LEU D 1 395 ? 57.17572 98.13661 25.77946 1.000 18.18875 376 LEU D N 1
ATOM 25969 C CA . LEU D 1 395 ? 57.73531 97.07611 26.60726 1.000 15.45794 376 LEU D CA 1
ATOM 25970 C C . LEU D 1 395 ? 56.59090 96.40946 27.35454 1.000 18.38852 376 LEU D C 1
ATOM 25971 O O . LEU D 1 395 ? 55.85136 97.07773 28.08709 1.000 19.34108 376 LEU D O 1
ATOM 25987 N N . ILE D 1 396 ? 56.44371 95.10226 27.16226 1.000 12.24604 377 ILE D N 1
ATOM 25988 C CA . ILE D 1 396 ? 55.40629 94.30931 27.81058 1.000 16.17501 377 ILE D CA 1
ATOM 25989 C C . ILE D 1 396 ? 56.10104 93.48353 28.87914 1.000 15.81462 377 ILE D C 1
ATOM 25990 O O . ILE D 1 396 ? 56.92607 92.61498 28.56918 1.000 15.89546 377 ILE D O 1
ATOM 26006 N N . ASP D 1 397 ? 55.77339 93.75928 30.13326 1.000 14.19741 378 ASP D N 1
ATOM 26007 C CA . ASP D 1 397 ? 56.49312 93.22138 31.27376 1.000 11.29588 378 ASP D CA 1
ATOM 26008 C C . ASP D 1 397 ? 55.79008 91.98781 31.82602 1.000 13.84455 378 ASP D C 1
ATOM 26009 O O . ASP D 1 397 ? 54.61094 91.73342 31.56161 1.000 16.38014 378 ASP D O 1
ATOM 26018 N N . GLY D 1 398 ? 56.54915 91.20889 32.59228 1.000 12.54836 379 GLY D N 1
ATOM 26019 C CA . GLY D 1 398 ? 55.99428 90.08266 33.32129 1.000 14.31553 379 GLY D CA 1
ATOM 26020 C C . GLY D 1 398 ? 55.63915 88.87291 32.49205 1.000 15.24376 379 GLY D C 1
ATOM 26021 O O . GLY D 1 398 ? 54.70540 88.14508 32.85220 1.000 13.63117 379 GLY D O 1
ATOM 26025 N N . VAL D 1 399 ? 56.37449 88.61121 31.41322 1.000 10.08885 380 VAL D N 1
ATOM 26026 C CA . VAL D 1 399 ? 56.03837 87.53075 30.49912 1.000 13.28264 380 VAL D CA 1
ATOM 26027 C C . VAL D 1 399 ? 57.00861 86.35822 30.63343 1.000 16.06774 380 VAL D C 1
ATOM 26028 O O . VAL D 1 399 ? 57.10914 85.53512 29.72505 1.000 14.25620 380 VAL D O 1
ATOM 26041 N N . GLY D 1 400 ? 57.71832 86.26217 31.75760 1.000 10.82341 381 GLY D N 1
ATOM 26042 C CA . GLY D 1 400 ? 58.76260 85.26122 31.90880 1.000 14.16650 381 GLY D CA 1
ATOM 26043 C C . GLY D 1 400 ? 58.27597 83.83465 32.03301 1.000 14.24329 381 GLY D C 1
ATOM 26044 O O . GLY D 1 400 ? 59.10023 82.91685 31.94582 1.000 16.06564 381 GLY D O 1
ATOM 26048 N N . ALA D 1 401 ? 56.97937 83.62249 32.24003 1.000 13.20036 382 ALA D N 1
ATOM 26049 C CA . ALA D 1 401 ? 56.43659 82.29181 32.46479 1.000 10.61172 382 ALA D CA 1
ATOM 26050 C C . ALA D 1 401 ? 55.50939 81.90107 31.32463 1.000 11.76876 382 ALA D C 1
ATOM 26051 O O . ALA D 1 401 ? 54.57096 82.63600 30.99551 1.000 17.04422 382 ALA D O 1
ATOM 26058 N N . TYR D 1 402 ? 55.79932 80.74932 30.71554 1.000 14.95241 383 TYR D N 1
ATOM 26059 C CA . TYR D 1 402 ? 54.89264 80.06499 29.79742 1.000 12.40414 383 TYR D CA 1
ATOM 26060 C C . TYR D 1 402 ? 54.66431 80.83143 28.50136 1.000 11.22493 383 TYR D C 1
ATOM 26061 O O . TYR D 1 402 ? 53.58756 80.75337 27.90968 1.000 14.14740 383 TYR D O 1
ATOM 26079 N N . ASN D 1 403 ? 55.67704 81.54423 28.01942 1.000 12.71408 384 ASN D N 1
ATOM 26080 C CA . ASN D 1 403 ? 55.59070 82.20239 26.72025 1.000 16.12048 384 ASN D CA 1
ATOM 26081 C C . ASN D 1 403 ? 56.71580 81.77307 25.78724 1.000 16.86824 384 ASN D C 1
ATOM 26082 O O . ASN D 1 403 ? 56.44037 81.28869 24.68397 1.000 12.94908 384 ASN D O 1
ATOM 26093 N N . ILE D 1 404 ? 57.97513 81.89916 26.21326 1.000 12.57236 385 ILE D N 1
ATOM 26094 C CA . ILE D 1 404 ? 59.10001 81.78108 25.28724 1.000 10.48837 385 ILE D CA 1
ATOM 26095 C C . ILE D 1 404 ? 59.11124 80.41014 24.61686 1.000 15.45373 385 ILE D C 1
ATOM 26096 O O . ILE D 1 404 ? 59.27402 80.29743 23.39538 1.000 13.69483 385 ILE D O 1
ATOM 26112 N N . SER D 1 405 ? 58.96823 79.34580 25.40400 1.000 11.44727 386 SER D N 1
ATOM 26113 C CA . SER D 1 405 ? 59.03823 78.00430 24.83890 1.000 14.82858 386 SER D CA 1
ATOM 26114 C C . SER D 1 405 ? 57.77024 77.61624 24.08971 1.000 15.68454 386 SER D C 1
ATOM 26115 O O . SER D 1 405 ? 57.76241 76.58215 23.41079 1.000 13.27028 386 SER D O 1
ATOM 26123 N N . ARG D 1 406 ? 56.71160 78.41634 24.17955 1.000 12.56268 387 ARG D N 1
ATOM 26124 C CA . ARG D 1 406 ? 55.51302 78.19706 23.38373 1.000 15.35552 387 ARG D CA 1
ATOM 26125 C C . ARG D 1 406 ? 55.52804 78.98614 22.08045 1.000 14.56852 387 ARG D C 1
ATOM 26126 O O . ARG D 1 406 ? 54.56487 78.90223 21.30941 1.000 16.33015 387 ARG D O 1
ATOM 26147 N N . ASN D 1 407 ? 56.58878 79.75164 21.82082 1.000 13.62990 388 ASN D N 1
ATOM 26148 C CA . ASN D 1 407 ? 56.79576 80.30361 20.48788 1.000 13.62118 388 ASN D CA 1
ATOM 26149 C C . ASN D 1 407 ? 56.85816 79.17099 19.47292 1.000 13.28167 388 ASN D C 1
ATOM 26150 O O . ASN D 1 407 ? 57.26922 78.05537 19.78848 1.000 20.19444 388 ASN D O 1
ATOM 26161 N N . ASN D 1 408 ? 56.45829 79.46513 18.24179 1.000 12.25533 389 ASN D N 1
ATOM 26162 C CA . ASN D 1 408 ? 56.36755 78.45306 17.20440 1.000 13.21388 389 ASN D CA 1
ATOM 26163 C C . ASN D 1 408 ? 56.73545 79.09508 15.87135 1.000 13.45892 389 ASN D C 1
ATOM 26164 O O . ASN D 1 408 ? 57.15013 80.25616 15.81180 1.000 16.90043 389 ASN D O 1
ATOM 26175 N N . GLU D 1 409 ? 56.56929 78.33404 14.78994 1.000 14.43316 390 GLU D N 1
ATOM 26176 C CA . GLU D 1 409 ? 56.98523 78.74722 13.45381 1.000 21.62256 390 GLU D CA 1
ATOM 26177 C C . GLU D 1 409 ? 55.79477 79.08118 12.55663 1.000 22.73891 390 GLU D C 1
ATOM 26178 O O . GLU D 1 409 ? 55.90704 79.02591 11.32676 1.000 21.98208 390 GLU D O 1
ATOM 26190 N N . PHE D 1 410 ? 54.66697 79.46061 13.15865 1.000 17.20554 391 PHE D N 1
ATOM 26191 C CA . PHE D 1 410 ? 53.44396 79.81677 12.44317 1.000 16.30248 391 PHE D CA 1
ATOM 26192 C C . PHE D 1 410 ? 53.53515 81.28023 12.02096 1.000 16.29515 391 PHE D C 1
ATOM 26193 O O . PHE D 1 410 ? 53.50950 82.18556 12.86350 1.000 13.80250 391 PHE D O 1
ATOM 26210 N N . ILE D 1 411 ? 53.67741 81.49668 10.71179 1.000 14.42221 392 ILE D N 1
ATOM 26211 C CA . ILE D 1 411 ? 53.71074 82.81868 10.09191 1.000 16.48233 392 ILE D CA 1
ATOM 26212 C C . ILE D 1 411 ? 55.04272 83.51562 10.35863 1.000 17.43856 392 ILE D C 1
ATOM 26213 O O . ILE D 1 411 ? 55.78731 83.82197 9.41977 1.000 16.44187 392 ILE D O 1
ATOM 26229 N N . HIS D 1 412 ? 55.33299 83.81210 11.62546 1.000 17.64107 393 HIS D N 1
ATOM 26230 C CA . HIS D 1 412 ? 56.56640 84.48144 12.02348 1.000 18.23675 393 HIS D CA 1
ATOM 26231 C C . HIS D 1 412 ? 57.45068 83.50918 12.79341 1.000 15.82460 393 HIS D C 1
ATOM 26232 O O . HIS D 1 412 ? 56.95652 82.73775 13.61883 1.000 17.10468 393 HIS D O 1
ATOM 26246 N N . LEU D 1 413 ? 58.75547 83.54439 12.52606 1.000 18.66711 394 LEU D N 1
ATOM 26247 C CA . LEU D 1 413 ? 59.67564 82.66968 13.23507 1.000 20.70547 394 LEU D CA 1
ATOM 26248 C C . LEU D 1 413 ? 59.98939 83.24488 14.61549 1.000 17.87044 394 LEU D C 1
ATOM 26249 O O . LEU D 1 413 ? 59.60196 84.36526 14.95678 1.000 17.58654 394 LEU D O 1
ATOM 26265 N N . LYS D 1 414 ? 60.69303 82.45281 15.41990 1.000 19.51427 395 LYS D N 1
ATOM 26266 C CA . LYS D 1 414 ? 60.82785 82.77045 16.83615 1.000 17.30128 395 LYS D CA 1
ATOM 26267 C C . LYS D 1 414 ? 61.80339 83.93189 17.04036 1.000 17.31957 395 LYS D C 1
ATOM 26268 O O . LYS D 1 414 ? 62.87067 83.96496 16.42021 1.000 14.83862 395 LYS D O 1
ATOM 26287 N N . PRO D 1 415 ? 61.47550 84.88785 17.90891 1.000 15.18212 396 PRO D N 1
ATOM 26288 C CA . PRO D 1 415 ? 62.34793 86.05306 18.09698 1.000 16.44177 396 PRO D CA 1
ATOM 26289 C C . PRO D 1 415 ? 63.51554 85.74846 19.02722 1.000 17.24358 396 PRO D C 1
ATOM 26290 O O . PRO D 1 415 ? 63.59338 84.70120 19.67544 1.000 15.79898 396 PRO D O 1
ATOM 26301 N N . SER D 1 416 ? 64.43138 86.71087 19.08664 1.000 16.18888 397 SER D N 1
ATOM 26302 C CA . SER D 1 416 ? 65.59143 86.58668 19.95340 1.000 14.05757 397 SER D CA 1
ATOM 26303 C C . SER D 1 416 ? 65.17218 86.60947 21.41922 1.000 13.28291 397 SER D C 1
ATOM 26304 O O . SER D 1 416 ? 64.15124 87.19458 21.79364 1.000 12.89104 397 SER D O 1
ATOM 26312 N N . VAL D 1 417 ? 65.97864 85.95710 22.24994 1.000 16.42210 398 VAL D N 1
ATOM 26313 C CA . VAL D 1 417 ? 65.91043 86.08073 23.70132 1.000 13.04331 398 VAL D CA 1
ATOM 26314 C C . VAL D 1 417 ? 67.28457 86.53233 24.17317 1.000 14.49222 398 VAL D C 1
ATOM 26315 O O . VAL D 1 417 ? 68.28320 85.84033 23.93910 1.000 14.53765 398 VAL D O 1
ATOM 26328 N N . ILE D 1 418 ? 67.33810 87.68723 24.82988 1.000 13.28718 399 ILE D N 1
ATOM 26329 C CA . ILE D 1 418 ? 68.59287 88.30600 25.23994 1.000 15.75585 399 ILE D CA 1
ATOM 26330 C C . ILE D 1 418 ? 68.63703 88.39754 26.75742 1.000 13.51073 399 ILE D C 1
ATOM 26331 O O . ILE D 1 418 ? 67.64017 88.74690 27.39770 1.000 13.24507 399 ILE D O 1
ATOM 26347 N N . LEU D 1 419 ? 69.79530 88.09295 27.33100 1.000 13.90576 400 LEU D N 1
ATOM 26348 C CA . LEU D 1 419 ? 70.02618 88.26153 28.75940 1.000 14.75532 400 LEU D CA 1
ATOM 26349 C C . LEU D 1 419 ? 70.78924 89.55937 28.98651 1.000 16.77658 400 LEU D C 1
ATOM 26350 O O . LEU D 1 419 ? 71.83136 89.78923 28.36156 1.000 14.77247 400 LEU D O 1
ATOM 26366 N N . ILE D 1 420 ? 70.25561 90.41666 29.85325 1.000 13.93523 401 ILE D N 1
ATOM 26367 C CA . ILE D 1 420 ? 71.02773 91.51093 30.43190 1.000 16.00385 401 ILE D CA 1
ATOM 26368 C C . ILE D 1 420 ? 71.73927 90.90732 31.63679 1.000 14.70660 401 ILE D C 1
ATOM 26369 O O . ILE D 1 420 ? 71.14446 90.73998 32.70018 1.000 15.30619 401 ILE D O 1
ATOM 26385 N N . ASP D 1 421 ? 73.00617 90.54157 31.45938 1.000 15.54220 402 ASP D N 1
ATOM 26386 C CA . ASP D 1 421 ? 73.68084 89.72872 32.45831 1.000 15.36996 402 ASP D CA 1
ATOM 26387 C C . ASP D 1 421 ? 74.09785 90.58752 33.65207 1.000 15.61783 402 ASP D C 1
ATOM 26388 O O . ASP D 1 421 ? 73.86192 91.79765 33.70760 1.000 17.63171 402 ASP D O 1
ATOM 26397 N N . LYS D 1 422 ? 74.69543 89.93313 34.64683 1.000 16.81907 403 LYS D N 1
ATOM 26398 C CA . LYS D 1 422 ? 74.98772 90.58581 35.91609 1.000 21.53352 403 LYS D CA 1
ATOM 26399 C C . LYS D 1 422 ? 75.99534 91.71365 35.77463 1.000 18.44961 403 LYS D C 1
ATOM 26400 O O . LYS D 1 422 ? 76.15443 92.49768 36.71385 1.000 24.64183 403 LYS D O 1
ATOM 26419 N N . ASN D 1 423 ? 76.68020 91.81542 34.63744 1.000 18.80683 404 ASN D N 1
ATOM 26420 C CA . ASN D 1 423 ? 77.57235 92.93050 34.35560 1.000 17.88615 404 ASN D CA 1
ATOM 26421 C C . ASN D 1 423 ? 76.94240 93.93534 33.39957 1.000 19.96043 404 ASN D C 1
ATOM 26422 O O . ASN D 1 423 ? 77.65157 94.76745 32.82361 1.000 18.67119 404 ASN D O 1
ATOM 26433 N N . GLN D 1 424 ? 75.62460 93.86453 33.21196 1.000 19.11116 405 GLN D N 1
ATOM 26434 C CA . GLN D 1 424 ? 74.90706 94.75568 32.30277 1.000 18.47034 405 GLN D CA 1
ATOM 26435 C C . GLN D 1 424 ? 75.41195 94.63034 30.86868 1.000 22.14152 405 GLN D C 1
ATOM 26436 O O . GLN D 1 424 ? 75.44045 95.60923 30.12144 1.000 24.53575 405 GLN D O 1
ATOM 26450 N N . GLN D 1 425 ? 75.80104 93.42333 30.47263 1.000 17.51013 406 GLN D N 1
ATOM 26451 C CA . GLN D 1 425 ? 76.17758 93.11984 29.10116 1.000 22.89334 406 GLN D CA 1
ATOM 26452 C C . GLN D 1 425 ? 75.16708 92.14753 28.50713 1.000 24.13051 406 GLN D C 1
ATOM 26453 O O . GLN D 1 425 ? 74.60466 91.30461 29.21231 1.000 17.15773 406 GLN D O 1
ATOM 26467 N N . TYR D 1 426 ? 74.93796 92.27619 27.20309 1.000 21.25555 407 TYR D N 1
ATOM 26468 C CA . TYR D 1 426 ? 73.93578 91.46823 26.52357 1.000 22.75195 407 TYR D CA 1
ATOM 26469 C C . TYR D 1 426 ? 74.52008 90.11723 26.13245 1.000 25.10579 407 TYR D C 1
ATOM 26470 O O . TYR D 1 426 ? 75.62452 90.04056 25.58727 1.000 19.62479 407 TYR D O 1
ATOM 26488 N N . GLN D 1 427 ? 73.76614 89.05392 26.39679 1.000 17.35395 408 GLN D N 1
ATOM 26489 C CA . GLN D 1 427 ? 74.13453 87.70128 26.00235 1.000 19.23657 408 GLN D CA 1
ATOM 26490 C C . GLN D 1 427 ? 72.94933 87.07442 25.28468 1.000 18.00072 408 GLN D C 1
ATOM 26491 O O . GLN D 1 427 ? 71.81336 87.16021 25.76310 1.000 15.92767 408 GLN D O 1
ATOM 26505 N N . VAL D 1 428 ? 73.20793 86.45324 24.14104 1.000 17.34490 409 VAL D N 1
ATOM 26506 C CA . VAL D 1 428 ? 72.14350 85.83020 23.36417 1.000 17.40618 409 VAL D CA 1
ATOM 26507 C C . VAL D 1 428 ? 71.83774 84.46463 23.96409 1.000 18.67840 409 VAL D C 1
ATOM 26508 O O . VAL D 1 428 ? 72.70933 83.59447 24.03128 1.000 20.62477 409 VAL D O 1
ATOM 26521 N N . LEU D 1 429 ? 70.60038 84.27469 24.40586 1.000 15.39296 410 LEU D N 1
ATOM 26522 C CA . LEU D 1 429 ? 70.15259 82.96664 24.86501 1.000 15.44715 410 LEU D CA 1
ATOM 26523 C C . LEU D 1 429 ? 69.43131 82.18925 23.77583 1.000 18.83111 410 LEU D C 1
ATOM 26524 O O . LEU D 1 429 ? 69.51950 80.95688 23.74614 1.000 18.07968 410 LEU D O 1
ATOM 26540 N N . ARG D 1 430 ? 68.72426 82.88043 22.88481 1.000 19.23805 411 ARG D N 1
ATOM 26541 C CA . ARG D 1 430 ? 68.12822 82.26038 21.70783 1.000 17.27879 411 ARG D CA 1
ATOM 26542 C C . ARG D 1 430 ? 68.31386 83.21181 20.53815 1.000 17.22245 411 ARG D C 1
ATOM 26543 O O . ARG D 1 430 ? 67.87853 84.36486 20.60251 1.000 15.40359 411 ARG D O 1
ATOM 26564 N N . VAL D 1 431 ? 68.96657 82.74436 19.48415 1.000 18.99469 412 VAL D N 1
ATOM 26565 C CA . VAL D 1 431 ? 69.18553 83.58140 18.31044 1.000 21.35658 412 VAL D CA 1
ATOM 26566 C C . VAL D 1 431 ? 67.88617 83.70588 17.52666 1.000 24.40836 412 VAL D C 1
ATOM 26567 O O . VAL D 1 431 ? 67.09099 82.76136 17.44776 1.000 23.34571 412 VAL D O 1
ATOM 26580 N N . ARG D 1 432 ? 67.67100 84.88388 16.94891 1.000 24.16778 413 ARG D N 1
ATOM 26581 C CA . ARG D 1 432 ? 66.57708 85.09700 16.01201 1.000 26.98123 413 ARG D CA 1
ATOM 26582 C C . ARG D 1 432 ? 66.56686 84.00270 14.95493 1.000 25.40933 413 ARG D C 1
ATOM 26583 O O . ARG D 1 432 ? 67.55997 83.78930 14.25520 1.000 22.63961 413 ARG D O 1
ATOM 26604 N N . GLN D 1 433 ? 65.43659 83.31600 14.83621 1.000 25.83039 414 GLN D N 1
ATOM 26605 C CA . GLN D 1 433 ? 65.29633 82.23714 13.86961 1.000 28.39734 414 GLN D CA 1
ATOM 26606 C C . GLN D 1 433 ? 65.02472 82.79620 12.47908 1.000 27.02632 414 GLN D C 1
ATOM 26607 O O . GLN D 1 433 ? 64.24123 83.73468 12.31046 1.000 22.33303 414 GLN D O 1
ATOM 26621 N N . THR D 1 434 ? 65.68682 82.21690 11.48136 1.000 22.47800 415 THR D N 1
ATOM 26622 C CA . THR D 1 434 ? 65.46892 82.57022 10.08890 1.000 29.15124 415 THR D CA 1
ATOM 26623 C C . THR D 1 434 ? 65.36843 81.29882 9.25800 1.000 32.56358 415 THR D C 1
ATOM 26624 O O . THR D 1 434 ? 65.82704 80.22734 9.66283 1.000 32.22010 415 THR D O 1
ATOM 26635 N N . HIS D 1 435 ? 64.76232 81.43005 8.08120 1.000 28.45069 416 HIS D N 1
ATOM 26636 C CA . HIS D 1 435 ? 64.62661 80.29897 7.17369 1.000 36.56450 416 HIS D CA 1
ATOM 26637 C C . HIS D 1 435 ? 65.94554 80.00872 6.48049 1.000 38.60721 416 HIS D C 1
ATOM 26638 O O . HIS D 1 435 ? 66.67682 80.93649 6.10806 1.000 41.96922 416 HIS D O 1
ATOM 26652 N N . GLN D 1 436 ? 66.23736 78.72018 6.28221 1.000 63.71484 417 GLN D N 1
ATOM 26653 C CA . GLN D 1 436 ? 67.43909 78.34546 5.52920 1.000 75.17763 417 GLN D CA 1
ATOM 26654 C C . GLN D 1 436 ? 67.29233 76.91539 4.98655 1.000 73.31615 417 GLN D C 1
ATOM 26655 O O . GLN D 1 436 ? 66.23964 76.55911 4.45630 1.000 71.35952 417 GLN D O 1
#

InterPro domains:
  IPR000183 Ornithine/DAP/Arg decarboxylase [PR01179] (60-78)
  IPR000183 Ornithine/DAP/Arg decarboxylase [PR01179] (189-202)
  IPR000183 Ornithine/DAP/Arg decarboxylase [PR01179] (284-303)
  IPR000183 Ornithine/DAP/Arg decarboxylase [PR01179] (381-394)
  IPR009006 Alanine racemase/group IV decarboxylase, C-terminal [G3DSA:2.40.37.10] (290-417)
  IPR009006 Alanine racemase/group IV decarboxylase, C-terminal [SSF50621] (270-410)
  IPR022643 Orn/DAP/Arg decarboxylase 2, C-terminal [PF00278] (295-381)
  IPR022644 Orn/DAP/Arg decarboxylase 2, N-terminal [PF02784] (48-293)
  IPR029066 PLP-binding barrel [G3DSA:3.20.20.10] (35-289)
  IPR029066 PLP-binding barrel [SSF51419] (28-295)

Sequence (1628 aa):
SKLSDSKSVFSKLSNKQIETIIQRYASPCFIIDENALLERARLFQQAILNQYQNSIAAYSVKTQSLNTIIQKFYEVGFIPEVVSSDEFEQIQKLQLCDKSIIFNGPYKNDASLIKALQLNAINCDHFDEILRIAKIAKKLNITAKIGLRIADNKTPQNWSRFGFALTDIFTTIDKIQQIANIQLAGLHCHIGTNIRDISRFTAAKNIAELAETILTKYKLTLEWIDLGGGLAGISPTLSDKRLQPYNPFDLELYAATIIAPLKEYLNKTNDKTKLIFELGRSLVDYSVALLTTIVGTREQNEDFQSLITDAGIHTIPTISTYRHPIYHLKTDSYHKKTLLLGPSCQHDFLHDDIFLPKLEYGDKLLIDGVGAYNISRNNEFIHLKPSVILIDKNQQYQVLRVRQTHSKLSDSKSVFSKLSNKQIETIIQRYASPCFIIDENALLERARLFQQAILNQYQNSIAAYSVKTQSLNTIIQKFYEVGFIPEVVSSDEFEQIQKLQLCDKSIIFNGPYKNDASLIKALQLNAINCDHFDEILRIAKIAKKLNITAKIGLRIADNKTPQNWSRFGFALTIFTTIDKIQQIANIQLAGLHCHIGTNIRDISRFTAAKNIAELAETILTKYKLTLEEWIDLGGGLAGISPTLSDKRLQPYNPFDLELYAATIIAPLKEYLNKTNDKTKLIFELGRSSLVDYSVALLTTIVGTREQNEDFQSLITDAGIHTIPTISTYRHPIYHLKTDSYHKKTLLLGPSCQHDFLHDDIFLPKLEYGDKLLIDGVGAYNISRNNEFIHLKPSVILIDKNQQYQVLRVRQTHQPSKLSDSKSVFSKLSNKQIETIIQRYASPCFIIDENALLERARLFQQAILNQYQNSIAAYSVKTQSLNTIIQKFYEVGFIPEVVSSDEFEQIQKLQLCDKSIIFNGPYKNDASLIKALQLNAINCDHFDEILRIAKIAKKLNITAKIGLRIADNKTPQNWSRFGFALTFTTIDKIQQIANIQLAGLHCHIGTNIRDISRFTAAKNIAELAETILTKYKLTLEWIDLGGGLAGISPTLSDKRLQPYNPFDLELYAATIIAPLKEYLNKTNDKTKLIFELGRSSLVDYSVALLTTIVGTREQNEDFQSLITDAGIHTIPTISSTYRHPIYHLKTDSYHKKTLLLGPSCQHDFLHDDIFLPKLEYGDKLLIDGVGAYNISRNNEFIHLKPSVILIDKNQQYQVLRVRQTHPSKLSDSKSVFSKLSNKQIETIIQRYASPCFIIDENALLLERARLFQQAILNQYQNSIAAYSVKTQSLNTIIQKFYEVGFIPEVVSSDEFEQIQKLQLCDKSIIFNGPYKNDASLIKALQLNAINCDHFDEILRIAKIAKKLNITAKIGLRIADNKTPQNWSRFGFALTDQSDIFTTIDKIQQIANIQLAGLHCHIGTNIRDISRFTAAKNIAELAETILTKYKLTLEWIDLGGGLAGISPTLSDKRLQPYNPFDLELYAATIIAPLKEYLNKTNDKTKLIFELGRSSLVDYSVALLTTIVGTREQNEDFQSLITDAGIHTIPTISSTYRHPIYHLKTDSYHKKTLLLGPSCQHDFLHDDIFLPKLEYGDKLLIDGVGAYNISRNNEFIHLKPSVILIDKNQQYQVLRVRQTHQ

Foldseek 3Di:
DALCPDPFPCVVPAPVNLVVCCVVFNPWEKEFEPVLQVVLLLVLVVLQCVQAVQEAEAEACQFFPQPVVVVSSVVSGHAYEYAECVSLVSVVVVVDPQNEYEYHHADYDPVSLLVQQVRVYEEYADVVVVVVSLVSLVVVVAAGEYEWEEQDVCDPQQGDPTTHYDVCSVVSVVVQVPRPSYDYAEYAYARAAQDAPLVVLLSCLSVLVVQVVCCVPVVDHHQEYESEEHHHAFWAWPPDPDQGTHDLDDSSVSSNRNCVSNVVSCVVVVNRYRYYYHHRLSSGQQSMKIKKFFAAWDDDDLAETETEIAAWCLQQVCLLTTNFDKHFNDDDDRWHFYWYAYPDDPSTTNDRGDIDPDDDGGGMMMGGRRSTDGQVSHDPPVAFHGWYWYLDPVRDTDTSDHGDDD/DALLPDPFPCVVPAPVNVVVCCVVFNPWEKEFEAVQLVVLLVVLVVLQCVVAVQEAEAEACQFFPQLVVVVVSLVVGHAYEYAELVSLVSCVVSVSLPDEHHYHHADYDLVSLLVNQVSVYEEYADQVVVVSSLVSQVVVVAADEYEWEEQLCCDVQQGDPTTHYDCDVVSVVVQVVGGSYDYAEYAYARAAQDAPLVVLLSLLSVLVVQVVCCVVVVDHHQEYEDEEHHHAFWAWPPDPDQGTHDQDDSNVSSCRNCVSNVVSCVVVVVNYRYYYHHRLSSGQQSMKIKKFFAAWDDDDLAETETEIQDWCLQQVCLNTTSFDKHFNDPDPRWHFYWYAYPDDPRITNDRGDIDPDDDGGTMMMGGRRSTDGQVSRDPPPAFHGWYWYLYPVRDIDTSGHGDDDD/DFALCPDPAPCVVPAPVNLVVCCVVFNPWEKEFEAVQLVVLLLVLVVLQCVVAVQEAEAEACQFFPQLVVVVVSVVSGHAYEYAELVSLVSVVVNVDPQNAYEYHHADYDLVSLLVCQVSLHEEYADQVVLVSNLVSLVVVVAAHEYEWEEQDCCDVQQGDPTTHYDCPVSVVVQVVRPSYDYAEYAYARAAQDAPCVVLLSLLSVQVVQVCCCPVPVDHHQEYEDEEHHHAFFAWPPDPDQGTHDLDDSNVSSCRNCVSNVVSCVVVVSRYRYYYHHYLSSFQQSMKIKKFFAAWDDDDLAETETEIQDWCLQQVCLLTTNFRKHFNDPDDAWHFYWYAYPDDPSTTSDRGDTDPDDDGGTMMMGGRRSTDGQVSHDPPVHFHGWYWYCYPVRDIDTSRRTDDD/DFALCPDPAPCVVPAPVNLVVCCVVFNPWEKEFEAVQLVVLLLVLVVLQCVVAVQEAEAEACQFFPQPVVNVVSVVSGHAYEDAECVSLVSVVVNVDPQSEYEYHHADYDPVSLLVCQVNLYEEYADLVVVVSSLVSLVVVVAAREYEFEEQDCCDVQQGDPTTFYLHPVGRVVVSVVVQVVRDRYDYAEYAYARAAQDAPLVVLLSLLSVLVVQVVCCVVVVDHHQEYESEAHHHAQWAWPPDPDQGTHDLDDSNVSSCRNCVSNVVVCVVVVVNYRYYYHHRLSSFQQSMKIKKFFAAWDDDDLAETETEIQDWCLQQVCLLTTNFRKHWNDPDDAWHFYWYAYPDDPSITNDRGDIDPDDDGGTMMMGGRRSTDGQVSRDPPPAHHGWYWYCHPVRDIDTSDHGDDDD